Protein 6IG5 (pdb70)

Radius of gyration: 35.91 Å; Cα contacts (8 Å, |Δi|>4): 3540; chains: 4; bounding box: 110×113×75 Å

Structure (mmCIF, N/CA/C/O backbone):
data_6IG5
#
_entry.id   6IG5
#
_cell.length_a   115.349
_cell.length_b   120.352
_cell.length_c   155.422
_cell.angle_alpha   90.00
_cell.angle_beta   90.00
_cell.angle_gamma   90.00
#
_symmetry.space_group_name_H-M   'P 21 21 21'
#
loop_
_entity.id
_entity.type
_entity.pdbx_description
1 polymer 'Argininosuccinate lyase'
2 water water
#
loop_
_atom_site.group_PDB
_atom_site.id
_atom_site.type_symbol
_atom_site.label_atom_id
_atom_site.label_alt_id
_atom_site.label_comp_id
_atom_site.label_asym_id
_atom_site.label_entity_id
_atom_site.label_seq_id
_atom_site.pdbx_PDB_ins_code
_atom_site.Cartn_x
_atom_site.Cartn_y
_atom_site.Cartn_z
_atom_site.occupancy
_atom_site.B_iso_or_equiv
_atom_site.auth_seq_id
_atom_site.auth_comp_id
_atom_site.auth_asym_id
_atom_site.auth_atom_id
_atom_site.pdbx_PDB_model_num
ATOM 1 N N . GLY A 1 16 ? 65.571 42.116 20.869 1.00 53.40 16 GLY A N 1
ATOM 2 C CA . GLY A 1 16 ? 65.122 43.211 20.018 1.00 54.11 16 GLY A CA 1
ATOM 3 C C . GLY A 1 16 ? 65.229 44.556 20.719 1.00 46.70 16 GLY A C 1
ATOM 4 O O . GLY A 1 16 ? 65.574 44.610 21.900 1.00 44.60 16 GLY A O 1
ATOM 5 N N . PRO A 1 17 ? 64.933 45.651 20.000 1.00 44.72 17 PRO A N 1
ATOM 6 C CA . PRO A 1 17 ? 64.983 46.983 20.611 1.00 35.34 17 PRO A CA 1
ATOM 7 C C . PRO A 1 17 ? 64.003 47.126 21.767 1.00 42.53 17 PRO A C 1
ATOM 8 O O . PRO A 1 17 ? 62.842 46.735 21.649 1.00 42.71 17 PRO A O 1
ATOM 12 N N . SER A 1 18 ? 64.472 47.664 22.882 1.00 38.68 18 SER A N 1
ATOM 13 C CA . SER A 1 18 ? 63.593 47.979 23.996 1.00 36.01 18 SER A CA 1
ATOM 14 C C . SER A 1 18 ? 62.425 48.872 23.553 1.00 34.50 18 SER A C 1
ATOM 15 O O . SER A 1 18 ? 62.497 49.542 22.516 1.00 33.83 18 SER A O 1
ATOM 18 N N . ASP A 1 19 ? 61.353 48.879 24.338 1.00 34.51 19 ASP A N 1
ATOM 19 C CA . ASP A 1 19 ? 60.229 49.773 24.079 1.00 40.72 19 ASP A CA 1
ATOM 20 C C . ASP A 1 19 ? 60.670 51.237 24.061 1.00 34.57 19 ASP A C 1
ATOM 21 O O . ASP A 1 19 ? 60.199 52.021 23.251 1.00 32.06 19 ASP A O 1
ATOM 26 N N . ALA A 1 20 ? 61.561 51.594 24.976 1.00 29.72 20 ALA A N 1
ATOM 27 C CA . ALA A 1 20 ? 62.018 52.976 25.085 1.00 31.16 20 ALA A CA 1
ATOM 28 C C . ALA A 1 20 ? 62.830 53.395 23.849 1.00 32.57 20 ALA A C 1
ATOM 29 O O . ALA A 1 20 ? 62.723 54.534 23.380 1.00 32.40 20 ALA A O 1
ATOM 31 N N . LEU A 1 21 ? 63.631 52.471 23.315 1.00 33.40 21 LEU A N 1
ATOM 32 C CA . LEU A 1 21 ? 64.364 52.718 22.074 1.00 31.37 21 LEU A CA 1
ATOM 33 C C . LEU A 1 21 ? 63.416 52.857 20.882 1.00 31.27 21 LEU A C 1
ATOM 34 O O . LEU A 1 21 ? 63.513 53.812 20.112 1.00 33.32 21 LEU A O 1
ATOM 39 N N . ALA A 1 22 ? 62.500 51.902 20.732 1.00 32.88 22 ALA A N 1
ATOM 40 C CA . ALA A 1 22 ? 61.527 51.934 19.640 1.00 32.34 22 ALA A CA 1
ATOM 41 C C . ALA A 1 22 ? 60.689 53.217 19.659 1.00 33.13 22 ALA A C 1
ATOM 42 O O . ALA A 1 22 ? 60.441 53.822 18.617 1.00 33.02 22 ALA A O 1
ATOM 44 N N . ALA A 1 23 ? 60.250 53.623 20.851 1.00 32.07 23 ALA A N 1
ATOM 45 C CA . ALA A 1 23 ? 59.420 54.819 21.016 1.00 33.84 23 ALA A CA 1
ATOM 46 C C . ALA A 1 23 ? 60.180 56.098 20.637 1.00 34.87 23 ALA A C 1
ATOM 47 O O . ALA A 1 23 ? 59.627 56.998 19.998 1.00 33.58 23 ALA A O 1
ATOM 49 N N . LEU A 1 24 ? 61.453 56.157 21.018 1.00 32.96 24 LEU A N 1
ATOM 50 C CA . LEU A 1 24 ? 62.292 57.321 20.731 1.00 35.15 24 LEU A CA 1
ATOM 51 C C . LEU A 1 24 ? 62.631 57.460 19.248 1.00 32.45 24 LEU A C 1
ATOM 52 O O . LEU A 1 24 ? 62.678 58.574 18.715 1.00 33.59 24 LEU A O 1
ATOM 57 N N . SER A 1 25 ? 62.854 56.336 18.570 1.00 35.43 25 SER A N 1
ATOM 58 C CA . SER A 1 25 ? 63.343 56.406 17.196 1.00 34.10 25 SER A CA 1
ATOM 59 C C . SER A 1 25 ? 62.219 56.497 16.181 1.00 35.04 25 SER A C 1
ATOM 60 O O . SER A 1 25 ? 62.439 56.914 15.040 1.00 36.00 25 SER A O 1
ATOM 63 N N . LYS A 1 26 ? 61.010 56.143 16.605 1.00 36.44 26 LYS A N 1
ATOM 64 C CA . LYS A 1 26 ? 59.854 56.138 15.718 1.00 35.78 26 LYS A CA 1
ATOM 65 C C . LYS A 1 26 ? 59.565 57.526 15.140 1.00 38.14 26 LYS A C 1
ATOM 66 O O . LYS A 1 26 ? 59.489 58.513 15.873 1.00 36.52 26 LYS A O 1
ATOM 72 N N . SER A 1 27 ? 59.387 57.592 13.824 1.00 32.18 27 SER A N 1
ATOM 73 C CA . SER A 1 27 ? 59.185 58.866 13.150 1.00 32.70 27 SER A CA 1
ATOM 74 C C . SER A 1 27 ? 57.864 58.971 12.385 1.00 35.50 27 SER A C 1
ATOM 75 O O . SER A 1 27 ? 57.611 59.991 11.738 1.00 34.85 27 SER A O 1
ATOM 78 N N . THR A 1 28 ? 57.014 57.948 12.455 1.00 32.95 28 THR A N 1
ATOM 79 C CA . THR A 1 28 ? 55.826 57.942 11.594 1.00 35.58 28 THR A CA 1
ATOM 80 C C . THR A 1 28 ? 54.789 58.995 11.974 1.00 38.17 28 THR A C 1
ATOM 81 O O . THR A 1 28 ? 53.941 59.346 11.151 1.00 38.68 28 THR A O 1
ATOM 85 N N . HIS A 1 29 ? 54.857 59.520 13.194 1.00 41.03 29 HIS A N 1
ATOM 86 C CA . HIS A 1 29 ? 53.919 60.575 13.573 1.00 41.15 29 HIS A CA 1
ATOM 87 C C . HIS A 1 29 ? 54.159 61.871 12.794 1.00 40.13 29 HIS A C 1
ATOM 88 O O . HIS A 1 29 ? 53.257 62.689 12.698 1.00 38.90 29 HIS A O 1
ATOM 95 N N . PHE A 1 30 ? 55.341 62.052 12.200 1.00 37.64 30 PHE A N 1
ATOM 96 C CA . PHE A 1 30 ? 55.535 63.222 11.343 1.00 35.97 30 PHE A CA 1
ATOM 97 C C . PHE A 1 30 ? 56.013 62.932 9.922 1.00 31.34 30 PHE A C 1
ATOM 98 O O . PHE A 1 30 ? 55.846 63.785 9.044 1.00 35.47 30 PHE A O 1
ATOM 106 N N . ASP A 1 31 ? 56.636 61.803 9.687 1.00 33.52 31 ASP A N 1
ATOM 107 C CA . ASP A 1 31 ? 57.208 61.523 8.372 1.00 35.46 31 ASP A CA 1
ATOM 108 C C . ASP A 1 31 ? 56.305 61.023 7.285 1.00 34.37 31 ASP A C 1
ATOM 109 O O . ASP A 1 31 ? 56.740 60.840 6.193 1.00 32.49 31 ASP A O 1
ATOM 114 N N . TRP A 1 32 ? 55.055 60.803 7.612 1.00 36.71 32 TRP A N 1
ATOM 115 C CA . TRP A 1 32 ? 54.113 60.229 6.648 1.00 32.86 32 TRP A CA 1
ATOM 116 C C . TRP A 1 32 ? 53.905 61.109 5.418 1.00 36.62 32 TRP A C 1
ATOM 117 O O . TRP A 1 32 ? 53.585 60.598 4.342 1.00 36.86 32 TRP A O 1
ATOM 128 N N . VAL A 1 33 ? 54.116 62.417 5.565 1.00 33.10 33 VAL A N 1
ATOM 129 C CA . VAL A 1 33 ? 54.018 63.350 4.447 1.00 33.69 33 VAL A CA 1
ATOM 130 C C . VAL A 1 33 ? 55.078 63.080 3.369 1.00 32.26 33 VAL A C 1
ATOM 131 O O . VAL A 1 33 ? 54.997 63.603 2.251 1.00 33.36 33 VAL A O 1
ATOM 135 N N . LEU A 1 34 ? 56.082 62.284 3.713 1.00 33.07 34 LEU A N 1
ATOM 136 C CA . LEU A 1 34 ? 57.117 61.908 2.760 1.00 33.68 34 LEU A CA 1
ATOM 137 C C . LEU A 1 34 ? 56.706 60.665 1.955 1.00 36.72 34 LEU A C 1
ATOM 138 O O . LEU A 1 34 ? 57.446 60.231 1.062 1.00 35.23 34 LEU A O 1
ATOM 143 N N . ALA A 1 35 ? 55.544 60.088 2.272 1.00 34.50 35 ALA A N 1
ATOM 144 C CA . ALA A 1 35 ? 55.114 58.842 1.603 1.00 38.64 35 ALA A CA 1
ATOM 145 C C . ALA A 1 35 ? 55.109 58.947 0.068 1.00 37.82 35 ALA A C 1
ATOM 146 O O . ALA A 1 35 ? 55.661 58.064 -0.591 1.00 37.62 35 ALA A O 1
ATOM 148 N N . PRO A 1 36 ? 54.500 60.014 -0.507 1.00 35.88 36 PRO A N 1
ATOM 149 C CA . PRO A 1 36 ? 54.496 60.066 -1.976 1.00 39.68 36 PRO A CA 1
ATOM 150 C C . PRO A 1 36 ? 55.901 60.194 -2.565 1.00 41.09 36 PRO A C 1
ATOM 151 O O . PRO A 1 36 ? 56.150 59.712 -3.673 1.00 37.25 36 PRO A O 1
ATOM 155 N N . TYR A 1 37 ? 56.798 60.849 -1.831 1.00 35.06 37 TYR A N 1
ATOM 156 C CA . TYR A 1 37 ? 58.158 61.052 -2.299 1.00 37.47 37 TYR A CA 1
ATOM 157 C C . TYR A 1 37 ? 58.935 59.738 -2.225 1.00 37.12 37 TYR A C 1
ATOM 158 O O . TYR A 1 37 ? 59.746 59.429 -3.099 1.00 34.21 37 TYR A O 1
ATOM 167 N N . ASP A 1 38 ? 58.652 58.954 -1.194 1.00 35.95 38 ASP A N 1
ATOM 168 C CA . ASP A 1 38 ? 59.277 57.649 -1.018 1.00 37.00 38 ASP A CA 1
ATOM 169 C C . ASP A 1 38 ? 58.853 56.694 -2.137 1.00 41.82 38 ASP A C 1
ATOM 170 O O . ASP A 1 38 ? 59.673 55.959 -2.694 1.00 38.68 38 ASP A O 1
ATOM 175 N N . LEU A 1 39 ? 57.563 56.716 -2.454 1.00 38.39 39 LEU A N 1
ATOM 176 C CA . LEU A 1 39 ? 57.021 55.928 -3.547 1.00 41.48 39 LEU A CA 1
ATOM 177 C C . LEU A 1 39 ? 57.673 56.306 -4.864 1.00 41.71 39 LEU A C 1
ATOM 178 O O . LEU A 1 39 ? 58.049 55.436 -5.651 1.00 42.00 39 LEU A O 1
ATOM 183 N N . THR A 1 40 ? 57.807 57.608 -5.095 1.00 40.17 40 THR A N 1
ATOM 184 C CA . THR A 1 40 ? 58.475 58.116 -6.288 1.00 40.05 40 THR A CA 1
ATOM 185 C C . THR A 1 40 ? 59.926 57.630 -6.366 1.00 43.15 40 THR A C 1
ATOM 186 O O . THR A 1 40 ? 60.396 57.229 -7.432 1.00 42.64 40 THR A O 1
ATOM 190 N N . ALA A 1 41 ? 60.622 57.637 -5.233 1.00 39.58 41 ALA A N 1
ATOM 191 C CA . ALA A 1 41 ? 62.000 57.156 -5.189 1.00 41.70 41 ALA A CA 1
ATOM 192 C C . ALA A 1 41 ? 62.069 55.654 -5.450 1.00 45.10 41 ALA A C 1
ATOM 193 O O . ALA A 1 41 ? 63.049 55.150 -6.006 1.00 43.25 41 ALA A O 1
ATOM 195 N N . SER A 1 42 ? 61.035 54.935 -5.022 1.00 42.64 42 SER A N 1
ATOM 196 C CA . SER A 1 42 ? 61.010 53.492 -5.197 1.00 41.92 42 SER A CA 1
ATOM 197 C C . SER A 1 42 ? 60.836 53.147 -6.670 1.00 40.55 42 SER A C 1
ATOM 198 O O . SER A 1 42 ? 61.466 52.217 -7.173 1.00 44.65 42 SER A O 1
ATOM 201 N N . ARG A 1 43 ? 59.991 53.904 -7.358 1.00 40.94 43 ARG A N 1
ATOM 202 C CA . ARG A 1 43 ? 59.869 53.765 -8.803 1.00 47.82 43 ARG A CA 1
ATOM 203 C C . ARG A 1 43 ? 61.220 54.012 -9.457 1.00 49.46 43 ARG A C 1
ATOM 204 O O . ARG A 1 43 ? 61.666 53.224 -10.291 1.00 52.11 43 ARG A O 1
ATOM 212 N N . ALA A 1 44 ? 61.868 55.106 -9.063 1.00 43.72 44 ALA A N 1
ATOM 213 C CA . ALA A 1 44 ? 63.171 55.466 -9.602 1.00 45.68 44 ALA A CA 1
ATOM 214 C C . ALA A 1 44 ? 64.186 54.352 -9.370 1.00 46.84 44 ALA A C 1
ATOM 215 O O . ALA A 1 44 ? 64.941 54.002 -10.272 1.00 48.19 44 ALA A O 1
ATOM 217 N N . HIS A 1 45 ? 64.204 53.798 -8.163 1.00 42.69 45 HIS A N 1
ATOM 218 C CA . HIS A 1 45 ? 65.155 52.741 -7.850 1.00 43.02 45 HIS A CA 1
ATOM 219 C C . HIS A 1 45 ? 64.850 51.458 -8.634 1.00 52.67 45 HIS A C 1
ATOM 220 O O . HIS A 1 45 ? 65.762 50.687 -8.958 1.00 48.22 45 HIS A O 1
ATOM 227 N N . THR A 1 46 ? 63.569 51.227 -8.923 1.00 48.80 46 THR A N 1
ATOM 228 C CA . THR A 1 46 ? 63.173 50.081 -9.732 1.00 49.68 46 THR A CA 1
ATOM 229 C C . THR A 1 46 ? 63.837 50.194 -11.105 1.00 48.82 46 THR A C 1
ATOM 230 O O . THR A 1 46 ? 64.321 49.209 -11.656 1.00 50.11 46 THR A O 1
ATOM 234 N N . MET A 1 47 ? 63.896 51.411 -11.630 1.00 47.61 47 MET A N 1
ATOM 235 C CA . MET A 1 47 ? 64.556 51.666 -12.905 1.00 49.67 47 MET A CA 1
ATOM 236 C C . MET A 1 47 ? 66.064 51.486 -12.815 1.00 54.96 47 MET A C 1
ATOM 237 O O . MET A 1 47 ? 66.683 50.891 -13.702 1.00 54.88 47 MET A O 1
ATOM 242 N N . VAL A 1 48 ? 66.650 52.020 -11.747 1.00 54.72 48 VAL A N 1
ATOM 243 C CA . VAL A 1 48 ? 68.078 51.874 -11.494 1.00 51.21 48 VAL A CA 1
ATOM 244 C C . VAL A 1 48 ? 68.478 50.401 -11.544 1.00 53.61 48 VAL A C 1
ATOM 245 O O . VAL A 1 48 ? 69.444 50.029 -12.218 1.00 53.13 48 VAL A O 1
ATOM 249 N N . LEU A 1 49 ? 67.727 49.564 -10.836 1.00 51.15 49 LEU A N 1
ATOM 250 C CA . LEU A 1 49 ? 68.032 48.143 -10.778 1.00 49.64 49 LEU A CA 1
ATOM 251 C C . LEU A 1 49 ? 67.812 47.493 -12.149 1.00 54.05 49 LEU A C 1
ATOM 252 O O . LEU A 1 49 ? 68.570 46.606 -12.549 1.00 53.64 49 LEU A O 1
ATOM 257 N N . PHE A 1 50 ? 66.793 47.945 -12.875 1.00 49.96 50 PHE A N 1
ATOM 258 C CA . PHE A 1 50 ? 66.562 47.422 -14.210 1.00 55.63 50 PHE A CA 1
ATOM 259 C C . PHE A 1 50 ? 67.747 47.721 -15.138 1.00 60.38 50 PHE A C 1
ATOM 260 O O . PHE A 1 50 ? 68.271 46.810 -15.788 1.00 58.07 50 PHE A O 1
ATOM 268 N N . ARG A 1 51 ? 68.165 48.988 -15.188 1.00 58.18 51 ARG A N 1
ATOM 269 C CA . ARG A 1 51 ? 69.331 49.402 -15.977 1.00 57.39 51 ARG A CA 1
ATOM 270 C C . ARG A 1 51 ? 70.562 48.577 -15.641 1.00 55.16 51 ARG A C 1
ATOM 271 O O . ARG A 1 51 ? 71.384 48.289 -16.508 1.00 62.24 51 ARG A O 1
ATOM 279 N N . ALA A 1 52 ? 70.688 48.215 -14.370 1.00 50.82 52 ALA A N 1
ATOM 280 C CA . ALA A 1 52 ? 71.799 47.406 -13.895 1.00 53.26 52 ALA A CA 1
ATOM 281 C C . ALA A 1 52 ? 71.584 45.920 -14.200 1.00 56.71 52 ALA A C 1
ATOM 282 O O . ALA A 1 52 ? 72.398 45.075 -13.814 1.00 53.99 52 ALA A O 1
ATOM 284 N N . GLY A 1 53 ? 70.486 45.610 -14.890 1.00 56.47 53 GLY A N 1
ATOM 285 C CA . GLY A 1 53 ? 70.133 44.234 -15.197 1.00 55.47 53 GLY A CA 1
ATOM 286 C C . GLY A 1 53 ? 69.930 43.362 -13.970 1.00 53.89 53 GLY A C 1
ATOM 287 O O . GLY A 1 53 ? 70.212 42.164 -13.995 1.00 51.09 53 GLY A O 1
ATOM 288 N N . LEU A 1 54 ? 69.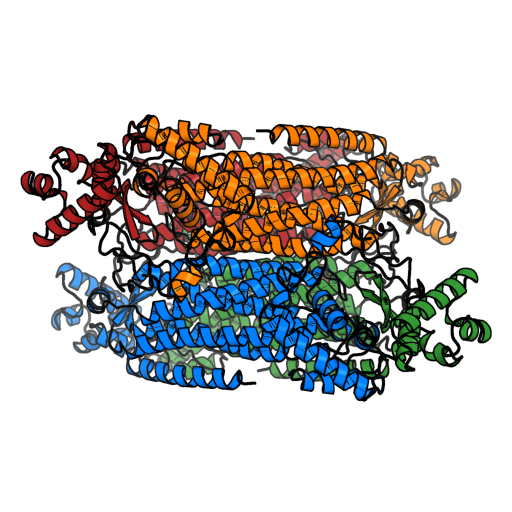443 43.953 -12.885 1.00 50.79 54 LEU A N 1
ATOM 289 C CA . LEU A 1 54 ? 69.195 43.178 -11.673 1.00 46.65 54 LEU A CA 1
ATOM 290 C C . LEU A 1 54 ? 67.709 42.896 -11.518 1.00 48.58 54 LEU A C 1
ATOM 291 O O . LEU A 1 54 ? 67.280 42.285 -10.545 1.00 52.92 54 LEU A O 1
ATOM 296 N N . LEU A 1 55 ? 66.925 43.348 -12.489 1.00 49.62 55 LEU A N 1
ATOM 297 C CA . LEU A 1 55 ? 65.515 42.994 -12.559 1.00 54.70 55 LEU A CA 1
ATOM 298 C C . LEU A 1 55 ? 65.169 42.581 -13.977 1.00 58.02 55 LEU A C 1
ATOM 299 O O . LEU A 1 55 ? 65.601 43.222 -14.933 1.00 53.19 55 LEU A O 1
ATOM 304 N N . THR A 1 56 ? 64.382 41.518 -14.115 1.00 57.66 56 THR A N 1
ATOM 305 C CA . THR A 1 56 ? 63.768 41.212 -15.398 1.00 59.91 56 THR A CA 1
ATOM 306 C C . THR A 1 56 ? 62.664 42.237 -15.655 1.00 65.09 56 THR A C 1
ATOM 307 O O . THR A 1 56 ? 62.357 43.046 -14.774 1.00 59.74 56 THR A O 1
ATOM 311 N N . GLU A 1 57 ? 62.077 42.222 -16.851 1.00 68.96 57 GLU A N 1
ATOM 312 C CA . GLU A 1 57 ? 60.976 43.138 -17.161 1.00 68.24 57 GLU A CA 1
ATOM 313 C C . GLU A 1 57 ? 59.724 42.759 -16.382 1.00 67.51 57 GLU A C 1
ATOM 314 O O . GLU A 1 57 ? 58.896 43.610 -16.065 1.00 66.70 57 GLU A O 1
ATOM 320 N N . GLU A 1 58 ? 59.584 41.469 -16.095 1.00 68.43 58 GLU A N 1
ATOM 321 C CA . GLU A 1 58 ? 58.428 40.966 -15.365 1.00 70.55 58 GLU A CA 1
ATOM 322 C C . GLU A 1 58 ? 58.510 41.414 -13.911 1.00 66.02 58 GLU A C 1
ATOM 323 O O . GLU A 1 58 ? 57.512 41.830 -13.320 1.00 65.36 58 GLU A O 1
ATOM 329 N N . GLN A 1 59 ? 59.706 41.317 -13.342 1.00 63.36 59 GLN A N 1
ATOM 330 C CA . GLN A 1 59 ? 59.959 41.810 -11.996 1.00 62.22 59 GLN A CA 1
ATOM 331 C C . GLN A 1 59 ? 59.780 43.329 -11.945 1.00 61.27 59 GLN A C 1
ATOM 332 O O . GLN A 1 59 ? 59.139 43.861 -11.036 1.00 53.69 59 GLN A O 1
ATOM 338 N N . ARG A 1 60 ? 60.339 44.013 -12.937 1.00 57.15 60 ARG A N 1
ATOM 339 C CA . ARG A 1 60 ? 60.213 45.458 -13.037 1.00 58.87 60 ARG A CA 1
ATOM 340 C C . ARG A 1 60 ? 58.755 45.910 -13.081 1.00 62.14 60 ARG A C 1
ATOM 341 O O . ARG A 1 60 ? 58.335 46.771 -12.298 1.00 56.80 60 ARG A O 1
ATOM 349 N N . ASP A 1 61 ? 57.984 45.340 -14.001 1.00 57.94 61 ASP A N 1
ATOM 350 C CA . ASP A 1 61 ? 56.612 45.793 -14.200 1.00 63.63 61 ASP A CA 1
ATOM 351 C C . ASP A 1 61 ? 55.756 45.342 -13.024 1.00 60.05 61 ASP A C 1
ATOM 352 O O . ASP A 1 61 ? 54.796 46.019 -12.644 1.00 59.30 61 ASP A O 1
ATOM 357 N N . GLY A 1 62 ? 56.133 44.209 -12.439 1.00 56.43 62 GLY A N 1
ATOM 358 C CA . GLY A 1 62 ? 55.490 43.716 -11.236 1.00 59.31 62 GLY A CA 1
ATOM 359 C C . GLY A 1 62 ? 55.700 44.658 -10.063 1.00 58.56 62 GLY A C 1
ATOM 360 O O . GLY A 1 62 ? 54.805 44.843 -9.240 1.00 56.21 62 GLY A O 1
ATOM 361 N N . LEU A 1 63 ? 56.886 45.259 -9.992 1.00 56.57 63 LEU A N 1
ATOM 362 C CA . LEU A 1 63 ? 57.206 46.189 -8.916 1.00 52.45 63 LEU A CA 1
ATOM 363 C C . LEU A 1 63 ? 56.465 47.502 -9.102 1.00 49.87 63 LEU A C 1
ATOM 364 O O . LEU A 1 63 ? 55.845 48.003 -8.170 1.00 51.88 63 LEU A O 1
ATOM 369 N N . LEU A 1 64 ? 56.512 48.047 -10.310 1.00 52.35 64 LEU A N 1
ATOM 370 C CA . LEU A 1 64 ? 55.829 49.299 -10.606 1.00 53.93 64 LEU A CA 1
ATOM 371 C C . LEU A 1 64 ? 54.321 49.164 -10.415 1.00 58.14 64 LEU A C 1
ATOM 372 O O . LEU A 1 64 ? 53.659 50.105 -9.980 1.00 58.21 64 LEU A O 1
ATOM 377 N N . ALA A 1 65 ? 53.782 47.993 -10.738 1.00 55.63 65 ALA A N 1
ATOM 378 C CA . ALA A 1 65 ? 52.358 47.739 -10.546 1.00 58.80 65 ALA A CA 1
ATOM 379 C C . ALA A 1 65 ? 52.012 47.729 -9.058 1.00 55.75 65 ALA A C 1
ATOM 380 O O . ALA A 1 65 ? 50.969 48.238 -8.644 1.00 50.16 65 ALA A O 1
ATOM 382 N N . GLY A 1 66 ? 52.894 47.133 -8.262 1.00 53.22 66 GLY A N 1
ATOM 383 C CA . GLY A 1 66 ? 52.702 47.080 -6.826 1.00 54.42 66 GLY A CA 1
ATOM 384 C C . GLY A 1 66 ? 52.792 48.467 -6.220 1.00 54.09 66 GLY A C 1
ATOM 385 O O . GLY A 1 66 ? 52.006 48.821 -5.337 1.00 49.25 66 GLY A O 1
ATOM 386 N N . LEU A 1 67 ? 53.745 49.256 -6.712 1.00 53.82 67 LEU A N 1
ATOM 387 C CA . LEU A 1 67 ? 53.965 50.602 -6.206 1.00 50.64 67 LEU A CA 1
ATOM 388 C C . LEU A 1 67 ? 52.820 51.522 -6.601 1.00 56.00 67 LEU A C 1
ATOM 389 O O . LEU A 1 67 ? 52.507 52.466 -5.879 1.00 53.42 67 LEU A O 1
ATOM 394 N N . ASP A 1 68 ? 52.194 51.241 -7.743 1.00 57.29 68 ASP A N 1
ATOM 395 C CA . ASP A 1 68 ? 51.050 52.026 -8.207 1.00 58.62 68 ASP A CA 1
ATOM 396 C C . ASP A 1 68 ? 49.826 51.770 -7.342 1.00 58.15 68 ASP A C 1
ATOM 397 O O . ASP A 1 68 ? 49.080 52.694 -7.002 1.00 61.54 68 ASP A O 1
ATOM 402 N N . SER A 1 69 ? 49.625 50.503 -7.004 1.00 53.85 69 SER A N 1
ATOM 403 C CA . SER A 1 69 ? 48.567 50.103 -6.083 1.00 59.61 69 SER A CA 1
ATOM 404 C C . SER A 1 69 ? 48.774 50.770 -4.731 1.00 58.30 69 SER A C 1
ATOM 405 O O . SER A 1 69 ? 47.861 51.388 -4.181 1.00 56.46 69 SER A O 1
ATOM 408 N N . LEU A 1 70 ? 49.991 50.640 -4.213 1.00 55.15 70 LEU A N 1
ATOM 409 C CA . LEU A 1 70 ? 50.362 51.226 -2.936 1.00 53.20 70 LEU A CA 1
ATOM 410 C C . LEU A 1 70 ? 50.142 52.739 -2.941 1.00 50.91 70 LEU A C 1
ATOM 411 O O . LEU A 1 70 ? 49.607 53.286 -1.979 1.00 49.75 70 LEU A O 1
ATOM 416 N N . ALA A 1 71 ? 50.523 53.407 -4.028 1.00 49.21 71 ALA A N 1
ATOM 417 C CA . ALA A 1 71 ? 50.340 54.852 -4.130 1.00 48.41 71 ALA A CA 1
ATOM 418 C C . ALA A 1 71 ? 48.865 55.238 -4.035 1.00 52.94 71 ALA A C 1
ATOM 419 O O . ALA A 1 71 ? 48.521 56.216 -3.373 1.00 50.83 71 ALA A O 1
ATOM 421 N N . GLN A 1 72 ? 48.003 54.463 -4.687 1.00 55.04 72 GLN A N 1
ATOM 422 C CA . GLN A 1 72 ? 46.557 54.681 -4.614 1.00 56.78 72 GLN A CA 1
ATOM 423 C C . GLN A 1 72 ? 46.027 54.497 -3.193 1.00 52.82 72 GLN A C 1
ATOM 424 O O . GLN A 1 72 ? 45.256 55.318 -2.694 1.00 52.78 72 GLN A O 1
ATOM 430 N N . ASP A 1 73 ? 46.437 53.403 -2.553 1.00 51.19 73 ASP A N 1
ATOM 431 C CA . ASP A 1 73 ? 45.989 53.088 -1.199 1.00 50.21 73 ASP A CA 1
ATOM 432 C C . ASP A 1 73 ? 46.493 54.117 -0.183 1.00 53.97 73 ASP A C 1
ATOM 433 O O . ASP A 1 73 ? 45.785 54.464 0.768 1.00 53.29 73 ASP A O 1
ATOM 438 N N . VAL A 1 74 ? 47.713 54.605 -0.388 1.00 52.63 74 VAL A N 1
ATOM 439 C CA . VAL A 1 74 ? 48.259 55.665 0.452 1.00 51.29 74 VAL A CA 1
ATOM 440 C C . VAL A 1 74 ? 47.438 56.933 0.254 1.00 51.13 74 VAL A C 1
ATOM 441 O O . VAL A 1 74 ? 47.006 57.559 1.219 1.00 46.54 74 VAL A O 1
ATOM 445 N N . ALA A 1 75 ? 47.189 57.277 -1.006 1.00 51.53 75 ALA A N 1
ATOM 446 C CA . ALA A 1 75 ? 46.476 58.502 -1.337 1.00 51.08 75 ALA A CA 1
ATOM 447 C C . ALA A 1 75 ? 45.022 58.517 -0.853 1.00 55.84 75 ALA A C 1
ATOM 448 O O . ALA A 1 75 ? 44.465 59.593 -0.634 1.00 58.52 75 ALA A O 1
ATOM 450 N N . ASP A 1 76 ? 44.406 57.358 -0.701 1.00 57.77 76 ASP A N 1
ATOM 451 C CA . ASP A 1 76 ? 43.023 57.314 -0.247 1.00 58.56 76 ASP A CA 1
ATOM 452 C C . ASP A 1 76 ? 42.829 56.938 1.214 1.00 58.00 76 ASP A C 1
ATOM 453 O O . ASP A 1 76 ? 41.723 56.851 1.688 1.00 60.57 76 ASP A O 1
ATOM 458 N N . GLY A 1 77 ? 43.923 56.725 1.916 1.00 54.20 77 GLY A N 1
ATOM 459 C CA . GLY A 1 77 ? 43.892 56.385 3.349 1.00 51.66 77 GLY A CA 1
ATOM 460 C C . GLY A 1 77 ? 43.751 54.931 3.689 1.00 54.60 77 GLY A C 1
ATOM 461 O O . GLY A 1 77 ? 43.869 54.568 4.840 1.00 56.90 77 GLY A O 1
ATOM 462 N N . SER A 1 78 ? 43.544 54.101 2.685 1.00 53.39 78 SER A N 1
ATOM 463 C CA . SER A 1 78 ? 43.418 52.676 2.873 1.00 48.07 78 SER A CA 1
ATOM 464 C C . SER A 1 78 ? 44.696 52.075 3.439 1.00 53.76 78 SER A C 1
ATOM 465 O O . SER A 1 78 ? 44.645 51.057 4.090 1.00 54.91 78 SER A O 1
ATOM 468 N N . PHE A 1 79 ? 45.847 52.663 3.145 1.00 49.81 79 PHE A N 1
ATOM 469 C CA . PHE A 1 79 ? 47.083 52.149 3.694 1.00 45.59 79 PHE A CA 1
ATOM 470 C C . PHE A 1 79 ? 47.795 53.184 4.539 1.00 44.47 79 PHE A C 1
ATOM 471 O O . PHE A 1 79 ? 48.013 54.275 4.111 1.00 46.40 79 PHE A O 1
ATOM 479 N N . GLY A 1 80 ? 48.159 52.802 5.743 1.00 41.41 80 GLY A N 1
ATOM 480 C CA . GLY A 1 80 ? 48.782 53.698 6.691 1.00 42.75 80 GLY A CA 1
ATOM 481 C C . GLY A 1 80 ? 49.716 52.962 7.619 1.00 42.27 80 GLY A C 1
ATOM 482 O O . GLY A 1 80 ? 49.728 51.737 7.656 1.00 43.32 80 GLY A O 1
ATOM 483 N N . PRO A 1 81 ? 50.518 53.712 8.379 1.00 44.56 81 PRO A N 1
ATOM 484 C CA . PRO A 1 81 ? 51.490 53.088 9.275 1.00 40.08 81 PRO A CA 1
ATOM 485 C C . PRO A 1 81 ? 50.844 52.350 10.443 1.00 41.21 81 PRO A C 1
ATOM 486 O O . PRO A 1 81 ? 49.752 52.710 10.880 1.00 42.93 81 PRO A O 1
ATOM 490 N N . LEU A 1 82 ? 51.541 51.326 10.929 1.00 39.68 82 LEU A N 1
ATOM 491 C CA . LEU A 1 82 ? 51.203 50.619 12.156 1.00 43.42 82 LEU A CA 1
ATOM 492 C C . LEU A 1 82 ? 52.127 51.075 13.270 1.00 47.79 82 LEU A C 1
ATOM 493 O O . LEU A 1 82 ? 53.210 51.587 12.995 1.00 41.66 82 LEU A O 1
ATOM 498 N N . VAL A 1 83 ? 51.722 50.846 14.518 1.00 44.81 83 VAL A N 1
ATOM 499 C CA . VAL A 1 83 ? 52.525 51.239 15.667 1.00 46.24 83 VAL A CA 1
ATOM 500 C C . VAL A 1 83 ? 53.921 50.618 15.588 1.00 48.13 83 VAL A C 1
ATOM 501 O O . VAL A 1 83 ? 54.906 51.222 16.032 1.00 45.10 83 VAL A O 1
ATOM 505 N N . THR A 1 84 ? 54.009 49.439 14.973 1.00 44.33 84 THR A N 1
ATOM 506 C CA . THR A 1 84 ? 55.276 48.715 14.884 1.00 44.06 84 THR A CA 1
ATOM 507 C C . THR A 1 84 ? 56.201 49.213 13.766 1.00 38.50 84 THR A C 1
ATOM 508 O O . THR A 1 84 ? 57.374 48.878 13.754 1.00 42.10 84 THR A O 1
ATOM 512 N N . ASP A 1 85 ? 55.683 50.006 12.835 1.00 41.83 85 ASP A N 1
ATOM 513 C CA . ASP A 1 85 ? 56.537 50.637 11.828 1.00 39.81 85 ASP A CA 1
ATOM 514 C C . ASP A 1 85 ? 57.413 51.699 12.477 1.00 38.63 85 ASP A C 1
ATOM 515 O O . ASP A 1 85 ? 56.915 52.540 13.230 1.00 40.46 85 ASP A O 1
ATOM 520 N N . GLU A 1 86 ? 58.712 51.674 12.188 1.00 38.49 86 GLU A N 1
ATOM 521 C CA . GLU A 1 86 ? 59.600 52.692 12.727 1.00 38.14 86 GLU A CA 1
ATOM 522 C C . GLU A 1 86 ? 59.502 53.991 11.919 1.00 38.94 86 GLU A C 1
ATOM 523 O O . GLU A 1 86 ? 59.501 55.080 12.492 1.00 36.22 86 GLU A O 1
ATOM 529 N N . ASP A 1 87 ? 59.409 53.878 10.594 1.00 33.30 87 ASP A N 1
ATOM 530 C CA . ASP A 1 87 ? 59.448 55.064 9.735 1.00 35.24 87 ASP A CA 1
ATOM 531 C C . ASP A 1 87 ? 58.605 54.864 8.488 1.00 37.10 87 ASP A C 1
ATOM 532 O O . ASP A 1 87 ? 58.141 53.749 8.224 1.00 37.12 87 ASP A O 1
ATOM 537 N N . VAL A 1 88 ? 58.416 55.934 7.717 1.00 32.12 88 VAL A N 1
ATOM 538 C CA . VAL A 1 88 ? 57.550 55.880 6.542 1.00 35.87 88 VAL A CA 1
ATOM 539 C C . VAL A 1 88 ? 58.084 54.869 5.515 1.00 42.89 88 VAL A C 1
ATOM 540 O O . VAL A 1 88 ? 57.304 54.172 4.859 1.00 39.22 88 VAL A O 1
ATOM 544 N N . HIS A 1 89 ? 59.405 54.774 5.390 1.00 39.48 89 HIS A N 1
ATOM 545 C CA . HIS A 1 89 ? 60.005 53.826 4.456 1.00 43.49 89 HIS A CA 1
ATOM 546 C C . HIS A 1 89 ? 59.697 52.373 4.824 1.00 42.08 89 HIS A C 1
ATOM 547 O O . HIS A 1 89 ? 59.300 51.588 3.966 1.00 46.10 89 HIS A O 1
ATOM 554 N N . ALA A 1 90 ? 59.894 52.021 6.091 1.00 37.80 90 ALA A N 1
ATOM 555 C CA . ALA A 1 90 ? 59.572 50.684 6.576 1.00 41.15 90 ALA A CA 1
ATOM 556 C C . ALA A 1 90 ? 58.084 50.347 6.377 1.00 41.87 90 ALA A C 1
ATOM 557 O O . ALA A 1 90 ? 57.740 49.222 6.006 1.00 45.16 90 ALA A O 1
ATOM 559 N N . ALA A 1 91 ? 57.208 51.321 6.599 1.00 37.67 91 ALA A N 1
ATOM 560 C CA . ALA A 1 91 ? 55.772 51.116 6.387 1.00 42.60 91 ALA A CA 1
ATOM 561 C C . ALA A 1 91 ? 55.443 50.827 4.924 1.00 43.42 91 ALA A C 1
ATOM 562 O O . ALA A 1 91 ? 54.651 49.939 4.636 1.00 41.77 91 ALA A O 1
ATOM 564 N N . LEU A 1 92 ? 56.041 51.576 4.003 1.00 40.56 92 LEU A N 1
ATOM 565 C CA . LEU A 1 92 ? 55.745 51.391 2.586 1.00 40.37 92 LEU A CA 1
ATOM 566 C C . LEU A 1 92 ? 56.343 50.088 2.069 1.00 44.37 92 LEU A C 1
ATOM 567 O O . LEU A 1 92 ? 55.851 49.498 1.115 1.00 42.22 92 LEU A O 1
ATOM 572 N N . GLU A 1 93 ? 57.409 49.643 2.716 1.00 43.87 93 GLU A N 1
ATOM 573 C CA . GLU A 1 93 ? 58.053 48.406 2.332 1.00 46.06 93 GLU A CA 1
ATOM 574 C C . GLU A 1 93 ? 57.149 47.247 2.704 1.00 48.38 93 GLU A C 1
ATOM 575 O O . GLU A 1 93 ? 56.917 46.352 1.892 1.00 45.63 93 GLU A O 1
ATOM 581 N N . ARG A 1 94 ? 56.641 47.292 3.938 1.00 46.49 94 ARG A N 1
ATOM 582 C CA . ARG A 1 94 ? 55.631 46.362 4.428 1.00 43.71 94 ARG A CA 1
ATOM 583 C C . ARG A 1 94 ? 54.432 46.307 3.484 1.00 46.87 94 ARG A C 1
ATOM 584 O O . ARG A 1 94 ? 53.980 45.227 3.100 1.00 49.34 94 ARG A O 1
ATOM 592 N N . GLY A 1 95 ? 53.931 47.479 3.111 1.00 43.76 95 GLY A N 1
ATOM 593 C CA . GLY A 1 95 ? 52.811 47.591 2.193 1.00 45.34 95 GLY A CA 1
ATOM 594 C C . GLY A 1 95 ? 53.074 46.999 0.820 1.00 50.58 95 GLY A C 1
ATOM 595 O O . GLY A 1 95 ? 52.161 46.454 0.189 1.00 47.09 95 GLY A O 1
ATOM 596 N N . LEU A 1 96 ? 54.316 47.116 0.350 1.00 45.09 96 LEU A N 1
ATOM 597 C CA . LEU A 1 96 ? 54.695 46.601 -0.963 1.00 46.25 96 LEU A CA 1
ATOM 598 C C . LEU A 1 96 ? 54.745 45.079 -0.939 1.00 49.06 96 LEU A C 1
ATOM 599 O O . LEU A 1 96 ? 54.267 44.419 -1.856 1.00 50.03 96 LEU A O 1
ATOM 604 N N . ILE A 1 97 ? 55.337 44.535 0.116 1.00 49.47 97 ILE A N 1
ATOM 605 C CA . ILE A 1 97 ? 55.396 43.095 0.320 1.00 51.02 97 ILE A CA 1
ATOM 606 C C . ILE A 1 97 ? 53.988 42.506 0.409 1.00 56.52 97 ILE A C 1
ATOM 607 O O . ILE A 1 97 ? 53.733 41.415 -0.108 1.00 55.82 97 ILE A O 1
ATOM 612 N N . ASP A 1 98 ? 53.067 43.243 1.029 1.00 54.28 98 ASP A N 1
ATOM 613 C CA . ASP A 1 98 ? 51.673 42.808 1.112 1.00 52.12 98 ASP A CA 1
ATOM 614 C C . ASP A 1 98 ? 51.051 42.670 -0.276 1.00 54.02 98 ASP A C 1
ATOM 615 O O . ASP A 1 98 ? 50.169 41.847 -0.495 1.00 60.19 98 ASP A O 1
ATOM 620 N N . ARG A 1 99 ? 51.521 43.481 -1.214 1.00 54.37 99 ARG A N 1
ATOM 621 C CA . ARG A 1 99 ? 50.895 43.571 -2.522 1.00 54.20 99 ARG A CA 1
ATOM 622 C C . ARG A 1 99 ? 51.591 42.759 -3.617 1.00 57.88 99 ARG A C 1
ATOM 623 O O . ARG A 1 99 ? 50.985 42.487 -4.651 1.00 61.42 99 ARG A O 1
ATOM 631 N N . VAL A 1 100 ? 52.853 42.385 -3.416 1.00 52.73 100 VAL A N 1
ATOM 632 C CA . VAL A 1 100 ? 53.571 41.630 -4.445 1.00 52.16 100 VAL A CA 1
ATOM 633 C C . VAL A 1 100 ? 54.317 40.427 -3.869 1.00 53.90 100 VAL A C 1
ATOM 634 O O . VAL A 1 100 ? 55.002 39.702 -4.595 1.00 53.32 100 VAL A O 1
ATOM 638 N N . GLY A 1 101 ? 54.187 40.209 -2.566 1.00 49.86 101 GLY A N 1
ATOM 639 C CA . GLY A 1 101 ? 54.854 39.082 -1.946 1.00 49.73 101 GLY A CA 1
ATOM 640 C C . GLY A 1 101 ? 56.317 39.367 -1.673 1.00 52.57 101 GLY A C 1
ATOM 641 O O . GLY A 1 101 ? 56.964 40.109 -2.411 1.00 55.68 101 GLY A O 1
ATOM 642 N N . PRO A 1 102 ? 56.856 38.759 -0.612 1.00 48.80 102 PRO A N 1
ATOM 643 C CA . PRO A 1 102 ? 58.212 39.039 -0.128 1.00 53.91 102 PRO A CA 1
ATOM 644 C C . PRO A 1 102 ? 59.320 38.818 -1.164 1.00 60.12 102 PRO A C 1
ATOM 645 O O . PRO A 1 102 ? 60.350 39.493 -1.081 1.00 57.39 102 PRO A O 1
ATOM 649 N N . ASP A 1 103 ? 59.128 37.905 -2.114 1.00 59.67 103 ASP A N 1
ATOM 650 C CA . ASP A 1 103 ? 60.178 37.631 -3.092 1.00 61.68 103 ASP A CA 1
ATOM 651 C C . ASP A 1 103 ? 60.407 38.819 -4.018 1.00 55.47 103 ASP A C 1
ATOM 652 O O . ASP A 1 103 ? 61.503 39.373 -4.066 1.00 62.11 103 ASP A O 1
ATOM 657 N N . LEU A 1 104 ? 59.375 39.194 -4.765 1.00 55.55 104 LEU A N 1
ATOM 658 C CA . LEU A 1 104 ? 59.473 40.327 -5.672 1.00 60.02 104 LEU A CA 1
ATOM 659 C C . LEU A 1 104 ? 59.752 41.613 -4.892 1.00 61.62 104 LEU A C 1
ATOM 660 O O . LEU A 1 104 ? 60.589 42.428 -5.292 1.00 55.94 104 LEU A O 1
ATOM 665 N N . GLY A 1 105 ? 59.050 41.773 -3.772 1.00 60.90 105 GLY A N 1
ATOM 666 C CA . GLY A 1 105 ? 59.207 42.938 -2.921 1.00 58.93 105 GLY A CA 1
ATOM 667 C C . GLY A 1 105 ? 60.631 43.128 -2.435 1.00 59.29 105 GLY A C 1
ATOM 668 O O . GLY A 1 105 ? 61.191 44.220 -2.546 1.00 63.65 105 GLY A O 1
ATOM 669 N N . GLY A 1 106 ? 61.231 42.060 -1.923 1.00 54.99 106 GLY A N 1
ATOM 670 C CA . GLY A 1 106 ? 62.539 42.147 -1.302 1.00 57.03 106 GLY A CA 1
ATOM 671 C C . GLY A 1 106 ? 63.678 42.456 -2.257 1.00 61.42 106 GLY A C 1
ATOM 672 O O . GLY A 1 106 ? 64.800 42.728 -1.829 1.00 60.89 106 GLY A O 1
ATOM 673 N N . ARG A 1 107 ? 63.400 42.411 -3.554 1.00 59.57 107 ARG A N 1
ATOM 674 C CA . ARG A 1 107 ? 64.441 42.642 -4.546 1.00 58.65 107 ARG A CA 1
ATOM 675 C C . ARG A 1 107 ? 64.814 44.119 -4.626 1.00 59.18 107 ARG A C 1
ATOM 676 O O . ARG A 1 107 ? 65.931 44.454 -5.022 1.00 59.55 107 ARG A O 1
ATOM 684 N N . LEU A 1 108 ? 63.889 44.995 -4.230 1.00 60.03 108 LEU A N 1
ATOM 685 C CA . LEU A 1 108 ? 64.124 46.441 -4.270 1.00 54.96 108 LEU A CA 1
ATOM 686 C C . LEU A 1 108 ? 65.240 46.910 -3.341 1.00 55.01 108 LEU A C 1
ATOM 687 O O . LEU A 1 108 ? 65.775 48.003 -3.519 1.00 54.36 108 LEU A O 1
ATOM 692 N N . ARG A 1 109 ? 65.584 46.096 -2.347 1.00 54.13 109 ARG A N 1
ATOM 693 C CA . ARG A 1 109 ? 66.580 46.495 -1.358 1.00 57.39 109 ARG A CA 1
ATOM 694 C C . ARG A 1 109 ? 68.001 46.487 -1.912 1.00 57.25 109 ARG A C 1
ATOM 695 O O . ARG A 1 109 ? 68.906 47.104 -1.339 1.00 53.71 109 ARG A O 1
ATOM 703 N N . ALA A 1 110 ? 68.194 45.785 -3.024 1.00 55.69 110 ALA A N 1
ATOM 704 C CA . ALA A 1 110 ? 69.485 45.761 -3.699 1.00 52.91 110 ALA A CA 1
ATOM 705 C C . ALA A 1 110 ? 69.923 47.171 -4.087 1.00 49.30 110 ALA A C 1
ATOM 706 O O . ALA A 1 110 ? 69.155 47.916 -4.692 1.00 46.13 110 ALA A O 1
ATOM 708 N N . GLY A 1 111 ? 71.157 47.532 -3.741 1.00 48.10 111 GLY A N 1
ATOM 709 C CA . GLY A 1 111 ? 71.704 48.837 -4.094 1.00 51.31 111 GLY A CA 1
ATOM 710 C C . GLY A 1 111 ? 71.029 50.023 -3.417 1.00 51.19 111 GLY A C 1
ATOM 711 O O . GLY A 1 111 ? 71.063 51.144 -3.917 1.00 52.00 111 GLY A O 1
ATOM 712 N N . ARG A 1 112 ? 70.423 49.778 -2.262 1.00 52.84 112 ARG A N 1
ATOM 713 C CA . ARG A 1 112 ? 69.648 50.807 -1.579 1.00 53.39 112 ARG A CA 1
ATOM 714 C C . ARG A 1 112 ? 70.288 51.143 -0.235 1.00 47.20 112 ARG A C 1
ATOM 715 O O . ARG A 1 112 ? 70.750 50.254 0.477 1.00 47.78 112 ARG A O 1
ATOM 723 N N . SER A 1 113 ? 70.332 52.429 0.097 1.00 41.13 113 SER A N 1
ATOM 724 C CA . SER A 1 113 ? 70.865 52.885 1.374 1.00 39.99 113 SER A CA 1
ATOM 725 C C . SER A 1 113 ? 69.862 53.807 2.058 1.00 41.49 113 SER A C 1
ATOM 726 O O . SER A 1 113 ? 69.131 54.531 1.389 1.00 41.81 113 SER A O 1
ATOM 729 N N . ARG A 1 114 ? 69.840 53.804 3.384 1.00 35.21 114 ARG A N 1
ATOM 730 C CA . ARG A 1 114 ? 68.954 54.720 4.105 1.00 41.28 114 ARG A CA 1
ATOM 731 C C . ARG A 1 114 ? 69.439 56.191 4.048 1.00 36.89 114 ARG A C 1
ATOM 732 O O . ARG A 1 114 ? 68.640 57.106 3.865 1.00 36.74 114 ARG A O 1
ATOM 740 N N . ASN A 1 115 ? 70.742 56.417 4.209 1.00 32.94 115 ASN A N 1
ATOM 741 C CA . ASN A 1 115 ? 71.239 57.782 4.422 1.00 37.03 115 ASN A CA 1
ATOM 742 C C . ASN A 1 115 ? 71.084 58.712 3.230 1.00 33.22 115 ASN A C 1
ATOM 743 O O . ASN A 1 115 ? 70.645 59.859 3.388 1.00 30.45 115 ASN A O 1
ATOM 748 N N . ASP A 1 116 ? 71.410 58.242 2.030 1.00 33.07 116 ASP A N 1
ATOM 749 C CA . ASP A 1 116 ? 71.195 59.132 0.899 1.00 30.16 116 ASP A CA 1
ATOM 750 C C . ASP A 1 116 ? 69.683 59.237 0.634 1.00 39.82 116 ASP A C 1
ATOM 751 O O . ASP A 1 116 ? 69.250 60.191 -0.007 1.00 34.15 116 ASP A O 1
ATOM 756 N N . GLN A 1 117 ? 68.857 58.316 1.134 1.00 35.25 117 GLN A N 1
ATOM 757 C CA . GLN A 1 117 ? 67.490 58.346 0.658 1.00 39.99 117 GLN A CA 1
ATOM 758 C C . GLN A 1 117 ? 66.795 59.430 1.478 1.00 31.81 117 GLN A C 1
ATOM 759 O O . GLN A 1 117 ? 66.021 60.210 0.924 1.00 33.79 117 GLN A O 1
ATOM 765 N N . VAL A 1 118 ? 67.019 59.427 2.792 1.00 33.33 118 VAL A N 1
ATOM 766 C CA . VAL A 1 118 ? 66.283 60.325 3.645 1.00 37.55 118 VAL A CA 1
ATOM 767 C C . VAL A 1 118 ? 66.629 61.783 3.335 1.00 32.40 118 VAL A C 1
ATOM 768 O O . VAL A 1 118 ? 65.760 62.647 3.440 1.00 31.36 118 VAL A O 1
ATOM 772 N N . ALA A 1 119 ? 67.868 62.047 2.916 1.00 28.67 119 ALA A N 1
ATOM 773 C CA . ALA A 1 119 ? 68.251 63.397 2.544 1.00 30.39 119 ALA A CA 1
ATOM 774 C C . ALA A 1 119 ? 67.576 63.765 1.235 1.00 29.59 119 ALA A C 1
ATOM 775 O O . ALA A 1 119 ? 67.117 64.879 1.063 1.00 30.27 119 ALA A O 1
ATOM 777 N N . ALA A 1 120 ? 67.483 62.809 0.318 1.00 31.02 120 ALA A N 1
ATOM 778 C CA . ALA A 1 120 ? 66.828 63.076 -0.959 1.00 30.66 120 ALA A CA 1
ATOM 779 C C . ALA A 1 120 ? 65.329 63.380 -0.804 1.00 28.20 120 ALA A C 1
ATOM 780 O O . ALA A 1 120 ? 64.829 64.313 -1.410 1.00 27.65 120 ALA A O 1
ATOM 782 N N . LEU A 1 121 ? 64.607 62.570 -0.025 1.00 27.80 121 LEU A N 1
ATOM 783 C CA . LEU A 1 121 ? 63.160 62.798 0.141 1.00 29.58 121 LEU A CA 1
ATOM 784 C C . LEU A 1 121 ? 62.846 64.138 0.815 1.00 25.48 121 LEU A C 1
ATOM 785 O O . LEU A 1 121 ? 61.889 64.828 0.441 1.00 28.27 121 LEU A O 1
ATOM 790 N N . PHE A 1 122 ? 63.652 64.500 1.810 1.00 26.59 122 PHE A N 1
ATOM 791 C CA . PHE A 1 122 ? 63.470 65.766 2.508 1.00 27.14 122 PHE A CA 1
ATOM 792 C C . PHE A 1 122 ? 63.624 66.905 1.494 1.00 26.85 122 PHE A C 1
ATOM 793 O O . PHE A 1 122 ? 62.797 67.828 1.445 1.00 28.81 122 PHE A O 1
ATOM 801 N N . ARG A 1 123 ? 64.664 66.823 0.662 1.00 29.31 123 ARG A N 1
ATOM 802 C CA . ARG A 1 123 ? 64.896 67.837 -0.365 1.00 27.81 123 ARG A CA 1
ATOM 803 C C . ARG A 1 123 ? 63.711 67.951 -1.321 1.00 27.44 123 ARG A C 1
ATOM 804 O O . ARG A 1 123 ? 63.243 69.056 -1.610 1.00 29.69 123 ARG A O 1
ATOM 812 N N . MET A 1 124 ? 63.228 66.806 -1.804 1.00 32.49 124 MET A N 1
ATOM 813 C CA . MET A 1 124 ? 62.096 66.772 -2.729 1.00 29.38 124 MET A CA 1
ATOM 814 C C . MET A 1 124 ? 60.857 67.386 -2.089 1.00 27.88 124 MET A C 1
ATOM 815 O O . MET A 1 124 ? 60.167 68.203 -2.703 1.00 28.05 124 MET A O 1
ATOM 820 N N . TRP A 1 125 ? 60.572 66.967 -0.861 1.00 29.73 125 TRP A N 1
ATOM 821 C CA . TRP A 1 125 ? 59.449 67.526 -0.104 1.00 30.07 125 TRP A CA 1
ATOM 822 C C . TRP A 1 125 ? 59.596 69.044 0.021 1.00 30.31 125 TRP A C 1
ATOM 823 O O . TRP A 1 125 ? 58.661 69.807 -0.249 1.00 28.87 125 TRP A O 1
ATOM 834 N N . LEU A 1 126 ? 60.805 69.468 0.388 1.00 30.91 126 LEU A N 1
ATOM 835 C CA . LEU A 1 126 ? 61.089 70.869 0.691 1.00 27.53 126 LEU A CA 1
ATOM 836 C C . LEU A 1 126 ? 60.915 71.762 -0.532 1.00 28.43 126 LEU A C 1
ATOM 837 O O . LEU A 1 126 ? 60.452 72.889 -0.417 1.00 30.86 126 LEU A O 1
ATOM 842 N N . ARG A 1 127 ? 61.259 71.257 -1.712 1.00 29.69 127 ARG A N 1
ATOM 843 C CA . ARG A 1 127 ? 61.141 72.071 -2.921 1.00 28.16 127 ARG A CA 1
ATOM 844 C C . ARG A 1 127 ? 59.675 72.267 -3.328 1.00 29.09 127 ARG A C 1
ATOM 845 O O . ARG A 1 127 ? 59.317 73.284 -3.921 1.00 29.62 127 ARG A O 1
ATOM 853 N N . ASP A 1 128 ? 58.830 71.295 -3.013 1.00 30.21 128 ASP A N 1
ATOM 854 C CA . ASP A 1 128 ? 57.386 71.486 -3.157 1.00 28.11 128 ASP A CA 1
ATOM 855 C C . ASP A 1 128 ? 56.861 72.454 -2.108 1.00 27.75 128 ASP A C 1
ATOM 856 O O . ASP A 1 128 ? 56.061 73.322 -2.402 1.00 30.36 128 ASP A O 1
ATOM 861 N N . ALA A 1 129 ? 57.306 72.265 -0.867 1.00 30.10 129 ALA A N 1
ATOM 862 C CA . ALA A 1 129 ? 56.835 73.045 0.279 1.00 28.38 129 ALA A CA 1
ATOM 863 C C . ALA A 1 129 ? 57.166 74.536 0.150 1.00 29.65 129 ALA A C 1
ATOM 864 O O . ALA A 1 129 ? 56.353 75.413 0.490 1.00 28.78 129 ALA A O 1
ATOM 866 N N . VAL A 1 130 ? 58.357 74.830 -0.352 1.00 25.68 130 VAL A N 1
ATOM 867 C CA . VAL A 1 130 ? 58.809 76.212 -0.421 1.00 24.62 130 VAL A CA 1
ATOM 868 C C . VAL A 1 130 ? 58.000 76.949 -1.494 1.00 30.77 130 VAL A C 1
ATOM 869 O O . VAL A 1 130 ? 57.823 78.181 -1.444 1.00 28.61 130 VAL A O 1
ATOM 873 N N . ARG A 1 131 ? 57.444 76.188 -2.436 1.00 29.02 131 ARG A N 1
ATOM 874 C CA . ARG A 1 131 ? 56.616 76.780 -3.478 1.00 29.12 131 ARG A CA 1
ATOM 875 C C . ARG A 1 131 ? 55.170 76.992 -3.006 1.00 28.09 131 ARG A C 1
ATOM 876 O O . ARG A 1 131 ? 54.511 77.931 -3.432 1.00 28.41 131 ARG A O 1
ATOM 884 N N . ARG A 1 132 ? 54.677 76.119 -2.133 1.00 30.75 132 ARG A N 1
ATOM 885 C CA . ARG A 1 132 ? 53.386 76.370 -1.495 1.00 31.43 132 ARG A CA 1
ATOM 886 C C . ARG A 1 132 ? 53.519 77.648 -0.669 1.00 29.90 132 ARG A C 1
ATOM 887 O O . ARG A 1 132 ? 52.647 78.508 -0.696 1.00 29.65 132 ARG A O 1
ATOM 895 N N . VAL A 1 133 ? 54.640 77.784 0.035 1.00 25.99 133 VAL A N 1
ATOM 896 C CA . VAL A 1 133 ? 54.872 78.987 0.822 1.00 28.25 133 VAL A CA 1
ATOM 897 C C . VAL A 1 133 ? 54.973 80.222 -0.072 1.00 26.70 133 VAL A C 1
ATOM 898 O O . VAL A 1 133 ? 54.356 81.256 0.212 1.00 27.73 133 VAL A O 1
ATOM 902 N N . ALA A 1 134 ? 55.707 80.112 -1.177 1.00 27.22 134 ALA A N 1
ATOM 903 C CA . ALA A 1 134 ? 55.857 81.244 -2.101 1.00 28.73 134 ALA A CA 1
ATOM 904 C C . ALA A 1 134 ? 54.518 81.754 -2.635 1.00 30.00 134 ALA A C 1
ATOM 905 O O . ALA A 1 134 ? 54.286 82.960 -2.725 1.00 30.47 134 ALA A O 1
ATOM 907 N N . THR A 1 135 ? 53.652 80.827 -3.022 1.00 28.78 135 THR A N 1
ATOM 908 C CA . THR A 1 135 ? 52.330 81.185 -3.528 1.00 28.85 135 THR A CA 1
ATOM 909 C C . THR A 1 135 ? 51.546 81.970 -2.479 1.00 28.92 135 THR A C 1
ATOM 910 O O . THR A 1 135 ? 50.939 83.001 -2.798 1.00 29.77 135 THR A O 1
ATOM 914 N N . GLY A 1 136 ? 51.576 81.491 -1.232 1.00 27.61 136 GLY A N 1
ATOM 915 C CA . GLY A 1 136 ? 50.955 82.211 -0.127 1.00 29.03 136 GLY A CA 1
ATOM 916 C C . GLY A 1 136 ? 51.553 83.599 0.083 1.00 30.03 136 GLY A C 1
ATOM 917 O O . GLY A 1 136 ? 50.837 84.572 0.382 1.00 27.57 136 GLY A O 1
ATOM 918 N N . VAL A 1 137 ? 52.871 83.706 -0.065 1.00 26.82 137 VAL A N 1
ATOM 919 C CA . VAL A 1 137 ? 53.515 85.003 0.076 1.00 26.64 137 VAL A CA 1
ATOM 920 C C . VAL A 1 137 ? 53.066 85.938 -1.052 1.00 28.44 137 VAL A C 1
ATOM 921 O O . VAL A 1 137 ? 52.805 87.131 -0.832 1.00 27.66 137 VAL A O 1
ATOM 925 N N . LEU A 1 138 ? 52.963 85.403 -2.264 1.00 29.79 138 LEU A N 1
ATOM 926 C CA . LEU A 1 138 ? 52.520 86.225 -3.392 1.00 27.70 138 LEU A CA 1
ATOM 927 C C . LEU A 1 138 ? 51.065 86.678 -3.173 1.00 27.00 138 LEU A C 1
ATOM 928 O O . LEU A 1 138 ? 50.673 87.766 -3.591 1.00 29.49 138 LEU A O 1
ATOM 933 N N . ASP A 1 139 ? 50.274 85.848 -2.501 1.00 25.24 139 ASP A N 1
ATOM 934 C CA . ASP A 1 139 ? 48.900 86.226 -2.184 1.00 28.66 139 ASP A CA 1
ATOM 935 C C . ASP A 1 139 ? 48.866 87.426 -1.242 1.00 28.41 139 ASP A C 1
ATOM 936 O O . ASP A 1 139 ? 48.024 88.302 -1.395 1.00 29.46 139 ASP A O 1
ATOM 941 N N . VAL A 1 140 ? 49.781 87.467 -0.269 1.00 28.25 140 VAL A N 1
ATOM 942 C CA . VAL A 1 140 ? 49.808 88.588 0.665 1.00 23.38 140 VAL A CA 1
ATOM 943 C C . VAL A 1 140 ? 50.285 89.835 -0.071 1.00 25.85 140 VAL A C 1
ATOM 944 O O . VAL A 1 140 ? 49.723 90.920 0.107 1.00 26.66 140 VAL A O 1
ATOM 948 N N . VAL A 1 141 ? 51.325 89.682 -0.893 1.00 28.58 141 VAL A N 1
ATOM 949 C CA . VAL A 1 141 ? 51.773 90.780 -1.737 1.00 26.26 141 VAL A CA 1
ATOM 950 C C . VAL A 1 141 ? 50.607 91.304 -2.589 1.00 27.79 141 VAL A C 1
ATOM 951 O O . VAL A 1 141 ? 50.358 92.505 -2.636 1.00 30.68 141 VAL A O 1
ATOM 955 N N . GLY A 1 142 ? 49.895 90.392 -3.250 1.00 29.54 142 GLY A N 1
ATOM 956 C CA . GLY A 1 142 ? 48.742 90.759 -4.063 1.00 31.25 142 GLY A CA 1
ATOM 957 C C . GLY A 1 142 ? 47.690 91.560 -3.309 1.00 29.38 142 GLY A C 1
ATOM 958 O O . GLY A 1 142 ? 47.152 92.536 -3.830 1.00 30.37 142 GLY A O 1
ATOM 959 N N . ALA A 1 143 ? 47.409 91.157 -2.070 1.00 28.09 143 ALA A N 1
ATOM 960 C CA . ALA A 1 143 ? 46.407 91.840 -1.256 1.00 30.38 143 ALA A CA 1
ATOM 961 C C . ALA A 1 143 ? 46.878 93.233 -0.841 1.00 28.86 143 ALA A C 1
ATOM 962 O O . ALA A 1 143 ? 46.095 94.188 -0.844 1.00 28.46 143 ALA A O 1
ATOM 964 N N . LEU A 1 144 ? 48.161 93.364 -0.500 1.00 26.09 144 LEU A N 1
ATOM 965 C CA . LEU A 1 144 ? 48.706 94.684 -0.181 1.00 25.41 144 LEU A CA 1
ATOM 966 C C . LEU A 1 144 ? 48.640 95.591 -1.404 1.00 24.95 144 LEU A C 1
ATOM 967 O O . LEU A 1 144 ? 48.292 96.774 -1.299 1.00 29.21 144 LEU A O 1
ATOM 972 N N . ALA A 1 145 ? 48.984 95.036 -2.564 1.00 28.44 145 ALA A N 1
ATOM 973 C CA . ALA A 1 145 ? 49.037 95.811 -3.805 1.00 27.98 145 ALA A CA 1
ATOM 974 C C . ALA A 1 145 ? 47.653 96.262 -4.271 1.00 26.58 145 ALA A C 1
ATOM 975 O O . ALA A 1 145 ? 47.497 97.345 -4.832 1.00 29.15 145 ALA A O 1
ATOM 977 N N . GLU A 1 146 ? 46.656 95.411 -4.074 1.00 30.39 146 GLU A N 1
ATOM 978 C CA . GLU A 1 146 ? 45.310 95.756 -4.492 1.00 30.95 146 GLU A CA 1
ATOM 979 C C . GLU A 1 146 ? 44.704 96.807 -3.552 1.00 31.29 146 GLU A C 1
ATOM 980 O O . GLU A 1 146 ? 44.024 97.711 -4.018 1.00 34.23 146 GLU A O 1
ATOM 986 N N . GLN A 1 147 ? 44.985 96.731 -2.249 1.00 27.96 147 GLN A N 1
ATOM 987 C CA . GLN A 1 147 ? 44.561 97.791 -1.339 1.00 26.49 147 GLN A CA 1
ATOM 988 C C . GLN A 1 147 ? 45.238 99.130 -1.678 1.00 30.55 147 GLN A C 1
ATOM 989 O O . GLN A 1 147 ? 44.598 100.177 -1.621 1.00 29.56 147 GLN A O 1
ATOM 995 N N . ALA A 1 148 ? 46.520 99.096 -2.038 1.00 29.41 148 ALA A N 1
ATOM 996 C CA . ALA A 1 148 ? 47.238 100.310 -2.413 1.00 30.78 148 ALA A CA 1
ATOM 997 C C . ALA A 1 148 ? 46.637 100.912 -3.680 1.00 28.51 148 ALA A C 1
ATOM 998 O O . ALA A 1 148 ? 46.516 102.127 -3.804 1.00 31.20 148 ALA A O 1
ATOM 1000 N N . ALA A 1 149 ? 46.291 100.044 -4.627 1.00 31.02 149 ALA A N 1
ATOM 1001 C CA . ALA A 1 149 ? 45.707 100.473 -5.890 1.00 32.02 149 ALA A CA 1
ATOM 1002 C C . ALA A 1 149 ? 44.324 101.050 -5.636 1.00 31.04 149 ALA A C 1
ATOM 1003 O O . ALA A 1 149 ? 43.903 101.988 -6.305 1.00 30.40 149 ALA A O 1
ATOM 1005 N N . ALA A 1 150 ? 43.636 100.485 -4.650 1.00 30.60 150 ALA A N 1
ATOM 1006 C CA . ALA A 1 150 ? 42.277 100.894 -4.317 1.00 34.76 150 ALA A CA 1
ATOM 1007 C C . ALA A 1 150 ? 42.238 102.244 -3.619 1.00 33.79 150 ALA A C 1
ATOM 1008 O O . ALA A 1 150 ? 41.219 102.937 -3.655 1.00 33.60 150 ALA A O 1
ATOM 1010 N N . HIS A 1 151 ? 43.340 102.634 -2.984 1.00 29.55 151 HIS A N 1
ATOM 1011 C CA . HIS A 1 151 ? 43.334 103.869 -2.202 1.00 31.57 151 HIS A CA 1
ATOM 1012 C C . HIS A 1 151 ? 44.456 104.818 -2.601 1.00 34.98 151 HIS A C 1
ATOM 1013 O O . HIS A 1 151 ? 45.368 105.068 -1.813 1.00 32.86 151 HIS A O 1
ATOM 1020 N N . PRO A 1 152 ? 44.393 105.352 -3.828 1.00 35.14 152 PRO A N 1
ATOM 1021 C CA . PRO A 1 152 ? 45.564 106.041 -4.374 1.00 32.93 152 PRO A CA 1
ATOM 1022 C C . PRO A 1 152 ? 45.858 107.413 -3.778 1.00 34.12 152 PRO A C 1
ATOM 1023 O O . PRO A 1 152 ? 46.992 107.864 -3.887 1.00 33.01 152 PRO A O 1
ATOM 1027 N N . SER A 1 153 ? 44.882 108.065 -3.163 1.00 32.25 153 SER A N 1
ATOM 1028 C CA . SER A 1 153 ? 45.090 109.442 -2.743 1.00 32.27 153 SER A CA 1
ATOM 1029 C C . SER A 1 153 ? 45.031 109.599 -1.225 1.00 32.80 153 SER A C 1
ATOM 1030 O O . SER A 1 153 ? 45.230 110.697 -0.706 1.00 34.31 153 SER A O 1
ATOM 1033 N N . ALA A 1 154 ? 44.764 108.504 -0.517 1.00 28.97 154 ALA A N 1
ATOM 1034 C CA . ALA A 1 154 ? 44.696 108.556 0.944 1.00 27.94 154 ALA A CA 1
ATOM 1035 C C . ALA A 1 154 ? 46.066 108.864 1.561 1.00 27.76 154 ALA A C 1
ATOM 1036 O O . ALA A 1 154 ? 47.046 108.183 1.281 1.00 29.83 154 ALA A O 1
ATOM 1038 N N . ILE A 1 155 ? 46.103 109.893 2.398 1.00 25.20 155 ILE A N 1
ATOM 1039 C CA . ILE A 1 155 ? 47.303 110.347 3.092 1.00 30.51 155 ILE A CA 1
ATOM 1040 C C . ILE A 1 155 ? 47.127 110.149 4.596 1.00 30.04 155 ILE A C 1
ATOM 1041 O O . ILE A 1 155 ? 46.067 110.439 5.159 1.00 28.64 155 ILE A O 1
ATOM 1046 N N . MET A 1 156 ? 48.165 109.628 5.236 1.00 27.41 156 MET A N 1
ATOM 1047 C CA . MET A 1 156 ? 48.105 109.261 6.635 1.00 28.09 156 MET A CA 1
ATOM 1048 C C . MET A 1 156 ? 49.324 109.837 7.342 1.00 29.11 156 MET A C 1
ATOM 1049 O O . MET A 1 156 ? 50.261 110.291 6.680 1.00 29.39 156 MET A O 1
ATOM 1054 N N . PRO A 1 157 ? 49.327 109.821 8.683 1.00 29.75 157 PRO A N 1
ATOM 1055 C CA . PRO A 1 157 ? 50.595 110.135 9.360 1.00 28.62 157 PRO A CA 1
ATOM 1056 C C . PRO A 1 157 ? 51.673 109.094 9.047 1.00 27.71 157 PRO A C 1
ATOM 1057 O O . PRO A 1 157 ? 51.407 107.899 9.208 1.00 29.79 157 PRO A O 1
ATOM 1061 N N . GLY A 1 158 ? 52.848 109.525 8.595 1.00 26.26 158 GLY A N 1
ATOM 1062 C CA . GLY A 1 158 ? 54.007 108.647 8.543 1.00 28.67 158 GLY A CA 1
ATOM 1063 C C . GLY A 1 158 ? 54.607 108.497 9.932 1.00 28.70 158 GLY A C 1
ATOM 1064 O O . GLY A 1 158 ? 54.991 109.478 10.553 1.00 31.63 158 GLY A O 1
ATOM 1065 N N . LYS A 1 159 ? 54.681 107.271 10.430 1.00 26.95 159 LYS A N 1
ATOM 1066 C CA . LYS A 1 159 ? 55.156 107.040 11.790 1.00 28.92 159 LYS A CA 1
ATOM 1067 C C . LYS A 1 159 ? 56.637 106.676 11.872 1.00 30.52 159 LYS A C 1
ATOM 1068 O O . LYS A 1 159 ? 57.162 105.897 11.080 1.00 24.23 159 LYS A O 1
ATOM 1074 N N . THR A 1 160 ? 57.290 107.268 12.860 1.00 26.85 160 THR A N 1
ATOM 1075 C CA . THR A 1 160 ? 58.568 106.802 13.365 1.00 29.75 160 THR A CA 1
ATOM 1076 C C . THR A 1 160 ? 58.436 106.871 14.904 1.00 28.86 160 THR A C 1
ATOM 1077 O O . THR A 1 160 ? 57.830 107.818 15.439 1.00 27.71 160 THR A O 1
ATOM 1081 N N . HIS A 1 161 ? 58.921 105.845 15.606 1.00 26.11 161 HIS A N 1
ATOM 1082 C CA . HIS A 1 161 ? 58.680 105.697 17.055 1.00 25.92 161 HIS A CA 1
ATOM 1083 C C . HIS A 1 161 ? 57.201 105.658 17.416 1.00 25.46 161 HIS A C 1
ATOM 1084 O O . HIS A 1 161 ? 56.839 105.979 18.555 1.00 23.49 161 HIS A O 1
ATOM 1091 N N . LEU A 1 162 ? 56.359 105.252 16.462 1.00 25.62 162 LEU A N 1
ATOM 1092 C CA . LEU A 1 162 ? 54.902 105.323 16.603 1.00 28.72 162 LEU A CA 1
ATOM 1093 C C . LEU A 1 162 ? 54.446 106.754 16.877 1.00 30.00 162 LEU A C 1
ATOM 1094 O O . LEU A 1 162 ? 53.382 106.984 17.473 1.00 29.25 162 LEU A O 1
ATOM 1099 N N . GLN A 1 163 ? 55.251 107.719 16.434 1.00 27.15 163 GLN A N 1
ATOM 1100 C CA . GLN A 1 163 ? 54.892 109.133 16.516 1.00 27.11 163 GLN A CA 1
ATOM 1101 C C . GLN A 1 163 ? 54.761 109.712 15.105 1.00 27.75 163 GLN A C 1
ATOM 1102 O O . GLN A 1 163 ? 55.476 109.300 14.187 1.00 25.88 163 GLN A O 1
ATOM 1108 N N . SER A 1 164 ? 53.853 110.661 14.916 1.00 28.05 164 SER A N 1
ATOM 1109 C CA . SER A 1 164 ? 53.652 111.228 13.576 1.00 29.04 164 SER A CA 1
ATOM 1110 C C . SER A 1 164 ? 54.861 112.049 13.101 1.00 30.21 164 SER A C 1
ATOM 1111 O O . SER A 1 164 ? 55.344 112.930 13.803 1.00 31.39 164 SER A O 1
ATOM 1114 N N . ALA A 1 165 ? 55.353 111.733 11.910 1.00 26.79 165 ALA A N 1
ATOM 1115 C CA . ALA A 1 165 ? 56.406 112.515 11.264 1.00 31.55 165 ALA A CA 1
ATOM 1116 C C . ALA A 1 165 ? 55.891 113.068 9.929 1.00 33.25 165 ALA A C 1
ATOM 1117 O O . ALA A 1 165 ? 54.880 113.784 9.897 1.00 30.32 165 ALA A O 1
ATOM 1119 N N . GLN A 1 166 ? 56.551 112.718 8.826 1.00 29.95 166 GLN A N 1
ATOM 1120 C CA . GLN A 1 166 ? 56.097 113.212 7.523 1.00 29.59 166 GLN A CA 1
ATOM 1121 C C . GLN A 1 166 ? 54.815 112.518 7.069 1.00 30.81 166 GLN A C 1
ATOM 1122 O O . GLN A 1 166 ? 54.664 111.305 7.221 1.00 28.61 166 GLN A O 1
ATOM 1128 N N . PRO A 1 167 ? 53.894 113.287 6.485 1.00 30.34 167 PRO A N 1
ATOM 1129 C CA . PRO A 1 167 ? 52.742 112.630 5.867 1.00 29.60 167 PRO A CA 1
ATOM 1130 C C . PRO A 1 167 ? 53.182 111.723 4.725 1.00 26.63 167 PRO A C 1
ATOM 1131 O O . PRO A 1 167 ? 54.160 112.020 4.035 1.00 26.38 167 PRO A O 1
ATOM 1135 N N . ILE A 1 168 ? 52.502 110.592 4.564 1.00 25.28 168 ILE A N 1
ATOM 1136 C CA . ILE A 1 168 ? 52.763 109.679 3.460 1.00 27.20 168 ILE A CA 1
ATOM 1137 C C . ILE A 1 168 ? 51.444 109.146 2.915 1.00 27.27 168 ILE A C 1
ATOM 1138 O O . ILE A 1 168 ? 50.434 109.152 3.616 1.00 27.90 168 ILE A O 1
ATOM 1143 N N . LEU A 1 169 ? 51.466 108.660 1.680 1.00 27.41 169 LEU A N 1
ATOM 1144 C CA . LEU A 1 169 ? 50.318 107.956 1.123 1.00 28.00 169 LEU A CA 1
ATOM 1145 C C . LEU A 1 169 ? 50.123 106.633 1.835 1.00 29.53 169 LEU A C 1
ATOM 1146 O O . LEU A 1 169 ? 51.082 105.878 2.032 1.00 27.69 169 LEU A O 1
ATOM 1151 N N . LEU A 1 170 ? 48.885 106.342 2.208 1.00 26.03 170 LEU A N 1
ATOM 1152 C CA . LEU A 1 170 ? 48.538 105.018 2.695 1.00 27.22 170 LEU A CA 1
ATOM 1153 C C . LEU A 1 170 ? 49.095 103.919 1.777 1.00 26.78 170 LEU A C 1
ATOM 1154 O O . LEU A 1 170 ? 49.594 102.893 2.248 1.00 27.26 170 LEU A O 1
ATOM 1159 N N . ALA A 1 171 ? 49.044 104.148 0.468 1.00 27.27 171 ALA A N 1
ATOM 1160 C CA . ALA A 1 171 ? 49.552 103.170 -0.509 1.00 27.60 171 ALA A CA 1
ATOM 1161 C C . ALA A 1 171 ? 51.057 102.922 -0.328 1.00 24.99 171 ALA A C 1
ATOM 1162 O O . ALA A 1 171 ? 51.531 101.790 -0.441 1.00 26.35 171 ALA A O 1
ATOM 1164 N N . HIS A 1 172 ? 51.793 103.989 -0.035 1.00 25.47 172 HIS A N 1
ATOM 1165 C CA . HIS A 1 172 ? 53.235 103.897 0.221 1.00 27.79 172 HIS A CA 1
ATOM 1166 C C . HIS A 1 172 ? 53.518 103.007 1.437 1.00 25.13 172 HIS A C 1
ATOM 1167 O O . HIS A 1 172 ? 54.341 102.112 1.381 1.00 25.51 172 HIS A O 1
ATOM 1174 N N . HIS A 1 173 ? 52.816 103.263 2.539 1.00 26.23 173 HIS A N 1
ATOM 1175 C CA . HIS A 1 173 ? 52.948 102.453 3.751 1.00 24.07 173 HIS A CA 1
ATOM 1176 C C . HIS A 1 173 ? 52.613 100.973 3.506 1.00 27.04 173 HIS A C 1
ATOM 1177 O O . HIS A 1 173 ? 53.369 100.080 3.914 1.00 24.91 173 HIS A O 1
ATOM 1184 N N . LEU A 1 174 ? 51.473 100.705 2.862 1.00 25.68 174 LEU A N 1
ATOM 1185 C CA . LEU A 1 174 ? 51.070 99.330 2.573 1.00 26.61 174 LEU A CA 1
ATOM 1186 C C . LEU A 1 174 ? 52.098 98.627 1.691 1.00 26.88 174 LEU A C 1
ATOM 1187 O O . LEU A 1 174 ? 52.429 97.453 1.904 1.00 24.60 174 LEU A O 1
ATOM 1192 N N . LEU A 1 175 ? 52.605 99.337 0.689 1.00 26.59 175 LEU A N 1
ATOM 1193 C CA . LEU A 1 175 ? 53.581 98.715 -0.205 1.00 29.56 175 LEU A CA 1
ATOM 1194 C C . LEU A 1 175 ? 54.899 98.483 0.541 1.00 28.16 175 LEU A C 1
ATOM 1195 O O . LEU A 1 175 ? 55.703 97.637 0.159 1.00 25.69 175 LEU A O 1
ATOM 1200 N N . ALA A 1 176 ? 55.114 99.210 1.631 1.00 25.40 176 ALA A N 1
ATOM 1201 C CA . ALA A 1 176 ? 56.351 99.014 2.376 1.00 26.99 176 ALA A CA 1
ATOM 1202 C C . ALA A 1 176 ? 56.372 97.645 3.061 1.00 24.62 176 ALA A C 1
ATOM 1203 O O . ALA A 1 176 ? 57.425 97.184 3.479 1.00 26.01 176 ALA A O 1
ATOM 1205 N N . HIS A 1 177 ? 55.214 96.994 3.180 1.00 24.43 177 HIS A N 1
ATOM 1206 C CA . HIS A 1 177 ? 55.180 95.608 3.661 1.00 23.95 177 HIS A CA 1
ATOM 1207 C C . HIS A 1 177 ? 55.287 94.604 2.530 1.00 27.32 177 HIS A C 1
ATOM 1208 O O . HIS A 1 177 ? 55.483 93.412 2.773 1.00 28.38 177 HIS A O 1
ATOM 1215 N N . ALA A 1 178 ? 55.141 95.064 1.290 1.00 24.85 178 ALA A N 1
ATOM 1216 C CA . ALA A 1 178 ? 55.259 94.133 0.171 1.00 27.40 178 ALA A CA 1
ATOM 1217 C C . ALA A 1 178 ? 56.730 93.859 -0.155 1.00 24.76 178 ALA A C 1
ATOM 1218 O O . ALA A 1 178 ? 57.112 92.717 -0.419 1.00 26.01 178 ALA A O 1
ATOM 1220 N N . HIS A 1 179 ? 57.578 94.873 -0.116 1.00 26.36 179 HIS A N 1
ATOM 1221 C CA . HIS A 1 179 ? 58.975 94.717 -0.507 1.00 25.31 179 HIS A CA 1
ATOM 1222 C C . HIS A 1 179 ? 59.759 93.659 0.280 1.00 24.37 179 HIS A C 1
ATOM 1223 O O . HIS A 1 179 ? 60.493 92.914 -0.286 1.00 28.85 179 HIS A O 1
ATOM 1230 N N . PRO A 1 180 ? 59.536 93.609 1.642 1.00 24.79 180 PRO A N 1
ATOM 1231 C CA . PRO A 1 180 ? 60.245 92.544 2.369 1.00 26.51 180 PRO A CA 1
ATOM 1232 C C . PRO A 1 180 ? 59.834 91.151 1.897 1.00 24.40 180 PRO A C 1
ATOM 1233 O O . PRO A 1 180 ? 60.628 90.276 1.842 1.00 22.64 180 PRO A O 1
ATOM 1237 N N . LEU A 1 181 ? 58.562 90.993 1.584 1.00 26.27 181 LEU A N 1
ATOM 1238 C CA . LEU A 1 181 ? 58.027 89.751 1.082 1.00 24.76 181 LEU A CA 1
ATOM 1239 C C . LEU A 1 181 ? 58.644 89.401 -0.286 1.00 23.80 181 LEU A C 1
ATOM 1240 O O . LEU A 1 181 ? 58.914 88.278 -0.561 1.00 25.04 181 LEU A O 1
ATOM 1245 N N . LEU A 1 182 ? 58.854 90.402 -1.119 1.00 24.42 182 LEU A N 1
ATOM 1246 C CA . LEU A 1 182 ? 59.468 90.206 -2.409 1.00 27.53 182 LEU A CA 1
ATOM 1247 C C . LEU A 1 182 ? 60.902 89.723 -2.191 1.00 26.39 182 LEU A C 1
ATOM 1248 O O . LEU A 1 182 ? 61.356 88.854 -2.848 1.00 26.97 182 LEU A O 1
ATOM 1253 N N . ARG A 1 183 ? 61.571 90.301 -1.198 1.00 26.36 183 ARG A N 1
ATOM 1254 C CA . ARG A 1 183 ? 62.933 89.901 -0.868 1.00 26.83 183 ARG A CA 1
ATOM 1255 C C . ARG A 1 183 ? 62.923 88.438 -0.428 1.00 24.78 183 ARG A C 1
ATOM 1256 O O . ARG A 1 183 ? 63.806 87.664 -0.797 1.00 26.40 183 ARG A O 1
ATOM 1264 N N . ASP A 1 184 ? 61.914 88.066 0.356 1.00 24.91 184 ASP A N 1
ATOM 1265 C CA . ASP A 1 184 ? 61.771 86.699 0.823 1.00 23.91 184 ASP A CA 1
ATOM 1266 C C . ASP A 1 184 ? 61.550 85.743 -0.359 1.00 25.42 184 ASP A C 1
ATOM 1267 O O . ASP A 1 184 ? 62.033 84.673 -0.368 1.00 24.02 184 ASP A O 1
ATOM 1272 N N . LEU A 1 185 ? 60.786 86.173 -1.334 1.00 24.00 185 LEU A N 1
ATOM 1273 C CA . LEU A 1 185 ? 60.549 85.381 -2.511 1.00 25.51 185 LEU A CA 1
ATOM 1274 C C . LEU A 1 185 ? 61.875 85.172 -3.233 1.00 28.49 185 LEU A C 1
ATOM 1275 O O . LEU A 1 185 ? 62.157 84.118 -3.711 1.00 28.47 185 LEU A O 1
ATOM 1280 N N . ASP A 1 186 ? 62.683 86.215 -3.276 1.00 26.75 186 ASP A N 1
ATOM 1281 C CA . ASP A 1 186 ? 64.009 86.192 -3.890 1.00 29.37 186 ASP A CA 1
ATOM 1282 C C . ASP A 1 186 ? 64.936 85.193 -3.161 1.00 31.15 186 ASP A C 1
ATOM 1283 O O . ASP A 1 186 ? 65.700 84.504 -3.781 1.00 28.00 186 ASP A O 1
ATOM 1288 N N . ARG A 1 187 ? 64.816 85.153 -1.841 1.00 26.40 187 ARG A N 1
ATOM 1289 C CA . ARG A 1 187 ? 65.545 84.232 -0.998 1.00 27.60 187 ARG A CA 1
ATOM 1290 C C . ARG A 1 187 ? 65.117 82.806 -1.310 1.00 29.22 187 ARG A C 1
ATOM 1291 O O . ARG A 1 187 ? 65.902 81.921 -1.292 1.00 25.82 187 ARG A O 1
ATOM 1299 N N . ILE A 1 188 ? 63.846 82.612 -1.574 1.00 25.85 188 ILE A N 1
ATOM 1300 C CA . ILE A 1 188 ? 63.356 81.292 -1.928 1.00 26.81 188 ILE A CA 1
ATOM 1301 C C . ILE A 1 188 ? 63.984 80.829 -3.244 1.00 25.07 188 ILE A C 1
ATOM 1302 O O . ILE A 1 188 ? 64.471 79.704 -3.346 1.00 28.12 188 ILE A O 1
ATOM 1307 N N . VAL A 1 189 ? 63.979 81.705 -4.243 1.00 25.47 189 VAL A N 1
ATOM 1308 C CA . VAL A 1 189 ? 64.642 81.409 -5.507 1.00 28.53 189 VAL A CA 1
ATOM 1309 C C . VAL A 1 189 ? 66.114 81.010 -5.301 1.00 30.39 189 VAL A C 1
ATOM 1310 O O . VAL A 1 189 ? 66.573 80.017 -5.856 1.00 31.16 189 VAL A O 1
ATOM 1314 N N . ASP A 1 190 ? 66.847 81.766 -4.490 1.00 30.46 190 ASP A N 1
ATOM 1315 C CA . ASP A 1 190 ? 68.263 81.467 -4.257 1.00 29.49 190 ASP A CA 1
ATOM 1316 C C . ASP A 1 190 ? 68.446 80.155 -3.515 1.00 31.24 190 ASP A C 1
ATOM 1317 O O . ASP A 1 190 ? 69.321 79.351 -3.860 1.00 29.48 190 ASP A O 1
ATOM 1322 N N . PHE A 1 191 ? 67.606 79.929 -2.509 1.00 27.62 191 PHE A N 1
ATOM 1323 C CA . PHE A 1 191 ? 67.666 78.686 -1.736 1.00 27.26 191 PHE A CA 1
ATOM 1324 C C . PHE A 1 191 ? 67.429 77.454 -2.619 1.00 29.27 191 PHE A C 1
ATOM 1325 O O . PHE A 1 191 ? 68.044 76.410 -2.411 1.00 29.25 191 PHE A O 1
ATOM 1333 N N . ASP A 1 192 ? 66.522 77.580 -3.561 1.00 28.51 192 ASP A N 1
ATOM 1334 C CA . ASP A 1 192 ? 66.141 76.469 -4.391 1.00 28.83 192 ASP A CA 1
ATOM 1335 C C . ASP A 1 192 ? 67.291 75.895 -5.172 1.00 29.24 192 ASP A C 1
ATOM 1336 O O . ASP A 1 192 ? 67.367 74.733 -5.308 1.00 31.14 192 ASP A O 1
ATOM 1341 N N . LYS A 1 193 ? 68.191 76.729 -5.649 1.00 31.33 193 LYS A N 1
ATOM 1342 C CA . LYS A 1 193 ? 69.344 76.248 -6.360 1.00 31.98 193 LYS A CA 1
ATOM 1343 C C . LYS A 1 193 ? 70.210 75.332 -5.498 1.00 31.31 193 LYS A C 1
ATOM 1344 O O . LYS A 1 193 ? 70.711 74.377 -5.982 1.00 32.63 193 LYS A O 1
ATOM 1350 N N . ARG A 1 194 ? 70.337 75.647 -4.213 1.00 30.98 194 ARG A N 1
ATOM 1351 C CA . ARG A 1 194 ? 71.122 74.820 -3.304 1.00 27.81 194 ARG A CA 1
ATOM 1352 C C . ARG A 1 194 ? 70.365 73.529 -2.994 1.00 30.73 194 ARG A C 1
ATOM 1353 O O . ARG A 1 194 ? 70.962 72.462 -2.850 1.00 31.39 194 ARG A O 1
ATOM 1361 N N . ALA A 1 195 ? 69.044 73.644 -2.898 1.00 31.40 195 ALA A N 1
ATOM 1362 C CA . ALA A 1 195 ? 68.173 72.519 -2.619 1.00 30.30 195 ALA A CA 1
ATOM 1363 C C . ALA A 1 195 ? 68.102 71.466 -3.713 1.00 28.30 195 ALA A C 1
ATOM 1364 O O . ALA A 1 195 ? 67.960 70.326 -3.455 1.00 31.62 195 ALA A O 1
ATOM 1366 N N . ALA A 1 196 ? 68.183 71.900 -4.942 1.00 33.09 196 ALA A N 1
ATOM 1367 C CA . ALA A 1 196 ? 68.005 71.048 -6.070 1.00 31.85 196 ALA A CA 1
ATOM 1368 C C . ALA A 1 196 ? 69.181 70.178 -6.447 1.00 33.70 196 ALA A C 1
ATOM 1369 O O . ALA A 1 196 ? 69.356 69.838 -7.577 1.00 34.32 196 ALA A O 1
ATOM 1371 N N . VAL A 1 197 ? 69.972 69.810 -5.463 1.00 33.30 197 VAL A N 1
ATOM 1372 C CA . VAL A 1 197 ? 71.092 68.908 -5.706 1.00 31.77 197 VAL A CA 1
ATOM 1373 C C . VAL A 1 197 ? 70.779 67.546 -5.107 1.00 33.82 197 VAL A C 1
ATOM 1374 O O . VAL A 1 197 ? 70.471 67.447 -3.919 1.00 32.81 197 VAL A O 1
ATOM 1378 N N . SER A 1 198 ? 70.856 66.499 -5.923 1.00 32.24 198 SER A N 1
ATOM 1379 C CA . SER A 1 198 ? 70.513 65.151 -5.482 1.00 31.13 198 SER A CA 1
ATOM 1380 C C . SER A 1 198 ? 71.634 64.386 -4.769 1.00 33.95 198 SER A C 1
ATOM 1381 O O . SER A 1 198 ? 72.761 64.298 -5.263 1.00 34.61 198 SER A O 1
ATOM 1384 N N . PRO A 1 199 ? 71.315 63.802 -3.606 1.00 30.51 199 PRO A N 1
ATOM 1385 C CA . PRO A 1 199 ? 72.236 62.934 -2.865 1.00 31.66 199 PRO A CA 1
ATOM 1386 C C . PRO A 1 199 ? 72.105 61.461 -3.245 1.00 33.42 199 PRO A C 1
ATOM 1387 O O . PRO A 1 199 ? 72.862 60.621 -2.751 1.00 32.10 199 PRO A O 1
ATOM 1391 N N . TYR A 1 200 ? 71.138 61.153 -4.100 1.00 32.37 200 TYR A N 1
ATOM 1392 C CA . TYR A 1 200 ? 70.856 59.759 -4.433 1.00 37.47 200 TYR A CA 1
ATOM 1393 C C . TYR A 1 200 ? 72.064 59.180 -5.164 1.00 36.84 200 TYR A C 1
ATOM 1394 O O . TYR A 1 200 ? 72.543 59.765 -6.137 1.00 36.79 200 TYR A O 1
ATOM 1403 N N . GLY A 1 201 ? 72.589 58.071 -4.653 1.00 34.50 201 GLY A N 1
ATOM 1404 C CA . GLY A 1 201 ? 73.798 57.478 -5.207 1.00 33.85 201 GLY A CA 1
ATOM 1405 C C . GLY A 1 201 ? 75.003 57.614 -4.299 1.00 34.59 201 GLY A C 1
ATOM 1406 O O . GLY A 1 201 ? 76.068 57.035 -4.557 1.00 36.26 201 GLY A O 1
ATOM 1407 N N . SER A 1 202 ? 74.839 58.389 -3.232 1.00 30.61 202 SER A N 1
ATOM 1408 C CA . SER A 1 202 ? 75.897 58.593 -2.247 1.00 31.53 202 SER A CA 1
ATOM 1409 C C . SER A 1 202 ? 75.941 57.457 -1.232 1.00 34.31 202 SER A C 1
ATOM 1410 O O . SER A 1 202 ? 76.826 57.426 -0.387 1.00 34.74 202 SER A O 1
ATOM 1413 N N . GLY A 1 203 ? 74.990 56.549 -1.301 1.00 34.12 203 GLY A N 1
ATOM 1414 C CA . GLY A 1 203 ? 74.923 55.433 -0.393 1.00 27.36 203 GLY A CA 1
ATOM 1415 C C . GLY A 1 203 ? 74.880 55.804 1.071 1.00 33.43 203 GLY A C 1
ATOM 1416 O O . GLY A 1 203 ? 74.264 56.770 1.429 1.00 31.75 203 GLY A O 1
ATOM 1417 N N . ALA A 1 204 ? 75.542 55.014 1.895 1.00 29.48 204 ALA A N 1
ATOM 1418 C CA . ALA A 1 204 ? 75.599 55.228 3.319 1.00 33.93 204 ALA A CA 1
ATOM 1419 C C . ALA A 1 204 ? 76.453 56.437 3.657 1.00 34.51 204 ALA A C 1
ATOM 1420 O O . ALA A 1 204 ? 76.157 57.156 4.558 1.00 30.12 204 ALA A O 1
ATOM 1422 N N . LEU A 1 205 ? 77.515 56.632 2.896 1.00 33.43 205 LEU A N 1
ATOM 1423 C CA . LEU A 1 205 ? 78.394 57.758 3.054 1.00 32.66 205 LEU A CA 1
ATOM 1424 C C . LEU A 1 205 ? 79.492 57.867 2.022 1.00 32.52 205 LEU A C 1
ATOM 1425 O O . LEU A 1 205 ? 79.925 58.929 1.733 1.00 30.79 205 LEU A O 1
ATOM 1430 N N . ALA A 1 206 ? 79.926 56.749 1.493 1.00 31.30 206 ALA A N 1
ATOM 1431 C CA . ALA A 1 206 ? 81.037 56.710 0.584 1.00 28.93 206 ALA A CA 1
ATOM 1432 C C . ALA A 1 206 ? 80.772 56.617 -0.890 1.00 30.32 206 ALA A C 1
ATOM 1433 O O . ALA A 1 206 ? 81.678 56.569 -1.649 1.00 36.44 206 ALA A O 1
ATOM 1435 N N . GLY A 1 207 ? 79.528 56.576 -1.277 1.00 34.61 207 GLY A N 1
ATOM 1436 C CA . GLY A 1 207 ? 79.173 56.436 -2.660 1.00 36.75 207 GLY A CA 1
ATOM 1437 C C . GLY A 1 207 ? 78.868 54.991 -2.983 1.00 35.41 207 GLY A C 1
ATOM 1438 O O . GLY A 1 207 ? 79.412 54.095 -2.424 1.00 34.32 207 GLY A O 1
ATOM 1439 N N . SER A 1 208 ? 77.969 54.774 -3.899 1.00 36.27 208 SER A N 1
ATOM 1440 C CA . SER A 1 208 ? 77.592 53.439 -4.282 1.00 33.85 208 SER A CA 1
ATOM 1441 C C . SER A 1 208 ? 78.631 52.652 -5.081 1.00 38.24 208 SER A C 1
ATOM 1442 O O . SER A 1 208 ? 79.289 53.210 -5.904 1.00 38.28 208 SER A O 1
ATOM 1445 N N . SER A 1 209 ? 78.760 51.354 -4.803 1.00 41.96 209 SER A N 1
ATOM 1446 C CA . SER A 1 209 ? 79.534 50.452 -5.585 1.00 42.86 209 SER A CA 1
ATOM 1447 C C . SER A 1 209 ? 78.705 49.763 -6.622 1.00 43.41 209 SER A C 1
ATOM 1448 O O . SER A 1 209 ? 79.168 48.839 -7.221 1.00 45.93 209 SER A O 1
ATOM 1451 N N . LEU A 1 210 ? 77.475 50.197 -6.823 1.00 38.57 210 LEU A N 1
ATOM 1452 C CA . LEU A 1 210 ? 76.586 49.487 -7.743 1.00 43.81 210 LEU A CA 1
ATOM 1453 C C . LEU A 1 210 ? 76.803 49.846 -9.213 1.00 45.23 210 LEU A C 1
ATOM 1454 O O . LEU A 1 210 ? 76.362 49.117 -10.102 1.00 50.01 210 LEU A O 1
ATOM 1459 N N . GLY A 1 211 ? 77.463 50.970 -9.478 1.00 45.28 211 GLY A N 1
ATOM 1460 C CA . GLY A 1 211 ? 77.681 51.400 -10.849 1.00 41.96 211 GLY A CA 1
ATOM 1461 C C . GLY A 1 211 ? 76.536 52.228 -11.412 1.00 45.11 211 GLY A C 1
ATOM 1462 O O . GLY A 1 211 ? 76.462 52.483 -12.625 1.00 42.74 211 GLY A O 1
ATOM 1463 N N . LEU A 1 212 ? 75.644 52.664 -10.529 1.00 43.37 212 LEU A N 1
ATOM 1464 C CA . LEU A 1 212 ? 74.491 53.457 -10.942 1.00 42.75 212 LEU A CA 1
ATOM 1465 C C . LEU A 1 212 ? 74.925 54.831 -11.457 1.00 37.99 212 LEU A C 1
ATOM 1466 O O . LEU A 1 212 ? 76.093 55.190 -11.398 1.00 46.07 212 LEU A O 1
ATOM 1471 N N . ASP A 1 213 ? 73.976 55.600 -11.966 1.00 42.95 213 ASP A N 1
ATOM 1472 C CA . ASP A 1 213 ? 74.297 56.892 -12.552 1.00 43.94 213 ASP A CA 1
ATOM 1473 C C . ASP A 1 213 ? 73.593 58.029 -11.792 1.00 44.79 213 ASP A C 1
ATOM 1474 O O . ASP A 1 213 ? 72.416 58.300 -12.038 1.00 38.44 213 ASP A O 1
ATOM 1479 N N . PRO A 1 214 ? 74.322 58.698 -10.870 1.00 41.05 214 PRO A N 1
ATOM 1480 C CA . PRO A 1 214 ? 73.741 59.761 -10.036 1.00 39.76 214 PRO A CA 1
ATOM 1481 C C . PRO A 1 214 ? 73.122 60.897 -10.846 1.00 36.50 214 PRO A C 1
ATOM 1482 O O . PRO A 1 214 ? 72.071 61.396 -10.465 1.00 37.11 214 PRO A O 1
ATOM 1486 N N . ASP A 1 215 ? 73.748 61.290 -11.947 1.00 37.34 215 ASP A N 1
ATOM 1487 C CA . ASP A 1 215 ? 73.192 62.352 -12.784 1.00 40.00 215 ASP A CA 1
ATOM 1488 C C . ASP A 1 215 ? 71.847 61.950 -13.390 1.00 41.76 215 ASP A C 1
ATOM 1489 O O . ASP A 1 215 ? 70.926 62.763 -13.467 1.00 43.10 215 ASP A O 1
ATOM 1494 N N . ALA A 1 216 ? 71.751 60.697 -13.831 1.00 41.35 216 ALA A N 1
ATOM 1495 C CA . ALA A 1 216 ? 70.524 60.173 -14.416 1.00 43.99 216 ALA A CA 1
ATOM 1496 C C . ALA A 1 216 ? 69.411 60.094 -13.384 1.00 41.68 216 ALA A C 1
ATOM 1497 O O . ALA A 1 216 ? 68.269 60.450 -13.663 1.00 43.43 216 ALA A O 1
ATOM 1499 N N . ILE A 1 217 ? 69.742 59.598 -12.197 1.00 40.37 217 ILE A N 1
ATOM 1500 C CA . ILE A 1 217 ? 68.749 59.486 -11.133 1.00 41.86 217 ILE A CA 1
ATOM 1501 C C . ILE A 1 217 ? 68.245 60.871 -10.699 1.00 42.43 217 ILE A C 1
ATOM 1502 O O . ILE A 1 217 ? 67.047 61.068 -10.496 1.00 42.12 217 ILE A O 1
ATOM 1507 N N . ALA A 1 218 ? 69.165 61.825 -10.586 1.00 38.33 218 ALA A N 1
ATOM 1508 C CA . ALA A 1 218 ? 68.836 63.204 -10.222 1.00 37.15 218 ALA A CA 1
ATOM 1509 C C . ALA A 1 218 ? 67.812 63.813 -11.175 1.00 41.41 218 ALA A C 1
ATOM 1510 O O . ALA A 1 218 ? 66.804 64.385 -10.745 1.00 38.37 218 ALA A O 1
ATOM 1512 N N . ALA A 1 219 ? 68.093 63.704 -12.471 1.00 43.08 219 ALA A N 1
ATOM 1513 C CA . ALA A 1 219 ? 67.222 64.275 -13.488 1.00 43.05 219 ALA A CA 1
ATOM 1514 C C . ALA A 1 219 ? 65.877 63.574 -13.447 1.00 46.01 219 ALA A C 1
ATOM 1515 O O . ALA A 1 219 ? 64.830 64.198 -13.605 1.00 43.85 219 ALA A O 1
ATOM 1517 N N . ASP A 1 220 ? 65.921 62.269 -13.209 1.00 45.79 220 ASP A N 1
ATOM 1518 C CA . ASP A 1 220 ? 64.716 61.469 -13.076 1.00 47.46 220 ASP A CA 1
ATOM 1519 C C . ASP A 1 220 ? 63.837 61.929 -11.898 1.00 49.49 220 ASP A C 1
ATOM 1520 O O . ASP A 1 220 ? 62.604 61.949 -11.997 1.00 47.72 220 ASP A O 1
ATOM 1525 N N . LEU A 1 221 ? 64.468 62.299 -10.787 1.00 46.99 221 LEU A N 1
ATOM 1526 C CA . LEU A 1 221 ? 63.725 62.658 -9.581 1.00 42.87 221 LEU A CA 1
ATOM 1527 C C . LEU A 1 221 ? 63.376 64.146 -9.525 1.00 40.13 221 LEU A C 1
ATOM 1528 O O . LEU A 1 221 ? 62.767 64.601 -8.556 1.00 44.57 221 LEU A O 1
ATOM 1533 N N . GLY A 1 222 ? 63.781 64.902 -10.544 1.00 38.55 222 GLY A N 1
ATOM 1534 C CA . GLY A 1 222 ? 63.456 66.319 -10.626 1.00 42.24 222 GLY A CA 1
ATOM 1535 C C . GLY A 1 222 ? 64.506 67.292 -10.086 1.00 40.68 222 GLY A C 1
ATOM 1536 O O . GLY A 1 222 ? 64.266 68.496 -9.999 1.00 36.24 222 GLY A O 1
ATOM 1537 N N . PHE A 1 223 ? 65.669 66.769 -9.724 1.00 35.54 223 PHE A N 1
ATOM 1538 C CA . PHE A 1 223 ? 66.782 67.600 -9.274 1.00 35.90 223 PHE A CA 1
ATOM 1539 C C . PHE A 1 223 ? 67.506 68.252 -10.448 1.00 38.58 223 PHE A C 1
ATOM 1540 O O . PHE A 1 223 ? 67.427 67.765 -11.572 1.00 41.02 223 PHE A O 1
ATOM 1548 N N . SER A 1 224 ? 68.225 69.341 -10.186 1.00 35.03 224 SER A N 1
ATOM 1549 C CA . SER A 1 224 ? 68.983 70.017 -11.240 1.00 36.64 224 SER A CA 1
ATOM 1550 C C . SER A 1 224 ? 70.363 69.390 -11.439 1.00 37.13 224 SER A C 1
ATOM 1551 O O . SER A 1 224 ? 70.997 69.616 -12.465 1.00 40.09 224 SER A O 1
ATOM 1554 N N . ALA A 1 225 ? 70.823 68.609 -10.460 1.00 33.67 225 ALA A N 1
ATOM 1555 C CA . ALA A 1 225 ? 72.163 68.022 -10.505 1.00 32.80 225 ALA A CA 1
ATOM 1556 C C . ALA A 1 225 ? 72.349 67.021 -9.381 1.00 34.75 225 ALA A C 1
ATOM 1557 O O . ALA A 1 225 ? 71.519 66.942 -8.473 1.00 30.49 225 ALA A O 1
ATOM 1559 N N . ALA A 1 226 ? 73.445 66.262 -9.447 1.00 34.85 226 ALA A N 1
ATOM 1560 C CA . ALA A 1 226 ? 73.792 65.309 -8.404 1.00 34.19 226 ALA A CA 1
ATOM 1561 C C . ALA A 1 226 ? 74.958 65.859 -7.592 1.00 35.49 226 ALA A C 1
ATOM 1562 O O . ALA A 1 226 ? 75.711 66.705 -8.070 1.00 32.86 226 ALA A O 1
ATOM 1564 N N . ALA A 1 227 ? 75.108 65.357 -6.371 1.00 28.71 227 ALA A N 1
ATOM 1565 C CA . ALA A 1 227 ? 76.052 65.915 -5.410 1.00 31.28 227 ALA A CA 1
ATOM 1566 C C . ALA A 1 227 ? 77.525 65.688 -5.791 1.00 37.34 227 ALA A C 1
ATOM 1567 O O . ALA A 1 227 ? 77.864 64.735 -6.506 1.00 29.59 227 ALA A O 1
ATOM 1569 N N . ASP A 1 228 ? 78.389 66.565 -5.283 1.00 30.66 228 ASP A N 1
ATOM 1570 C CA . ASP A 1 228 ? 79.830 66.515 -5.561 1.00 33.98 228 ASP A CA 1
ATOM 1571 C C . ASP A 1 228 ? 80.608 65.634 -4.578 1.00 34.29 228 ASP A C 1
ATOM 1572 O O . ASP A 1 228 ? 81.744 65.246 -4.855 1.00 31.74 228 ASP A O 1
ATOM 1577 N N . ASN A 1 229 ? 80.021 65.340 -3.420 1.00 26.79 229 ASN A N 1
ATOM 1578 C CA . ASN A 1 229 ? 80.735 64.598 -2.378 1.00 27.42 229 ASN A CA 1
ATOM 1579 C C . ASN A 1 229 ? 79.752 63.765 -1.550 1.00 31.21 229 ASN A C 1
ATOM 1580 O O . ASN A 1 229 ? 78.867 64.323 -0.903 1.00 27.16 229 ASN A O 1
ATOM 1585 N N . SER A 1 230 ? 79.902 62.438 -1.569 1.00 27.89 230 SER A N 1
ATOM 1586 C CA . SER A 1 230 ? 78.919 61.546 -0.936 1.00 29.78 230 SER A CA 1
ATOM 1587 C C . SER A 1 230 ? 78.820 61.732 0.580 1.00 29.81 230 SER A C 1
ATOM 1588 O O . SER A 1 230 ? 77.762 61.501 1.184 1.00 30.26 230 SER A O 1
ATOM 1591 N N . VAL A 1 231 ? 79.929 62.109 1.196 1.00 27.42 231 VAL A N 1
ATOM 1592 C CA . VAL A 1 231 ? 79.969 62.287 2.639 1.00 28.21 231 VAL A CA 1
ATOM 1593 C C . VAL A 1 231 ? 79.201 63.540 3.001 1.00 29.80 231 VAL A C 1
ATOM 1594 O O . VAL A 1 231 ? 78.366 63.529 3.910 1.00 26.77 231 VAL A O 1
ATOM 1598 N N . ASP A 1 232 ? 79.469 64.610 2.255 1.00 28.32 232 ASP A N 1
ATOM 1599 C CA . ASP A 1 232 ? 78.770 65.868 2.437 1.00 26.95 232 ASP A CA 1
ATOM 1600 C C . ASP A 1 232 ? 77.296 65.745 2.090 1.00 27.64 232 ASP A C 1
ATOM 1601 O O . ASP A 1 232 ? 76.448 66.275 2.806 1.00 25.64 232 ASP A O 1
ATOM 1606 N N . ALA A 1 233 ? 76.980 65.069 0.989 1.00 25.34 233 ALA A N 1
ATOM 1607 C CA . ALA A 1 233 ? 75.574 64.917 0.580 1.00 30.29 233 ALA A CA 1
ATOM 1608 C C . ALA A 1 233 ? 74.733 64.170 1.620 1.00 25.56 233 ALA A C 1
ATOM 1609 O O . ALA A 1 233 ? 73.543 64.441 1.767 1.00 30.25 233 ALA A O 1
ATOM 1611 N N . THR A 1 234 ? 75.335 63.219 2.327 1.00 26.61 234 THR A N 1
ATOM 1612 C CA . THR A 1 234 ? 74.575 62.446 3.312 1.00 26.94 234 THR A CA 1
ATOM 1613 C C . THR A 1 234 ? 74.626 63.047 4.736 1.00 31.06 234 THR A C 1
ATOM 1614 O O . THR A 1 234 ? 73.764 62.758 5.571 1.00 30.80 234 THR A O 1
ATOM 1618 N N . ALA A 1 235 ? 75.631 63.868 5.030 1.00 25.53 235 ALA A N 1
ATOM 1619 C CA . ALA A 1 235 ? 75.754 64.423 6.388 1.00 30.11 235 ALA A CA 1
ATOM 1620 C C . ALA A 1 235 ? 75.234 65.859 6.549 1.00 29.07 235 ALA A C 1
ATOM 1621 O O . ALA A 1 235 ? 74.692 66.208 7.599 1.00 31.24 235 ALA A O 1
ATOM 1623 N N . ALA A 1 236 ? 75.415 66.696 5.533 1.00 26.17 236 ALA A N 1
ATOM 1624 C CA . ALA A 1 236 ? 75.136 68.125 5.694 1.00 29.33 236 ALA A CA 1
ATOM 1625 C C . ALA A 1 236 ? 73.631 68.400 5.730 1.00 29.90 236 ALA A C 1
ATOM 1626 O O . ALA A 1 236 ? 72.858 67.682 5.101 1.00 29.53 236 ALA A O 1
ATOM 1628 N N . ARG A 1 237 ? 73.223 69.434 6.474 1.00 26.05 237 ARG A N 1
ATOM 1629 C CA . ARG A 1 237 ? 71.825 69.839 6.516 1.00 28.19 237 ARG A CA 1
ATOM 1630 C C . ARG A 1 237 ? 71.670 71.356 6.474 1.00 27.43 237 ARG A C 1
ATOM 1631 O O . ARG A 1 237 ? 70.656 71.886 6.925 1.00 26.23 237 ARG A O 1
ATOM 1639 N N . ASP A 1 238 ? 72.663 72.054 5.929 1.00 26.48 238 ASP A N 1
ATOM 1640 C CA . ASP A 1 238 ? 72.566 73.509 5.829 1.00 24.58 238 ASP A CA 1
ATOM 1641 C C . ASP A 1 238 ? 71.385 73.930 4.964 1.00 26.80 238 ASP A C 1
ATOM 1642 O O . ASP A 1 238 ? 70.822 75.013 5.178 1.00 27.62 238 ASP A O 1
ATOM 1647 N N . PHE A 1 239 ? 70.983 73.083 4.011 1.00 29.25 239 PHE A N 1
ATOM 1648 C CA . PHE A 1 239 ? 69.823 73.418 3.167 1.00 25.12 239 PHE A CA 1
ATOM 1649 C C . PHE A 1 239 ? 68.569 73.558 4.041 1.00 23.46 239 PHE A C 1
ATOM 1650 O O . PHE A 1 239 ? 67.706 74.415 3.787 1.00 24.68 239 PHE A O 1
ATOM 1658 N N . ALA A 1 240 ? 68.471 72.714 5.065 1.00 24.86 240 ALA A N 1
ATOM 1659 C CA . ALA A 1 240 ? 67.338 72.752 5.982 1.00 25.03 240 ALA A CA 1
ATOM 1660 C C . ALA A 1 240 ? 67.425 73.972 6.906 1.00 24.37 240 ALA A C 1
ATOM 1661 O O . ALA A 1 240 ? 66.411 74.619 7.193 1.00 24.90 240 ALA A O 1
ATOM 1663 N N . ALA A 1 241 ? 68.632 74.262 7.391 1.00 21.04 241 ALA A N 1
ATOM 1664 C CA . ALA A 1 241 ? 68.893 75.499 8.147 1.00 25.69 241 ALA A CA 1
ATOM 1665 C C . ALA A 1 241 ? 68.515 76.729 7.332 1.00 24.87 241 ALA A C 1
ATOM 1666 O O . ALA A 1 241 ? 67.839 77.640 7.838 1.00 23.89 241 ALA A O 1
ATOM 1668 N N . GLU A 1 242 ? 68.908 76.755 6.061 1.00 21.87 242 GLU A N 1
ATOM 1669 C CA . GLU A 1 242 ? 68.572 77.906 5.220 1.00 20.65 242 GLU A CA 1
ATOM 1670 C C . GLU A 1 242 ? 67.052 78.061 5.013 1.00 23.46 242 GLU A C 1
ATOM 1671 O O . GLU A 1 242 ? 66.538 79.178 5.042 1.00 22.29 242 GLU A O 1
ATOM 1677 N N . ALA A 1 243 ? 66.338 76.957 4.787 1.00 23.31 243 ALA A N 1
ATOM 1678 C CA . ALA A 1 243 ? 64.885 77.040 4.665 1.00 23.32 243 ALA A CA 1
ATOM 1679 C C . ALA A 1 243 ? 64.263 77.540 5.977 1.00 19.49 243 ALA A C 1
ATOM 1680 O O . ALA A 1 243 ? 63.367 78.369 5.955 1.00 23.44 243 ALA A O 1
ATOM 1682 N N . ALA A 1 244 ? 64.733 77.026 7.113 1.00 22.90 244 ALA A N 1
ATOM 1683 C CA . ALA A 1 244 ? 64.241 77.498 8.416 1.00 21.61 244 ALA A CA 1
ATOM 1684 C C . ALA A 1 244 ? 64.424 79.006 8.534 1.00 21.52 244 ALA A C 1
ATOM 1685 O O . ALA A 1 244 ? 63.548 79.716 9.058 1.00 23.74 244 ALA A O 1
ATOM 1687 N N . PHE A 1 245 ? 65.542 79.510 8.017 1.00 22.16 245 PHE A N 1
ATOM 1688 C CA . PHE A 1 245 ? 65.783 80.939 8.074 1.00 24.07 245 PHE A CA 1
ATOM 1689 C C . PHE A 1 245 ? 64.825 81.728 7.181 1.00 21.14 245 PHE A C 1
ATOM 1690 O O . PHE A 1 245 ? 64.261 82.745 7.597 1.00 22.09 245 PHE A O 1
ATOM 1698 N N . VAL A 1 246 ? 64.672 81.293 5.935 1.00 20.67 246 VAL A N 1
ATOM 1699 C CA . VAL A 1 246 ? 63.748 81.974 5.033 1.00 23.38 246 VAL A CA 1
ATOM 1700 C C . VAL A 1 246 ? 62.315 81.958 5.624 1.00 23.87 246 VAL A C 1
ATOM 1701 O O . VAL A 1 246 ? 61.600 82.952 5.555 1.00 25.15 246 VAL A O 1
ATOM 1705 N N . PHE A 1 247 ? 61.923 80.848 6.244 1.00 24.24 247 PHE A N 1
ATOM 1706 C CA . PHE A 1 247 ? 60.588 80.765 6.834 1.00 21.95 247 PHE A CA 1
ATOM 1707 C C . PHE A 1 247 ? 60.482 81.689 8.039 1.00 21.15 247 PHE A C 1
ATOM 1708 O O . PHE A 1 247 ? 59.459 82.340 8.224 1.00 25.05 247 PHE A O 1
ATOM 1716 N N . ALA A 1 248 ? 61.531 81.753 8.855 1.00 22.58 248 ALA A N 1
ATOM 1717 C CA . ALA A 1 248 ? 61.542 82.670 9.998 1.00 22.21 248 ALA A CA 1
ATOM 1718 C C . ALA A 1 248 ? 61.471 84.120 9.541 1.00 21.79 248 ALA A C 1
ATOM 1719 O O . ALA A 1 248 ? 60.776 84.941 10.133 1.00 23.86 248 ALA A O 1
ATOM 1721 N N . MET A 1 249 ? 62.237 84.440 8.508 1.00 23.04 249 MET A N 1
ATOM 1722 C CA . MET A 1 249 ? 62.266 85.795 7.983 1.00 20.87 249 MET A CA 1
ATOM 1723 C C . MET A 1 249 ? 60.898 86.197 7.429 1.00 23.77 249 MET A C 1
ATOM 1724 O O . MET A 1 249 ? 60.444 87.314 7.626 1.00 24.52 249 MET A O 1
ATOM 1729 N N . ILE A 1 250 ? 60.247 85.287 6.714 1.00 22.67 250 ILE A N 1
ATOM 1730 C CA . ILE A 1 250 ? 58.880 85.546 6.245 1.00 25.22 250 ILE A CA 1
ATOM 1731 C C . ILE A 1 250 ? 57.946 85.815 7.434 1.00 24.00 250 ILE A C 1
ATOM 1732 O O . ILE A 1 250 ? 57.153 86.748 7.393 1.00 23.69 250 ILE A O 1
ATOM 1737 N N . ALA A 1 251 ? 58.044 84.993 8.483 1.00 21.16 251 ALA A N 1
ATOM 1738 C CA . ALA A 1 251 ? 57.185 85.150 9.668 1.00 24.89 251 ALA A CA 1
ATOM 1739 C C . ALA A 1 251 ? 57.428 86.488 10.381 1.00 25.02 251 ALA A C 1
ATOM 1740 O O . ALA A 1 251 ? 56.489 87.157 10.808 1.00 24.31 251 ALA A O 1
ATOM 1742 N N . VAL A 1 252 ? 58.697 86.873 10.513 1.00 24.99 252 VAL A N 1
ATOM 1743 C CA . VAL A 1 252 ? 59.046 88.177 11.087 1.00 22.40 252 VAL A CA 1
ATOM 1744 C C . VAL A 1 252 ? 58.474 89.311 10.228 1.00 24.54 252 VAL A C 1
ATOM 1745 O O . VAL A 1 252 ? 57.957 90.315 10.747 1.00 25.37 252 VAL A O 1
ATOM 1749 N N . ASP A 1 253 ? 58.527 89.151 8.911 1.00 23.12 253 ASP A N 1
ATOM 1750 C CA . ASP A 1 253 ? 57.973 90.198 8.039 1.00 23.25 253 ASP A CA 1
ATOM 1751 C C . ASP A 1 253 ? 56.443 90.284 8.173 1.00 24.91 253 ASP A C 1
ATOM 1752 O O . ASP A 1 253 ? 55.878 91.388 8.169 1.00 24.32 253 ASP A O 1
ATOM 1757 N N . LEU A 1 254 ? 55.768 89.143 8.324 1.00 22.62 254 LEU A N 1
ATOM 1758 C CA . LEU A 1 254 ? 54.323 89.186 8.581 1.00 24.90 254 LEU A CA 1
ATOM 1759 C C . LEU A 1 254 ? 54.042 89.798 9.952 1.00 22.27 254 LEU A C 1
ATOM 1760 O O . LEU A 1 254 ? 53.047 90.496 10.117 1.00 25.67 254 LEU A O 1
ATOM 1765 N N . SER A 1 255 ? 54.914 89.539 10.935 1.00 23.20 255 SER A N 1
ATOM 1766 C CA . SER A 1 255 ? 54.734 90.103 12.276 1.00 23.77 255 SER A CA 1
ATOM 1767 C C . SER A 1 255 ? 54.792 91.636 12.288 1.00 21.77 255 SER A C 1
ATOM 1768 O O . SER A 1 255 ? 54.197 92.276 13.159 1.00 22.96 255 SER A O 1
ATOM 1771 N N . ARG A 1 256 ? 55.493 92.230 11.328 1.00 24.00 256 ARG A N 1
ATOM 1772 C CA . ARG A 1 256 ? 55.581 93.684 11.265 1.00 20.82 256 ARG A CA 1
ATOM 1773 C C . ARG A 1 256 ? 54.272 94.251 10.707 1.00 23.99 256 ARG A C 1
ATOM 1774 O O . ARG A 1 256 ? 53.736 95.239 11.222 1.00 22.37 256 ARG A O 1
ATOM 1782 N N . LEU A 1 257 ? 53.789 93.643 9.629 1.00 21.55 257 LEU A N 1
ATOM 1783 C CA . LEU A 1 257 ? 52.485 93.976 9.073 1.00 21.34 257 LEU A CA 1
ATOM 1784 C C . LEU A 1 257 ? 51.388 93.761 10.129 1.00 22.24 257 LEU A C 1
ATOM 1785 O O . LEU A 1 257 ? 50.452 94.545 10.258 1.00 24.15 257 LEU A O 1
ATOM 1790 N N . ALA A 1 258 ? 51.528 92.679 10.881 1.00 21.30 258 ALA A N 1
ATOM 1791 C CA . ALA A 1 258 ? 50.590 92.320 11.928 1.00 22.42 258 ALA A CA 1
ATOM 1792 C C . ALA A 1 258 ? 50.522 93.389 13.012 1.00 25.24 258 ALA A C 1
ATOM 1793 O O . ALA A 1 258 ? 49.443 93.797 13.421 1.00 26.64 258 ALA A O 1
ATOM 1795 N N . GLU A 1 259 ? 51.682 93.831 13.486 1.00 23.27 259 GLU A N 1
ATOM 1796 C CA . GLU A 1 259 ? 51.745 94.855 14.524 1.00 23.06 259 GLU A CA 1
ATOM 1797 C C . GLU A 1 259 ? 51.040 96.143 14.080 1.00 25.74 259 GLU A C 1
ATOM 1798 O O . GLU A 1 259 ? 50.268 96.724 14.828 1.00 26.31 259 GLU A O 1
ATOM 1804 N N . ASP A 1 260 ? 51.332 96.591 12.863 1.00 24.30 260 ASP A N 1
ATOM 1805 C CA . ASP A 1 260 ? 50.644 97.739 12.288 1.00 26.24 260 ASP A CA 1
ATOM 1806 C C . ASP A 1 260 ? 49.118 97.566 12.317 1.00 23.70 260 ASP A C 1
ATOM 1807 O O . ASP A 1 260 ? 48.382 98.462 12.747 1.00 23.37 260 ASP A O 1
ATOM 1812 N N . ILE A 1 261 ? 48.645 96.414 11.851 1.00 25.30 261 ILE A N 1
ATOM 1813 C CA . ILE A 1 261 ? 47.203 96.176 11.763 1.00 22.99 261 ILE A CA 1
ATOM 1814 C C . ILE A 1 261 ? 46.583 96.190 13.157 1.00 24.42 261 ILE A C 1
ATOM 1815 O O . ILE A 1 261 ? 45.534 96.772 13.358 1.00 23.60 261 ILE A O 1
ATOM 1820 N N . ILE A 1 262 ? 47.250 95.550 14.113 1.00 24.17 262 ILE A N 1
ATOM 1821 C CA . ILE A 1 262 ? 46.793 95.517 15.502 1.00 26.83 262 ILE A CA 1
ATOM 1822 C C . ILE A 1 262 ? 46.652 96.931 16.076 1.00 27.37 262 ILE A C 1
ATOM 1823 O O . ILE A 1 262 ? 45.637 97.281 16.683 1.00 26.41 262 ILE A O 1
ATOM 1828 N N . VAL A 1 263 ? 47.664 97.756 15.848 1.00 23.19 263 VAL A N 1
ATOM 1829 C CA . VAL A 1 263 ? 47.653 99.116 16.342 1.00 24.09 263 VAL A CA 1
ATOM 1830 C C . VAL A 1 263 ? 46.646 99.973 15.562 1.00 28.78 263 VAL A C 1
ATOM 1831 O O . VAL A 1 263 ? 45.871 100.725 16.150 1.00 26.14 263 VAL A O 1
ATOM 1835 N N . TRP A 1 264 ? 46.647 99.838 14.242 1.00 28.04 264 TRP A N 1
ATOM 1836 C CA . TRP A 1 264 ? 45.673 100.524 13.402 1.00 26.12 264 TRP A CA 1
ATOM 1837 C C . TRP A 1 264 ? 44.224 100.206 13.794 1.00 28.51 264 TRP A C 1
ATOM 1838 O O . TRP A 1 264 ? 43.354 101.076 13.699 1.00 28.91 264 TRP A O 1
ATOM 1849 N N . SER A 1 265 ? 43.988 98.959 14.224 1.00 25.90 265 SER A N 1
ATOM 1850 C CA . SER A 1 265 ? 42.669 98.446 14.616 1.00 27.12 265 SER A CA 1
ATOM 1851 C C . SER A 1 265 ? 42.146 98.916 15.957 1.00 29.56 265 SER A C 1
ATOM 1852 O O . SER A 1 265 ? 40.954 98.756 16.232 1.00 25.20 265 SER A O 1
ATOM 1855 N N . SER A 1 266 ? 43.033 99.405 16.822 1.00 27.06 266 SER A N 1
ATOM 1856 C CA . SER A 1 266 ? 42.614 99.887 18.137 1.00 27.15 266 SER A CA 1
ATOM 1857 C C . SER A 1 266 ? 41.608 101.011 17.942 1.00 26.49 266 SER A C 1
ATOM 1858 O O . SER A 1 266 ? 41.685 101.749 16.959 1.00 24.70 266 SER A O 1
ATOM 1861 N N . THR A 1 267 ? 40.661 101.158 18.861 1.00 29.67 267 THR A N 1
ATOM 1862 C CA . THR A 1 267 ? 39.688 102.228 18.684 1.00 27.44 267 THR A CA 1
ATOM 1863 C C . THR A 1 267 ? 40.379 103.595 18.839 1.00 25.72 267 THR A C 1
ATOM 1864 O O . THR A 1 267 ? 39.953 104.569 18.241 1.00 30.34 267 THR A O 1
ATOM 1868 N N . GLU A 1 268 ? 41.480 103.653 19.581 1.00 27.04 268 GLU A N 1
ATOM 1869 C CA . GLU A 1 268 ? 42.233 104.893 19.702 1.00 25.49 268 GLU A CA 1
ATOM 1870 C C . GLU A 1 268 ? 42.784 105.376 18.346 1.00 30.32 268 GLU A C 1
ATOM 1871 O O . GLU A 1 268 ? 42.674 106.552 18.017 1.00 27.56 268 GLU A O 1
ATOM 1877 N N . PHE A 1 269 ? 43.406 104.478 17.579 1.00 26.34 269 PHE A N 1
ATOM 1878 C CA . PHE A 1 269 ? 43.849 104.812 16.224 1.00 24.89 269 PHE A CA 1
ATOM 1879 C C . PHE A 1 269 ? 42.652 104.997 15.281 1.00 26.27 269 PHE A C 1
ATOM 1880 O O . PHE A 1 269 ? 42.455 106.082 14.718 1.00 26.18 269 PHE A O 1
ATOM 1888 N N . GLY A 1 270 ? 41.846 103.946 15.147 1.00 26.13 270 GLY A N 1
ATOM 1889 C CA . GLY A 1 270 ? 40.708 103.952 14.247 1.00 28.10 270 GLY A CA 1
ATOM 1890 C C . GLY A 1 270 ? 41.087 104.076 12.778 1.00 32.23 270 GLY A C 1
ATOM 1891 O O . GLY A 1 270 ? 40.268 104.543 11.975 1.00 28.05 270 GLY A O 1
ATOM 1892 N N . TYR A 1 271 ? 42.310 103.668 12.412 1.00 28.45 271 TYR A N 1
ATOM 1893 C CA . TYR A 1 271 ? 42.728 103.774 11.005 1.00 29.17 271 TYR A CA 1
ATOM 1894 C C . TYR A 1 271 ? 42.015 102.741 10.151 1.00 27.74 271 TYR A C 1
ATOM 1895 O O . TYR A 1 271 ? 41.746 102.984 8.973 1.00 30.00 271 TYR A O 1
ATOM 1904 N N . VAL A 1 272 ? 41.750 101.570 10.726 1.00 27.15 272 VAL A N 1
ATOM 1905 C CA . VAL A 1 272 ? 41.080 100.501 9.991 1.00 29.48 272 VAL A CA 1
ATOM 1906 C C . VAL A 1 272 ? 39.955 99.875 10.783 1.00 31.46 272 VAL A C 1
ATOM 1907 O O . VAL A 1 272 ? 39.953 99.881 12.013 1.00 31.16 272 VAL A O 1
ATOM 1911 N N . THR A 1 273 ? 39.000 99.333 10.042 1.00 26.68 273 THR A N 1
ATOM 1912 C CA . THR A 1 273 ? 37.946 98.510 10.602 1.00 32.19 273 THR A CA 1
ATOM 1913 C C . THR A 1 273 ? 38.153 97.115 10.053 1.00 31.24 273 THR A C 1
ATOM 1914 O O . THR A 1 273 ? 38.339 96.953 8.848 1.00 27.75 273 THR A O 1
ATOM 1918 N N . LEU A 1 274 ? 38.170 96.119 10.937 1.00 29.07 274 LEU A N 1
ATOM 1919 C CA . LEU A 1 274 ? 38.332 94.731 10.521 1.00 30.65 274 LEU A CA 1
ATOM 1920 C C . LEU A 1 274 ? 37.005 94.162 10.007 1.00 32.47 274 LEU A C 1
ATOM 1921 O O . LEU A 1 274 ? 35.923 94.643 10.363 1.00 33.61 274 LEU A O 1
ATOM 1926 N N . HIS A 1 275 ? 37.106 93.148 9.160 1.00 31.75 275 HIS A N 1
ATOM 1927 C CA . HIS A 1 275 ? 35.942 92.454 8.612 1.00 32.93 275 HIS A CA 1
ATOM 1928 C C . HIS A 1 275 ? 35.502 91.360 9.582 1.00 32.93 275 HIS A C 1
ATOM 1929 O O . HIS A 1 275 ? 36.337 90.640 10.146 1.00 30.83 275 HIS A O 1
ATOM 1936 N N . ASP A 1 276 ? 34.191 91.240 9.768 1.00 33.94 276 ASP A N 1
ATOM 1937 C CA . ASP A 1 276 ? 33.607 90.270 10.690 1.00 35.47 276 ASP A CA 1
ATOM 1938 C C . ASP A 1 276 ? 34.074 88.823 10.473 1.00 33.23 276 ASP A C 1
ATOM 1939 O O . ASP A 1 276 ? 34.146 88.057 11.429 1.00 34.27 276 ASP A O 1
ATOM 1944 N N . SER A 1 277 ? 34.385 88.441 9.236 1.00 33.25 277 SER A N 1
ATOM 1945 C CA . SER A 1 277 ? 34.741 87.038 8.945 1.00 33.51 277 SER A CA 1
ATOM 1946 C C . SER A 1 277 ? 36.241 86.771 9.131 1.00 34.83 277 SER A C 1
ATOM 1947 O O . SER A 1 277 ? 36.710 85.630 9.063 1.00 32.11 277 SER A O 1
ATOM 1950 N N . TRP A 1 278 ? 36.982 87.846 9.368 1.00 33.37 278 TRP A N 1
ATOM 1951 C CA . TRP A 1 278 ? 38.425 87.788 9.496 1.00 30.79 278 TRP A CA 1
ATOM 1952 C C . TRP A 1 278 ? 38.871 88.357 10.836 1.00 31.65 278 TRP A C 1
ATOM 1953 O O . TRP A 1 278 ? 39.984 88.850 10.972 1.00 34.39 278 TRP A O 1
ATOM 1964 N N . SER A 1 279 ? 37.984 88.286 11.821 1.00 29.14 279 SER A N 1
ATOM 1965 C CA . SER A 1 279 ? 38.281 88.765 13.162 1.00 28.10 279 SER A CA 1
ATOM 1966 C C . SER A 1 279 ? 37.352 88.054 14.123 1.00 30.22 279 SER A C 1
ATOM 1967 O O . SER A 1 279 ? 36.410 87.393 13.693 1.00 33.61 279 SER A O 1
ATOM 1970 N N . THR A 1 280 ? 37.605 88.176 15.419 1.00 27.44 280 THR A N 1
ATOM 1971 C CA . THR A 1 280 ? 36.620 87.721 16.392 1.00 32.37 280 THR A CA 1
ATOM 1972 C C . THR A 1 280 ? 35.919 88.935 17.016 1.00 34.14 280 THR A C 1
ATOM 1973 O O . THR A 1 280 ? 36.453 90.041 17.047 1.00 31.57 280 THR A O 1
ATOM 1977 N N . GLY A 1 281 ? 34.696 88.729 17.468 1.00 37.95 281 GLY A N 1
ATOM 1978 C CA . GLY A 1 281 ? 33.901 89.828 17.969 1.00 44.53 281 GLY A CA 1
ATOM 1979 C C . GLY A 1 281 ? 33.472 89.516 19.374 1.00 50.30 281 GLY A C 1
ATOM 1980 O O . GLY A 1 281 ? 33.911 88.528 19.958 1.00 50.44 281 GLY A O 1
ATOM 1981 N N . SER A 1 282 ? 32.622 90.373 19.918 1.00 53.98 282 SER A N 1
ATOM 1982 C CA . SER A 1 282 ? 32.046 90.169 21.235 1.00 52.57 282 SER A CA 1
ATOM 1983 C C . SER A 1 282 ? 30.566 89.858 21.095 1.00 52.80 282 SER A C 1
ATOM 1984 O O . SER A 1 282 ? 29.887 90.397 20.222 1.00 50.32 282 SER A O 1
ATOM 1987 N N . SER A 1 283 ? 30.069 88.983 21.957 1.00 56.77 283 SER A N 1
ATOM 1988 C CA . SER A 1 283 ? 28.644 88.686 21.990 1.00 61.24 283 SER A CA 1
ATOM 1989 C C . SER A 1 283 ? 27.857 89.888 22.522 1.00 62.35 283 SER A C 1
ATOM 1990 O O . SER A 1 283 ? 26.647 89.998 22.313 1.00 65.88 283 SER A O 1
ATOM 1993 N N . ILE A 1 284 ? 28.561 90.794 23.196 1.00 57.47 284 ILE A N 1
ATOM 1994 C CA . ILE A 1 284 ? 27.927 91.919 23.877 1.00 56.87 284 ILE A CA 1
ATOM 1995 C C . ILE A 1 284 ? 28.263 93.281 23.252 1.00 57.06 284 ILE A C 1
ATOM 1996 O O . ILE A 1 284 ? 27.357 93.988 22.812 1.00 58.01 284 ILE A O 1
ATOM 2001 N N . MET A 1 285 ? 29.547 93.645 23.200 1.00 53.20 285 MET A N 1
ATOM 2002 C CA . MET A 1 285 ? 29.956 94.880 22.529 1.00 49.61 285 MET A CA 1
ATOM 2003 C C . MET A 1 285 ? 29.774 94.752 21.017 1.00 51.88 285 MET A C 1
ATOM 2004 O O . MET A 1 285 ? 30.546 94.065 20.347 1.00 50.63 285 MET A O 1
ATOM 2009 N N . PRO A 1 286 ? 28.755 95.427 20.474 1.00 50.63 286 PRO A N 1
ATOM 2010 C CA . PRO A 1 286 ? 28.337 95.201 19.084 1.00 53.50 286 PRO A CA 1
ATOM 2011 C C . PRO A 1 286 ? 29.383 95.597 18.041 1.00 52.78 286 PRO A C 1
ATOM 2012 O O . PRO A 1 286 ? 29.393 95.007 16.963 1.00 50.06 286 PRO A O 1
ATOM 2016 N N . GLN A 1 287 ? 30.242 96.564 18.349 1.00 46.77 287 GLN A N 1
ATOM 2017 C CA . GLN A 1 287 ? 31.201 97.055 17.359 1.00 50.56 287 GLN A CA 1
ATOM 2018 C C . GLN A 1 287 ? 32.641 96.558 17.558 1.00 47.19 287 GLN A C 1
ATOM 2019 O O . GLN A 1 287 ? 33.488 96.764 16.684 1.00 47.27 287 GLN A O 1
ATOM 2025 N N . LYS A 1 288 ? 32.922 95.900 18.684 1.00 43.23 288 LYS A N 1
ATOM 2026 C CA . LYS A 1 288 ? 34.296 95.482 18.976 1.00 38.45 288 LYS A CA 1
ATOM 2027 C C . LYS A 1 288 ? 34.734 94.307 18.116 1.00 34.31 288 LYS A C 1
ATOM 2028 O O . LYS A 1 288 ? 34.003 93.335 17.967 1.00 38.23 288 LYS A O 1
ATOM 2034 N N . LYS A 1 289 ? 35.926 94.412 17.536 1.00 33.13 289 LYS A N 1
ATOM 2035 C CA . LYS A 1 289 ? 36.498 93.342 16.724 1.00 32.67 289 LYS A CA 1
ATOM 2036 C C . LYS A 1 289 ? 37.978 93.186 17.076 1.00 32.28 289 LYS A C 1
ATOM 2037 O O . LYS A 1 289 ? 38.704 94.175 17.177 1.00 28.97 289 LYS A O 1
ATOM 2043 N N . ASN A 1 290 ? 38.411 91.944 17.255 1.00 27.32 290 ASN A N 1
ATOM 2044 C CA . ASN A 1 290 ? 39.778 91.645 17.638 1.00 29.63 290 ASN A CA 1
ATOM 2045 C C . ASN A 1 290 ? 40.604 91.147 16.457 1.00 29.12 290 ASN A C 1
ATOM 2046 O O . ASN A 1 290 ? 40.137 90.319 15.671 1.00 28.48 290 ASN A O 1
ATOM 2051 N N . PRO A 1 291 ? 41.844 91.639 16.339 1.00 29.49 291 PRO A N 1
ATOM 2052 C CA . PRO A 1 291 ? 42.764 91.263 15.262 1.00 27.18 291 PRO A CA 1
ATOM 2053 C C . PRO A 1 291 ? 43.476 89.908 15.505 1.00 27.57 291 PRO A C 1
ATOM 2054 O O . PRO A 1 291 ? 44.700 89.842 15.367 1.00 25.49 291 PRO A O 1
ATOM 2058 N N . ASP A 1 292 ? 42.721 88.854 15.837 1.00 27.32 292 ASP A N 1
ATOM 2059 C CA . ASP A 1 292 ? 43.291 87.539 16.163 1.00 28.36 292 ASP A CA 1
ATOM 2060 C C . ASP A 1 292 ? 44.259 86.971 15.123 1.00 27.91 292 ASP A C 1
ATOM 2061 O O . ASP A 1 292 ? 45.235 86.310 15.474 1.00 25.13 292 ASP A O 1
ATOM 2066 N N . ILE A 1 293 ? 43.960 87.174 13.847 1.00 25.57 293 ILE A N 1
ATOM 2067 C CA . ILE A 1 293 ? 44.843 86.652 12.800 1.00 26.42 293 ILE A CA 1
ATOM 2068 C C . ILE A 1 293 ? 46.230 87.297 12.902 1.00 25.25 293 ILE A C 1
ATOM 2069 O O . ILE A 1 293 ? 47.243 86.602 12.917 1.00 24.23 293 ILE A O 1
ATOM 2074 N N . ALA A 1 294 ? 46.256 88.630 12.987 1.00 27.63 294 ALA A N 1
ATOM 2075 C CA . ALA A 1 294 ? 47.502 89.379 13.159 1.00 24.62 294 ALA A CA 1
ATOM 2076 C C . ALA A 1 294 ? 48.230 88.966 14.439 1.00 25.60 294 ALA A C 1
ATOM 2077 O O . ALA A 1 294 ? 49.458 88.817 14.458 1.00 23.57 294 ALA A O 1
ATOM 2079 N N . GLU A 1 295 ? 47.475 88.786 15.516 1.00 23.44 295 GLU A N 1
ATOM 2080 C CA . GLU A 1 295 ? 48.079 88.404 16.786 1.00 26.53 295 GLU A CA 1
ATOM 2081 C C . GLU A 1 29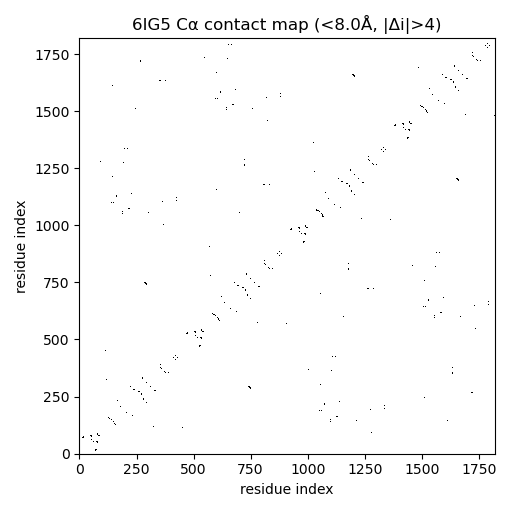5 ? 48.710 87.020 16.719 1.00 23.59 295 GLU A C 1
ATOM 2082 O O . GLU A 1 295 ? 49.799 86.797 17.242 1.00 24.71 295 GLU A O 1
ATOM 2088 N N . LEU A 1 296 ? 48.019 86.084 16.081 1.00 24.24 296 LEU A N 1
ATOM 2089 C CA . LEU A 1 296 ? 48.598 84.757 15.900 1.00 24.53 296 LEU A CA 1
ATOM 2090 C C . LEU A 1 296 ? 49.823 84.835 14.978 1.00 24.39 296 LEU A C 1
ATOM 2091 O O . LEU A 1 296 ? 50.799 84.134 15.196 1.00 26.38 296 LEU A O 1
ATOM 2096 N N . ALA A 1 297 ? 49.790 85.693 13.965 1.00 25.05 297 ALA A N 1
ATOM 2097 C CA . ALA A 1 297 ? 50.969 85.876 13.113 1.00 26.59 297 ALA A CA 1
ATOM 2098 C C . ALA A 1 297 ? 52.163 86.361 13.930 1.00 27.98 297 ALA A C 1
ATOM 2099 O O . ALA A 1 297 ? 53.281 85.867 13.769 1.00 27.29 297 ALA A O 1
ATOM 2101 N N . ARG A 1 298 ? 51.913 87.320 14.821 1.00 23.21 298 ARG A N 1
ATOM 2102 C CA . ARG A 1 298 ? 52.947 87.844 15.695 1.00 26.29 298 ARG A CA 1
ATOM 2103 C C . ARG A 1 298 ? 53.478 86.714 16.581 1.00 25.02 298 ARG A C 1
ATOM 2104 O O . ARG A 1 298 ? 54.692 86.493 16.683 1.00 24.34 298 ARG A O 1
ATOM 2112 N N . GLY A 1 299 ? 52.565 85.984 17.211 1.00 23.58 299 GLY A N 1
ATOM 2113 C CA . GLY A 1 299 ? 52.954 84.934 18.134 1.00 23.81 299 GLY A CA 1
ATOM 2114 C C . GLY A 1 299 ? 53.728 83.806 17.466 1.00 25.31 299 GLY A C 1
ATOM 2115 O O . GLY A 1 299 ? 54.715 83.322 18.005 1.00 24.80 299 GLY A O 1
ATOM 2116 N N . LYS A 1 300 ? 53.295 83.398 16.277 1.00 23.36 300 LYS A N 1
ATOM 2117 C CA . LYS A 1 300 ? 53.958 82.299 15.585 1.00 22.67 300 LYS A CA 1
ATOM 2118 C C . LYS A 1 300 ? 55.320 82.714 14.985 1.00 22.79 300 LYS A C 1
ATOM 2119 O O . LYS A 1 300 ? 56.151 81.853 14.701 1.00 23.41 300 LYS A O 1
ATOM 2125 N N . SER A 1 301 ? 55.554 84.017 14.803 1.00 21.29 301 SER A N 1
ATOM 2126 C CA . SER A 1 301 ? 56.872 84.449 14.332 1.00 25.23 301 SER A CA 1
ATOM 2127 C C . SER A 1 301 ? 57.933 84.099 15.381 1.00 24.87 301 SER A C 1
ATOM 2128 O O . SER A 1 301 ? 59.031 83.702 15.016 1.00 22.99 301 SER A O 1
ATOM 2131 N N . GLY A 1 302 ? 57.608 84.221 16.669 1.00 21.15 302 GLY A N 1
ATOM 2132 C CA . GLY A 1 302 ? 58.509 83.767 17.725 1.00 20.63 302 GLY A CA 1
ATOM 2133 C C . GLY A 1 302 ? 58.782 82.274 17.590 1.00 22.73 302 GLY A C 1
ATOM 2134 O O . GLY A 1 302 ? 59.926 81.812 17.685 1.00 22.61 302 GLY A O 1
ATOM 2135 N N . ARG A 1 303 ? 57.714 81.520 17.346 1.00 25.44 303 ARG A N 1
ATOM 2136 C CA . ARG A 1 303 ? 57.785 80.074 17.197 1.00 22.37 303 ARG A CA 1
ATOM 2137 C C . ARG A 1 303 ? 58.770 79.682 16.088 1.00 24.69 303 ARG A C 1
ATOM 2138 O O . ARG A 1 303 ? 59.592 78.774 16.262 1.00 24.09 303 ARG A O 1
ATOM 2146 N N . LEU A 1 304 ? 58.701 80.382 14.962 1.00 21.88 304 LEU A N 1
ATOM 2147 C CA . LEU A 1 304 ? 59.524 80.016 13.818 1.00 24.51 304 LEU A CA 1
ATOM 2148 C C . LEU A 1 304 ? 60.971 80.476 14.016 1.00 21.85 304 LEU A C 1
ATOM 2149 O O . LEU A 1 304 ? 61.885 79.827 13.546 1.00 21.42 304 LEU A O 1
ATOM 2154 N N . ILE A 1 305 ? 61.194 81.588 14.711 1.00 22.73 305 ILE A N 1
ATOM 2155 C CA . ILE A 1 305 ? 62.571 81.931 15.125 1.00 22.17 305 ILE A CA 1
ATOM 2156 C C . ILE A 1 305 ? 63.160 80.802 15.979 1.00 23.54 305 ILE A C 1
ATOM 2157 O O . ILE A 1 305 ? 64.315 80.376 15.783 1.00 22.76 305 ILE A O 1
ATOM 2162 N N . GLY A 1 306 ? 62.354 80.294 16.914 1.00 21.49 306 GLY A N 1
ATOM 2163 C CA . GLY A 1 306 ? 62.788 79.182 17.755 1.00 21.40 306 GLY A CA 1
ATOM 2164 C C . GLY A 1 306 ? 63.155 77.940 16.950 1.00 23.52 306 GLY A C 1
ATOM 2165 O O . GLY A 1 306 ? 64.179 77.301 17.198 1.00 23.07 306 GLY A O 1
ATOM 2166 N N . ASN A 1 307 ? 62.324 77.592 15.974 1.00 22.74 307 ASN A N 1
ATOM 2167 C CA . ASN A 1 307 ? 62.618 76.447 15.120 1.00 21.53 307 ASN A CA 1
ATOM 2168 C C . ASN A 1 307 ? 63.985 76.556 14.455 1.00 23.43 307 ASN A C 1
ATOM 2169 O O . ASN A 1 307 ? 64.737 75.585 14.395 1.00 21.05 307 ASN A O 1
ATOM 2174 N N . LEU A 1 308 ? 64.279 77.749 13.946 1.00 25.98 308 LEU A N 1
ATOM 2175 C CA . LEU A 1 308 ? 65.548 78.028 13.283 1.00 25.63 308 LEU A CA 1
ATOM 2176 C C . LEU A 1 308 ? 66.732 77.926 14.237 1.00 23.61 308 LEU A C 1
ATOM 2177 O O . LEU A 1 308 ? 67.730 77.267 13.956 1.00 22.01 308 LEU A O 1
ATOM 2182 N N . ALA A 1 309 ? 66.619 78.591 15.372 1.00 21.26 309 ALA A N 1
ATOM 2183 C CA . ALA A 1 309 ? 67.690 78.576 16.359 1.00 23.82 309 ALA A CA 1
ATOM 2184 C C . ALA A 1 309 ? 67.972 77.147 16.824 1.00 22.31 309 ALA A C 1
ATOM 2185 O O . ALA A 1 309 ? 69.130 76.748 16.993 1.00 23.35 309 ALA A O 1
ATOM 2187 N N . GLY A 1 310 ? 66.908 76.384 17.034 1.00 23.33 310 GLY A N 1
ATOM 2188 C CA . GLY A 1 310 ? 67.034 75.024 17.543 1.00 20.86 310 GLY A CA 1
ATOM 2189 C C . GLY A 1 310 ? 67.703 74.105 16.536 1.00 21.57 310 GLY A C 1
ATOM 2190 O O . GLY A 1 310 ? 68.543 73.275 16.895 1.00 23.26 310 GLY A O 1
ATOM 2191 N N . LEU A 1 311 ? 67.354 74.286 15.265 1.00 23.10 311 LEU A N 1
ATOM 2192 C CA . LEU A 1 311 ? 67.923 73.474 14.203 1.00 23.39 311 LEU A CA 1
ATOM 2193 C C . LEU A 1 311 ? 69.427 73.741 14.044 1.00 24.15 311 LEU A C 1
ATOM 2194 O O . LEU A 1 311 ? 70.207 72.801 13.875 1.00 24.71 311 LEU A O 1
ATOM 2199 N N . LEU A 1 312 ? 69.829 75.010 14.111 1.00 22.32 312 LEU A N 1
ATOM 2200 C CA . LEU A 1 312 ? 71.251 75.354 14.042 1.00 23.08 312 LEU A CA 1
ATOM 2201 C C . LEU A 1 312 ? 71.985 74.743 15.237 1.00 21.30 312 LEU A C 1
ATOM 2202 O O . LEU A 1 312 ? 73.103 74.242 15.104 1.00 23.28 312 LEU A O 1
ATOM 2207 N N . ALA A 1 313 ? 71.342 74.754 16.401 1.00 22.11 313 ALA A N 1
ATOM 2208 C CA . ALA A 1 313 ? 71.927 74.163 17.608 1.00 22.52 313 ALA A CA 1
ATOM 2209 C C . ALA A 1 313 ? 72.080 72.655 17.447 1.00 23.82 313 ALA A C 1
ATOM 2210 O O . ALA A 1 313 ? 73.083 72.075 17.875 1.00 24.31 313 ALA A O 1
ATOM 2212 N N . THR A 1 314 ? 71.105 72.036 16.781 1.00 23.69 314 THR A N 1
ATOM 2213 C CA . THR A 1 314 ? 71.150 70.601 16.460 1.00 22.70 314 THR A CA 1
ATOM 2214 C C . THR A 1 314 ? 72.324 70.248 15.510 1.00 27.26 314 THR A C 1
ATOM 2215 O O . THR A 1 314 ? 72.977 69.203 15.661 1.00 24.10 314 THR A O 1
ATOM 2219 N N . LEU A 1 315 ? 72.597 71.129 14.543 1.00 25.49 315 LEU A N 1
ATOM 2220 C CA . LEU A 1 315 ? 73.608 70.860 13.501 1.00 25.76 315 LEU A CA 1
ATOM 2221 C C . LEU A 1 315 ? 75.016 71.155 13.999 1.00 24.43 315 LEU A C 1
ATOM 2222 O O . LEU A 1 315 ? 75.991 70.562 13.527 1.00 23.98 315 LEU A O 1
ATOM 2227 N N . LYS A 1 316 ? 75.106 72.061 14.972 1.00 26.57 316 LYS A N 1
ATOM 2228 C CA . LYS A 1 316 ? 76.371 72.428 15.602 1.00 28.29 316 LYS A CA 1
ATOM 2229 C C . LYS A 1 316 ? 77.173 71.228 16.093 1.00 27.99 316 LYS A C 1
ATOM 2230 O O . LYS A 1 316 ? 76.625 70.325 16.736 1.00 25.46 316 LYS A O 1
ATOM 2236 N N . ALA A 1 317 ? 78.470 71.235 15.783 1.00 28.62 317 ALA A N 1
ATOM 2237 C CA . ALA A 1 317 ? 79.440 70.271 16.323 1.00 27.28 317 ALA A CA 1
ATOM 2238 C C . ALA A 1 317 ? 79.155 68.797 15.970 1.00 27.60 317 ALA A C 1
ATOM 2239 O O . ALA A 1 317 ? 79.564 67.885 16.697 1.00 28.61 317 ALA A O 1
ATOM 2241 N N . GLN A 1 318 ? 78.454 68.567 14.863 1.00 26.85 318 GLN A N 1
ATOM 2242 C CA . GLN A 1 318 ? 78.300 67.222 14.319 1.00 28.64 318 GLN A CA 1
ATOM 2243 C C . GLN A 1 318 ? 79.602 66.720 13.722 1.00 28.37 318 GLN A C 1
ATOM 2244 O O . GLN A 1 318 ? 80.106 67.323 12.781 1.00 29.99 318 GLN A O 1
ATOM 2250 N N . PRO A 1 319 ? 80.121 65.601 14.164 1.00 29.81 319 PRO A N 1
ATOM 2251 C CA . PRO A 1 319 ? 81.264 65.021 13.472 1.00 29.70 319 PRO A CA 1
ATOM 2252 C C . PRO A 1 319 ? 80.719 64.377 12.195 1.00 32.11 319 PRO A C 1
ATOM 2253 O O . PRO A 1 319 ? 79.554 64.089 12.175 1.00 30.66 319 PRO A O 1
ATOM 2257 N N . LEU A 1 320 ? 81.514 64.168 11.161 1.00 27.14 320 LEU A N 1
ATOM 2258 C CA . LEU A 1 320 ? 81.004 63.502 9.977 1.00 28.17 320 LEU A CA 1
ATOM 2259 C C . LEU A 1 320 ? 81.009 62.009 10.212 1.00 29.58 320 LEU A C 1
ATOM 2260 O O . LEU A 1 320 ? 81.752 61.535 10.997 1.00 27.01 320 LEU A O 1
ATOM 2265 N N . ALA A 1 321 ? 80.186 61.266 9.512 1.00 26.75 321 ALA A N 1
ATOM 2266 C CA . ALA A 1 321 ? 79.218 61.731 8.554 1.00 29.49 321 ALA A CA 1
ATOM 2267 C C . ALA A 1 321 ? 77.804 61.656 9.166 1.00 29.00 321 ALA A C 1
ATOM 2268 O O . ALA A 1 321 ? 77.557 62.313 10.129 1.00 29.18 321 ALA A O 1
ATOM 2270 N N . TYR A 1 322 ? 76.921 60.815 8.646 1.00 30.77 322 TYR A N 1
ATOM 2271 C CA . TYR A 1 322 ? 75.590 60.717 9.218 1.00 28.66 322 TYR A CA 1
ATOM 2272 C C . TYR A 1 322 ? 75.643 60.302 10.683 1.00 30.59 322 TYR A C 1
ATOM 2273 O O . TYR A 1 322 ? 76.394 59.462 11.053 1.00 27.49 322 TYR A O 1
ATOM 2282 N N . ASN A 1 323 ? 74.819 60.952 11.474 1.00 27.24 323 ASN A N 1
ATOM 2283 C CA . ASN A 1 323 ? 74.632 60.669 12.861 1.00 28.80 323 ASN A CA 1
ATOM 2284 C C . ASN A 1 323 ? 73.122 60.724 13.017 1.00 27.17 323 ASN A C 1
ATOM 2285 O O . ASN A 1 323 ? 72.464 61.398 12.280 1.00 27.74 323 ASN A O 1
ATOM 2290 N N . ARG A 1 324 ? 72.607 60.008 13.991 1.00 27.48 324 ARG A N 1
ATOM 2291 C CA . ARG A 1 324 ? 71.183 59.942 14.241 1.00 30.97 324 ARG A CA 1
ATOM 2292 C C . ARG A 1 324 ? 70.671 61.314 14.602 1.00 26.74 324 ARG A C 1
ATOM 2293 O O . ARG A 1 324 ? 69.521 61.562 14.445 1.00 26.74 324 ARG A O 1
ATOM 2301 N N . ASP A 1 325 ? 71.555 62.185 15.069 1.00 29.38 325 ASP A N 1
ATOM 2302 C CA . ASP A 1 325 ? 71.161 63.558 15.359 1.00 29.16 325 ASP A CA 1
ATOM 2303 C C . ASP A 1 325 ? 70.304 64.135 14.238 1.00 28.02 325 ASP A C 1
ATOM 2304 O O . ASP A 1 325 ? 69.420 64.958 14.479 1.00 27.59 325 ASP A O 1
ATOM 2309 N N . LEU A 1 326 ? 70.570 63.698 13.011 1.00 26.21 326 LEU A N 1
ATOM 2310 C CA . LEU A 1 326 ? 70.122 64.420 11.826 1.00 26.46 326 LEU A CA 1
ATOM 2311 C C . LEU A 1 326 ? 68.662 64.110 11.512 1.00 29.03 326 LEU A C 1
ATOM 2312 O O . LEU A 1 326 ? 68.021 64.816 10.733 1.00 30.08 326 LEU A O 1
ATOM 2317 N N . GLN A 1 327 ? 68.142 63.050 12.122 1.00 25.52 327 GLN A N 1
ATOM 2318 C CA . GLN A 1 327 ? 66.707 62.796 12.127 1.00 26.45 327 GLN A CA 1
ATOM 2319 C C . GLN A 1 327 ? 65.931 64.028 12.580 1.00 28.77 327 GLN A C 1
ATOM 2320 O O . GLN A 1 327 ? 64.773 64.217 12.205 1.00 27.27 327 GLN A O 1
ATOM 2326 N N . GLU A 1 328 ? 66.575 64.864 13.388 1.00 26.03 328 GLU A N 1
ATOM 2327 C CA . GLU A 1 328 ? 65.900 65.989 14.023 1.00 25.81 328 GLU A CA 1
ATOM 2328 C C . GLU A 1 328 ? 65.730 67.151 13.051 1.00 29.19 328 GLU A C 1
ATOM 2329 O O . GLU A 1 328 ? 65.262 68.225 13.427 1.00 27.82 328 GLU A O 1
ATOM 2335 N N . ASP A 1 329 ? 66.114 66.928 11.798 1.00 29.82 329 ASP A N 1
ATOM 2336 C CA . ASP A 1 329 ? 66.180 68.003 10.814 1.00 27.54 329 ASP A CA 1
ATOM 2337 C C . ASP A 1 329 ? 64.790 68.373 10.308 1.00 29.52 329 ASP A C 1
ATOM 2338 O O . ASP A 1 329 ? 64.531 69.525 9.961 1.00 30.57 329 ASP A O 1
ATOM 2343 N N . LYS A 1 330 ? 63.898 67.388 10.269 1.00 26.57 330 LYS A N 1
ATOM 2344 C CA . LYS A 1 330 ? 62.614 67.541 9.588 1.00 29.79 330 LYS A CA 1
ATOM 2345 C C . LYS A 1 330 ? 61.548 68.306 10.387 1.00 27.89 330 LYS A C 1
ATOM 2346 O O . LYS A 1 330 ? 60.934 69.236 9.859 1.00 25.54 330 LYS A O 1
ATOM 2352 N N . GLU A 1 331 ? 61.318 67.911 11.637 1.00 26.94 331 GLU A N 1
ATOM 2353 C CA . GLU A 1 331 ? 60.186 68.452 12.405 1.00 28.81 331 GLU A CA 1
ATOM 2354 C C . GLU A 1 331 ? 60.196 69.982 12.529 1.00 28.01 331 GLU A C 1
ATOM 2355 O O . GLU A 1 331 ? 59.149 70.604 12.331 1.00 29.49 331 GLU A O 1
ATOM 2361 N N . PRO A 1 332 ? 61.362 70.607 12.815 1.00 27.86 332 PRO A N 1
ATOM 2362 C CA . PRO A 1 332 ? 61.275 72.080 12.870 1.00 25.62 332 PRO A CA 1
ATOM 2363 C C . PRO A 1 332 ? 60.935 72.710 11.514 1.00 24.52 332 PRO A C 1
ATOM 2364 O O . PRO A 1 332 ? 60.154 73.650 11.453 1.00 28.04 332 PRO A O 1
ATOM 2368 N N . VAL A 1 333 ? 61.472 72.171 10.430 1.00 24.82 333 VAL A N 1
ATOM 2369 C CA . VAL A 1 333 ? 61.127 72.686 9.115 1.00 23.13 333 VAL A CA 1
ATOM 2370 C C . VAL A 1 333 ? 59.661 72.377 8.749 1.00 26.34 333 VAL A C 1
ATOM 2371 O O . VAL A 1 333 ? 58.971 73.229 8.203 1.00 23.28 333 VAL A O 1
ATOM 2375 N N . PHE A 1 334 ? 59.206 71.156 9.036 1.00 25.34 334 PHE A N 1
ATOM 2376 C CA . PHE A 1 334 ? 57.809 70.783 8.833 1.00 26.82 334 PHE A CA 1
ATOM 2377 C C . PHE A 1 334 ? 56.892 71.763 9.589 1.00 26.67 334 PHE A C 1
ATOM 2378 O O . PHE A 1 334 ? 55.915 72.290 9.035 1.00 29.91 334 PHE A O 1
ATOM 2386 N N . ASP A 1 335 ? 57.209 71.985 10.858 1.00 24.23 335 ASP A N 1
ATOM 2387 C CA . ASP A 1 335 ? 56.440 72.899 11.688 1.00 27.73 335 ASP A CA 1
ATOM 2388 C C . ASP A 1 335 ? 56.399 74.284 11.064 1.00 29.53 335 ASP A C 1
ATOM 2389 O O . ASP A 1 335 ? 55.327 74.853 10.929 1.00 25.35 335 ASP A O 1
ATOM 2394 N N . SER A 1 336 ? 57.553 74.806 10.644 1.00 23.95 336 SER A N 1
ATOM 2395 C CA . SER A 1 336 ? 57.603 76.168 10.133 1.00 23.19 336 SER A CA 1
ATOM 2396 C C . SER A 1 336 ? 56.758 76.301 8.872 1.00 25.90 336 SER A C 1
ATOM 2397 O O . SER A 1 336 ? 56.071 77.306 8.687 1.00 25.22 336 SER A O 1
ATOM 2400 N N . VAL A 1 337 ? 56.801 75.284 8.016 1.00 24.10 337 VAL A N 1
ATOM 2401 C CA . VAL A 1 337 ? 55.992 75.296 6.791 1.00 26.17 337 VAL A CA 1
ATOM 2402 C C . VAL A 1 337 ? 54.506 75.222 7.119 1.00 23.89 337 VAL A C 1
ATOM 2403 O O . VAL A 1 337 ? 53.696 75.979 6.584 1.00 26.48 337 VAL A O 1
ATOM 2407 N N . ALA A 1 338 ? 54.152 74.309 8.016 1.00 28.26 338 ALA A N 1
ATOM 2408 C CA . ALA A 1 338 ? 52.757 74.136 8.390 1.00 27.14 338 ALA A CA 1
ATOM 2409 C C . ALA A 1 338 ? 52.196 75.435 8.969 1.00 27.20 338 ALA A C 1
ATOM 2410 O O . ALA A 1 338 ? 51.064 75.802 8.672 1.00 29.15 338 ALA A O 1
ATOM 2412 N N . GLN A 1 339 ? 52.981 76.142 9.782 1.00 24.52 339 GLN A N 1
ATOM 2413 C CA . GLN A 1 339 ? 52.525 77.428 10.321 1.00 27.72 339 GLN A CA 1
ATOM 2414 C C . GLN A 1 339 ? 52.304 78.474 9.219 1.00 25.64 339 GLN A C 1
ATOM 2415 O O . GLN A 1 339 ? 51.272 79.152 9.192 1.00 25.32 339 GLN A O 1
ATOM 2421 N N . LEU A 1 340 ? 53.258 78.598 8.307 1.00 24.41 340 LEU A N 1
ATOM 2422 C CA . LEU A 1 340 ? 53.130 79.594 7.239 1.00 26.51 340 LEU A CA 1
ATOM 2423 C C . LEU A 1 340 ? 51.943 79.244 6.335 1.00 25.38 340 LEU A C 1
ATOM 2424 O O . LEU A 1 340 ? 51.269 80.131 5.840 1.00 26.56 340 LEU A O 1
ATOM 2429 N N . GLU A 1 341 ? 51.687 77.955 6.127 1.00 25.95 341 GLU A N 1
ATOM 2430 C CA . GLU A 1 341 ? 50.601 77.548 5.237 1.00 31.11 341 GLU A CA 1
ATOM 2431 C C . GLU A 1 341 ? 49.235 77.922 5.820 1.00 28.42 341 GLU A C 1
ATOM 2432 O O . GLU A 1 341 ? 48.282 78.149 5.082 1.00 32.04 341 GLU A O 1
ATOM 2438 N N . LEU A 1 342 ? 49.150 78.001 7.143 1.00 26.91 342 LEU A N 1
ATOM 2439 C CA . LEU A 1 342 ? 47.977 78.554 7.802 1.00 28.61 342 LEU A CA 1
ATOM 2440 C C . LEU A 1 342 ? 47.964 80.082 7.759 1.00 29.97 342 LEU A C 1
ATOM 2441 O O . LEU A 1 342 ? 46.937 80.717 7.491 1.00 29.59 342 LEU A O 1
ATOM 2446 N N . LEU A 1 343 ? 49.123 80.668 8.039 1.00 28.48 343 LEU A N 1
ATOM 2447 C CA . LEU A 1 343 ? 49.236 82.100 8.235 1.00 28.18 343 LEU A CA 1
ATOM 2448 C C . LEU A 1 343 ? 49.052 82.895 6.961 1.00 29.22 343 LEU A C 1
ATOM 2449 O O . LEU A 1 343 ? 48.413 83.939 6.977 1.00 28.46 343 LEU A O 1
ATOM 2454 N N . LEU A 1 344 ? 49.638 82.423 5.863 1.00 24.44 344 LEU A N 1
ATOM 2455 C CA . LEU A 1 344 ? 49.666 83.242 4.654 1.00 26.38 344 LEU A CA 1
ATOM 2456 C C . LEU A 1 344 ? 48.254 83.471 4.076 1.00 26.76 344 LEU A C 1
ATOM 2457 O O . LEU A 1 344 ? 47.895 84.608 3.829 1.00 28.58 344 LEU A O 1
ATOM 2462 N N . PRO A 1 345 ? 47.443 82.407 3.878 1.00 29.84 345 PRO A N 1
ATOM 2463 C CA . PRO A 1 345 ? 46.077 82.723 3.431 1.00 29.80 345 PRO A CA 1
ATOM 2464 C C . PRO A 1 345 ? 45.278 83.527 4.466 1.00 32.09 345 PRO A C 1
ATOM 2465 O O . PRO A 1 345 ? 44.447 84.370 4.091 1.00 28.00 345 PRO A O 1
ATOM 2469 N N . ALA A 1 346 ? 45.516 83.289 5.753 1.00 27.03 346 ALA A N 1
ATOM 2470 C CA . ALA A 1 346 ? 44.793 84.072 6.761 1.00 29.55 346 ALA A CA 1
ATOM 2471 C C . ALA A 1 346 ? 45.160 85.556 6.678 1.00 28.80 346 ALA A C 1
ATOM 2472 O O . ALA A 1 346 ? 44.272 86.417 6.699 1.00 27.14 346 ALA A O 1
ATOM 2474 N N . MET A 1 347 ? 46.453 85.864 6.545 1.00 27.02 347 MET A N 1
ATOM 2475 C CA . MET A 1 347 ? 46.891 87.267 6.472 1.00 26.81 347 MET A CA 1
ATOM 2476 C C . MET A 1 347 ? 46.482 87.931 5.154 1.00 27.35 347 MET A C 1
ATOM 2477 O O . MET A 1 347 ? 46.171 89.125 5.121 1.00 26.22 347 MET A O 1
ATOM 2482 N N . ALA A 1 348 ? 46.501 87.170 4.061 1.00 26.30 348 ALA A N 1
ATOM 2483 C CA . ALA A 1 348 ? 46.064 87.713 2.768 1.00 29.27 348 ALA A CA 1
ATOM 2484 C C . ALA A 1 348 ? 44.591 88.167 2.836 1.00 26.17 348 ALA A C 1
ATOM 2485 O O . ALA A 1 348 ? 44.222 89.267 2.396 1.00 26.45 348 ALA A O 1
ATOM 2487 N N . GLY A 1 349 ? 43.748 87.305 3.388 1.00 29.24 349 GLY A N 1
ATOM 2488 C CA . GLY A 1 349 ? 42.327 87.605 3.480 1.00 27.97 349 GLY A CA 1
ATOM 2489 C C . GLY A 1 349 ? 42.061 88.692 4.504 1.00 28.29 349 GLY A C 1
ATOM 2490 O O . GLY A 1 349 ? 41.184 89.527 4.304 1.00 30.70 349 GLY A O 1
ATOM 2491 N N . LEU A 1 350 ? 42.825 88.688 5.599 1.00 27.82 350 LEU A N 1
ATOM 2492 C CA . LEU A 1 350 ? 42.791 89.797 6.561 1.00 29.16 350 LEU A CA 1
ATOM 2493 C C . LEU A 1 350 ? 43.052 91.150 5.895 1.00 28.22 350 LEU A C 1
ATOM 2494 O O . LEU A 1 350 ? 42.273 92.092 6.055 1.00 28.33 350 LEU A O 1
ATOM 2499 N N . VAL A 1 351 ? 44.157 91.238 5.159 1.00 27.63 351 VAL A N 1
ATOM 2500 C CA . VAL A 1 351 ? 44.553 92.467 4.482 1.00 26.72 351 VAL A CA 1
ATOM 2501 C C . VAL A 1 351 ? 43.506 92.872 3.436 1.00 26.59 351 VAL A C 1
ATOM 2502 O O . VAL A 1 351 ? 43.110 94.028 3.363 1.00 29.68 351 VAL A O 1
ATOM 2506 N N . ALA A 1 352 ? 43.068 91.905 2.629 1.00 29.35 352 ALA A N 1
ATOM 2507 C CA . ALA A 1 352 ? 42.143 92.178 1.532 1.00 33.03 352 ALA A CA 1
ATOM 2508 C C . ALA A 1 352 ? 40.824 92.768 2.022 1.00 31.15 352 ALA A C 1
ATOM 2509 O O . ALA A 1 352 ? 40.223 93.576 1.333 1.00 27.87 352 ALA A O 1
ATOM 2511 N N . SER A 1 353 ? 40.399 92.391 3.222 1.00 26.66 353 SER A N 1
ATOM 2512 C CA . SER A 1 353 ? 39.075 92.762 3.699 1.00 30.33 353 SER A CA 1
ATOM 2513 C C . SER A 1 353 ? 39.068 93.973 4.639 1.00 31.90 353 SER A C 1
ATOM 2514 O O . SER A 1 353 ? 38.013 94.365 5.135 1.00 29.80 353 SER A O 1
ATOM 2517 N N . LEU A 1 354 ? 40.235 94.572 4.869 1.00 29.40 354 LEU A N 1
ATOM 2518 C CA . LEU A 1 354 ? 40.328 95.759 5.711 1.00 28.11 354 LEU A CA 1
ATOM 2519 C C . LEU A 1 354 ? 39.539 96.923 5.114 1.00 31.46 354 LEU A C 1
ATOM 2520 O O . LEU A 1 354 ? 39.504 97.110 3.899 1.00 27.38 354 LEU A O 1
ATOM 2525 N N . THR A 1 355 ? 38.921 97.717 5.978 1.00 28.74 355 THR A N 1
ATOM 2526 C CA . THR A 1 355 ? 38.297 98.951 5.547 1.00 31.38 355 THR A CA 1
ATOM 2527 C C . THR A 1 355 ? 39.071 100.115 6.141 1.00 29.16 355 THR A C 1
ATOM 2528 O O . THR A 1 355 ? 39.164 100.253 7.360 1.00 27.77 355 THR A O 1
ATOM 2532 N N . PHE A 1 356 ? 39.642 100.943 5.279 1.00 28.02 356 PHE A N 1
ATOM 2533 C CA . PHE A 1 356 ? 40.471 102.034 5.759 1.00 30.99 356 PHE A CA 1
ATOM 2534 C C . PHE A 1 356 ? 39.617 103.264 5.999 1.00 35.44 356 PHE A C 1
ATOM 2535 O O . PHE A 1 356 ? 38.792 103.635 5.168 1.00 36.12 356 PHE A O 1
ATOM 2543 N N . ASN A 1 357 ? 39.807 103.879 7.160 1.00 30.72 357 ASN A N 1
ATOM 2544 C CA . ASN A 1 357 ? 39.062 105.077 7.510 1.00 34.55 357 ASN A CA 1
ATOM 2545 C C . ASN A 1 357 ? 39.853 106.322 7.076 1.00 30.34 357 ASN A C 1
ATOM 2546 O O . ASN A 1 357 ? 40.671 106.866 7.829 1.00 29.37 357 ASN A O 1
ATOM 2551 N N . VAL A 1 358 ? 39.632 106.753 5.836 1.00 28.61 358 VAL A N 1
ATOM 2552 C CA . VAL A 1 358 ? 40.558 107.701 5.209 1.00 31.63 358 VAL A CA 1
ATOM 2553 C C . VAL A 1 358 ? 40.420 109.123 5.749 1.00 31.43 358 VAL A C 1
ATOM 2554 O O . VAL A 1 358 ? 41.417 109.831 5.836 1.00 31.72 358 VAL A O 1
ATOM 2558 N N . GLN A 1 359 ? 39.216 109.532 6.139 1.00 26.89 359 GLN A N 1
ATOM 2559 C CA . GLN A 1 359 ? 39.042 110.824 6.800 1.00 29.45 359 GLN A CA 1
ATOM 2560 C C . GLN A 1 359 ? 39.868 110.926 8.083 1.00 30.00 359 GLN A C 1
ATOM 2561 O O . GLN A 1 359 ? 40.558 111.921 8.307 1.00 28.78 359 GLN A O 1
ATOM 2567 N N . ARG A 1 360 ? 39.771 109.893 8.916 1.00 29.90 360 ARG A N 1
ATOM 2568 C CA . ARG A 1 360 ? 40.505 109.815 10.173 1.00 32.69 360 ARG A CA 1
ATOM 2569 C C . ARG A 1 360 ? 42.014 109.970 9.949 1.00 29.02 360 ARG A C 1
ATOM 2570 O O . ARG A 1 360 ? 42.673 110.798 10.592 1.00 30.26 360 ARG A O 1
ATOM 2578 N N . MET A 1 361 ? 42.564 109.196 9.024 1.00 28.23 361 MET A N 1
ATOM 2579 C CA . MET A 1 361 ? 44.004 109.296 8.765 1.00 31.65 361 MET A CA 1
ATOM 2580 C C . MET A 1 361 ? 44.361 110.681 8.233 1.00 28.59 361 MET A C 1
ATOM 2581 O O . MET A 1 361 ? 45.397 111.247 8.598 1.00 31.79 361 MET A O 1
ATOM 2586 N N . ALA A 1 362 ? 43.500 111.240 7.386 1.00 27.06 362 ALA A N 1
ATOM 2587 C CA . ALA A 1 362 ? 43.776 112.550 6.803 1.00 30.27 362 ALA A CA 1
ATOM 2588 C C . ALA A 1 362 ? 43.766 113.634 7.862 1.00 33.91 362 ALA A C 1
ATOM 2589 O O . ALA A 1 362 ? 44.595 114.554 7.827 1.00 32.95 362 ALA A O 1
ATOM 2591 N N . GLU A 1 363 ? 42.813 113.545 8.786 1.00 30.82 363 GLU A N 1
ATOM 2592 C CA . GLU A 1 363 ? 42.686 114.555 9.833 1.00 32.52 363 GLU A CA 1
ATOM 2593 C C . GLU A 1 363 ? 43.936 114.546 10.717 1.00 34.55 363 GLU A C 1
ATOM 2594 O O . GLU A 1 363 ? 44.397 115.592 11.169 1.00 30.49 363 GLU A O 1
ATOM 2600 N N . LEU A 1 364 ? 44.508 113.363 10.923 1.00 32.36 364 LEU A N 1
ATOM 2601 C CA . LEU A 1 364 ? 45.676 113.230 11.793 1.00 31.75 364 LEU A CA 1
ATOM 2602 C C . LEU A 1 364 ? 46.982 113.635 11.130 1.00 32.37 364 LEU A C 1
ATOM 2603 O O . LEU A 1 364 ? 47.909 114.070 11.805 1.00 34.66 364 LEU A O 1
ATOM 2608 N N . ALA A 1 365 ? 47.068 113.485 9.812 1.00 33.33 365 ALA A N 1
ATOM 2609 C CA . ALA A 1 365 ? 48.362 113.624 9.145 1.00 35.82 365 ALA A CA 1
ATOM 2610 C C . ALA A 1 365 ? 49.063 114.973 9.385 1.00 37.34 365 ALA A C 1
ATOM 2611 O O . ALA A 1 365 ? 50.278 114.987 9.576 1.00 37.84 365 ALA A O 1
ATOM 2613 N N . PRO A 1 366 ? 48.321 116.104 9.394 1.00 36.22 366 PRO A N 1
ATOM 2614 C CA . PRO A 1 366 ? 49.074 117.350 9.574 1.00 37.82 366 PRO A CA 1
ATOM 2615 C C . PRO A 1 366 ? 49.134 117.841 11.025 1.00 40.10 366 PRO A C 1
ATOM 2616 O O . PRO A 1 366 ? 49.564 118.975 11.266 1.00 40.72 366 PRO A O 1
ATOM 2620 N N . ALA A 1 367 ? 48.698 117.015 11.969 1.00 36.96 367 ALA A N 1
ATOM 2621 C CA . ALA A 1 367 ? 48.632 117.427 13.372 1.00 41.45 367 ALA A CA 1
ATOM 2622 C C . ALA A 1 367 ? 50.000 117.765 13.965 1.00 39.09 367 ALA A C 1
ATOM 2623 O O . ALA A 1 367 ? 51.041 117.335 13.460 1.00 35.86 367 ALA A O 1
ATOM 2625 N N . GLY A 1 368 ? 49.983 118.543 15.046 1.00 40.77 368 GLY A N 1
ATOM 2626 C CA . GLY A 1 368 ? 51.189 118.833 15.807 1.00 37.12 368 GLY A CA 1
ATOM 2627 C C . GLY A 1 368 ? 52.202 119.672 15.060 1.00 38.51 368 GLY A C 1
ATOM 2628 O O . GLY A 1 368 ? 53.381 119.692 15.422 1.00 38.97 368 GLY A O 1
ATOM 2629 N N . TYR A 1 369 ? 51.735 120.382 14.034 1.00 35.78 369 TYR A N 1
ATOM 2630 C CA . TYR A 1 369 ? 52.580 121.271 13.239 1.00 39.37 369 TYR A CA 1
ATOM 2631 C C . TYR A 1 369 ? 53.722 120.527 12.560 1.00 38.62 369 TYR A C 1
ATOM 2632 O O . TYR A 1 369 ? 54.804 121.076 12.394 1.00 36.66 369 TYR A O 1
ATOM 2641 N N . THR A 1 370 ? 53.464 119.289 12.133 1.00 37.61 370 THR A N 1
ATOM 2642 C CA . THR A 1 370 ? 54.508 118.496 11.492 1.00 35.70 370 THR A CA 1
ATOM 2643 C C . THR A 1 370 ? 54.954 119.119 10.175 1.00 36.46 370 THR A C 1
ATOM 2644 O O . THR A 1 370 ? 56.092 118.918 9.745 1.00 34.68 370 THR A O 1
ATOM 2648 N N . LEU A 1 371 ? 54.064 119.887 9.545 1.00 33.71 371 LEU A N 1
ATOM 2649 C CA . LEU A 1 371 ? 54.355 120.499 8.251 1.00 35.41 371 LEU A CA 1
ATOM 2650 C C . LEU A 1 371 ? 55.386 121.639 8.356 1.00 34.26 371 LEU A C 1
ATOM 2651 O O . LEU A 1 371 ? 55.807 122.208 7.351 1.00 36.37 371 LEU A O 1
ATOM 2656 N N . ALA A 1 372 ? 55.794 121.960 9.574 1.00 32.58 372 ALA A N 1
ATOM 2657 C CA . ALA A 1 372 ? 56.834 122.957 9.776 1.00 39.28 372 ALA A CA 1
ATOM 2658 C C . ALA A 1 372 ? 58.190 122.396 9.351 1.00 41.51 372 ALA A C 1
ATOM 2659 O O . ALA A 1 372 ? 59.113 123.140 9.010 1.00 40.94 372 ALA A O 1
ATOM 2661 N N . THR A 1 373 ? 58.301 121.074 9.372 1.00 38.43 373 THR A N 1
ATOM 2662 C CA . THR A 1 373 ? 59.488 120.418 8.863 1.00 38.68 373 THR A CA 1
ATOM 2663 C C . THR A 1 373 ? 59.562 120.686 7.363 1.00 41.32 373 THR A C 1
ATOM 2664 O O . THR A 1 373 ? 60.609 121.071 6.830 1.00 35.94 373 THR A O 1
ATOM 2668 N N . ASP A 1 374 ? 58.428 120.490 6.697 1.00 34.77 374 ASP A N 1
ATOM 2669 C CA . ASP A 1 374 ? 58.303 120.778 5.274 1.00 38.57 374 ASP A CA 1
ATOM 2670 C C . ASP A 1 374 ? 58.625 122.238 4.982 1.00 38.75 374 ASP A C 1
ATOM 2671 O O . ASP A 1 374 ? 59.251 122.539 3.968 1.00 40.35 374 ASP A O 1
ATOM 2676 N N . LEU A 1 375 ? 58.184 123.122 5.879 1.00 37.76 375 LEU A N 1
ATOM 2677 C CA . LEU A 1 375 ? 58.439 124.566 5.784 1.00 40.25 375 LEU A CA 1
ATOM 2678 C C . LEU A 1 375 ? 59.943 124.825 5.751 1.00 40.30 375 LEU A C 1
ATOM 2679 O O . LEU A 1 375 ? 60.455 125.402 4.793 1.00 44.14 375 LEU A O 1
ATOM 2684 N N . ALA A 1 376 ? 60.636 124.385 6.801 1.00 38.88 376 ALA A N 1
ATOM 2685 C CA . ALA A 1 376 ? 62.087 124.543 6.909 1.00 41.72 376 ALA A CA 1
ATOM 2686 C C . ALA A 1 376 ? 62.827 123.986 5.697 1.00 42.68 376 ALA A C 1
ATOM 2687 O O . ALA A 1 376 ? 63.739 124.619 5.176 1.00 45.09 376 ALA A O 1
ATOM 2689 N N . GLU A 1 377 ? 62.441 122.797 5.251 1.00 42.51 377 GLU A N 1
ATOM 2690 C CA . GLU A 1 377 ? 63.078 122.173 4.094 1.00 43.49 377 GLU A CA 1
ATOM 2691 C C . GLU A 1 377 ? 62.879 123.004 2.818 1.00 44.39 377 GLU A C 1
ATOM 2692 O O . GLU A 1 377 ? 63.771 123.079 1.973 1.00 46.90 377 GLU A O 1
ATOM 2698 N N . TRP A 1 378 ? 61.699 123.604 2.678 1.00 42.21 378 TRP A N 1
ATOM 2699 C CA . TRP A 1 378 ? 61.383 124.450 1.525 1.00 46.72 378 TRP A CA 1
ATOM 2700 C C . TRP A 1 378 ? 62.282 125.687 1.515 1.00 44.01 378 TRP A C 1
ATOM 2701 O O . TRP A 1 378 ? 62.781 126.087 0.470 1.00 45.95 378 TRP A O 1
ATOM 2712 N N . LEU A 1 379 ? 62.474 126.280 2.691 1.00 43.36 379 LEU A N 1
ATOM 2713 C CA . LEU A 1 379 ? 63.425 127.374 2.884 1.00 44.68 379 LEU A CA 1
ATOM 2714 C C . LEU A 1 379 ? 64.843 126.982 2.489 1.00 49.43 379 LEU A C 1
ATOM 2715 O O . LEU A 1 379 ? 65.522 127.724 1.776 1.00 47.51 379 LEU A O 1
ATOM 2720 N N . VAL A 1 380 ? 65.287 125.816 2.957 1.00 45.81 380 VAL A N 1
ATOM 2721 C CA . VAL A 1 380 ? 66.626 125.326 2.650 1.00 46.65 380 VAL A CA 1
ATOM 2722 C C . VAL A 1 380 ? 66.775 125.168 1.145 1.00 48.25 380 VAL A C 1
ATOM 2723 O O . VAL A 1 380 ? 67.825 125.468 0.583 1.00 48.60 380 VAL A O 1
ATOM 2727 N N . ARG A 1 381 ? 65.711 124.725 0.486 1.00 46.41 381 ARG A N 1
ATOM 2728 C CA . ARG A 1 381 ? 65.706 124.674 -0.972 1.00 47.50 381 ARG A CA 1
ATOM 2729 C C . ARG A 1 381 ? 65.799 126.070 -1.608 1.00 53.02 381 ARG A C 1
ATOM 2730 O O . ARG A 1 381 ? 66.162 126.198 -2.777 1.00 53.78 381 ARG A O 1
ATOM 2738 N N . GLN A 1 382 ? 65.453 127.108 -0.849 1.00 49.17 382 GLN A N 1
ATOM 2739 C CA . GLN A 1 382 ? 65.545 128.476 -1.359 1.00 56.56 382 GLN A CA 1
ATOM 2740 C C . GLN A 1 382 ? 66.876 129.115 -0.965 1.00 57.11 382 GLN A C 1
ATOM 2741 O O . GLN A 1 382 ? 67.027 130.336 -1.032 1.00 58.85 382 GLN A O 1
ATOM 2747 N N . GLY A 1 383 ? 67.827 128.289 -0.533 1.00 51.14 383 GLY A N 1
ATOM 2748 C CA . GLY A 1 383 ? 69.173 128.752 -0.244 1.00 49.86 383 GLY A CA 1
ATOM 2749 C C . GLY A 1 383 ? 69.339 129.283 1.163 1.00 54.83 383 GLY A C 1
ATOM 2750 O O . GLY A 1 383 ? 70.426 129.699 1.554 1.00 58.44 383 GLY A O 1
ATOM 2751 N N . VAL A 1 384 ? 68.259 129.284 1.930 1.00 51.52 384 VAL A N 1
ATOM 2752 C CA . VAL A 1 384 ? 68.328 129.737 3.308 1.00 50.96 384 VAL A CA 1
ATOM 2753 C C . VAL A 1 384 ? 69.257 128.838 4.135 1.00 61.31 384 VAL A C 1
ATOM 2754 O O . VAL A 1 384 ? 69.232 127.605 4.000 1.00 54.67 384 VAL A O 1
ATOM 2758 N N . PRO A 1 385 ? 70.115 129.461 4.963 1.00 66.84 385 PRO A N 1
ATOM 2759 C CA . PRO A 1 385 ? 70.938 128.725 5.929 1.00 66.21 385 PRO A CA 1
ATOM 2760 C C . PRO A 1 385 ? 70.089 127.796 6.791 1.00 62.82 385 PRO A C 1
ATOM 2761 O O . PRO A 1 385 ? 68.970 128.139 7.162 1.00 61.67 385 PRO A O 1
ATOM 2765 N N . PHE A 1 386 ? 70.637 126.628 7.094 1.00 62.65 386 PHE A N 1
ATOM 2766 C CA . PHE A 1 386 ? 69.907 125.579 7.782 1.00 60.86 386 PHE A CA 1
ATOM 2767 C C . PHE A 1 386 ? 69.353 126.019 9.135 1.00 63.59 386 PHE A C 1
ATOM 2768 O O . PHE A 1 386 ? 68.223 125.675 9.490 1.00 62.21 386 PHE A O 1
ATOM 2776 N N . ARG A 1 387 ? 70.143 126.765 9.896 1.00 63.32 387 ARG A N 1
ATOM 2777 C CA . ARG A 1 387 ? 69.696 127.213 11.207 1.00 65.70 387 ARG A CA 1
ATOM 2778 C C . ARG A 1 387 ? 68.633 128.299 11.082 1.00 68.05 387 ARG A C 1
ATOM 2779 O O . ARG A 1 387 ? 67.710 128.372 11.895 1.00 68.92 387 ARG A O 1
ATOM 2787 N N . SER A 1 388 ? 68.768 129.138 10.059 1.00 68.71 388 SER A N 1
ATOM 2788 C CA . SER A 1 388 ? 67.796 130.197 9.807 1.00 69.21 388 SER A CA 1
ATOM 2789 C C . SER A 1 388 ? 66.443 129.588 9.454 1.00 64.40 388 SER A C 1
ATOM 2790 O O . SER A 1 388 ? 65.406 130.022 9.955 1.00 62.21 388 SER A O 1
ATOM 2793 N N . ALA A 1 389 ? 66.473 128.569 8.598 1.00 64.35 389 ALA A N 1
ATOM 2794 C CA . ALA A 1 389 ? 65.270 127.842 8.213 1.00 56.89 389 ALA A CA 1
ATOM 2795 C C . ALA A 1 389 ? 64.588 127.233 9.431 1.00 56.51 389 ALA A C 1
ATOM 2796 O O . ALA A 1 389 ? 63.363 127.279 9.550 1.00 57.61 389 ALA A O 1
ATOM 2798 N N . HIS A 1 390 ? 65.382 126.691 10.350 1.00 58.32 390 HIS A N 1
ATOM 2799 C CA . HIS A 1 390 ? 64.827 125.981 11.499 1.00 61.53 390 HIS A CA 1
ATOM 2800 C C . HIS A 1 390 ? 64.234 126.890 12.567 1.00 61.29 390 HIS A C 1
ATOM 2801 O O . HIS A 1 390 ? 63.235 126.539 13.190 1.00 59.00 390 HIS A O 1
ATOM 2808 N N . GLU A 1 391 ? 64.830 128.055 12.790 1.00 63.94 391 GLU A N 1
ATOM 2809 C CA . GLU A 1 391 ? 64.267 128.959 13.784 1.00 63.63 391 GLU A CA 1
ATOM 2810 C C . GLU A 1 391 ? 63.096 129.726 13.184 1.00 58.99 391 GLU A C 1
ATOM 2811 O O . GLU A 1 391 ? 62.160 130.091 13.898 1.00 61.97 391 GLU A O 1
ATOM 2817 N N . ALA A 1 392 ? 63.138 129.939 11.871 1.00 52.01 392 ALA A N 1
ATOM 2818 C CA . ALA A 1 392 ? 61.997 130.485 11.152 1.00 55.03 392 ALA A CA 1
ATOM 2819 C C . ALA A 1 392 ? 60.784 129.563 11.302 1.00 57.66 392 ALA A C 1
ATOM 2820 O O . ALA A 1 392 ? 59.711 129.997 11.728 1.00 55.74 392 ALA A O 1
ATOM 2822 N N . ALA A 1 393 ? 60.967 128.289 10.954 1.00 54.59 393 ALA A N 1
ATOM 2823 C CA . ALA A 1 393 ? 59.910 127.295 11.093 1.00 53.75 393 ALA A CA 1
ATOM 2824 C C . ALA A 1 393 ? 59.410 127.236 12.528 1.00 55.08 393 ALA A C 1
ATOM 2825 O O . ALA A 1 393 ? 58.212 127.137 12.766 1.00 50.66 393 ALA A O 1
ATOM 2827 N N . GLY A 1 394 ? 60.333 127.301 13.483 1.00 53.41 394 GLY A N 1
ATOM 2828 C CA . GLY A 1 394 ? 59.955 127.303 14.883 1.00 55.48 394 GLY A CA 1
ATOM 2829 C C . GLY A 1 394 ? 59.133 128.532 15.223 1.00 59.39 394 GLY A C 1
ATOM 2830 O O . GLY A 1 394 ? 58.218 128.476 16.049 1.00 62.00 394 GLY A O 1
ATOM 2831 N N . ALA A 1 395 ? 59.463 129.644 14.572 1.00 59.37 395 ALA A N 1
ATOM 2832 C CA . ALA A 1 395 ? 58.765 130.906 14.787 1.00 64.08 395 ALA A CA 1
ATOM 2833 C C . ALA A 1 395 ? 57.366 130.847 14.200 1.00 64.82 395 ALA A C 1
ATOM 2834 O O . ALA A 1 395 ? 56.402 131.302 14.823 1.00 64.60 395 ALA A O 1
ATOM 2836 N N . ALA A 1 396 ? 57.263 130.288 12.997 1.00 63.08 396 ALA A N 1
ATOM 2837 C CA . ALA A 1 396 ? 55.972 130.120 12.344 1.00 56.89 396 ALA A CA 1
ATOM 2838 C C . ALA A 1 396 ? 55.054 129.270 13.206 1.00 57.53 396 ALA A C 1
ATOM 2839 O O . ALA A 1 396 ? 53.865 129.560 13.334 1.00 58.23 396 ALA A O 1
ATOM 2841 N N . VAL A 1 397 ? 55.611 128.223 13.803 1.00 56.64 397 VAL A N 1
ATOM 2842 C CA . VAL A 1 397 ? 54.839 127.367 14.692 1.00 57.84 397 VAL A CA 1
ATOM 2843 C C . VAL A 1 397 ? 54.305 128.170 15.875 1.00 61.04 397 VAL A C 1
ATOM 2844 O O . VAL A 1 397 ? 53.120 128.095 16.193 1.00 56.53 397 VAL A O 1
ATOM 2848 N N . ARG A 1 398 ? 55.183 128.940 16.513 1.00 62.24 398 ARG A N 1
ATOM 2849 C CA . ARG A 1 398 ? 54.801 129.763 17.663 1.00 62.91 398 ARG A CA 1
ATOM 2850 C C . ARG A 1 398 ? 53.734 130.785 17.283 1.00 60.75 398 ARG A C 1
ATOM 2851 O O . ARG A 1 398 ? 52.764 130.984 18.013 1.00 60.42 398 ARG A O 1
ATOM 2859 N N . ALA A 1 399 ? 53.930 131.426 16.134 1.00 60.32 399 ALA A N 1
ATOM 2860 C CA . ALA A 1 399 ? 52.952 132.352 15.574 1.00 58.92 399 ALA A CA 1
ATOM 2861 C C . ALA A 1 399 ? 51.587 131.690 15.387 1.00 63.18 399 ALA A C 1
ATOM 2862 O O . ALA A 1 399 ? 50.571 132.201 15.860 1.00 66.98 399 ALA A O 1
ATOM 2864 N N . ALA A 1 400 ? 51.571 130.550 14.701 1.00 61.26 400 ALA A N 1
ATOM 2865 C CA . ALA A 1 400 ? 50.332 129.823 14.442 1.00 60.64 400 ALA A CA 1
ATOM 2866 C C . ALA A 1 400 ? 49.684 129.343 15.737 1.00 61.61 400 ALA A C 1
ATOM 2867 O O . ALA A 1 400 ? 48.461 129.398 15.899 1.00 56.84 400 ALA A O 1
ATOM 2869 N N . GLU A 1 401 ? 50.528 128.877 16.651 1.00 63.19 401 GLU A N 1
ATOM 2870 C CA . GLU A 1 401 ? 50.092 128.287 17.910 1.00 66.14 401 GLU A CA 1
ATOM 2871 C C . GLU A 1 401 ? 49.348 129.290 18.787 1.00 65.86 401 GLU A C 1
ATOM 2872 O O . GLU A 1 401 ? 48.482 128.910 19.572 1.00 70.22 401 GLU A O 1
ATOM 2878 N N . GLN A 1 402 ? 49.686 130.568 18.655 1.00 66.05 402 GLN A N 1
ATOM 2879 C CA . GLN A 1 402 ? 49.056 131.588 19.484 1.00 71.68 402 GLN A CA 1
ATOM 2880 C C . GLN A 1 402 ? 47.758 132.078 18.848 1.00 69.15 402 GLN A C 1
ATOM 2881 O O . GLN A 1 402 ? 46.804 132.408 19.559 1.00 67.28 402 GLN A O 1
ATOM 2887 N N . ARG A 1 403 ? 47.712 132.105 17.517 1.00 65.37 403 ARG A N 1
ATOM 2888 C CA . ARG A 1 403 ? 46.462 132.395 16.823 1.00 64.81 403 ARG A CA 1
ATOM 2889 C C . ARG A 1 403 ? 45.550 131.171 16.821 1.00 65.50 403 ARG A C 1
ATOM 2890 O O . ARG A 1 403 ? 44.390 131.250 16.403 1.00 60.60 403 ARG A O 1
ATOM 2898 N N . GLY A 1 404 ? 46.080 130.039 17.282 1.00 61.52 404 GLY A N 1
ATOM 2899 C CA . GLY A 1 404 ? 45.328 128.798 17.307 1.00 61.57 404 GLY A CA 1
ATOM 2900 C C . GLY A 1 404 ? 44.943 128.333 15.914 1.00 59.97 404 GLY A C 1
ATOM 2901 O O . GLY A 1 404 ? 43.874 127.754 15.713 1.00 59.46 404 GLY A O 1
ATOM 2902 N N . VAL A 1 405 ? 45.817 128.596 14.949 1.00 57.59 405 VAL A N 1
ATOM 2903 C CA . VAL A 1 405 ? 45.577 128.200 13.569 1.00 62.55 405 VAL A CA 1
ATOM 2904 C C . VAL A 1 405 ? 46.684 127.289 13.049 1.00 59.89 405 VAL A C 1
ATOM 2905 O O . VAL A 1 405 ? 47.703 127.095 13.716 1.00 57.29 405 VAL A O 1
ATOM 2909 N N . GLY A 1 406 ? 46.475 126.734 11.859 1.00 58.99 406 GLY A N 1
ATOM 2910 C CA . GLY A 1 406 ? 47.492 125.930 11.202 1.00 58.65 406 GLY A CA 1
ATOM 2911 C C . GLY A 1 406 ? 48.413 126.816 10.387 1.00 57.54 406 GLY A C 1
ATOM 2912 O O . GLY A 1 406 ? 48.054 127.954 10.080 1.00 55.62 406 GLY A O 1
ATOM 2913 N N . LEU A 1 407 ? 49.586 126.295 10.031 1.00 50.68 407 LEU A N 1
ATOM 2914 C CA . LEU A 1 407 ? 50.613 127.074 9.327 1.00 50.72 407 LEU A CA 1
ATOM 2915 C C . LEU A 1 407 ? 50.133 127.659 8.003 1.00 51.09 407 LEU A C 1
ATOM 2916 O O . LEU A 1 407 ? 50.533 128.754 7.628 1.00 53.79 407 LEU A O 1
ATOM 2921 N N . GLN A 1 408 ? 49.291 126.920 7.291 1.00 53.20 408 GLN A N 1
ATOM 2922 C CA . GLN A 1 408 ? 48.770 127.395 6.017 1.00 55.72 408 GLN A CA 1
ATOM 2923 C C . GLN A 1 408 ? 47.864 128.619 6.219 1.00 63.45 408 GLN A C 1
ATOM 2924 O O . GLN A 1 408 ? 47.701 129.431 5.311 1.00 63.25 408 GLN A O 1
ATOM 2930 N N . GLU A 1 409 ? 47.303 128.756 7.420 1.00 60.75 409 GLU A N 1
ATOM 2931 C CA . GLU A 1 409 ? 46.412 129.867 7.742 1.00 61.68 409 GLU A CA 1
ATOM 2932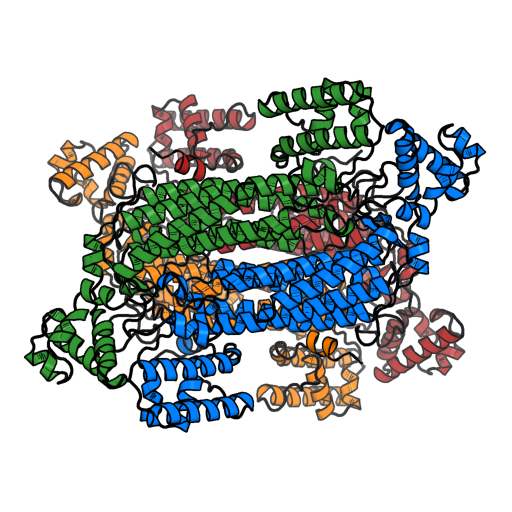 C C . GLU A 1 409 ? 47.160 131.144 8.108 1.00 66.31 409 GLU A C 1
ATOM 2933 O O . GLU A 1 409 ? 46.540 132.183 8.339 1.00 67.73 409 GLU A O 1
ATOM 2939 N N . LEU A 1 410 ? 48.483 131.067 8.189 1.00 61.44 410 LEU A N 1
ATOM 2940 C CA . LEU A 1 410 ? 49.278 132.276 8.360 1.00 64.59 410 LEU A CA 1
ATOM 2941 C C . LEU A 1 410 ? 49.109 133.151 7.122 1.00 66.11 410 LEU A C 1
ATOM 2942 O O . LEU A 1 410 ? 49.085 132.652 5.995 1.00 66.89 410 LEU A O 1
ATOM 2947 N N . THR A 1 411 ? 48.977 134.455 7.328 1.00 66.75 411 THR A N 1
ATOM 2948 C CA . THR A 1 411 ? 48.830 135.372 6.210 1.00 67.60 411 THR A CA 1
ATOM 2949 C C . THR A 1 411 ? 50.177 135.590 5.545 1.00 67.68 411 THR A C 1
ATOM 2950 O O . THR A 1 411 ? 51.221 135.294 6.131 1.00 67.44 411 THR A O 1
ATOM 2954 N N . ASP A 1 412 ? 50.150 136.122 4.329 1.00 65.26 412 ASP A N 1
ATOM 2955 C CA . ASP A 1 412 ? 51.371 136.449 3.608 1.00 67.37 412 ASP A CA 1
ATOM 2956 C C . ASP A 1 412 ? 52.252 137.402 4.412 1.00 70.24 412 ASP A C 1
ATOM 2957 O O . ASP A 1 412 ? 53.481 137.340 4.328 1.00 71.03 412 ASP A O 1
ATOM 2962 N N . ASP A 1 413 ? 51.613 138.268 5.198 1.00 70.14 413 ASP A N 1
ATOM 2963 C CA . ASP A 1 413 ? 52.314 139.299 5.961 1.00 68.19 413 ASP A CA 1
ATOM 2964 C C . ASP A 1 413 ? 52.973 138.745 7.216 1.00 68.42 413 ASP A C 1
ATOM 2965 O O . ASP A 1 413 ? 54.086 139.141 7.565 1.00 67.45 413 ASP A O 1
ATOM 2970 N N . GLU A 1 414 ? 52.276 137.844 7.901 1.00 68.77 414 GLU A N 1
ATOM 2971 C CA . GLU A 1 414 ? 52.838 137.173 9.069 1.00 70.34 414 GLU A CA 1
ATOM 2972 C C . GLU A 1 414 ? 54.040 136.328 8.675 1.00 67.12 414 GLU A C 1
ATOM 2973 O O . GLU A 1 414 ? 55.022 136.251 9.408 1.00 69.13 414 GLU A O 1
ATOM 2979 N N . LEU A 1 415 ? 53.944 135.689 7.511 1.00 69.97 415 LEU A N 1
ATOM 2980 C CA . LEU A 1 415 ? 55.032 134.881 6.969 1.00 68.43 415 LEU A CA 1
ATOM 2981 C C . LEU A 1 415 ? 56.252 135.750 6.670 1.00 69.66 415 LEU A C 1
ATOM 2982 O O . LEU A 1 415 ? 57.379 135.410 7.051 1.00 68.94 415 LEU A O 1
ATOM 2987 N N . ALA A 1 416 ? 56.016 136.872 5.993 1.00 69.21 416 ALA A N 1
ATOM 2988 C CA . ALA A 1 416 ? 57.074 137.826 5.665 1.00 69.03 416 ALA A CA 1
ATOM 2989 C C . ALA A 1 416 ? 57.707 138.408 6.923 1.00 65.97 416 ALA A C 1
ATOM 2990 O O . ALA A 1 416 ? 58.909 138.656 6.965 1.00 68.16 416 ALA A O 1
ATOM 2992 N N . ALA A 1 417 ? 56.888 138.624 7.946 1.00 69.77 417 ALA A N 1
ATOM 2993 C CA . ALA A 1 417 ? 57.381 139.095 9.233 1.00 69.33 417 ALA A CA 1
ATOM 2994 C C . ALA A 1 417 ? 58.446 138.149 9.768 1.00 71.71 417 ALA A C 1
ATOM 2995 O O . ALA A 1 417 ? 59.571 138.568 10.048 1.00 74.61 417 ALA A O 1
ATOM 2997 N N . ILE A 1 418 ? 58.082 136.872 9.891 1.00 71.88 418 ILE A N 1
ATOM 2998 C CA . ILE A 1 418 ? 58.989 135.823 10.360 1.00 70.70 418 ILE A CA 1
ATOM 2999 C C . ILE A 1 418 ? 60.270 135.779 9.543 1.00 67.35 418 ILE A C 1
ATOM 3000 O O . ILE A 1 418 ? 61.365 135.662 10.089 1.00 70.94 418 ILE A O 1
ATOM 3005 N N . SER A 1 419 ? 60.122 135.877 8.228 1.00 65.34 419 SER A N 1
ATOM 3006 C CA . SER A 1 419 ? 61.263 135.943 7.332 1.00 64.56 419 SER A CA 1
ATOM 3007 C C . SER A 1 419 ? 60.841 136.417 5.951 1.00 68.36 419 SER A C 1
ATOM 3008 O O . SER A 1 419 ? 59.819 135.974 5.422 1.00 67.29 419 SER A O 1
ATOM 3011 N N . PRO A 1 420 ? 61.634 137.321 5.359 1.00 70.95 420 PRO A N 1
ATOM 3012 C CA . PRO A 1 420 ? 61.429 137.754 3.973 1.00 70.23 420 PRO A CA 1
ATOM 3013 C C . PRO A 1 420 ? 61.420 136.578 2.995 1.00 67.67 420 PRO A C 1
ATOM 3014 O O . PRO A 1 420 ? 60.803 136.662 1.933 1.00 64.90 420 PRO A O 1
ATOM 3018 N N . GLU A 1 421 ? 62.096 135.492 3.357 1.00 68.46 421 GLU A N 1
ATOM 3019 C CA . GLU A 1 421 ? 62.199 134.331 2.480 1.00 66.81 421 GLU A CA 1
ATOM 3020 C C . GLU A 1 421 ? 60.894 133.538 2.423 1.00 63.84 421 GLU A C 1
ATOM 3021 O O . GLU A 1 421 ? 60.615 132.860 1.432 1.00 66.35 421 GLU A O 1
ATOM 3027 N N . LEU A 1 422 ? 60.088 133.636 3.474 1.00 60.17 422 LEU A N 1
ATOM 3028 C CA . LEU A 1 422 ? 58.799 132.954 3.490 1.00 63.54 422 LEU A CA 1
ATOM 3029 C C . LEU A 1 422 ? 57.785 133.666 2.593 1.00 63.20 422 LEU A C 1
ATOM 3030 O O . LEU A 1 422 ? 56.872 134.335 3.075 1.00 62.60 422 LEU A O 1
ATOM 3035 N N . THR A 1 423 ? 57.972 133.516 1.283 1.00 62.96 423 THR A N 1
ATOM 3036 C CA . THR A 1 423 ? 57.050 134.040 0.283 1.00 59.69 423 THR A CA 1
ATOM 3037 C C . THR A 1 423 ? 55.791 133.176 0.253 1.00 63.36 423 THR A C 1
ATOM 3038 O O . THR A 1 423 ? 55.804 132.053 0.751 1.00 62.45 423 THR A O 1
ATOM 3042 N N . PRO A 1 424 ? 54.692 133.694 -0.320 1.00 66.64 424 PRO A N 1
ATOM 3043 C CA . PRO A 1 424 ? 53.458 132.901 -0.390 1.00 60.60 424 PRO A CA 1
ATOM 3044 C C . PRO A 1 424 ? 53.608 131.522 -1.040 1.00 57.82 424 PRO A C 1
ATOM 3045 O O . PRO A 1 424 ? 52.751 130.666 -0.816 1.00 57.74 424 PRO A O 1
ATOM 3049 N N . GLN A 1 425 ? 54.662 131.305 -1.821 1.00 55.68 425 GLN A N 1
ATOM 3050 C CA . GLN A 1 425 ? 54.842 130.015 -2.483 1.00 60.86 425 GLN A CA 1
ATOM 3051 C C . GLN A 1 425 ? 55.176 128.889 -1.485 1.00 53.97 425 GLN A C 1
ATOM 3052 O O . GLN A 1 425 ? 55.051 127.718 -1.817 1.00 58.14 425 GLN A O 1
ATOM 3058 N N . VAL A 1 426 ? 55.575 129.237 -0.262 1.00 52.28 426 VAL A N 1
ATOM 3059 C CA . VAL A 1 426 ? 55.840 128.235 0.773 1.00 52.02 426 VAL A CA 1
ATOM 3060 C C . VAL A 1 426 ? 54.576 127.420 1.079 1.00 51.94 426 VAL A C 1
ATOM 3061 O O . VAL A 1 426 ? 54.641 126.296 1.584 1.00 46.67 426 VAL A O 1
ATOM 3065 N N . ARG A 1 427 ? 53.425 127.990 0.755 1.00 48.47 427 ARG A N 1
ATOM 3066 C CA . ARG A 1 427 ? 52.151 127.341 1.007 1.00 46.65 427 ARG A CA 1
ATOM 3067 C C . ARG A 1 427 ? 51.956 126.062 0.190 1.00 49.46 427 ARG A C 1
ATOM 3068 O O . ARG A 1 427 ? 51.106 125.236 0.522 1.00 47.31 427 ARG A O 1
ATOM 3076 N N . GLU A 1 428 ? 52.747 125.882 -0.865 1.00 46.24 428 GLU A N 1
ATOM 3077 C CA . GLU A 1 428 ? 52.618 124.681 -1.677 1.00 47.91 428 GLU A CA 1
ATOM 3078 C C . GLU A 1 428 ? 53.015 123.411 -0.889 1.00 46.41 428 GLU A C 1
ATOM 3079 O O . GLU A 1 428 ? 52.741 122.300 -1.332 1.00 43.98 428 GLU A O 1
ATOM 3085 N N . VAL A 1 429 ? 53.635 123.576 0.280 1.00 42.76 429 VAL A N 1
ATOM 3086 C CA . VAL A 1 429 ? 53.994 122.427 1.118 1.00 43.54 429 VAL A CA 1
ATOM 3087 C C . VAL A 1 429 ? 53.355 122.518 2.491 1.00 42.18 429 VAL A C 1
ATOM 3088 O O . VAL A 1 429 ? 53.748 121.803 3.414 1.00 37.71 429 VAL A O 1
ATOM 3092 N N . LEU A 1 430 ? 52.363 123.393 2.630 1.00 40.62 430 LEU A N 1
ATOM 3093 C CA . LEU A 1 430 ? 51.705 123.567 3.919 1.00 39.13 430 LEU A CA 1
ATOM 3094 C C . LEU A 1 430 ? 50.330 122.907 3.909 1.00 36.34 430 LEU A C 1
ATOM 3095 O O . LEU A 1 430 ? 49.514 123.132 4.799 1.00 40.82 430 LEU A O 1
ATOM 3100 N N . THR A 1 431 ? 50.082 122.082 2.894 1.00 37.45 431 THR A N 1
ATOM 3101 C CA . THR A 1 431 ? 49.013 121.089 2.962 1.00 38.20 431 THR A CA 1
ATOM 3102 C C . THR A 1 431 ? 49.638 119.695 2.898 1.00 35.37 431 THR A C 1
ATOM 3103 O O . THR A 1 431 ? 50.752 119.535 2.393 1.00 33.36 431 THR A O 1
ATOM 3107 N N . ILE A 1 432 ? 48.928 118.680 3.376 1.00 34.68 432 ILE A N 1
ATOM 3108 C CA . ILE A 1 432 ? 49.501 117.341 3.334 1.00 35.68 432 ILE A CA 1
ATOM 3109 C C . ILE A 1 432 ? 49.695 116.871 1.890 1.00 37.56 432 ILE A C 1
ATOM 3110 O O . ILE A 1 432 ? 50.698 116.214 1.599 1.00 31.76 432 ILE A O 1
ATOM 3115 N N . GLU A 1 433 ? 48.786 117.240 0.979 1.00 36.22 433 GLU A N 1
ATOM 3116 C CA . GLU A 1 433 ? 48.945 116.870 -0.436 1.00 38.93 433 GLU A CA 1
ATOM 3117 C C . GLU A 1 433 ? 50.204 117.491 -1.042 1.00 34.92 433 GLU A C 1
ATOM 3118 O O . GLU A 1 433 ? 50.891 116.855 -1.839 1.00 33.67 433 GLU A O 1
ATOM 3124 N N . GLY A 1 434 ? 50.471 118.745 -0.694 1.00 34.12 434 GLY A N 1
ATOM 3125 C CA . GLY A 1 434 ? 51.623 119.450 -1.225 1.00 37.07 434 GLY A CA 1
ATOM 3126 C C . GLY A 1 434 ? 52.904 118.976 -0.563 1.00 36.14 434 GLY A C 1
ATOM 3127 O O . GLY A 1 434 ? 53.950 118.918 -1.196 1.00 33.19 434 GLY A O 1
ATOM 3128 N N . SER A 1 435 ? 52.814 118.647 0.723 1.00 35.10 435 SER A N 1
ATOM 3129 C CA . SER A 1 435 ? 53.926 118.019 1.427 1.00 36.80 435 SER A CA 1
ATOM 3130 C C . SER A 1 435 ? 54.369 116.730 0.732 1.00 32.17 435 SER A C 1
ATOM 3131 O O . SER A 1 435 ? 55.542 116.595 0.407 1.00 30.05 435 SER A O 1
ATOM 3134 N N . VAL A 1 436 ? 53.453 115.788 0.485 1.00 32.17 436 VAL A N 1
ATOM 3135 C CA . VAL A 1 436 ? 53.897 114.510 -0.064 1.00 32.55 436 VAL A CA 1
ATOM 3136 C C . VAL A 1 436 ? 54.251 114.652 -1.534 1.00 33.14 436 VAL A C 1
ATOM 3137 O O . VAL A 1 436 ? 55.076 113.903 -2.048 1.00 33.31 436 VAL A O 1
ATOM 3141 N N . SER A 1 437 ? 53.651 115.635 -2.202 1.00 37.75 437 SER A N 1
ATOM 3142 C CA . SER A 1 437 ? 53.900 115.862 -3.620 1.00 34.81 437 SER A CA 1
ATOM 3143 C C . SER A 1 437 ? 55.351 116.302 -3.849 1.00 34.26 437 SER A C 1
ATOM 3144 O O . SER A 1 437 ? 55.956 115.980 -4.873 1.00 33.85 437 SER A O 1
ATOM 3147 N N . ALA A 1 438 ? 55.908 117.025 -2.879 1.00 30.93 438 ALA A N 1
ATOM 3148 C CA . ALA A 1 438 ? 57.298 117.466 -2.958 1.00 32.47 438 ALA A CA 1
ATOM 3149 C C . ALA A 1 438 ? 58.321 116.328 -2.831 1.00 35.17 438 ALA A C 1
ATOM 3150 O O . ALA A 1 438 ? 59.494 116.514 -3.139 1.00 29.88 438 ALA A O 1
ATOM 3152 N N . ARG A 1 439 ? 57.895 115.152 -2.377 1.00 33.75 439 ARG A N 1
ATOM 3153 C CA . ARG A 1 439 ? 58.852 114.063 -2.144 1.00 33.58 439 ARG A CA 1
ATOM 3154 C C . ARG A 1 439 ? 58.857 113.139 -3.345 1.00 30.38 439 ARG A C 1
ATOM 3155 O O . ARG A 1 439 ? 58.365 112.010 -3.296 1.00 31.28 439 ARG A O 1
ATOM 3163 N N . ASP A 1 440 ? 59.424 113.642 -4.435 1.00 33.02 440 ASP A N 1
ATOM 3164 C CA . ASP A 1 440 ? 59.217 113.040 -5.743 1.00 33.80 440 ASP A CA 1
ATOM 3165 C C . ASP A 1 440 ? 60.463 112.417 -6.335 1.00 36.46 440 ASP A C 1
ATOM 3166 O O . ASP A 1 440 ? 60.554 112.288 -7.549 1.00 39.73 440 ASP A O 1
ATOM 3171 N N . CYS A 1 441 ? 61.422 112.043 -5.488 1.00 34.75 441 CYS A N 1
ATOM 3172 C CA . CYS A 1 441 ? 62.549 111.225 -5.922 1.00 32.98 441 CYS A CA 1
ATOM 3173 C C . CYS A 1 441 ? 62.158 109.751 -5.884 1.00 36.87 441 CYS A C 1
ATOM 3174 O O . CYS A 1 441 ? 61.133 109.386 -5.299 1.00 31.97 441 CYS A O 1
ATOM 3177 N N . ARG A 1 442 ? 62.979 108.906 -6.503 1.00 31.92 442 ARG A N 1
ATOM 3178 C CA . ARG A 1 442 ? 62.718 107.469 -6.515 1.00 34.38 442 ARG A CA 1
ATOM 3179 C C . ARG A 1 442 ? 62.527 106.945 -5.097 1.00 33.50 442 ARG A C 1
ATOM 3180 O O . ARG A 1 442 ? 63.314 107.253 -4.199 1.00 29.63 442 ARG A O 1
ATOM 3188 N N . GLY A 1 443 ? 61.441 106.206 -4.899 1.00 32.37 443 GLY A N 1
ATOM 3189 C CA . GLY A 1 443 ? 61.124 105.641 -3.605 1.00 29.12 443 GLY A CA 1
ATOM 3190 C C . GLY A 1 443 ? 60.353 106.568 -2.692 1.00 29.82 443 GLY A C 1
ATOM 3191 O O . GLY A 1 443 ? 59.899 106.140 -1.631 1.00 29.31 443 GLY A O 1
ATOM 3192 N N . GLY A 1 444 ? 60.208 107.833 -3.087 1.00 27.27 444 GLY A N 1
ATOM 3193 C CA . GLY A 1 444 ? 59.519 108.811 -2.265 1.00 27.37 444 GLY A CA 1
ATOM 3194 C C . GLY A 1 444 ? 58.006 108.635 -2.319 1.00 27.80 444 GLY A C 1
ATOM 3195 O O . GLY A 1 444 ? 57.511 107.901 -3.172 1.00 26.13 444 GLY A O 1
ATOM 3196 N N . THR A 1 445 ? 57.279 109.326 -1.436 1.00 24.62 445 THR A N 1
ATOM 3197 C CA . THR A 1 445 ? 55.830 109.126 -1.300 1.00 29.48 445 THR A CA 1
ATOM 3198 C C . THR A 1 445 ? 54.963 109.970 -2.247 1.00 32.40 445 THR A C 1
ATOM 3199 O O . THR A 1 445 ? 53.736 109.940 -2.142 1.00 28.85 445 THR A O 1
ATOM 3203 N N . ALA A 1 446 ? 55.572 110.717 -3.165 1.00 31.50 446 ALA A N 1
ATOM 3204 C CA . ALA A 1 446 ? 54.764 111.482 -4.125 1.00 35.83 446 ALA A CA 1
ATOM 3205 C C . ALA A 1 446 ? 53.920 110.519 -4.975 1.00 30.91 446 ALA A C 1
ATOM 3206 O O . ALA A 1 446 ? 54.393 109.450 -5.332 1.00 28.72 446 ALA A O 1
ATOM 3208 N N . PRO A 1 447 ? 52.672 110.910 -5.305 1.00 33.06 447 PRO A N 1
ATOM 3209 C CA . PRO A 1 447 ? 51.765 110.021 -6.046 1.00 34.35 447 PRO A CA 1
ATOM 3210 C C . PRO A 1 447 ? 52.406 109.443 -7.309 1.00 29.32 447 PRO A C 1
ATOM 3211 O O . PRO A 1 447 ? 52.237 108.263 -7.598 1.00 33.38 447 PRO A O 1
ATOM 3215 N N . GLY A 1 448 ? 53.141 110.271 -8.043 1.00 33.84 448 GLY A N 1
ATOM 3216 C CA . GLY A 1 448 ? 53.760 109.830 -9.282 1.00 35.35 448 GLY A CA 1
ATOM 3217 C C . GLY A 1 448 ? 54.816 108.759 -9.088 1.00 33.61 448 GLY A C 1
ATOM 3218 O O . GLY A 1 448 ? 54.955 107.855 -9.907 1.00 32.10 448 GLY A O 1
ATOM 3219 N N . ARG A 1 449 ? 55.579 108.861 -8.007 1.00 34.43 449 ARG A N 1
ATOM 3220 C CA . ARG A 1 449 ? 56.584 107.837 -7.703 1.00 32.29 449 ARG A CA 1
ATOM 3221 C C . ARG A 1 449 ? 55.929 106.533 -7.242 1.00 31.21 449 ARG A C 1
ATOM 3222 O O . ARG A 1 449 ? 56.335 105.436 -7.649 1.00 35.61 449 ARG A O 1
ATOM 3230 N N . VAL A 1 450 ? 54.908 106.658 -6.399 1.00 29.23 450 VAL A N 1
ATOM 3231 C CA . VAL A 1 450 ? 54.222 105.489 -5.838 1.00 30.53 450 VAL A CA 1
ATOM 3232 C C . VAL A 1 450 ? 53.531 104.653 -6.922 1.00 33.26 450 VAL A C 1
ATOM 3233 O O . VAL A 1 450 ? 53.535 103.412 -6.871 1.00 30.10 450 VAL A O 1
ATOM 3237 N N . ALA A 1 451 ? 52.954 105.340 -7.903 1.00 29.63 451 ALA A N 1
ATOM 3238 C CA . ALA A 1 451 ? 52.351 104.682 -9.050 1.00 32.20 451 ALA A CA 1
ATOM 3239 C C . ALA A 1 451 ? 53.399 103.855 -9.793 1.00 33.57 451 ALA A C 1
ATOM 3240 O O . ALA A 1 451 ? 53.144 102.732 -10.192 1.00 34.74 451 ALA A O 1
ATOM 3242 N N . GLU A 1 452 ? 54.592 104.415 -9.963 1.00 33.15 452 GLU A N 1
ATOM 3243 C CA . GLU A 1 452 ? 55.668 103.698 -10.628 1.00 34.73 452 GLU A CA 1
ATOM 3244 C C . GLU A 1 452 ? 56.142 102.509 -9.764 1.00 36.57 452 GLU A C 1
ATOM 3245 O O . GLU A 1 452 ? 56.437 101.424 -10.270 1.00 33.23 452 GLU A O 1
ATOM 3251 N N . GLN A 1 453 ? 56.206 102.736 -8.458 1.00 32.94 453 GLN A N 1
ATOM 3252 C CA . GLN A 1 453 ? 56.599 101.708 -7.511 1.00 33.72 453 GLN A CA 1
ATOM 3253 C C . GLN A 1 453 ? 55.625 100.541 -7.595 1.00 30.72 453 GLN A C 1
ATOM 3254 O O . GLN A 1 453 ? 56.029 99.388 -7.699 1.00 32.47 453 GLN A O 1
ATOM 3260 N N . LEU A 1 454 ? 54.335 100.866 -7.547 1.00 32.66 454 LEU A N 1
ATOM 3261 C CA . LEU A 1 454 ? 53.272 99.868 -7.570 1.00 36.09 454 LEU A CA 1
ATOM 3262 C C . LEU A 1 454 ? 53.312 99.015 -8.840 1.00 36.63 454 LEU A C 1
ATOM 3263 O O . LEU A 1 454 ? 53.116 97.806 -8.789 1.00 36.87 454 LEU A O 1
ATOM 3268 N N . ASN A 1 455 ? 53.552 99.654 -9.980 1.00 36.35 455 ASN A N 1
ATOM 3269 C CA . ASN A 1 455 ? 53.674 98.927 -11.238 1.00 40.35 455 ASN A CA 1
ATOM 3270 C C . ASN A 1 455 ? 54.887 97.997 -11.229 1.00 39.27 455 ASN A C 1
ATOM 3271 O O . ASN A 1 455 ? 54.834 96.874 -11.725 1.00 35.05 455 ASN A O 1
ATOM 3276 N N . ALA A 1 456 ? 55.983 98.478 -10.655 1.00 35.60 456 ALA A N 1
ATOM 3277 C CA . ALA A 1 456 ? 57.216 97.709 -10.609 1.00 34.79 456 ALA A CA 1
ATOM 3278 C C . ALA A 1 456 ? 57.067 96.475 -9.724 1.00 38.12 456 ALA A C 1
ATOM 3279 O O . ALA A 1 456 ? 57.667 95.435 -10.001 1.00 34.62 456 ALA A O 1
ATOM 3281 N N . ILE A 1 457 ? 56.273 96.603 -8.658 1.00 34.78 457 ILE A N 1
ATOM 3282 C CA . ILE A 1 457 ? 55.966 95.475 -7.775 1.00 36.69 457 ILE A CA 1
ATOM 3283 C C . ILE A 1 457 ? 55.228 94.367 -8.540 1.00 36.27 457 ILE A C 1
ATOM 3284 O O . ILE A 1 457 ? 55.500 93.173 -8.368 1.00 36.19 457 ILE A O 1
ATOM 3289 N N . GLY A 1 458 ? 54.301 94.769 -9.402 1.00 39.55 458 GLY A N 1
ATOM 3290 C CA . GLY A 1 458 ? 53.603 93.813 -10.239 1.00 38.20 458 GLY A CA 1
ATOM 3291 C C . GLY A 1 458 ? 54.561 93.042 -11.125 1.00 36.25 458 GLY A C 1
ATOM 3292 O O . GLY A 1 458 ? 54.473 91.819 -11.227 1.00 41.78 458 GLY A O 1
ATOM 3293 N N . GLU A 1 459 ? 55.493 93.752 -11.753 1.00 35.87 459 GLU A N 1
ATOM 3294 C CA . GLU A 1 459 ? 56.468 93.116 -12.624 1.00 38.70 459 GLU A CA 1
ATOM 3295 C C . GLU A 1 459 ? 57.419 92.215 -11.829 1.00 40.23 459 GLU A C 1
ATOM 3296 O O . GLU A 1 459 ? 57.724 91.104 -12.257 1.00 39.21 459 GLU A O 1
ATOM 3302 N N . ALA A 1 460 ? 57.876 92.686 -10.673 1.00 36.85 460 ALA A N 1
ATOM 3303 C CA . ALA A 1 460 ? 58.781 91.891 -9.847 1.00 37.75 460 ALA A CA 1
ATOM 3304 C C . ALA A 1 460 ? 58.088 90.626 -9.340 1.00 38.77 460 ALA A C 1
ATOM 3305 O O . ALA A 1 460 ? 58.665 89.539 -9.377 1.00 40.79 460 ALA A O 1
ATOM 3307 N N . ALA A 1 461 ? 56.847 90.764 -8.881 1.00 34.55 461 ALA A N 1
ATOM 3308 C CA . ALA A 1 461 ? 56.072 89.608 -8.432 1.00 38.02 461 ALA A CA 1
ATOM 3309 C C . ALA A 1 461 ? 55.959 88.544 -9.530 1.00 41.06 461 ALA A C 1
ATOM 3310 O O . ALA A 1 461 ? 56.135 87.354 -9.284 1.00 38.12 461 ALA A O 1
ATOM 3312 N N . GLU A 1 462 ? 55.668 88.985 -10.746 1.00 43.90 462 GLU A N 1
ATOM 3313 C CA . GLU A 1 462 ? 55.476 88.064 -11.860 1.00 44.65 462 GLU A CA 1
ATOM 3314 C C . GLU A 1 462 ? 56.800 87.403 -12.256 1.00 47.05 462 GLU A C 1
ATOM 3315 O O . GLU A 1 462 ? 56.853 86.194 -12.511 1.00 44.99 462 GLU A O 1
ATOM 3321 N N . ARG A 1 463 ? 57.868 88.192 -12.296 1.00 40.66 463 ARG A N 1
ATOM 3322 C CA . ARG A 1 463 ? 59.185 87.643 -12.603 1.00 47.96 463 ARG A CA 1
ATOM 3323 C C . ARG A 1 463 ? 59.575 86.549 -11.602 1.00 48.82 463 ARG A C 1
ATOM 3324 O O . ARG A 1 463 ? 60.053 85.478 -11.996 1.00 44.54 463 ARG A O 1
ATOM 3332 N N . LEU A 1 464 ? 59.352 86.811 -10.314 1.00 41.28 464 LEU A N 1
ATOM 3333 C CA . LEU A 1 464 ? 59.722 85.851 -9.277 1.00 41.73 464 LEU A CA 1
ATOM 3334 C C . LEU A 1 464 ? 58.901 84.571 -9.409 1.00 42.65 464 LEU A C 1
ATOM 3335 O O . LEU A 1 464 ? 59.431 83.467 -9.274 1.00 39.41 464 LEU A O 1
ATOM 3340 N N . ARG A 1 465 ? 57.614 84.721 -9.705 1.00 40.86 465 ARG A N 1
ATOM 3341 C CA . ARG A 1 465 ? 56.748 83.572 -9.925 1.00 41.45 465 ARG A CA 1
ATOM 3342 C C . ARG A 1 465 ? 57.271 82.694 -11.068 1.00 45.89 465 ARG A C 1
ATOM 3343 O O . ARG A 1 465 ? 57.378 81.469 -10.929 1.00 46.72 465 ARG A O 1
ATOM 3351 N N . ARG A 1 466 ? 57.605 83.321 -12.194 1.00 44.13 466 ARG A N 1
ATOM 3352 C CA . ARG A 1 466 ? 58.154 82.586 -13.328 1.00 45.41 466 ARG A CA 1
ATOM 3353 C C . ARG A 1 466 ? 59.436 81.837 -12.949 1.00 45.85 466 ARG A C 1
ATOM 3354 O O . ARG A 1 466 ? 59.643 80.703 -13.381 1.00 45.36 466 ARG A O 1
ATOM 3362 N N . GLN A 1 467 ? 60.283 82.453 -12.126 1.00 41.85 467 GLN A N 1
ATOM 3363 C CA . GLN A 1 467 ? 61.532 81.815 -11.719 1.00 39.78 467 GLN A CA 1
ATOM 3364 C C . GLN A 1 467 ? 61.316 80.567 -10.872 1.00 43.34 467 GLN A C 1
ATOM 3365 O O . GLN A 1 467 ? 62.183 79.698 -10.814 1.00 43.01 467 GLN A O 1
ATOM 3371 N N . LEU A 1 468 ? 60.167 80.475 -10.213 1.00 40.93 468 LEU A N 1
ATOM 3372 C CA . LEU A 1 468 ? 59.900 79.341 -9.337 1.00 44.83 468 LEU A CA 1
ATOM 3373 C C . LEU A 1 468 ? 59.216 78.201 -10.083 1.00 44.97 468 LEU A C 1
ATOM 3374 O O . LEU A 1 468 ? 59.078 77.105 -9.553 1.00 44.66 468 LEU A O 1
ATOM 3379 N N . VAL A 1 469 ? 58.781 78.472 -11.309 1.00 45.08 469 VAL A N 1
ATOM 3380 C CA . VAL A 1 469 ? 58.211 77.431 -12.154 1.00 50.08 469 VAL A CA 1
ATOM 3381 C C . VAL A 1 469 ? 59.287 76.424 -12.544 1.00 52.18 469 VAL A C 1
ATOM 3382 O O . VAL A 1 469 ? 60.277 76.774 -13.192 1.00 54.52 469 VAL A O 1
ATOM 3386 N N . ARG A 1 470 ? 59.101 75.177 -12.132 1.00 52.62 470 ARG A N 1
ATOM 3387 C CA . ARG A 1 470 ? 60.043 74.120 -12.474 1.00 55.34 470 ARG A CA 1
ATOM 3388 C C . ARG A 1 470 ? 59.719 73.527 -13.840 1.00 63.52 470 ARG A C 1
ATOM 3389 O O . ARG A 1 470 ? 58.559 73.217 -14.135 1.00 63.12 470 ARG A O 1
ATOM 3398 N N . GLY B 1 16 ? 30.020 83.635 10.199 1.00 50.02 16 GLY B N 1
ATOM 3399 C CA . GLY B 1 16 ? 31.072 83.286 11.140 1.00 46.69 16 GLY B CA 1
ATOM 3400 C C . GLY B 1 16 ? 32.472 83.440 10.556 1.00 46.92 16 GLY B C 1
ATOM 3401 O O . GLY B 1 16 ? 32.667 84.164 9.584 1.00 43.11 16 GLY B O 1
ATOM 3402 N N . PRO B 1 17 ? 33.458 82.742 11.140 1.00 44.83 17 PRO B N 1
ATOM 3403 C CA . PRO B 1 17 ? 34.845 82.887 10.686 1.00 39.45 17 PRO B CA 1
ATOM 3404 C C . PRO B 1 17 ? 35.078 82.327 9.279 1.00 40.51 17 PRO B C 1
ATOM 3405 O O . PRO B 1 17 ? 34.479 81.325 8.884 1.00 38.13 17 PRO B O 1
ATOM 3409 N N . SER B 1 18 ? 35.941 82.987 8.515 1.00 37.28 18 SER B N 1
ATOM 3410 C CA . SER B 1 18 ? 36.370 82.436 7.239 1.00 38.23 18 SER B CA 1
ATOM 3411 C C . SER B 1 18 ? 37.031 81.076 7.490 1.00 34.29 18 SER B C 1
ATOM 3412 O O . SER B 1 18 ? 37.425 80.777 8.622 1.00 32.69 18 SER B O 1
ATOM 3415 N N . ASP B 1 19 ? 37.127 80.246 6.457 1.00 35.27 19 ASP B N 1
ATOM 3416 C CA . ASP B 1 19 ? 37.810 78.961 6.591 1.00 35.86 19 ASP B CA 1
ATOM 3417 C C . ASP B 1 19 ? 39.250 79.185 7.065 1.00 33.22 19 ASP B C 1
ATOM 3418 O O . ASP B 1 19 ? 39.723 78.513 7.980 1.00 32.70 19 ASP B O 1
ATOM 3423 N N . ALA B 1 20 ? 39.938 80.132 6.434 1.00 30.57 20 ALA B N 1
ATOM 3424 C CA . ALA B 1 20 ? 41.329 80.423 6.788 1.00 33.11 20 ALA B CA 1
ATOM 3425 C C . ALA B 1 20 ? 41.461 80.790 8.266 1.00 31.80 20 ALA B C 1
ATOM 3426 O O . ALA B 1 20 ? 42.353 80.300 8.941 1.00 32.66 20 ALA B O 1
ATOM 3428 N N . LEU B 1 21 ? 40.556 81.625 8.775 1.00 33.38 21 LEU B N 1
ATOM 3429 C CA . LEU B 1 21 ? 40.580 81.998 10.196 1.00 34.73 21 LEU B CA 1
ATOM 3430 C C . LEU B 1 21 ? 40.296 80.787 11.095 1.00 32.31 21 LEU B C 1
ATOM 3431 O O . LEU B 1 21 ? 41.002 80.550 12.078 1.00 32.48 21 LEU B O 1
ATOM 3436 N N . ALA B 1 22 ? 39.271 80.014 10.758 1.00 31.07 22 ALA B N 1
ATOM 3437 C CA . ALA B 1 22 ? 38.957 78.814 11.543 1.00 32.34 22 ALA B CA 1
ATOM 3438 C C . ALA B 1 22 ? 40.141 77.818 11.604 1.00 32.62 22 ALA B C 1
ATOM 3439 O O . ALA B 1 22 ? 40.474 77.286 12.672 1.00 33.16 22 ALA B O 1
ATOM 3441 N N . ALA B 1 23 ? 40.785 77.572 10.468 1.00 30.60 23 ALA B N 1
ATOM 3442 C CA . ALA B 1 23 ? 41.922 76.651 10.447 1.00 35.27 23 ALA B CA 1
ATOM 3443 C C . ALA B 1 23 ? 43.087 77.167 11.299 1.00 31.78 23 ALA B C 1
ATOM 3444 O O . ALA B 1 23 ? 43.732 76.391 11.997 1.00 31.12 23 ALA B O 1
ATOM 3446 N N . LEU B 1 24 ? 43.335 78.478 11.253 1.00 32.78 24 LEU B N 1
ATOM 3447 C CA . LEU B 1 24 ? 44.466 79.092 11.968 1.00 29.15 24 LEU B CA 1
ATOM 3448 C C . LEU B 1 24 ? 44.318 79.021 13.487 1.00 33.10 24 LEU B C 1
ATOM 3449 O O . LEU B 1 24 ? 45.275 78.742 14.216 1.00 32.69 24 LEU B O 1
ATOM 3454 N N . SER B 1 25 ? 43.106 79.270 13.964 1.00 30.55 25 SER B N 1
ATOM 3455 C CA . SER B 1 25 ? 42.881 79.392 15.398 1.00 36.15 25 SER B CA 1
ATOM 3456 C C . SER B 1 25 ? 42.544 78.064 16.075 1.00 35.97 25 SER B C 1
ATOM 3457 O O . SER B 1 25 ? 42.605 77.976 17.296 1.00 35.47 25 SER B O 1
ATOM 3460 N N . LYS B 1 26 ? 42.177 77.048 15.289 1.00 34.45 26 LYS B N 1
ATOM 3461 C CA . LYS B 1 26 ? 41.901 75.707 15.824 1.00 37.96 26 LYS B CA 1
ATOM 3462 C C . LYS B 1 26 ? 43.078 75.158 16.630 1.00 36.70 26 LYS B C 1
ATOM 3463 O O . LYS B 1 26 ? 44.212 75.145 16.158 1.00 42.45 26 LYS B O 1
ATOM 3469 N N . SER B 1 27 ? 42.800 74.694 17.840 1.00 35.33 27 SER B N 1
ATOM 3470 C CA . SER B 1 27 ? 43.843 74.197 18.723 1.00 34.97 27 SER B CA 1
ATOM 3471 C C . SER B 1 27 ? 43.621 72.745 19.183 1.00 36.24 27 SER B C 1
ATOM 3472 O O . SER B 1 27 ? 44.367 72.242 20.027 1.00 31.64 27 SER B O 1
ATOM 3475 N N . THR B 1 28 ? 42.610 72.068 18.641 1.00 33.60 28 THR B N 1
ATOM 3476 C CA . THR B 1 28 ? 42.284 70.724 19.130 1.00 36.54 28 THR B CA 1
ATOM 3477 C C . THR B 1 28 ? 43.339 69.673 18.767 1.00 39.41 28 THR B C 1
ATOM 3478 O O . THR B 1 28 ? 43.395 68.612 19.388 1.00 34.82 28 THR B O 1
ATOM 3482 N N . HIS B 1 29 ? 44.190 69.967 17.790 1.00 36.55 29 HIS B N 1
ATOM 3483 C CA . HIS B 1 29 ? 45.233 69.010 17.427 1.00 42.30 29 HIS B CA 1
ATOM 3484 C C . HIS B 1 29 ? 46.334 68.910 18.496 1.00 41.50 29 HIS B C 1
ATOM 3485 O O . HIS B 1 29 ? 47.134 67.983 18.460 1.00 39.89 29 HIS B O 1
ATOM 3492 N N . PHE B 1 30 ? 46.385 69.847 19.445 1.00 36.05 30 PHE B N 1
ATOM 3493 C CA . PHE B 1 30 ? 47.337 69.712 20.547 1.00 31.22 30 PHE B CA 1
ATOM 3494 C C . PHE B 1 30 ? 46.735 69.908 21.939 1.00 33.85 30 PHE B C 1
ATOM 3495 O O . PHE B 1 30 ? 47.344 69.479 22.911 1.00 33.69 30 PHE B O 1
ATOM 3503 N N . ASP B 1 31 ? 45.575 70.561 22.063 1.00 33.00 31 ASP B N 1
ATOM 3504 C CA . ASP B 1 31 ? 45.081 70.888 23.410 1.00 33.43 31 ASP B CA 1
ATOM 3505 C C . ASP B 1 31 ? 44.201 69.799 24.064 1.00 35.95 31 ASP B C 1
ATOM 3506 O O . ASP B 1 31 ? 43.647 70.018 25.146 1.00 32.63 31 ASP B O 1
ATOM 3511 N N . TRP B 1 32 ? 44.096 68.628 23.440 1.00 35.31 32 TRP B N 1
ATOM 3512 C CA . TRP B 1 32 ? 43.212 67.592 23.978 1.00 35.73 32 TRP B CA 1
ATOM 3513 C C . TRP B 1 32 ? 43.736 67.029 25.284 1.00 35.67 32 TRP B C 1
ATOM 3514 O O . TRP B 1 32 ? 42.964 66.518 26.103 1.00 33.90 32 TRP B O 1
ATOM 3525 N N . VAL B 1 33 ? 45.047 67.137 25.487 1.00 33.44 33 VAL B N 1
ATOM 3526 C CA . VAL B 1 33 ? 45.673 66.741 26.745 1.00 32.80 33 VAL B CA 1
ATOM 3527 C C . VAL B 1 33 ? 45.208 67.601 27.926 1.00 31.96 33 VAL B C 1
ATOM 3528 O O . VAL B 1 33 ? 45.477 67.269 29.077 1.00 31.32 33 VAL B O 1
ATOM 3532 N N . LEU B 1 34 ? 44.519 68.705 27.652 1.00 32.63 34 LEU B N 1
ATOM 3533 C CA . LEU B 1 34 ? 43.987 69.533 28.738 1.00 32.13 34 LEU B CA 1
ATOM 3534 C C . LEU B 1 34 ? 42.606 69.066 29.200 1.00 32.66 34 LEU B C 1
ATOM 3535 O O . LEU B 1 34 ? 42.074 69.577 30.191 1.00 31.88 34 LEU B O 1
ATOM 3540 N N . ALA B 1 35 ? 42.026 68.109 28.476 1.00 33.51 35 ALA B N 1
ATOM 3541 C CA . ALA B 1 35 ? 40.639 67.686 28.716 1.00 31.79 35 ALA B CA 1
ATOM 3542 C C . ALA B 1 35 ? 40.352 67.288 30.171 1.00 32.45 35 ALA B C 1
ATOM 3543 O O . ALA B 1 35 ? 39.365 67.751 30.734 1.00 34.46 35 ALA B O 1
ATOM 3545 N N . PRO B 1 36 ? 41.205 66.448 30.792 1.00 34.99 36 PRO B N 1
ATOM 3546 C CA . PRO B 1 36 ? 40.897 66.100 32.188 1.00 34.43 36 PRO B CA 1
ATOM 3547 C C . PRO B 1 36 ? 40.958 67.296 33.109 1.00 36.74 36 PRO B C 1
ATOM 3548 O O . PRO B 1 36 ? 40.249 67.353 34.115 1.00 34.66 36 PRO B O 1
ATOM 3552 N N . TYR B 1 37 ? 41.836 68.240 32.791 1.00 32.73 37 TYR B N 1
ATOM 3553 C CA . TYR B 1 37 ? 41.982 69.402 33.648 1.00 31.32 37 TYR B CA 1
ATOM 3554 C C . TYR B 1 37 ? 40.773 70.311 33.478 1.00 32.37 37 TYR B C 1
ATOM 3555 O O . TYR B 1 37 ? 40.291 70.896 34.450 1.00 33.94 37 TYR B O 1
ATOM 3564 N N . ASP B 1 38 ? 40.281 70.411 32.246 1.00 30.95 38 ASP B N 1
ATOM 3565 C CA . ASP B 1 38 ? 39.087 71.196 31.948 1.00 33.94 38 ASP B CA 1
ATOM 3566 C C . ASP B 1 38 ? 37.867 70.626 32.694 1.00 37.37 38 ASP B C 1
ATOM 3567 O O . ASP B 1 38 ? 37.024 71.372 33.200 1.00 38.33 38 ASP B O 1
ATOM 3572 N N . LEU B 1 39 ? 37.784 69.299 32.767 1.00 36.38 39 LEU B N 1
ATOM 3573 C CA . LEU B 1 39 ? 36.690 68.642 33.488 1.00 37.55 39 LEU B CA 1
ATOM 3574 C C . LEU B 1 39 ? 36.798 68.947 34.978 1.00 38.79 39 LEU B C 1
ATOM 3575 O O . LEU B 1 39 ? 35.809 69.290 35.623 1.00 41.77 39 LEU B O 1
ATOM 3580 N N . THR B 1 40 ? 38.009 68.852 35.517 1.00 35.74 40 THR B N 1
ATOM 3581 C CA . THR B 1 40 ? 38.244 69.186 36.911 1.00 37.45 40 THR B CA 1
ATOM 3582 C C . THR B 1 40 ? 37.810 70.633 37.200 1.00 43.35 40 THR B C 1
ATOM 3583 O O . THR B 1 40 ? 37.087 70.893 38.163 1.00 43.88 40 THR B O 1
ATOM 3587 N N . ALA B 1 41 ? 38.240 71.566 36.356 1.00 37.53 41 ALA B N 1
ATOM 3588 C CA . ALA B 1 41 ? 37.849 72.962 36.500 1.00 38.02 41 ALA B CA 1
ATOM 3589 C C . ALA B 1 41 ? 36.314 73.126 36.483 1.00 40.42 41 ALA B C 1
ATOM 3590 O O . ALA B 1 41 ? 35.756 73.900 37.263 1.00 43.93 41 ALA B O 1
ATOM 3592 N N . SER B 1 42 ? 35.647 72.403 35.589 1.00 37.60 42 SER B N 1
ATOM 3593 C CA . SER B 1 42 ? 34.189 72.458 35.472 1.00 42.43 42 SER B CA 1
ATOM 3594 C C . SER B 1 42 ? 33.493 71.934 36.721 1.00 43.19 42 SER B C 1
ATOM 3595 O O . SER B 1 42 ? 32.432 72.423 37.097 1.00 45.66 42 SER B O 1
ATOM 3598 N N . ARG B 1 43 ? 34.080 70.919 37.343 1.00 45.17 43 ARG B N 1
ATOM 3599 C CA . ARG B 1 43 ? 33.580 70.425 38.617 1.00 48.22 43 ARG B CA 1
ATOM 3600 C C . ARG B 1 43 ? 33.740 71.505 39.672 1.00 49.30 43 ARG B C 1
ATOM 3601 O O . ARG B 1 43 ? 32.830 71.752 40.456 1.00 51.95 43 ARG B O 1
ATOM 3609 N N . ALA B 1 44 ? 34.901 72.154 39.682 1.00 47.08 44 ALA B N 1
ATOM 3610 C CA . ALA B 1 44 ? 35.148 73.241 40.626 1.00 47.57 44 ALA B CA 1
ATOM 3611 C C . ALA B 1 44 ? 34.181 74.403 40.403 1.00 49.25 44 ALA B C 1
ATOM 3612 O O . ALA B 1 44 ? 33.734 75.039 41.362 1.00 48.45 44 ALA B O 1
ATOM 3614 N N . HIS B 1 45 ? 33.851 74.681 39.145 1.00 45.04 45 HIS B N 1
ATOM 3615 C CA . HIS B 1 45 ? 32.965 75.799 38.871 1.00 45.61 45 HIS B CA 1
ATOM 3616 C C . HIS B 1 45 ? 31.530 75.456 39.249 1.00 45.81 45 HIS B C 1
ATOM 3617 O O . HIS B 1 45 ? 30.743 76.348 39.571 1.00 43.31 45 HIS B O 1
ATOM 3624 N N . THR B 1 46 ? 31.186 74.172 39.209 1.00 45.84 46 THR B N 1
ATOM 3625 C CA . THR B 1 46 ? 29.856 73.750 39.640 1.00 47.67 46 THR B CA 1
ATOM 3626 C C . THR B 1 46 ? 29.707 74.119 41.116 1.00 49.68 46 THR B C 1
ATOM 3627 O O . THR B 1 46 ? 28.647 74.579 41.551 1.00 48.28 46 THR B O 1
ATOM 3631 N N . MET B 1 47 ? 30.793 73.949 41.871 1.00 47.31 47 MET B N 1
ATOM 3632 C CA . MET B 1 47 ? 30.807 74.287 43.292 1.00 50.02 47 MET B CA 1
ATOM 3633 C C . MET B 1 47 ? 30.739 75.792 43.529 1.00 53.96 47 MET B C 1
ATOM 3634 O O . MET B 1 47 ? 30.026 76.247 44.425 1.00 55.13 47 MET B O 1
ATOM 3639 N N . VAL B 1 48 ? 31.495 76.554 42.738 1.00 47.92 48 VAL B N 1
ATOM 3640 C CA . VAL B 1 48 ? 31.438 78.013 42.779 1.00 47.32 48 VAL B CA 1
ATOM 3641 C C . VAL B 1 48 ? 29.991 78.487 42.657 1.00 53.02 48 VAL B C 1
ATOM 3642 O O . VAL B 1 48 ? 29.521 79.311 43.443 1.00 49.30 48 VAL B O 1
ATOM 3646 N N . LEU B 1 49 ? 29.291 77.940 41.669 1.00 48.09 49 LEU B N 1
ATOM 3647 C CA . LEU B 1 49 ? 27.934 78.354 41.373 1.00 50.16 49 LEU B CA 1
ATOM 3648 C C . LEU B 1 49 ? 26.962 77.917 42.469 1.00 52.79 49 LEU B C 1
ATOM 3649 O O . LEU B 1 49 ? 26.009 78.629 42.781 1.00 53.51 49 LEU B O 1
ATOM 3654 N N . PHE B 1 50 ? 27.209 76.756 43.063 1.00 49.99 50 PHE B N 1
ATOM 3655 C CA . PHE B 1 50 ? 26.379 76.311 44.167 1.00 55.57 50 PHE B CA 1
ATOM 3656 C C . PHE B 1 50 ? 26.614 77.172 45.415 1.00 57.13 50 PHE B C 1
ATOM 3657 O O . PHE B 1 50 ? 25.674 77.487 46.139 1.00 58.34 50 PHE B O 1
ATOM 3665 N N . ARG B 1 51 ? 27.865 77.546 45.668 1.00 56.26 51 ARG B N 1
ATOM 3666 C CA . ARG B 1 51 ? 28.188 78.428 46.790 1.00 54.03 51 ARG B CA 1
ATOM 3667 C C . ARG B 1 51 ? 27.585 79.817 46.597 1.00 56.61 51 ARG B C 1
ATOM 3668 O O . ARG B 1 51 ? 27.282 80.512 47.570 1.00 52.07 51 ARG B O 1
ATOM 3676 N N . ALA B 1 52 ? 27.427 80.218 45.338 1.00 53.04 52 ALA B N 1
ATOM 3677 C CA . ALA B 1 52 ? 26.833 81.507 45.007 1.00 57.58 52 ALA B CA 1
ATOM 3678 C C . ALA B 1 52 ? 25.305 81.423 44.983 1.00 58.60 52 ALA B C 1
ATOM 3679 O O . ALA B 1 52 ? 24.634 82.395 44.624 1.00 49.77 52 ALA B O 1
ATOM 3681 N N . GLY B 1 53 ? 24.768 80.260 45.357 1.00 54.66 53 GLY B N 1
ATOM 3682 C CA . GLY B 1 53 ? 23.332 80.033 45.337 1.00 51.64 53 GLY B CA 1
ATOM 3683 C C . GLY B 1 53 ? 22.726 80.100 43.947 1.00 53.26 53 GLY B C 1
ATOM 3684 O O . GLY B 1 53 ? 21.542 80.389 43.789 1.00 53.35 53 GLY B O 1
ATOM 3685 N N . LEU B 1 54 ? 23.535 79.821 42.931 1.00 51.59 54 LEU B N 1
ATOM 3686 C CA . LEU B 1 54 ? 23.071 79.905 41.552 1.00 47.79 54 LEU B CA 1
ATOM 3687 C C . LEU B 1 54 ? 22.712 78.534 40.989 1.00 48.25 54 LEU B C 1
ATOM 3688 O O . LEU B 1 54 ? 22.255 78.420 39.850 1.00 51.36 54 LEU B O 1
ATOM 3693 N N . LEU B 1 55 ? 22.922 77.495 41.790 1.00 47.44 55 LEU B N 1
ATOM 3694 C CA . LEU B 1 55 ? 22.495 76.144 41.422 1.00 54.07 55 LEU B CA 1
ATOM 3695 C C . LEU B 1 55 ? 21.732 75.487 42.573 1.00 55.19 55 LEU B C 1
ATOM 3696 O O . LEU B 1 55 ? 22.083 75.659 43.745 1.00 56.58 55 LEU B O 1
ATOM 3701 N N . THR B 1 56 ? 20.689 74.736 42.234 1.00 57.01 56 THR B N 1
ATOM 3702 C CA . THR B 1 56 ? 20.013 73.895 43.212 1.00 61.20 56 THR B CA 1
ATOM 3703 C C . THR B 1 56 ? 20.869 72.660 43.493 1.00 66.48 56 THR B C 1
ATOM 3704 O O . THR B 1 56 ? 21.866 72.420 42.805 1.00 63.18 56 THR B O 1
ATOM 3708 N N . GLU B 1 57 ? 20.496 71.878 44.501 1.00 67.89 57 GLU B N 1
ATOM 3709 C CA . GLU B 1 57 ? 21.216 70.643 44.778 1.00 68.73 57 GLU B CA 1
ATOM 3710 C C . GLU B 1 57 ? 20.995 69.630 43.668 1.00 67.60 57 GLU B C 1
ATOM 3711 O O . GLU B 1 57 ? 21.858 68.802 43.389 1.00 67.23 57 GLU B O 1
ATOM 3717 N N . GLU B 1 58 ? 19.834 69.694 43.034 1.00 68.59 58 GLU B N 1
ATOM 3718 C CA . GLU B 1 58 ? 19.532 68.765 41.957 1.00 71.53 58 GLU B CA 1
ATOM 3719 C C . GLU B 1 58 ? 20.350 69.125 40.722 1.00 66.89 58 GLU B C 1
ATOM 3720 O O . GLU B 1 58 ? 20.950 68.255 40.091 1.00 67.14 58 GLU B O 1
ATOM 3726 N N . GLN B 1 59 ? 20.375 70.414 40.394 1.00 66.66 59 GLN B N 1
ATOM 3727 C CA . GLN B 1 59 ? 21.143 70.908 39.255 1.00 63.38 59 GLN B CA 1
ATOM 3728 C C . GLN B 1 59 ? 22.627 70.592 39.407 1.00 58.21 59 GLN B C 1
ATOM 3729 O O . GLN B 1 59 ? 23.272 70.148 38.460 1.00 53.48 59 GLN B O 1
ATOM 3735 N N . ARG B 1 60 ? 23.151 70.822 40.607 1.00 56.02 60 ARG B N 1
ATOM 3736 C CA . ARG B 1 60 ? 24.551 70.574 40.903 1.00 59.10 60 ARG B CA 1
ATOM 3737 C C . ARG B 1 60 ? 24.914 69.107 40.702 1.00 63.67 60 ARG B C 1
ATOM 3738 O O . ARG B 1 60 ? 25.889 68.783 40.015 1.00 57.73 60 ARG B O 1
ATOM 3746 N N . ASP B 1 61 ? 24.124 68.222 41.305 1.00 64.70 61 ASP B N 1
ATOM 3747 C CA . ASP B 1 61 ? 24.351 66.789 41.180 1.00 55.68 61 ASP B CA 1
ATOM 3748 C C . ASP B 1 61 ? 24.206 66.327 39.735 1.00 56.37 61 ASP B C 1
ATOM 3749 O O . ASP B 1 61 ? 24.936 65.446 39.283 1.00 55.38 61 ASP B O 1
ATOM 3754 N N . GLY B 1 62 ? 23.265 66.929 39.014 1.00 52.71 62 GLY B N 1
ATOM 3755 C CA . GLY B 1 62 ? 23.072 66.628 37.606 1.00 57.96 62 GLY B CA 1
ATOM 3756 C C . GLY B 1 62 ? 24.298 66.971 36.776 1.00 59.53 62 GLY B C 1
ATOM 3757 O O . GLY B 1 62 ? 24.694 66.214 35.884 1.00 56.76 62 GLY B O 1
ATOM 3758 N N . LEU B 1 63 ? 24.904 68.117 37.080 1.00 59.93 63 LEU B N 1
ATOM 3759 C CA . LEU B 1 63 ? 26.103 68.570 36.379 1.00 56.14 63 LEU B CA 1
ATOM 3760 C C . LEU B 1 63 ? 27.311 67.692 36.712 1.00 51.61 63 LEU B C 1
ATOM 3761 O O . LEU B 1 63 ? 28.021 67.246 35.810 1.00 54.75 63 LEU B O 1
ATOM 3766 N N . LEU B 1 64 ? 27.537 67.440 37.999 1.00 48.62 64 LEU B N 1
ATOM 3767 C CA . LEU B 1 64 ? 28.667 66.619 38.423 1.00 54.22 64 LEU B CA 1
ATOM 3768 C C . LEU B 1 64 ? 28.594 65.211 37.841 1.00 58.75 64 LEU B C 1
ATOM 3769 O O . LEU B 1 64 ? 29.600 64.666 37.389 1.00 63.09 64 LEU B O 1
ATOM 3774 N N . ALA B 1 65 ? 27.400 64.629 37.855 1.00 54.64 65 ALA B N 1
ATOM 3775 C CA . ALA B 1 65 ? 27.193 63.291 37.316 1.00 62.05 65 ALA B CA 1
ATOM 3776 C C . ALA B 1 65 ? 27.479 63.271 35.821 1.00 60.65 65 ALA B C 1
ATOM 3777 O O . ALA B 1 65 ? 28.140 62.357 35.316 1.00 63.14 65 ALA B O 1
ATOM 3779 N N . GLY B 1 66 ? 26.978 64.290 35.124 1.00 58.09 66 GLY B N 1
ATOM 3780 C CA . GLY B 1 66 ? 27.203 64.438 33.697 1.00 60.56 66 GLY B CA 1
ATOM 3781 C C . GLY B 1 66 ? 28.670 64.663 33.371 1.00 56.62 66 GLY B C 1
ATOM 3782 O O . GLY B 1 66 ? 29.153 64.236 32.322 1.00 51.74 66 GLY B O 1
ATOM 3783 N N . LEU B 1 67 ? 29.379 65.335 34.273 1.00 55.27 67 LEU B N 1
ATOM 3784 C CA . LEU B 1 67 ? 30.809 65.566 34.090 1.00 56.83 67 LEU B CA 1
ATOM 3785 C C . LEU B 1 67 ? 31.585 64.261 34.269 1.00 56.40 67 LEU B C 1
ATOM 3786 O O . LEU B 1 67 ? 32.584 64.030 33.585 1.00 52.37 67 LEU B O 1
ATOM 3791 N N . ASP B 1 68 ? 31.112 63.396 35.162 1.00 54.71 68 ASP B N 1
ATOM 3792 C CA . ASP B 1 68 ? 31.754 62.094 35.348 1.00 62.98 68 ASP B CA 1
ATOM 3793 C C . ASP B 1 68 ? 31.432 61.127 34.216 1.00 55.19 68 ASP B C 1
ATOM 3794 O O . ASP B 1 68 ? 32.242 60.273 33.879 1.00 58.54 68 ASP B O 1
ATOM 3799 N N . SER B 1 69 ? 30.253 61.264 33.625 1.00 56.92 69 SER B N 1
ATOM 3800 C CA . SER B 1 69 ? 29.941 60.520 32.409 1.00 57.63 69 SER B CA 1
ATOM 3801 C C . SER B 1 69 ? 30.897 60.934 31.295 1.00 55.89 69 SER B C 1
ATOM 3802 O O . SER B 1 69 ? 31.516 60.096 30.634 1.00 48.41 69 SER B O 1
ATOM 3805 N N . LEU B 1 70 ? 31.008 62.243 31.098 1.00 54.55 70 LEU B N 1
ATOM 3806 C CA . LEU B 1 70 ? 31.856 62.788 30.055 1.00 47.15 70 LEU B CA 1
ATOM 3807 C C . LEU B 1 70 ? 33.309 62.432 30.314 1.00 47.58 70 LEU B C 1
ATOM 3808 O O . LEU B 1 70 ? 34.042 62.118 29.378 1.00 49.65 70 LEU B O 1
ATOM 3813 N N . ALA B 1 71 ? 33.721 62.459 31.579 1.00 43.58 71 ALA B N 1
ATOM 3814 C CA . ALA B 1 71 ? 35.109 62.160 31.924 1.00 47.62 71 ALA B CA 1
ATOM 3815 C C . ALA B 1 71 ? 35.476 60.730 31.540 1.00 51.95 71 ALA B C 1
ATOM 3816 O O . ALA B 1 71 ? 36.544 60.479 30.980 1.00 50.59 71 ALA B O 1
ATOM 3818 N N . GLN B 1 72 ? 34.582 59.794 31.842 1.00 53.93 72 GLN B N 1
ATOM 3819 C CA . GLN B 1 72 ? 34.822 58.392 31.530 1.00 56.69 72 GLN B CA 1
ATOM 3820 C C . GLN B 1 72 ? 34.873 58.172 30.024 1.00 52.32 72 GLN B C 1
ATOM 3821 O O . GLN B 1 72 ? 35.709 57.418 29.534 1.00 54.28 72 GLN B O 1
ATOM 3827 N N . ASP B 1 73 ? 33.989 58.847 29.295 1.00 50.56 73 ASP B N 1
ATOM 3828 C CA . ASP B 1 73 ? 33.974 58.757 27.840 1.00 51.11 73 ASP B CA 1
ATOM 3829 C C . ASP B 1 73 ? 35.191 59.447 27.196 1.00 55.05 73 ASP B C 1
ATOM 3830 O O . ASP B 1 73 ? 35.570 59.118 26.065 1.00 51.64 73 ASP B O 1
ATOM 3835 N N . VAL B 1 74 ? 35.796 60.400 27.905 1.00 49.52 74 VAL B N 1
ATOM 3836 C CA . VAL B 1 74 ? 37.060 60.977 27.450 1.00 54.21 74 VAL B CA 1
ATOM 3837 C C . VAL B 1 74 ? 38.186 59.998 27.741 1.00 53.38 74 VAL B C 1
ATOM 3838 O O . VAL B 1 74 ? 39.019 59.720 26.876 1.00 51.47 74 VAL B O 1
ATOM 3842 N N . ALA B 1 75 ? 38.196 59.471 28.961 1.00 52.36 75 ALA B N 1
ATOM 3843 C CA . ALA B 1 75 ? 39.227 58.538 29.391 1.00 52.94 75 ALA B CA 1
ATOM 3844 C C . ALA B 1 75 ? 39.310 57.272 28.521 1.00 55.71 75 ALA B C 1
ATOM 3845 O O . ALA B 1 75 ? 40.398 56.736 28.327 1.00 60.09 75 ALA B O 1
ATOM 3847 N N . ASP B 1 76 ? 38.191 56.788 27.989 1.00 52.53 76 ASP B N 1
ATOM 3848 C CA . ASP B 1 76 ? 38.254 55.562 27.189 1.00 56.47 76 ASP B CA 1
ATOM 3849 C C . ASP B 1 76 ? 38.141 55.828 25.689 1.00 60.21 76 ASP B C 1
ATOM 3850 O O . ASP B 1 76 ? 38.036 54.894 24.888 1.00 57.02 76 ASP B O 1
ATOM 3855 N N . GLY B 1 77 ? 38.141 57.101 25.313 1.00 49.77 77 GLY B N 1
ATOM 3856 C CA . GLY B 1 77 ? 38.185 57.457 23.910 1.00 52.99 77 GLY B CA 1
ATOM 3857 C C . GLY B 1 77 ? 36.847 57.470 23.202 1.00 53.70 77 GLY B C 1
ATOM 3858 O O . GLY B 1 77 ? 36.792 57.736 21.998 1.00 52.69 77 GLY B O 1
ATOM 3859 N N . SER B 1 78 ? 35.771 57.180 23.933 1.00 55.35 78 SER B N 1
ATOM 3860 C CA . SER B 1 78 ? 34.417 57.283 23.381 1.00 54.36 78 SER B CA 1
ATOM 3861 C C . SER B 1 78 ? 34.168 58.681 22.844 1.00 56.69 78 SER B C 1
ATOM 3862 O O . SER B 1 78 ? 33.697 58.856 21.718 1.00 57.57 78 SER B O 1
ATOM 3865 N N . PHE B 1 79 ? 34.487 59.679 23.665 1.00 56.07 79 PHE B N 1
ATOM 3866 C CA . PHE B 1 79 ? 34.255 61.065 23.286 1.00 52.21 79 PHE B CA 1
ATOM 3867 C C . PHE B 1 79 ? 35.539 61.761 22.850 1.00 48.83 79 PHE B C 1
ATOM 3868 O O . PHE B 1 79 ? 36.536 61.761 23.572 1.00 48.11 79 PHE B O 1
ATOM 3876 N N . GLY B 1 80 ? 35.495 62.360 21.665 1.00 46.65 80 GLY B N 1
ATOM 3877 C CA . GLY B 1 80 ? 36.615 63.114 21.132 1.00 44.15 80 GLY B CA 1
ATOM 3878 C C . GLY B 1 80 ? 36.109 64.336 20.390 1.00 49.31 80 GLY B C 1
ATOM 3879 O O . GLY B 1 80 ? 34.904 64.481 20.178 1.00 44.87 80 GLY B O 1
ATOM 3880 N N . PRO B 1 81 ? 37.029 65.227 19.991 1.00 50.72 81 PRO B N 1
ATOM 3881 C CA . PRO B 1 81 ? 36.672 66.472 19.303 1.00 45.21 81 PRO B CA 1
ATOM 3882 C C . PRO B 1 81 ? 36.220 66.251 17.867 1.00 47.59 81 PRO B C 1
ATOM 3883 O O . PRO B 1 81 ? 36.564 65.237 17.267 1.00 47.61 81 PRO B O 1
ATOM 3887 N N . LEU B 1 82 ? 35.462 67.203 17.329 1.00 49.99 82 LEU B N 1
ATOM 3888 C CA . LEU B 1 82 ? 35.082 67.188 15.918 1.00 48.84 82 LEU B CA 1
ATOM 3889 C C . LEU B 1 82 ? 35.888 68.230 15.156 1.00 50.00 82 LEU B C 1
ATOM 3890 O O . LEU B 1 82 ? 36.531 69.099 15.752 1.00 49.03 82 LEU B O 1
ATOM 3895 N N . VAL B 1 83 ? 35.845 68.157 13.835 1.00 49.84 83 VAL B N 1
ATOM 3896 C CA . VAL B 1 83 ? 36.586 69.102 13.015 1.00 47.39 83 VAL B CA 1
ATOM 3897 C C . VAL B 1 83 ? 36.047 70.512 13.247 1.00 50.69 83 VAL B C 1
ATOM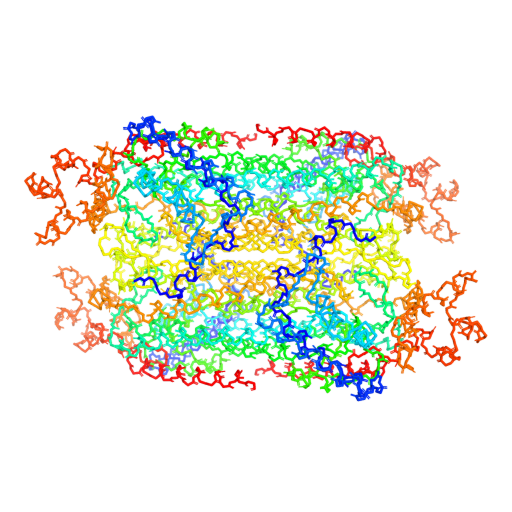 3898 O O . VAL B 1 83 ? 36.774 71.502 13.125 1.00 51.50 83 VAL B O 1
ATOM 3902 N N . THR B 1 84 ? 34.774 70.589 13.622 1.00 47.95 84 THR B N 1
ATOM 3903 C CA . THR B 1 84 ? 34.100 71.859 13.864 1.00 47.71 84 THR B CA 1
ATOM 3904 C C . THR B 1 84 ? 34.393 72.462 15.239 1.00 44.99 84 THR B C 1
ATOM 3905 O O . THR B 1 84 ? 34.112 73.632 15.469 1.00 46.27 84 THR B O 1
ATOM 3909 N N . ASP B 1 85 ? 34.934 71.662 16.155 1.00 45.81 85 ASP B N 1
ATOM 3910 C CA . ASP B 1 85 ? 35.328 72.171 17.469 1.00 44.47 85 ASP B CA 1
ATOM 3911 C C . ASP B 1 85 ? 36.570 73.055 17.338 1.00 42.96 85 ASP B C 1
ATOM 3912 O O . ASP B 1 85 ? 37.547 72.671 16.688 1.00 39.98 85 ASP B O 1
ATOM 3917 N N . GLU B 1 86 ? 36.554 74.230 17.960 1.00 41.96 86 GLU B N 1
ATOM 3918 C CA . GLU B 1 86 ? 37.717 75.114 17.862 1.00 42.53 86 GLU B CA 1
ATOM 3919 C C . GLU B 1 86 ? 38.780 74.757 18.901 1.00 38.97 86 GLU B C 1
ATOM 3920 O O . GLU B 1 86 ? 39.983 74.845 18.638 1.00 38.69 86 GLU B O 1
ATOM 3926 N N . ASP B 1 87 ? 38.334 74.358 20.085 1.00 38.22 87 ASP B N 1
ATOM 3927 C CA . ASP B 1 87 ? 39.253 74.089 21.184 1.00 36.42 87 ASP B CA 1
ATOM 3928 C C . ASP B 1 87 ? 38.666 73.052 22.131 1.00 38.08 87 ASP B C 1
ATOM 3929 O O . ASP B 1 87 ? 37.487 72.725 22.038 1.00 36.86 87 ASP B O 1
ATOM 3934 N N . VAL B 1 88 ? 39.487 72.566 23.056 1.00 35.76 88 VAL B N 1
ATOM 3935 C CA . VAL B 1 88 ? 39.094 71.464 23.932 1.00 36.63 88 VAL B CA 1
ATOM 3936 C C . VAL B 1 88 ? 37.889 71.834 24.810 1.00 39.59 88 VAL B C 1
ATOM 3937 O O . VAL B 1 88 ? 36.993 71.014 24.991 1.00 34.64 88 VAL B O 1
ATOM 3941 N N . HIS B 1 89 ? 37.844 73.067 25.319 1.00 35.86 89 HIS B N 1
ATOM 3942 C CA . HIS B 1 89 ? 36.724 73.504 26.164 1.00 44.00 89 HIS B CA 1
ATOM 3943 C C . HIS B 1 89 ? 35.386 73.472 25.419 1.00 39.32 89 HIS B C 1
ATOM 3944 O O . HIS B 1 89 ? 34.384 72.985 25.950 1.00 41.46 89 HIS B O 1
ATOM 3951 N N . ALA B 1 90 ? 35.376 73.997 24.199 1.00 35.91 90 ALA B N 1
ATOM 3952 C CA . ALA B 1 90 ? 34.178 73.994 23.369 1.00 40.03 90 ALA B CA 1
ATOM 3953 C C . ALA B 1 90 ? 33.727 72.561 23.086 1.00 44.17 90 ALA B C 1
ATOM 3954 O O . ALA B 1 90 ? 32.527 72.261 23.127 1.00 41.93 90 ALA B O 1
ATOM 3956 N N . ALA B 1 91 ? 34.688 71.677 22.812 1.00 40.69 91 ALA B N 1
ATOM 3957 C CA . ALA B 1 91 ? 34.370 70.271 22.594 1.00 40.91 91 ALA B CA 1
ATOM 3958 C C . ALA B 1 91 ? 33.701 69.681 23.836 1.00 44.44 91 ALA B C 1
ATOM 3959 O O . ALA B 1 91 ? 32.666 69.032 23.725 1.00 42.99 91 ALA B O 1
ATOM 3961 N N . LEU B 1 92 ? 34.283 69.915 25.013 1.00 40.54 92 LEU B N 1
ATOM 3962 C CA . LEU B 1 92 ? 33.742 69.346 26.249 1.00 40.16 92 LEU B CA 1
ATOM 3963 C C . LEU B 1 92 ? 32.396 69.973 26.649 1.00 45.24 92 LEU B C 1
ATOM 3964 O O . LEU B 1 92 ? 31.576 69.314 27.290 1.00 45.14 92 LEU B O 1
ATOM 3969 N N . GLU B 1 93 ? 32.164 71.230 26.273 1.00 42.51 93 GLU B N 1
ATOM 3970 C CA . GLU B 1 93 ? 30.858 71.846 26.510 1.00 48.69 93 GLU B CA 1
ATOM 3971 C C . GLU B 1 93 ? 29.785 71.177 25.648 1.00 51.26 93 GLU B C 1
ATOM 3972 O O . GLU B 1 93 ? 28.680 70.902 26.120 1.00 50.71 93 GLU B O 1
ATOM 3978 N N . ARG B 1 94 ? 30.125 70.927 24.385 1.00 47.32 94 ARG B N 1
ATOM 3979 C CA . ARG B 1 94 ? 29.275 70.173 23.476 1.00 50.97 94 ARG B CA 1
ATOM 3980 C C . ARG B 1 94 ? 28.958 68.800 24.065 1.00 53.15 94 ARG B C 1
ATOM 3981 O O . ARG B 1 94 ? 27.811 68.356 24.050 1.00 54.27 94 ARG B O 1
ATOM 3989 N N . GLY B 1 95 ? 29.985 68.147 24.602 1.00 50.95 95 GLY B N 1
ATOM 3990 C CA . GLY B 1 95 ? 29.839 66.846 25.229 1.00 50.76 95 GLY B CA 1
ATOM 3991 C C . GLY B 1 95 ? 28.926 66.847 26.444 1.00 54.06 95 GLY B C 1
ATOM 3992 O O . GLY B 1 95 ? 28.137 65.921 26.633 1.00 54.22 95 GLY B O 1
ATOM 3993 N N . LEU B 1 96 ? 29.041 67.879 27.273 1.00 49.15 96 LEU B N 1
ATOM 3994 C CA . LEU B 1 96 ? 28.218 67.985 28.471 1.00 53.66 96 LEU B CA 1
ATOM 3995 C C . LEU B 1 96 ? 26.768 68.252 28.095 1.00 55.26 96 LEU B C 1
ATOM 3996 O O . LEU B 1 96 ? 25.847 67.670 28.664 1.00 55.65 96 LEU B O 1
ATOM 4001 N N . ILE B 1 97 ? 26.579 69.135 27.123 1.00 52.89 97 ILE B N 1
ATOM 4002 C CA . ILE B 1 97 ? 25.250 69.464 26.633 1.00 58.02 97 ILE B CA 1
ATOM 4003 C C . ILE B 1 97 ? 24.578 68.223 26.024 1.00 60.34 97 ILE B C 1
ATOM 4004 O O . ILE B 1 97 ? 23.385 67.999 26.237 1.00 63.76 97 ILE B O 1
ATOM 4009 N N . ASP B 1 98 ? 25.342 67.398 25.307 1.00 55.53 98 ASP B N 1
ATOM 4010 C CA . ASP B 1 98 ? 24.813 66.125 24.798 1.00 57.36 98 ASP B CA 1
ATOM 4011 C C . ASP B 1 98 ? 24.360 65.196 25.924 1.00 58.69 98 ASP B C 1
ATOM 4012 O O . ASP B 1 98 ? 23.484 64.352 25.726 1.00 55.97 98 ASP B O 1
ATOM 4017 N N . ARG B 1 99 ? 24.966 65.345 27.097 1.00 57.15 99 ARG B N 1
ATOM 4018 C CA . ARG B 1 99 ? 24.760 64.398 28.187 1.00 54.19 99 ARG B CA 1
ATOM 4019 C C . ARG B 1 99 ? 23.740 64.840 29.229 1.00 59.08 99 ARG B C 1
ATOM 4020 O O . ARG B 1 99 ? 23.228 64.008 29.973 1.00 61.74 99 ARG B O 1
ATOM 4028 N N . VAL B 1 100 ? 23.451 66.137 29.300 1.00 57.58 100 VAL B N 1
ATOM 4029 C CA . VAL B 1 100 ? 22.505 66.635 30.300 1.00 58.30 100 VAL B CA 1
ATOM 4030 C C . VAL B 1 100 ? 21.494 67.633 29.723 1.00 55.56 100 VAL B C 1
ATOM 4031 O O . VAL B 1 100 ? 20.681 68.196 30.456 1.00 64.30 100 VAL B O 1
ATOM 4035 N N . GLY B 1 101 ? 21.534 67.854 28.416 1.00 52.77 101 GLY B N 1
ATOM 4036 C CA . GLY B 1 101 ? 20.630 68.803 27.795 1.00 55.09 101 GLY B CA 1
ATOM 4037 C C . GLY B 1 101 ? 21.134 70.230 27.909 1.00 61.13 101 GLY B C 1
ATOM 4038 O O . GLY B 1 101 ? 21.831 70.569 28.869 1.00 59.25 101 GLY B O 1
ATOM 4039 N N . PRO B 1 102 ? 20.776 71.081 26.931 1.00 64.51 102 PRO B N 1
ATOM 4040 C CA . PRO B 1 102 ? 21.256 72.468 26.855 1.00 63.27 102 PRO B CA 1
ATOM 4041 C C . PRO B 1 102 ? 20.796 73.332 28.021 1.00 68.59 102 PRO B C 1
ATOM 4042 O O . PRO B 1 102 ? 21.464 74.316 28.351 1.00 68.18 102 PRO B O 1
ATOM 4046 N N . ASP B 1 103 ? 19.675 72.972 28.637 1.00 68.69 103 ASP B N 1
ATOM 4047 C CA . ASP B 1 103 ? 19.121 73.776 29.720 1.00 71.49 103 ASP B CA 1
ATOM 4048 C C . ASP B 1 103 ? 20.001 73.714 30.965 1.00 68.19 103 ASP B C 1
ATOM 4049 O O . ASP B 1 103 ? 20.469 74.745 31.454 1.00 68.55 103 ASP B O 1
ATOM 4054 N N . LEU B 1 104 ? 20.227 72.506 31.472 1.00 64.54 104 LEU B N 1
ATOM 4055 C CA . LEU B 1 104 ? 21.109 72.329 32.619 1.00 64.71 104 LEU B CA 1
ATOM 4056 C C . LEU B 1 104 ? 22.567 72.599 32.235 1.00 63.74 104 LEU B C 1
ATOM 4057 O O . LEU B 1 104 ? 23.318 73.188 33.008 1.00 57.79 104 LEU B O 1
ATOM 4062 N N . GLY B 1 105 ? 22.954 72.161 31.039 1.00 63.79 105 GLY B N 1
ATOM 4063 C CA . GLY B 1 105 ? 24.304 72.351 30.539 1.00 61.59 105 GLY B CA 1
ATOM 4064 C C . GLY B 1 105 ? 24.709 73.814 30.451 1.00 65.35 105 GLY B C 1
ATOM 4065 O O . GLY B 1 105 ? 25.803 74.196 30.879 1.00 62.51 105 GLY B O 1
ATOM 4066 N N . GLY B 1 106 ? 23.816 74.638 29.913 1.00 64.86 106 GLY B N 1
ATOM 4067 C CA . GLY B 1 106 ? 24.090 76.054 29.732 1.00 65.35 106 GLY B CA 1
ATOM 4068 C C . GLY B 1 106 ? 24.250 76.839 31.020 1.00 64.26 106 GLY B C 1
ATOM 4069 O O . GLY B 1 106 ? 24.784 77.951 31.014 1.00 61.93 106 GLY B O 1
ATOM 4070 N N . ARG B 1 107 ? 23.790 76.261 32.127 1.00 59.45 107 ARG B N 1
ATOM 4071 C CA . ARG B 1 107 ? 23.863 76.923 33.423 1.00 59.92 107 ARG B CA 1
ATOM 4072 C C . ARG B 1 107 ? 25.298 77.033 33.929 1.00 59.28 107 ARG B C 1
ATOM 4073 O O . ARG B 1 107 ? 25.593 77.866 34.785 1.00 59.06 107 ARG B O 1
ATOM 4081 N N . LEU B 1 108 ? 26.186 76.192 33.405 1.00 58.39 108 LEU B N 1
ATOM 4082 C CA . LEU B 1 108 ? 27.588 76.237 33.799 1.00 54.37 108 LEU B CA 1
ATOM 4083 C C . LEU B 1 108 ? 28.282 77.488 33.282 1.00 51.80 108 LEU B C 1
ATOM 4084 O O . LEU B 1 108 ? 29.259 77.935 33.875 1.00 51.91 108 LEU B O 1
ATOM 4089 N N . ARG B 1 109 ? 27.785 78.042 32.176 1.00 55.45 109 ARG B N 1
ATOM 4090 C CA . ARG B 1 109 ? 28.406 79.218 31.556 1.00 54.61 109 ARG B CA 1
ATOM 4091 C C . ARG B 1 109 ? 28.398 80.424 32.483 1.00 52.51 109 ARG B C 1
ATOM 4092 O O . ARG B 1 109 ? 29.212 81.332 32.329 1.00 51.44 109 ARG B O 1
ATOM 4100 N N . ALA B 1 110 ? 27.471 80.427 33.438 1.00 49.99 110 ALA B N 1
ATOM 4101 C CA . ALA B 1 110 ? 27.346 81.518 34.397 1.00 49.98 110 ALA B CA 1
ATOM 4102 C C . ALA B 1 110 ? 28.647 81.755 35.157 1.00 49.85 110 ALA B C 1
ATOM 4103 O O . ALA B 1 110 ? 29.206 80.834 35.758 1.00 49.46 110 ALA B O 1
ATOM 4105 N N . GLY B 1 111 ? 29.131 82.992 35.117 1.00 44.61 111 GLY B N 1
ATOM 4106 C CA . GLY B 1 111 ? 30.300 83.379 35.886 1.00 47.05 111 GLY B CA 1
ATOM 4107 C C . GLY B 1 111 ? 31.630 82.838 35.386 1.00 45.45 111 GLY B C 1
ATOM 4108 O O . GLY B 1 111 ? 32.623 82.880 36.118 1.00 41.37 111 GLY B O 1
ATOM 4109 N N . ARG B 1 112 ? 31.661 82.323 34.155 1.00 40.43 112 ARG B N 1
ATOM 4110 C CA . ARG B 1 112 ? 32.906 81.779 33.600 1.00 48.32 112 ARG B CA 1
ATOM 4111 C C . ARG B 1 112 ? 33.572 82.729 32.619 1.00 43.05 112 ARG B C 1
ATOM 4112 O O . ARG B 1 112 ? 32.901 83.433 31.867 1.00 44.76 112 ARG B O 1
ATOM 4120 N N . SER B 1 113 ? 34.899 82.735 32.626 1.00 40.83 113 SER B N 1
ATOM 4121 C CA . SER B 1 113 ? 35.655 83.444 31.605 1.00 39.23 113 SER B CA 1
ATOM 4122 C C . SER B 1 113 ? 36.662 82.505 30.960 1.00 39.96 113 SER B C 1
ATOM 4123 O O . SER B 1 113 ? 37.149 81.585 31.602 1.00 42.04 113 SER B O 1
ATOM 4126 N N . ARG B 1 114 ? 36.982 82.743 29.694 1.00 38.16 114 ARG B N 1
ATOM 4127 C CA . ARG B 1 114 ? 37.987 81.938 29.013 1.00 40.49 114 ARG B CA 1
ATOM 4128 C C . ARG B 1 114 ? 39.420 82.207 29.510 1.00 40.46 114 ARG B C 1
ATOM 4129 O O . ARG B 1 114 ? 40.190 81.268 29.724 1.00 34.58 114 ARG B O 1
ATOM 4137 N N . ASN B 1 115 ? 39.786 83.476 29.687 1.00 31.08 115 ASN B N 1
ATOM 4138 C CA . ASN B 1 115 ? 41.209 83.797 29.832 1.00 33.18 115 ASN B CA 1
ATOM 4139 C C . ASN B 1 115 ? 41.802 83.303 31.134 1.00 31.05 115 ASN B C 1
ATOM 4140 O O . ASN B 1 115 ? 42.937 82.841 31.143 1.00 32.41 115 ASN B O 1
ATOM 4145 N N . ASP B 1 116 ? 41.055 83.366 32.234 1.00 29.65 116 ASP B N 1
ATOM 4146 C CA . ASP B 1 116 ? 41.630 82.863 33.481 1.00 29.25 116 ASP B CA 1
ATOM 4147 C C . ASP B 1 116 ? 41.621 81.330 33.475 1.00 33.35 116 ASP B C 1
ATOM 4148 O O . ASP B 1 116 ? 42.491 80.676 34.075 1.00 30.47 116 ASP B O 1
ATOM 4153 N N . GLN B 1 117 ? 40.663 80.768 32.752 1.00 32.41 117 GLN B N 1
ATOM 4154 C CA . GLN B 1 117 ? 40.540 79.327 32.638 1.00 34.76 117 GLN B CA 1
ATOM 4155 C C . GLN B 1 117 ? 41.713 78.742 31.848 1.00 34.03 117 GLN B C 1
ATOM 4156 O O . GLN B 1 117 ? 42.291 77.727 32.242 1.00 30.97 117 GLN B O 1
ATOM 4162 N N . VAL B 1 118 ? 42.088 79.372 30.742 1.00 31.24 118 VAL B N 1
ATOM 4163 C CA . VAL B 1 118 ? 43.129 78.753 29.940 1.00 35.01 118 VAL B CA 1
ATOM 4164 C C . VAL B 1 118 ? 44.483 78.862 30.656 1.00 32.33 118 VAL B C 1
ATOM 4165 O O . VAL B 1 118 ? 45.296 77.950 30.555 1.00 34.94 118 VAL B O 1
ATOM 4169 N N . ALA B 1 119 ? 44.704 79.929 31.423 1.00 27.70 119 ALA B N 1
ATOM 4170 C CA . ALA B 1 119 ? 45.935 80.040 32.203 1.00 26.94 119 ALA B CA 1
ATOM 4171 C C . ALA B 1 119 ? 45.993 78.972 33.307 1.00 28.41 119 ALA B C 1
ATOM 4172 O O . ALA B 1 119 ? 47.041 78.353 33.551 1.00 28.41 119 ALA B O 1
ATOM 4174 N N . ALA B 1 120 ? 44.860 78.746 33.961 1.00 27.14 120 ALA B N 1
ATOM 4175 C CA . ALA B 1 120 ? 44.779 77.770 35.043 1.00 26.55 120 ALA B CA 1
ATOM 4176 C C . ALA B 1 120 ? 44.988 76.337 34.556 1.00 27.28 120 ALA B C 1
ATOM 4177 O O . ALA B 1 120 ? 45.650 75.545 35.206 1.00 29.80 120 ALA B O 1
ATOM 4179 N N . LEU B 1 121 ? 44.385 76.002 33.425 1.00 27.43 121 LEU B N 1
ATOM 4180 C CA . LEU B 1 121 ? 44.518 74.670 32.865 1.00 28.10 121 LEU B CA 1
ATOM 4181 C C . LEU B 1 121 ? 45.974 74.343 32.509 1.00 28.65 121 LEU B C 1
ATOM 4182 O O . LEU B 1 121 ? 46.456 73.256 32.814 1.00 25.59 121 LEU B O 1
ATOM 4187 N N . PHE B 1 122 ? 46.664 75.290 31.876 1.00 27.08 122 PHE B N 1
ATOM 4188 C CA . PHE B 1 122 ? 48.061 75.087 31.481 1.00 27.21 122 PHE B CA 1
ATOM 4189 C C . PHE B 1 122 ? 48.940 74.857 32.728 1.00 24.24 122 PHE B C 1
ATOM 4190 O O . PHE B 1 122 ? 49.775 73.946 32.752 1.00 25.33 122 PHE B O 1
ATOM 4198 N N . ARG B 1 123 ? 48.742 75.657 33.774 1.00 25.76 123 ARG B N 1
ATOM 4199 C CA . ARG B 1 123 ? 49.476 75.463 35.033 1.00 25.38 123 ARG B CA 1
ATOM 4200 C C . ARG B 1 123 ? 49.227 74.083 35.670 1.00 28.21 123 ARG B C 1
ATOM 4201 O O . ARG B 1 123 ? 50.163 73.427 36.132 1.00 29.34 123 ARG B O 1
ATOM 4209 N N . MET B 1 124 ? 47.965 73.660 35.724 1.00 27.53 124 MET B N 1
ATOM 4210 C CA . MET B 1 124 ? 47.625 72.344 36.283 1.00 28.27 124 MET B CA 1
ATOM 4211 C C . MET B 1 124 ? 48.298 71.234 35.480 1.00 28.00 124 MET B C 1
ATOM 4212 O O . MET B 1 124 ? 48.890 70.314 36.049 1.00 27.73 124 MET B O 1
ATOM 4217 N N . TRP B 1 125 ? 48.203 71.323 34.154 1.00 27.26 125 TRP B N 1
ATOM 4218 C CA . TRP B 1 125 ? 48.868 70.348 33.283 1.00 28.16 125 TRP B CA 1
ATOM 4219 C C . TRP B 1 125 ? 50.372 70.330 33.535 1.00 26.47 125 TRP B C 1
ATOM 4220 O O . TRP B 1 125 ? 50.999 69.260 33.605 1.00 29.10 125 TRP B O 1
ATOM 4231 N N . LEU B 1 126 ? 50.943 71.523 33.688 1.00 26.12 126 LEU B N 1
ATOM 4232 C CA . LEU B 1 126 ? 52.392 71.699 33.802 1.00 26.74 126 LEU B CA 1
ATOM 4233 C C . LEU B 1 126 ? 52.940 71.162 35.126 1.00 26.74 126 LEU B C 1
ATOM 4234 O O . LEU B 1 126 ? 54.066 70.644 35.189 1.00 27.50 126 LEU B O 1
ATOM 4239 N N . ARG B 1 127 ? 52.149 71.271 36.184 1.00 26.58 127 ARG B N 1
ATOM 4240 C CA . ARG B 1 127 ? 52.612 70.799 37.480 1.00 28.96 127 ARG B CA 1
ATOM 4241 C C . ARG B 1 127 ? 52.634 69.270 37.493 1.00 28.60 127 ARG B C 1
ATOM 4242 O O . ARG B 1 127 ? 53.460 68.675 38.175 1.00 30.25 127 ARG B O 1
ATOM 4250 N N . ASP B 1 128 ? 51.757 68.642 36.713 1.00 31.35 128 ASP B N 1
ATOM 4251 C CA . ASP B 1 128 ? 51.830 67.192 36.496 1.00 30.81 128 ASP B CA 1
ATOM 4252 C C . ASP B 1 128 ? 52.998 66.830 35.568 1.00 30.12 128 ASP B C 1
ATOM 4253 O O . ASP B 1 128 ? 53.740 65.871 35.820 1.00 30.47 128 ASP B O 1
ATOM 4258 N N . ALA B 1 129 ? 53.134 67.580 34.481 1.00 26.80 129 ALA B N 1
ATOM 4259 C CA . ALA B 1 129 ? 54.171 67.284 33.492 1.00 30.30 129 ALA B CA 1
ATOM 4260 C C . ALA B 1 129 ? 55.567 67.380 34.097 1.00 28.74 129 ALA B C 1
ATOM 4261 O O . ALA B 1 129 ? 56.434 66.540 33.837 1.00 30.49 129 ALA B O 1
ATOM 4263 N N . VAL B 1 130 ? 55.793 68.404 34.911 1.00 28.10 130 VAL B N 1
ATOM 4264 C CA . VAL B 1 130 ? 57.124 68.623 35.471 1.00 27.32 130 VAL B CA 1
ATOM 4265 C C . VAL B 1 130 ? 57.496 67.488 36.438 1.00 29.84 130 VAL B C 1
ATOM 4266 O O . VAL B 1 130 ? 58.681 67.221 36.688 1.00 27.05 130 VAL B O 1
ATOM 4270 N N . ARG B 1 131 ? 56.484 66.792 36.954 1.00 28.09 131 ARG B N 1
ATOM 4271 C CA . ARG B 1 131 ? 56.729 65.672 37.861 1.00 28.76 131 ARG B CA 1
ATOM 4272 C C . ARG B 1 131 ? 57.015 64.379 37.093 1.00 25.36 131 ARG B C 1
ATOM 4273 O O . ARG B 1 131 ? 57.841 63.569 37.517 1.00 30.58 131 ARG B O 1
ATOM 4281 N N . ARG B 1 132 ? 56.355 64.188 35.959 1.00 24.56 132 ARG B N 1
ATOM 4282 C CA . ARG B 1 132 ? 56.705 63.073 35.080 1.00 30.07 132 ARG B CA 1
ATOM 4283 C C . ARG B 1 132 ? 58.140 63.235 34.555 1.00 30.59 132 ARG B C 1
ATOM 4284 O O . ARG B 1 132 ? 58.866 62.256 34.363 1.00 28.57 132 ARG B O 1
ATOM 4292 N N . VAL B 1 133 ? 58.530 64.477 34.294 1.00 27.72 133 VAL B N 1
ATOM 4293 C CA . VAL B 1 133 ? 59.892 64.765 33.858 1.00 25.92 133 VAL B CA 1
ATOM 4294 C C . VAL B 1 133 ? 60.854 64.491 35.008 1.00 24.42 133 VAL B C 1
ATOM 4295 O O . VAL B 1 133 ? 61.889 63.863 34.822 1.00 25.89 133 VAL B O 1
ATOM 4299 N N . ALA B 1 134 ? 60.502 64.947 36.206 1.00 23.42 134 ALA B N 1
ATOM 4300 C CA . ALA B 1 134 ? 61.361 64.753 37.379 1.00 26.69 134 ALA B CA 1
ATOM 4301 C C . ALA B 1 134 ? 61.633 63.265 37.665 1.00 29.24 134 ALA B C 1
ATOM 4302 O O . ALA B 1 134 ? 62.756 62.890 38.024 1.00 27.47 134 ALA B O 1
ATOM 4304 N N . THR B 1 135 ? 60.599 62.436 37.523 1.00 28.42 135 THR B N 1
ATOM 4305 C CA . THR B 1 135 ? 60.729 60.982 37.700 1.00 28.85 135 THR B CA 1
ATOM 4306 C C . THR B 1 135 ? 61.738 60.417 36.707 1.00 29.07 135 THR B C 1
ATOM 4307 O O . THR B 1 135 ? 62.608 59.635 37.065 1.00 30.17 135 THR B O 1
ATOM 4311 N N . GLY B 1 136 ? 61.627 60.837 35.451 1.00 29.69 136 GLY B N 1
ATOM 4312 C CA . GLY B 1 136 ? 62.587 60.433 34.441 1.00 28.60 136 GLY B CA 1
ATOM 4313 C C . GLY B 1 136 ? 63.980 60.906 34.795 1.00 28.50 136 GLY B C 1
ATOM 4314 O O . GLY B 1 136 ? 64.951 60.167 34.630 1.00 28.74 136 GLY B O 1
ATOM 4315 N N . VAL B 1 137 ? 64.094 62.135 35.295 1.00 27.92 137 VAL B N 1
ATOM 4316 C CA . VAL B 1 137 ? 65.406 62.633 35.667 1.00 24.62 137 VAL B CA 1
ATOM 4317 C C . VAL B 1 137 ? 65.985 61.774 36.794 1.00 29.18 137 VAL B C 1
ATOM 4318 O O . VAL B 1 137 ? 67.173 61.426 36.764 1.00 25.64 137 VAL B O 1
ATOM 4322 N N . LEU B 1 138 ? 65.150 61.424 37.776 1.00 26.89 138 LEU B N 1
ATOM 4323 C CA . LEU B 1 138 ? 65.605 60.596 38.894 1.00 31.31 138 LEU B CA 1
ATOM 4324 C C . LEU B 1 138 ? 66.069 59.223 38.407 1.00 28.56 138 LEU B C 1
ATOM 4325 O O . LEU B 1 138 ? 67.058 58.674 38.903 1.00 27.50 138 LEU B O 1
ATOM 4330 N N . ASP B 1 139 ? 65.375 58.677 37.417 1.00 26.04 139 ASP B N 1
ATOM 4331 C CA . ASP B 1 139 ? 65.825 57.415 36.814 1.00 28.68 139 ASP B CA 1
ATOM 4332 C C . ASP B 1 139 ? 67.206 57.495 36.155 1.00 29.47 139 ASP B C 1
ATOM 4333 O O . ASP B 1 139 ? 67.983 56.544 36.235 1.00 31.01 139 ASP B O 1
ATOM 4338 N N . VAL B 1 140 ? 67.519 58.608 35.494 1.00 28.63 140 VAL B N 1
ATOM 4339 C CA . VAL B 1 140 ? 68.859 58.752 34.916 1.00 23.52 140 VAL B CA 1
ATOM 4340 C C . VAL B 1 140 ? 69.911 58.863 36.019 1.00 24.65 140 VAL B C 1
ATOM 4341 O O . VAL B 1 140 ? 70.956 58.211 35.967 1.00 25.98 140 VAL B O 1
ATOM 4345 N N . VAL B 1 141 ? 69.643 59.699 37.013 1.00 24.61 141 VAL B N 1
ATOM 4346 C CA . VAL B 1 141 ? 70.522 59.802 38.172 1.00 25.85 141 VAL B CA 1
ATOM 4347 C C . VAL B 1 141 ? 70.751 58.409 38.797 1.00 25.79 141 VAL B C 1
ATOM 4348 O O . VAL B 1 141 ? 71.868 58.067 39.174 1.00 28.42 141 VAL B O 1
ATOM 4352 N N . GLY B 1 142 ? 69.687 57.613 38.895 1.00 29.81 142 GLY B N 1
ATOM 4353 C CA . GLY B 1 142 ? 69.787 56.270 39.455 1.00 32.40 142 GLY B CA 1
ATOM 4354 C C . GLY B 1 142 ? 70.635 55.325 38.617 1.00 27.78 142 GLY B C 1
ATOM 4355 O O . GLY B 1 142 ? 71.378 54.509 39.153 1.00 28.61 142 GLY B O 1
ATOM 4356 N N . ALA B 1 143 ? 70.524 55.426 37.296 1.00 27.27 143 ALA B N 1
ATOM 4357 C CA . ALA B 1 143 ? 71.321 54.575 36.403 1.00 26.01 143 ALA B CA 1
ATOM 4358 C C . ALA B 1 143 ? 72.794 54.913 36.513 1.00 27.67 143 ALA B C 1
ATOM 4359 O O . ALA B 1 143 ? 73.649 54.021 36.460 1.00 26.00 143 ALA B O 1
ATOM 4361 N N . LEU B 1 144 ? 73.086 56.205 36.692 1.00 27.13 144 LEU B N 1
ATOM 4362 C CA . LEU B 1 144 ? 74.455 56.666 36.871 1.00 27.10 144 LEU B CA 1
ATOM 4363 C C . LEU B 1 144 ? 75.007 56.159 38.203 1.00 27.82 144 LEU B C 1
ATOM 4364 O O . LEU B 1 144 ? 76.132 55.646 38.253 1.00 26.71 144 LEU B O 1
ATOM 4369 N N . ALA B 1 145 ? 74.221 56.319 39.271 1.00 26.31 145 ALA B N 1
ATOM 4370 C CA . ALA B 1 145 ? 74.572 55.811 40.602 1.00 26.70 145 ALA B CA 1
ATOM 4371 C C . ALA B 1 145 ? 74.823 54.301 40.569 1.00 25.89 145 ALA B C 1
ATOM 4372 O O . ALA B 1 145 ? 75.768 53.790 41.175 1.00 28.47 145 ALA B O 1
ATOM 4374 N N . GLU B 1 146 ? 73.950 53.600 39.855 1.00 28.78 146 GLU B N 1
ATOM 4375 C CA . GLU B 1 146 ? 74.036 52.149 39.697 1.00 30.25 146 GLU B CA 1
ATOM 4376 C C . GLU B 1 146 ? 75.352 51.684 39.062 1.00 31.45 146 GLU B C 1
ATOM 4377 O O . GLU B 1 146 ? 75.992 50.732 39.539 1.00 30.16 146 GLU B O 1
ATOM 4383 N N . GLN B 1 147 ? 75.750 52.348 37.980 1.00 25.33 147 GLN B N 1
ATOM 4384 C CA . GLN B 1 147 ? 76.992 52.015 37.315 1.00 28.64 147 GLN B CA 1
ATOM 4385 C C . GLN B 1 147 ? 78.184 52.436 38.165 1.00 27.17 147 GLN B C 1
ATOM 4386 O O . GLN B 1 147 ? 79.166 51.706 38.264 1.00 32.35 147 GLN B O 1
ATOM 4392 N N . ALA B 1 148 ? 78.086 53.583 38.819 1.00 26.71 148 ALA B N 1
ATOM 4393 C CA . ALA B 1 148 ? 79.169 54.034 39.691 1.00 29.39 148 ALA B CA 1
ATOM 4394 C C . ALA B 1 148 ? 79.389 53.079 40.875 1.00 30.98 148 ALA B C 1
ATOM 4395 O O . ALA B 1 148 ? 80.520 52.722 41.204 1.00 29.31 148 ALA B O 1
ATOM 4397 N N . ALA B 1 149 ? 78.294 52.670 41.505 1.00 31.30 149 ALA B N 1
ATOM 4398 C CA . ALA B 1 149 ? 78.348 51.778 42.656 1.00 31.36 149 ALA B CA 1
ATOM 4399 C C . ALA B 1 149 ? 78.909 50.416 42.277 1.00 31.01 149 ALA B C 1
ATOM 4400 O O . ALA B 1 149 ? 79.594 49.768 43.071 1.00 33.38 149 ALA B O 1
ATOM 4402 N N . ALA B 1 150 ? 78.621 49.987 41.055 1.00 30.99 150 ALA B N 1
ATOM 4403 C CA . ALA B 1 150 ? 79.081 48.686 40.581 1.00 29.21 150 ALA B CA 1
ATOM 4404 C C . ALA B 1 150 ? 80.579 48.673 40.270 1.00 33.08 150 ALA B C 1
ATOM 4405 O O . ALA B 1 150 ? 81.166 47.603 40.226 1.00 30.85 150 ALA B O 1
ATOM 4407 N N . HIS B 1 151 ? 81.188 49.841 40.050 1.00 29.06 151 HIS B N 1
ATOM 4408 C CA . HIS B 1 151 ? 82.615 49.919 39.702 1.00 29.84 151 HIS B CA 1
ATOM 4409 C C . HIS B 1 151 ? 83.364 50.881 40.614 1.00 35.80 151 HIS B C 1
ATOM 4410 O O . HIS B 1 151 ? 83.911 51.872 40.141 1.00 32.51 151 HIS B O 1
ATOM 4417 N N . PRO B 1 152 ? 83.387 50.601 41.922 1.00 34.14 152 PRO B N 1
ATOM 4418 C CA . PRO B 1 152 ? 83.913 51.584 42.868 1.00 32.71 152 PRO B CA 1
ATOM 4419 C C . PRO B 1 152 ? 85.414 51.885 42.722 1.00 36.39 152 PRO B C 1
ATOM 4420 O O . PRO B 1 152 ? 85.840 52.943 43.158 1.00 35.18 152 PRO B O 1
ATOM 4424 N N . SER B 1 153 ? 86.198 50.995 42.126 1.00 36.10 153 SER B N 1
ATOM 4425 C CA . SER B 1 153 ? 87.647 51.202 42.142 1.00 35.33 153 SER B CA 1
ATOM 4426 C C . SER B 1 153 ? 88.248 51.391 40.759 1.00 31.22 153 SER B C 1
ATOM 4427 O O . SER B 1 153 ? 89.439 51.641 40.640 1.00 39.30 153 SER B O 1
ATOM 4430 N N . ALA B 1 154 ? 87.436 51.258 39.718 1.00 30.46 154 ALA B N 1
ATOM 4431 C CA . ALA B 1 154 ? 87.924 51.397 38.353 1.00 30.96 154 ALA B CA 1
ATOM 4432 C C . ALA B 1 154 ? 88.435 52.821 38.104 1.00 32.63 154 ALA B C 1
ATOM 4433 O O . ALA B 1 154 ? 87.738 53.791 38.397 1.00 32.56 154 ALA B O 1
ATOM 4435 N N . ILE B 1 155 ? 89.662 52.925 37.591 1.00 29.60 155 ILE B N 1
ATOM 4436 C CA . ILE B 1 155 ? 90.284 54.201 37.253 1.00 31.45 155 ILE B CA 1
ATOM 4437 C C . ILE B 1 155 ? 90.345 54.374 35.731 1.00 29.99 155 ILE B C 1
ATOM 4438 O O . ILE B 1 155 ? 90.598 53.424 34.995 1.00 30.55 155 ILE B O 1
ATOM 4443 N N . MET B 1 156 ? 90.081 55.590 35.267 1.00 29.28 156 MET B N 1
ATOM 4444 C CA . MET B 1 156 ? 90.066 55.885 33.840 1.00 29.20 156 MET B CA 1
ATOM 4445 C C . MET B 1 156 ? 90.873 57.173 33.601 1.00 29.73 156 MET B C 1
ATOM 4446 O O . MET B 1 156 ? 91.230 57.873 34.558 1.00 28.84 156 MET B O 1
ATOM 4451 N N . PRO B 1 157 ? 91.178 57.490 32.332 1.00 29.83 157 PRO B N 1
ATOM 4452 C CA . PRO B 1 157 ? 91.795 58.816 32.140 1.00 30.82 157 PRO B CA 1
ATOM 4453 C C . PRO B 1 157 ? 90.796 59.930 32.443 1.00 28.25 157 PRO B C 1
ATOM 4454 O O . PRO B 1 157 ? 89.644 59.818 32.022 1.00 29.10 157 PRO B O 1
ATOM 4458 N N . GLY B 1 158 ? 91.205 60.960 33.179 1.00 29.07 158 GLY B N 1
ATOM 4459 C CA . GLY B 1 158 ? 90.361 62.133 33.325 1.00 31.46 158 GLY B CA 1
ATOM 4460 C C . GLY B 1 158 ? 90.595 63.067 32.149 1.00 37.17 158 GLY B C 1
ATOM 4461 O O . GLY B 1 158 ? 91.708 63.565 31.952 1.00 32.45 158 GLY B O 1
ATOM 4462 N N . LYS B 1 159 ? 89.552 63.300 31.356 1.00 31.15 159 LYS B N 1
ATOM 4463 C CA . LYS B 1 159 ? 89.684 64.130 30.159 1.00 28.20 159 LYS B CA 1
ATOM 4464 C C . LYS B 1 159 ? 89.510 65.637 30.388 1.00 31.81 159 LYS B C 1
ATOM 4465 O O . LYS B 1 159 ? 88.606 66.093 31.099 1.00 28.42 159 LYS B O 1
ATOM 4471 N N . THR B 1 160 ? 90.384 66.408 29.761 1.00 31.21 160 THR B N 1
ATOM 4472 C CA . THR B 1 160 ? 90.119 67.823 29.535 1.00 34.10 160 THR B CA 1
ATOM 4473 C C . THR B 1 160 ? 90.594 68.110 28.101 1.00 30.19 160 THR B C 1
ATOM 4474 O O . THR B 1 160 ? 91.636 67.608 27.670 1.00 28.94 160 THR B O 1
ATOM 4478 N N . HIS B 1 161 ? 89.789 68.857 27.349 1.00 30.51 161 HIS B N 1
ATOM 4479 C CA . HIS B 1 161 ? 89.967 69.005 25.900 1.00 29.99 161 HIS B CA 1
ATOM 4480 C C . HIS B 1 161 ? 89.998 67.675 25.172 1.00 29.90 161 HIS B C 1
ATOM 4481 O O . HIS B 1 161 ? 90.620 67.572 24.110 1.00 26.31 161 HIS B O 1
ATOM 4488 N N . LEU B 1 162 ? 89.341 66.662 25.739 1.00 29.96 162 LEU B N 1
ATOM 4489 C CA . LEU B 1 162 ? 89.369 65.302 25.202 1.00 31.19 162 LEU B CA 1
ATOM 4490 C C . LEU B 1 162 ? 90.806 64.752 25.169 1.00 27.51 162 LEU B C 1
ATOM 4491 O O . LEU B 1 162 ? 91.138 63.870 24.373 1.00 27.57 162 LEU B O 1
ATOM 4496 N N . GLN B 1 163 ? 91.643 65.287 26.054 1.00 30.88 163 GLN B N 1
ATOM 4497 C CA . GLN B 1 163 ? 93.012 64.812 26.266 1.00 29.33 163 GLN B CA 1
ATOM 4498 C C . GLN B 1 163 ? 93.127 64.294 27.693 1.00 32.91 163 GLN B C 1
ATOM 4499 O O . GLN B 1 163 ? 92.484 64.821 28.609 1.00 30.73 163 GLN B O 1
ATOM 4505 N N . SER B 1 164 ? 93.954 63.274 27.883 1.00 33.62 164 SER B N 1
ATOM 4506 C CA . SER B 1 164 ? 94.132 62.677 29.196 1.00 34.52 164 SER B CA 1
ATOM 4507 C C . SER B 1 164 ? 94.882 63.607 30.126 1.00 36.09 164 SER B C 1
ATOM 4508 O O . SER B 1 164 ? 95.967 64.087 29.806 1.00 36.87 164 SER B O 1
ATOM 4511 N N . ALA B 1 165 ? 94.289 63.873 31.279 1.00 32.20 165 ALA B N 1
ATOM 4512 C CA . ALA B 1 165 ? 94.961 64.633 32.311 1.00 35.47 165 ALA B CA 1
ATOM 4513 C C . ALA B 1 165 ? 95.136 63.718 33.529 1.00 36.56 165 ALA B C 1
ATOM 4514 O O . ALA B 1 165 ? 95.751 62.644 33.423 1.00 36.75 165 ALA B O 1
ATOM 4516 N N . GLN B 1 166 ? 94.592 64.120 34.673 1.00 33.86 166 GLN B N 1
ATOM 4517 C CA . GLN B 1 166 ? 94.736 63.326 35.891 1.00 33.52 166 GLN B CA 1
ATOM 4518 C C . GLN B 1 166 ? 93.851 62.096 35.812 1.00 35.29 166 GLN B C 1
ATOM 4519 O O . GLN B 1 166 ? 92.699 62.184 35.377 1.00 33.38 166 GLN B O 1
ATOM 4525 N N . PRO B 1 167 ? 94.384 60.942 36.227 1.00 32.58 167 PRO B N 1
ATOM 4526 C CA . PRO B 1 167 ? 93.505 59.780 36.395 1.00 29.92 167 PRO B CA 1
ATOM 4527 C C . PRO B 1 167 ? 92.341 60.101 37.333 1.00 28.36 167 PRO B C 1
ATOM 4528 O O . PRO B 1 167 ? 92.495 60.849 38.305 1.00 29.88 167 PRO B O 1
ATOM 4532 N N . ILE B 1 168 ? 91.169 59.566 37.032 1.00 30.07 168 ILE B N 1
ATOM 4533 C CA . ILE B 1 168 ? 90.049 59.687 37.954 1.00 29.53 168 ILE B CA 1
ATOM 4534 C C . ILE B 1 168 ? 89.325 58.360 38.056 1.00 28.65 168 ILE B C 1
ATOM 4535 O O . ILE B 1 168 ? 89.527 57.464 37.227 1.00 30.98 168 ILE B O 1
ATOM 4540 N N . LEU B 1 169 ? 88.475 58.243 39.072 1.00 30.28 169 LEU B N 1
ATOM 4541 C CA . LEU B 1 169 ? 87.601 57.091 39.186 1.00 29.12 169 LEU B CA 1
ATOM 4542 C C . LEU B 1 169 ? 86.508 57.196 38.147 1.00 29.53 169 LEU B C 1
ATOM 4543 O O . LEU B 1 169 ? 85.933 58.270 37.965 1.00 28.21 169 LEU B O 1
ATOM 4548 N N . LEU B 1 170 ? 86.231 56.089 37.468 1.00 26.34 170 LEU B N 1
ATOM 4549 C CA . LEU B 1 170 ? 85.054 55.982 36.621 1.00 29.70 170 LEU B CA 1
ATOM 4550 C C . LEU B 1 170 ? 83.791 56.471 37.345 1.00 33.18 170 LEU B C 1
ATOM 4551 O O . LEU B 1 170 ? 82.996 57.232 36.776 1.00 31.32 170 LEU B O 1
ATOM 4556 N N . ALA B 1 171 ? 83.612 56.047 38.596 1.00 27.91 171 ALA B N 1
ATOM 4557 C CA . ALA B 1 171 ? 82.458 56.489 39.382 1.00 28.75 171 ALA B CA 1
ATOM 4558 C C . ALA B 1 171 ? 82.409 58.015 39.488 1.00 30.27 171 ALA B C 1
ATOM 4559 O O . ALA B 1 171 ? 81.335 58.595 39.435 1.00 28.69 171 ALA B O 1
ATOM 4561 N N . HIS B 1 172 ? 83.569 58.653 39.635 1.00 27.67 172 HIS B N 1
ATOM 4562 C CA . HIS B 1 172 ? 83.640 60.116 39.789 1.00 31.12 172 HIS B CA 1
ATOM 4563 C C . HIS B 1 172 ? 83.129 60.807 38.524 1.00 29.68 172 HIS B C 1
ATOM 4564 O O . HIS B 1 172 ? 82.369 61.776 38.592 1.00 29.03 172 HIS B O 1
ATOM 4571 N N . HIS B 1 173 ? 83.557 60.294 37.373 1.00 25.40 173 HIS B N 1
ATOM 4572 C CA . HIS B 1 173 ? 83.119 60.815 36.086 1.00 30.00 173 HIS B CA 1
ATOM 4573 C C . HIS B 1 173 ? 81.624 60.615 35.882 1.00 32.18 173 HIS B C 1
ATOM 4574 O O . HIS B 1 173 ? 80.903 61.561 35.537 1.00 27.88 173 HIS B O 1
ATOM 4581 N N . LEU B 1 174 ? 81.157 59.383 36.080 1.00 28.06 174 LEU B N 1
ATOM 4582 C CA . LEU B 1 174 ? 79.732 59.100 35.955 1.00 28.54 174 LEU B CA 1
ATOM 4583 C C . LEU B 1 174 ? 78.895 60.023 36.843 1.00 25.06 174 LEU B C 1
ATOM 4584 O O . LEU B 1 174 ? 77.890 60.587 36.407 1.00 27.08 174 LEU B O 1
ATOM 4589 N N . LEU B 1 175 ? 79.311 60.198 38.089 1.00 25.33 175 LEU B N 1
ATOM 4590 C CA . LEU B 1 175 ? 78.521 61.023 38.996 1.00 27.66 175 LEU B CA 1
ATOM 4591 C C . LEU B 1 175 ? 78.584 62.510 38.650 1.00 26.87 175 LEU B C 1
ATOM 4592 O O . LEU B 1 175 ? 77.761 63.284 39.121 1.00 27.80 175 LEU B O 1
ATOM 4597 N N . ALA B 1 176 ? 79.549 62.921 37.827 1.00 27.01 176 ALA B N 1
ATOM 4598 C CA . ALA B 1 176 ? 79.618 64.328 37.441 1.00 29.27 176 ALA B CA 1
ATOM 4599 C C . ALA B 1 176 ? 78.467 64.675 36.504 1.00 27.40 176 ALA B C 1
ATOM 4600 O O . ALA B 1 176 ? 78.151 65.852 36.303 1.00 28.41 176 ALA B O 1
ATOM 4602 N N . HIS B 1 177 ? 77.841 63.651 35.935 1.00 25.87 177 HIS B N 1
ATOM 4603 C CA . HIS B 1 177 ? 76.623 63.838 35.146 1.00 25.02 177 HIS B CA 1
ATOM 4604 C C . HIS B 1 177 ? 75.359 63.794 36.009 1.00 30.51 177 HIS B C 1
ATOM 4605 O O . HIS B 1 177 ? 74.270 64.167 35.561 1.00 25.92 177 HIS B O 1
ATOM 4612 N N . ALA B 1 178 ? 75.491 63.343 37.253 1.00 29.18 178 ALA B N 1
ATOM 4613 C CA . ALA B 1 178 ? 74.316 63.275 38.124 1.00 30.62 178 ALA B CA 1
ATOM 4614 C C . ALA B 1 178 ? 74.071 64.602 38.843 1.00 29.11 178 ALA B C 1
ATOM 4615 O O . ALA B 1 178 ? 72.923 65.004 39.041 1.00 31.04 178 ALA B O 1
ATOM 4617 N N . HIS B 1 179 ? 75.138 65.294 39.229 1.00 27.34 179 HIS B N 1
ATOM 4618 C CA . HIS B 1 179 ? 74.971 66.552 39.960 1.00 29.24 179 HIS B CA 1
ATOM 4619 C C . HIS B 1 179 ? 74.218 67.636 39.153 1.00 29.02 179 HIS B C 1
ATOM 4620 O O . HIS B 1 179 ? 73.376 68.334 39.715 1.00 31.25 179 HIS B O 1
ATOM 4627 N N . PRO B 1 180 ? 74.506 67.782 37.843 1.00 29.03 180 PRO B N 1
ATOM 4628 C CA . PRO B 1 180 ? 73.707 68.763 37.090 1.00 28.52 180 PRO B CA 1
ATOM 4629 C C . PRO B 1 180 ? 72.215 68.413 37.069 1.00 28.37 180 PRO B C 1
ATOM 4630 O O . PRO B 1 180 ? 71.387 69.330 37.130 1.00 25.17 180 PRO B O 1
ATOM 4634 N N . LEU B 1 181 ? 71.894 67.121 36.984 1.00 26.59 181 LEU B N 1
ATOM 4635 C CA . LEU B 1 181 ? 70.503 66.672 36.960 1.00 25.69 181 LEU B CA 1
ATOM 4636 C C . LEU B 1 181 ? 69.809 66.926 38.302 1.00 24.76 181 LEU B C 1
ATOM 4637 O O . LEU B 1 181 ? 68.636 67.276 38.337 1.00 27.02 181 LEU B O 1
ATOM 4642 N N . LEU B 1 182 ? 70.548 66.826 39.386 1.00 27.66 182 LEU B N 1
ATOM 4643 C CA . LEU B 1 182 ? 70.012 67.096 40.685 1.00 29.63 182 LEU B CA 1
ATOM 4644 C C . LEU B 1 182 ? 69.710 68.576 40.772 1.00 30.55 182 LEU B C 1
ATOM 4645 O O . LEU B 1 182 ? 68.750 68.947 41.369 1.00 30.03 182 LEU B O 1
ATOM 4650 N N . ARG B 1 183 ? 70.553 69.393 40.157 1.00 27.96 183 ARG B N 1
ATOM 4651 C CA . ARG B 1 183 ? 70.351 70.816 40.130 1.00 25.75 183 ARG B CA 1
ATOM 4652 C C . ARG B 1 183 ? 69.108 71.119 39.297 1.00 25.05 183 ARG B C 1
ATOM 4653 O O . ARG B 1 183 ? 68.397 72.014 39.612 1.00 27.66 183 ARG B O 1
ATOM 4661 N N . ASP B 1 184 ? 68.853 70.343 38.255 1.00 24.76 184 ASP B N 1
ATOM 4662 C CA . ASP B 1 184 ? 67.663 70.517 37.441 1.00 26.65 184 ASP B CA 1
ATOM 4663 C C . ASP B 1 184 ? 66.429 70.184 38.285 1.00 26.46 184 ASP B C 1
ATOM 4664 O O . ASP B 1 184 ? 65.453 70.844 38.225 1.00 25.11 184 ASP B O 1
ATOM 4669 N N . LEU B 1 185 ? 66.522 69.141 39.076 1.00 25.40 185 LEU B N 1
ATOM 4670 C CA . LEU B 1 185 ? 65.448 68.789 40.012 1.00 25.92 185 LEU B CA 1
ATOM 4671 C C . LEU B 1 185 ? 65.154 69.932 40.999 1.00 25.86 185 LEU B C 1
ATOM 4672 O O . LEU B 1 185 ? 63.996 70.246 41.274 1.00 24.86 185 LEU B O 1
ATOM 4677 N N . ASP B 1 186 ? 66.219 70.537 41.517 1.00 25.89 186 ASP B N 1
ATOM 4678 C CA . ASP B 1 186 ? 66.139 71.694 42.394 1.00 27.37 186 ASP B CA 1
ATOM 4679 C C . ASP B 1 186 ? 65.415 72.836 41.683 1.00 30.39 186 ASP B C 1
ATOM 4680 O O . ASP B 1 186 ? 64.588 73.521 42.280 1.00 29.09 186 ASP B O 1
ATOM 4685 N N . ARG B 1 187 ? 65.717 73.018 40.398 1.00 27.51 187 ARG B N 1
ATOM 4686 C CA . ARG B 1 187 ? 65.055 74.028 39.574 1.00 27.14 187 ARG B CA 1
ATOM 4687 C C . ARG B 1 187 ? 63.570 73.751 39.401 1.00 27.59 187 ARG B C 1
ATOM 4688 O O . ARG B 1 187 ? 62.782 74.683 39.356 1.00 27.27 187 ARG B O 1
ATOM 4696 N N . ILE B 1 188 ? 63.194 72.473 39.304 1.00 27.87 188 ILE B N 1
ATOM 4697 C CA . ILE B 1 188 ? 61.785 72.093 39.181 1.00 25.60 188 ILE B CA 1
ATOM 4698 C C . ILE B 1 188 ? 61.012 72.431 40.465 1.00 28.00 188 ILE B C 1
ATOM 4699 O O . ILE B 1 188 ? 59.899 72.973 40.429 1.00 26.52 188 ILE B O 1
ATOM 4704 N N . VAL B 1 189 ? 61.618 72.095 41.596 1.00 27.69 189 VAL B N 1
ATOM 4705 C CA . VAL B 1 189 ? 61.099 72.446 42.912 1.00 30.40 189 VAL B CA 1
ATOM 4706 C C . VAL B 1 189 ? 60.892 73.952 43.058 1.00 29.01 189 VAL B C 1
ATOM 4707 O O . VAL B 1 189 ? 59.839 74.411 43.506 1.00 30.04 189 VAL B O 1
ATOM 4711 N N . ASP B 1 190 ? 61.908 74.726 42.685 1.00 28.61 190 ASP B N 1
ATOM 4712 C CA . ASP B 1 190 ? 61.788 76.183 42.715 1.00 31.21 190 ASP B CA 1
ATOM 4713 C C . ASP B 1 190 ? 60.712 76.690 41.750 1.00 33.52 190 ASP B C 1
ATOM 4714 O O . ASP B 1 190 ? 59.941 77.600 42.082 1.00 30.93 190 ASP B O 1
ATOM 4719 N N . PHE B 1 191 ? 60.671 76.122 40.546 1.00 27.36 191 PHE B N 1
ATOM 4720 C CA . PHE B 1 191 ? 59.682 76.549 39.566 1.00 28.26 191 PHE B CA 1
ATOM 4721 C C . PHE B 1 191 ? 58.247 76.255 40.052 1.00 28.58 191 PHE B C 1
ATOM 4722 O O . PHE B 1 191 ? 57.317 77.018 39.789 1.00 26.69 191 PHE B O 1
ATOM 4730 N N . ASP B 1 192 ? 58.064 75.130 40.741 1.00 30.07 192 ASP B N 1
ATOM 4731 C CA . ASP B 1 192 ? 56.712 74.685 41.070 1.00 30.78 192 ASP B CA 1
ATOM 4732 C C . ASP B 1 192 ? 56.000 75.656 42.017 1.00 26.55 192 ASP B C 1
ATOM 4733 O O . ASP B 1 192 ? 54.787 75.814 41.939 1.00 27.07 192 ASP B O 1
ATOM 4738 N N . LYS B 1 193 ? 56.758 76.328 42.879 1.00 28.41 193 LYS B N 1
ATOM 4739 C CA . LYS B 1 193 ? 56.179 77.316 43.772 1.00 31.81 193 LYS B CA 1
ATOM 4740 C C . LYS B 1 193 ? 55.537 78.479 42.996 1.00 32.76 193 LYS B C 1
ATOM 4741 O O . LYS B 1 193 ? 54.469 78.973 43.387 1.00 30.25 193 LYS B O 1
ATOM 4747 N N . ARG B 1 194 ? 56.164 78.881 41.895 1.00 30.85 194 ARG B N 1
ATOM 4748 C CA . ARG B 1 194 ? 55.635 79.956 41.064 1.00 28.12 194 ARG B CA 1
ATOM 4749 C C . ARG B 1 194 ? 54.477 79.442 40.209 1.00 24.48 194 ARG B C 1
ATOM 4750 O O . ARG B 1 194 ? 53.532 80.175 39.919 1.00 31.32 194 ARG B O 1
ATOM 4758 N N . ALA B 1 195 ? 54.561 78.175 39.810 1.00 28.41 195 ALA B N 1
ATOM 4759 C CA . ALA B 1 195 ? 53.533 77.543 38.995 1.00 25.93 195 ALA B CA 1
ATOM 4760 C C . ALA B 1 195 ? 52.230 77.367 39.791 1.00 29.43 195 ALA B C 1
ATOM 4761 O O . ALA B 1 195 ? 51.127 77.465 39.249 1.00 30.40 195 ALA B O 1
ATOM 4763 N N . ALA B 1 196 ? 52.388 77.157 41.092 1.00 29.38 196 ALA B N 1
ATOM 4764 C CA . ALA B 1 196 ? 51.307 76.768 41.993 1.00 31.84 196 ALA B CA 1
ATOM 4765 C C . ALA B 1 196 ? 50.401 77.920 42.416 1.00 32.57 196 ALA B C 1
ATOM 4766 O O . ALA B 1 196 ? 49.773 77.849 43.468 1.00 32.58 196 ALA B O 1
ATOM 4768 N N . VAL B 1 197 ? 50.325 78.970 41.596 1.00 29.17 197 VAL B N 1
ATOM 4769 C CA . VAL B 1 197 ? 49.469 80.110 41.888 1.00 27.05 197 VAL B CA 1
ATOM 4770 C C . VAL B 1 197 ? 48.301 80.140 40.909 1.00 30.67 197 VAL B C 1
ATOM 4771 O O . VAL B 1 197 ? 48.510 80.112 39.701 1.00 30.03 197 VAL B O 1
ATOM 4775 N N . SER B 1 198 ? 47.075 80.198 41.429 1.00 27.26 198 SER B N 1
ATOM 4776 C CA . SER B 1 198 ? 45.871 80.082 40.607 1.00 26.56 198 SER B CA 1
ATOM 4777 C C . SER B 1 198 ? 45.341 81.418 40.073 1.00 29.12 198 SER B C 1
ATOM 4778 O O . SER B 1 198 ? 45.205 82.376 40.822 1.00 32.89 198 SER B O 1
ATOM 4781 N N . PRO B 1 199 ? 45.019 81.472 38.775 1.00 29.85 199 PRO B N 1
ATOM 4782 C CA . PRO B 1 199 ? 44.403 82.663 38.170 1.00 28.97 199 PRO B CA 1
ATOM 4783 C C . PRO B 1 199 ? 42.887 82.616 38.175 1.00 28.76 199 PRO B C 1
ATOM 4784 O O . PRO B 1 199 ? 42.238 83.579 37.766 1.00 30.74 199 PRO B O 1
ATOM 4788 N N . TYR B 1 200 ? 42.321 81.499 38.616 1.00 31.75 200 TYR B N 1
ATOM 4789 C CA . TYR B 1 200 ? 40.875 81.341 38.558 1.00 33.28 200 TYR B CA 1
ATOM 4790 C C . TYR B 1 200 ? 40.202 82.412 39.420 1.00 29.50 200 TYR B C 1
ATOM 4791 O O . TYR B 1 200 ? 40.601 82.640 40.561 1.00 33.13 200 TYR B O 1
ATOM 4800 N N . GLY B 1 201 ? 39.206 83.087 38.860 1.00 30.36 201 GLY B N 1
ATOM 4801 C CA . GLY B 1 201 ? 38.617 84.239 39.516 1.00 33.89 201 GLY B CA 1
ATOM 4802 C C . GLY B 1 201 ? 39.096 85.588 38.975 1.00 33.67 201 GLY B C 1
ATOM 4803 O O . GLY B 1 201 ? 38.553 86.641 39.336 1.00 32.14 201 GLY B O 1
ATOM 4804 N N . SER B 1 202 ? 40.102 85.575 38.106 1.00 30.33 202 SER B N 1
ATOM 4805 C CA . SER B 1 202 ? 40.581 86.821 37.492 1.00 29.28 202 SER B CA 1
ATOM 4806 C C . SER B 1 202 ? 39.721 87.277 36.297 1.00 33.31 202 SER B C 1
ATOM 4807 O O . SER B 1 202 ? 39.877 88.406 35.808 1.00 28.51 202 SER B O 1
ATOM 4810 N N . GLY B 1 203 ? 38.821 86.412 35.822 1.00 30.69 203 GLY B N 1
ATOM 4811 C CA . GLY B 1 203 ? 37.926 86.769 34.732 1.00 28.18 203 GLY B CA 1
ATOM 4812 C C . GLY B 1 203 ? 38.638 86.938 33.397 1.00 30.18 203 GLY B C 1
ATOM 4813 O O . GLY B 1 203 ? 39.634 86.269 33.138 1.00 31.17 203 GLY B O 1
ATOM 4814 N N . ALA B 1 204 ? 38.134 87.833 32.547 1.00 28.77 204 ALA B N 1
ATOM 4815 C CA . ALA B 1 204 ? 38.780 88.119 31.270 1.00 29.19 204 ALA B CA 1
ATOM 4816 C C . ALA B 1 204 ? 40.087 88.867 31.498 1.00 30.54 204 ALA B C 1
ATOM 4817 O O . ALA B 1 204 ? 41.088 88.596 30.819 1.00 27.92 204 ALA B O 1
ATOM 4819 N N . LEU B 1 205 ? 40.073 89.802 32.451 1.00 30.01 205 LEU B N 1
ATOM 4820 C CA . LEU B 1 205 ? 41.291 90.506 32.850 1.00 30.51 205 LEU B CA 1
ATOM 4821 C C . LEU B 1 205 ? 41.137 91.266 34.174 1.00 29.03 205 LEU B C 1
ATOM 4822 O O . LEU B 1 205 ? 42.104 91.466 34.889 1.00 28.55 205 LEU B O 1
ATOM 4827 N N . ALA B 1 206 ? 39.919 91.688 34.495 1.00 28.85 206 ALA B N 1
ATOM 4828 C CA . ALA B 1 206 ? 39.718 92.699 35.537 1.00 27.77 206 ALA B CA 1
ATOM 4829 C C . ALA B 1 206 ? 39.311 92.128 36.901 1.00 31.39 206 ALA B C 1
ATOM 4830 O O . ALA B 1 206 ? 39.250 92.858 37.893 1.00 25.65 206 ALA B O 1
ATOM 4832 N N . GLY B 1 207 ? 39.031 90.829 36.945 1.00 31.27 207 GLY B N 1
ATOM 4833 C CA . GLY B 1 207 ? 38.554 90.189 38.162 1.00 30.78 207 GLY B CA 1
ATOM 4834 C C . GLY B 1 207 ? 37.074 89.831 38.069 1.00 28.78 207 GLY B C 1
ATOM 4835 O O . GLY B 1 207 ? 36.295 90.553 37.451 1.00 30.49 207 GLY B O 1
ATOM 4836 N N . SER B 1 208 ? 36.683 88.708 38.662 1.00 31.61 208 SER B N 1
ATOM 4837 C CA . SER B 1 208 ? 35.275 88.306 38.668 1.00 37.52 208 SER B CA 1
ATOM 4838 C C . SER B 1 208 ? 34.424 89.318 39.410 1.00 31.86 208 SER B C 1
ATOM 4839 O O . SER B 1 208 ? 34.859 89.886 40.416 1.00 32.96 208 SER B O 1
ATOM 4842 N N . SER B 1 209 ? 33.215 89.538 38.909 1.00 36.26 209 SER B N 1
ATOM 4843 C CA . SER B 1 209 ? 32.225 90.338 39.619 1.00 37.80 209 SER B CA 1
ATOM 4844 C C . SER B 1 209 ? 31.167 89.446 40.297 1.00 43.02 209 SER B C 1
ATOM 4845 O O . SER B 1 209 ? 30.182 89.946 40.840 1.00 42.02 209 SER B O 1
ATOM 4848 N N . LEU B 1 210 ? 31.381 88.130 40.266 1.00 41.59 210 LEU B N 1
ATOM 4849 C CA . LEU B 1 210 ? 30.403 87.177 40.782 1.00 41.87 210 LEU B CA 1
ATOM 4850 C C . LEU B 1 210 ? 30.388 87.135 42.304 1.00 43.47 210 LEU B C 1
ATOM 4851 O O . LEU B 1 210 ? 29.382 86.772 42.900 1.00 46.14 210 LEU B O 1
ATOM 4856 N N . GLY B 1 211 ? 31.494 87.510 42.934 1.00 39.08 211 GLY B N 1
ATOM 4857 C CA . GLY B 1 211 ? 31.593 87.401 44.378 1.00 39.85 211 GLY B CA 1
ATOM 4858 C C . GLY B 1 211 ? 32.159 86.062 44.825 1.00 45.27 211 GLY B C 1
ATOM 4859 O O . GLY B 1 211 ? 32.003 85.665 45.980 1.00 45.56 211 GLY B O 1
ATOM 4860 N N . LEU B 1 212 ? 32.839 85.369 43.914 1.00 41.08 212 LEU B N 1
ATOM 4861 C CA . LEU B 1 212 ? 33.440 84.078 44.230 1.00 41.66 212 LEU B CA 1
ATOM 4862 C C . LEU B 1 212 ? 34.660 84.240 45.142 1.00 40.27 212 LEU B C 1
ATOM 4863 O O . LEU B 1 212 ? 35.091 85.356 45.420 1.00 39.09 212 LEU B O 1
ATOM 4868 N N . ASP B 1 213 ? 35.210 83.128 45.614 1.00 38.19 213 ASP B N 1
ATOM 4869 C CA . ASP B 1 213 ? 36.373 83.170 46.499 1.00 37.33 213 ASP B CA 1
ATOM 4870 C C . ASP B 1 213 ? 37.584 82.500 45.848 1.00 38.98 213 ASP B C 1
ATOM 4871 O O . ASP B 1 213 ? 37.723 81.271 45.881 1.00 40.80 213 ASP B O 1
ATOM 4876 N N . PRO B 1 214 ? 38.476 83.312 45.261 1.00 38.54 214 PRO B N 1
ATOM 4877 C CA . PRO B 1 214 ? 39.633 82.756 44.556 1.00 37.65 214 PRO B CA 1
ATOM 4878 C C . PRO B 1 214 ? 40.511 81.872 45.447 1.00 36.87 214 PRO B C 1
ATOM 4879 O O . PRO B 1 214 ? 40.991 80.860 44.951 1.00 34.83 214 PRO B O 1
ATOM 4883 N N . ASP B 1 215 ? 40.705 82.229 46.716 1.00 34.70 215 ASP B N 1
ATOM 4884 C CA . ASP B 1 215 ? 41.473 81.381 47.624 1.00 37.13 215 ASP B CA 1
ATOM 4885 C C . ASP B 1 215 ? 40.857 79.986 47.779 1.00 37.07 215 ASP B C 1
ATOM 4886 O O . ASP B 1 215 ? 41.576 78.996 47.890 1.00 39.92 215 ASP B O 1
ATOM 4891 N N . ALA B 1 216 ? 39.533 79.893 47.770 1.00 40.59 216 ALA B N 1
ATOM 4892 C CA . ALA B 1 216 ? 38.879 78.593 47.957 1.00 41.90 216 ALA B CA 1
ATOM 4893 C C . ALA B 1 216 ? 38.928 77.756 46.682 1.00 39.90 216 ALA B C 1
ATOM 4894 O O . ALA B 1 216 ? 39.150 76.549 46.732 1.00 40.69 216 ALA B O 1
ATOM 4896 N N . ILE B 1 217 ? 38.689 78.396 45.541 1.00 38.58 217 ILE B N 1
ATOM 4897 C CA . ILE B 1 217 ? 38.801 77.730 44.243 1.00 36.52 217 ILE B CA 1
ATOM 4898 C C . ILE B 1 217 ? 40.227 77.222 44.027 1.00 37.04 217 ILE B C 1
ATOM 4899 O O . ILE B 1 217 ? 40.434 76.140 43.484 1.00 37.87 217 ILE B O 1
ATOM 4904 N N . ALA B 1 218 ? 41.203 78.004 44.473 1.00 35.70 218 ALA B N 1
ATOM 4905 C CA . ALA B 1 218 ? 42.599 77.606 44.376 1.00 38.56 218 ALA B CA 1
ATOM 4906 C C . ALA B 1 218 ? 42.840 76.298 45.128 1.00 38.26 218 ALA B C 1
ATOM 4907 O O . ALA B 1 218 ? 43.441 75.360 44.590 1.00 34.03 218 ALA B O 1
ATOM 4909 N N . ALA B 1 219 ? 42.374 76.251 46.374 1.00 34.54 219 ALA B N 1
ATOM 4910 C CA . ALA B 1 219 ? 42.551 75.075 47.221 1.00 42.75 219 ALA B CA 1
ATOM 4911 C C . ALA B 1 219 ? 41.932 73.861 46.554 1.00 41.05 219 ALA B C 1
ATOM 4912 O O . ALA B 1 219 ? 42.540 72.797 46.465 1.00 44.01 219 ALA B O 1
ATOM 4914 N N . ASP B 1 220 ? 40.725 74.056 46.051 1.00 41.59 220 ASP B N 1
ATOM 4915 C CA . ASP B 1 220 ? 39.952 72.991 45.445 1.00 47.76 220 ASP B CA 1
ATOM 4916 C C . ASP B 1 220 ? 40.619 72.432 44.177 1.00 44.63 220 ASP B C 1
ATOM 4917 O O . ASP B 1 220 ? 40.508 71.245 43.886 1.00 45.55 220 ASP B O 1
ATOM 4922 N N . LEU B 1 221 ? 41.327 73.283 43.440 1.00 39.59 221 LEU B N 1
ATOM 4923 C CA . LEU B 1 221 ? 41.999 72.860 42.212 1.00 38.10 221 LEU B CA 1
ATOM 4924 C C . LEU B 1 221 ? 43.422 72.331 42.459 1.00 35.50 221 LEU B C 1
ATOM 4925 O O . LEU B 1 221 ? 44.072 71.858 41.537 1.00 38.69 221 LEU B O 1
ATOM 4930 N N . GLY B 1 222 ? 43.908 72.416 43.693 1.00 35.49 222 GLY B N 1
ATOM 4931 C CA . GLY B 1 222 ? 45.220 71.887 44.028 1.00 31.07 222 GLY B CA 1
ATOM 4932 C C . GLY B 1 222 ? 46.359 72.899 43.964 1.00 34.97 222 GLY B C 1
ATOM 4933 O O . GLY B 1 222 ? 47.528 72.532 44.050 1.00 34.86 222 GLY B O 1
ATOM 4934 N N . PHE B 1 223 ? 46.014 74.173 43.805 1.00 33.56 223 PHE B N 1
ATOM 4935 C CA . PHE B 1 223 ? 46.989 75.263 43.798 1.00 33.97 223 PHE B CA 1
ATOM 4936 C C . PHE B 1 223 ? 47.366 75.622 45.235 1.00 35.33 223 PHE B C 1
ATOM 4937 O O . PHE B 1 223 ? 46.609 75.341 46.158 1.00 36.42 223 PHE B O 1
ATOM 4945 N N . SER B 1 224 ? 48.519 76.249 45.430 1.00 34.02 224 SER B N 1
ATOM 4946 C CA . SER B 1 224 ? 48.934 76.648 46.779 1.00 37.24 224 SER B CA 1
ATOM 4947 C C . SER B 1 224 ? 48.395 78.018 47.188 1.00 37.02 224 SER B C 1
ATOM 4948 O O . SER B 1 224 ? 48.384 78.354 48.376 1.00 42.09 224 SER B O 1
ATOM 4951 N N . ALA B 1 225 ? 47.982 78.818 46.206 1.00 35.29 225 ALA B N 1
ATOM 4952 C CA . ALA B 1 225 ? 47.560 80.197 46.458 1.00 36.33 225 ALA B CA 1
ATOM 4953 C C . ALA B 1 225 ? 46.852 80.750 45.243 1.00 33.82 225 ALA B C 1
ATOM 4954 O O . ALA B 1 225 ? 46.923 80.173 44.161 1.00 33.64 225 ALA B O 1
ATOM 4956 N N . ALA B 1 226 ? 46.143 81.854 45.420 1.00 32.19 226 ALA B N 1
ATOM 4957 C CA . ALA B 1 226 ? 45.506 82.511 44.287 1.00 34.92 226 ALA B CA 1
ATOM 4958 C C . ALA B 1 226 ? 46.330 83.728 43.903 1.00 31.01 226 ALA B C 1
ATOM 4959 O O . ALA B 1 226 ? 47.144 84.204 44.685 1.00 33.17 226 ALA B O 1
ATOM 4961 N N . ALA B 1 227 ? 46.095 84.229 42.697 1.00 31.77 227 ALA B N 1
ATOM 4962 C CA . ALA B 1 227 ? 46.856 85.351 42.134 1.00 33.14 227 ALA B CA 1
ATOM 4963 C C . ALA B 1 227 ? 46.603 86.693 42.828 1.00 35.56 227 ALA B C 1
ATOM 4964 O O . ALA B 1 227 ? 45.520 86.925 43.365 1.00 32.97 227 ALA B O 1
ATOM 4966 N N . ASP B 1 228 ? 47.605 87.573 42.765 1.00 33.18 228 ASP B N 1
ATOM 4967 C CA . ASP B 1 228 ? 47.578 88.904 43.381 1.00 35.19 228 ASP B CA 1
ATOM 4968 C C . ASP B 1 228 ? 47.040 90.004 42.476 1.00 33.74 228 ASP B C 1
ATOM 4969 O O . ASP B 1 228 ? 46.728 91.100 42.947 1.00 29.91 228 ASP B O 1
ATOM 4974 N N . ASN B 1 229 ? 46.974 89.732 41.175 1.00 30.40 229 ASN B N 1
ATOM 4975 C CA . ASN B 1 229 ? 46.571 90.751 40.210 1.00 28.26 229 ASN B CA 1
ATOM 4976 C C . ASN B 1 229 ? 45.965 90.068 38.994 1.00 28.48 229 ASN B C 1
ATOM 4977 O O . ASN B 1 229 ? 46.639 89.293 38.313 1.00 26.86 229 ASN B O 1
ATOM 4982 N N . SER B 1 230 ? 44.689 90.359 38.735 1.00 25.68 230 SER B N 1
ATOM 4983 C CA . SER B 1 230 ? 43.915 89.690 37.693 1.00 26.73 230 SER B CA 1
ATOM 4984 C C . SER B 1 230 ? 44.491 89.900 36.295 1.00 27.40 230 SER B C 1
ATOM 4985 O O . SER B 1 230 ? 44.404 89.011 35.441 1.00 27.59 230 SER B O 1
ATOM 4988 N N . VAL B 1 231 ? 45.068 91.077 36.064 1.00 25.25 231 VAL B N 1
ATOM 4989 C CA . VAL B 1 231 ? 45.626 91.415 34.750 1.00 25.51 231 VAL B CA 1
ATOM 4990 C C . VAL B 1 231 ? 46.891 90.594 34.522 1.00 26.15 231 VAL B C 1
ATOM 4991 O O . VAL B 1 231 ? 47.041 89.938 33.493 1.00 24.58 231 VAL B O 1
ATOM 4995 N N . ASP B 1 232 ? 47.786 90.616 35.501 1.00 22.73 232 ASP B N 1
ATOM 4996 C CA . ASP B 1 232 ? 48.995 89.818 35.434 1.00 24.55 232 ASP B CA 1
ATOM 4997 C C . ASP B 1 232 ? 48.692 88.319 35.360 1.00 28.52 232 ASP B C 1
ATOM 4998 O O . ASP B 1 232 ? 49.340 87.583 34.618 1.00 25.74 232 ASP B O 1
ATOM 5003 N N . ALA B 1 233 ? 47.698 87.865 36.118 1.00 26.72 233 ALA B N 1
ATOM 5004 C CA . ALA B 1 233 ? 47.375 86.436 36.156 1.00 28.08 233 ALA B CA 1
ATOM 5005 C C . ALA B 1 233 ? 46.893 85.926 34.812 1.00 27.26 233 ALA B C 1
ATOM 5006 O O . ALA B 1 233 ? 47.190 84.794 34.436 1.00 26.32 233 ALA B O 1
ATOM 5008 N N . THR B 1 234 ? 46.132 86.748 34.095 1.00 23.95 234 THR B N 1
ATOM 5009 C CA . THR B 1 234 ? 45.608 86.319 32.801 1.00 28.97 234 THR B CA 1
ATOM 5010 C C . THR B 1 234 ? 46.575 86.606 31.646 1.00 30.23 234 THR B C 1
ATOM 5011 O O . THR B 1 234 ? 46.513 85.960 30.598 1.00 28.12 234 THR B O 1
ATOM 5015 N N . ALA B 1 235 ? 47.485 87.557 31.836 1.00 25.84 235 ALA B N 1
ATOM 5016 C CA . ALA B 1 235 ? 48.357 87.960 30.737 1.00 27.07 235 ALA B CA 1
ATOM 5017 C C . ALA B 1 235 ? 49.771 87.346 30.783 1.00 26.52 235 ALA B C 1
ATOM 5018 O O . ALA B 1 235 ? 50.362 87.078 29.740 1.00 26.12 235 ALA B O 1
ATOM 5020 N N . ALA B 1 236 ? 50.339 87.163 31.969 1.00 23.78 236 ALA B N 1
ATOM 5021 C CA . ALA B 1 236 ? 51.751 86.770 32.046 1.00 24.39 236 ALA B CA 1
ATOM 5022 C C . ALA B 1 236 ? 51.962 85.283 31.760 1.00 28.67 236 ALA B C 1
ATOM 5023 O O . ALA B 1 236 ? 51.124 84.435 32.087 1.00 25.44 236 ALA B O 1
ATOM 5025 N N . ARG B 1 237 ? 53.083 84.968 31.124 1.00 24.95 237 ARG B N 1
ATOM 5026 C CA . ARG B 1 237 ? 53.402 83.578 30.850 1.00 24.04 237 ARG B CA 1
ATOM 5027 C C . ARG B 1 237 ? 54.843 83.263 31.207 1.00 25.57 237 ARG B C 1
ATOM 5028 O O . ARG B 1 237 ? 55.415 82.318 30.675 1.00 25.79 237 ARG B O 1
ATOM 5036 N N . ASP B 1 238 ? 55.434 84.031 32.120 1.00 23.55 238 ASP B N 1
ATOM 5037 C CA . ASP B 1 238 ? 56.811 83.732 32.527 1.00 26.48 238 ASP B CA 1
ATOM 5038 C C . ASP B 1 238 ? 56.894 82.325 33.140 1.00 25.93 238 ASP B C 1
ATOM 5039 O O . ASP B 1 238 ? 57.941 81.679 33.075 1.00 26.97 238 ASP B O 1
ATOM 5044 N N . PHE B 1 239 ? 55.797 81.827 33.708 1.00 25.99 239 PHE B N 1
ATOM 5045 C CA . PHE B 1 239 ? 55.831 80.458 34.249 1.00 26.22 239 PHE B CA 1
ATOM 5046 C C . PHE B 1 239 ? 56.134 79.466 33.129 1.00 27.18 239 PHE B C 1
ATOM 5047 O O . PHE B 1 239 ? 56.907 78.527 33.334 1.00 25.55 239 PHE B O 1
ATOM 5055 N N . ALA B 1 240 ? 55.580 79.706 31.938 1.00 23.15 240 ALA B N 1
ATOM 5056 C CA . ALA B 1 240 ? 55.819 78.817 30.799 1.00 26.63 240 ALA B CA 1
ATOM 5057 C C . ALA B 1 240 ? 57.261 78.913 30.311 1.00 25.05 240 ALA B C 1
ATOM 5058 O O . ALA B 1 240 ? 57.893 77.890 30.013 1.00 25.18 240 ALA B O 1
ATOM 5060 N N . ALA B 1 241 ? 57.774 80.134 30.204 1.00 23.70 241 ALA B N 1
ATOM 5061 C CA . ALA B 1 241 ? 59.165 80.346 29.781 1.00 22.92 241 ALA B CA 1
ATOM 5062 C C . ALA B 1 241 ? 60.148 79.686 30.755 1.00 23.67 241 ALA B C 1
ATOM 5063 O O . ALA B 1 241 ? 61.139 79.086 30.339 1.00 25.16 241 ALA B O 1
ATOM 5065 N N . GLU B 1 242 ? 59.875 79.802 32.053 1.00 24.60 242 GLU B N 1
ATOM 5066 C CA . GLU B 1 242 ? 60.737 79.179 33.059 1.00 23.98 242 GLU B CA 1
ATOM 5067 C C . GLU B 1 242 ? 60.715 77.658 32.930 1.00 26.09 242 GLU B C 1
ATOM 5068 O O . GLU B 1 242 ? 61.748 77.007 33.052 1.00 22.83 242 GLU B O 1
ATOM 5074 N N . ALA B 1 243 ? 59.542 77.085 32.674 1.00 25.00 243 ALA B N 1
ATOM 5075 C CA . ALA B 1 243 ? 59.480 75.637 32.475 1.00 30.04 243 ALA B CA 1
ATOM 5076 C C . ALA B 1 243 ? 60.304 75.229 31.244 1.00 23.98 243 ALA B C 1
ATOM 5077 O O . ALA B 1 243 ? 61.094 74.288 31.299 1.00 25.60 243 ALA B O 1
ATOM 5079 N N . ALA B 1 244 ? 60.112 75.946 30.140 1.00 25.75 244 ALA B N 1
ATOM 5080 C CA . ALA B 1 244 ? 60.881 75.699 28.923 1.00 22.19 244 ALA B CA 1
ATOM 5081 C C . ALA B 1 244 ? 62.384 75.808 29.166 1.00 22.94 244 ALA B C 1
ATOM 5082 O O . ALA B 1 244 ? 63.162 75.021 28.599 1.00 22.95 244 ALA B O 1
ATOM 5084 N N . PHE B 1 245 ? 62.802 76.769 30.000 1.00 24.11 245 PHE B N 1
ATOM 5085 C CA . PHE B 1 245 ? 64.218 76.880 30.349 1.00 22.93 245 PHE B CA 1
ATOM 5086 C C . PHE B 1 245 ? 64.667 75.632 31.087 1.00 23.74 245 PHE B C 1
ATOM 5087 O O . PHE B 1 245 ? 65.687 75.038 30.748 1.00 23.54 245 PHE B O 1
ATOM 5095 N N . VAL B 1 246 ? 63.905 75.222 32.101 1.00 24.02 246 VAL B N 1
ATOM 5096 C CA . VAL B 1 246 ? 64.321 74.057 32.881 1.00 25.81 246 VAL B CA 1
ATOM 5097 C C . VAL B 1 246 ? 64.383 72.831 31.974 1.00 23.85 246 VAL B C 1
ATOM 5098 O O . VAL B 1 246 ? 65.329 72.053 32.055 1.00 24.03 246 VAL B O 1
ATOM 5102 N N . PHE B 1 247 ? 63.406 72.684 31.076 1.00 23.69 247 PHE B N 1
ATOM 5103 C CA . PHE B 1 247 ? 63.413 71.533 30.160 1.00 21.73 247 PHE B CA 1
ATOM 5104 C C . PHE B 1 247 ? 64.635 71.588 29.224 1.00 25.98 247 PHE B C 1
ATOM 5105 O O . PHE B 1 247 ? 65.265 70.568 28.947 1.00 25.86 247 PHE B O 1
ATOM 5113 N N . ALA B 1 248 ? 64.966 72.786 28.740 1.00 23.94 248 ALA B N 1
ATOM 5114 C CA . ALA B 1 248 ? 66.105 72.956 27.857 1.00 25.30 248 ALA B CA 1
ATOM 5115 C C . ALA B 1 248 ? 67.387 72.590 28.587 1.00 23.01 248 ALA B C 1
ATOM 5116 O O . ALA B 1 248 ? 68.287 71.974 28.018 1.00 24.96 248 ALA B O 1
ATOM 5118 N N . MET B 1 249 ? 67.464 72.986 29.853 1.00 22.81 249 MET B N 1
ATOM 5119 C CA . MET B 1 249 ? 68.657 72.767 30.656 1.00 24.73 249 MET B CA 1
ATOM 5120 C C . MET B 1 249 ? 68.852 71.276 30.909 1.00 26.20 249 MET B C 1
ATOM 5121 O O . MET B 1 249 ? 69.964 70.763 30.799 1.00 26.76 249 MET B O 1
ATOM 5126 N N . ILE B 1 250 ? 67.765 70.587 31.244 1.00 22.99 250 ILE B N 1
ATOM 5127 C CA . ILE B 1 250 ? 67.806 69.140 31.413 1.00 24.15 250 ILE B CA 1
ATOM 5128 C C . ILE B 1 250 ? 68.320 68.488 30.129 1.00 25.42 250 ILE B C 1
ATOM 5129 O O . ILE B 1 250 ? 69.205 67.629 30.165 1.00 24.54 250 ILE B O 1
ATOM 5134 N N . ALA B 1 251 ? 67.779 68.929 28.993 1.00 22.24 251 ALA B N 1
ATOM 5135 C CA . ALA B 1 251 ? 68.159 68.360 27.698 1.00 24.38 251 ALA B CA 1
ATOM 5136 C C . ALA B 1 251 ? 69.640 68.588 27.401 1.00 23.74 251 ALA B C 1
ATOM 5137 O O . ALA B 1 251 ? 70.334 67.695 26.913 1.00 24.83 251 ALA B O 1
ATOM 5139 N N . VAL B 1 252 ? 70.111 69.799 27.673 1.00 24.59 252 VAL B N 1
ATOM 5140 C CA . VAL B 1 252 ? 71.518 70.110 27.494 1.00 24.51 252 VAL B CA 1
ATOM 5141 C C . VAL B 1 252 ? 72.397 69.235 28.398 1.00 26.34 252 VAL B C 1
ATOM 5142 O O . VAL B 1 252 ? 73.436 68.718 27.968 1.00 25.41 252 VAL B O 1
ATOM 5146 N N . ASP B 1 253 ? 71.983 69.060 29.644 1.00 25.04 253 ASP B N 1
ATOM 5147 C CA . ASP B 1 253 ? 72.732 68.194 30.555 1.00 28.00 253 ASP B CA 1
ATOM 5148 C C . ASP B 1 253 ? 72.762 66.749 30.051 1.00 27.42 253 ASP B C 1
ATOM 5149 O O . ASP B 1 253 ? 73.808 66.107 30.104 1.00 27.53 253 ASP B O 1
ATOM 5154 N N . LEU B 1 254 ? 71.636 66.254 29.528 1.00 26.16 254 LEU B N 1
ATOM 5155 C CA . LEU B 1 254 ? 71.628 64.945 28.873 1.00 26.96 254 LEU B CA 1
ATOM 5156 C C . LEU B 1 254 ? 72.552 64.899 27.644 1.00 27.17 254 LEU B C 1
ATOM 5157 O O . LEU B 1 254 ? 73.135 63.850 27.360 1.00 24.94 254 LEU B O 1
ATOM 5162 N N . SER B 1 255 ? 72.685 66.017 26.920 1.00 26.11 255 SER B N 1
ATOM 5163 C CA . SER B 1 255 ? 73.536 66.042 25.723 1.00 24.46 255 SER B CA 1
ATOM 5164 C C . SER B 1 255 ? 75.021 65.942 26.072 1.00 23.67 255 SER B C 1
ATOM 5165 O O . SER B 1 255 ? 75.814 65.460 25.269 1.00 26.94 255 SER B O 1
ATOM 5168 N N . ARG B 1 256 ? 75.400 66.403 27.255 1.00 23.75 256 ARG B N 1
ATOM 5169 C CA . ARG B 1 256 ? 76.777 66.233 27.728 1.00 25.46 256 ARG B CA 1
ATOM 5170 C C . ARG B 1 256 ? 77.060 64.755 28.017 1.00 26.86 256 ARG B C 1
ATOM 5171 O O . ARG B 1 256 ? 78.088 64.202 27.610 1.00 23.33 256 ARG B O 1
ATOM 5179 N N . LEU B 1 257 ? 76.142 64.123 28.741 1.00 24.58 257 LEU B N 1
ATOM 5180 C CA . LEU B 1 257 ? 76.233 62.688 29.022 1.00 26.76 257 LEU B CA 1
ATOM 5181 C C . LEU B 1 257 ? 76.209 61.906 27.711 1.00 27.01 257 LEU B C 1
ATOM 5182 O O . LEU B 1 257 ? 76.938 60.932 27.541 1.00 25.59 257 LEU B O 1
ATOM 5187 N N . ALA B 1 258 ? 75.379 62.362 26.774 1.00 24.81 258 ALA B N 1
ATOM 5188 C CA . ALA B 1 258 ? 75.273 61.722 25.470 1.00 22.82 258 ALA B CA 1
ATOM 5189 C C . ALA B 1 258 ? 76.584 61.793 24.694 1.00 29.28 258 ALA B C 1
ATOM 5190 O O . ALA B 1 258 ? 77.008 60.801 24.088 1.00 25.58 258 ALA B O 1
ATOM 5192 N N . GLU B 1 259 ? 77.206 62.972 24.697 1.00 28.12 259 GLU B N 1
ATOM 5193 C CA . GLU B 1 259 ? 78.451 63.169 23.960 1.00 27.69 259 GLU B CA 1
ATOM 5194 C C . GLU B 1 259 ? 79.541 62.218 24.480 1.00 26.21 259 GLU B C 1
ATOM 5195 O O . G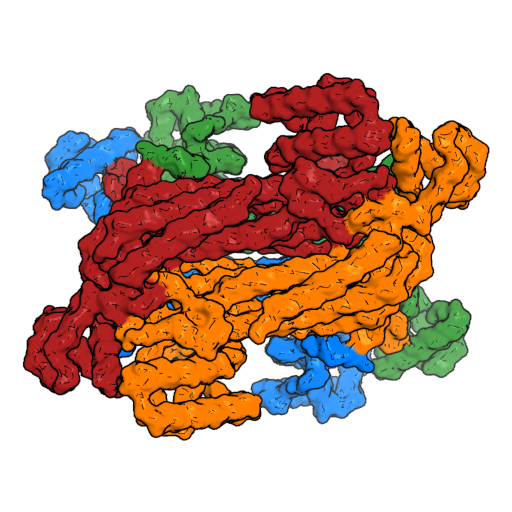LU B 1 259 ? 80.231 61.583 23.691 1.00 26.99 259 GLU B O 1
ATOM 5201 N N . ASP B 1 260 ? 79.666 62.110 25.804 1.00 25.32 260 ASP B N 1
ATOM 5202 C CA . ASP B 1 260 ? 80.616 61.187 26.437 1.00 30.43 260 ASP B CA 1
ATOM 5203 C C . ASP B 1 260 ? 80.412 59.744 25.978 1.00 28.36 260 ASP B C 1
ATOM 5204 O O . ASP B 1 260 ? 81.353 59.056 25.583 1.00 28.06 260 ASP B O 1
ATOM 5209 N N . ILE B 1 261 ? 79.169 59.291 26.037 1.00 27.63 261 ILE B N 1
ATOM 5210 C CA . ILE B 1 261 ? 78.834 57.929 25.644 1.00 28.30 261 ILE B CA 1
ATOM 5211 C C . ILE B 1 261 ? 79.135 57.674 24.172 1.00 28.77 261 ILE B C 1
ATOM 5212 O O . ILE B 1 261 ? 79.634 56.601 23.822 1.00 27.92 261 ILE B O 1
ATOM 5217 N N . ILE B 1 262 ? 78.841 58.651 23.311 1.00 27.11 262 ILE B N 1
ATOM 5218 C CA . ILE B 1 262 ? 79.139 58.497 21.883 1.00 26.52 262 ILE B CA 1
ATOM 5219 C C . ILE B 1 262 ? 80.653 58.337 21.653 1.00 27.62 262 ILE B C 1
ATOM 5220 O O . ILE B 1 262 ? 81.083 57.444 20.910 1.00 29.06 262 ILE B O 1
ATOM 5225 N N . VAL B 1 263 ? 81.457 59.171 22.312 1.00 23.03 263 VAL B N 1
ATOM 5226 C CA . VAL B 1 263 ? 82.912 59.060 22.180 1.00 26.14 263 VAL B CA 1
ATOM 5227 C C . VAL B 1 263 ? 83.419 57.761 22.845 1.00 30.66 263 VAL B C 1
ATOM 5228 O O . VAL B 1 263 ? 84.184 57.008 22.242 1.00 29.08 263 VAL B O 1
ATOM 5232 N N . TRP B 1 264 ? 82.965 57.481 24.065 1.00 30.35 264 TRP B N 1
ATOM 5233 C CA . TRP B 1 264 ? 83.280 56.212 24.729 1.00 26.21 264 TRP B CA 1
ATOM 5234 C C . TRP B 1 264 ? 82.987 54.977 23.869 1.00 29.12 264 TRP B C 1
ATOM 5235 O O . TRP B 1 264 ? 83.752 54.010 23.886 1.00 25.24 264 TRP B O 1
ATOM 5246 N N . SER B 1 265 ? 81.880 55.030 23.125 1.00 27.81 265 SER B N 1
ATOM 5247 C CA . SER B 1 265 ? 81.418 53.921 22.301 1.00 30.83 265 SER B CA 1
ATOM 5248 C C . SER B 1 265 ? 82.212 53.672 21.024 1.00 31.40 265 SER B C 1
ATOM 5249 O O . SER B 1 265 ? 82.108 52.590 20.443 1.00 30.14 265 SER B O 1
ATOM 5252 N N . SER B 1 266 ? 82.932 54.677 20.541 1.00 26.94 266 SER B N 1
ATOM 5253 C CA . SER B 1 266 ? 83.718 54.507 19.319 1.00 28.71 266 SER B CA 1
ATOM 5254 C C . SER B 1 266 ? 84.739 53.380 19.514 1.00 29.83 266 SER B C 1
ATOM 5255 O O . SER B 1 266 ? 85.264 53.178 20.618 1.00 29.53 266 SER B O 1
ATOM 5258 N N . THR B 1 267 ? 85.025 52.633 18.457 1.00 31.67 267 THR B N 1
ATOM 5259 C CA . THR B 1 267 ? 85.976 51.535 18.608 1.00 34.63 267 THR B CA 1
ATOM 5260 C C . THR B 1 267 ? 87.381 52.038 18.959 1.00 32.32 267 THR B C 1
ATOM 5261 O O . THR B 1 267 ? 88.131 51.324 19.606 1.00 34.48 267 THR B O 1
ATOM 5265 N N . GLU B 1 268 ? 87.715 53.282 18.607 1.00 30.77 268 GLU B N 1
ATOM 5266 C CA . GLU B 1 268 ? 89.019 53.844 18.995 1.00 31.90 268 GLU B CA 1
ATOM 5267 C C . GLU B 1 268 ? 89.153 54.016 20.517 1.00 30.59 268 GLU B C 1
ATOM 5268 O O . GLU B 1 268 ? 90.195 53.709 21.096 1.00 29.35 268 GLU B O 1
ATOM 5274 N N . PHE B 1 269 ? 88.111 54.549 21.155 1.00 27.48 269 PHE B N 1
ATOM 5275 C CA . PHE B 1 269 ? 88.071 54.644 22.611 1.00 28.88 269 PHE B CA 1
ATOM 5276 C C . PHE B 1 269 ? 87.848 53.260 23.233 1.00 29.96 269 PHE B C 1
ATOM 5277 O O . PHE B 1 269 ? 88.640 52.797 24.048 1.00 30.95 269 PHE B O 1
ATOM 5285 N N . GLY B 1 270 ? 86.762 52.610 22.833 1.00 30.59 270 GLY B N 1
ATOM 5286 C CA . GLY B 1 270 ? 86.400 51.312 23.374 1.00 32.72 270 GLY B CA 1
ATOM 5287 C C . GLY B 1 270 ? 86.169 51.299 24.879 1.00 32.31 270 GLY B C 1
ATOM 5288 O O . GLY B 1 270 ? 86.330 50.250 25.501 1.00 31.31 270 GLY B O 1
ATOM 5289 N N . TYR B 1 271 ? 85.786 52.439 25.466 1.00 26.97 271 TYR B N 1
ATOM 5290 C CA . TYR B 1 271 ? 85.546 52.506 26.915 1.00 28.40 271 TYR B CA 1
ATOM 5291 C C . TYR B 1 271 ? 84.302 51.722 27.323 1.00 27.91 271 TYR B C 1
ATOM 5292 O O . TYR B 1 271 ? 84.224 51.223 28.437 1.00 30.64 271 TYR B O 1
ATOM 5301 N N . VAL B 1 272 ? 83.320 51.648 26.431 1.00 30.40 272 VAL B N 1
ATOM 5302 C CA . VAL B 1 272 ? 82.070 50.961 26.720 1.00 28.63 272 VAL B CA 1
ATOM 5303 C C . VAL B 1 272 ? 81.619 50.102 25.552 1.00 29.48 272 VAL B C 1
ATOM 5304 O O . VAL B 1 272 ? 81.921 50.385 24.389 1.00 32.73 272 VAL B O 1
ATOM 5308 N N . THR B 1 273 ? 80.884 49.048 25.869 1.00 27.84 273 THR B N 1
ATOM 5309 C CA . THR B 1 273 ? 80.210 48.252 24.856 1.00 32.82 273 THR B CA 1
ATOM 5310 C C . THR B 1 273 ? 78.721 48.442 25.083 1.00 30.43 273 THR B C 1
ATOM 5311 O O . THR B 1 273 ? 78.237 48.286 26.206 1.00 32.52 273 THR B O 1
ATOM 5315 N N . LEU B 1 274 ? 78.004 48.798 24.026 1.00 29.59 274 LEU B N 1
ATOM 5316 C CA . LEU B 1 274 ? 76.568 49.048 24.113 1.00 31.23 274 LEU B CA 1
ATOM 5317 C C . LEU B 1 274 ? 75.757 47.744 24.187 1.00 30.81 274 LEU B C 1
ATOM 5318 O O . LEU B 1 274 ? 76.209 46.705 23.745 1.00 31.21 274 LEU B O 1
ATOM 5323 N N . HIS B 1 275 ? 74.551 47.827 24.736 1.00 33.01 275 HIS B N 1
ATOM 5324 C CA . HIS B 1 275 ? 73.650 46.681 24.859 1.00 34.15 275 HIS B CA 1
ATOM 5325 C C . HIS B 1 275 ? 72.830 46.528 23.579 1.00 37.24 275 HIS B C 1
ATOM 5326 O O . HIS B 1 275 ? 72.390 47.534 23.010 1.00 34.62 275 HIS B O 1
ATOM 5333 N N . ASP B 1 276 ? 72.624 45.284 23.132 1.00 37.03 276 ASP B N 1
ATOM 5334 C CA . ASP B 1 276 ? 71.849 44.992 21.920 1.00 37.79 276 ASP B CA 1
ATOM 5335 C C . ASP B 1 276 ? 70.507 45.725 21.872 1.00 37.00 276 ASP B C 1
ATOM 5336 O O . ASP B 1 276 ? 70.098 46.208 20.811 1.00 34.88 276 ASP B O 1
ATOM 5341 N N . SER B 1 277 ? 69.827 45.783 23.018 1.00 32.58 277 SER B N 1
ATOM 5342 C CA . SER B 1 277 ? 68.467 46.335 23.105 1.00 39.56 277 SER B CA 1
ATOM 5343 C C . SER B 1 277 ? 68.424 47.868 23.227 1.00 38.90 277 SER B C 1
ATOM 5344 O O . SER B 1 277 ? 67.345 48.480 23.218 1.00 34.14 277 SER B O 1
ATOM 5347 N N . TRP B 1 278 ? 69.596 48.484 23.331 1.00 37.13 278 TRP B N 1
ATOM 5348 C CA . TRP B 1 278 ? 69.689 49.918 23.581 1.00 33.78 278 TRP B CA 1
ATOM 5349 C C . TRP B 1 278 ? 70.618 50.578 22.580 1.00 34.59 278 TRP B C 1
ATOM 5350 O O . TRP B 1 278 ? 71.248 51.588 22.881 1.00 37.08 278 TRP B O 1
ATOM 5361 N N . SER B 1 279 ? 70.703 49.983 21.395 1.00 31.19 279 SER B N 1
ATOM 5362 C CA . SER B 1 279 ? 71.536 50.490 20.318 1.00 33.62 279 SER B CA 1
ATOM 5363 C C . SER B 1 279 ? 71.065 49.892 19.003 1.00 35.95 279 SER B C 1
ATOM 5364 O O . SER B 1 279 ? 70.201 49.004 18.990 1.00 38.41 279 SER B O 1
ATOM 5367 N N . THR B 1 280 ? 71.603 50.389 17.896 1.00 31.53 280 THR B N 1
ATOM 5368 C CA . THR B 1 280 ? 71.372 49.747 16.613 1.00 38.30 280 THR B CA 1
ATOM 5369 C C . THR B 1 280 ? 72.676 49.120 16.135 1.00 37.72 280 THR B C 1
ATOM 5370 O O . THR B 1 280 ? 73.764 49.523 16.554 1.00 37.60 280 THR B O 1
ATOM 5374 N N . GLY B 1 281 ? 72.557 48.142 15.272 1.00 40.99 281 GLY B N 1
ATOM 5375 C CA . GLY B 1 281 ? 73.700 47.445 14.757 1.00 51.56 281 GLY B CA 1
ATOM 5376 C C . GLY B 1 281 ? 73.374 46.679 13.516 1.00 60.61 281 GLY B C 1
ATOM 5377 O O . GLY B 1 281 ? 72.284 46.768 13.009 1.00 62.40 281 GLY B O 1
ATOM 5378 N N . SER B 1 282 ? 74.335 45.934 13.007 1.00 68.58 282 SER B N 1
ATOM 5379 C CA . SER B 1 282 ? 74.074 45.111 11.845 1.00 73.27 282 SER B CA 1
ATOM 5380 C C . SER B 1 282 ? 74.258 43.668 12.173 1.00 75.99 282 SER B C 1
ATOM 5381 O O . SER B 1 282 ? 75.005 43.319 13.046 1.00 75.81 282 SER B O 1
ATOM 5384 N N . SER B 1 283 ? 73.506 42.835 11.479 1.00 85.14 283 SER B N 1
ATOM 5385 C CA . SER B 1 283 ? 73.576 41.395 11.604 1.00 85.30 283 SER B CA 1
ATOM 5386 C C . SER B 1 283 ? 74.930 40.898 11.092 1.00 83.83 283 SER B C 1
ATOM 5387 O O . SER B 1 283 ? 75.525 39.990 11.641 1.00 84.81 283 SER B O 1
ATOM 5390 N N . ILE B 1 284 ? 75.371 41.492 9.993 1.00 83.15 284 ILE B N 1
ATOM 5391 C CA . ILE B 1 284 ? 76.625 41.160 9.354 1.00 79.95 284 ILE B CA 1
ATOM 5392 C C . ILE B 1 284 ? 77.754 41.245 10.372 1.00 79.60 284 ILE B C 1
ATOM 5393 O O . ILE B 1 284 ? 78.367 40.250 10.688 1.00 78.82 284 ILE B O 1
ATOM 5398 N N . MET B 1 285 ? 78.016 42.445 10.869 1.00 77.63 285 MET B N 1
ATOM 5399 C CA . MET B 1 285 ? 79.066 42.690 11.840 1.00 65.05 285 MET B CA 1
ATOM 5400 C C . MET B 1 285 ? 78.452 42.753 13.191 1.00 70.70 285 MET B C 1
ATOM 5401 O O . MET B 1 285 ? 77.848 43.739 13.567 1.00 70.15 285 MET B O 1
ATOM 5406 N N . PRO B 1 286 ? 78.646 41.615 13.949 1.00 77.00 286 PRO B N 1
ATOM 5407 C CA . PRO B 1 286 ? 77.956 41.621 15.242 1.00 75.46 286 PRO B CA 1
ATOM 5408 C C . PRO B 1 286 ? 78.451 42.575 16.264 1.00 67.56 286 PRO B C 1
ATOM 5409 O O . PRO B 1 286 ? 77.645 43.043 17.034 1.00 70.58 286 PRO B O 1
ATOM 5413 N N . GLN B 1 287 ? 79.729 42.859 16.279 1.00 66.74 287 GLN B N 1
ATOM 5414 C CA . GLN B 1 287 ? 80.273 43.756 17.273 1.00 65.95 287 GLN B CA 1
ATOM 5415 C C . GLN B 1 287 ? 80.001 45.236 17.063 1.00 55.45 287 GLN B C 1
ATOM 5416 O O . GLN B 1 287 ? 80.244 46.020 17.939 1.00 46.17 287 GLN B O 1
ATOM 5422 N N . LYS B 1 288 ? 79.545 45.608 15.891 1.00 48.54 288 LYS B N 1
ATOM 5423 C CA . LYS B 1 288 ? 79.326 46.999 15.600 1.00 50.02 288 LYS B CA 1
ATOM 5424 C C . LYS B 1 288 ? 77.992 47.518 16.083 1.00 43.00 288 LYS B C 1
ATOM 5425 O O . LYS B 1 288 ? 76.974 47.162 15.561 1.00 37.66 288 LYS B O 1
ATOM 5431 N N . LYS B 1 289 ? 78.046 48.376 17.081 1.00 35.08 289 LYS B N 1
ATOM 5432 C CA . LYS B 1 289 ? 76.872 48.992 17.672 1.00 37.68 289 LYS B CA 1
ATOM 5433 C C . LYS B 1 289 ? 76.906 50.531 17.655 1.00 33.42 289 LYS B C 1
ATOM 5434 O O . LYS B 1 289 ? 77.902 51.119 17.936 1.00 29.93 289 LYS B O 1
ATOM 5440 N N . ASN B 1 290 ? 75.778 51.136 17.345 1.00 34.18 290 ASN B N 1
ATOM 5441 C CA . ASN B 1 290 ? 75.621 52.582 17.252 1.00 33.22 290 ASN B CA 1
ATOM 5442 C C . ASN B 1 290 ? 74.870 53.205 18.420 1.00 33.05 290 ASN B C 1
ATOM 5443 O O . ASN B 1 290 ? 73.882 52.686 18.832 1.00 31.51 290 ASN B O 1
ATOM 5448 N N . PRO B 1 291 ? 75.344 54.327 18.937 1.00 34.59 291 PRO B N 1
ATOM 5449 C CA . PRO B 1 291 ? 74.665 54.975 20.067 1.00 28.34 291 PRO B CA 1
ATOM 5450 C C . PRO B 1 291 ? 73.525 55.913 19.637 1.00 29.99 291 PRO B C 1
ATOM 5451 O O . PRO B 1 291 ? 73.558 57.090 19.994 1.00 28.42 291 PRO B O 1
ATOM 5455 N N . ASP B 1 292 ? 72.539 55.399 18.899 1.00 27.19 292 ASP B N 1
ATOM 5456 C CA . ASP B 1 292 ? 71.412 56.208 18.426 1.00 27.43 292 ASP B CA 1
ATOM 5457 C C . ASP B 1 292 ? 70.685 56.990 19.515 1.00 28.87 292 ASP B C 1
ATOM 5458 O O . ASP B 1 292 ? 70.273 58.130 19.283 1.00 27.65 292 ASP B O 1
ATOM 5463 N N . ILE B 1 293 ? 70.505 56.378 20.682 1.00 26.02 293 ILE B N 1
ATOM 5464 C CA . ILE B 1 293 ? 69.779 57.045 21.758 1.00 26.51 293 ILE B CA 1
ATOM 5465 C C . ILE B 1 293 ? 70.530 58.301 22.207 1.00 26.60 293 ILE B C 1
ATOM 5466 O O . ILE B 1 293 ? 69.927 59.359 22.382 1.00 26.46 293 ILE B O 1
ATOM 5471 N N . ALA B 1 294 ? 71.843 58.185 22.384 1.00 24.87 294 ALA B N 1
ATOM 5472 C CA . ALA B 1 294 ? 72.651 59.341 22.768 1.00 26.21 294 ALA B CA 1
ATOM 5473 C C . ALA B 1 294 ? 72.627 60.392 21.657 1.00 24.22 294 ALA B C 1
ATOM 5474 O O . ALA B 1 294 ? 72.595 61.575 21.927 1.00 25.56 294 ALA B O 1
ATOM 5476 N N . GLU B 1 295 ? 72.651 59.955 20.406 1.00 23.83 295 GLU B N 1
ATOM 5477 C CA . GLU B 1 295 ? 72.628 60.894 19.288 1.00 28.53 295 GLU B CA 1
ATOM 5478 C C . GLU B 1 295 ? 71.301 61.642 19.190 1.00 27.21 295 GLU B C 1
ATOM 5479 O O . GLU B 1 295 ? 71.270 62.836 18.846 1.00 27.03 295 GLU B O 1
ATOM 5485 N N . LEU B 1 296 ? 70.207 60.942 19.488 1.00 25.79 296 LEU B N 1
ATOM 5486 C CA . LEU B 1 296 ? 68.888 61.576 19.491 1.00 27.02 296 LEU B CA 1
ATOM 5487 C C . LEU B 1 296 ? 68.807 62.542 20.670 1.00 25.09 296 LEU B C 1
ATOM 5488 O O . LEU B 1 296 ? 68.253 63.631 20.558 1.00 28.60 296 LEU B O 1
ATOM 5493 N N . ALA B 1 297 ? 69.411 62.175 21.791 1.00 24.91 297 ALA B N 1
ATOM 5494 C CA . ALA B 1 297 ? 69.469 63.101 22.915 1.00 25.71 297 ALA B CA 1
ATOM 5495 C C . ALA B 1 297 ? 70.216 64.387 22.548 1.00 29.35 297 ALA B C 1
ATOM 5496 O O . ALA B 1 297 ? 69.786 65.497 22.898 1.00 27.63 297 ALA B O 1
ATOM 5498 N N . ARG B 1 298 ? 71.345 64.224 21.863 1.00 25.33 298 ARG B N 1
ATOM 5499 C CA . ARG B 1 298 ? 72.140 65.352 21.428 1.00 27.81 298 ARG B CA 1
ATOM 5500 C C . ARG B 1 298 ? 71.305 66.243 20.507 1.00 27.10 298 ARG B C 1
ATOM 5501 O O . ARG B 1 298 ? 71.127 67.439 20.763 1.00 28.33 298 ARG B O 1
ATOM 5509 N N . GLY B 1 299 ? 70.778 65.649 19.442 1.00 23.75 299 GLY B N 1
ATOM 5510 C CA . GLY B 1 299 ? 69.946 66.374 18.493 1.00 26.40 299 GLY B CA 1
ATOM 5511 C C . GLY B 1 299 ? 68.731 67.057 19.108 1.00 27.56 299 GLY B C 1
ATOM 5512 O O . GLY B 1 299 ? 68.408 68.203 18.766 1.00 27.80 299 GLY B O 1
ATOM 5513 N N . LYS B 1 300 ? 68.060 66.376 20.028 1.00 23.90 300 LYS B N 1
ATOM 5514 C CA . LYS B 1 300 ? 66.838 66.936 20.608 1.00 26.51 300 LYS B CA 1
ATOM 5515 C C . LYS B 1 300 ? 67.128 68.044 21.614 1.00 22.29 300 LYS B C 1
ATOM 5516 O O . LYS B 1 300 ? 66.262 68.856 21.901 1.00 25.59 300 LYS B O 1
ATOM 5522 N N . SER B 1 301 ? 68.343 68.109 22.134 1.00 22.60 301 SER B N 1
ATOM 5523 C CA . SER B 1 301 ? 68.669 69.220 23.012 1.00 23.86 301 SER B CA 1
ATOM 5524 C C . SER B 1 301 ? 68.626 70.522 22.207 1.00 27.19 301 SER B C 1
ATOM 5525 O O . SER B 1 301 ? 68.240 71.554 22.734 1.00 25.19 301 SER B O 1
ATOM 5528 N N . GLY B 1 302 ? 68.979 70.466 20.924 1.00 23.58 302 GLY B N 1
ATOM 5529 C CA . GLY B 1 302 ? 68.927 71.658 20.097 1.00 22.97 302 GLY B CA 1
ATOM 5530 C C . GLY B 1 302 ? 67.486 72.120 19.931 1.00 21.51 302 GLY B C 1
ATOM 5531 O O . GLY B 1 302 ? 67.165 73.286 20.111 1.00 23.99 302 GLY B O 1
ATOM 5532 N N . ARG B 1 303 ? 66.629 71.174 19.591 1.00 21.19 303 ARG B N 1
ATOM 5533 C CA . ARG B 1 303 ? 65.197 71.396 19.446 1.00 24.67 303 ARG B CA 1
ATOM 5534 C C . ARG B 1 303 ? 64.579 72.130 20.651 1.00 21.72 303 ARG B C 1
ATOM 5535 O O . ARG B 1 303 ? 63.773 73.049 20.494 1.00 23.72 303 ARG B O 1
ATOM 5543 N N . LEU B 1 304 ? 64.989 71.736 21.845 1.00 21.13 304 LEU B N 1
ATOM 5544 C CA . LEU B 1 304 ? 64.412 72.248 23.080 1.00 24.51 304 LEU B CA 1
ATOM 5545 C C . LEU B 1 304 ? 65.006 73.608 23.444 1.00 23.19 304 LEU B C 1
ATOM 5546 O O . LEU B 1 304 ? 64.350 74.424 24.090 1.00 22.68 304 LEU B O 1
ATOM 5551 N N . ILE B 1 305 ? 66.246 73.856 23.031 1.00 23.44 305 ILE B N 1
ATOM 5552 C CA . ILE B 1 305 ? 66.776 75.219 23.127 1.00 24.57 305 ILE B CA 1
ATOM 5553 C C . ILE B 1 305 ? 65.940 76.109 22.226 1.00 22.46 305 ILE B C 1
ATOM 5554 O O . ILE B 1 305 ? 65.559 77.212 22.609 1.00 22.91 305 ILE B O 1
ATOM 5559 N N . GLY B 1 306 ? 65.610 75.603 21.041 1.00 22.34 306 GLY B N 1
ATOM 5560 C CA . GLY B 1 306 ? 64.807 76.370 20.105 1.00 20.24 306 GLY B CA 1
ATOM 5561 C C . GLY B 1 306 ? 63.423 76.684 20.649 1.00 22.13 306 GLY B C 1
ATOM 5562 O O . GLY B 1 306 ? 62.907 77.778 20.434 1.00 20.40 306 GLY B O 1
ATOM 5563 N N . ASN B 1 307 ? 62.819 75.734 21.364 1.00 23.36 307 ASN B N 1
ATOM 5564 C CA . ASN B 1 307 ? 61.453 75.920 21.888 1.00 20.05 307 ASN B CA 1
ATOM 5565 C C . ASN B 1 307 ? 61.429 77.089 22.880 1.00 21.30 307 ASN B C 1
ATOM 5566 O O . ASN B 1 307 ? 60.541 77.957 22.832 1.00 25.09 307 ASN B O 1
ATOM 5571 N N . LEU B 1 308 ? 62.435 77.103 23.755 1.00 21.98 308 LEU B N 1
ATOM 5572 C CA . LEU B 1 308 ? 62.647 78.160 24.738 1.00 22.01 308 LEU B CA 1
ATOM 5573 C C . LEU B 1 308 ? 62.873 79.523 24.099 1.00 20.30 308 LEU B C 1
ATOM 5574 O O . LEU B 1 308 ? 62.207 80.497 24.448 1.00 21.04 308 LEU B O 1
ATOM 5579 N N . ALA B 1 309 ? 63.839 79.601 23.189 1.00 21.80 309 ALA B N 1
ATOM 5580 C CA . ALA B 1 309 ? 64.163 80.865 22.527 1.00 20.63 309 ALA B CA 1
ATOM 5581 C C . ALA B 1 309 ? 62.929 81.416 21.820 1.00 23.44 309 ALA B C 1
ATOM 5582 O O . ALA B 1 309 ? 62.640 82.615 21.876 1.00 23.18 309 ALA B O 1
ATOM 5584 N N . GLY B 1 310 ? 62.205 80.528 21.157 1.00 21.45 310 GLY B N 1
ATOM 5585 C CA . GLY B 1 310 ? 61.029 80.918 20.405 1.00 20.40 310 GLY B CA 1
ATOM 5586 C C . GLY B 1 310 ? 59.905 81.373 21.314 1.00 22.46 310 GLY B C 1
ATOM 5587 O O . GLY B 1 310 ? 59.165 82.294 20.982 1.00 21.60 310 GLY B O 1
ATOM 5588 N N . LEU B 1 311 ? 59.768 80.726 22.465 1.00 22.26 311 LEU B N 1
ATOM 5589 C CA . LEU B 1 311 ? 58.705 81.101 23.382 1.00 23.25 311 LEU B CA 1
ATOM 5590 C C . LEU B 1 311 ? 58.995 82.486 23.976 1.00 21.98 311 LEU B C 1
ATOM 5591 O O . LEU B 1 311 ? 58.102 83.319 24.058 1.00 23.23 311 LEU B O 1
ATOM 5596 N N . LEU B 1 312 ? 60.242 82.740 24.382 1.00 19.87 312 LEU B N 1
ATOM 5597 C CA . LEU B 1 312 ? 60.607 84.089 24.847 1.00 20.14 312 LEU B CA 1
ATOM 5598 C C . LEU B 1 312 ? 60.325 85.184 23.793 1.00 22.09 312 LEU B C 1
ATOM 5599 O O . LEU B 1 312 ? 59.857 86.276 24.118 1.00 23.21 312 LEU B O 1
ATOM 5604 N N . ALA B 1 313 ? 60.625 84.880 22.536 1.00 20.00 313 ALA B N 1
ATOM 5605 C CA . ALA B 1 313 ? 60.400 85.798 21.439 1.00 21.74 313 ALA B CA 1
ATOM 5606 C C . ALA B 1 313 ? 58.902 86.045 21.274 1.00 22.12 313 ALA B C 1
ATOM 5607 O O . ALA B 1 313 ? 58.471 87.162 21.023 1.00 21.59 313 ALA B O 1
ATOM 5609 N N . THR B 1 314 ? 58.101 85.004 21.473 1.00 23.59 314 THR B N 1
ATOM 5610 C CA . THR B 1 314 ? 56.634 85.141 21.443 1.00 21.49 314 THR B CA 1
ATOM 5611 C C . THR B 1 314 ? 56.116 86.071 22.554 1.00 22.84 314 THR B C 1
ATOM 5612 O O . THR B 1 314 ? 55.199 86.870 22.337 1.00 23.71 314 THR B O 1
ATOM 5616 N N . LEU B 1 315 ? 56.728 85.991 23.730 1.00 25.09 315 LEU B N 1
ATOM 5617 C CA . LEU B 1 315 ? 56.270 86.740 24.904 1.00 24.29 315 LEU B CA 1
ATOM 5618 C C . LEU B 1 315 ? 56.759 88.208 24.884 1.00 25.12 315 LEU B C 1
ATOM 5619 O O . LEU B 1 315 ? 56.177 89.081 25.533 1.00 22.80 315 LEU B O 1
ATOM 5624 N N . LYS B 1 316 ? 57.817 88.451 24.118 1.00 22.45 316 LYS B N 1
ATOM 5625 C CA . LYS B 1 316 ? 58.446 89.771 24.008 1.00 25.94 316 LYS B CA 1
ATOM 5626 C C . LYS B 1 316 ? 57.473 90.827 23.505 1.00 28.68 316 LYS B C 1
ATOM 5627 O O . LYS B 1 316 ? 56.723 90.587 22.551 1.00 27.55 316 LYS B O 1
ATOM 5633 N N . ALA B 1 317 ? 57.469 91.980 24.179 1.00 24.05 317 ALA B N 1
ATOM 5634 C CA . ALA B 1 317 ? 56.752 93.168 23.704 1.00 29.20 317 ALA B CA 1
ATOM 5635 C C . ALA B 1 317 ? 55.244 92.942 23.559 1.00 26.62 317 ALA B C 1
ATOM 5636 O O . ALA B 1 317 ? 54.591 93.579 22.736 1.00 27.76 317 ALA B O 1
ATOM 5638 N N . GLN B 1 318 ? 54.693 92.042 24.368 1.00 26.42 318 GLN B N 1
ATOM 5639 C CA . GLN B 1 318 ? 53.242 91.931 24.503 1.00 26.39 318 GLN B CA 1
ATOM 5640 C C . GLN B 1 318 ? 52.679 93.117 25.290 1.00 26.20 318 GLN B C 1
ATOM 5641 O O . GLN B 1 318 ? 53.079 93.330 26.426 1.00 27.25 318 GLN B O 1
ATOM 5647 N N . PRO B 1 319 ? 51.727 93.866 24.713 1.00 24.57 319 PRO B N 1
ATOM 5648 C CA . PRO B 1 319 ? 51.038 94.832 25.581 1.00 27.40 319 PRO B CA 1
ATOM 5649 C C . PRO B 1 319 ? 50.080 94.090 26.515 1.00 28.57 319 PRO B C 1
ATOM 5650 O O . PRO B 1 319 ? 49.682 92.977 26.174 1.00 28.71 319 PRO B O 1
ATOM 5654 N N . LEU B 1 320 ? 49.716 94.656 27.661 1.00 27.06 320 LEU B N 1
ATOM 5655 C CA . LEU B 1 320 ? 48.720 93.996 28.503 1.00 26.02 320 LEU B CA 1
ATOM 5656 C C . LEU B 1 320 ? 47.347 94.200 27.853 1.00 29.56 320 LEU B C 1
ATOM 5657 O O . LEU B 1 320 ? 47.166 95.144 27.081 1.00 26.03 320 LEU B O 1
ATOM 5662 N N . ALA B 1 321 ? 46.384 93.316 28.111 1.00 28.43 321 ALA B N 1
ATOM 5663 C CA . ALA B 1 321 ? 46.555 92.128 28.934 1.00 27.01 321 ALA B CA 1
ATOM 5664 C C . ALA B 1 321 ? 46.616 90.903 28.015 1.00 29.33 321 ALA B C 1
ATOM 5665 O O . ALA B 1 321 ? 47.617 90.716 27.297 1.00 25.25 321 ALA B O 1
ATOM 5667 N N . TYR B 1 322 ? 45.569 90.078 28.021 1.00 26.99 322 TYR B N 1
ATOM 5668 C CA . TYR B 1 322 ? 45.545 88.894 27.142 1.00 26.08 322 TYR B CA 1
ATOM 5669 C C . TYR B 1 322 ? 45.555 89.302 25.670 1.00 29.64 322 TYR B C 1
ATOM 5670 O O . TYR B 1 322 ? 44.796 90.170 25.249 1.00 25.08 322 TYR B O 1
ATOM 5679 N N . ASN B 1 323 ? 46.427 88.664 24.894 1.00 25.99 323 ASN B N 1
ATOM 5680 C CA . ASN B 1 323 ? 46.405 88.765 23.438 1.00 24.38 323 ASN B CA 1
ATOM 5681 C C . ASN B 1 323 ? 46.405 87.344 22.863 1.00 26.70 323 ASN B C 1
ATOM 5682 O O . ASN B 1 323 ? 46.872 86.411 23.514 1.00 24.89 323 ASN B O 1
ATOM 5687 N N . ARG B 1 324 ? 45.908 87.181 21.649 1.00 27.27 324 ARG B N 1
ATOM 5688 C CA . ARG B 1 324 ? 45.789 85.850 21.059 1.00 25.16 324 ARG B CA 1
ATOM 5689 C C . ARG B 1 324 ? 47.173 85.248 20.818 1.00 25.67 324 ARG B C 1
ATOM 5690 O O . ARG B 1 324 ? 47.291 84.028 20.674 1.00 27.30 324 ARG B O 1
ATOM 5698 N N . ASP B 1 325 ? 48.208 86.097 20.793 1.00 25.98 325 ASP B N 1
ATOM 5699 C CA . ASP B 1 325 ? 49.607 85.643 20.759 1.00 25.45 325 ASP B CA 1
ATOM 5700 C C . ASP B 1 325 ? 49.845 84.554 21.789 1.00 27.04 325 ASP B C 1
ATOM 5701 O O . ASP B 1 325 ? 50.608 83.613 21.561 1.00 25.33 325 ASP B O 1
ATOM 5706 N N . LEU B 1 326 ? 49.222 84.721 22.952 1.00 23.55 326 LEU B N 1
ATOM 5707 C CA . LEU B 1 326 ? 49.531 83.856 24.092 1.00 26.65 326 LEU B CA 1
ATOM 5708 C C . LEU B 1 326 ? 49.056 82.407 23.896 1.00 25.20 326 LEU B C 1
ATOM 5709 O O . LEU B 1 326 ? 49.451 81.517 24.644 1.00 24.54 326 LEU B O 1
ATOM 5714 N N . GLN B 1 327 ? 48.235 82.164 22.879 1.00 25.92 327 GLN B N 1
ATOM 5715 C CA . GLN B 1 327 ? 47.843 80.798 22.530 1.00 27.15 327 GLN B CA 1
ATOM 5716 C C . GLN B 1 327 ? 49.085 79.980 22.162 1.00 30.57 327 GLN B C 1
ATOM 5717 O O . GLN B 1 327 ? 49.093 78.746 22.293 1.00 27.51 327 GLN B O 1
ATOM 5723 N N . GLU B 1 328 ? 50.143 80.672 21.739 1.00 24.15 328 GLU B N 1
ATOM 5724 C CA . GLU B 1 328 ? 51.389 80.026 21.330 1.00 24.77 328 GLU B CA 1
ATOM 5725 C C . GLU B 1 328 ? 52.260 79.578 22.517 1.00 30.48 328 GLU B C 1
ATOM 5726 O O . GLU B 1 328 ? 53.387 79.120 22.327 1.00 26.89 328 GLU B O 1
ATOM 5732 N N . ASP B 1 329 ? 51.732 79.688 23.736 1.00 29.58 329 ASP B N 1
ATOM 5733 C CA . ASP B 1 329 ? 52.494 79.314 24.924 1.00 28.48 329 ASP B CA 1
ATOM 5734 C C . ASP B 1 329 ? 52.636 77.795 25.087 1.00 29.25 329 ASP B C 1
ATOM 5735 O O . ASP B 1 329 ? 53.660 77.321 25.581 1.00 26.11 329 ASP B O 1
ATOM 5740 N N . LYS B 1 330 ? 51.627 77.038 24.658 1.00 27.02 330 LYS B N 1
ATOM 5741 C CA . LYS B 1 330 ? 51.534 75.624 25.018 1.00 28.95 330 LYS B CA 1
ATOM 5742 C C . LYS B 1 330 ? 52.383 74.703 24.142 1.00 27.86 330 LYS B C 1
ATOM 5743 O O . LYS B 1 330 ? 53.106 73.847 24.647 1.00 26.31 330 LYS B O 1
ATOM 5749 N N . GLU B 1 331 ? 52.291 74.862 22.831 1.00 28.56 331 GLU B N 1
ATOM 5750 C CA . GLU B 1 331 ? 52.898 73.872 21.942 1.00 30.21 331 GLU B CA 1
ATOM 5751 C C . GLU B 1 331 ? 54.412 73.722 22.122 1.00 27.04 331 GLU B C 1
ATOM 5752 O O . GLU B 1 331 ? 54.917 72.599 22.134 1.00 27.88 331 GLU B O 1
ATOM 5758 N N . PRO B 1 332 ? 55.150 74.834 22.310 1.00 27.85 332 PRO B N 1
ATOM 5759 C CA . PRO B 1 332 ? 56.578 74.535 22.528 1.00 24.70 332 PRO B CA 1
ATOM 5760 C C . PRO B 1 332 ? 56.841 73.853 23.878 1.00 23.83 332 PRO B C 1
ATOM 5761 O O . PRO B 1 332 ? 57.769 73.063 24.001 1.00 24.21 332 PRO B O 1
ATOM 5765 N N . VAL B 1 333 ? 56.047 74.175 24.890 1.00 26.72 333 VAL B N 1
ATOM 5766 C CA . VAL B 1 333 ? 56.222 73.538 26.183 1.00 25.29 333 VAL B CA 1
ATOM 5767 C C . VAL B 1 333 ? 55.708 72.095 26.104 1.00 22.28 333 VAL B C 1
ATOM 5768 O O . VAL B 1 333 ? 56.332 71.188 26.647 1.00 24.28 333 VAL B O 1
ATOM 5772 N N . PHE B 1 334 ? 54.588 71.876 25.413 1.00 23.51 334 PHE B N 1
ATOM 5773 C CA . PHE B 1 334 ? 54.108 70.501 25.231 1.00 26.37 334 PHE B CA 1
ATOM 5774 C C . PHE B 1 334 ? 55.183 69.676 24.508 1.00 25.24 334 PHE B C 1
ATOM 5775 O O . PHE B 1 334 ? 55.431 68.518 24.844 1.00 25.13 334 PHE B O 1
ATOM 5783 N N . ASP B 1 335 ? 55.814 70.291 23.513 1.00 26.54 335 ASP B N 1
ATOM 5784 C CA . ASP B 1 335 ? 56.824 69.605 22.713 1.00 27.70 335 ASP B CA 1
ATOM 5785 C C . ASP B 1 335 ? 58.031 69.259 23.576 1.00 26.14 335 ASP B C 1
ATOM 5786 O O . ASP B 1 335 ? 58.484 68.124 23.565 1.00 25.35 335 ASP B O 1
ATOM 5791 N N . SER B 1 336 ? 58.532 70.231 24.341 1.00 25.79 336 SER B N 1
ATOM 5792 C CA . SER B 1 336 ? 59.692 69.981 25.200 1.00 23.36 336 SER B CA 1
ATOM 5793 C C . SER B 1 336 ? 59.430 68.842 26.198 1.00 25.57 336 SER B C 1
ATOM 5794 O O . SER B 1 336 ? 60.304 67.998 26.415 1.00 24.95 336 SER B O 1
ATOM 5797 N N . VAL B 1 337 ? 58.231 68.803 26.779 1.00 26.34 337 VAL B N 1
ATOM 5798 C CA . VAL B 1 337 ? 57.869 67.736 27.733 1.00 22.42 337 VAL B CA 1
ATOM 5799 C C . VAL B 1 337 ? 57.769 66.362 27.064 1.00 22.40 337 VAL B C 1
ATOM 5800 O O . VAL B 1 337 ? 58.286 65.368 27.581 1.00 25.62 337 VAL B O 1
ATOM 5804 N N . ALA B 1 338 ? 57.088 66.300 25.924 1.00 26.72 338 ALA B N 1
ATOM 5805 C CA . ALA B 1 338 ? 56.925 65.036 25.200 1.00 25.02 338 ALA B CA 1
ATOM 5806 C C . ALA B 1 338 ? 58.271 64.466 24.779 1.00 28.94 338 ALA B C 1
ATOM 5807 O O . ALA B 1 338 ? 58.467 63.246 24.779 1.00 29.02 338 ALA B O 1
ATOM 5809 N N . GLN B 1 339 ? 59.198 65.344 24.402 1.00 26.52 339 GLN B N 1
ATOM 5810 C CA . GLN B 1 339 ? 60.524 64.892 23.998 1.00 25.63 339 GLN B CA 1
ATOM 5811 C C . GLN B 1 339 ? 61.270 64.329 25.201 1.00 27.52 339 GLN B C 1
ATOM 5812 O O . GLN B 1 339 ? 61.883 63.266 25.120 1.00 26.63 339 GLN B O 1
ATOM 5818 N N . LEU B 1 340 ? 61.231 65.048 26.316 1.00 23.57 340 LEU B N 1
ATOM 5819 C CA . LEU B 1 340 ? 61.915 64.575 27.511 1.00 24.56 340 LEU B CA 1
ATOM 5820 C C . LEU B 1 340 ? 61.278 63.282 28.017 1.00 24.16 340 LEU B C 1
ATOM 5821 O O . LEU B 1 340 ? 61.955 62.428 28.583 1.00 24.49 340 LEU B O 1
ATOM 5826 N N . GLU B 1 341 ? 59.982 63.118 27.801 1.00 23.49 341 GLU B N 1
ATOM 5827 C CA . GLU B 1 341 ? 59.330 61.900 28.278 1.00 28.65 341 GLU B CA 1
ATOM 5828 C C . GLU B 1 341 ? 59.767 60.672 27.483 1.00 30.26 341 GLU B C 1
ATOM 5829 O O . GLU B 1 341 ? 59.706 59.546 27.991 1.00 28.53 341 GLU B O 1
ATOM 5835 N N . LEU B 1 342 ? 60.198 60.892 26.240 1.00 28.91 342 LEU B N 1
ATOM 5836 C CA . LEU B 1 342 ? 60.818 59.836 25.440 1.00 27.72 342 LEU B CA 1
ATOM 5837 C C . LEU B 1 342 ? 62.289 59.651 25.798 1.00 28.51 342 LEU B C 1
ATOM 5838 O O . LEU B 1 342 ? 62.769 58.525 25.914 1.00 26.48 342 LEU B O 1
ATOM 5843 N N . LEU B 1 343 ? 62.989 60.769 25.997 1.00 26.48 343 LEU B N 1
ATOM 5844 C CA . LEU B 1 343 ? 64.442 60.764 26.161 1.00 24.52 343 LEU B CA 1
ATOM 5845 C C . LEU B 1 343 ? 64.938 60.187 27.472 1.00 26.93 343 LEU B C 1
ATOM 5846 O O . LEU B 1 343 ? 65.966 59.493 27.505 1.00 29.19 343 LEU B O 1
ATOM 5851 N N . LEU B 1 344 ? 64.239 60.495 28.556 1.00 23.98 344 LEU B N 1
ATOM 5852 C CA . LEU B 1 344 ? 64.733 60.134 29.878 1.00 25.71 344 LEU B CA 1
ATOM 5853 C C . LEU B 1 344 ? 64.726 58.608 30.113 1.00 25.45 344 LEU B C 1
ATOM 5854 O O . LEU B 1 344 ? 65.753 58.063 30.516 1.00 29.24 344 LEU B O 1
ATOM 5859 N N . PRO B 1 345 ? 63.611 57.900 29.826 1.00 27.44 345 PRO B N 1
ATOM 5860 C CA . PRO B 1 345 ? 63.734 56.433 29.958 1.00 29.43 345 PRO B CA 1
ATOM 5861 C C . PRO B 1 345 ? 64.723 55.818 28.956 1.00 30.98 345 PRO B C 1
ATOM 5862 O O . PRO B 1 345 ? 65.391 54.820 29.262 1.00 29.57 345 PRO B O 1
ATOM 5866 N N . ALA B 1 346 ? 64.822 56.415 27.770 1.00 28.38 346 ALA B N 1
ATOM 5867 C CA . ALA B 1 346 ? 65.763 55.933 26.771 1.00 26.81 346 ALA B CA 1
ATOM 5868 C C . ALA B 1 346 ? 67.201 56.080 27.292 1.00 26.75 346 ALA B C 1
ATOM 5869 O O . ALA B 1 346 ? 67.970 55.120 27.263 1.00 27.48 346 ALA B O 1
ATOM 5871 N N . MET B 1 347 ? 67.541 57.263 27.802 1.00 27.30 347 MET B N 1
ATOM 5872 C CA . MET B 1 347 ? 68.884 57.526 28.327 1.00 31.03 347 MET B CA 1
ATOM 5873 C C . MET B 1 347 ? 69.172 56.701 29.577 1.00 27.65 347 MET B C 1
ATOM 5874 O O . MET B 1 347 ? 70.267 56.167 29.728 1.00 29.16 347 MET B O 1
ATOM 5879 N N . ALA B 1 348 ? 68.195 56.619 30.474 1.00 27.50 348 ALA B N 1
ATOM 5880 C CA . ALA B 1 348 ? 68.305 55.800 31.681 1.00 29.13 348 ALA B CA 1
ATOM 5881 C C . ALA B 1 348 ? 68.689 54.352 31.349 1.00 25.99 348 ALA B C 1
ATOM 5882 O O . ALA B 1 348 ? 69.637 53.817 31.911 1.00 27.87 348 ALA B O 1
ATOM 5884 N N . GLY B 1 349 ? 67.957 53.736 30.426 1.00 27.12 349 GLY B N 1
ATOM 5885 C CA . GLY B 1 349 ? 68.242 52.365 30.024 1.00 29.38 349 GLY B CA 1
ATOM 5886 C C . GLY B 1 349 ? 69.574 52.201 29.301 1.00 29.92 349 GLY B C 1
ATOM 5887 O O . GLY B 1 349 ? 70.312 51.250 29.548 1.00 30.18 349 GLY B O 1
ATOM 5888 N N . LEU B 1 350 ? 69.878 53.123 28.393 1.00 29.57 350 LEU B N 1
ATOM 5889 C CA . LEU B 1 350 ? 71.194 53.161 27.749 1.00 29.17 350 LEU B CA 1
ATOM 5890 C C . LEU B 1 350 ? 72.333 53.155 28.776 1.00 26.65 350 LEU B C 1
ATOM 5891 O O . LEU B 1 350 ? 73.271 52.359 28.693 1.00 28.47 350 LEU B O 1
ATOM 5896 N N . VAL B 1 351 ? 72.262 54.066 29.740 1.00 27.43 351 VAL B N 1
ATOM 5897 C CA . VAL B 1 351 ? 73.292 54.149 30.774 1.00 24.13 351 VAL B CA 1
ATOM 5898 C C . VAL B 1 351 ? 73.332 52.862 31.629 1.00 29.52 351 VAL B C 1
ATOM 5899 O O . VAL B 1 351 ? 74.399 52.296 31.887 1.00 28.56 351 VAL B O 1
ATOM 5903 N N . ALA B 1 352 ? 72.159 52.402 32.057 1.00 26.79 352 ALA B N 1
ATOM 5904 C CA . ALA B 1 352 ? 72.077 51.265 32.969 1.00 33.14 352 ALA B CA 1
ATOM 5905 C C . ALA B 1 352 ? 72.603 49.985 32.328 1.00 29.23 352 ALA B C 1
ATOM 5906 O O . ALA B 1 352 ? 73.134 49.130 33.017 1.00 30.29 352 ALA B O 1
ATOM 5908 N N . SER B 1 353 ? 72.479 49.869 31.010 1.00 30.20 353 SER B N 1
ATOM 5909 C CA . SER B 1 353 ? 72.846 48.625 30.341 1.00 32.11 353 SER B CA 1
ATOM 5910 C C . SER B 1 353 ? 74.236 48.669 29.708 1.00 32.95 353 SER B C 1
ATOM 5911 O O . SER B 1 353 ? 74.647 47.715 29.053 1.00 31.01 353 SER B O 1
ATOM 5914 N N . LEU B 1 354 ? 74.963 49.766 29.905 1.00 31.36 354 LEU B N 1
ATOM 5915 C CA . LEU B 1 354 ? 76.340 49.842 29.422 1.00 29.46 354 LEU B CA 1
ATOM 5916 C C . LEU B 1 354 ? 77.232 48.757 30.022 1.00 32.28 354 LEU B C 1
ATOM 5917 O O . LEU B 1 354 ? 77.112 48.432 31.203 1.00 33.02 354 LEU B O 1
ATOM 5922 N N . THR B 1 355 ? 78.135 48.227 29.201 1.00 30.58 355 THR B N 1
ATOM 5923 C CA . THR B 1 355 ? 79.268 47.425 29.670 1.00 33.08 355 THR B CA 1
ATOM 5924 C C . THR B 1 355 ? 80.524 48.276 29.670 1.00 32.41 355 THR B C 1
ATOM 5925 O O . THR B 1 355 ? 80.949 48.755 28.618 1.00 33.07 355 THR B O 1
ATOM 5929 N N . PHE B 1 356 ? 81.121 48.476 30.840 1.00 31.49 356 PHE B N 1
ATOM 5930 C CA . PHE B 1 356 ? 82.345 49.262 30.921 1.00 29.36 356 PHE B CA 1
ATOM 5931 C C . PHE B 1 356 ? 83.559 48.369 30.797 1.00 36.79 356 PHE B C 1
ATOM 5932 O O . PHE B 1 356 ? 83.675 47.349 31.492 1.00 37.52 356 PHE B O 1
ATOM 5940 N N . ASN B 1 357 ? 84.451 48.744 29.886 1.00 32.49 357 ASN B N 1
ATOM 5941 C CA . ASN B 1 357 ? 85.672 47.984 29.641 1.00 32.13 357 ASN B CA 1
ATOM 5942 C C . ASN B 1 357 ? 86.801 48.532 30.496 1.00 32.32 357 ASN B C 1
ATOM 5943 O O . ASN B 1 357 ? 87.653 49.299 30.038 1.00 30.77 357 ASN B O 1
ATOM 5948 N N . VAL B 1 358 ? 86.791 48.120 31.757 1.00 30.91 358 VAL B N 1
ATOM 5949 C CA . VAL B 1 358 ? 87.629 48.728 32.768 1.00 30.09 358 VAL B CA 1
ATOM 5950 C C . VAL B 1 358 ? 89.131 48.481 32.586 1.00 36.52 358 VAL B C 1
ATOM 5951 O O . VAL B 1 358 ? 89.946 49.329 32.992 1.00 32.95 358 VAL B O 1
ATOM 5955 N N . GLN B 1 359 ? 89.509 47.358 31.978 1.00 33.30 359 GLN B N 1
ATOM 5956 C CA . GLN B 1 359 ? 90.937 47.109 31.731 1.00 39.01 359 GLN B CA 1
ATOM 5957 C C . GLN B 1 359 ? 91.470 48.096 30.698 1.00 36.81 359 GLN B C 1
ATOM 5958 O O . GLN B 1 359 ? 92.531 48.673 30.879 1.00 37.23 359 GLN B O 1
ATOM 5964 N N . ARG B 1 360 ? 90.723 48.271 29.613 1.00 36.18 360 ARG B N 1
ATOM 5965 C CA . ARG B 1 360 ? 91.045 49.257 28.587 1.00 36.27 360 ARG B CA 1
ATOM 5966 C C . ARG B 1 360 ? 91.216 50.662 29.184 1.00 35.37 360 ARG B C 1
ATOM 5967 O O . ARG B 1 360 ? 92.201 51.343 28.908 1.00 33.38 360 ARG B O 1
ATOM 5975 N N . MET B 1 361 ? 90.285 51.085 30.035 1.00 36.36 361 MET B N 1
ATOM 5976 C CA . MET B 1 361 ? 90.369 52.423 30.630 1.00 33.79 361 MET B CA 1
ATOM 5977 C C . MET B 1 361 ? 91.558 52.550 31.590 1.00 34.36 361 MET B C 1
ATOM 5978 O O . MET B 1 361 ? 92.211 53.597 31.656 1.00 30.15 361 MET B O 1
ATOM 5983 N N . ALA B 1 362 ? 91.833 51.494 32.342 1.00 33.14 362 ALA B N 1
ATOM 5984 C CA . ALA B 1 362 ? 92.927 51.526 33.313 1.00 33.80 362 ALA B CA 1
ATOM 5985 C C . ALA B 1 362 ? 94.285 51.582 32.615 1.00 33.35 362 ALA B C 1
ATOM 5986 O O . ALA B 1 362 ? 95.189 52.307 33.044 1.00 35.08 362 ALA B O 1
ATOM 5988 N N . GLU B 1 363 ? 94.416 50.803 31.545 1.00 32.13 363 GLU B N 1
ATOM 5989 C CA . GLU B 1 363 ? 95.629 50.780 30.736 1.00 37.01 363 GLU B CA 1
ATOM 5990 C C . GLU B 1 363 ? 95.945 52.168 30.161 1.00 37.05 363 GLU B C 1
ATOM 5991 O O . GLU B 1 363 ? 97.099 52.560 30.097 1.00 36.89 363 GLU B O 1
ATOM 5997 N N . LEU B 1 364 ? 94.913 52.921 29.784 1.00 34.81 364 LEU B N 1
ATOM 5998 C CA . LEU B 1 364 ? 95.089 54.254 29.195 1.00 33.53 364 LEU B CA 1
ATOM 5999 C C . LEU B 1 364 ? 95.367 55.343 30.227 1.00 36.74 364 LEU B C 1
ATOM 6000 O O . LEU B 1 364 ? 96.009 56.345 29.920 1.00 39.65 364 LEU B O 1
ATOM 6005 N N . ALA B 1 365 ? 94.891 55.143 31.455 1.00 36.44 365 ALA B N 1
ATOM 6006 C CA . ALA B 1 365 ? 94.968 56.185 32.480 1.00 35.69 365 ALA B CA 1
ATOM 6007 C C . ALA B 1 365 ? 96.366 56.761 32.744 1.00 39.69 365 ALA B C 1
ATOM 6008 O O . ALA B 1 365 ? 96.486 57.961 33.009 1.00 41.35 365 ALA B O 1
ATOM 6010 N N . PRO B 1 366 ? 97.428 55.934 32.699 1.00 37.01 366 PRO B N 1
ATOM 6011 C CA . PRO B 1 366 ? 98.712 56.594 32.979 1.00 37.36 366 PRO B CA 1
ATOM 6012 C C . PRO B 1 366 ? 99.523 56.946 31.728 1.00 40.50 366 PRO B C 1
ATOM 6013 O O . PRO B 1 366 ? 100.692 57.323 31.852 1.00 46.07 366 PRO B O 1
ATOM 6017 N N . ALA B 1 367 ? 98.923 56.813 30.551 1.00 40.29 367 ALA B N 1
ATOM 6018 C CA . ALA B 1 367 ? 99.625 57.058 29.292 1.00 44.38 367 ALA B CA 1
ATOM 6019 C C . ALA B 1 367 ? 100.242 58.459 29.202 1.00 44.32 367 ALA B C 1
ATOM 6020 O O . ALA B 1 367 ? 99.801 59.390 29.887 1.00 43.97 367 ALA B O 1
ATOM 6022 N N . GLY B 1 368 ? 101.280 58.583 28.369 1.00 43.53 368 GLY B N 1
ATOM 6023 C CA . GLY B 1 368 ? 101.915 59.858 28.054 1.00 41.20 368 GLY B CA 1
ATOM 6024 C C . GLY B 1 368 ? 102.550 60.554 29.236 1.00 41.70 368 GLY B C 1
ATOM 6025 O O . GLY B 1 368 ? 102.706 61.778 29.242 1.00 42.78 368 GLY B O 1
ATOM 6026 N N . TYR B 1 369 ? 102.908 59.768 30.244 1.00 39.00 369 TYR B N 1
ATOM 6027 C CA . TYR B 1 369 ? 103.562 60.268 31.457 1.00 42.15 369 TYR B CA 1
ATOM 6028 C C . TYR B 1 369 ? 102.760 61.331 32.182 1.00 42.51 369 TYR B C 1
ATOM 6029 O O . TYR B 1 369 ? 103.332 62.231 32.795 1.00 37.29 369 TYR B O 1
ATOM 6038 N N . THR B 1 370 ? 101.435 61.197 32.155 1.00 41.35 370 THR B N 1
ATOM 6039 C CA . THR B 1 370 ? 100.561 62.140 32.847 1.00 38.22 370 THR B CA 1
ATOM 6040 C C . THR B 1 370 ? 100.862 62.234 34.337 1.00 35.49 370 THR B C 1
ATOM 6041 O O . THR B 1 370 ? 100.642 63.278 34.960 1.00 37.41 370 THR B O 1
ATOM 6045 N N . LEU B 1 371 ? 101.387 61.154 34.909 1.00 36.22 371 LEU B N 1
ATOM 6046 C CA . LEU B 1 371 ? 101.748 61.133 36.326 1.00 36.75 371 LEU B CA 1
ATOM 6047 C C . LEU B 1 371 ? 102.961 62.019 36.640 1.00 36.79 371 LEU B C 1
ATOM 6048 O O . LEU B 1 371 ? 103.352 62.168 37.800 1.00 36.11 371 LEU B O 1
ATOM 6053 N N . ALA B 1 372 ? 103.566 62.600 35.608 1.00 39.94 372 ALA B N 1
ATOM 6054 C CA . ALA B 1 372 ? 104.604 63.600 35.830 1.00 39.65 372 ALA B CA 1
ATOM 6055 C C . ALA B 1 372 ? 104.014 64.808 36.557 1.00 41.75 372 ALA B C 1
ATOM 6056 O O . ALA B 1 372 ? 104.685 65.457 37.358 1.00 42.15 372 ALA B O 1
ATOM 6058 N N . THR B 1 373 ? 102.742 65.091 36.289 1.00 41.08 373 THR B N 1
ATOM 6059 C CA . THR B 1 373 ? 102.038 66.160 36.993 1.00 41.59 373 THR B CA 1
ATOM 6060 C C . THR B 1 373 ? 101.969 65.888 38.491 1.00 41.21 373 THR B C 1
ATOM 6061 O O . THR B 1 373 ? 102.265 66.764 39.308 1.00 39.67 373 THR B O 1
ATOM 6065 N N . ASP B 1 374 ? 101.555 64.672 38.843 1.00 42.39 374 ASP B N 1
ATOM 6066 C CA . ASP B 1 374 ? 101.469 64.255 40.241 1.00 41.08 374 ASP B CA 1
ATOM 6067 C C . ASP B 1 374 ? 102.843 64.304 40.922 1.00 39.29 374 ASP B C 1
ATOM 6068 O O . ASP B 1 374 ? 102.952 64.654 42.099 1.00 41.11 374 ASP B O 1
ATOM 6073 N N . LEU B 1 375 ? 103.879 63.939 40.168 1.00 44.20 375 LEU B N 1
ATOM 6074 C CA . LEU B 1 375 ? 105.269 64.014 40.643 1.00 44.44 375 LEU B CA 1
ATOM 6075 C C . LEU B 1 375 ? 105.616 65.453 41.055 1.00 44.33 375 LEU B C 1
ATOM 6076 O O . LEU B 1 375 ? 106.042 65.703 42.187 1.00 46.30 375 LEU B O 1
ATOM 6081 N N . ALA B 1 376 ? 105.409 66.397 40.140 1.00 46.10 376 ALA B N 1
ATOM 6082 C CA . ALA B 1 376 ? 105.708 67.804 40.405 1.00 46.16 376 ALA B CA 1
ATOM 6083 C C . ALA B 1 376 ? 104.903 68.318 41.586 1.00 47.10 376 ALA B C 1
ATOM 6084 O O . ALA B 1 376 ? 105.424 69.038 42.435 1.00 48.26 376 ALA B O 1
ATOM 6086 N N . GLU B 1 377 ? 103.633 67.926 41.642 1.00 44.64 377 GLU B N 1
ATOM 6087 C CA . GLU B 1 377 ? 102.751 68.347 42.718 1.00 46.53 377 GLU B CA 1
ATOM 6088 C C . GLU B 1 377 ? 103.230 67.795 44.048 1.00 46.33 377 GLU B C 1
ATOM 6089 O O . GLU B 1 377 ? 103.126 68.457 45.078 1.00 42.98 377 GLU B O 1
ATOM 6095 N N . TRP B 1 378 ? 103.755 66.576 44.020 1.00 49.46 378 TRP B N 1
ATOM 6096 C CA . TRP B 1 378 ? 104.329 65.982 45.222 1.00 51.97 378 TRP B CA 1
ATOM 6097 C C . TRP B 1 378 ? 105.538 66.810 45.673 1.00 47.39 378 TRP B C 1
ATOM 6098 O O . TRP B 1 378 ? 105.631 67.213 46.832 1.00 47.56 378 TRP B O 1
ATOM 6109 N N . LEU B 1 379 ? 106.440 67.090 44.739 1.00 49.89 379 LEU B N 1
ATOM 6110 C CA . LEU B 1 379 ? 107.598 67.933 45.019 1.00 49.31 379 LEU B CA 1
ATOM 6111 C C . LEU B 1 379 ? 107.196 69.268 45.629 1.00 54.77 379 LEU B C 1
ATOM 6112 O O . LEU B 1 379 ? 107.834 69.732 46.577 1.00 54.29 379 LEU B O 1
ATOM 6117 N N . VAL B 1 380 ? 106.129 69.871 45.094 1.00 51.33 380 VAL B N 1
ATOM 6118 C CA . VAL B 1 380 ? 105.640 71.156 45.594 1.00 51.90 380 VAL B CA 1
ATOM 6119 C C . VAL B 1 380 ? 105.140 71.028 47.030 1.00 51.61 380 VAL B C 1
ATOM 6120 O O . VAL B 1 380 ? 105.368 71.916 47.855 1.00 54.88 380 VAL B O 1
ATOM 6124 N N . ARG B 1 381 ? 104.467 69.921 47.331 1.00 52.30 381 ARG B N 1
ATOM 6125 C CA . ARG B 1 381 ? 104.052 69.637 48.704 1.00 54.56 381 ARG B CA 1
ATOM 6126 C C . ARG B 1 381 ? 105.252 69.553 49.644 1.00 53.02 381 ARG B C 1
ATOM 6127 O O . ARG B 1 381 ? 105.132 69.853 50.827 1.00 54.46 381 ARG B O 1
ATOM 6135 N N . GLN B 1 382 ? 106.402 69.147 49.112 1.00 53.06 382 GLN B N 1
ATOM 6136 C CA . GLN B 1 382 ? 107.607 68.973 49.927 1.00 59.01 382 GLN B CA 1
ATOM 6137 C C . GLN B 1 382 ? 108.360 70.283 50.161 1.00 60.13 382 GLN B C 1
ATOM 6138 O O . GLN B 1 382 ? 109.358 70.313 50.879 1.00 62.30 382 GLN B O 1
ATOM 6144 N N . GLY B 1 383 ? 107.884 71.362 49.551 1.00 57.30 383 GLY B N 1
ATOM 6145 C CA . GLY B 1 383 ? 108.482 72.664 49.755 1.00 56.58 383 GLY B CA 1
ATOM 6146 C C . GLY B 1 383 ? 109.365 73.081 48.601 1.00 60.55 383 GLY B C 1
ATOM 6147 O O . GLY B 1 383 ? 109.999 74.138 48.647 1.00 70.42 383 GLY B O 1
ATOM 6148 N N . VAL B 1 384 ? 109.418 72.250 47.567 1.00 59.31 384 VAL B N 1
ATOM 6149 C CA . VAL B 1 384 ? 110.186 72.580 46.371 1.00 64.17 384 VAL B CA 1
ATOM 6150 C C . VAL B 1 384 ? 109.490 73.697 45.587 1.00 70.84 384 VAL B C 1
ATOM 6151 O O . VAL B 1 384 ? 108.282 73.624 45.343 1.00 64.41 384 VAL B O 1
ATOM 6155 N N . PRO B 1 385 ? 110.261 74.674 45.122 1.00 75.08 385 PRO B N 1
ATOM 6156 C CA . PRO B 1 385 ? 109.694 75.780 44.346 1.00 75.69 385 PRO B CA 1
ATOM 6157 C C . PRO B 1 385 ? 109.033 75.200 43.105 1.00 73.86 385 PRO B C 1
ATOM 6158 O O . PRO B 1 385 ? 109.493 74.181 42.598 1.00 75.70 385 PRO B O 1
ATOM 6162 N N . PHE B 1 386 ? 108.020 75.873 42.601 1.00 68.80 386 PHE B N 1
ATOM 6163 C CA . PHE B 1 386 ? 107.273 75.411 41.471 1.00 70.32 386 PHE B CA 1
ATOM 6164 C C . PHE B 1 386 ? 108.090 75.245 40.235 1.00 75.43 386 PHE B C 1
ATOM 6165 O O . PHE B 1 386 ? 108.001 74.226 39.590 1.00 73.82 386 PHE B O 1
ATOM 6173 N N . ARG B 1 387 ? 108.907 76.234 39.909 1.00 77.14 387 ARG B N 1
ATOM 6174 C CA . ARG B 1 387 ? 109.725 76.150 38.705 1.00 79.24 387 ARG B CA 1
ATOM 6175 C C . ARG B 1 387 ? 110.651 74.941 38.804 1.00 77.28 387 ARG B C 1
ATOM 6176 O O . ARG B 1 387 ? 110.817 74.180 37.844 1.00 77.96 387 ARG B O 1
ATOM 6184 N N . SER B 1 388 ? 111.257 74.772 39.975 1.00 73.54 388 SER B N 1
ATOM 6185 C CA . SER B 1 388 ? 112.167 73.661 40.213 1.00 76.92 388 SER B CA 1
ATOM 6186 C C . SER B 1 388 ? 111.426 72.336 40.091 1.00 73.02 388 SER B C 1
ATOM 6187 O O . SER B 1 388 ? 111.945 71.372 39.529 1.00 70.50 388 SER B O 1
ATOM 6190 N N . ALA B 1 389 ? 110.217 72.260 40.628 1.00 69.85 389 ALA B N 1
ATOM 6191 C CA . ALA B 1 389 ? 109.453 71.018 40.547 1.00 67.66 389 ALA B CA 1
ATOM 6192 C C . ALA B 1 389 ? 109.136 70.655 39.125 1.00 63.96 389 ALA B C 1
ATOM 6193 O O . ALA B 1 389 ? 109.194 69.512 38.754 1.00 60.12 389 ALA B O 1
ATOM 6195 N N . HIS B 1 390 ? 108.787 71.640 38.329 1.00 65.40 390 HIS B N 1
ATOM 6196 C CA . HIS B 1 390 ? 108.503 71.392 36.939 1.00 68.16 390 HIS B CA 1
ATOM 6197 C C . HIS B 1 390 ? 109.727 70.952 36.192 1.00 67.36 390 HIS B C 1
ATOM 6198 O O . HIS B 1 390 ? 109.634 70.116 35.316 1.00 67.19 390 HIS B O 1
ATOM 6205 N N . GLU B 1 391 ? 110.877 71.530 36.526 1.00 70.84 391 GLU B N 1
ATOM 6206 C CA . GLU B 1 391 ? 112.121 71.072 35.923 1.00 69.67 391 GLU B CA 1
ATOM 6207 C C . GLU B 1 391 ? 112.352 69.610 36.278 1.00 64.73 391 GLU B C 1
ATOM 6208 O O . GLU B 1 391 ? 112.779 68.814 35.441 1.00 64.35 391 GLU B O 1
ATOM 6214 N N . ALA B 1 392 ? 112.063 69.264 37.528 1.00 62.28 392 ALA B N 1
ATOM 6215 C CA . ALA B 1 392 ? 112.227 67.898 38.004 1.00 62.88 392 ALA B CA 1
ATOM 6216 C C . ALA B 1 392 ? 111.294 66.968 37.240 1.00 60.27 392 ALA B C 1
ATOM 6217 O O . ALA B 1 392 ? 111.669 65.852 36.879 1.00 59.77 392 ALA B O 1
ATOM 6219 N N . ALA B 1 393 ? 110.075 67.438 36.997 1.00 59.11 393 ALA B N 1
ATOM 6220 C CA . ALA B 1 393 ? 109.086 66.655 36.274 1.00 55.74 393 ALA B CA 1
ATOM 6221 C C . ALA B 1 393 ? 109.559 66.428 34.847 1.00 54.85 393 ALA B C 1
ATOM 6222 O O . ALA B 1 393 ? 109.420 65.332 34.303 1.00 55.61 393 ALA B O 1
ATOM 6224 N N . GLY B 1 394 ? 110.124 67.469 34.243 1.00 58.09 394 GLY B N 1
ATOM 6225 C CA . GLY B 1 394 ? 110.624 67.364 32.886 1.00 56.35 394 GLY B CA 1
ATOM 6226 C C . GLY B 1 394 ? 111.761 66.365 32.817 1.00 56.80 394 GLY B C 1
ATOM 6227 O O . GLY B 1 394 ? 111.856 65.571 31.881 1.00 55.68 394 GLY B O 1
ATOM 6228 N N . ALA B 1 395 ? 112.627 66.413 33.824 1.00 56.29 395 ALA B N 1
ATOM 6229 C CA . ALA B 1 395 ? 113.777 65.521 33.907 1.00 61.79 395 ALA B CA 1
ATOM 6230 C C . ALA B 1 395 ? 113.389 64.051 34.046 1.00 61.99 395 ALA B C 1
ATOM 6231 O O . ALA B 1 395 ? 114.015 63.179 33.442 1.00 61.72 395 ALA B O 1
ATOM 6233 N N . ALA B 1 396 ? 112.363 63.778 34.846 1.00 61.31 396 ALA B N 1
ATOM 6234 C CA . ALA B 1 396 ? 111.926 62.403 35.066 1.00 54.94 396 ALA B CA 1
ATOM 6235 C C . ALA B 1 396 ? 111.331 61.810 33.795 1.00 57.02 396 ALA B C 1
ATOM 6236 O O . ALA B 1 396 ? 111.595 60.657 33.462 1.00 59.49 396 ALA B O 1
ATOM 6238 N N . VAL B 1 397 ? 110.540 62.605 33.081 1.00 54.63 397 VAL B N 1
ATOM 6239 C CA . VAL B 1 397 ? 109.937 62.145 31.838 1.00 56.26 397 VAL B CA 1
ATOM 6240 C C . VAL B 1 397 ? 111.017 61.791 30.822 1.00 61.46 397 VAL B C 1
ATOM 6241 O O . VAL B 1 397 ? 110.977 60.724 30.217 1.00 61.80 397 VAL B O 1
ATOM 6245 N N . ARG B 1 398 ? 111.984 62.690 30.650 1.00 62.76 398 ARG B N 1
ATOM 6246 C CA . ARG B 1 398 ? 113.111 62.455 29.749 1.00 66.49 398 ARG B CA 1
ATOM 6247 C C . ARG B 1 398 ? 113.894 61.215 30.176 1.00 62.64 398 ARG B C 1
ATOM 6248 O O . ARG B 1 398 ? 114.150 60.324 29.365 1.00 65.36 398 ARG B O 1
ATOM 6256 N N . ALA B 1 399 ? 114.252 61.170 31.458 1.00 62.42 399 ALA B N 1
ATOM 6257 C CA . ALA B 1 399 ? 115.007 60.059 32.037 1.00 64.23 399 ALA B CA 1
ATOM 6258 C C . ALA B 1 399 ? 114.313 58.717 31.817 1.00 69.34 399 ALA B C 1
ATOM 6259 O O . ALA B 1 399 ? 114.956 57.728 31.464 1.00 72.71 399 ALA B O 1
ATOM 6261 N N . ALA B 1 400 ? 113.000 58.688 32.023 1.00 63.29 400 ALA B N 1
ATOM 6262 C CA . ALA B 1 400 ? 112.229 57.467 31.848 1.00 60.86 400 ALA B CA 1
ATOM 6263 C C . ALA B 1 400 ? 111.960 57.203 30.373 1.00 60.95 400 ALA B C 1
ATOM 6264 O O . ALA B 1 400 ? 111.833 56.056 29.948 1.00 61.07 400 ALA B O 1
ATOM 6266 N N . GLU B 1 401 ? 111.870 58.273 29.592 1.00 66.53 401 GLU B N 1
ATOM 6267 C CA . GLU B 1 401 ? 111.639 58.144 28.158 1.00 70.33 401 GLU B CA 1
ATOM 6268 C C . GLU B 1 401 ? 112.849 57.528 27.481 1.00 70.44 401 GLU B C 1
ATOM 6269 O O . GLU B 1 401 ? 112.720 56.791 26.506 1.00 69.27 401 GLU B O 1
ATOM 6275 N N . GLN B 1 402 ? 114.027 57.843 28.012 1.00 70.78 402 GLN B N 1
ATOM 6276 C CA . GLN B 1 402 ? 115.282 57.361 27.445 1.00 74.76 402 GLN B CA 1
ATOM 6277 C C . GLN B 1 402 ? 115.421 55.850 27.639 1.00 75.45 402 GLN B C 1
ATOM 6278 O O . GLN B 1 402 ? 115.982 55.158 26.788 1.00 74.63 402 GLN B O 1
ATOM 6284 N N . ARG B 1 403 ? 114.891 55.342 28.750 1.00 73.36 403 ARG B N 1
ATOM 6285 C CA . ARG B 1 403 ? 114.967 53.920 29.050 1.00 69.65 403 ARG B CA 1
ATOM 6286 C C . ARG B 1 403 ? 113.696 53.220 28.586 1.00 69.94 403 ARG B C 1
ATOM 6287 O O . ARG B 1 403 ? 113.634 51.990 28.528 1.00 69.36 403 ARG B O 1
ATOM 6295 N N . GLY B 1 404 ? 112.683 54.015 28.258 1.00 69.29 404 GLY B N 1
ATOM 6296 C CA . GLY B 1 404 ? 111.422 53.487 27.776 1.00 64.99 404 GLY B CA 1
ATOM 6297 C C . GLY B 1 404 ? 110.666 52.758 28.865 1.00 62.99 404 GLY B C 1
ATOM 6298 O O . GLY B 1 404 ? 110.117 51.680 28.635 1.00 62.17 404 GLY B O 1
ATOM 6299 N N . VAL B 1 405 ? 110.650 53.347 30.058 1.00 62.39 405 VAL B N 1
ATOM 6300 C CA . VAL B 1 405 ? 109.919 52.788 31.189 1.00 62.32 405 VAL B CA 1
ATOM 6301 C C . VAL B 1 405 ? 108.994 53.834 31.816 1.00 60.89 405 VAL B C 1
ATOM 6302 O O . VAL B 1 405 ? 109.128 55.030 31.552 1.00 57.39 405 VAL B O 1
ATOM 6306 N N . GLY B 1 406 ? 108.059 53.378 32.644 1.00 57.89 406 GLY B N 1
ATOM 6307 C CA . GLY B 1 406 ? 107.207 54.281 33.398 1.00 58.12 406 GLY B CA 1
ATOM 6308 C C . GLY B 1 406 ? 108.012 54.979 34.477 1.00 54.37 406 GLY B C 1
ATOM 6309 O O . GLY B 1 406 ? 109.088 54.518 34.839 1.00 54.45 406 GLY B O 1
ATOM 6310 N N . LEU B 1 407 ? 107.495 56.093 34.988 1.00 50.16 407 LEU B N 1
ATOM 6311 C CA . LEU B 1 407 ? 108.207 56.883 35.987 1.00 50.76 407 LEU B CA 1
ATOM 6312 C C . LEU B 1 407 ? 108.485 56.076 37.243 1.00 53.27 407 LEU B C 1
ATOM 6313 O O . LEU B 1 407 ? 109.551 56.189 37.843 1.00 56.65 407 LEU B O 1
ATOM 6318 N N . GLN B 1 408 ? 107.513 55.259 37.627 1.00 53.55 408 GLN B N 1
ATOM 6319 C CA . GLN B 1 408 ? 107.630 54.363 38.773 1.00 57.20 408 GLN B CA 1
ATOM 6320 C C . GLN B 1 408 ? 108.887 53.487 38.705 1.00 57.75 408 GLN B C 1
ATOM 6321 O O . GLN B 1 408 ? 109.494 53.170 39.732 1.00 55.19 408 GLN B O 1
ATOM 6327 N N . GLU B 1 409 ? 109.271 53.116 37.485 1.00 55.99 409 GLU B N 1
ATOM 6328 C CA . GLU B 1 409 ? 110.389 52.203 37.258 1.00 58.88 409 GLU B CA 1
ATOM 6329 C C . GLU B 1 409 ? 111.762 52.876 37.341 1.00 62.52 409 GLU B C 1
ATOM 6330 O O . GLU B 1 409 ? 112.788 52.222 37.149 1.00 65.28 409 GLU B O 1
ATOM 6336 N N . LEU B 1 410 ? 111.788 54.179 37.604 1.00 59.92 410 LEU B N 1
ATOM 6337 C CA . LEU B 1 410 ? 113.053 54.869 37.821 1.00 62.27 410 LEU B CA 1
ATOM 6338 C C . LEU B 1 410 ? 113.602 54.416 39.161 1.00 66.27 410 LEU B C 1
ATOM 6339 O O . LEU B 1 410 ? 112.858 54.331 40.138 1.00 63.05 410 LEU B O 1
ATOM 6344 N N . THR B 1 411 ? 114.897 54.152 39.199 1.00 70.43 411 THR B N 1
ATOM 6345 C CA . THR B 1 411 ? 115.548 53.708 40.412 1.00 69.72 411 THR B CA 1
ATOM 6346 C C . THR B 1 411 ? 115.688 54.838 41.359 1.00 67.74 411 THR B C 1
ATOM 6347 O O . THR B 1 411 ? 115.567 55.977 40.987 1.00 67.74 411 THR B O 1
ATOM 6351 N N . ASP B 1 412 ? 115.941 54.505 42.598 1.00 67.50 412 ASP B N 1
ATOM 6352 C CA . ASP B 1 412 ? 116.081 55.513 43.602 1.00 70.45 412 ASP B CA 1
ATOM 6353 C C . ASP B 1 412 ? 117.229 56.395 43.260 1.00 73.37 412 ASP B C 1
ATOM 6354 O O . ASP B 1 412 ? 117.178 57.597 43.423 1.00 75.25 412 ASP B O 1
ATOM 6359 N N . ASP B 1 413 ? 118.289 55.784 42.783 1.00 76.68 413 ASP B N 1
ATOM 6360 C CA . ASP B 1 413 ? 119.470 56.539 42.465 1.00 77.20 413 ASP B CA 1
ATOM 6361 C C . ASP B 1 413 ? 119.187 57.544 41.378 1.00 72.70 413 ASP B C 1
ATOM 6362 O O . ASP B 1 413 ? 119.585 58.673 41.476 1.00 71.17 413 ASP B O 1
ATOM 6367 N N . GLU B 1 414 ? 118.485 57.104 40.338 1.00 72.42 414 GLU B N 1
ATOM 6368 C CA . GLU B 1 414 ? 118.136 57.977 39.226 1.00 71.14 414 GLU B CA 1
ATOM 6369 C C . GLU B 1 414 ? 117.232 59.098 39.719 1.00 70.05 414 GLU B C 1
ATOM 6370 O O . GLU B 1 414 ? 117.470 60.272 39.437 1.00 70.42 414 GLU B O 1
ATOM 6376 N N . LEU B 1 415 ? 116.194 58.728 40.463 1.00 68.48 415 LEU B N 1
ATOM 6377 C CA . LEU B 1 415 ? 115.261 59.704 41.007 1.00 70.76 415 LEU B CA 1
ATOM 6378 C C . LEU B 1 415 ? 116.029 60.732 41.826 1.00 69.90 415 LEU B C 1
ATOM 6379 O O . LEU B 1 415 ? 115.702 61.918 41.821 1.00 69.57 415 LEU B O 1
ATOM 6384 N N . ALA B 1 416 ? 117.057 60.264 42.527 1.00 70.05 416 ALA B N 1
ATOM 6385 C CA . ALA B 1 416 ? 117.887 61.136 43.345 1.00 69.71 416 ALA B CA 1
ATOM 6386 C C . ALA B 1 416 ? 118.782 61.979 42.446 1.00 71.04 416 ALA B C 1
ATOM 6387 O O . ALA B 1 416 ? 119.030 63.153 42.723 1.00 71.05 416 ALA B O 1
ATOM 6389 N N . ALA B 1 417 ? 119.261 61.371 41.366 1.00 71.00 417 ALA B N 1
ATOM 6390 C CA . ALA B 1 417 ? 120.121 62.065 40.417 1.00 71.14 417 ALA B CA 1
ATOM 6391 C C . ALA B 1 417 ? 119.414 63.314 39.908 1.00 73.44 417 ALA B C 1
ATOM 6392 O O . ALA B 1 417 ? 119.991 64.401 39.882 1.00 75.91 417 ALA B O 1
ATOM 6394 N N . ILE B 1 418 ? 118.157 63.150 39.507 1.00 73.70 418 ILE B N 1
ATOM 6395 C CA . ILE B 1 418 ? 117.364 64.265 39.010 1.00 68.12 418 ILE B CA 1
ATOM 6396 C C . ILE B 1 418 ? 117.223 65.291 40.119 1.00 67.19 418 ILE B C 1
ATOM 6397 O O . ILE B 1 418 ? 117.432 66.458 39.894 1.00 66.67 418 ILE B O 1
ATOM 6402 N N . SER B 1 419 ? 116.894 64.852 41.321 1.00 67.06 419 SER B N 1
ATOM 6403 C CA . SER B 1 419 ? 116.856 65.747 42.469 1.00 69.14 419 SER B CA 1
ATOM 6404 C C . SER B 1 419 ? 116.926 65.027 43.804 1.00 71.58 419 SER B C 1
ATOM 6405 O O . SER B 1 419 ? 116.320 64.013 43.986 1.00 71.65 419 SER B O 1
ATOM 6408 N N . PRO B 1 420 ? 117.626 65.612 44.754 1.00 75.11 420 PRO B N 1
ATOM 6409 C CA . PRO B 1 420 ? 117.738 65.049 46.103 1.00 72.92 420 PRO B CA 1
ATOM 6410 C C . PRO B 1 420 ? 116.410 65.068 46.853 1.00 70.62 420 PRO B C 1
ATOM 6411 O O . PRO B 1 420 ? 116.251 64.352 47.843 1.00 70.34 420 PRO B O 1
ATOM 6415 N N . GLU B 1 421 ? 115.471 65.888 46.391 1.00 73.58 421 GLU B N 1
ATOM 6416 C CA . GLU B 1 421 ? 114.167 65.987 47.034 1.00 70.96 421 GLU B CA 1
ATOM 6417 C C . GLU B 1 421 ? 113.286 64.797 46.661 1.00 64.67 421 GLU B C 1
ATOM 6418 O O . GLU B 1 421 ? 112.402 64.398 47.419 1.00 61.03 421 GLU B O 1
ATOM 6424 N N . LEU B 1 422 ? 113.544 64.239 45.483 1.00 64.67 422 LEU B N 1
ATOM 6425 C CA . LEU B 1 422 ? 112.829 63.064 45.001 1.00 62.34 422 LEU B CA 1
ATOM 6426 C C . LEU B 1 422 ? 113.237 61.795 45.745 1.00 61.66 422 LEU B C 1
ATOM 6427 O O . LEU B 1 422 ? 113.911 60.932 45.183 1.00 61.41 422 LEU B O 1
ATOM 6432 N N . THR B 1 423 ? 112.821 61.684 47.003 1.00 61.81 423 THR B N 1
ATOM 6433 C CA . THR B 1 423 ? 113.022 60.467 47.781 1.00 58.53 423 THR B CA 1
ATOM 6434 C C . THR B 1 423 ? 112.226 59.319 47.158 1.00 61.98 423 THR B C 1
ATOM 6435 O O . THR B 1 423 ? 111.404 59.550 46.272 1.00 60.19 423 THR B O 1
ATOM 6439 N N . PRO B 1 424 ? 112.477 58.068 47.595 1.00 66.51 424 PRO B N 1
ATOM 6440 C CA . PRO B 1 424 ? 111.677 56.972 47.027 1.00 65.58 424 PRO B CA 1
ATOM 6441 C C . PRO B 1 424 ? 110.179 57.097 47.324 1.00 61.08 424 PRO B C 1
ATOM 6442 O O . PRO B 1 424 ? 109.370 56.449 46.655 1.00 59.28 424 PRO B O 1
ATOM 6446 N N . GLN B 1 425 ? 109.829 57.924 48.307 1.00 62.96 425 GLN B N 1
ATOM 6447 C CA . GLN B 1 425 ? 108.439 58.159 48.691 1.00 61.65 425 GLN B CA 1
ATOM 6448 C C . GLN B 1 425 ? 107.576 58.742 47.564 1.00 56.58 425 GLN B C 1
ATOM 6449 O O . GLN B 1 425 ? 106.357 58.614 47.587 1.00 55.09 425 GLN B O 1
ATOM 6455 N N . VAL B 1 426 ? 108.208 59.383 46.584 1.00 56.09 426 VAL B N 1
ATOM 6456 C CA . VAL B 1 426 ? 107.482 59.995 45.472 1.00 55.57 426 VAL B CA 1
ATOM 6457 C C . VAL B 1 426 ? 106.682 58.934 44.705 1.00 54.53 426 VAL B C 1
ATOM 6458 O O . VAL B 1 426 ? 105.713 59.246 44.000 1.00 48.28 426 VAL B O 1
ATOM 6462 N N . ARG B 1 427 ? 107.054 57.686 44.925 1.00 52.71 427 ARG B N 1
ATOM 6463 C CA . ARG B 1 427 ? 106.414 56.542 44.311 1.00 52.67 427 ARG B CA 1
ATOM 6464 C C . ARG B 1 427 ? 104.990 56.380 44.788 1.00 47.61 427 ARG B C 1
ATOM 6465 O O . ARG B 1 427 ? 104.244 55.662 44.208 1.00 48.99 427 ARG B O 1
ATOM 6473 N N . GLU B 1 428 ? 104.645 57.050 45.867 1.00 48.67 428 GLU B N 1
ATOM 6474 C CA . GLU B 1 428 ? 103.280 57.075 46.380 1.00 50.31 428 GLU B CA 1
ATOM 6475 C C . GLU B 1 428 ? 102.295 57.590 45.333 1.00 49.92 428 GLU B C 1
ATOM 6476 O O . GLU B 1 428 ? 101.122 57.241 45.365 1.00 49.77 428 GLU B O 1
ATOM 6482 N N . VAL B 1 429 ? 102.771 58.430 44.414 1.00 44.26 429 VAL B N 1
ATOM 6483 C CA . VAL B 1 429 ? 101.891 59.035 43.420 1.00 45.20 429 VAL B CA 1
ATOM 6484 C C . VAL B 1 429 ? 102.277 58.646 41.997 1.00 44.87 429 VAL B C 1
ATOM 6485 O O . VAL B 1 429 ? 101.773 59.225 41.035 1.00 44.26 429 VAL B O 1
ATOM 6489 N N . LEU B 1 430 ? 103.154 57.660 41.852 1.00 39.27 430 LEU B N 1
ATOM 6490 C CA . LEU B 1 430 ? 103.604 57.261 40.519 1.00 40.04 430 LEU B CA 1
ATOM 6491 C C . LEU B 1 430 ? 102.869 56.031 39.992 1.00 41.73 430 LEU B C 1
ATOM 6492 O O . LEU B 1 430 ? 103.277 55.429 38.995 1.00 44.58 430 LEU B O 1
ATOM 6497 N N . THR B 1 431 ? 101.787 55.663 40.672 1.00 39.98 431 THR B N 1
ATOM 6498 C CA . THR B 1 431 ? 100.817 54.708 40.139 1.00 40.45 431 THR B CA 1
ATOM 6499 C C . THR B 1 431 ? 99.465 55.403 40.072 1.00 36.88 431 THR B C 1
ATOM 6500 O O . THR B 1 431 ? 99.249 56.393 40.769 1.00 35.50 431 THR B O 1
ATOM 6504 N N . ILE B 1 432 ? 98.546 54.884 39.266 1.00 38.35 432 ILE B N 1
ATOM 6505 C CA . ILE B 1 432 ? 97.265 55.570 39.123 1.00 37.90 432 ILE B CA 1
ATOM 6506 C C . ILE B 1 432 ? 96.447 55.472 40.405 1.00 38.56 432 ILE B C 1
ATOM 6507 O O . ILE B 1 432 ? 95.722 56.411 40.753 1.00 38.12 432 ILE B O 1
ATOM 6512 N N . GLU B 1 433 ? 96.595 54.361 41.127 1.00 36.96 433 GLU B N 1
ATOM 6513 C CA . GLU B 1 433 ? 95.931 54.198 42.425 1.00 38.65 433 GLU B CA 1
ATOM 6514 C C . GLU B 1 433 ? 96.411 55.233 43.434 1.00 35.65 433 GLU B C 1
ATOM 6515 O O . GLU B 1 433 ? 95.620 55.793 44.182 1.00 36.34 433 GLU B O 1
ATOM 6521 N N . GLY B 1 434 ? 97.716 55.477 43.466 1.00 38.01 434 GLY B N 1
ATOM 6522 C CA . GLY B 1 434 ? 98.271 56.437 44.398 1.00 37.03 434 GLY B CA 1
ATOM 6523 C C . GLY B 1 434 ? 97.980 57.864 43.973 1.00 37.31 434 GLY B C 1
ATOM 6524 O O . GLY B 1 434 ? 97.828 58.757 44.807 1.00 38.50 434 GLY B O 1
ATOM 6525 N N . SER B 1 435 ? 97.912 58.084 42.667 1.00 38.89 435 SER B N 1
ATOM 6526 C CA . SER B 1 435 ? 97.526 59.396 42.132 1.00 36.64 435 SER B CA 1
ATOM 6527 C C . SER B 1 435 ? 96.131 59.802 42.631 1.00 35.17 435 SER B C 1
ATOM 6528 O O . SER B 1 435 ? 95.955 60.861 43.250 1.00 30.99 435 SER B O 1
ATOM 6531 N N . VAL B 1 436 ? 95.141 58.942 42.396 1.00 37.23 436 VAL B N 1
ATOM 6532 C CA . VAL B 1 436 ? 93.768 59.308 42.750 1.00 33.93 436 VAL B CA 1
ATOM 6533 C C . VAL B 1 436 ? 93.611 59.388 44.264 1.00 33.58 436 VAL B C 1
ATOM 6534 O O . VAL B 1 436 ? 92.918 60.253 44.780 1.00 32.17 436 VAL B O 1
ATOM 6538 N N . SER B 1 437 ? 94.304 58.507 44.971 1.00 36.48 437 SER B N 1
ATOM 6539 C CA . SER B 1 437 ? 94.266 58.463 46.421 1.00 35.57 437 SER B CA 1
ATOM 6540 C C . SER B 1 437 ? 94.740 59.775 47.079 1.00 34.59 437 SER B C 1
ATOM 6541 O O . SER B 1 437 ? 94.249 60.153 48.137 1.00 35.50 437 SER B O 1
ATOM 6544 N N . ALA B 1 438 ? 95.683 60.473 46.456 1.00 32.55 438 ALA B N 1
ATOM 6545 C CA . ALA B 1 438 ? 96.164 61.737 47.019 1.00 35.42 438 ALA B CA 1
ATOM 6546 C C . ALA B 1 438 ? 95.131 62.871 46.906 1.00 37.64 438 ALA B C 1
ATOM 6547 O O . ALA B 1 438 ? 95.221 63.868 47.620 1.00 35.68 438 ALA B O 1
ATOM 6549 N N . ARG B 1 439 ? 94.145 62.717 46.020 1.00 36.09 439 ARG B N 1
ATOM 6550 C CA . ARG B 1 439 ? 93.164 63.785 45.791 1.00 38.98 439 ARG B CA 1
ATOM 6551 C C . ARG B 1 439 ? 91.964 63.618 46.702 1.00 36.79 439 ARG B C 1
ATOM 6552 O O . ARG B 1 439 ? 90.870 63.268 46.258 1.00 35.83 439 ARG B O 1
ATOM 6560 N N . ASP B 1 440 ? 92.176 63.902 47.983 1.00 39.52 440 ASP B N 1
ATOM 6561 C CA . ASP B 1 440 ? 91.283 63.411 49.025 1.00 38.41 440 ASP B CA 1
ATOM 6562 C C . ASP B 1 440 ? 90.628 64.527 49.812 1.00 38.34 440 ASP B C 1
ATOM 6563 O O . ASP B 1 440 ? 90.276 64.349 50.976 1.00 40.17 440 ASP B O 1
ATOM 6568 N N . CYS B 1 441 ? 90.487 65.684 49.175 1.00 38.58 441 CYS B N 1
ATOM 6569 C CA . CYS B 1 441 ? 89.654 66.743 49.702 1.00 37.22 441 CYS B CA 1
ATOM 6570 C C . CYS B 1 441 ? 88.232 66.506 49.224 1.00 38.08 441 CYS B C 1
ATOM 6571 O O . CYS B 1 441 ? 87.998 65.704 48.322 1.00 35.51 441 CYS B O 1
ATOM 6574 N N . ARG B 1 442 ? 87.290 67.207 49.838 1.00 31.59 442 ARG B N 1
ATOM 6575 C CA . ARG B 1 442 ? 85.904 67.207 49.396 1.00 34.97 442 ARG B CA 1
ATOM 6576 C C . ARG B 1 442 ? 85.805 67.440 47.890 1.00 35.16 442 ARG B C 1
ATOM 6577 O O . ARG B 1 442 ? 86.390 68.392 47.367 1.00 34.50 442 ARG B O 1
ATOM 6585 N N . GLY B 1 443 ? 85.089 66.556 47.198 1.00 34.58 443 GLY B N 1
ATOM 6586 C CA . GLY B 1 443 ? 84.924 66.654 45.754 1.00 33.62 443 GLY B CA 1
ATOM 6587 C C . GLY B 1 443 ? 86.001 65.955 44.937 1.00 33.72 443 GLY B C 1
ATOM 6588 O O . GLY B 1 443 ? 85.881 65.825 43.714 1.00 30.26 443 GLY B O 1
ATOM 6589 N N . GLY B 1 444 ? 87.055 65.498 45.607 1.00 31.84 444 GLY B N 1
ATOM 6590 C CA . GLY B 1 444 ? 88.185 64.873 44.934 1.00 29.11 444 GLY B CA 1
ATOM 6591 C C . GLY B 1 444 ? 87.878 63.465 44.460 1.00 30.33 444 GLY B C 1
ATOM 6592 O O . GLY B 1 444 ? 86.869 62.875 44.835 1.00 31.48 444 GLY B O 1
ATOM 6593 N N . THR B 1 445 ? 88.755 62.916 43.629 1.00 28.19 445 THR B N 1
ATOM 6594 C CA . THR B 1 445 ? 88.511 61.605 43.061 1.00 31.11 445 THR B CA 1
ATOM 6595 C C . THR B 1 445 ? 88.984 60.428 43.938 1.00 32.73 445 THR B C 1
ATOM 6596 O O . THR B 1 445 ? 88.833 59.281 43.542 1.00 32.58 445 THR B O 1
ATOM 6600 N N . ALA B 1 446 ? 89.544 60.703 45.115 1.00 34.88 446 ALA B N 1
ATOM 6601 C CA . ALA B 1 446 ? 89.990 59.618 46.003 1.00 35.41 446 ALA B CA 1
ATOM 6602 C C . ALA B 1 446 ? 88.797 58.732 46.397 1.00 35.01 446 ALA B C 1
ATOM 6603 O O . ALA B 1 446 ? 87.713 59.243 46.690 1.00 33.65 446 ALA B O 1
ATOM 6605 N N . PRO B 1 447 ? 88.993 57.401 46.387 1.00 38.53 447 PRO B N 1
ATOM 6606 C CA . PRO B 1 447 ? 87.924 56.423 46.655 1.00 35.64 447 PRO B CA 1
ATOM 6607 C C . PRO B 1 447 ? 87.088 56.763 47.886 1.00 36.91 447 PRO B C 1
ATOM 6608 O O . PRO B 1 447 ? 85.866 56.636 47.852 1.00 35.09 447 PRO B O 1
ATOM 6612 N N . GLY B 1 448 ? 87.737 57.217 48.951 1.00 35.66 448 GLY B N 1
ATOM 6613 C CA . GLY B 1 448 ? 87.026 57.613 50.157 1.00 38.06 448 GLY B CA 1
ATOM 6614 C C . GLY B 1 448 ? 86.080 58.793 49.987 1.00 40.81 448 GLY B C 1
ATOM 6615 O O . GLY B 1 448 ? 84.963 58.774 50.511 1.00 40.64 448 GLY B O 1
ATOM 6616 N N . ARG B 1 449 ? 86.515 59.836 49.276 1.00 35.85 449 ARG B N 1
ATOM 6617 C CA . ARG B 1 449 ? 85.628 60.975 49.025 1.00 34.73 449 ARG B CA 1
ATOM 6618 C C . ARG B 1 449 ? 84.484 60.578 48.100 1.00 29.77 449 ARG B C 1
ATOM 6619 O O . ARG B 1 449 ? 83.335 60.958 48.320 1.00 34.71 449 ARG B O 1
ATOM 6627 N N . VAL B 1 450 ? 84.809 59.809 47.064 1.00 32.40 450 VAL B N 1
ATOM 6628 C CA . VAL B 1 450 ? 83.824 59.418 46.064 1.00 34.96 450 VAL B CA 1
ATOM 6629 C C . VAL B 1 450 ? 82.703 58.589 46.711 1.00 38.10 450 VAL B C 1
ATOM 6630 O O . VAL B 1 450 ? 81.530 58.754 46.375 1.00 35.08 450 VAL B O 1
ATOM 6634 N N . ALA B 1 451 ? 83.056 57.733 47.668 1.00 34.89 451 ALA B N 1
ATOM 6635 C CA . ALA B 1 451 ? 82.047 56.938 48.371 1.00 35.07 451 ALA B CA 1
ATOM 6636 C C . ALA B 1 451 ? 81.122 57.843 49.179 1.00 38.18 451 ALA B C 1
ATOM 6637 O O . ALA B 1 451 ? 79.905 57.628 49.237 1.00 37.99 451 ALA B O 1
ATOM 6639 N N . GLU B 1 452 ? 81.699 58.870 49.792 1.00 36.57 452 GLU B N 1
ATOM 6640 C CA . GLU B 1 452 ? 80.899 59.859 50.499 1.00 38.26 452 GLU B CA 1
ATOM 6641 C C . GLU B 1 452 ? 80.024 60.642 49.534 1.00 40.66 452 GLU B C 1
ATOM 6642 O O . GLU B 1 452 ? 78.867 60.948 49.835 1.00 36.38 452 GLU B O 1
ATOM 6648 N N . GLN B 1 453 ? 80.593 60.975 48.380 1.00 35.04 453 GLN B N 1
ATOM 6649 C CA . GLN B 1 453 ? 79.881 61.741 47.373 1.00 37.09 453 GLN B CA 1
ATOM 6650 C C . GLN B 1 453 ? 78.658 60.950 46.946 1.00 36.67 453 GLN B C 1
ATOM 6651 O O . GLN B 1 453 ? 77.545 61.476 46.901 1.00 37.08 453 GLN B O 1
ATOM 6657 N N . LEU B 1 454 ? 78.895 59.681 46.637 1.00 35.96 454 LEU B N 1
ATOM 6658 C CA . LEU B 1 454 ? 77.854 58.790 46.136 1.00 36.45 454 LEU B CA 1
ATOM 6659 C C . LEU B 1 454 ? 76.739 58.611 47.169 1.00 43.04 454 LEU B C 1
ATOM 6660 O O . LEU B 1 454 ? 75.561 58.530 46.814 1.00 39.67 454 LEU B O 1
ATOM 6665 N N . ASN B 1 455 ? 77.104 58.603 48.448 1.00 42.75 455 ASN B N 1
ATOM 6666 C CA . ASN B 1 455 ? 76.108 58.453 49.507 1.00 44.26 455 ASN B CA 1
ATOM 6667 C C . ASN B 1 455 ? 75.206 59.664 49.563 1.00 42.58 455 ASN B C 1
ATOM 6668 O O . ASN B 1 455 ? 73.982 59.533 49.648 1.00 45.02 455 ASN B O 1
ATOM 6673 N N . ALA B 1 456 ? 75.813 60.845 49.501 1.00 37.88 456 ALA B N 1
ATOM 6674 C CA . ALA B 1 456 ? 75.062 62.085 49.522 1.00 40.70 456 ALA B CA 1
ATOM 6675 C C . ALA B 1 456 ? 74.145 62.235 48.297 1.00 38.23 456 ALA B C 1
ATOM 6676 O O . ALA B 1 456 ? 73.077 62.849 48.384 1.00 36.16 456 ALA B O 1
ATOM 6678 N N . ILE B 1 457 ? 74.553 61.681 47.158 1.00 35.14 457 ILE B N 1
ATOM 6679 C CA . ILE B 1 457 ? 73.739 61.804 45.955 1.00 37.82 457 ILE B CA 1
ATOM 6680 C C . ILE B 1 457 ? 72.397 61.084 46.130 1.00 37.60 457 ILE B C 1
ATOM 6681 O O . ILE B 1 457 ? 71.334 61.649 45.820 1.00 35.23 457 ILE B O 1
ATOM 6686 N N . GLY B 1 458 ? 72.442 59.856 46.648 1.00 35.35 458 GLY B N 1
ATOM 6687 C CA . GLY B 1 458 ? 71.228 59.104 46.953 1.00 31.03 458 GLY B CA 1
ATOM 6688 C C . GLY B 1 458 ? 70.315 59.846 47.925 1.00 33.40 458 GLY B C 1
ATOM 6689 O O . GLY B 1 458 ? 69.109 59.917 47.727 1.00 30.32 458 GLY B O 1
ATOM 6690 N N . GLU B 1 459 ? 70.895 60.418 48.976 1.00 32.57 459 GLU B N 1
ATOM 6691 C CA . GLU B 1 459 ? 70.117 61.191 49.941 1.00 38.07 459 GLU B CA 1
ATOM 6692 C C . GLU B 1 459 ? 69.515 62.463 49.325 1.00 35.63 459 GLU B C 1
ATOM 6693 O O . GLU B 1 459 ? 68.353 62.786 49.576 1.00 34.13 459 GLU B O 1
ATOM 6699 N N . ALA B 1 460 ? 70.303 63.180 48.522 1.00 34.41 460 ALA B N 1
ATOM 6700 C CA . ALA B 1 460 ? 69.826 64.409 47.878 1.00 32.80 460 ALA B CA 1
ATOM 6701 C C . ALA B 1 460 ? 68.676 64.110 46.922 1.00 31.64 460 ALA B C 1
ATOM 6702 O O . ALA B 1 460 ? 67.674 64.813 46.909 1.00 35.25 460 ALA B O 1
ATOM 6704 N N . ALA B 1 461 ? 68.827 63.058 46.125 1.00 27.84 461 ALA B N 1
ATOM 6705 C CA . ALA B 1 461 ? 67.783 62.648 45.192 1.00 32.65 461 ALA B CA 1
ATOM 6706 C C . ALA B 1 461 ? 66.463 62.364 45.915 1.00 37.21 461 ALA B C 1
ATOM 6707 O O . ALA B 1 461 ? 65.394 62.818 45.500 1.00 35.47 461 ALA B O 1
ATOM 6709 N N . GLU B 1 462 ? 66.541 61.602 47.001 1.00 38.59 462 GLU B N 1
ATOM 6710 C CA . GLU B 1 462 ? 65.345 61.266 47.769 1.00 38.37 462 GLU B CA 1
ATOM 6711 C C . GLU B 1 462 ? 64.709 62.520 48.395 1.00 38.45 462 GLU B C 1
ATOM 6712 O O . GLU B 1 462 ? 63.490 62.681 48.378 1.00 36.43 462 GLU B O 1
ATOM 6718 N N . ARG B 1 463 ? 65.532 63.417 48.928 1.00 37.21 463 ARG B N 1
ATOM 6719 C CA . ARG B 1 463 ? 65.011 64.644 49.520 1.00 38.84 463 ARG B CA 1
ATOM 6720 C C . ARG B 1 463 ? 64.282 65.482 48.467 1.00 40.47 463 ARG B C 1
ATOM 6721 O O . ARG B 1 463 ? 63.210 66.020 48.733 1.00 36.84 463 ARG B O 1
ATOM 6729 N N . LEU B 1 464 ? 64.847 65.565 47.265 1.00 39.69 464 LEU B N 1
ATOM 6730 C CA . LEU B 1 464 ? 64.205 66.298 46.172 1.00 40.03 464 LEU B CA 1
ATOM 6731 C C . LEU B 1 464 ? 62.871 65.652 45.781 1.00 38.71 464 LEU B C 1
ATOM 6732 O O . LEU B 1 464 ? 61.878 66.350 45.534 1.00 36.19 464 LEU B O 1
ATOM 6737 N N . ARG B 1 465 ? 62.854 64.323 45.747 1.00 38.74 465 ARG B N 1
ATOM 6738 C CA . ARG B 1 465 ? 61.648 63.560 45.429 1.00 40.23 465 ARG B CA 1
ATOM 6739 C C . ARG B 1 465 ? 60.524 63.855 46.429 1.00 40.15 465 ARG B C 1
ATOM 6740 O O . ARG B 1 465 ? 59.383 64.098 46.044 1.00 37.48 465 ARG B O 1
ATOM 6748 N N . ARG B 1 466 ? 60.847 63.834 47.715 1.00 39.93 466 ARG B N 1
ATOM 6749 C CA . ARG B 1 466 ? 59.846 64.160 48.728 1.00 42.72 466 ARG B CA 1
ATOM 6750 C C . ARG B 1 466 ? 59.315 65.582 48.559 1.00 40.76 466 ARG B C 1
ATOM 6751 O O . ARG B 1 466 ? 58.123 65.826 48.752 1.00 39.03 466 ARG B O 1
ATOM 6759 N N . GLN B 1 467 ? 60.178 66.515 48.152 1.00 39.59 467 GLN B N 1
ATOM 6760 C CA . GLN B 1 467 ? 59.744 67.902 47.968 1.00 39.42 467 GLN B CA 1
ATOM 6761 C C . GLN B 1 467 ? 58.689 68.057 46.870 1.00 40.35 467 GLN B C 1
ATOM 6762 O O . GLN B 1 467 ? 57.931 69.031 46.867 1.00 40.71 467 GLN B O 1
ATOM 6768 N N . LEU B 1 468 ? 58.627 67.094 45.954 1.00 36.95 468 LEU B N 1
ATOM 6769 C CA . LEU B 1 468 ? 57.690 67.166 44.834 1.00 36.37 468 LEU B CA 1
ATOM 6770 C C . LEU B 1 468 ? 56.400 66.396 45.092 1.00 40.70 468 LEU B C 1
ATOM 6771 O O . LEU B 1 468 ? 55.497 66.376 44.250 1.00 38.12 468 LEU B O 1
ATOM 6776 N N . VAL B 1 469 ? 56.305 65.756 46.250 1.00 37.16 469 VAL B N 1
ATOM 6777 C CA . VAL B 1 469 ? 55.059 65.094 46.596 1.00 40.50 469 VAL B CA 1
ATOM 6778 C C . VAL B 1 469 ? 54.066 66.177 47.012 1.00 44.16 469 VAL B C 1
ATOM 6779 O O . VAL B 1 469 ? 54.381 67.053 47.828 1.00 41.31 469 VAL B O 1
ATOM 6783 N N . ARG B 1 470 ? 52.879 66.131 46.423 1.00 40.42 470 ARG B N 1
ATOM 6784 C CA . ARG B 1 470 ? 51.840 67.104 46.746 1.00 54.64 470 ARG B CA 1
ATOM 6785 C C . ARG B 1 470 ? 50.823 66.538 47.740 1.00 66.14 470 ARG B C 1
ATOM 6786 O O . ARG B 1 470 ? 50.620 65.325 47.818 1.00 64.07 470 ARG B O 1
ATOM 6795 N N . GLY C 1 16 ? 67.486 119.100 29.321 1.00 49.92 16 GLY C N 1
ATOM 6796 C CA . GLY C 1 16 ? 68.384 118.161 28.673 1.00 47.80 16 GLY C CA 1
ATOM 6797 C C . GLY C 1 16 ? 68.115 116.737 29.114 1.00 40.82 16 GLY C C 1
ATOM 6798 O O . GLY C 1 16 ? 67.442 116.515 30.117 1.00 38.87 16 GLY C O 1
ATOM 6799 N N . PRO C 1 17 ? 68.642 115.762 28.360 1.00 42.47 17 PRO C N 1
ATOM 6800 C CA . PRO C 1 17 ? 68.486 114.337 28.662 1.00 39.37 17 PRO C CA 1
ATOM 6801 C C . PRO C 1 17 ? 68.985 113.984 30.055 1.00 37.68 17 PRO C C 1
ATOM 6802 O O . PRO C 1 17 ? 69.992 114.524 30.493 1.00 35.25 17 PRO C O 1
ATOM 6806 N N . SER C 1 18 ? 68.266 113.104 30.747 1.00 32.88 18 SER C N 1
ATOM 6807 C CA . SER C 1 18 ? 68.734 112.558 32.011 1.00 33.35 18 SER C CA 1
ATOM 6808 C C . SER C 1 18 ? 70.052 111.820 31.792 1.00 33.35 18 SER C C 1
ATOM 6809 O O . SER C 1 18 ? 70.367 111.444 30.663 1.00 32.43 18 SER C O 1
ATOM 6812 N N . ASP C 1 19 ? 70.818 111.596 32.856 1.00 32.90 19 ASP C N 1
ATOM 6813 C CA . ASP C 1 19 ? 72.065 110.840 32.720 1.00 34.46 19 ASP C CA 1
ATOM 6814 C C . ASP C 1 19 ? 71.793 109.395 32.236 1.00 31.82 19 ASP C C 1
ATOM 6815 O O . ASP C 1 19 ? 72.546 108.841 31.437 1.00 30.53 19 ASP C O 1
ATOM 6820 N N . ALA C 1 20 ? 70.724 108.797 32.743 1.00 32.11 20 ALA C N 1
ATOM 6821 C CA . ALA C 1 20 ? 70.358 107.427 32.376 1.00 30.90 20 ALA C CA 1
ATOM 6822 C C . ALA C 1 20 ? 69.982 107.322 30.890 1.00 29.62 20 ALA C C 1
ATOM 6823 O O . ALA C 1 20 ? 70.378 106.377 30.212 1.00 30.37 20 ALA C O 1
ATOM 6825 N N . LEU C 1 21 ? 69.234 108.299 30.384 1.00 31.23 21 LEU C N 1
ATOM 6826 C CA . LEU C 1 21 ? 68.936 108.362 28.950 1.00 30.34 21 LEU C CA 1
ATOM 6827 C C . LEU C 1 21 ? 70.201 108.521 28.109 1.00 30.63 21 LEU C C 1
ATOM 6828 O O . LEU C 1 21 ? 70.389 107.818 27.116 1.00 30.03 21 LEU C O 1
ATOM 6833 N N . ALA C 1 22 ? 71.067 109.453 28.488 1.00 31.25 22 ALA C N 1
ATOM 6834 C CA . ALA C 1 22 ? 72.285 109.672 27.714 1.00 31.94 22 ALA C CA 1
ATOM 6835 C C . ALA C 1 22 ? 73.148 108.408 27.696 1.00 33.18 22 ALA C C 1
ATOM 6836 O O . ALA C 1 22 ? 73.707 108.041 26.657 1.00 33.43 22 ALA C O 1
ATOM 6838 N N . ALA C 1 23 ? 73.240 107.726 28.836 1.00 33.27 23 ALA C N 1
ATOM 6839 C CA . ALA C 1 23 ? 74.071 106.522 28.917 1.00 33.56 23 ALA C CA 1
ATOM 6840 C C . ALA C 1 23 ? 73.493 105.375 28.083 1.00 35.66 23 ALA C C 1
ATOM 6841 O O . ALA C 1 23 ? 74.238 104.653 27.405 1.00 30.85 23 ALA C O 1
ATOM 6843 N N . LEU C 1 24 ? 72.169 105.217 28.115 1.00 33.31 24 LEU C N 1
ATOM 6844 C CA . LEU C 1 24 ? 71.513 104.147 27.359 1.00 29.89 24 LEU C CA 1
ATOM 6845 C C . LEU C 1 24 ? 71.612 104.350 25.843 1.00 31.57 24 LEU C C 1
ATOM 6846 O O . LEU C 1 24 ? 71.775 103.389 25.092 1.00 33.18 24 LEU C O 1
ATOM 6851 N N . SER C 1 25 ? 71.529 105.593 25.382 1.00 34.89 25 SER C N 1
ATOM 6852 C CA . SER C 1 25 ? 71.415 105.838 23.943 1.00 37.89 25 SER C CA 1
ATOM 6853 C C . SER C 1 25 ? 72.757 106.002 23.230 1.00 36.80 25 SER C C 1
ATOM 6854 O O . SER C 1 25 ? 72.820 105.920 22.001 1.00 34.07 25 SER C O 1
ATOM 6857 N N . LYS C 1 26 ? 73.814 106.218 24.006 1.00 35.37 26 LYS C N 1
ATOM 6858 C CA . LYS C 1 26 ? 75.168 106.420 23.484 1.00 34.40 26 LYS C CA 1
ATOM 6859 C C . LYS C 1 26 ? 75.661 105.166 22.762 1.00 36.25 26 LYS C C 1
ATOM 6860 O O . LYS C 1 26 ? 75.580 104.060 23.302 1.00 35.64 26 LYS C O 1
ATOM 6866 N N . SER C 1 27 ? 76.164 105.334 21.542 1.00 30.80 27 SER C N 1
ATOM 6867 C CA . SER C 1 27 ? 76.545 104.191 20.716 1.00 33.93 27 SER C CA 1
ATOM 6868 C C . SER C 1 27 ? 78.028 104.163 20.344 1.00 34.29 27 SER C C 1
ATOM 6869 O O . SER C 1 27 ? 78.463 103.258 19.626 1.00 31.53 27 SER C O 1
ATOM 6872 N N . THR C 1 28 ? 78.794 105.144 20.826 1.00 32.86 28 THR C N 1
ATOM 6873 C CA . THR C 1 28 ? 80.177 105.324 20.380 1.00 32.95 28 THR C CA 1
ATOM 6874 C C . THR C 1 28 ? 81.101 104.195 20.815 1.00 34.22 28 THR C C 1
ATOM 6875 O O . THR C 1 28 ? 82.192 104.052 20.270 1.00 36.91 28 THR C O 1
ATOM 6879 N N . HIS C 1 29 ? 80.683 103.389 21.789 1.00 38.93 29 HIS C N 1
ATOM 6880 C CA . HIS C 1 29 ? 81.517 102.256 22.185 1.00 40.05 29 HIS C CA 1
ATOM 6881 C C . HIS C 1 29 ? 81.532 101.147 21.126 1.00 39.06 29 HIS C C 1
ATOM 6882 O O . HIS C 1 29 ? 82.401 100.284 21.176 1.00 38.80 29 HIS C O 1
ATOM 6889 N N . PHE C 1 30 ? 80.604 101.163 20.165 1.00 34.91 30 PHE C N 1
ATOM 6890 C CA . PHE C 1 30 ? 80.672 100.171 19.073 1.00 34.15 30 PHE C CA 1
ATOM 6891 C C . PHE C 1 30 ? 80.606 100.741 17.640 1.00 31.52 30 PHE C C 1
ATOM 6892 O O . PHE C 1 30 ? 81.011 100.058 16.688 1.00 33.78 30 PHE C O 1
ATOM 6900 N N . ASP C 1 31 ? 80.083 101.955 17.461 1.00 32.52 31 ASP C N 1
ATOM 6901 C CA . ASP C 1 31 ? 79.869 102.456 16.090 1.00 35.21 31 ASP C CA 1
ATOM 6902 C C . ASP C 1 31 ? 81.055 103.232 15.485 1.00 31.26 31 ASP C C 1
ATOM 6903 O O . ASP C 1 31 ? 80.968 103.738 14.363 1.00 29.97 31 ASP C O 1
ATOM 6908 N N . TRP C 1 32 ? 82.171 103.309 16.194 1.00 32.20 32 TRP C N 1
ATOM 6909 C CA . TRP C 1 32 ? 83.310 104.037 15.636 1.00 29.22 32 TRP C CA 1
ATOM 6910 C C . TRP C 1 32 ? 83.816 103.400 14.337 1.00 32.73 32 TRP C C 1
ATOM 6911 O O . TRP C 1 32 ? 84.329 104.111 13.469 1.00 34.08 32 TRP C O 1
ATOM 6922 N N . VAL C 1 33 ? 83.639 102.081 14.182 1.00 30.39 33 VAL C N 1
ATOM 6923 C CA . VAL C 1 33 ? 84.013 101.401 12.938 1.00 31.15 33 VAL C CA 1
ATOM 6924 C C . VAL C 1 33 ? 83.286 101.986 11.726 1.00 29.79 33 VAL C C 1
ATOM 6925 O O . VAL C 1 33 ? 83.698 101.776 10.596 1.00 31.14 33 VAL C O 1
ATOM 6929 N N . LEU C 1 34 ? 82.193 102.704 11.956 1.00 29.76 34 LEU C N 1
ATOM 6930 C CA . LEU C 1 34 ? 81.470 103.324 10.850 1.00 30.39 34 LEU C CA 1
ATOM 6931 C C . LEU C 1 34 ? 82.065 104.661 10.419 1.00 33.88 34 LEU C C 1
ATOM 6932 O O . LEU C 1 34 ? 81.616 105.235 9.427 1.00 31.96 34 LEU C O 1
ATOM 6937 N N . ALA C 1 35 ? 83.063 105.159 11.155 1.00 31.52 35 ALA C N 1
ATOM 6938 C CA . ALA C 1 35 ? 83.586 106.514 10.895 1.00 32.46 35 ALA C CA 1
ATOM 6939 C C . ALA C 1 35 ? 84.004 106.745 9.432 1.00 30.65 35 ALA C C 1
ATOM 6940 O O . ALA C 1 35 ? 83.593 107.745 8.845 1.00 36.07 35 ALA C O 1
ATOM 6942 N N . PRO C 1 36 ? 84.779 105.817 8.824 1.00 32.94 36 PRO C N 1
ATOM 6943 C CA . PRO C 1 36 ? 85.172 106.060 7.428 1.00 33.32 36 PRO C CA 1
ATOM 6944 C C . PRO C 1 36 ? 83.995 106.091 6.459 1.00 36.11 36 PRO C C 1
ATOM 6945 O O . PRO C 1 36 ? 84.073 106.752 5.420 1.00 31.78 36 PRO C O 1
ATOM 6949 N N . TYR C 1 37 ? 82.933 105.354 6.785 1.00 33.87 37 TYR C N 1
ATOM 6950 C CA . TYR C 1 37 ? 81.745 105.292 5.942 1.00 30.22 37 TYR C CA 1
ATOM 6951 C C . TYR C 1 37 ? 80.926 106.560 6.097 1.00 32.76 37 TYR C C 1
ATOM 6952 O O . TYR C 1 37 ? 80.346 107.068 5.132 1.00 33.07 37 TYR C O 1
ATOM 6961 N N . ASP C 1 38 ? 80.887 107.071 7.321 1.00 31.34 38 ASP C N 1
ATOM 6962 C CA . ASP C 1 38 ? 80.228 108.327 7.603 1.00 31.53 38 ASP C CA 1
ATOM 6963 C C . ASP C 1 38 ? 80.907 109.469 6.824 1.00 37.15 38 ASP C C 1
ATOM 6964 O O . ASP C 1 38 ? 80.238 110.356 6.275 1.00 32.66 38 ASP C O 1
ATOM 6969 N N . LEU C 1 39 ? 82.237 109.446 6.785 1.00 30.97 39 LEU C N 1
ATOM 6970 C CA . LEU C 1 39 ? 82.992 110.499 6.092 1.00 35.81 39 LEU C CA 1
ATOM 6971 C C . LEU C 1 39 ? 82.712 110.460 4.596 1.00 35.47 39 LEU C C 1
ATOM 6972 O O . LEU C 1 39 ? 82.532 111.500 3.964 1.00 37.67 39 LEU C O 1
ATOM 6977 N N . THR C 1 40 ? 82.667 109.247 4.046 1.00 33.14 40 THR C N 1
ATOM 6978 C CA . THR C 1 40 ? 82.317 109.024 2.648 1.00 34.11 40 THR C CA 1
ATOM 6979 C C . THR C 1 40 ? 80.928 109.563 2.327 1.00 37.60 40 THR C C 1
ATOM 6980 O O . THR C 1 40 ? 80.719 110.188 1.281 1.00 35.97 40 THR C O 1
ATOM 6984 N N . ALA C 1 41 ? 79.982 109.327 3.235 1.00 35.58 41 ALA C N 1
ATOM 6985 C CA . ALA C 1 41 ? 78.620 109.818 3.065 1.00 38.83 41 ALA C CA 1
ATOM 6986 C C . ALA C 1 41 ? 78.598 111.344 3.041 1.00 39.23 41 ALA C C 1
ATOM 6987 O O . ALA C 1 41 ? 77.832 111.943 2.284 1.00 38.62 41 ALA C O 1
ATOM 6989 N N . SER C 1 42 ? 79.430 111.955 3.885 1.00 37.77 42 SER C N 1
ATOM 6990 C CA . SER C 1 42 ? 79.523 113.411 3.978 1.00 37.90 42 SER C CA 1
ATOM 6991 C C . SER C 1 42 ? 80.085 113.998 2.695 1.00 38.06 42 SER C C 1
ATOM 6992 O O . SER C 1 42 ? 79.605 115.021 2.219 1.00 40.17 42 SER C O 1
ATOM 6995 N N . ARG C 1 43 ? 81.112 113.351 2.152 1.00 38.32 43 ARG C N 1
ATOM 6996 C CA . ARG C 1 43 ? 81.692 113.753 0.871 1.00 42.00 43 ARG C CA 1
ATOM 6997 C C . ARG C 1 43 ? 80.642 113.670 -0.234 1.00 42.02 43 ARG C C 1
ATOM 6998 O O . ARG C 1 43 ? 80.465 114.608 -1.002 1.00 40.72 43 ARG C O 1
ATOM 7006 N N . ALA C 1 44 ? 79.946 112.540 -0.302 1.00 41.92 44 ALA C N 1
ATOM 7007 C CA . ALA C 1 44 ? 78.852 112.379 -1.247 1.00 41.61 44 ALA C CA 1
ATOM 7008 C C . ALA C 1 44 ? 77.779 113.455 -1.044 1.00 40.70 44 ALA C C 1
ATOM 7009 O O . ALA C 1 44 ? 77.244 113.980 -2.014 1.00 41.33 44 ALA C O 1
ATOM 7011 N N . HIS C 1 45 ? 77.465 113.786 0.206 1.00 37.30 45 HIS C N 1
ATOM 7012 C CA . HIS C 1 45 ? 76.424 114.775 0.461 1.00 38.80 45 HIS C CA 1
ATOM 7013 C C . HIS C 1 45 ? 76.884 116.185 0.105 1.00 42.10 45 HIS C C 1
ATOM 7014 O O . HIS C 1 45 ? 76.067 117.050 -0.192 1.00 40.27 45 HIS C O 1
ATOM 7021 N N . THR C 1 46 ? 78.187 116.422 0.161 1.00 37.24 46 THR C N 1
ATOM 7022 C CA . THR C 1 46 ? 78.732 117.697 -0.313 1.00 44.51 46 THR C CA 1
ATOM 7023 C C . THR C 1 46 ? 78.428 117.834 -1.806 1.00 44.03 46 THR C C 1
ATOM 7024 O O . THR C 1 46 ? 78.074 118.909 -2.286 1.00 45.94 46 THR C O 1
ATOM 7028 N N . MET C 1 47 ? 78.538 116.722 -2.526 1.00 43.23 47 MET C N 1
ATOM 7029 C CA . MET C 1 47 ? 78.266 116.697 -3.957 1.00 44.08 47 MET C CA 1
ATOM 7030 C C . MET C 1 47 ? 76.778 116.867 -4.247 1.00 47.93 47 MET C C 1
ATOM 7031 O O . MET C 1 47 ? 76.409 117.507 -5.229 1.00 46.07 47 MET C O 1
ATOM 7036 N N . VAL C 1 48 ? 75.935 116.287 -3.391 1.00 44.27 48 VAL C N 1
ATOM 7037 C CA . VAL C 1 48 ? 74.488 116.481 -3.473 1.00 46.53 48 VAL C CA 1
ATOM 7038 C C . VAL C 1 48 ? 74.116 117.957 -3.337 1.00 46.15 48 VAL C C 1
ATOM 7039 O O . VAL C 1 48 ? 73.307 118.483 -4.105 1.00 46.94 48 VAL C O 1
ATOM 7043 N N . LEU C 1 49 ? 74.707 118.622 -2.354 1.00 44.60 49 LEU C N 1
ATOM 7044 C CA . LEU C 1 49 ? 74.356 120.012 -2.075 1.00 47.11 49 LEU C CA 1
ATOM 7045 C C . LEU C 1 49 ? 74.828 120.935 -3.195 1.00 48.89 49 LEU C C 1
ATOM 7046 O O . LEU C 1 49 ? 74.131 121.887 -3.570 1.00 46.17 49 LEU C O 1
ATOM 7051 N N . PHE C 1 50 ? 76.009 120.642 -3.730 1.00 47.39 50 PHE C N 1
ATOM 7052 C CA . PHE C 1 50 ? 76.551 121.415 -4.835 1.00 51.25 50 PHE C CA 1
ATOM 7053 C C . PHE C 1 50 ? 75.695 121.230 -6.088 1.00 51.21 50 PHE C C 1
ATOM 7054 O O . PHE C 1 50 ? 75.413 122.197 -6.788 1.00 52.29 50 PHE C O 1
ATOM 7062 N N . ARG C 1 51 ? 75.252 120.018 -6.352 1.00 48.93 51 ARG C N 1
ATOM 7063 C CA . ARG C 1 51 ? 74.379 119.753 -7.485 1.00 51.24 51 ARG C CA 1
ATOM 7064 C C . ARG C 1 51 ? 73.070 120.491 -7.294 1.00 51.58 51 ARG C C 1
ATOM 7065 O O . ARG C 1 51 ? 72.477 120.934 -8.230 1.00 54.04 51 ARG C O 1
ATOM 7073 N N . ALA C 1 52 ? 72.626 120.606 -6.063 1.00 50.45 52 ALA C N 1
ATOM 7074 C CA . ALA C 1 52 ? 71.388 121.316 -5.750 1.00 50.98 52 ALA C CA 1
ATOM 7075 C C . ALA C 1 52 ? 71.577 122.836 -5.790 1.00 52.58 52 ALA C C 1
ATOM 7076 O O . ALA C 1 52 ? 70.643 123.596 -5.527 1.00 52.66 52 ALA C O 1
ATOM 7078 N N . GLY C 1 53 ? 72.786 123.278 -6.109 1.00 49.87 53 GLY C N 1
ATOM 7079 C CA . GLY C 1 53 ? 73.068 124.696 -6.182 1.00 45.23 53 GLY C CA 1
ATOM 7080 C C . GLY C 1 53 ? 73.075 125.331 -4.809 1.00 53.13 53 GLY C C 1
ATOM 7081 O O . GLY C 1 53 ? 72.892 126.547 -4.681 1.00 48.88 53 GLY C O 1
ATOM 7082 N N . LEU C 1 54 ? 73.295 124.517 -3.778 1.00 48.00 54 LEU C N 1
ATOM 7083 C CA . LEU C 1 54 ? 73.267 125.016 -2.406 1.00 46.55 54 LEU C CA 1
ATOM 7084 C C . LEU C 1 54 ? 74.665 125.258 -1.826 1.00 47.72 54 LEU C C 1
ATOM 7085 O O . LEU C 1 54 ? 74.800 125.737 -0.698 1.00 47.55 54 LEU C O 1
ATOM 7090 N N . LEU C 1 55 ? 75.698 124.930 -2.600 1.00 48.43 55 LEU C N 1
ATOM 7091 C CA . LEU C 1 55 ? 77.078 125.247 -2.222 1.00 51.98 55 LEU C CA 1
ATOM 7092 C C . LEU C 1 55 ? 77.810 125.895 -3.388 1.00 55.14 55 LEU C C 1
ATOM 7093 O O . LEU C 1 55 ? 77.655 125.470 -4.534 1.00 51.71 55 LEU C O 1
ATOM 7098 N N . THR C 1 56 ? 78.618 126.910 -3.095 1.00 51.18 56 THR C N 1
ATOM 7099 C CA . THR C 1 56 ? 79.543 127.441 -4.095 1.00 57.70 56 THR C CA 1
ATOM 7100 C C . THR C 1 56 ? 80.678 126.441 -4.306 1.00 56.98 56 THR C C 1
ATOM 7101 O O . THR C 1 56 ? 80.769 125.441 -3.593 1.00 54.00 56 THR C O 1
ATOM 7105 N N . GLU C 1 57 ? 81.537 126.723 -5.281 1.00 60.06 57 GLU C N 1
ATOM 7106 C CA . GLU C 1 57 ? 82.671 125.859 -5.573 1.00 59.65 57 GLU C CA 1
ATOM 7107 C C . GLU C 1 57 ? 83.651 125.917 -4.409 1.00 59.18 57 GLU C C 1
ATOM 7108 O O . GLU C 1 57 ? 84.317 124.931 -4.091 1.00 59.69 57 GLU C O 1
ATOM 7114 N N . GLU C 1 58 ? 83.728 127.082 -3.774 1.00 58.90 58 GLU C N 1
ATOM 7115 C CA . GLU C 1 58 ? 84.614 127.279 -2.636 1.00 60.82 58 GLU C CA 1
ATOM 7116 C C . GLU C 1 58 ? 84.081 126.503 -1.439 1.00 55.90 58 GLU C C 1
ATOM 7117 O O . GLU C 1 58 ? 84.812 125.745 -0.801 1.00 55.20 58 GLU C O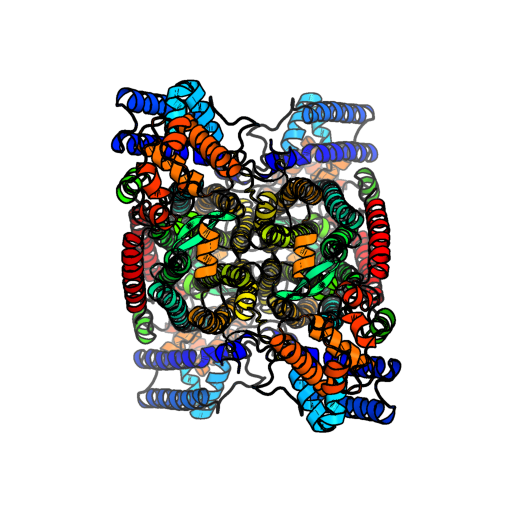 1
ATOM 7123 N N . GLN C 1 59 ? 82.799 126.695 -1.142 1.00 51.68 59 GLN C N 1
ATOM 7124 C CA . GLN C 1 59 ? 82.165 126.003 -0.029 1.00 50.73 59 GLN C CA 1
ATOM 7125 C C . GLN C 1 59 ? 82.354 124.503 -0.207 1.00 44.60 59 GLN C C 1
ATOM 7126 O O . GLN C 1 59 ? 82.630 123.781 0.750 1.00 47.19 59 GLN C O 1
ATOM 7132 N N . ARG C 1 60 ? 82.206 124.044 -1.446 1.00 45.45 60 ARG C N 1
ATOM 7133 C CA . ARG C 1 60 ? 82.372 122.640 -1.765 1.00 52.54 60 ARG C CA 1
ATOM 7134 C C . ARG C 1 60 ? 83.801 122.184 -1.465 1.00 55.14 60 ARG C C 1
ATOM 7135 O O . ARG C 1 60 ? 84.020 121.215 -0.733 1.00 49.45 60 ARG C O 1
ATOM 7143 N N . ASP C 1 61 ? 84.768 122.903 -2.025 1.00 52.48 61 ASP C N 1
ATOM 7144 C CA . ASP C 1 61 ? 86.172 122.555 -1.880 1.00 51.83 61 ASP C CA 1
ATOM 7145 C C . ASP C 1 61 ? 86.630 122.689 -0.427 1.00 50.68 61 ASP C C 1
ATOM 7146 O O . ASP C 1 61 ? 87.418 121.877 0.062 1.00 53.65 61 ASP C O 1
ATOM 7151 N N . GLY C 1 62 ? 86.127 123.711 0.256 1.00 45.92 62 GLY C N 1
ATOM 7152 C CA . GLY C 1 62 ? 86.376 123.883 1.675 1.00 50.69 62 GLY C CA 1
ATOM 7153 C C . GLY C 1 62 ? 85.895 122.708 2.518 1.00 49.98 62 GLY C C 1
ATOM 7154 O O . GLY C 1 62 ? 86.602 122.245 3.412 1.00 49.01 62 GLY C O 1
ATOM 7155 N N . LEU C 1 63 ? 84.688 122.227 2.239 1.00 49.80 63 LEU C N 1
ATOM 7156 C CA . LEU C 1 63 ? 84.127 121.095 2.972 1.00 45.95 63 LEU C CA 1
ATOM 7157 C C . LEU C 1 63 ? 84.923 119.826 2.701 1.00 48.51 63 LEU C C 1
ATOM 7158 O O . LEU C 1 63 ? 85.336 119.132 3.631 1.00 46.46 63 LEU C O 1
ATOM 7163 N N . LEU C 1 64 ? 85.148 119.540 1.423 1.00 46.62 64 LEU C N 1
ATOM 7164 C CA . LEU C 1 64 ? 85.898 118.364 1.017 1.00 48.34 64 LEU C CA 1
ATOM 7165 C C . LEU C 1 64 ? 87.302 118.354 1.609 1.00 53.74 64 LEU C C 1
ATOM 7166 O O . LEU C 1 64 ? 87.844 117.291 1.919 1.00 53.07 64 LEU C O 1
ATOM 7171 N N . ALA C 1 65 ? 87.886 119.537 1.771 1.00 50.32 65 ALA C N 1
ATOM 7172 C CA . ALA C 1 65 ? 89.230 119.633 2.324 1.00 52.56 65 ALA C CA 1
ATOM 7173 C C . ALA C 1 65 ? 89.207 119.367 3.824 1.00 51.54 65 ALA C C 1
ATOM 7174 O O . ALA C 1 65 ? 90.112 118.729 4.365 1.00 53.68 65 ALA C O 1
ATOM 7176 N N . GLY C 1 66 ? 88.171 119.866 4.491 1.00 47.98 66 GLY C N 1
ATOM 7177 C CA . GLY C 1 66 ? 87.991 119.618 5.910 1.00 49.18 66 GLY C CA 1
ATOM 7178 C C . GLY C 1 66 ? 87.730 118.150 6.209 1.00 48.78 66 GLY C C 1
ATOM 7179 O O . GLY C 1 66 ? 88.223 117.613 7.202 1.00 47.76 66 GLY C O 1
ATOM 7180 N N . LEU C 1 67 ? 86.957 117.502 5.343 1.00 47.23 67 LEU C N 1
ATOM 7181 C CA . LEU C 1 67 ? 86.647 116.081 5.488 1.00 48.20 67 LEU C CA 1
ATOM 7182 C C . LEU C 1 67 ? 87.894 115.232 5.256 1.00 49.92 67 LEU C C 1
ATOM 7183 O O . LEU C 1 67 ? 88.049 114.162 5.852 1.00 44.02 67 LEU C O 1
ATOM 7188 N N . ASP C 1 68 ? 88.785 115.710 4.388 1.00 50.15 68 ASP C N 1
ATOM 7189 C CA . ASP C 1 68 ? 90.053 115.019 4.151 1.00 52.17 68 ASP C CA 1
ATOM 7190 C C . ASP C 1 68 ? 90.973 115.146 5.366 1.00 45.67 68 ASP C C 1
ATOM 7191 O O . ASP C 1 68 ? 91.669 114.204 5.745 1.00 49.39 68 ASP C O 1
ATOM 7196 N N . SER C 1 69 ? 90.963 116.325 5.969 1.00 47.13 69 SER C N 1
ATOM 7197 C CA . SER C 1 69 ? 91.694 116.557 7.206 1.00 50.44 69 SER C CA 1
ATOM 7198 C C . SER C 1 69 ? 91.162 115.604 8.277 1.00 46.93 69 SER C C 1
ATOM 7199 O O . SER C 1 69 ? 91.919 114.827 8.862 1.00 48.46 69 SER C O 1
ATOM 7202 N N . LEU C 1 70 ? 89.850 115.657 8.492 1.00 44.02 70 LEU C N 1
ATOM 7203 C CA . LEU C 1 70 ? 89.173 114.818 9.478 1.00 46.36 70 LEU C CA 1
ATOM 7204 C C . LEU C 1 70 ? 89.445 113.329 9.261 1.00 41.04 70 LEU C C 1
ATOM 7205 O O . LEU C 1 70 ? 89.715 112.600 10.218 1.00 43.46 70 LEU C O 1
ATOM 7210 N N . ALA C 1 71 ? 89.393 112.876 8.011 1.00 39.16 71 ALA C N 1
ATOM 7211 C CA . ALA C 1 71 ? 89.632 111.467 7.712 1.00 38.94 71 ALA C CA 1
ATOM 7212 C C . ALA C 1 71 ? 91.031 111.033 8.136 1.00 47.50 71 ALA C C 1
ATOM 7213 O O . ALA C 1 71 ? 91.220 109.929 8.664 1.00 44.12 71 ALA C O 1
ATOM 7215 N N . GLN C 1 72 ? 92.010 111.903 7.902 1.00 48.76 72 GLN C N 1
ATOM 7216 C CA . GLN C 1 72 ? 93.398 111.589 8.229 1.00 47.53 72 GLN C CA 1
ATOM 7217 C C . GLN C 1 72 ? 93.589 111.512 9.732 1.00 42.07 72 GLN C C 1
ATOM 7218 O O . GLN C 1 72 ? 94.336 110.674 10.233 1.00 45.78 72 GLN C O 1
ATOM 7224 N N . ASP C 1 73 ? 92.902 112.391 10.448 1.00 44.05 73 ASP C N 1
ATOM 7225 C CA . ASP C 1 73 ? 93.005 112.442 11.899 1.00 47.00 73 ASP C CA 1
ATOM 7226 C C . ASP C 1 73 ? 92.256 111.272 12.542 1.00 48.83 73 ASP C C 1
ATOM 7227 O O . ASP C 1 73 ? 92.647 110.781 13.603 1.00 48.31 73 ASP C O 1
ATOM 7232 N N . VAL C 1 74 ? 91.178 110.834 11.893 1.00 48.67 74 VAL C N 1
ATOM 7233 C CA . VAL C 1 74 ? 90.459 109.638 12.321 1.00 45.15 74 VAL C CA 1
ATOM 7234 C C . VAL C 1 74 ? 91.335 108.421 12.079 1.00 44.72 74 VAL C C 1
ATOM 7235 O O . VAL C 1 74 ? 91.492 107.572 12.957 1.00 45.42 74 VAL C O 1
ATOM 7239 N N . ALA C 1 75 ? 91.927 108.364 10.889 1.00 45.63 75 ALA C N 1
ATOM 7240 C CA . ALA C 1 75 ? 92.699 107.205 10.465 1.00 44.99 75 ALA C CA 1
ATOM 7241 C C . ALA C 1 75 ? 93.937 106.957 11.327 1.00 51.49 75 ALA C C 1
ATOM 7242 O O . ALA C 1 75 ? 94.355 105.807 11.490 1.00 53.32 75 ALA C O 1
ATOM 7244 N N . ASP C 1 76 ? 94.531 108.014 11.877 1.00 47.05 76 ASP C N 1
ATOM 7245 C CA . ASP C 1 76 ? 95.745 107.824 12.667 1.00 53.38 76 ASP C CA 1
ATOM 7246 C C . ASP C 1 76 ? 95.507 107.948 14.172 1.00 51.52 76 ASP C C 1
ATOM 7247 O O . ASP C 1 76 ? 96.442 107.841 14.960 1.00 52.72 76 ASP C O 1
ATOM 7252 N N . GLY C 1 77 ? 94.264 108.188 14.571 1.00 50.14 77 GLY C N 1
ATOM 7253 C CA . GLY C 1 77 ? 93.930 108.197 15.983 1.00 45.37 77 GLY C CA 1
ATOM 7254 C C . GLY C 1 77 ? 94.003 109.526 16.714 1.00 51.15 77 GLY C C 1
ATOM 7255 O O . GLY C 1 77 ? 93.728 109.582 17.913 1.00 51.85 77 GLY C O 1
ATOM 7256 N N . SER C 1 78 ? 94.363 110.601 16.015 1.00 50.85 78 SER C N 1
ATOM 7257 C CA . SER C 1 78 ? 94.424 111.913 16.655 1.00 47.26 78 SER C CA 1
ATOM 7258 C C . SER C 1 78 ? 93.034 112.490 16.883 1.00 53.61 78 SER C C 1
ATOM 7259 O O . SER C 1 78 ? 92.859 113.374 17.722 1.00 57.05 78 SER C O 1
ATOM 7262 N N . PHE C 1 79 ? 92.042 111.997 16.143 1.00 50.54 79 PHE C N 1
ATOM 7263 C CA . PHE C 1 79 ? 90.664 112.387 16.420 1.00 47.51 79 PHE C CA 1
ATOM 7264 C C . PHE C 1 79 ? 89.813 111.190 16.847 1.00 43.88 79 PHE C C 1
ATOM 7265 O O . PHE C 1 79 ? 89.701 110.211 16.119 1.00 41.99 79 PHE C O 1
ATOM 7273 N N . GLY C 1 80 ? 89.201 111.290 18.022 1.00 41.15 80 GLY C N 1
ATOM 7274 C CA . GLY C 1 80 ? 88.310 110.255 18.510 1.00 41.19 80 GLY C CA 1
ATOM 7275 C C . GLY C 1 80 ? 87.089 110.861 19.169 1.00 41.40 80 GLY C C 1
ATOM 7276 O O . GLY C 1 80 ? 87.001 112.081 19.304 1.00 40.77 80 GLY C O 1
ATOM 7277 N N . PRO C 1 81 ? 86.135 110.015 19.584 1.00 42.53 81 PRO C N 1
ATOM 7278 C CA . PRO C 1 81 ? 84.920 110.524 20.221 1.00 40.32 81 PRO C CA 1
ATOM 7279 C C . PRO C 1 81 ? 85.178 110.990 21.650 1.00 43.71 81 PRO C C 1
ATOM 7280 O O . PRO C 1 81 ? 86.102 110.495 22.287 1.00 41.87 81 PRO C O 1
ATOM 7284 N N . LEU C 1 82 ? 84.372 111.929 22.136 1.00 37.17 82 LEU C N 1
ATOM 7285 C CA . LEU C 1 82 ? 84.385 112.303 23.541 1.00 40.50 82 LEU C CA 1
ATOM 7286 C C . LEU C 1 82 ? 83.244 111.596 24.249 1.00 44.41 82 LEU C C 1
ATOM 7287 O O . LEU C 1 82 ? 82.382 111.007 23.604 1.00 48.12 82 LEU C O 1
ATOM 7292 N N . VAL C 1 83 ? 83.229 111.663 25.572 1.00 43.88 83 VAL C N 1
ATOM 7293 C CA . VAL C 1 83 ? 82.165 111.051 26.355 1.00 44.14 83 VAL C CA 1
ATOM 7294 C C . VAL C 1 83 ? 80.813 111.712 26.052 1.00 47.01 83 VAL C C 1
ATOM 7295 O O . VAL C 1 83 ? 79.756 111.077 26.160 1.00 47.11 83 VAL C O 1
ATOM 7299 N N . THR C 1 84 ? 80.857 112.969 25.619 1.00 43.59 84 THR C N 1
ATOM 7300 C CA . THR C 1 84 ? 79.647 113.743 25.368 1.00 44.97 84 THR C CA 1
ATOM 7301 C C . THR C 1 84 ? 79.046 113.489 23.984 1.00 41.02 84 THR C C 1
ATOM 7302 O O . THR C 1 84 ? 77.927 113.913 23.718 1.00 43.86 84 THR C O 1
ATOM 7306 N N . ASP C 1 85 ? 79.794 112.830 23.102 1.00 42.75 85 ASP C N 1
ATOM 7307 C CA . ASP C 1 85 ? 79.271 112.431 21.789 1.00 39.46 85 ASP C CA 1
ATOM 7308 C C . ASP C 1 85 ? 78.278 111.279 21.926 1.00 40.75 85 ASP C C 1
ATOM 7309 O O . ASP C 1 85 ? 78.616 110.242 22.502 1.00 39.23 85 ASP C O 1
ATOM 7314 N N . GLU C 1 86 ? 77.071 111.443 21.383 1.00 34.94 86 GLU C N 1
ATOM 7315 C CA . GLU C 1 86 ? 76.067 110.385 21.442 1.00 38.72 86 GLU C CA 1
ATOM 7316 C C . GLU C 1 86 ? 76.365 109.251 20.466 1.00 35.28 86 GLU C C 1
ATOM 7317 O O . GLU C 1 86 ? 76.110 108.081 20.764 1.00 35.66 86 GLU C O 1
ATOM 7323 N N . ASP C 1 87 ? 76.901 109.604 19.301 1.00 36.66 87 ASP C N 1
ATOM 7324 C CA . ASP C 1 87 ? 77.146 108.635 18.232 1.00 33.08 87 ASP C CA 1
ATOM 7325 C C . ASP C 1 87 ? 78.298 109.089 17.352 1.00 34.55 87 ASP C C 1
ATOM 7326 O O . ASP C 1 87 ? 78.814 110.200 17.529 1.00 33.62 87 ASP C O 1
ATOM 7331 N N . VAL C 1 88 ? 78.674 108.251 16.386 1.00 32.04 88 VAL C N 1
ATOM 7332 C CA . VAL C 1 88 ? 79.830 108.530 15.539 1.00 31.14 88 VAL C CA 1
ATOM 7333 C C . VAL C 1 88 ? 79.574 109.744 14.635 1.00 37.13 88 VAL C C 1
ATOM 7334 O O . VAL C 1 88 ? 80.490 110.510 14.349 1.00 33.56 88 VAL C O 1
ATOM 7338 N N . HIS C 1 89 ? 78.327 109.935 14.205 1.00 36.52 89 HIS C N 1
ATOM 7339 C CA . HIS C 1 89 ? 78.023 111.049 13.316 1.00 38.53 89 HIS C CA 1
ATOM 7340 C C . HIS C 1 89 ? 78.160 112.381 14.037 1.00 37.47 89 HIS C C 1
ATOM 7341 O O . HIS C 1 89 ? 78.665 113.342 13.472 1.00 36.04 89 HIS C O 1
ATOM 7348 N N . ALA C 1 90 ? 77.699 112.434 15.280 1.00 35.50 90 ALA C N 1
ATOM 7349 C CA . ALA C 1 90 ? 77.851 113.635 16.090 1.00 39.87 90 ALA C CA 1
ATOM 7350 C C . ALA C 1 90 ? 79.326 113.936 16.352 1.00 38.85 90 ALA C C 1
ATOM 7351 O O . ALA C 1 90 ? 79.743 115.093 16.332 1.00 41.47 90 ALA C O 1
ATOM 7353 N N . ALA C 1 91 ? 80.115 112.899 16.597 1.00 35.35 91 ALA C N 1
ATOM 7354 C CA . ALA C 1 91 ? 81.545 113.085 16.836 1.00 39.41 91 ALA C CA 1
ATOM 7355 C C . ALA C 1 91 ? 82.214 113.694 15.607 1.00 42.86 91 ALA C C 1
ATOM 7356 O O . ALA C 1 91 ? 83.005 114.626 15.716 1.00 43.75 91 ALA C O 1
ATOM 7358 N N . LEU C 1 92 ? 81.885 113.168 14.435 1.00 38.92 92 LEU C N 1
ATOM 7359 C CA . LEU C 1 92 ? 82.491 113.655 13.209 1.00 40.45 92 LEU C CA 1
ATOM 7360 C C . LEU C 1 92 ? 81.941 115.031 12.810 1.00 42.31 92 LEU C C 1
ATOM 7361 O O . LEU C 1 92 ? 82.622 115.803 12.128 1.00 36.54 92 LEU C O 1
ATOM 7366 N N . GLU C 1 93 ? 80.718 115.350 13.224 1.00 39.41 93 GLU C N 1
ATOM 7367 C CA . GLU C 1 93 ? 80.206 116.686 12.933 1.00 40.61 93 GLU C CA 1
ATOM 7368 C C . GLU C 1 93 ? 80.990 117.701 13.752 1.00 45.53 93 GLU C C 1
ATOM 7369 O O . GLU C 1 93 ? 81.397 118.749 13.243 1.00 43.85 93 GLU C O 1
ATOM 7375 N N . ARG C 1 94 ? 81.204 117.365 15.022 1.00 41.62 94 ARG C N 1
ATOM 7376 C CA . ARG C 1 94 ? 82.060 118.134 15.916 1.00 47.09 94 ARG C CA 1
ATOM 7377 C C . ARG C 1 94 ? 83.445 118.326 15.312 1.00 46.50 94 ARG C C 1
ATOM 7378 O O . ARG C 1 94 ? 83.958 119.440 15.239 1.00 46.84 94 ARG C O 1
ATOM 7386 N N . GLY C 1 95 ? 84.043 117.230 14.867 1.00 40.99 95 GLY C N 1
ATOM 7387 C CA . GLY C 1 95 ? 85.369 117.277 14.283 1.00 43.22 95 GLY C CA 1
ATOM 7388 C C . GLY C 1 95 ? 85.450 118.127 13.030 1.00 48.04 95 GLY C C 1
ATOM 7389 O O . GLY C 1 95 ? 86.452 118.804 12.802 1.00 42.92 95 GLY C O 1
ATOM 7390 N N . LEU C 1 96 ? 84.400 118.082 12.212 1.00 44.18 96 LEU C N 1
ATOM 7391 C CA . LEU C 1 96 ? 84.387 118.841 10.972 1.00 46.55 96 LEU C CA 1
ATOM 7392 C C . LEU C 1 96 ? 84.287 120.333 11.266 1.00 48.73 96 LEU C C 1
ATOM 7393 O O . LEU C 1 96 ? 84.971 121.143 10.638 1.00 46.62 96 LEU C O 1
ATOM 7398 N N . ILE C 1 97 ? 83.446 120.688 12.232 1.00 42.36 97 ILE C N 1
ATOM 7399 C CA . ILE C 1 97 ? 83.290 122.083 12.616 1.00 46.23 97 ILE C CA 1
ATOM 7400 C C . ILE C 1 97 ? 84.583 122.641 13.233 1.00 50.39 97 ILE C C 1
ATOM 7401 O O . ILE C 1 97 ? 84.955 123.778 12.961 1.00 48.42 97 ILE C O 1
ATOM 7406 N N . ASP C 1 98 ? 85.281 121.828 14.027 1.00 52.18 98 ASP C N 1
ATOM 7407 C CA . ASP C 1 98 ? 86.595 122.198 14.564 1.00 49.79 98 ASP C CA 1
ATOM 7408 C C . ASP C 1 98 ? 87.592 122.545 13.463 1.00 53.09 98 ASP C C 1
ATOM 7409 O O . ASP C 1 98 ? 88.527 123.318 13.685 1.00 53.98 98 ASP C O 1
ATOM 7414 N N . ARG C 1 99 ? 87.401 121.952 12.286 1.00 49.63 99 ARG C N 1
ATOM 7415 C CA . ARG C 1 99 ? 88.377 122.066 11.208 1.00 48.92 99 ARG C CA 1
ATOM 7416 C C . ARG C 1 99 ? 88.025 123.124 10.153 1.00 53.78 99 ARG C C 1
ATOM 7417 O O . ARG C 1 99 ? 88.924 123.652 9.490 1.00 53.37 99 ARG C O 1
ATOM 7425 N N . VAL C 1 100 ? 86.739 123.436 9.993 1.00 48.13 100 VAL C N 1
ATOM 7426 C CA . VAL C 1 100 ? 86.325 124.416 8.988 1.00 49.57 100 VAL C CA 1
ATOM 7427 C C . VAL C 1 100 ? 85.407 125.494 9.556 1.00 52.65 100 VAL C C 1
ATOM 7428 O O . VAL C 1 100 ? 84.821 126.279 8.809 1.00 56.06 100 VAL C O 1
ATOM 7432 N N . GLY C 1 101 ? 85.279 125.539 10.877 1.00 51.75 101 GLY C N 1
ATOM 7433 C CA . GLY C 1 101 ? 84.419 126.523 11.507 1.00 50.67 101 GLY C CA 1
ATOM 7434 C C . GLY C 1 101 ? 82.952 126.186 11.344 1.00 53.00 101 GLY C C 1
ATOM 7435 O O . GLY C 1 101 ? 82.575 125.434 10.440 1.00 54.92 101 GLY C O 1
ATOM 7436 N N . PRO C 1 102 ? 82.108 126.751 12.216 1.00 51.20 102 PRO C N 1
ATOM 7437 C CA . PRO C 1 102 ? 80.683 126.404 12.271 1.00 55.44 102 PRO C CA 1
ATOM 7438 C C . PRO C 1 102 ? 79.889 126.913 11.075 1.00 58.83 102 PRO C C 1
ATOM 7439 O O . PRO C 1 102 ? 78.876 126.315 10.712 1.00 56.78 102 PRO C O 1
ATOM 7443 N N . ASP C 1 103 ? 80.344 128.000 10.465 1.00 60.14 103 ASP C N 1
ATOM 7444 C CA . ASP C 1 103 ? 79.587 128.593 9.376 1.00 61.66 103 ASP C CA 1
ATOM 7445 C C . ASP C 1 103 ? 79.562 127.678 8.155 1.00 59.21 103 ASP C C 1
ATOM 7446 O O . ASP C 1 103 ? 78.489 127.366 7.635 1.00 63.80 103 ASP C O 1
ATOM 7451 N N . LEU C 1 104 ? 80.739 127.252 7.701 1.00 57.68 104 LEU C N 1
ATOM 7452 C CA . LEU C 1 104 ? 80.835 126.330 6.570 1.00 58.46 104 LEU C CA 1
ATOM 7453 C C . LEU C 1 104 ? 80.386 124.913 6.951 1.00 55.43 104 LEU C C 1
ATOM 7454 O O . LEU C 1 104 ? 79.647 124.267 6.211 1.00 51.83 104 LEU C O 1
ATOM 7459 N N . GLY C 1 105 ? 80.833 124.439 8.109 1.00 55.46 105 GLY C N 1
ATOM 7460 C CA . GLY C 1 105 ? 80.482 123.109 8.578 1.00 55.61 105 GLY C CA 1
ATOM 7461 C C . GLY C 1 105 ? 78.989 122.909 8.765 1.00 57.81 105 GLY C C 1
ATOM 7462 O O . GLY C 1 105 ? 78.456 121.845 8.446 1.00 58.91 105 GLY C O 1
ATOM 7463 N N . GLY C 1 106 ? 78.307 123.930 9.278 1.00 56.02 106 GLY C N 1
ATOM 7464 C CA . GLY C 1 106 ? 76.868 123.859 9.469 1.00 58.26 106 GLY C CA 1
ATOM 7465 C C . GLY C 1 106 ? 76.073 123.749 8.175 1.00 56.82 106 GLY C C 1
ATOM 7466 O O . GLY C 1 106 ? 74.900 123.379 8.189 1.00 56.65 106 GLY C O 1
ATOM 7467 N N . ARG C 1 107 ? 76.710 124.072 7.053 1.00 56.12 107 ARG C N 1
ATOM 7468 C CA . ARG C 1 107 ? 76.038 124.054 5.757 1.00 55.05 107 ARG C CA 1
ATOM 7469 C C . ARG C 1 107 ? 75.811 122.638 5.229 1.00 59.11 107 ARG C C 1
ATOM 7470 O O . ARG C 1 107 ? 74.984 122.434 4.339 1.00 60.47 107 ARG C O 1
ATOM 7478 N N . LEU C 1 108 ? 76.542 121.663 5.765 1.00 53.56 108 LEU C N 1
ATOM 7479 C CA . LEU C 1 108 ? 76.338 120.274 5.375 1.00 53.03 108 LEU C CA 1
ATOM 7480 C C . LEU C 1 108 ? 74.984 119.755 5.835 1.00 52.89 108 LEU C C 1
ATOM 7481 O O . LEU C 1 108 ? 74.398 118.891 5.181 1.00 49.70 108 LEU C O 1
ATOM 7486 N N . ARG C 1 109 ? 74.497 120.278 6.962 1.00 50.64 109 ARG C N 1
ATOM 7487 C CA . ARG C 1 109 ? 73.253 119.800 7.571 1.00 52.02 109 ARG C CA 1
ATOM 7488 C C . ARG C 1 109 ? 72.040 119.891 6.642 1.00 51.80 109 ARG C C 1
ATOM 7489 O O . ARG C 1 109 ? 71.056 119.169 6.824 1.00 47.38 109 ARG C O 1
ATOM 7497 N N . ALA C 1 110 ? 72.110 120.785 5.659 1.00 47.97 110 ALA C N 1
ATOM 7498 C CA . ALA C 1 110 ? 71.037 120.951 4.682 1.00 49.55 110 ALA C CA 1
ATOM 7499 C C . ALA C 1 110 ? 70.747 119.652 3.930 1.00 47.37 110 ALA C C 1
ATOM 7500 O O . ALA C 1 110 ? 71.655 119.038 3.363 1.00 45.18 110 ALA C O 1
ATOM 7502 N N . GLY C 1 111 ? 69.481 119.238 3.930 1.00 42.96 111 GLY C N 1
ATOM 7503 C CA . GLY C 1 111 ? 69.061 118.059 3.191 1.00 42.83 111 GLY C CA 1
ATOM 7504 C C . GLY C 1 111 ? 69.483 116.736 3.811 1.00 46.11 111 GLY C C 1
ATOM 7505 O O . GLY C 1 111 ? 69.359 115.689 3.177 1.00 45.37 111 GLY C O 1
ATOM 7506 N N . ARG C 1 112 ? 69.989 116.772 5.042 1.00 45.89 112 ARG C N 1
ATOM 7507 C CA . ARG C 1 112 ? 70.425 115.547 5.720 1.00 48.75 112 ARG C CA 1
ATOM 7508 C C . ARG C 1 112 ? 69.344 114.977 6.628 1.00 42.37 112 ARG C C 1
ATOM 7509 O O . ARG C 1 112 ? 68.577 115.717 7.244 1.00 44.63 112 ARG C O 1
ATOM 7517 N N . SER C 1 113 ? 69.289 113.653 6.704 1.00 42.21 113 SER C N 1
ATOM 7518 C CA . SER C 1 113 ? 68.380 112.965 7.610 1.00 39.93 113 SER C CA 1
ATOM 7519 C C . SER C 1 113 ? 69.145 111.841 8.279 1.00 39.17 113 SER C C 1
ATOM 7520 O O . SER C 1 113 ? 70.013 111.239 7.664 1.00 40.75 113 SER C O 1
ATOM 7523 N N . ARG C 1 114 ? 68.858 111.587 9.511 1.00 31.52 114 ARG C N 1
ATOM 7524 C CA . ARG C 1 114 ? 69.510 110.526 10.175 1.00 35.48 114 ARG C CA 1
ATOM 7525 C C . ARG C 1 114 ? 69.172 109.103 9.748 1.00 36.41 114 ARG C C 1
ATOM 7526 O O . ARG C 1 114 ? 70.030 108.280 9.659 1.00 33.20 114 ARG C O 1
ATOM 7534 N N . ASN C 1 115 ? 67.905 108.834 9.495 1.00 30.41 115 ASN C N 1
ATOM 7535 C CA . ASN C 1 115 ? 67.473 107.445 9.340 1.00 31.57 115 ASN C CA 1
ATOM 7536 C C . ASN C 1 115 ? 67.962 106.787 8.063 1.00 32.09 115 ASN C C 1
ATOM 7537 O O . ASN C 1 115 ? 68.372 105.626 8.097 1.00 27.73 115 ASN C O 1
ATOM 7542 N N . ASP C 1 116 ? 67.953 107.510 6.942 1.00 29.85 116 ASP C N 1
ATOM 7543 C CA . ASP C 1 116 ? 68.409 106.872 5.707 1.00 29.04 116 ASP C CA 1
ATOM 7544 C C . ASP C 1 116 ? 69.926 106.744 5.764 1.00 28.38 116 ASP C C 1
ATOM 7545 O O . ASP C 1 116 ? 70.504 105.806 5.223 1.00 28.36 116 ASP C O 1
ATOM 7550 N N . GLN C 1 117 ? 70.567 107.639 6.497 1.00 30.25 117 GLN C N 1
ATOM 7551 C CA . GLN C 1 117 ? 72.014 107.575 6.617 1.00 35.91 117 GLN C CA 1
ATOM 7552 C C . GLN C 1 117 ? 72.496 106.364 7.429 1.00 30.21 117 GLN C C 1
ATOM 7553 O O . GLN C 1 117 ? 73.423 105.659 7.021 1.00 30.31 117 GLN C O 1
ATOM 7559 N N . VAL C 1 118 ? 71.895 106.134 8.591 1.00 28.88 118 VAL C N 1
ATOM 7560 C CA . VAL C 1 118 ? 72.392 105.056 9.442 1.00 32.04 118 VAL C CA 1
ATOM 7561 C C . VAL C 1 118 ? 72.191 103.717 8.747 1.00 29.74 118 VAL C C 1
ATOM 7562 O O . VAL C 1 118 ? 73.047 102.841 8.855 1.00 28.21 118 VAL C O 1
ATOM 7566 N N . ALA C 1 119 ? 71.102 103.590 7.985 1.00 26.67 119 ALA C N 1
ATOM 7567 C CA . ALA C 1 119 ? 70.838 102.386 7.197 1.00 25.03 119 ALA C CA 1
ATOM 7568 C C . ALA C 1 119 ? 71.892 102.215 6.106 1.00 28.01 119 ALA C C 1
ATOM 7569 O O . ALA C 1 119 ? 72.387 101.102 5.882 1.00 26.64 119 ALA C O 1
ATOM 7571 N N . ALA C 1 120 ? 72.260 103.328 5.457 1.00 27.21 120 ALA C N 1
ATOM 7572 C CA . ALA C 1 120 ? 73.262 103.299 4.390 1.00 24.43 120 ALA C CA 1
ATOM 7573 C C . ALA C 1 120 ? 74.636 102.885 4.908 1.00 26.91 120 ALA C C 1
ATOM 7574 O O . ALA C 1 120 ? 75.303 102.040 4.315 1.00 28.31 120 ALA C O 1
ATOM 7576 N N . LEU C 1 121 ? 75.052 103.493 6.013 1.00 27.68 121 LEU C N 1
ATOM 7577 C CA . LEU C 1 121 ? 76.365 103.226 6.595 1.00 25.61 121 LEU C CA 1
ATOM 7578 C C . LEU C 1 121 ? 76.544 101.759 6.983 1.00 26.73 121 LEU C C 1
ATOM 7579 O O . LEU C 1 121 ? 77.587 101.152 6.711 1.00 27.74 121 LEU C O 1
ATOM 7584 N N . PHE C 1 122 ? 75.524 101.195 7.620 1.00 24.32 122 PHE C N 1
ATOM 7585 C CA . PHE C 1 122 ? 75.547 99.792 8.054 1.00 27.80 122 PHE C CA 1
ATOM 7586 C C . PHE C 1 122 ? 75.710 98.870 6.848 1.00 23.78 122 PHE C C 1
ATOM 7587 O O . PHE C 1 122 ? 76.544 97.956 6.842 1.00 24.90 122 PHE C O 1
ATOM 7595 N N . ARG C 1 123 ? 74.935 99.136 5.803 1.00 24.29 123 ARG C N 1
ATOM 7596 C CA . ARG C 1 123 ? 75.053 98.374 4.560 1.00 24.56 123 ARG C CA 1
ATOM 7597 C C . ARG C 1 123 ? 76.452 98.453 3.956 1.00 26.80 123 ARG C C 1
ATOM 7598 O O . ARG C 1 123 ? 77.014 97.438 3.541 1.00 27.05 123 ARG C O 1
ATOM 7606 N N . MET C 1 124 ? 77.011 99.663 3.908 1.00 27.20 124 MET C N 1
ATOM 7607 C CA . MET C 1 124 ? 78.338 99.861 3.318 1.00 29.04 124 MET C CA 1
ATOM 7608 C C . MET C 1 124 ? 79.383 99.075 4.105 1.00 25.52 124 MET C C 1
ATOM 7609 O O . MET C 1 124 ? 80.205 98.360 3.529 1.00 24.22 124 MET C O 1
ATOM 7614 N N . TRP C 1 125 ? 79.335 99.213 5.426 1.00 23.35 125 TRP C N 1
ATOM 7615 C CA . TRP C 1 125 ? 80.225 98.470 6.310 1.00 27.64 125 TRP C CA 1
ATOM 7616 C C . TRP C 1 125 ? 80.043 96.962 6.106 1.00 26.85 125 TRP C C 1
ATOM 7617 O O . TRP C 1 125 ? 81.022 96.194 6.062 1.00 24.19 125 TRP C O 1
ATOM 7628 N N . LEU C 1 126 ? 78.796 96.534 5.933 1.00 25.41 126 LEU C N 1
ATOM 7629 C CA . LEU C 1 126 ? 78.501 95.100 5.878 1.00 25.53 126 LEU C CA 1
ATOM 7630 C C . LEU C 1 126 ? 78.996 94.491 4.562 1.00 29.62 126 LEU C C 1
ATOM 7631 O O . LEU C 1 126 ? 79.433 93.333 4.525 1.00 23.67 126 LEU C O 1
ATOM 7636 N N . ARG C 1 127 ? 78.949 95.263 3.477 1.00 23.34 127 ARG C N 1
ATOM 7637 C CA . ARG C 1 127 ? 79.425 94.707 2.211 1.00 26.17 127 ARG C CA 1
ATOM 7638 C C . ARG C 1 127 ? 80.967 94.579 2.196 1.00 29.50 127 ARG C C 1
ATOM 7639 O O . ARG C 1 127 ? 81.505 93.672 1.550 1.00 26.80 127 ARG C O 1
ATOM 7647 N N . ASP C 1 128 ? 81.672 95.456 2.914 1.00 26.93 128 ASP C N 1
ATOM 7648 C CA . ASP C 1 128 ? 83.116 95.250 3.139 1.00 26.83 128 ASP C CA 1
ATOM 7649 C C . ASP C 1 128 ? 83.355 94.066 4.074 1.00 25.92 128 ASP C C 1
ATOM 7650 O O . ASP C 1 128 ? 84.180 93.203 3.794 1.00 27.10 128 ASP C O 1
ATOM 7655 N N . ALA C 1 129 ? 82.632 94.040 5.192 1.00 26.67 129 ALA C N 1
ATOM 7656 C CA . ALA C 1 129 ? 82.795 92.997 6.212 1.00 28.28 129 ALA C CA 1
ATOM 7657 C C . ALA C 1 129 ? 82.571 91.595 5.659 1.00 28.43 129 ALA C C 1
ATOM 7658 O O . ALA C 1 129 ? 83.324 90.658 5.921 1.00 23.10 129 ALA C O 1
ATOM 7660 N N . VAL C 1 130 ? 81.517 91.429 4.888 1.00 27.15 130 VAL C N 1
ATOM 7661 C CA . VAL C 1 130 ? 81.235 90.126 4.328 1.00 25.46 130 VAL C CA 1
ATOM 7662 C C . VAL C 1 130 ? 82.308 89.660 3.384 1.00 26.82 130 VAL C C 1
ATOM 7663 O O . VAL C 1 130 ? 82.481 88.499 3.237 1.00 25.90 130 VAL C O 1
ATOM 7667 N N . ARG C 1 131 ? 83.001 90.580 2.742 1.00 28.57 131 ARG C N 1
ATOM 7668 C CA . ARG C 1 131 ? 84.076 90.150 1.850 1.00 27.97 131 ARG C CA 1
ATOM 7669 C C . ARG C 1 131 ? 85.347 89.762 2.612 1.00 25.19 131 ARG C C 1
ATOM 7670 O O . ARG C 1 131 ? 86.106 88.907 2.148 1.00 26.09 131 ARG C O 1
ATOM 7678 N N . ARG C 1 132 ? 85.594 90.389 3.762 1.00 23.70 132 ARG C N 1
ATOM 7679 C CA . ARG C 1 132 ? 86.695 89.942 4.632 1.00 26.12 132 ARG C CA 1
ATOM 7680 C C . ARG C 1 132 ? 86.375 88.549 5.175 1.00 27.44 132 ARG C C 1
ATOM 7681 O O . ARG C 1 132 ? 87.253 87.696 5.328 1.00 29.26 132 ARG C O 1
ATOM 7689 N N . VAL C 1 133 ? 85.103 88.313 5.483 1.00 25.41 133 VAL C N 1
ATOM 7690 C CA . VAL C 1 133 ? 84.707 86.997 5.965 1.00 24.29 133 VAL C CA 1
ATOM 7691 C C . VAL C 1 133 ? 84.869 85.975 4.839 1.00 26.26 133 VAL C C 1
ATOM 7692 O O . VAL C 1 133 ? 85.362 84.869 5.060 1.00 27.18 133 VAL C O 1
ATOM 7696 N N . ALA C 1 134 ? 84.498 86.368 3.624 1.00 21.88 134 ALA C N 1
ATOM 7697 C CA . ALA C 1 134 ? 84.589 85.468 2.473 1.00 24.57 134 ALA C CA 1
ATOM 7698 C C . ALA C 1 134 ? 86.038 85.054 2.187 1.00 25.77 134 ALA C C 1
ATOM 7699 O O . ALA C 1 134 ? 86.319 83.912 1.836 1.00 25.39 134 ALA C O 1
ATOM 7701 N N . THR C 1 135 ? 86.955 85.998 2.331 1.00 26.14 135 THR C N 1
ATOM 7702 C CA . THR C 1 135 ? 88.371 85.713 2.117 1.00 24.76 135 THR C CA 1
ATOM 7703 C C . THR C 1 135 ? 88.865 84.708 3.143 1.00 23.74 135 THR C C 1
ATOM 7704 O O . THR C 1 135 ? 89.569 83.763 2.795 1.00 27.24 135 THR C O 1
ATOM 7708 N N . GLY C 1 136 ? 88.486 84.903 4.407 1.00 28.37 136 GLY C N 1
ATOM 7709 C CA . GLY C 1 136 ? 88.783 83.929 5.452 1.00 23.70 136 GLY C CA 1
ATOM 7710 C C . GLY C 1 136 ? 88.167 82.556 5.174 1.00 25.74 136 GLY C C 1
ATOM 7711 O O . GLY C 1 136 ? 88.789 81.529 5.435 1.00 25.90 136 GLY C O 1
ATOM 7712 N N . VAL C 1 137 ? 86.940 82.519 4.649 1.00 23.47 137 VAL C N 1
ATOM 7713 C CA . VAL C 1 137 ? 86.331 81.236 4.341 1.00 24.37 137 VAL C CA 1
ATOM 7714 C C . VAL C 1 137 ? 87.127 80.529 3.233 1.00 25.32 137 VAL C C 1
ATOM 7715 O O . VAL C 1 137 ? 87.346 79.327 3.287 1.00 25.47 137 VAL C O 1
ATOM 7719 N N . LEU C 1 138 ? 87.562 81.298 2.238 1.00 25.78 138 LEU C N 1
ATOM 7720 C CA . LEU C 1 138 ? 88.317 80.743 1.131 1.00 28.39 138 LEU C CA 1
ATOM 7721 C C . LEU C 1 138 ? 89.659 80.177 1.616 1.00 26.29 138 LEU C C 1
ATOM 7722 O O . LEU C 1 138 ? 90.132 79.187 1.072 1.00 25.55 138 LEU C O 1
ATOM 7727 N N . ASP C 1 139 ? 90.253 80.805 2.638 1.00 26.00 139 ASP C N 1
ATOM 7728 C CA . ASP C 1 139 ? 91.497 80.315 3.251 1.00 28.25 139 ASP C CA 1
ATOM 7729 C C . ASP C 1 139 ? 91.300 78.966 3.941 1.00 27.31 139 ASP C C 1
ATOM 7730 O O . ASP C 1 139 ? 92.181 78.121 3.907 1.00 25.54 139 ASP C O 1
ATOM 7735 N N . VAL C 1 140 ? 90.156 78.771 4.587 1.00 23.85 140 VAL C N 1
ATOM 7736 C CA . VAL C 1 140 ? 89.892 77.475 5.215 1.00 25.34 140 VAL C CA 1
ATOM 7737 C C . VAL C 1 140 ? 89.657 76.424 4.124 1.00 24.24 140 VAL C C 1
ATOM 7738 O O . VAL C 1 140 ? 90.209 75.325 4.181 1.00 26.82 140 VAL C O 1
ATOM 7742 N N . VAL C 1 141 ? 88.843 76.768 3.128 1.00 24.90 141 VAL C N 1
ATOM 7743 C CA . VAL C 1 141 ? 88.667 75.885 1.981 1.00 26.68 141 VAL C CA 1
ATOM 7744 C C . VAL C 1 141 ? 90.030 75.516 1.362 1.00 28.30 141 VAL C C 1
ATOM 7745 O O . VAL C 1 141 ? 90.295 74.339 1.075 1.00 28.08 141 VAL C O 1
ATOM 7749 N N . GLY C 1 142 ? 90.890 76.518 1.167 1.00 27.20 142 GLY C N 1
ATOM 7750 C CA . GLY C 1 142 ? 92.207 76.278 0.596 1.00 24.83 142 GLY C CA 1
ATOM 7751 C C . GLY C 1 142 ? 93.057 75.355 1.451 1.00 27.64 142 GLY C C 1
ATOM 7752 O O . GLY C 1 142 ? 93.806 74.524 0.935 1.00 30.18 142 GLY C O 1
ATOM 7753 N N . ALA C 1 143 ? 92.957 75.497 2.771 1.00 26.39 143 ALA C N 1
ATOM 7754 C CA . ALA C 1 143 ? 93.763 74.668 3.668 1.00 27.56 143 ALA C CA 1
ATOM 7755 C C . ALA C 1 143 ? 93.297 73.207 3.635 1.00 26.47 143 ALA C C 1
ATOM 7756 O O . ALA C 1 143 ? 94.113 72.289 3.715 1.00 25.66 143 ALA C O 1
ATOM 7758 N N . LEU C 1 144 ? 91.990 72.993 3.504 1.00 26.24 144 LEU C N 1
ATOM 7759 C CA . LEU C 1 144 ? 91.436 71.627 3.373 1.00 24.18 144 LEU C CA 1
ATOM 7760 C C . LEU C 1 144 ? 91.843 70.986 2.044 1.00 25.90 144 LEU C C 1
ATOM 7761 O O . LEU C 1 144 ? 92.214 69.824 1.992 1.00 26.07 144 LEU C O 1
ATOM 7766 N N . ALA C 1 145 ? 91.718 71.758 0.971 1.00 24.03 145 ALA C N 1
ATOM 7767 C CA . ALA C 1 145 ? 92.087 71.314 -0.366 1.00 28.47 145 ALA C CA 1
ATOM 7768 C C . ALA C 1 145 ? 93.577 70.957 -0.418 1.00 30.11 145 ALA C C 1
ATOM 7769 O O . ALA C 1 145 ? 93.960 69.957 -1.014 1.00 31.06 145 ALA C O 1
ATOM 7771 N N . GLU C 1 146 ? 94.400 71.761 0.245 1.00 30.13 146 GLU C N 1
ATOM 7772 C CA . GLU C 1 146 ? 95.837 71.520 0.285 1.00 29.41 146 GLU C CA 1
ATOM 7773 C C . GLU C 1 146 ? 96.190 70.263 1.079 1.00 30.94 146 GLU C C 1
ATOM 7774 O O . GLU C 1 146 ? 97.076 69.494 0.688 1.00 28.90 146 GLU C O 1
ATOM 7780 N N . GLN C 1 147 ? 95.500 70.024 2.188 1.00 32.51 147 GLN C N 1
ATOM 7781 C CA . GLN C 1 147 ? 95.752 68.782 2.914 1.00 31.87 147 GLN C CA 1
ATOM 7782 C C . GLN C 1 147 ? 95.234 67.588 2.094 1.00 27.80 147 GLN C C 1
ATOM 7783 O O . GLN C 1 147 ? 95.833 66.522 2.103 1.00 27.85 147 GLN C O 1
ATOM 7789 N N . ALA C 1 148 ? 94.126 67.768 1.379 1.00 29.58 148 ALA C N 1
ATOM 7790 C CA . ALA C 1 148 ? 93.625 66.705 0.502 1.00 29.63 148 ALA C CA 1
ATOM 7791 C C . ALA C 1 148 ? 94.615 66.406 -0.634 1.00 32.42 148 ALA C C 1
ATOM 7792 O O . ALA C 1 148 ? 94.855 65.249 -0.989 1.00 30.97 148 ALA C O 1
ATOM 7794 N N . ALA C 1 149 ? 95.186 67.460 -1.204 1.00 31.94 149 ALA C N 1
ATOM 7795 C CA . ALA C 1 149 ? 96.136 67.299 -2.295 1.00 36.61 149 ALA C CA 1
ATOM 7796 C C . ALA C 1 149 ? 97.427 66.610 -1.836 1.00 28.66 149 ALA C C 1
ATOM 7797 O O . ALA C 1 149 ? 98.035 65.872 -2.595 1.00 35.35 149 ALA C O 1
ATOM 7799 N N . ALA C 1 150 ? 97.834 66.849 -0.593 1.00 32.84 150 ALA C N 1
ATOM 7800 C CA . ALA C 1 150 ? 99.059 66.265 -0.055 1.00 32.83 150 ALA C CA 1
ATOM 7801 C C . ALA C 1 150 ? 98.897 64.782 0.323 1.00 34.45 150 ALA C C 1
ATOM 7802 O O . ALA C 1 150 ? 99.883 64.069 0.443 1.00 32.77 150 ALA C O 1
ATOM 7804 N N . HIS C 1 151 ? 97.663 64.321 0.515 1.00 32.18 151 HIS C N 1
ATOM 7805 C CA . HIS C 1 151 ? 97.432 62.916 0.869 1.00 31.84 151 HIS C CA 1
ATOM 7806 C C . HIS C 1 151 ? 96.432 62.235 -0.057 1.00 34.97 151 HIS C C 1
ATOM 7807 O O . HIS C 1 151 ? 95.401 61.751 0.404 1.00 32.82 151 HIS C O 1
ATOM 7814 N N . PRO C 1 152 ? 96.741 62.171 -1.361 1.00 34.24 152 PRO C N 1
ATOM 7815 C CA . PRO C 1 152 ? 95.774 61.694 -2.353 1.00 36.78 152 PRO C CA 1
ATOM 7816 C C . PRO C 1 152 ? 95.361 60.220 -2.194 1.00 37.93 152 PRO C C 1
ATOM 7817 O O . PRO C 1 152 ? 94.294 59.853 -2.673 1.00 34.99 152 PRO C O 1
ATOM 7821 N N . SER C 1 153 ? 96.174 59.392 -1.544 1.00 36.68 153 SER C N 1
ATOM 7822 C CA . SER C 1 153 ? 95.839 57.971 -1.503 1.00 37.11 153 SER C CA 1
ATOM 7823 C C . SER C 1 153 ? 95.580 57.420 -0.099 1.00 36.54 153 SER C C 1
ATOM 7824 O O . SER C 1 153 ? 95.225 56.250 0.041 1.00 41.05 153 SER C O 1
ATOM 7827 N N . ALA C 1 154 ? 95.759 58.242 0.934 1.00 31.68 154 ALA C N 1
ATOM 7828 C CA . ALA C 1 154 ? 95.552 57.778 2.303 1.00 32.37 154 ALA C CA 1
ATOM 7829 C C . ALA C 1 154 ? 94.089 57.376 2.522 1.00 33.77 154 ALA C C 1
ATOM 7830 O O . ALA C 1 154 ? 93.164 58.157 2.251 1.00 34.78 154 ALA C O 1
ATOM 7832 N N . ILE C 1 155 ? 93.886 56.155 3.001 1.00 30.31 155 ILE C N 1
ATOM 7833 C CA . ILE C 1 155 ? 92.539 55.629 3.257 1.00 31.03 155 ILE C CA 1
ATOM 7834 C C . ILE C 1 155 ? 92.307 55.597 4.769 1.00 31.72 155 ILE C C 1
ATOM 7835 O O . ILE C 1 155 ? 93.215 55.273 5.530 1.00 30.27 155 ILE C O 1
ATOM 7840 N N . MET C 1 156 ? 91.098 55.951 5.201 1.00 28.92 156 MET C N 1
ATOM 7841 C CA . MET C 1 156 ? 90.776 56.013 6.627 1.00 28.67 156 MET C CA 1
ATOM 7842 C C . MET C 1 156 ? 89.408 55.357 6.893 1.00 29.45 156 MET C C 1
ATOM 7843 O O . MET C 1 156 ? 88.675 55.042 5.944 1.00 30.00 156 MET C O 1
ATOM 7848 N N . PRO C 1 157 ? 89.045 55.159 8.176 1.00 31.60 157 PRO C N 1
ATOM 7849 C CA . PRO C 1 157 ? 87.674 54.667 8.398 1.00 34.91 157 PRO C CA 1
ATOM 7850 C C . PRO C 1 157 ? 86.632 55.736 8.065 1.00 28.89 157 PRO C C 1
ATOM 7851 O O . PRO C 1 157 ? 86.820 56.884 8.457 1.00 31.67 157 PRO C O 1
ATOM 7855 N N . GLY C 1 158 ? 85.578 55.374 7.340 1.00 29.84 158 GLY C N 1
ATOM 7856 C CA . GLY C 1 158 ? 84.445 56.268 7.127 1.00 32.77 158 GLY C CA 1
ATOM 7857 C C . GLY C 1 158 ? 83.491 56.184 8.312 1.00 34.32 158 GLY C C 1
ATOM 7858 O O . GLY C 1 158 ? 82.955 55.119 8.611 1.00 33.93 158 GLY C O 1
ATOM 7859 N N . LYS C 1 159 ? 83.282 57.299 9.005 1.00 32.93 159 LYS C N 1
ATOM 7860 C CA . LYS C 1 159 ? 82.476 57.267 10.226 1.00 30.16 159 LYS C CA 1
ATOM 7861 C C . LYS C 1 159 ? 81.017 57.601 9.994 1.00 30.01 159 LYS C C 1
ATOM 7862 O O . LYS C 1 159 ? 80.675 58.587 9.337 1.00 31.44 159 LYS C O 1
ATOM 7868 N N . THR C 1 160 ? 80.165 56.741 10.534 1.00 30.48 160 THR C N 1
ATOM 7869 C CA . THR C 1 160 ? 78.763 57.038 10.743 1.00 28.38 160 THR C CA 1
ATOM 7870 C C . THR C 1 160 ? 78.480 56.696 12.209 1.00 30.18 160 THR C C 1
ATOM 7871 O O . THR C 1 160 ? 78.942 55.665 12.691 1.00 30.20 160 THR C O 1
ATOM 7875 N N . HIS C 1 161 ? 77.765 57.573 12.921 1.00 30.57 161 HIS C N 1
ATOM 7876 C CA . HIS C 1 161 ? 77.530 57.423 14.368 1.00 31.17 161 HIS C CA 1
ATOM 7877 C C . HIS C 1 161 ? 78.822 57.369 15.163 1.00 28.13 161 HIS C C 1
ATOM 7878 O O . HIS C 1 161 ? 78.874 56.761 16.237 1.00 26.62 161 HIS C O 1
ATOM 7885 N N . LEU C 1 162 ? 79.869 57.989 14.624 1.00 29.62 162 LEU C N 1
ATOM 7886 C CA . LEU C 1 162 ? 81.229 57.842 15.136 1.00 25.85 162 LEU C CA 1
ATOM 7887 C C . LEU C 1 162 ? 81.681 56.364 15.173 1.00 30.88 162 LEU C C 1
ATOM 7888 O O . LEU C 1 162 ? 82.564 55.973 15.947 1.00 30.48 162 LEU C O 1
ATOM 7893 N N . GLN C 1 163 ? 81.094 55.558 14.293 1.00 28.65 163 GLN C N 1
ATOM 7894 C CA . GLN C 1 163 ? 81.465 54.151 14.136 1.00 33.24 163 GLN C CA 1
ATOM 7895 C C . GLN C 1 163 ? 82.015 53.894 12.720 1.00 32.90 163 GLN C C 1
ATOM 7896 O O . GLN C 1 163 ? 81.591 54.531 11.742 1.00 29.79 163 GLN C O 1
ATOM 7902 N N . SER C 1 164 ? 82.936 52.945 12.610 1.00 33.16 164 SER C N 1
ATOM 7903 C CA . SER C 1 164 ? 83.544 52.640 11.317 1.00 34.36 164 SER C CA 1
ATOM 7904 C C . SER C 1 164 ? 82.563 51.964 10.369 1.00 34.76 164 SER C C 1
ATOM 7905 O O . SER C 1 164 ? 81.898 50.985 10.715 1.00 39.84 164 SER C O 1
ATOM 7908 N N . ALA C 1 165 ? 82.452 52.528 9.174 1.00 29.77 165 ALA C N 1
ATOM 7909 C CA . ALA C 1 165 ? 81.603 51.986 8.139 1.00 30.61 165 ALA C CA 1
ATOM 7910 C C . ALA C 1 165 ? 82.476 51.703 6.911 1.00 31.39 165 ALA C C 1
ATOM 7911 O O . ALA C 1 165 ? 83.463 50.977 7.006 1.00 33.66 165 ALA C O 1
ATOM 7913 N N . GLN C 1 166 ? 82.149 52.284 5.766 1.00 34.59 166 GLN C N 1
ATOM 7914 C CA . GLN C 1 166 ? 82.973 52.062 4.582 1.00 32.60 166 GLN C CA 1
ATOM 7915 C C . GLN C 1 166 ? 84.285 52.828 4.681 1.00 32.09 166 GLN C C 1
ATOM 7916 O O . GLN C 1 166 ? 84.312 53.992 5.098 1.00 35.93 166 GLN C O 1
ATOM 7922 N N . PRO C 1 167 ? 85.392 52.176 4.308 1.00 35.38 167 PRO C N 1
ATOM 7923 C CA . PRO C 1 167 ? 86.650 52.915 4.199 1.00 31.34 167 PRO C CA 1
ATOM 7924 C C . PRO C 1 167 ? 86.506 54.083 3.224 1.00 30.57 167 PRO C C 1
ATOM 7925 O O . PRO C 1 167 ? 85.775 53.954 2.244 1.00 32.93 167 PRO C O 1
ATOM 7929 N N . ILE C 1 168 ? 87.129 55.224 3.517 1.00 29.00 168 ILE C N 1
ATOM 7930 C CA . ILE C 1 168 ? 87.141 56.335 2.576 1.00 29.80 168 ILE C CA 1
ATOM 7931 C C . ILE C 1 168 ? 88.515 56.973 2.506 1.00 29.28 168 ILE C C 1
ATOM 7932 O O . ILE C 1 168 ? 89.328 56.845 3.431 1.00 29.32 168 ILE C O 1
ATOM 7937 N N . LEU C 1 169 ? 88.756 57.682 1.409 1.00 27.28 169 LEU C N 1
ATOM 7938 C CA . LEU C 1 169 ? 89.965 58.482 1.295 1.00 29.80 169 LEU C CA 1
ATOM 7939 C C . LEU C 1 169 ? 89.907 59.638 2.280 1.00 30.50 169 LEU C C 1
ATOM 7940 O O . LEU C 1 169 ? 88.890 60.337 2.368 1.00 27.62 169 LEU C O 1
ATOM 7945 N N . LEU C 1 170 ? 91.006 59.841 2.997 1.00 29.64 170 LEU C N 1
ATOM 7946 C CA . LEU C 1 170 ? 91.173 61.004 3.851 1.00 30.97 170 LEU C CA 1
ATOM 7947 C C . LEU C 1 170 ? 90.831 62.296 3.101 1.00 30.73 170 LEU C C 1
ATOM 7948 O O . LEU C 1 170 ? 90.181 63.177 3.645 1.00 29.25 170 LEU C O 1
ATOM 7953 N N . ALA C 1 171 ? 91.236 62.383 1.838 1.00 32.28 171 ALA C N 1
ATOM 7954 C CA . ALA C 1 171 ? 90.931 63.547 1.009 1.00 27.72 171 ALA C CA 1
ATOM 7955 C C . ALA C 1 171 ? 89.430 63.738 0.831 1.00 28.76 171 ALA C C 1
ATOM 7956 O O . ALA C 1 171 ? 88.953 64.860 0.790 1.00 27.99 171 ALA C O 1
ATOM 7958 N N . HIS C 1 172 ? 88.693 62.640 0.692 1.00 29.79 172 HIS C N 1
ATOM 7959 C CA . HIS C 1 172 ? 87.230 62.721 0.545 1.00 30.00 172 HIS C CA 1
ATOM 7960 C C . HIS C 1 172 ? 86.585 63.299 1.812 1.00 25.83 172 HIS C C 1
ATOM 7961 O O . HIS C 1 172 ? 85.686 64.134 1.737 1.00 26.21 172 HIS C O 1
ATOM 7968 N N . HIS C 1 173 ? 87.043 62.832 2.973 1.00 26.34 173 HIS C N 1
ATOM 7969 C CA . HIS C 1 173 ? 86.560 63.352 4.248 1.00 27.07 173 HIS C CA 1
ATOM 7970 C C . HIS C 1 173 ? 86.885 64.843 4.394 1.00 28.53 173 HIS C C 1
ATOM 7971 O O . HIS C 1 173 ? 86.010 65.641 4.742 1.00 28.46 173 HIS C O 1
ATOM 7978 N N . LEU C 1 174 ? 88.138 65.212 4.125 1.00 24.51 174 LEU C N 1
ATOM 7979 C CA . LEU C 1 174 ? 88.572 66.599 4.266 1.00 27.37 174 LEU C CA 1
ATOM 7980 C C . LEU C 1 174 ? 87.754 67.505 3.362 1.00 26.04 174 LEU C C 1
ATOM 7981 O O . LEU C 1 174 ? 87.248 68.539 3.803 1.00 24.56 174 LEU C O 1
ATOM 7986 N N . LEU C 1 175 ? 87.578 67.101 2.111 1.00 27.04 175 LEU C N 1
ATOM 7987 C CA . LEU C 1 175 ? 86.807 67.928 1.176 1.00 26.07 175 LEU C CA 1
ATOM 7988 C C . LEU C 1 175 ? 85.331 68.000 1.542 1.00 26.84 175 LEU C C 1
ATOM 7989 O O . LEU C 1 175 ? 84.631 68.934 1.131 1.00 25.98 175 LEU C O 1
ATOM 7994 N N . ALA C 1 176 ? 84.850 67.041 2.330 1.00 24.93 176 ALA C N 1
ATOM 7995 C CA . ALA C 1 176 ? 83.455 67.092 2.761 1.00 24.57 176 ALA C CA 1
ATOM 7996 C C . ALA C 1 176 ? 83.223 68.314 3.653 1.00 29.55 176 ALA C C 1
ATOM 7997 O O . ALA C 1 176 ? 82.086 68.757 3.795 1.00 26.90 176 ALA C O 1
ATOM 7999 N N . HIS C 1 177 ? 84.292 68.856 4.244 1.00 21.78 177 HIS C N 1
ATOM 8000 C CA . HIS C 1 177 ? 84.159 70.092 5.018 1.00 27.19 177 HIS C CA 1
ATOM 8001 C C . HIS C 1 177 ? 84.311 71.355 4.157 1.00 27.23 177 HIS C C 1
ATOM 8002 O O . HIS C 1 177 ? 84.040 72.461 4.632 1.00 28.73 177 HIS C O 1
ATOM 8009 N N . ALA C 1 178 ? 84.725 71.202 2.900 1.00 27.44 178 ALA C N 1
ATOM 8010 C CA . ALA C 1 178 ? 84.898 72.371 2.027 1.00 25.37 178 ALA C CA 1
ATOM 8011 C C . ALA C 1 178 ? 83.621 72.736 1.292 1.00 28.69 178 ALA C C 1
ATOM 8012 O O . ALA C 1 178 ? 83.357 73.920 1.059 1.00 28.23 178 ALA C O 1
ATOM 8014 N N . HIS C 1 179 ? 82.853 71.724 0.888 1.00 24.67 179 HIS C N 1
ATOM 8015 C CA . HIS C 1 179 ? 81.610 71.970 0.162 1.00 30.22 179 HIS C CA 1
ATOM 8016 C C . HIS C 1 179 ? 80.614 72.843 0.938 1.00 28.13 179 HIS C C 1
ATOM 8017 O O . HIS C 1 179 ? 80.041 73.762 0.349 1.00 26.96 179 HIS C O 1
ATOM 8024 N N . PRO C 1 180 ? 80.397 72.565 2.247 1.00 27.56 180 PRO C N 1
ATOM 8025 C CA . PRO C 1 180 ? 79.516 73.458 3.014 1.00 28.47 180 PRO C CA 1
ATOM 8026 C C . PRO C 1 180 ? 80.002 74.906 2.986 1.00 27.36 180 PRO C C 1
ATOM 8027 O O . PRO C 1 180 ? 79.204 75.810 2.803 1.00 25.47 180 PRO C O 1
ATOM 8031 N N . LEU C 1 181 ? 81.302 75.110 3.162 1.00 26.14 181 LEU C N 1
ATOM 8032 C CA . LEU C 1 181 ? 81.875 76.464 3.133 1.00 27.23 181 LEU C CA 1
ATOM 8033 C C . LEU C 1 181 ? 81.719 77.131 1.761 1.00 23.54 181 LEU C C 1
ATOM 8034 O O . LEU C 1 181 ? 81.532 78.331 1.673 1.00 26.89 181 LEU C O 1
ATOM 8039 N N . LEU C 1 182 ? 81.771 76.361 0.702 1.00 26.49 182 LEU C N 1
ATOM 8040 C CA . LEU C 1 182 ? 81.543 76.883 -0.626 1.00 25.15 182 LEU C CA 1
ATOM 8041 C C . LEU C 1 182 ? 80.082 77.330 -0.750 1.00 23.50 182 LEU C C 1
ATOM 8042 O O . LEU C 1 182 ? 79.797 78.278 -1.375 1.00 25.45 182 LEU C O 1
ATOM 8047 N N . ARG C 1 183 ? 79.184 76.600 -0.124 1.00 23.74 183 ARG C N 1
ATOM 8048 C CA . ARG C 1 183 ? 77.788 76.928 -0.147 1.00 25.16 183 ARG C CA 1
ATOM 8049 C C . ARG C 1 183 ? 77.586 78.216 0.592 1.00 24.53 183 ARG C C 1
ATOM 8050 O O . ARG C 1 183 ? 76.819 79.006 0.174 1.00 25.33 183 ARG C O 1
ATOM 8058 N N . ASP C 1 184 ? 78.327 78.405 1.673 1.00 26.43 184 ASP C N 1
ATOM 8059 C CA . ASP C 1 184 ? 78.294 79.629 2.455 1.00 25.23 184 ASP C CA 1
ATOM 8060 C C . ASP C 1 184 ? 78.772 80.800 1.611 1.00 25.94 184 ASP C C 1
ATOM 8061 O O . ASP C 1 184 ? 78.214 81.835 1.669 1.00 26.65 184 ASP C O 1
ATOM 8066 N N . LEU C 1 185 ? 79.812 80.602 0.827 1.00 24.88 185 LEU C N 1
ATOM 8067 C CA . LEU C 1 185 ? 80.299 81.643 -0.078 1.00 27.38 185 LEU C CA 1
ATOM 8068 C C . LEU C 1 185 ? 79.225 82.020 -1.109 1.00 27.22 185 LEU C C 1
ATOM 8069 O O . LEU C 1 185 ? 79.063 83.186 -1.461 1.00 26.19 185 LEU C O 1
ATOM 8074 N N . ASP C 1 186 ? 78.522 81.000 -1.589 1.00 28.85 186 ASP C N 1
ATOM 8075 C CA . ASP C 1 186 ? 77.390 81.157 -2.504 1.00 30.30 186 ASP C CA 1
ATOM 8076 C C . ASP C 1 186 ? 76.270 81.973 -1.837 1.00 29.37 186 ASP C C 1
ATOM 8077 O O . ASP C 1 186 ? 75.618 82.798 -2.488 1.00 26.60 186 ASP C O 1
ATOM 8082 N N . ARG C 1 187 ? 76.093 81.778 -0.527 1.00 27.55 187 ARG C N 1
ATOM 8083 C CA . ARG C 1 187 ? 75.111 82.537 0.253 1.00 24.17 187 ARG C CA 1
ATOM 8084 C C . ARG C 1 187 ? 75.521 83.999 0.395 1.00 28.73 187 ARG C C 1
ATOM 8085 O O . ARG C 1 187 ? 74.666 84.896 0.385 1.00 26.22 187 ARG C O 1
ATOM 8093 N N . ILE C 1 188 ? 76.827 84.242 0.533 1.00 23.82 188 ILE C N 1
ATOM 8094 C CA . ILE C 1 188 ? 77.332 85.612 0.613 1.00 25.67 188 ILE C CA 1
ATOM 8095 C C . ILE C 1 188 ? 77.065 86.355 -0.698 1.00 24.43 188 ILE C C 1
ATOM 8096 O O . ILE C 1 188 ? 76.627 87.503 -0.689 1.00 26.98 188 ILE C O 1
ATOM 8101 N N . VAL C 1 189 ? 77.334 85.696 -1.820 1.00 26.72 189 VAL C N 1
ATOM 8102 C CA . VAL C 1 189 ? 77.054 86.267 -3.135 1.00 24.23 189 VAL C CA 1
ATOM 8103 C C . VAL C 1 189 ? 75.574 86.628 -3.301 1.00 28.18 189 VAL C C 1
ATOM 8104 O O . VAL C 1 189 ? 75.236 87.736 -3.756 1.00 27.35 189 VAL C O 1
ATOM 8108 N N . ASP C 1 190 ? 74.689 85.692 -2.940 1.00 26.28 190 ASP C N 1
ATOM 8109 C CA . ASP C 1 190 ? 73.255 85.952 -3.025 1.00 28.89 190 ASP C CA 1
ATOM 8110 C C . ASP C 1 190 ? 72.807 87.066 -2.086 1.00 28.64 190 ASP C C 1
ATOM 8111 O O . ASP C 1 190 ? 71.970 87.875 -2.455 1.00 28.01 190 ASP C O 1
ATOM 8116 N N . PHE C 1 191 ? 73.366 87.102 -0.873 1.00 30.01 191 PHE C N 1
ATOM 8117 C CA . PHE C 1 191 ? 73.059 88.156 0.113 1.00 23.39 191 PHE C CA 1
ATOM 8118 C C . PHE C 1 191 ? 73.417 89.553 -0.394 1.00 27.39 191 PHE C C 1
ATOM 8119 O O . PHE C 1 191 ? 72.689 90.511 -0.177 1.00 30.63 191 PHE C O 1
ATOM 8127 N N . ASP C 1 192 ? 74.556 89.656 -1.061 1.00 28.68 192 ASP C N 1
ATOM 8128 C CA . ASP C 1 192 ? 75.119 90.940 -1.444 1.00 28.81 192 ASP C CA 1
ATOM 8129 C C . ASP C 1 192 ? 74.237 91.686 -2.452 1.00 25.68 192 ASP C C 1
ATOM 8130 O O . ASP C 1 192 ? 74.159 92.908 -2.415 1.00 27.20 192 ASP C O 1
ATOM 8135 N N . LYS C 1 193 ? 73.561 90.956 -3.334 1.00 29.75 193 LYS C N 1
ATOM 8136 C CA . LYS C 1 193 ? 72.604 91.585 -4.243 1.00 32.04 193 LYS C CA 1
ATOM 8137 C C . LYS C 1 193 ? 71.517 92.339 -3.485 1.00 28.74 193 LYS C C 1
ATOM 8138 O O . LYS C 1 193 ? 71.123 93.428 -3.891 1.00 30.29 193 LYS C O 1
ATOM 8144 N N . ARG C 1 194 ? 71.041 91.759 -2.402 1.00 28.60 194 ARG C N 1
ATOM 8145 C CA . ARG C 1 194 ? 70.094 92.406 -1.521 1.00 28.27 194 ARG C CA 1
ATOM 8146 C C . ARG C 1 194 ? 70.728 93.539 -0.713 1.00 29.28 194 ARG C C 1
ATOM 8147 O O . ARG C 1 194 ? 70.142 94.553 -0.545 1.00 29.33 194 ARG C O 1
ATOM 8155 N N . ALA C 1 195 ? 71.937 93.330 -0.231 1.00 26.93 195 ALA C N 1
ATOM 8156 C CA . ALA C 1 195 ? 72.666 94.334 0.538 1.00 27.67 195 ALA C CA 1
ATOM 8157 C C . ALA C 1 195 ? 72.969 95.574 -0.299 1.00 26.97 195 ALA C C 1
ATOM 8158 O O . ALA C 1 195 ? 73.038 96.686 0.222 1.00 25.90 195 ALA C O 1
ATOM 8160 N N . ALA C 1 196 ? 73.143 95.377 -1.604 1.00 28.50 196 ALA C N 1
ATOM 8161 C CA . ALA C 1 196 ? 73.699 96.413 -2.482 1.00 26.72 196 ALA C CA 1
ATOM 8162 C C . ALA C 1 196 ? 72.687 97.472 -2.925 1.00 30.72 196 ALA C C 1
ATOM 8163 O O . ALA C 1 196 ? 72.893 98.115 -3.952 1.00 28.99 196 ALA C O 1
ATOM 8165 N N . VAL C 1 197 ? 71.607 97.658 -2.168 1.00 27.08 197 VAL C N 1
ATOM 8166 C CA . VAL C 1 197 ? 70.586 98.655 -2.509 1.00 25.02 197 VAL C CA 1
ATOM 8167 C C . VAL C 1 197 ? 70.641 99.830 -1.542 1.00 26.79 197 VAL C C 1
ATOM 8168 O O . VAL C 1 197 ? 70.544 99.649 -0.329 1.00 29.23 197 VAL C O 1
ATOM 8172 N N . SER C 1 198 ? 70.799 101.041 -2.081 1.00 26.86 198 SER C N 1
ATOM 8173 C CA . SER C 1 198 ? 70.990 102.249 -1.269 1.00 28.20 198 SER C CA 1
ATOM 8174 C C . SER C 1 198 ? 69.700 102.863 -0.743 1.00 30.65 198 SER C C 1
ATOM 8175 O O . SER C 1 198 ? 68.774 103.108 -1.509 1.00 34.01 198 SER C O 1
ATOM 8178 N N . PRO C 1 199 ? 69.652 103.152 0.564 1.00 28.39 199 PRO C N 1
ATOM 8179 C CA . PRO C 1 199 ? 68.529 103.904 1.134 1.00 29.03 199 PRO C CA 1
ATOM 8180 C C . PRO C 1 199 ? 68.749 105.411 1.098 1.00 32.62 199 PRO C C 1
ATOM 8181 O O . PRO C 1 199 ? 67.858 106.163 1.496 1.00 32.47 199 PRO C O 1
ATOM 8185 N N . TYR C 1 200 ? 69.924 105.852 0.658 1.00 28.70 200 TYR C N 1
ATOM 8186 C CA . TYR C 1 200 ? 70.220 107.287 0.724 1.00 31.81 200 TYR C CA 1
ATOM 8187 C C . TYR C 1 200 ? 69.220 108.049 -0.147 1.00 31.11 200 TYR C C 1
ATOM 8188 O O . TYR C 1 200 ? 68.971 107.671 -1.290 1.00 34.81 200 TYR C O 1
ATOM 8197 N N . GLY C 1 201 ? 68.638 109.068 0.422 1.00 31.17 201 GLY C N 1
ATOM 8198 C CA . GLY C 1 201 ? 67.622 109.846 -0.209 1.00 33.61 201 GLY C CA 1
ATOM 8199 C C . GLY C 1 201 ? 66.206 109.514 0.194 1.00 34.37 201 GLY C C 1
ATOM 8200 O O . GLY C 1 201 ? 65.301 110.153 -0.259 1.00 34.07 201 GLY C O 1
ATOM 8201 N N . SER C 1 202 ? 66.043 108.520 1.062 1.00 29.49 202 SER C N 1
ATOM 8202 C CA . SER C 1 202 ? 64.764 108.116 1.594 1.00 29.38 202 SER C CA 1
ATOM 8203 C C . SER C 1 202 ? 64.331 109.010 2.757 1.00 31.62 202 SER C C 1
ATOM 8204 O O . SER C 1 202 ? 63.225 108.957 3.209 1.00 28.14 202 SER C O 1
ATOM 8207 N N . GLY C 1 203 ? 65.259 109.822 3.230 1.00 31.79 203 GLY C N 1
ATOM 8208 C CA . GLY C 1 203 ? 65.050 110.737 4.332 1.00 28.06 203 GLY C CA 1
ATOM 8209 C C . GLY C 1 203 ? 64.690 110.083 5.646 1.00 32.00 203 GLY C C 1
ATOM 8210 O O . GLY C 1 203 ? 65.164 109.021 5.943 1.00 31.49 203 GLY C O 1
ATOM 8211 N N . ALA C 1 204 ? 63.871 110.744 6.428 1.00 27.76 204 ALA C N 1
ATOM 8212 C CA . ALA C 1 204 ? 63.438 110.211 7.681 1.00 29.73 204 ALA C CA 1
ATOM 8213 C C . ALA C 1 204 ? 62.577 108.992 7.471 1.00 31.52 204 ALA C C 1
ATOM 8214 O O . ALA C 1 204 ? 62.667 108.078 8.211 1.00 33.15 204 ALA C O 1
ATOM 8216 N N . LEU C 1 205 ? 61.725 109.019 6.456 1.00 30.84 205 LEU C N 1
ATOM 8217 C CA . LEU C 1 205 ? 60.872 107.898 6.108 1.00 29.60 205 LEU C CA 1
ATOM 8218 C C . LEU C 1 205 ? 60.137 108.012 4.785 1.00 28.15 205 LEU C C 1
ATOM 8219 O O . LEU C 1 205 ? 59.868 107.054 4.143 1.00 26.19 205 LEU C O 1
ATOM 8224 N N . ALA C 1 206 ? 59.760 109.233 4.475 1.00 30.19 206 ALA C N 1
ATOM 8225 C CA . ALA C 1 206 ? 58.961 109.570 3.330 1.00 30.68 206 ALA C CA 1
ATOM 8226 C C . ALA C 1 206 ? 59.635 109.999 2.037 1.00 32.71 206 ALA C C 1
ATOM 8227 O O . ALA C 1 206 ? 58.968 110.295 1.104 1.00 28.37 206 ALA C O 1
ATOM 8229 N N . GLY C 1 207 ? 60.942 110.039 2.002 1.00 24.32 207 GLY C N 1
ATOM 8230 C CA . GLY C 1 207 ? 61.659 110.459 0.829 1.00 26.95 207 GLY C CA 1
ATOM 8231 C C . GLY C 1 207 ? 62.084 111.902 0.901 1.00 29.22 207 GLY C C 1
ATOM 8232 O O . GLY C 1 207 ? 61.424 112.719 1.453 1.00 30.64 207 GLY C O 1
ATOM 8233 N N . SER C 1 208 ? 63.213 112.200 0.313 1.00 29.09 208 SER C N 1
ATOM 8234 C CA . SER C 1 208 ? 63.743 113.532 0.336 1.00 32.95 208 SER C CA 1
ATOM 8235 C C . SER C 1 208 ? 62.928 114.530 -0.452 1.00 30.14 208 SER C C 1
ATOM 8236 O O . SER C 1 208 ? 62.446 114.234 -1.467 1.00 31.78 208 SER C O 1
ATOM 8239 N N . SER C 1 209 ? 62.794 115.730 0.050 1.00 31.31 209 SER C N 1
ATOM 8240 C CA . SER C 1 209 ? 62.126 116.788 -0.701 1.00 35.92 209 SER C CA 1
ATOM 8241 C C . SER C 1 209 ? 63.133 117.757 -1.337 1.00 39.09 209 SER C C 1
ATOM 8242 O O . SER C 1 209 ? 62.762 118.823 -1.816 1.00 39.85 209 SER C O 1
ATOM 8245 N N . LEU C 1 210 ? 64.408 117.380 -1.333 1.00 39.47 210 LEU C N 1
ATOM 8246 C CA . LEU C 1 210 ? 65.470 118.241 -1.839 1.00 40.57 210 LEU C CA 1
ATOM 8247 C C . LEU C 1 210 ? 65.567 118.173 -3.359 1.00 40.06 210 LEU C C 1
ATOM 8248 O O . LEU C 1 210 ? 66.190 119.023 -3.986 1.00 42.94 210 LEU C O 1
ATOM 8253 N N . GLY C 1 211 ? 64.946 117.160 -3.950 1.00 37.34 211 GLY C N 1
ATOM 8254 C CA . GLY C 1 211 ? 65.039 116.954 -5.383 1.00 37.52 211 GLY C CA 1
ATOM 8255 C C . GLY C 1 211 ? 66.364 116.329 -5.786 1.00 39.09 211 GLY C C 1
ATOM 8256 O O . GLY C 1 211 ? 66.810 116.478 -6.924 1.00 39.78 211 GLY C O 1
ATOM 8257 N N . LEU C 1 212 ? 67.000 115.624 -4.853 1.00 39.59 212 LEU C N 1
ATOM 8258 C CA . LEU C 1 212 ? 68.264 114.948 -5.140 1.00 36.09 212 LEU C CA 1
ATOM 8259 C C . LEU C 1 212 ? 68.023 113.729 -6.020 1.00 37.61 212 LEU C C 1
ATOM 8260 O O . LEU C 1 212 ? 66.886 113.409 -6.342 1.00 39.15 212 LEU C O 1
ATOM 8265 N N . ASP C 1 213 ? 69.092 113.038 -6.393 1.00 37.28 213 ASP C N 1
ATOM 8266 C CA . ASP C 1 213 ? 68.981 111.891 -7.286 1.00 37.27 213 ASP C CA 1
ATOM 8267 C C . ASP C 1 213 ? 69.521 110.622 -6.594 1.00 38.94 213 ASP C C 1
ATOM 8268 O O . ASP C 1 213 ? 70.731 110.393 -6.553 1.00 40.53 213 ASP C O 1
ATOM 8273 N N . PRO C 1 214 ? 68.620 109.802 -6.028 1.00 39.04 214 PRO C N 1
ATOM 8274 C CA . PRO C 1 214 ? 69.071 108.618 -5.287 1.00 39.57 214 PRO C CA 1
ATOM 8275 C C . PRO C 1 214 ? 69.919 107.670 -6.122 1.00 36.90 214 PRO C C 1
ATOM 8276 O O . PRO C 1 214 ? 70.831 107.078 -5.563 1.00 34.64 214 PRO C O 1
ATOM 8280 N N . ASP C 1 215 ? 69.643 107.535 -7.419 1.00 36.57 215 ASP C N 1
ATOM 8281 C CA . ASP C 1 215 ? 70.437 106.635 -8.266 1.00 39.96 215 ASP C CA 1
ATOM 8282 C C . ASP C 1 215 ? 71.889 107.115 -8.402 1.00 41.92 215 ASP C C 1
ATOM 8283 O O . ASP C 1 215 ? 72.820 106.307 -8.433 1.00 41.30 215 ASP C O 1
ATOM 8288 N N . ALA C 1 216 ? 72.072 108.431 -8.490 1.00 40.63 216 ALA C N 1
ATOM 8289 C CA . ALA C 1 216 ? 73.400 109.016 -8.604 1.00 41.28 216 ALA C CA 1
ATOM 8290 C C . ALA C 1 216 ? 74.177 108.824 -7.313 1.00 39.89 216 ALA C C 1
ATOM 8291 O O . ALA C 1 216 ? 75.341 108.431 -7.321 1.00 37.94 216 ALA C O 1
ATOM 8293 N N . ILE C 1 217 ? 73.521 109.145 -6.205 1.00 38.57 217 ILE C N 1
ATOM 8294 C CA . ILE C 1 217 ? 74.104 108.972 -4.890 1.00 40.26 217 ILE C CA 1
ATOM 8295 C C . ILE C 1 217 ? 74.470 107.510 -4.632 1.00 36.12 217 ILE C C 1
ATOM 8296 O O . ILE C 1 217 ? 75.509 107.218 -4.037 1.00 36.29 217 ILE C O 1
ATOM 8301 N N . ALA C 1 218 ? 73.606 106.600 -5.075 1.00 34.95 218 ALA C N 1
ATOM 8302 C CA . ALA C 1 218 ? 73.827 105.167 -4.892 1.00 36.35 218 ALA C CA 1
ATOM 8303 C C . ALA C 1 218 ? 75.151 104.762 -5.510 1.00 37.10 218 ALA C C 1
ATOM 8304 O O . ALA C 1 218 ? 75.973 104.118 -4.860 1.00 35.73 218 ALA C O 1
ATOM 8306 N N . ALA C 1 219 ? 75.347 105.150 -6.769 1.00 35.37 219 ALA C N 1
ATOM 8307 C CA . ALA C 1 219 ? 76.577 104.834 -7.491 1.00 40.33 219 ALA C CA 1
ATOM 8308 C C . ALA C 1 219 ? 77.782 105.394 -6.746 1.00 36.43 219 ALA C C 1
ATOM 8309 O O . ALA C 1 219 ? 78.749 104.685 -6.492 1.00 41.75 219 ALA C O 1
ATOM 8311 N N . ASP C 1 220 ? 77.692 106.667 -6.383 1.00 39.10 220 ASP C N 1
ATOM 8312 C CA . ASP C 1 220 ? 78.695 107.354 -5.574 1.00 38.87 220 ASP C CA 1
ATOM 8313 C C . ASP C 1 220 ? 79.133 106.604 -4.327 1.00 44.73 220 ASP C C 1
ATOM 8314 O O . ASP C 1 220 ? 80.304 106.661 -3.942 1.00 45.48 220 ASP C O 1
ATOM 8319 N N . LEU C 1 221 ? 78.182 105.947 -3.670 1.00 35.37 221 LEU C N 1
ATOM 8320 C CA . LEU C 1 221 ? 78.454 105.304 -2.396 1.00 35.01 221 LEU C CA 1
ATOM 8321 C C . LEU C 1 221 ? 78.870 103.837 -2.562 1.00 32.71 221 LEU C C 1
ATOM 8322 O O . LEU C 1 221 ? 79.150 103.162 -1.574 1.00 35.68 221 LEU C O 1
ATOM 8327 N N . GLY C 1 222 ? 78.893 103.341 -3.798 1.00 32.25 222 GLY C N 1
ATOM 8328 C CA . GLY C 1 222 ? 79.299 101.970 -4.063 1.00 32.24 222 GLY C CA 1
ATOM 8329 C C . GLY C 1 222 ? 78.164 100.951 -4.172 1.00 36.20 222 GLY C C 1
ATOM 8330 O O . GLY C 1 222 ? 78.406 99.751 -4.319 1.00 29.80 222 GLY C O 1
ATOM 8331 N N . PHE C 1 223 ? 76.927 101.430 -4.083 1.00 31.20 223 PHE C N 1
ATOM 8332 C CA . PHE C 1 223 ? 75.745 100.581 -4.230 1.00 28.77 223 PHE C CA 1
ATOM 8333 C C . PHE C 1 223 ? 75.456 100.278 -5.703 1.00 33.00 223 PHE C C 1
ATOM 8334 O O . PHE C 1 223 ? 75.943 100.973 -6.587 1.00 36.77 223 PHE C O 1
ATOM 8342 N N . SER C 1 224 ? 74.653 99.245 -5.951 1.00 32.87 224 SER C N 1
ATOM 8343 C CA . SER C 1 224 ? 74.264 98.831 -7.300 1.00 36.13 224 SER C CA 1
ATOM 8344 C C . SER C 1 224 ? 72.948 99.461 -7.766 1.00 34.79 224 SER C C 1
ATOM 8345 O O . SER C 1 224 ? 72.668 99.511 -8.961 1.00 40.04 224 SER C O 1
ATOM 8348 N N . ALA C 1 225 ? 72.121 99.878 -6.813 1.00 32.01 225 ALA C N 1
ATOM 8349 C CA . ALA C 1 225 ? 70.819 100.490 -7.109 1.00 29.36 225 ALA C CA 1
ATOM 8350 C C . ALA C 1 225 ? 70.348 101.274 -5.892 1.00 33.85 225 ALA C C 1
ATOM 8351 O O . ALA C 1 225 ? 70.935 101.165 -4.808 1.00 30.56 225 ALA C O 1
ATOM 8353 N N . ALA C 1 226 ? 69.298 102.068 -6.077 1.00 32.14 226 ALA C N 1
ATOM 8354 C CA . ALA C 1 226 ? 68.690 102.836 -4.994 1.00 28.36 226 ALA C CA 1
ATOM 8355 C C . ALA C 1 226 ? 67.353 102.180 -4.639 1.00 32.84 226 ALA C C 1
ATOM 8356 O O . ALA C 1 226 ? 66.781 101.460 -5.457 1.00 31.62 226 ALA C O 1
ATOM 8358 N N . ALA C 1 227 ? 66.854 102.425 -3.430 1.00 28.88 227 ALA C N 1
ATOM 8359 C CA . ALA C 1 227 ? 65.702 101.674 -2.918 1.00 30.15 227 ALA C CA 1
ATOM 8360 C C . ALA C 1 227 ? 64.384 102.019 -3.630 1.00 32.24 227 ALA C C 1
ATOM 8361 O O . ALA C 1 227 ? 64.228 103.131 -4.152 1.00 32.56 227 ALA C O 1
ATOM 8363 N N . ASP C 1 228 ? 63.444 101.071 -3.616 1.00 33.30 228 ASP C N 1
ATOM 8364 C CA . ASP C 1 228 ? 62.127 101.221 -4.259 1.00 32.94 228 ASP C CA 1
ATOM 8365 C C . ASP C 1 228 ? 61.061 101.874 -3.366 1.00 30.17 228 ASP C C 1
ATOM 8366 O O . ASP C 1 228 ? 60.005 102.304 -3.847 1.00 28.78 228 ASP C O 1
ATOM 8371 N N . ASN C 1 229 ? 61.319 101.940 -2.068 1.00 26.79 229 ASN C N 1
ATOM 8372 C CA . ASN C 1 229 ? 60.322 102.463 -1.136 1.00 24.63 229 ASN C CA 1
ATOM 8373 C C . ASN C 1 229 ? 61.005 103.042 0.087 1.00 26.40 229 ASN C C 1
ATOM 8374 O O . ASN C 1 229 ? 61.621 102.304 0.850 1.00 27.02 229 ASN C O 1
ATOM 8379 N N . SER C 1 230 ? 60.866 104.358 0.278 1.00 25.26 230 SER C N 1
ATOM 8380 C CA . SER C 1 230 ? 61.571 105.093 1.326 1.00 27.22 230 SER C CA 1
ATOM 8381 C C . SER C 1 230 ? 61.248 104.575 2.730 1.00 28.24 230 SER C C 1
ATOM 8382 O O . SER C 1 230 ? 62.098 104.605 3.630 1.00 23.74 230 SER C O 1
ATOM 8385 N N . VAL C 1 231 ? 60.016 104.115 2.917 1.00 25.59 231 VAL C N 1
ATOM 8386 C CA . VAL C 1 231 ? 59.583 103.618 4.220 1.00 23.59 231 VAL C CA 1
ATOM 8387 C C . VAL C 1 231 ? 60.246 102.288 4.518 1.00 26.80 231 VAL C C 1
ATOM 8388 O O . VAL C 1 231 ? 60.800 102.079 5.607 1.00 26.65 231 VAL C O 1
ATOM 8392 N N . ASP C 1 232 ? 60.213 101.386 3.540 1.00 22.83 232 ASP C N 1
ATOM 8393 C CA . ASP C 1 232 ? 60.884 100.105 3.690 1.00 23.61 232 ASP C CA 1
ATOM 8394 C C . ASP C 1 232 ? 62.409 100.249 3.766 1.00 28.35 232 ASP C C 1
ATOM 8395 O O . ASP C 1 232 ? 63.080 99.532 4.523 1.00 26.46 232 ASP C O 1
ATOM 8400 N N . ALA C 1 233 ? 62.962 101.171 2.983 1.00 24.60 233 ALA C N 1
ATOM 8401 C CA . ALA C 1 233 ? 64.405 101.378 2.975 1.00 24.60 233 ALA C CA 1
ATOM 8402 C C . ALA C 1 233 ? 64.928 101.820 4.341 1.00 25.94 233 ALA C C 1
ATOM 8403 O O . ALA C 1 233 ? 66.029 101.443 4.743 1.00 28.61 233 ALA C O 1
ATOM 8405 N N . THR C 1 234 ? 64.155 102.643 5.043 1.00 26.98 234 THR C N 1
ATOM 8406 C CA . THR C 1 234 ? 64.597 103.150 6.345 1.00 27.35 234 THR C CA 1
ATOM 8407 C C . THR C 1 234 ? 64.247 102.224 7.516 1.00 26.90 234 THR C C 1
ATOM 8408 O O . THR C 1 234 ? 64.948 102.222 8.529 1.00 29.48 234 THR C O 1
ATOM 8412 N N . ALA C 1 235 ? 63.168 101.457 7.379 1.00 23.46 235 ALA C N 1
ATOM 8413 C CA . ALA C 1 235 ? 62.671 100.586 8.461 1.00 27.78 235 ALA C CA 1
ATOM 8414 C C . ALA C 1 235 ? 63.212 99.153 8.432 1.00 26.09 235 ALA C C 1
ATOM 8415 O O . ALA C 1 235 ? 63.452 98.556 9.483 1.00 27.16 235 ALA C O 1
ATOM 8417 N N . ALA C 1 236 ? 63.360 98.570 7.246 1.00 24.24 236 ALA C N 1
ATOM 8418 C CA . ALA C 1 236 ? 63.630 97.137 7.183 1.00 23.75 236 ALA C CA 1
ATOM 8419 C C . ALA C 1 236 ? 65.074 96.815 7.562 1.00 25.63 236 ALA C C 1
ATOM 8420 O O . ALA C 1 236 ? 65.971 97.604 7.305 1.00 24.90 236 ALA C O 1
ATOM 8422 N N . ARG C 1 237 ? 65.278 95.653 8.184 1.00 23.17 237 ARG C N 1
ATOM 8423 C CA . ARG C 1 237 ? 66.614 95.201 8.554 1.00 23.60 237 ARG C CA 1
ATOM 8424 C C . ARG C 1 237 ? 66.818 93.725 8.206 1.00 25.89 237 ARG C C 1
ATOM 8425 O O . ARG C 1 237 ? 67.709 93.091 8.751 1.00 24.99 237 ARG C O 1
ATOM 8433 N N . ASP C 1 238 ? 65.982 93.169 7.326 1.00 24.44 238 ASP C N 1
ATOM 8434 C CA . ASP C 1 238 ? 66.150 91.764 6.934 1.00 23.18 238 ASP C CA 1
ATOM 8435 C C . ASP C 1 238 ? 67.522 91.511 6.285 1.00 22.63 238 ASP C C 1
ATOM 8436 O O . ASP C 1 238 ? 68.037 90.400 6.351 1.00 24.32 238 ASP C O 1
ATOM 8441 N N . PHE C 1 239 ? 68.132 92.527 5.683 1.00 24.18 239 PHE C N 1
ATOM 8442 C CA . PHE C 1 239 ? 69.491 92.327 5.158 1.00 24.35 239 PHE C CA 1
ATOM 8443 C C . PHE C 1 239 ? 70.453 91.971 6.299 1.00 23.83 239 PHE C C 1
ATOM 8444 O O . PHE C 1 239 ? 71.347 91.138 6.124 1.00 25.43 239 PHE C O 1
ATOM 8452 N N . ALA C 1 240 ? 70.260 92.592 7.469 1.00 24.48 240 ALA C N 1
ATOM 8453 C CA . ALA C 1 240 ? 71.124 92.341 8.631 1.00 25.27 240 ALA C CA 1
ATOM 8454 C C . ALA C 1 240 ? 70.861 90.963 9.247 1.00 24.86 240 ALA C C 1
ATOM 8455 O O . ALA C 1 240 ? 71.786 90.284 9.703 1.00 25.55 240 ALA C O 1
ATOM 8457 N N . ALA C 1 241 ? 69.595 90.561 9.279 1.00 23.65 241 ALA C N 1
ATOM 8458 C CA . ALA C 1 241 ? 69.241 89.230 9.754 1.00 24.16 241 ALA C CA 1
ATOM 8459 C C . ALA C 1 241 ? 69.822 88.172 8.820 1.00 21.67 241 ALA C C 1
ATOM 8460 O O . ALA C 1 241 ? 70.257 87.112 9.259 1.00 20.25 241 ALA C O 1
ATOM 8462 N N . GLU C 1 242 ? 69.829 88.469 7.526 1.00 22.40 242 GLU C N 1
ATOM 8463 C CA . GLU C 1 242 ? 70.313 87.490 6.563 1.00 24.54 242 GLU C CA 1
ATOM 8464 C C . GLU C 1 242 ? 71.830 87.334 6.729 1.00 26.73 242 GLU C C 1
ATOM 8465 O O . GLU C 1 242 ? 72.348 86.220 6.686 1.00 23.64 242 GLU C O 1
ATOM 8471 N N . ALA C 1 243 ? 72.539 88.447 6.946 1.00 26.41 243 ALA C N 1
ATOM 8472 C CA . ALA C 1 243 ? 73.988 88.351 7.177 1.00 26.56 243 ALA C CA 1
ATOM 8473 C C . ALA C 1 243 ? 74.267 87.529 8.437 1.00 20.37 243 ALA C C 1
ATOM 8474 O O . ALA C 1 243 ? 75.142 86.679 8.443 1.00 22.52 243 ALA C O 1
ATOM 8476 N N . ALA C 1 244 ? 73.489 87.785 9.491 1.00 26.48 244 ALA C N 1
ATOM 8477 C CA . ALA C 1 244 ? 73.615 87.055 10.752 1.00 22.47 244 ALA C CA 1
ATOM 8478 C C . ALA C 1 244 ? 73.396 85.564 10.555 1.00 22.36 244 ALA C C 1
ATOM 8479 O O . ALA C 1 244 ? 74.075 84.744 11.182 1.00 23.88 244 ALA C O 1
ATOM 8481 N N . PHE C 1 245 ? 72.439 85.203 9.703 1.00 23.10 245 PHE C N 1
ATOM 8482 C CA . PHE C 1 245 ? 72.238 83.796 9.411 1.00 20.93 245 PHE C CA 1
ATOM 8483 C C . PHE C 1 245 ? 73.448 83.163 8.725 1.00 21.04 245 PHE C C 1
ATOM 8484 O O . PHE C 1 245 ? 73.896 82.082 9.105 1.00 22.24 245 PHE C O 1
ATOM 8492 N N . VAL C 1 246 ? 73.946 83.828 7.686 1.00 23.48 246 VAL C N 1
ATOM 8493 C CA . VAL C 1 246 ? 75.070 83.314 6.914 1.00 21.63 246 VAL C CA 1
ATOM 8494 C C . VAL C 1 246 ? 76.319 83.164 7.794 1.00 19.22 246 VAL C C 1
ATOM 8495 O O . VAL C 1 246 ? 77.076 82.199 7.653 1.00 23.09 246 VAL C O 1
ATOM 8499 N N . PHE C 1 247 ? 76.538 84.120 8.703 1.00 19.97 247 PHE C N 1
ATOM 8500 C CA . PHE C 1 247 ? 77.687 84.052 9.616 1.00 21.26 247 PHE C CA 1
ATOM 8501 C C . PHE C 1 247 ? 77.489 82.901 10.600 1.00 23.00 247 PHE C C 1
ATOM 8502 O O . PHE C 1 247 ? 78.431 82.185 10.929 1.00 24.03 247 PHE C O 1
ATOM 8510 N N . ALA C 1 248 ? 76.254 82.724 11.075 1.00 23.00 248 ALA C N 1
ATOM 8511 C CA . ALA C 1 248 ? 75.939 81.597 11.952 1.00 22.07 248 ALA C CA 1
ATOM 8512 C C . ALA C 1 248 ? 76.109 80.269 11.214 1.00 22.44 248 ALA C C 1
ATOM 8513 O O . ALA C 1 248 ? 76.566 79.295 11.791 1.00 23.57 248 ALA C O 1
ATOM 8515 N N . MET C 1 249 ? 75.756 80.235 9.934 1.00 22.79 249 MET C N 1
ATOM 8516 C CA . MET C 1 249 ? 75.876 78.994 9.175 1.00 24.28 249 MET C CA 1
ATOM 8517 C C . MET C 1 249 ? 77.349 78.633 8.994 1.00 25.25 249 MET C C 1
ATOM 8518 O O . MET C 1 249 ? 77.733 77.460 9.080 1.00 24.37 249 MET C O 1
ATOM 8523 N N . ILE C 1 250 ? 78.164 79.658 8.742 1.00 23.21 250 ILE C N 1
ATOM 8524 C CA . ILE C 1 250 ? 79.604 79.493 8.585 1.00 23.81 250 ILE C CA 1
ATOM 8525 C C . ILE C 1 250 ? 80.187 78.971 9.886 1.00 24.06 250 ILE C C 1
ATOM 8526 O O . ILE C 1 250 ? 80.989 78.034 9.888 1.00 22.59 250 ILE C O 1
ATOM 8531 N N . ALA C 1 251 ? 79.753 79.560 10.998 1.00 24.27 251 ALA C N 1
ATOM 8532 C CA . ALA C 1 251 ? 80.268 79.156 12.308 1.00 23.37 251 ALA C CA 1
ATOM 8533 C C . ALA C 1 251 ? 79.908 77.705 12.598 1.00 24.62 251 ALA C C 1
ATOM 8534 O O . ALA C 1 251 ? 80.729 76.941 13.130 1.00 23.42 251 ALA C O 1
ATOM 8536 N N . VAL C 1 252 ? 78.678 77.321 12.256 1.00 22.34 252 VAL C N 1
ATOM 8537 C CA . VAL C 1 252 ? 78.251 75.935 12.453 1.00 21.08 252 VAL C CA 1
ATOM 8538 C C . VAL C 1 252 ? 79.039 74.972 11.582 1.00 23.31 252 VAL C C 1
ATOM 8539 O O . VAL C 1 252 ? 79.434 73.886 12.033 1.00 23.21 252 VAL C O 1
ATOM 8543 N N . ASP C 1 253 ? 79.312 75.375 10.344 1.00 25.65 253 ASP C N 1
ATOM 8544 C CA . ASP C 1 253 ? 80.101 74.529 9.452 1.00 27.20 253 ASP C CA 1
ATOM 8545 C C . ASP C 1 253 ? 81.518 74.377 9.992 1.00 26.54 253 ASP C C 1
ATOM 8546 O O . ASP C 1 253 ? 82.075 73.273 9.958 1.00 28.78 253 ASP C O 1
ATOM 8551 N N . LEU C 1 254 ? 82.080 75.454 10.543 1.00 25.21 254 LEU C N 1
ATOM 8552 C CA . LEU C 1 254 ? 83.404 75.374 11.165 1.00 24.81 254 LEU C CA 1
ATOM 8553 C C . LEU C 1 254 ? 83.361 74.460 12.395 1.00 26.59 254 LEU C C 1
ATOM 8554 O O . LEU C 1 254 ? 84.318 73.747 12.662 1.00 27.21 254 LEU C O 1
ATOM 8559 N N . SER C 1 255 ? 82.243 74.473 13.127 1.00 22.62 255 SER C N 1
ATOM 8560 C CA . SER C 1 255 ? 82.106 73.644 14.325 1.00 24.13 255 SER C CA 1
ATOM 8561 C C . SER C 1 255 ? 82.093 72.145 13.994 1.00 24.00 255 SER C C 1
ATOM 8562 O O . SER C 1 255 ? 82.464 71.324 14.822 1.00 25.23 255 SER C O 1
ATOM 8565 N N . ARG C 1 256 ? 81.643 71.783 12.797 1.00 22.97 256 ARG C N 1
ATOM 8566 C CA . ARG C 1 256 ? 81.622 70.371 12.418 1.00 25.89 256 ARG C CA 1
ATOM 8567 C C . ARG C 1 256 ? 83.053 69.896 12.158 1.00 26.49 256 ARG C C 1
ATOM 8568 O O . ARG C 1 256 ? 83.491 68.819 12.628 1.00 24.43 256 ARG C O 1
ATOM 8576 N N . LEU C 1 257 ? 83.781 70.721 11.415 1.00 24.17 257 LEU C N 1
ATOM 8577 C CA . LEU C 1 257 ? 85.201 70.496 11.181 1.00 24.72 257 LEU C CA 1
ATOM 8578 C C . LEU C 1 257 ? 85.959 70.460 12.511 1.00 23.94 257 LEU C C 1
ATOM 8579 O O . LEU C 1 257 ? 86.825 69.611 12.721 1.00 25.82 257 LEU C O 1
ATOM 8584 N N . ALA C 1 258 ? 85.622 71.400 13.397 1.00 25.33 258 ALA C N 1
ATOM 8585 C CA . ALA C 1 258 ? 86.208 71.473 14.732 1.00 27.76 258 ALA C CA 1
ATOM 8586 C C . ALA C 1 258 ? 86.019 70.169 15.502 1.00 25.83 258 ALA C C 1
ATOM 8587 O O . ALA C 1 258 ? 86.960 69.647 16.102 1.00 26.58 258 ALA C O 1
ATOM 8589 N N . GLU C 1 259 ? 84.790 69.665 15.493 1.00 25.45 259 GLU C N 1
ATOM 8590 C CA . GLU C 1 259 ? 84.457 68.423 16.192 1.00 27.88 259 GLU C CA 1
ATOM 8591 C C . GLU C 1 259 ? 85.314 67.255 15.671 1.00 27.04 259 GLU C C 1
ATOM 8592 O O . GLU C 1 259 ? 85.920 66.535 16.463 1.00 27.66 259 GLU C O 1
ATOM 8598 N N . ASP C 1 260 ? 85.390 67.080 14.353 1.00 25.39 260 ASP C N 1
ATOM 8599 C CA . ASP C 1 260 ? 86.259 66.047 13.773 1.00 27.25 260 ASP C CA 1
ATOM 8600 C C . ASP C 1 260 ? 87.719 66.172 14.255 1.00 25.43 260 ASP C C 1
ATOM 8601 O O . ASP C 1 260 ? 88.350 65.185 14.640 1.00 26.29 260 ASP C O 1
ATOM 8606 N N . ILE C 1 261 ? 88.247 67.393 14.256 1.00 27.93 261 ILE C N 1
ATOM 8607 C CA . ILE C 1 261 ? 89.640 67.602 14.649 1.00 23.93 261 ILE C CA 1
ATOM 8608 C C . ILE C 1 261 ? 89.826 67.301 16.132 1.00 28.06 261 ILE C C 1
ATOM 8609 O O . ILE C 1 261 ? 90.832 66.704 16.528 1.00 26.43 261 ILE C O 1
ATOM 8614 N N . ILE C 1 262 ? 88.859 67.701 16.954 1.00 26.85 262 ILE C N 1
ATOM 8615 C CA . ILE C 1 262 ? 88.943 67.422 18.390 1.00 27.40 262 ILE C CA 1
ATOM 8616 C C . ILE C 1 262 ? 88.968 65.904 18.658 1.00 26.46 262 ILE C C 1
ATOM 8617 O O . ILE C 1 262 ? 89.785 65.427 19.432 1.00 24.93 262 ILE C O 1
ATOM 8622 N N . VAL C 1 263 ? 88.098 65.154 17.989 1.00 25.20 263 VAL C N 1
ATOM 8623 C CA . VAL C 1 263 ? 88.070 63.700 18.132 1.00 27.66 263 VAL C CA 1
ATOM 8624 C C . VAL C 1 263 ? 89.343 63.034 17.562 1.00 29.97 263 VAL C C 1
ATOM 8625 O O . VAL C 1 263 ? 89.991 62.224 18.238 1.00 29.79 263 VAL C O 1
ATOM 8629 N N . TRP C 1 264 ? 89.698 63.398 16.327 1.00 28.73 264 TRP C N 1
ATOM 8630 C CA . TRP C 1 264 ? 90.944 62.949 15.669 1.00 28.43 264 TRP C CA 1
ATOM 8631 C C . TRP C 1 264 ? 92.180 63.156 16.523 1.00 26.34 264 TRP C C 1
ATOM 8632 O O . TRP C 1 264 ? 93.110 62.351 16.494 1.00 29.65 264 TRP C O 1
ATOM 8643 N N . SER C 1 265 ? 92.181 64.258 17.266 1.00 27.54 265 SER C N 1
ATOM 8644 C CA . SER C 1 265 ? 93.289 64.662 18.133 1.00 26.12 265 SER C CA 1
ATOM 8645 C C . SER C 1 265 ? 93.402 63.852 19.412 1.00 28.86 265 SER C C 1
ATOM 8646 O O . SER C 1 265 ? 94.443 63.893 20.066 1.00 29.48 265 SER C O 1
ATOM 8649 N N . SER C 1 266 ? 92.316 63.184 19.810 1.00 28.09 266 SER C N 1
ATOM 8650 C CA . SER C 1 266 ? 92.330 62.385 21.036 1.00 31.49 266 SER C CA 1
ATOM 8651 C C . SER C 1 266 ? 93.418 61.335 20.902 1.00 28.23 266 SER C C 1
ATOM 8652 O O . SER C 1 266 ? 93.673 60.856 19.793 1.00 31.08 266 SER C O 1
ATOM 8655 N N . THR C 1 267 ? 94.091 60.993 21.998 1.00 33.08 267 THR C N 1
ATOM 8656 C CA . THR C 1 267 ? 95.134 59.967 21.906 1.00 32.14 267 THR C CA 1
ATOM 8657 C C . THR C 1 267 ? 94.532 58.606 21.608 1.00 31.88 267 THR C C 1
ATOM 8658 O O . THR C 1 267 ? 95.213 57.745 21.072 1.00 31.95 267 THR C O 1
ATOM 8662 N N . GLU C 1 268 ? 93.245 58.425 21.900 1.00 29.99 268 GLU C N 1
ATOM 8663 C CA . GLU C 1 268 ? 92.553 57.192 21.528 1.00 32.39 268 GLU C CA 1
ATOM 8664 C C . GLU C 1 268 ? 92.410 57.029 20.006 1.00 32.13 268 GLU C C 1
ATOM 8665 O O . GLU C 1 268 ? 92.632 55.939 19.475 1.00 28.97 268 GLU C O 1
ATOM 8671 N N . PHE C 1 269 ? 92.034 58.101 19.305 1.00 29.11 269 PHE C N 1
ATOM 8672 C CA . PHE C 1 269 ? 91.999 58.069 17.839 1.00 28.85 269 PHE C CA 1
ATOM 8673 C C . PHE C 1 269 ? 93.431 58.100 17.294 1.00 27.83 269 PHE C C 1
ATOM 8674 O O . PHE C 1 269 ? 93.839 57.220 16.546 1.00 29.38 269 PHE C O 1
ATOM 8682 N N . GLY C 1 270 ? 94.182 59.127 17.687 1.00 31.05 270 GLY C N 1
ATOM 8683 C CA . GLY C 1 270 ? 95.499 59.375 17.137 1.00 32.17 270 GLY C CA 1
ATOM 8684 C C . GLY C 1 270 ? 95.523 59.547 15.620 1.00 32.50 270 GLY C C 1
ATOM 8685 O O . GLY C 1 270 ? 96.526 59.219 14.986 1.00 33.27 270 GLY C O 1
ATOM 8686 N N . TYR C 1 271 ? 9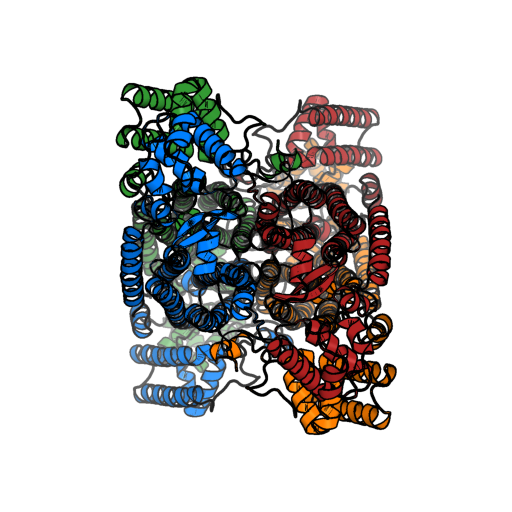4.430 60.033 15.030 1.00 31.32 271 TYR C N 1
ATOM 8687 C CA . TYR C 1 271 ? 94.398 60.286 13.585 1.00 28.37 271 TYR C CA 1
ATOM 8688 C C . TYR C 1 271 ? 95.303 61.461 13.217 1.00 30.45 271 TYR C C 1
ATOM 8689 O O . TYR C 1 271 ? 95.826 61.534 12.105 1.00 31.47 271 TYR C O 1
ATOM 8698 N N . VAL C 1 272 ? 95.447 62.419 14.128 1.00 29.95 272 VAL C N 1
ATOM 8699 C CA . VAL C 1 272 ? 96.250 63.588 13.819 1.00 31.37 272 VAL C CA 1
ATOM 8700 C C . VAL C 1 272 ? 97.072 63.971 15.018 1.00 33.08 272 VAL C C 1
ATOM 8701 O O . VAL C 1 272 ? 96.697 63.707 16.161 1.00 33.18 272 VAL C O 1
ATOM 8705 N N . THR C 1 273 ? 98.200 64.602 14.736 1.00 28.42 273 THR C N 1
ATOM 8706 C CA . THR C 1 273 ? 99.039 65.209 15.751 1.00 29.70 273 THR C CA 1
ATOM 8707 C C . THR C 1 273 ? 98.986 66.715 15.523 1.00 28.44 273 THR C C 1
ATOM 8708 O O . THR C 1 273 ? 99.144 67.176 14.387 1.00 27.19 273 THR C O 1
ATOM 8712 N N . LEU C 1 274 ? 98.744 67.464 16.595 1.00 28.88 274 LEU C N 1
ATOM 8713 C CA . LEU C 1 274 ? 98.645 68.917 16.536 1.00 31.67 274 LEU C CA 1
ATOM 8714 C C . LEU C 1 274 ? 100.011 69.573 16.439 1.00 32.84 274 LEU C C 1
ATOM 8715 O O . LEU C 1 274 ? 101.012 68.999 16.856 1.00 32.44 274 LEU C O 1
ATOM 8720 N N . HIS C 1 275 ? 100.042 70.783 15.890 1.00 32.76 275 HIS C N 1
ATOM 8721 C CA . HIS C 1 275 ? 101.275 71.558 15.794 1.00 32.63 275 HIS C CA 1
ATOM 8722 C C . HIS C 1 275 ? 101.476 72.397 17.045 1.00 34.63 275 HIS C C 1
ATOM 8723 O O . HIS C 1 275 ? 100.511 72.962 17.555 1.00 33.08 275 HIS C O 1
ATOM 8730 N N . ASP C 1 276 ? 102.719 72.524 17.512 1.00 34.34 276 ASP C N 1
ATOM 8731 C CA . ASP C 1 276 ? 103.004 73.304 18.718 1.00 32.88 276 ASP C CA 1
ATOM 8732 C C . ASP C 1 276 ? 102.469 74.736 18.695 1.00 37.00 276 ASP C C 1
ATOM 8733 O O . ASP C 1 276 ? 102.062 75.268 19.737 1.00 37.39 276 ASP C O 1
ATOM 8738 N N . SER C 1 277 ? 102.494 75.371 17.525 1.00 29.48 277 SER C N 1
ATOM 8739 C CA . SER C 1 277 ? 102.107 76.784 17.417 1.00 32.28 277 SER C CA 1
ATOM 8740 C C . SER C 1 277 ? 100.594 76.972 17.229 1.00 34.37 277 SER C C 1
ATOM 8741 O O . SER C 1 277 ? 100.094 78.102 17.231 1.00 34.31 277 SER C O 1
ATOM 8744 N N . TRP C 1 278 ? 99.881 75.858 17.072 1.00 30.44 278 TRP C N 1
ATOM 8745 C CA . TRP C 1 278 ? 98.444 75.871 16.791 1.00 33.61 278 TRP C CA 1
ATOM 8746 C C . TRP C 1 278 ? 97.675 75.000 17.783 1.00 30.05 278 TRP C C 1
ATOM 8747 O O . TRP C 1 278 ? 96.668 74.385 17.442 1.00 33.92 278 TRP C O 1
ATOM 8758 N N . SER C 1 279 ? 98.165 74.967 19.012 1.00 27.65 279 SER C N 1
ATOM 8759 C CA . SER C 1 279 ? 97.575 74.167 20.083 1.00 30.31 279 SER C CA 1
ATOM 8760 C C . SER C 1 279 ? 98.153 74.672 21.394 1.00 35.52 279 SER C C 1
ATOM 8761 O O . SER C 1 279 ? 99.065 75.505 21.378 1.00 33.95 279 SER C O 1
ATOM 8764 N N . THR C 1 280 ? 97.665 74.152 22.508 1.00 32.25 280 THR C N 1
ATOM 8765 C CA . THR C 1 280 ? 98.225 74.465 23.800 1.00 35.35 280 THR C CA 1
ATOM 8766 C C . THR C 1 280 ? 98.795 73.159 24.323 1.00 36.29 280 THR C C 1
ATOM 8767 O O . THR C 1 280 ? 98.502 72.126 23.808 1.00 31.81 280 THR C O 1
ATOM 8771 N N . GLY C 1 281 ? 99.614 73.229 25.348 1.00 39.68 281 GLY C N 1
ATOM 8772 C CA . GLY C 1 281 ? 100.193 72.039 25.913 1.00 45.13 281 GLY C CA 1
ATOM 8773 C C . GLY C 1 281 ? 101.045 72.277 27.119 1.00 55.27 281 GLY C C 1
ATOM 8774 O O . GLY C 1 281 ? 100.973 73.309 27.731 1.00 61.73 281 GLY C O 1
ATOM 8775 N N . SER C 1 282 ? 101.866 71.311 27.466 1.00 63.85 282 SER C N 1
ATOM 8776 C CA . SER C 1 282 ? 102.760 71.493 28.596 1.00 71.61 282 SER C CA 1
ATOM 8777 C C . SER C 1 282 ? 104.157 71.080 28.221 1.00 73.74 282 SER C C 1
ATOM 8778 O O . SER C 1 282 ? 104.356 70.210 27.397 1.00 72.53 282 SER C O 1
ATOM 8781 N N . SER C 1 283 ? 105.127 71.747 28.814 1.00 78.88 283 SER C N 1
ATOM 8782 C CA . SER C 1 283 ? 106.514 71.459 28.549 1.00 80.53 283 SER C CA 1
ATOM 8783 C C . SER C 1 283 ? 106.822 70.098 29.104 1.00 75.80 283 SER C C 1
ATOM 8784 O O . SER C 1 283 ? 107.566 69.347 28.520 1.00 73.32 283 SER C O 1
ATOM 8787 N N . ILE C 1 284 ? 106.247 69.795 30.263 1.00 77.10 284 ILE C N 1
ATOM 8788 C CA . ILE C 1 284 ? 106.471 68.515 30.926 1.00 73.99 284 ILE C CA 1
ATOM 8789 C C . ILE C 1 284 ? 106.251 67.329 29.993 1.00 71.33 284 ILE C C 1
ATOM 8790 O O . ILE C 1 284 ? 107.186 66.592 29.678 1.00 67.36 284 ILE C O 1
ATOM 8795 N N . MET C 1 285 ? 105.017 67.143 29.555 1.00 72.65 285 MET C N 1
ATOM 8796 C CA . MET C 1 285 ? 104.684 66.071 28.658 1.00 65.63 285 MET C CA 1
ATOM 8797 C C . MET C 1 285 ? 104.599 66.726 27.330 1.00 67.10 285 MET C C 1
ATOM 8798 O O . MET C 1 285 ? 103.594 67.280 26.963 1.00 64.59 285 MET C O 1
ATOM 8803 N N . PRO C 1 286 ? 105.744 66.611 26.576 1.00 71.57 286 PRO C N 1
ATOM 8804 C CA . PRO C 1 286 ? 105.721 67.331 25.305 1.00 71.63 286 PRO C CA 1
ATOM 8805 C C . PRO C 1 286 ? 104.708 66.869 24.326 1.00 69.95 286 PRO C C 1
ATOM 8806 O O . PRO C 1 286 ? 104.244 67.671 23.543 1.00 70.38 286 PRO C O 1
ATOM 8810 N N . GLN C 1 287 ? 104.405 65.596 24.337 1.00 65.23 287 GLN C N 1
ATOM 8811 C CA . GLN C 1 287 ? 103.432 65.033 23.431 1.00 67.08 287 GLN C CA 1
ATOM 8812 C C . GLN C 1 287 ? 101.981 65.468 23.547 1.00 58.12 287 GLN C C 1
ATOM 8813 O O . GLN C 1 287 ? 101.309 65.474 22.565 1.00 53.64 287 GLN C O 1
ATOM 8819 N N . LYS C 1 288 ? 101.489 65.762 24.736 1.00 53.73 288 LYS C N 1
ATOM 8820 C CA . LYS C 1 288 ? 100.091 66.124 24.883 1.00 45.69 288 LYS C CA 1
ATOM 8821 C C . LYS C 1 288 ? 99.779 67.511 24.405 1.00 37.35 288 LYS C C 1
ATOM 8822 O O . LYS C 1 288 ? 100.352 68.450 24.838 1.00 37.59 288 LYS C O 1
ATOM 8828 N N . LYS C 1 289 ? 98.833 67.608 23.502 1.00 40.95 289 LYS C N 1
ATOM 8829 C CA . LYS C 1 289 ? 98.444 68.867 22.922 1.00 36.46 289 LYS C CA 1
ATOM 8830 C C . LYS C 1 289 ? 96.953 69.017 22.876 1.00 32.17 289 LYS C C 1
ATOM 8831 O O . LYS C 1 289 ? 96.273 68.102 22.533 1.00 33.71 289 LYS C O 1
ATOM 8837 N N . ASN C 1 290 ? 96.460 70.189 23.216 1.00 31.42 290 ASN C N 1
ATOM 8838 C CA . ASN C 1 290 ? 95.020 70.434 23.234 1.00 30.21 290 ASN C CA 1
ATOM 8839 C C . ASN C 1 290 ? 94.544 71.206 22.011 1.00 32.02 290 ASN C C 1
ATOM 8840 O O . ASN C 1 290 ? 95.184 72.177 21.612 1.00 27.10 290 ASN C O 1
ATOM 8845 N N . PRO C 1 291 ? 93.417 70.786 21.418 1.00 31.01 291 PRO C N 1
ATOM 8846 C CA . PRO C 1 291 ? 92.908 71.487 20.235 1.00 27.66 291 PRO C CA 1
ATOM 8847 C C . PRO C 1 291 ? 92.093 72.728 20.593 1.00 26.92 291 PRO C C 1
ATOM 8848 O O . PRO C 1 291 ? 90.920 72.793 20.214 1.00 29.62 291 PRO C O 1
ATOM 8852 N N . ASP C 1 292 ? 92.694 73.693 21.295 1.00 24.06 292 ASP C N 1
ATOM 8853 C CA . ASP C 1 292 ? 91.958 74.871 21.761 1.00 29.10 292 ASP C CA 1
ATOM 8854 C C . ASP C 1 292 ? 91.268 75.643 20.633 1.00 29.42 292 ASP C C 1
ATOM 8855 O O . ASP C 1 292 ? 90.174 76.148 20.831 1.00 27.69 292 ASP C O 1
ATOM 8860 N N . ILE C 1 293 ? 91.902 75.750 19.465 1.00 27.65 293 ILE C N 1
ATOM 8861 C CA . ILE C 1 293 ? 91.314 76.546 18.379 1.00 28.43 293 ILE C CA 1
ATOM 8862 C C . ILE C 1 293 ? 89.998 75.948 17.937 1.00 26.88 293 ILE C C 1
ATOM 8863 O O . ILE C 1 293 ? 89.002 76.665 17.742 1.00 25.95 293 ILE C O 1
ATOM 8868 N N . ALA C 1 294 ? 89.990 74.627 17.794 1.00 26.79 294 ALA C N 1
ATOM 8869 C CA . ALA C 1 294 ? 88.775 73.925 17.400 1.00 24.06 294 ALA C CA 1
ATOM 8870 C C . ALA C 1 294 ? 87.722 74.052 18.503 1.00 25.49 294 ALA C C 1
ATOM 8871 O O . ALA C 1 294 ? 86.539 74.236 18.221 1.00 27.42 294 ALA C O 1
ATOM 8873 N N . GLU C 1 295 ? 88.149 73.994 19.760 1.00 23.15 295 GLU C N 1
ATOM 8874 C CA . GLU C 1 295 ? 87.188 74.115 20.851 1.00 25.20 295 GLU C CA 1
ATOM 8875 C C . GLU C 1 295 ? 86.586 75.522 20.921 1.00 28.02 295 GLU C C 1
ATOM 8876 O O . GLU C 1 295 ? 85.393 75.675 21.175 1.00 28.03 295 GLU C O 1
ATOM 8882 N N . LEU C 1 296 ? 87.403 76.545 20.682 1.00 26.40 296 LEU C N 1
ATOM 8883 C CA . LEU C 1 296 ? 86.888 77.910 20.639 1.00 24.52 296 LEU C CA 1
ATOM 8884 C C . LEU C 1 296 ? 85.948 78.104 19.461 1.00 25.31 296 LEU C C 1
ATOM 8885 O O . LEU C 1 296 ? 84.991 78.864 19.559 1.00 28.56 296 LEU C O 1
ATOM 8890 N N . ALA C 1 297 ? 86.214 77.420 18.350 1.00 23.32 297 ALA C N 1
ATOM 8891 C CA . ALA C 1 297 ? 85.335 77.492 17.179 1.00 27.09 297 ALA C CA 1
ATOM 8892 C C . ALA C 1 297 ? 83.980 76.870 17.484 1.00 24.67 297 ALA C C 1
ATOM 8893 O O . ALA C 1 297 ? 82.929 77.394 17.091 1.00 24.57 297 ALA C O 1
ATOM 8895 N N . ARG C 1 298 ? 84.019 75.728 18.167 1.00 24.52 298 ARG C N 1
ATOM 8896 C CA . ARG C 1 298 ? 82.809 75.045 18.598 1.00 27.44 298 ARG C CA 1
ATOM 8897 C C . ARG C 1 298 ? 81.991 75.963 19.516 1.00 23.24 298 ARG C C 1
ATOM 8898 O O . ARG C 1 298 ? 80.800 76.182 19.293 1.00 24.94 298 ARG C O 1
ATOM 8906 N N . GLY C 1 299 ? 82.643 76.510 20.536 1.00 23.56 299 GLY C N 1
ATOM 8907 C CA . GLY C 1 299 ? 81.982 77.400 21.493 1.00 26.26 299 GLY C CA 1
ATOM 8908 C C . GLY C 1 299 ? 81.395 78.662 20.875 1.00 29.48 299 GLY C C 1
ATOM 8909 O O . GLY C 1 299 ? 80.273 79.084 21.197 1.00 21.21 299 GLY C O 1
ATOM 8910 N N . LYS C 1 300 ? 82.145 79.269 19.964 1.00 24.78 300 LYS C N 1
ATOM 8911 C CA . LYS C 1 300 ? 81.681 80.518 19.363 1.00 24.29 300 LYS C CA 1
ATOM 8912 C C . LYS C 1 300 ? 80.547 80.296 18.355 1.00 22.27 300 LYS C C 1
ATOM 8913 O O . LYS C 1 300 ? 79.795 81.214 18.063 1.00 25.81 300 LYS C O 1
ATOM 8919 N N . SER C 1 301 ? 80.410 79.082 17.831 1.00 23.19 301 SER C N 1
ATOM 8920 C CA . SER C 1 301 ? 79.307 78.827 16.916 1.00 25.59 301 SER C CA 1
ATOM 8921 C C . SER C 1 301 ? 77.995 79.002 17.690 1.00 24.61 301 SER C C 1
ATOM 8922 O O . SER C 1 301 ? 77.035 79.564 17.167 1.00 23.99 301 SER C O 1
ATOM 8925 N N . GLY C 1 302 ? 77.962 78.546 18.941 1.00 24.85 302 GLY C N 1
ATOM 8926 C CA . GLY C 1 302 ? 76.792 78.756 19.787 1.00 21.63 302 GLY C CA 1
ATOM 8927 C C . GLY C 1 302 ? 76.473 80.244 19.919 1.00 23.18 302 GLY C C 1
ATOM 8928 O O . GLY C 1 302 ? 75.339 80.673 19.744 1.00 22.02 302 GLY C O 1
ATOM 8929 N N . ARG C 1 303 ? 77.512 81.024 20.197 1.00 22.66 303 ARG C N 1
ATOM 8930 C CA . ARG C 1 303 ? 77.438 82.473 20.322 1.00 24.34 303 ARG C CA 1
ATOM 8931 C C . ARG C 1 303 ? 76.811 83.127 19.085 1.00 24.46 303 ARG C C 1
ATOM 8932 O O . ARG C 1 303 ? 75.961 84.033 19.209 1.00 22.47 303 ARG C O 1
ATOM 8940 N N . LEU C 1 304 ? 77.218 82.671 17.900 1.00 21.65 304 LEU C N 1
ATOM 8941 C CA . LEU C 1 304 ? 76.747 83.298 16.670 1.00 22.59 304 LEU C CA 1
ATOM 8942 C C . LEU C 1 304 ? 75.326 82.866 16.324 1.00 22.93 304 LEU C C 1
ATOM 8943 O O . LEU C 1 304 ? 74.592 83.628 15.700 1.00 21.91 304 LEU C O 1
ATOM 8948 N N . ILE C 1 305 ? 74.942 81.645 16.702 1.00 21.32 305 ILE C N 1
ATOM 8949 C CA . ILE C 1 305 ? 73.530 81.251 16.645 1.00 20.80 305 ILE C CA 1
ATOM 8950 C C . ILE C 1 305 ? 72.680 82.181 17.529 1.00 20.61 305 ILE C C 1
ATOM 8951 O O . ILE C 1 305 ? 71.609 82.623 17.135 1.00 19.88 305 ILE C O 1
ATOM 8956 N N . GLY C 1 306 ? 73.180 82.467 18.733 1.00 21.97 306 GLY C N 1
ATOM 8957 C CA . GLY C 1 306 ? 72.525 83.397 19.630 1.00 21.05 306 GLY C CA 1
ATOM 8958 C C . GLY C 1 306 ? 72.361 84.778 19.013 1.00 23.52 306 GLY C C 1
ATOM 8959 O O . GLY C 1 306 ? 71.298 85.373 19.122 1.00 19.85 306 GLY C O 1
ATOM 8960 N N . ASN C 1 307 ? 73.403 85.285 18.355 1.00 21.29 307 ASN C N 1
ATOM 8961 C CA . ASN C 1 307 ? 73.344 86.623 17.769 1.00 22.66 307 ASN C CA 1
ATOM 8962 C C . ASN C 1 307 ? 72.221 86.717 16.745 1.00 23.89 307 ASN C C 1
ATOM 8963 O O . ASN C 1 307 ? 71.490 87.712 16.691 1.00 22.56 307 ASN C O 1
ATOM 8968 N N . LEU C 1 308 ? 72.099 85.667 15.942 1.00 24.41 308 LEU C N 1
ATOM 8969 C CA . LEU C 1 308 ? 71.049 85.562 14.946 1.00 21.59 308 LEU C CA 1
ATOM 8970 C C . LEU C 1 308 ? 69.651 85.479 15.550 1.00 21.59 308 LEU C C 1
ATOM 8971 O O . LEU C 1 308 ? 68.752 86.194 15.123 1.00 22.92 308 LEU C O 1
ATOM 8976 N N . ALA C 1 309 ? 69.463 84.576 16.516 1.00 23.17 309 ALA C N 1
ATOM 8977 C CA . ALA C 1 309 ? 68.163 84.421 17.151 1.00 21.69 309 ALA C CA 1
ATOM 8978 C C . ALA C 1 309 ? 67.719 85.729 17.783 1.00 22.79 309 ALA C C 1
ATOM 8979 O O . ALA C 1 309 ? 66.560 86.119 17.674 1.00 24.11 309 ALA C O 1
ATOM 8981 N N . GLY C 1 310 ? 68.645 86.402 18.448 1.00 22.48 310 GLY C N 1
ATOM 8982 C CA . GLY C 1 310 ? 68.313 87.635 19.152 1.00 24.41 310 GLY C CA 1
ATOM 8983 C C . GLY C 1 310 ? 67.945 88.757 18.199 1.00 24.18 310 GLY C C 1
ATOM 8984 O O . GLY C 1 310 ? 67.069 89.575 18.486 1.00 22.67 310 GLY C O 1
ATOM 8985 N N . LEU C 1 311 ? 68.602 88.783 17.044 1.00 24.23 311 LEU C N 1
ATOM 8986 C CA . LEU C 1 311 ? 68.363 89.845 16.079 1.00 21.36 311 LEU C CA 1
ATOM 8987 C C . LEU C 1 311 ? 66.970 89.692 15.451 1.00 20.65 311 LEU C C 1
ATOM 8988 O O . LEU C 1 311 ? 66.256 90.673 15.296 1.00 22.89 311 LEU C O 1
ATOM 8993 N N . LEU C 1 312 ? 66.583 88.464 15.109 1.00 24.41 312 LEU C N 1
ATOM 8994 C CA . LEU C 1 312 ? 65.216 88.208 14.636 1.00 23.17 312 LEU C CA 1
ATOM 8995 C C . LEU C 1 312 ? 64.187 88.562 15.712 1.00 22.78 312 LEU C C 1
ATOM 8996 O O . LEU C 1 312 ? 63.116 89.087 15.412 1.00 23.13 312 LEU C O 1
ATOM 9001 N N . ALA C 1 313 ? 64.499 88.247 16.968 1.00 21.06 313 ALA C N 1
ATOM 9002 C CA . ALA C 1 313 ? 63.598 88.592 18.073 1.00 22.54 313 ALA C CA 1
ATOM 9003 C C . ALA C 1 313 ? 63.455 90.120 18.179 1.00 22.92 313 ALA C C 1
ATOM 9004 O O . ALA C 1 313 ? 62.368 90.644 18.418 1.00 23.93 313 ALA C O 1
ATOM 9006 N N . THR C 1 314 ? 64.548 90.836 17.953 1.00 23.04 314 THR C N 1
ATOM 9007 C CA . THR C 1 314 ? 64.521 92.301 17.925 1.00 22.87 314 THR C CA 1
ATOM 9008 C C . THR C 1 314 ? 63.685 92.844 16.757 1.00 22.66 314 THR C C 1
ATOM 9009 O O . THR C 1 314 ? 62.930 93.806 16.924 1.00 22.69 314 THR C O 1
ATOM 9013 N N . LEU C 1 315 ? 63.806 92.234 15.577 1.00 21.46 315 LEU C N 1
ATOM 9014 C CA . LEU C 1 315 ? 63.079 92.728 14.396 1.00 22.51 315 LEU C CA 1
ATOM 9015 C C . LEU C 1 315 ? 61.581 92.374 14.401 1.00 24.01 315 LEU C C 1
ATOM 9016 O O . LEU C 1 315 ? 60.770 93.044 13.726 1.00 20.89 315 LEU C O 1
ATOM 9021 N N . LYS C 1 316 ? 61.228 91.339 15.162 1.00 20.57 316 LYS C N 1
ATOM 9022 C CA . LYS C 1 316 ? 59.845 90.880 15.303 1.00 23.79 316 LYS C CA 1
ATOM 9023 C C . LYS C 1 316 ? 58.884 91.953 15.785 1.00 24.24 316 LYS C C 1
ATOM 9024 O O . LYS C 1 316 ? 59.189 92.669 16.736 1.00 24.98 316 LYS C O 1
ATOM 9030 N N . ALA C 1 317 ? 57.731 92.058 15.118 1.00 23.46 317 ALA C N 1
ATOM 9031 C CA . ALA C 1 317 ? 56.614 92.890 15.576 1.00 22.15 317 ALA C CA 1
ATOM 9032 C C . ALA C 1 317 ? 56.946 94.386 15.663 1.00 24.85 317 ALA C C 1
ATOM 9033 O O . ALA C 1 317 ? 56.295 95.131 16.383 1.00 23.55 317 ALA C O 1
ATOM 9035 N N . GLN C 1 318 ? 57.952 94.824 14.914 1.00 22.17 318 GLN C N 1
ATOM 9036 C CA . GLN C 1 318 ? 58.176 96.256 14.708 1.00 23.94 318 GLN C CA 1
ATOM 9037 C C . GLN C 1 318 ? 57.079 96.898 13.879 1.00 24.48 318 GLN C C 1
ATOM 9038 O O . GLN C 1 318 ? 56.836 96.480 12.751 1.00 30.21 318 GLN C O 1
ATOM 9044 N N . PRO C 1 319 ? 56.438 97.940 14.410 1.00 24.98 319 PRO C N 1
ATOM 9045 C CA . PRO C 1 319 ? 55.569 98.743 13.543 1.00 24.97 319 PRO C CA 1
ATOM 9046 C C . PRO C 1 319 ? 56.439 99.604 12.625 1.00 28.97 319 PRO C C 1
ATOM 9047 O O . PRO C 1 319 ? 57.596 99.875 12.982 1.00 26.09 319 PRO C O 1
ATOM 9051 N N . LEU C 1 320 ? 55.913 100.026 11.478 1.00 26.07 320 LEU C N 1
ATOM 9052 C CA . LEU C 1 320 ? 56.663 100.916 10.594 1.00 25.29 320 LEU C CA 1
ATOM 9053 C C . LEU C 1 320 ? 56.578 102.329 11.158 1.00 29.06 320 LEU C C 1
ATOM 9054 O O . LEU C 1 320 ? 55.642 102.614 11.904 1.00 25.25 320 LEU C O 1
ATOM 9059 N N . ALA C 1 321 ? 57.544 103.205 10.865 1.00 26.20 321 ALA C N 1
ATOM 9060 C CA . ALA C 1 321 ? 58.761 102.895 10.106 1.00 25.84 321 ALA C CA 1
ATOM 9061 C C . ALA C 1 321 ? 59.961 102.748 11.064 1.00 28.49 321 ALA C C 1
ATOM 9062 O O . ALA C 1 321 ? 59.985 101.830 11.886 1.00 27.23 321 ALA C O 1
ATOM 9064 N N . TYR C 1 322 ? 60.940 103.648 10.986 1.00 25.29 322 TYR C N 1
ATOM 9065 C CA . TYR C 1 322 ? 62.072 103.574 11.920 1.00 26.97 322 TYR C CA 1
ATOM 9066 C C . TYR C 1 322 ? 61.597 103.636 13.372 1.00 27.04 322 TYR C C 1
ATOM 9067 O O . TYR C 1 322 ? 60.769 104.474 13.726 1.00 24.64 322 TYR C O 1
ATOM 9076 N N . ASN C 1 323 ? 62.115 102.735 14.198 1.00 24.28 323 ASN C N 1
ATOM 9077 C CA . ASN C 1 323 ? 61.968 102.832 15.653 1.00 27.07 323 ASN C CA 1
ATOM 9078 C C . ASN C 1 323 ? 63.364 102.723 16.249 1.00 24.57 323 ASN C C 1
ATOM 9079 O O . ASN C 1 323 ? 64.266 102.213 15.599 1.00 24.75 323 ASN C O 1
ATOM 9084 N N . ARG C 1 324 ? 63.578 103.190 17.456 1.00 23.27 324 ARG C N 1
ATOM 9085 C CA . ARG C 1 324 ? 64.890 103.165 18.075 1.00 22.87 324 ARG C CA 1
ATOM 9086 C C . ARG C 1 324 ? 65.414 101.755 18.320 1.00 25.94 324 ARG C C 1
ATOM 9087 O O . ARG C 1 324 ? 66.568 101.567 18.516 1.00 24.98 324 ARG C O 1
ATOM 9095 N N . ASP C 1 325 ? 64.517 100.785 18.287 1.00 25.63 325 ASP C N 1
ATOM 9096 C CA . ASP C 1 325 ? 64.810 99.390 18.484 1.00 23.38 325 ASP C CA 1
ATOM 9097 C C . ASP C 1 325 ? 65.856 99.000 17.441 1.00 25.08 325 ASP C C 1
ATOM 9098 O O . ASP C 1 325 ? 66.674 98.178 17.671 1.00 25.80 325 ASP C O 1
ATOM 9103 N N . LEU C 1 326 ? 65.775 99.616 16.283 1.00 25.18 326 LEU C N 1
ATOM 9104 C CA . LEU C 1 326 ? 66.621 99.338 15.156 1.00 26.23 326 LEU C CA 1
ATOM 9105 C C . LEU C 1 326 ? 68.083 99.604 15.421 1.00 24.64 326 LEU C C 1
ATOM 9106 O O . LEU C 1 326 ? 68.898 99.059 14.788 1.00 26.39 326 LEU C O 1
ATOM 9111 N N . GLN C 1 327 ? 68.381 100.449 16.375 1.00 25.84 327 GLN C N 1
ATOM 9112 C CA . GLN C 1 327 ? 69.767 100.713 16.769 1.00 25.54 327 GLN C CA 1
ATOM 9113 C C . GLN C 1 327 ? 70.450 99.423 17.198 1.00 23.91 327 GLN C C 1
ATOM 9114 O O . GLN C 1 327 ? 71.670 99.280 17.094 1.00 26.23 327 GLN C O 1
ATOM 9120 N N . GLU C 1 328 ? 69.649 98.470 17.667 1.00 24.06 328 GLU C N 1
ATOM 9121 C CA . GLU C 1 328 ? 70.162 97.173 18.093 1.00 24.79 328 GLU C CA 1
ATOM 9122 C C . GLU C 1 328 ? 70.549 96.255 16.930 1.00 26.91 328 GLU C C 1
ATOM 9123 O O . GLU C 1 328 ? 70.953 95.116 17.158 1.00 25.07 328 GLU C O 1
ATOM 9129 N N . ASP C 1 329 ? 70.424 96.726 15.691 1.00 26.75 329 ASP C N 1
ATOM 9130 C CA . ASP C 1 329 ? 70.766 95.870 14.547 1.00 24.63 329 ASP C CA 1
ATOM 9131 C C . ASP C 1 329 ? 72.268 95.597 14.417 1.00 26.93 329 ASP C C 1
ATOM 9132 O O . ASP C 1 329 ? 72.668 94.515 13.964 1.00 28.85 329 ASP C O 1
ATOM 9137 N N . LYS C 1 330 ? 73.104 96.560 14.817 1.00 24.65 330 LYS C N 1
ATOM 9138 C CA . LYS C 1 330 ? 74.542 96.468 14.528 1.00 25.70 330 LYS C CA 1
ATOM 9139 C C . LYS C 1 330 ? 75.323 95.535 15.449 1.00 24.47 330 LYS C C 1
ATOM 9140 O O . LYS C 1 330 ? 76.108 94.718 14.980 1.00 25.08 330 LYS C O 1
ATOM 9146 N N . GLU C 1 331 ? 75.158 95.682 16.758 1.00 22.91 331 GLU C N 1
ATOM 9147 C CA . GLU C 1 331 ? 76.055 94.980 17.671 1.00 22.92 331 GLU C CA 1
ATOM 9148 C C . GLU C 1 331 ? 76.086 93.464 17.506 1.00 21.81 331 GLU C C 1
ATOM 9149 O O . GLU C 1 331 ? 77.174 92.890 17.525 1.00 24.64 331 GLU C O 1
ATOM 9155 N N . PRO C 1 332 ? 74.919 92.805 17.322 1.00 25.40 332 PRO C N 1
ATOM 9156 C CA . PRO C 1 332 ? 75.010 91.357 17.056 1.00 21.92 332 PRO C CA 1
ATOM 9157 C C . PRO C 1 332 ? 75.775 91.032 15.761 1.00 25.34 332 PRO C C 1
ATOM 9158 O O . PRO C 1 332 ? 76.572 90.100 15.726 1.00 23.27 332 PRO C O 1
ATOM 9162 N N . VAL C 1 333 ? 75.535 91.801 14.708 1.00 22.92 333 VAL C N 1
ATOM 9163 C CA . VAL C 1 333 ? 76.215 91.557 13.434 1.00 23.14 333 VAL C CA 1
ATOM 9164 C C . VAL C 1 333 ? 77.721 91.898 13.532 1.00 23.95 333 VAL C C 1
ATOM 9165 O O . VAL C 1 333 ? 78.551 91.167 13.031 1.00 24.67 333 VAL C O 1
ATOM 9169 N N . PHE C 1 334 ? 78.059 93.004 14.188 1.00 23.08 334 PHE C N 1
ATOM 9170 C CA . PHE C 1 334 ? 79.461 93.358 14.427 1.00 24.82 334 PHE C CA 1
ATOM 9171 C C . PHE C 1 334 ? 80.176 92.229 15.183 1.00 23.47 334 PHE C C 1
ATOM 9172 O O . PHE C 1 334 ? 81.295 91.847 14.845 1.00 23.53 334 PHE C O 1
ATOM 9180 N N . ASP C 1 335 ? 79.516 91.696 16.209 1.00 21.02 335 ASP C N 1
ATOM 9181 C CA . ASP C 1 335 ? 80.089 90.622 17.009 1.00 24.15 335 ASP C CA 1
ATOM 9182 C C . ASP C 1 335 ? 80.292 89.356 16.173 1.00 23.69 335 ASP C C 1
ATOM 9183 O O . ASP C 1 335 ? 81.342 88.741 16.244 1.00 23.68 335 ASP C O 1
ATOM 9188 N N . SER C 1 336 ? 79.304 88.968 15.371 1.00 22.90 336 SER C N 1
ATOM 9189 C CA . SER C 1 336 ? 79.471 87.771 14.553 1.00 22.97 336 SER C CA 1
ATOM 9190 C C . SER C 1 336 ? 80.641 87.945 13.570 1.00 24.30 336 SER C C 1
ATOM 9191 O O . SER C 1 336 ? 81.434 87.019 13.361 1.00 22.21 336 SER C O 1
ATOM 9194 N N . VAL C 1 337 ? 80.771 89.134 12.984 1.00 25.38 337 VAL C N 1
ATOM 9195 C CA . VAL C 1 337 ? 81.863 89.367 12.040 1.00 22.15 337 VAL C CA 1
ATOM 9196 C C . VAL C 1 337 ? 83.215 89.368 12.754 1.00 24.44 337 VAL C C 1
ATOM 9197 O O . VAL C 1 337 ? 84.166 88.749 12.272 1.00 25.10 337 VAL C O 1
ATOM 9201 N N . ALA C 1 338 ? 83.292 90.034 13.905 1.00 23.29 338 ALA C N 1
ATOM 9202 C CA . ALA C 1 338 ? 84.550 90.093 14.656 1.00 29.34 338 ALA C CA 1
ATOM 9203 C C . ALA C 1 338 ? 85.006 88.682 15.047 1.00 29.00 338 ALA C C 1
ATOM 9204 O O . ALA C 1 338 ? 86.189 88.346 14.924 1.00 26.31 338 ALA C O 1
ATOM 9206 N N . GLN C 1 339 ? 84.059 87.848 15.473 1.00 24.80 339 GLN C N 1
ATOM 9207 C CA . GLN C 1 339 ? 84.374 86.472 15.851 1.00 24.15 339 GLN C CA 1
ATOM 9208 C C . GLN C 1 339 ? 84.853 85.666 14.654 1.00 24.67 339 GLN C C 1
ATOM 9209 O O . GLN C 1 339 ? 85.847 84.973 14.751 1.00 24.96 339 GLN C O 1
ATOM 9215 N N . LEU C 1 340 ? 84.170 85.765 13.514 1.00 24.95 340 LEU C N 1
ATOM 9216 C CA . LEU C 1 340 ? 84.621 85.009 12.344 1.00 24.03 340 LEU C CA 1
ATOM 9217 C C . LEU C 1 340 ? 85.988 85.513 11.836 1.00 25.29 340 LEU C C 1
ATOM 9218 O O . LEU C 1 340 ? 86.804 84.734 11.335 1.00 23.53 340 LEU C O 1
ATOM 9223 N N . GLU C 1 341 ? 86.250 86.808 11.961 1.00 26.46 341 GLU C N 1
ATOM 9224 C CA . GLU C 1 341 ? 87.554 87.322 11.540 1.00 31.52 341 GLU C CA 1
ATOM 9225 C C . GLU C 1 341 ? 88.687 86.817 12.435 1.00 27.44 341 GLU C C 1
ATOM 9226 O O . GLU C 1 341 ? 89.837 86.781 12.015 1.00 30.03 341 GLU C O 1
ATOM 9232 N N . LEU C 1 342 ? 88.375 86.440 13.666 1.00 25.89 342 LEU C N 1
ATOM 9233 C CA . LEU C 1 342 ? 89.372 85.778 14.504 1.00 26.32 342 LEU C CA 1
ATOM 9234 C C . LEU C 1 342 ? 89.434 84.285 14.190 1.00 28.86 342 LEU C C 1
ATOM 9235 O O . LEU C 1 342 ? 90.524 83.699 14.125 1.00 27.13 342 LEU C O 1
ATOM 9240 N N . LEU C 1 343 ? 88.264 83.681 13.967 1.00 24.44 343 LEU C N 1
ATOM 9241 C CA . LEU C 1 343 ? 88.156 82.229 13.815 1.00 24.63 343 LEU C CA 1
ATOM 9242 C C . LEU C 1 343 ? 88.712 81.686 12.508 1.00 24.79 343 LEU C C 1
ATOM 9243 O O . LEU C 1 343 ? 89.301 80.624 12.502 1.00 23.67 343 LEU C O 1
ATOM 9248 N N . LEU C 1 344 ? 88.486 82.393 11.400 1.00 23.99 344 LEU C N 1
ATOM 9249 C CA . LEU C 1 344 ? 88.814 81.823 10.098 1.00 26.68 344 LEU C CA 1
ATOM 9250 C C . LEU C 1 344 ? 90.336 81.665 9.881 1.00 22.97 344 LEU C C 1
ATOM 9251 O O . LEU C 1 344 ? 90.764 80.597 9.457 1.00 25.08 344 LEU C O 1
ATOM 9256 N N . PRO C 1 345 ? 91.149 82.698 10.183 1.00 23.88 345 PRO C N 1
ATOM 9257 C CA . PRO C 1 345 ? 92.603 82.455 10.082 1.00 25.38 345 PRO C CA 1
ATOM 9258 C C . PRO C 1 345 ? 93.117 81.408 11.074 1.00 27.31 345 PRO C C 1
ATOM 9259 O O . PRO C 1 345 ? 94.040 80.661 10.748 1.00 27.11 345 PRO C O 1
ATOM 9263 N N . ALA C 1 346 ? 92.534 81.361 12.269 1.00 25.28 346 ALA C N 1
ATOM 9264 C CA . ALA C 1 346 ? 92.953 80.381 13.265 1.00 26.18 346 ALA C CA 1
ATOM 9265 C C . ALA C 1 346 ? 92.634 78.973 12.780 1.00 25.52 346 ALA C C 1
ATOM 9266 O O . ALA C 1 346 ? 93.467 78.082 12.871 1.00 27.53 346 ALA C O 1
ATOM 9268 N N . MET C 1 347 ? 91.437 78.781 12.236 1.00 23.75 347 MET C N 1
ATOM 9269 C CA . MET C 1 347 ? 91.044 77.467 11.755 1.00 21.99 347 MET C CA 1
ATOM 9270 C C . MET C 1 347 ? 91.858 77.078 10.529 1.00 24.94 347 MET C C 1
ATOM 9271 O O . MET C 1 347 ? 92.268 75.922 10.396 1.00 24.57 347 MET C O 1
ATOM 9276 N N . ALA C 1 348 ? 92.073 78.036 9.626 1.00 23.52 348 ALA C N 1
ATOM 9277 C CA . ALA C 1 348 ? 92.865 77.774 8.420 1.00 26.87 348 ALA C CA 1
ATOM 9278 C C . ALA C 1 348 ? 94.279 77.325 8.790 1.00 23.47 348 ALA C C 1
ATOM 9279 O O . ALA C 1 348 ? 94.788 76.346 8.247 1.00 25.35 348 ALA C O 1
ATOM 9281 N N . GLY C 1 349 ? 94.903 78.025 9.731 1.00 27.23 349 GLY C N 1
ATOM 9282 C CA . GLY C 1 349 ? 96.251 77.681 10.161 1.00 27.12 349 GLY C CA 1
ATOM 9283 C C . GLY C 1 349 ? 96.261 76.375 10.935 1.00 28.68 349 GLY C C 1
ATOM 9284 O O . GLY C 1 349 ? 97.208 75.585 10.834 1.00 26.53 349 GLY C O 1
ATOM 9285 N N . LEU C 1 350 ? 95.206 76.144 11.716 1.00 26.55 350 LEU C N 1
ATOM 9286 C CA . LEU C 1 350 ? 95.056 74.873 12.426 1.00 26.62 350 LEU C CA 1
ATOM 9287 C C . LEU C 1 350 ? 94.985 73.707 11.427 1.00 28.24 350 LEU C C 1
ATOM 9288 O O . LEU C 1 350 ? 95.731 72.727 11.549 1.00 26.99 350 LEU C O 1
ATOM 9293 N N . VAL C 1 351 ? 94.126 73.817 10.415 1.00 26.93 351 VAL C N 1
ATOM 9294 C CA . VAL C 1 351 ? 94.037 72.759 9.407 1.00 27.91 351 VAL C CA 1
ATOM 9295 C C . VAL C 1 351 ? 95.368 72.563 8.659 1.00 27.15 351 VAL C C 1
ATOM 9296 O O . VAL C 1 351 ? 95.828 71.433 8.473 1.00 26.68 351 VAL C O 1
ATOM 9300 N N . ALA C 1 352 ? 96.001 73.660 8.261 1.00 26.38 352 ALA C N 1
ATOM 9301 C CA . ALA C 1 352 ? 97.232 73.565 7.491 1.00 30.51 352 ALA C CA 1
ATOM 9302 C C . ALA C 1 352 ? 98.346 72.912 8.304 1.00 27.80 352 ALA C C 1
ATOM 9303 O O . ALA C 1 352 ? 99.202 72.257 7.740 1.00 29.93 352 ALA C O 1
ATOM 9305 N N . SER C 1 353 ? 98.300 73.065 9.626 1.00 28.17 353 SER C N 1
ATOM 9306 C CA . SER C 1 353 ? 99.376 72.605 10.509 1.00 30.05 353 SER C CA 1
ATOM 9307 C C . SER C 1 353 ? 99.251 71.132 10.941 1.00 31.54 353 SER C C 1
ATOM 9308 O O . SER C 1 353 ? 100.160 70.587 11.571 1.00 31.61 353 SER C O 1
ATOM 9311 N N . LEU C 1 354 ? 98.130 70.492 10.615 1.00 29.37 354 LEU C N 1
ATOM 9312 C CA . LEU C 1 354 ? 97.886 69.126 11.066 1.00 27.69 354 LEU C CA 1
ATOM 9313 C C . LEU C 1 354 ? 98.831 68.123 10.427 1.00 33.26 354 LEU C C 1
ATOM 9314 O O . LEU C 1 354 ? 99.118 68.192 9.234 1.00 27.54 354 LEU C O 1
ATOM 9319 N N . THR C 1 355 ? 99.296 67.183 11.241 1.00 29.30 355 THR C N 1
ATOM 9320 C CA . THR C 1 355 ? 100.026 66.025 10.755 1.00 29.37 355 THR C CA 1
ATOM 9321 C C . THR C 1 355 ? 99.099 64.834 10.827 1.00 31.06 355 THR C C 1
ATOM 9322 O O . THR C 1 355 ? 98.683 64.431 11.912 1.00 31.64 355 THR C O 1
ATOM 9326 N N . PHE C 1 356 ? 98.766 64.278 9.671 1.00 31.41 356 PHE C N 1
ATOM 9327 C CA . PHE C 1 356 ? 97.882 63.128 9.619 1.00 33.97 356 PHE C CA 1
ATOM 9328 C C . PHE C 1 356 ? 98.668 61.838 9.790 1.00 35.04 356 PHE C C 1
ATOM 9329 O O . PHE C 1 356 ? 99.649 61.601 9.099 1.00 34.89 356 PHE C O 1
ATOM 9337 N N . ASN C 1 357 ? 98.245 61.015 10.740 1.00 31.00 357 ASN C N 1
ATOM 9338 C CA . ASN C 1 357 ? 98.926 59.752 10.980 1.00 32.79 357 ASN C CA 1
ATOM 9339 C C . ASN C 1 357 ? 98.296 58.669 10.115 1.00 32.85 357 ASN C C 1
ATOM 9340 O O . ASN C 1 357 ? 97.389 57.966 10.544 1.00 31.93 357 ASN C O 1
ATOM 9345 N N . VAL C 1 358 ? 98.782 58.558 8.879 1.00 35.74 358 VAL C N 1
ATOM 9346 C CA . VAL C 1 358 ? 98.085 57.805 7.832 1.00 30.87 358 VAL C CA 1
ATOM 9347 C C . VAL C 1 358 ? 98.126 56.290 8.028 1.00 37.17 358 VAL C C 1
ATOM 9348 O O . VAL C 1 358 ? 97.209 55.572 7.590 1.00 33.66 358 VAL C O 1
ATOM 9352 N N . GLN C 1 359 ? 99.175 55.804 8.680 1.00 35.41 359 GLN C N 1
ATOM 9353 C CA . GLN C 1 359 ? 99.314 54.373 8.915 1.00 39.59 359 GLN C CA 1
ATOM 9354 C C . GLN C 1 359 ? 98.312 53.930 9.963 1.00 35.48 359 GLN C C 1
ATOM 9355 O O . GLN C 1 359 ? 97.661 52.904 9.821 1.00 36.60 359 GLN C O 1
ATOM 9361 N N . ARG C 1 360 ? 98.209 54.716 11.024 1.00 36.34 360 ARG C N 1
ATOM 9362 C CA . ARG C 1 360 ? 97.190 54.501 12.041 1.00 39.50 360 ARG C CA 1
ATOM 9363 C C . ARG C 1 360 ? 95.808 54.434 11.380 1.00 35.08 360 ARG C C 1
ATOM 9364 O O . ARG C 1 360 ? 95.057 53.491 11.606 1.00 36.06 360 ARG C O 1
ATOM 9372 N N . MET C 1 361 ? 95.490 55.404 10.528 1.00 31.73 361 MET C N 1
ATOM 9373 C CA . MET C 1 361 ? 94.157 55.446 9.922 1.00 32.39 361 MET C CA 1
ATOM 9374 C C . MET C 1 361 ? 93.942 54.277 8.965 1.00 35.02 361 MET C C 1
ATOM 9375 O O . MET C 1 361 ? 92.837 53.717 8.891 1.00 33.34 361 MET C O 1
ATOM 9380 N N . ALA C 1 362 ? 95.000 53.898 8.254 1.00 34.79 362 ALA C N 1
ATOM 9381 C CA . ALA C 1 362 ? 94.940 52.776 7.317 1.00 36.29 362 ALA C CA 1
ATOM 9382 C C . ALA C 1 362 ? 94.747 51.455 8.050 1.00 35.49 362 ALA C C 1
ATOM 9383 O O . ALA C 1 362 ? 93.964 50.608 7.609 1.00 35.71 362 ALA C O 1
ATOM 9385 N N . GLU C 1 363 ? 95.454 51.288 9.167 1.00 32.72 363 GLU C N 1
ATOM 9386 C CA . GLU C 1 363 ? 95.314 50.089 9.993 1.00 38.25 363 GLU C CA 1
ATOM 9387 C C . GLU C 1 363 ? 93.879 49.899 10.482 1.00 37.22 363 GLU C C 1
ATOM 9388 O O . GLU C 1 363 ? 93.375 48.783 10.527 1.00 35.18 363 GLU C O 1
ATOM 9394 N N . LEU C 1 364 ? 93.221 50.998 10.836 1.00 34.33 364 LEU C N 1
ATOM 9395 C CA . LEU C 1 364 ? 91.881 50.932 11.407 1.00 33.79 364 LEU C CA 1
ATOM 9396 C C . LEU C 1 364 ? 90.804 50.750 10.355 1.00 36.98 364 LEU C C 1
ATOM 9397 O O . LEU C 1 364 ? 89.723 50.247 10.646 1.00 38.86 364 LEU C O 1
ATOM 9402 N N . ALA C 1 365 ? 91.085 51.175 9.129 1.00 35.23 365 ALA C N 1
ATOM 9403 C CA . ALA C 1 365 ? 90.043 51.209 8.098 1.00 36.96 365 ALA C CA 1
ATOM 9404 C C . ALA C 1 365 ? 89.344 49.857 7.827 1.00 38.87 365 ALA C C 1
ATOM 9405 O O . ALA C 1 365 ? 88.152 49.847 7.539 1.00 37.82 365 ALA C O 1
ATOM 9407 N N . PRO C 1 366 ? 90.068 48.718 7.896 1.00 36.74 366 PRO C N 1
ATOM 9408 C CA . PRO C 1 366 ? 89.309 47.494 7.611 1.00 37.14 366 PRO C CA 1
ATOM 9409 C C . PRO C 1 366 ? 88.878 46.705 8.850 1.00 41.18 366 PRO C C 1
ATOM 9410 O O . PRO C 1 366 ? 88.436 45.561 8.704 1.00 41.36 366 PRO C O 1
ATOM 9414 N N . ALA C 1 367 ? 89.008 47.287 10.038 1.00 39.87 367 ALA C N 1
ATOM 9415 C CA . ALA C 1 367 ? 88.714 46.558 11.273 1.00 41.41 367 ALA C CA 1
ATOM 9416 C C . ALA C 1 367 ? 87.243 46.171 11.397 1.00 43.36 367 ALA C C 1
ATOM 9417 O O . ALA C 1 367 ? 86.378 46.741 10.728 1.00 42.80 367 ALA C O 1
ATOM 9419 N N . GLY C 1 368 ? 86.974 45.178 12.243 1.00 46.51 368 GLY C N 1
ATOM 9420 C CA . GLY C 1 368 ? 85.617 44.774 12.567 1.00 37.80 368 GLY C CA 1
ATOM 9421 C C . GLY C 1 368 ? 84.883 44.116 11.424 1.00 41.49 368 GLY C C 1
ATOM 9422 O O . GLY C 1 368 ? 83.660 44.031 11.440 1.00 45.35 368 GLY C O 1
ATOM 9423 N N . TYR C 1 369 ? 85.634 43.651 10.430 1.00 41.03 369 TYR C N 1
ATOM 9424 C CA . TYR C 1 369 ? 85.078 42.996 9.239 1.00 42.20 369 TYR C CA 1
ATOM 9425 C C . TYR C 1 369 ? 84.106 43.875 8.453 1.00 40.79 369 TYR C C 1
ATOM 9426 O O . TYR C 1 369 ? 83.114 43.391 7.909 1.00 39.53 369 TYR C O 1
ATOM 9435 N N . THR C 1 370 ? 84.421 45.166 8.367 1.00 42.09 370 THR C N 1
ATOM 9436 C CA . THR C 1 370 ? 83.580 46.115 7.643 1.00 37.49 370 THR C CA 1
ATOM 9437 C C . THR C 1 370 ? 83.529 45.817 6.142 1.00 37.11 370 THR C C 1
ATOM 9438 O O . THR C 1 370 ? 82.550 46.129 5.474 1.00 39.08 370 THR C O 1
ATOM 9442 N N . LEU C 1 371 ? 84.570 45.182 5.615 1.00 40.64 371 LEU C N 1
ATOM 9443 C CA . LEU C 1 371 ? 84.612 44.845 4.190 1.00 38.73 371 LEU C CA 1
ATOM 9444 C C . LEU C 1 371 ? 83.597 43.759 3.807 1.00 40.85 371 LEU C C 1
ATOM 9445 O O . LEU C 1 371 ? 83.356 43.511 2.621 1.00 40.29 371 LEU C O 1
ATOM 9450 N N . ALA C 1 372 ? 82.983 43.136 4.809 1.00 39.03 372 ALA C N 1
ATOM 9451 C CA . ALA C 1 372 ? 81.884 42.209 4.552 1.00 44.98 372 ALA C CA 1
ATOM 9452 C C . ALA C 1 372 ? 80.739 42.906 3.829 1.00 45.33 372 ALA C C 1
ATOM 9453 O O . ALA C 1 372 ? 80.066 42.299 2.988 1.00 41.35 372 ALA C O 1
ATOM 9455 N N . THR C 1 373 ? 80.524 44.182 4.152 1.00 41.60 373 THR C N 1
ATOM 9456 C CA . THR C 1 373 ? 79.521 44.977 3.453 1.00 40.22 373 THR C CA 1
ATOM 9457 C C . THR C 1 373 ? 79.830 45.028 1.969 1.00 39.68 373 THR C C 1
ATOM 9458 O O . THR C 1 373 ? 78.963 44.799 1.136 1.00 41.60 373 THR C O 1
ATOM 9462 N N . ASP C 1 374 ? 81.084 45.328 1.652 1.00 39.23 374 ASP C N 1
ATOM 9463 C CA . ASP C 1 374 ? 81.543 45.378 0.276 1.00 39.13 374 ASP C CA 1
ATOM 9464 C C . ASP C 1 374 ? 81.392 44.013 -0.389 1.00 42.53 374 ASP C C 1
ATOM 9465 O O . ASP C 1 374 ? 81.048 43.933 -1.565 1.00 40.22 374 ASP C O 1
ATOM 9470 N N . LEU C 1 375 ? 81.667 42.950 0.373 1.00 41.61 375 LEU C N 1
ATOM 9471 C CA . LEU C 1 375 ? 81.454 41.573 -0.092 1.00 45.60 375 LEU C CA 1
ATOM 9472 C C . LEU C 1 375 ? 79.996 41.376 -0.505 1.00 44.32 375 LEU C C 1
ATOM 9473 O O . LEU C 1 375 ? 79.714 41.031 -1.651 1.00 47.86 375 LEU C O 1
ATOM 9478 N N . ALA C 1 376 ? 79.082 41.618 0.434 1.00 45.96 376 ALA C N 1
ATOM 9479 C CA . ALA C 1 376 ? 77.640 41.529 0.173 1.00 45.64 376 ALA C CA 1
ATOM 9480 C C . ALA C 1 376 ? 77.214 42.332 -1.053 1.00 47.72 376 ALA C C 1
ATOM 9481 O O . ALA C 1 376 ? 76.444 41.849 -1.884 1.00 50.98 376 ALA C O 1
ATOM 9483 N N . GLU C 1 377 ? 77.714 43.559 -1.165 1.00 46.00 377 GLU C N 1
ATOM 9484 C CA . GLU C 1 377 ? 77.369 44.425 -2.289 1.00 45.18 377 GLU C CA 1
ATOM 9485 C C . GLU C 1 377 ? 77.904 43.866 -3.603 1.00 47.75 377 GLU C C 1
ATOM 9486 O O . GLU C 1 377 ? 77.249 43.961 -4.643 1.00 49.09 377 GLU C O 1
ATOM 9492 N N . TRP C 1 378 ? 79.097 43.287 -3.555 1.00 45.98 378 TRP C N 1
ATOM 9493 C CA . TRP C 1 378 ? 79.669 42.658 -4.744 1.00 53.61 378 TRP C CA 1
ATOM 9494 C C . TRP C 1 378 ? 78.785 41.499 -5.206 1.00 51.33 378 TRP C C 1
ATOM 9495 O O . TRP C 1 378 ? 78.499 41.370 -6.391 1.00 53.50 378 TRP C O 1
ATOM 9506 N N . LEU C 1 379 ? 78.345 40.670 -4.265 1.00 48.42 379 LEU C N 1
ATOM 9507 C CA . LEU C 1 379 ? 77.426 39.580 -4.587 1.00 55.36 379 LEU C CA 1
ATOM 9508 C C . LEU C 1 379 ? 76.159 40.115 -5.257 1.00 59.87 379 LEU C C 1
ATOM 9509 O O . LEU C 1 379 ? 75.720 39.570 -6.270 1.00 60.56 379 LEU C O 1
ATOM 9514 N N . VAL C 1 380 ? 75.595 41.194 -4.713 1.00 55.89 380 VAL C N 1
ATOM 9515 C CA . VAL C 1 380 ? 74.402 41.812 -5.293 1.00 56.71 380 VAL C CA 1
ATOM 9516 C C . VAL C 1 380 ? 74.629 42.229 -6.748 1.00 57.27 380 VAL C C 1
ATOM 9517 O O . VAL C 1 380 ? 73.763 42.030 -7.604 1.00 60.11 380 VAL C O 1
ATOM 9521 N N . ARG C 1 381 ? 75.800 42.796 -7.021 1.00 55.82 381 ARG C N 1
ATOM 9522 C CA . ARG C 1 381 ? 76.178 43.188 -8.379 1.00 60.61 381 ARG C CA 1
ATOM 9523 C C . ARG C 1 381 ? 76.197 41.990 -9.327 1.00 61.88 381 ARG C C 1
ATOM 9524 O O . ARG C 1 381 ? 76.084 42.150 -10.542 1.00 60.65 381 ARG C O 1
ATOM 9532 N N . GLN C 1 382 ? 76.357 40.797 -8.759 1.00 59.74 382 GLN C N 1
ATOM 9533 C CA . GLN C 1 382 ? 76.469 39.574 -9.546 1.00 66.78 382 GLN C CA 1
ATOM 9534 C C . GLN C 1 382 ? 75.106 38.945 -9.815 1.00 67.46 382 GLN C C 1
ATOM 9535 O O . GLN C 1 382 ? 75.013 37.927 -10.500 1.00 72.65 382 GLN C O 1
ATOM 9541 N N . GLY C 1 383 ? 74.053 39.548 -9.269 1.00 62.77 383 GLY C N 1
ATOM 9542 C CA . GLY C 1 383 ? 72.709 39.031 -9.452 1.00 60.36 383 GLY C CA 1
ATOM 9543 C C . GLY C 1 383 ? 72.205 38.235 -8.264 1.00 62.26 383 GLY C C 1
ATOM 9544 O O . GLY C 1 383 ? 71.072 37.771 -8.260 1.00 63.64 383 GLY C O 1
ATOM 9545 N N . VAL C 1 384 ? 73.045 38.065 -7.253 1.00 61.88 384 VAL C N 1
ATOM 9546 C CA . VAL C 1 384 ? 72.619 37.372 -6.050 1.00 61.78 384 VAL C CA 1
ATOM 9547 C C . VAL C 1 384 ? 71.532 38.180 -5.344 1.00 71.48 384 VAL C C 1
ATOM 9548 O O . VAL C 1 384 ? 71.637 39.413 -5.225 1.00 61.98 384 VAL C O 1
ATOM 9552 N N . PRO C 1 385 ? 70.460 37.487 -4.911 1.00 77.00 385 PRO C N 1
ATOM 9553 C CA . PRO C 1 385 ? 69.403 38.090 -4.091 1.00 76.33 385 PRO C CA 1
ATOM 9554 C C . PRO C 1 385 ? 69.975 38.757 -2.847 1.00 73.36 385 PRO C C 1
ATOM 9555 O O . PRO C 1 385 ? 71.007 38.328 -2.324 1.00 73.76 385 PRO C O 1
ATOM 9559 N N . PHE C 1 386 ? 69.297 39.794 -2.377 1.00 70.10 386 PHE C N 1
ATOM 9560 C CA . PHE C 1 386 ? 69.825 40.613 -1.302 1.00 69.86 386 PHE C CA 1
ATOM 9561 C C . PHE C 1 386 ? 70.062 39.834 -0.009 1.00 71.86 386 PHE C C 1
ATOM 9562 O O . PHE C 1 386 ? 71.189 39.818 0.504 1.00 69.32 386 PHE C O 1
ATOM 9570 N N . ARG C 1 387 ? 69.016 39.195 0.513 1.00 71.36 387 ARG C N 1
ATOM 9571 C CA . ARG C 1 387 ? 69.113 38.563 1.831 1.00 77.62 387 ARG C CA 1
ATOM 9572 C C . ARG C 1 387 ? 70.133 37.418 1.857 1.00 75.92 387 ARG C C 1
ATOM 9573 O O . ARG C 1 387 ? 70.860 37.224 2.834 1.00 75.82 387 ARG C O 1
ATOM 9581 N N . SER C 1 388 ? 70.213 36.669 0.764 1.00 74.84 388 SER C N 1
ATOM 9582 C CA . SER C 1 388 ? 71.172 35.570 0.675 1.00 75.05 388 SER C CA 1
ATOM 9583 C C . SER C 1 388 ? 72.595 36.116 0.606 1.00 72.28 388 SER C C 1
ATOM 9584 O O . SER C 1 388 ? 73.482 35.595 1.274 1.00 68.47 388 SER C O 1
ATOM 9587 N N . ALA C 1 389 ? 72.796 37.179 -0.177 1.00 70.34 389 ALA C N 1
ATOM 9588 C CA . ALA C 1 389 ? 74.092 37.860 -0.251 1.00 66.97 389 ALA C CA 1
ATOM 9589 C C . ALA C 1 389 ? 74.562 38.271 1.141 1.00 63.96 389 ALA C C 1
ATOM 9590 O O . ALA C 1 389 ? 75.748 38.183 1.455 1.00 62.41 389 ALA C O 1
ATOM 9592 N N . HIS C 1 390 ? 73.619 38.682 1.983 1.00 66.43 390 HIS C N 1
ATOM 9593 C CA . HIS C 1 390 ? 73.935 39.111 3.340 1.00 67.05 390 HIS C CA 1
ATOM 9594 C C . HIS C 1 390 ? 74.312 37.968 4.284 1.00 70.73 390 HIS C C 1
ATOM 9595 O O . HIS C 1 390 ? 75.204 38.127 5.117 1.00 67.94 390 HIS C O 1
ATOM 9602 N N . GLU C 1 391 ? 73.643 36.823 4.171 1.00 72.97 391 GLU C N 1
ATOM 9603 C CA . GLU C 1 391 ? 73.992 35.692 5.030 1.00 71.13 391 GLU C CA 1
ATOM 9604 C C . GLU C 1 391 ? 75.321 35.103 4.581 1.00 64.91 391 GLU C C 1
ATOM 9605 O O . GLU C 1 391 ? 76.120 34.662 5.406 1.00 67.71 391 GLU C O 1
ATOM 9611 N N . ALA C 1 392 ? 75.560 35.115 3.273 1.00 60.33 392 ALA C N 1
ATOM 9612 C CA . ALA C 1 392 ? 76.865 34.754 2.730 1.00 62.53 392 ALA C CA 1
ATOM 9613 C C . ALA C 1 392 ? 77.963 35.617 3.356 1.00 66.61 392 ALA C C 1
ATOM 9614 O O . ALA C 1 392 ? 79.019 35.113 3.765 1.00 64.01 392 ALA C O 1
ATOM 9616 N N . ALA C 1 393 ? 77.703 36.919 3.438 1.00 60.60 393 ALA C N 1
ATOM 9617 C CA . ALA C 1 393 ? 78.656 37.844 4.034 1.00 58.36 393 ALA C CA 1
ATOM 9618 C C . ALA C 1 393 ? 78.815 37.558 5.524 1.00 58.86 393 ALA C C 1
ATOM 9619 O O . ALA C 1 393 ? 79.928 37.538 6.045 1.00 56.63 393 ALA C O 1
ATOM 9621 N N . GLY C 1 394 ? 77.700 37.329 6.209 1.00 60.85 394 GLY C N 1
ATOM 9622 C CA . GLY C 1 394 ? 77.743 36.967 7.617 1.00 64.37 394 GLY C CA 1
ATOM 9623 C C . GLY C 1 394 ? 78.424 35.623 7.844 1.00 64.62 394 GLY C C 1
ATOM 9624 O O . GLY C 1 394 ? 79.053 35.395 8.883 1.00 61.21 394 GLY C O 1
ATOM 9625 N N . ALA C 1 395 ? 78.290 34.730 6.867 1.00 61.83 395 ALA C N 1
ATOM 9626 C CA . ALA C 1 395 ? 78.968 33.439 6.906 1.00 66.69 395 ALA C CA 1
ATOM 9627 C C . ALA C 1 395 ? 80.466 33.642 6.758 1.00 66.27 395 ALA C C 1
ATOM 9628 O O . ALA C 1 395 ? 81.264 33.111 7.546 1.00 63.99 395 ALA C O 1
ATOM 9630 N N . ALA C 1 396 ? 80.830 34.420 5.739 1.00 63.28 396 ALA C N 1
ATOM 9631 C CA . ALA C 1 396 ? 82.221 34.745 5.462 1.00 62.14 396 ALA C CA 1
ATOM 9632 C C . ALA C 1 396 ? 82.906 35.293 6.706 1.00 59.84 396 ALA C C 1
ATOM 9633 O O . ALA C 1 396 ? 84.005 34.856 7.052 1.00 61.75 396 ALA C O 1
ATOM 9635 N N . VAL C 1 397 ? 82.238 36.223 7.390 1.00 58.38 397 VAL C N 1
ATOM 9636 C CA . VAL C 1 397 ? 82.787 36.851 8.592 1.00 61.41 397 VAL C CA 1
ATOM 9637 C C . VAL C 1 397 ? 83.105 35.838 9.689 1.00 65.58 397 VAL C C 1
ATOM 9638 O O . VAL C 1 397 ? 84.198 35.841 10.254 1.00 64.28 397 VAL C O 1
ATOM 9642 N N . ARG C 1 398 ? 82.143 34.972 9.986 1.00 69.13 398 ARG C N 1
ATOM 9643 C CA . ARG C 1 398 ? 82.309 34.004 11.059 1.00 71.18 398 ARG C CA 1
ATOM 9644 C C . ARG C 1 398 ? 83.339 32.939 10.685 1.00 67.70 398 ARG C C 1
ATOM 9645 O O . ARG C 1 398 ? 84.090 32.473 11.544 1.00 68.70 398 ARG C O 1
ATOM 9653 N N . ALA C 1 399 ? 83.375 32.571 9.405 1.00 60.92 399 ALA C N 1
ATOM 9654 C CA . ALA C 1 399 ? 84.416 31.692 8.888 1.00 62.29 399 ALA C CA 1
ATOM 9655 C C . ALA C 1 399 ? 85.798 32.286 9.145 1.00 67.44 399 ALA C C 1
ATOM 9656 O O . ALA C 1 399 ? 86.703 31.604 9.633 1.00 66.92 399 ALA C O 1
ATOM 9658 N N . ALA C 1 400 ? 85.949 33.566 8.819 1.00 66.00 400 ALA C N 1
ATOM 9659 C CA . ALA C 1 400 ? 87.199 34.274 9.053 1.00 64.06 400 ALA C CA 1
ATOM 9660 C C . ALA C 1 400 ? 87.389 34.589 10.536 1.00 64.98 400 ALA C C 1
ATOM 9661 O O . ALA C 1 400 ? 88.518 34.654 11.018 1.00 66.29 400 ALA C O 1
ATOM 9663 N N . GLU C 1 401 ? 86.283 34.797 11.249 1.00 66.47 401 GLU C N 1
ATOM 9664 C CA . GLU C 1 401 ? 86.313 34.984 12.702 1.00 70.53 401 GLU C CA 1
ATOM 9665 C C . GLU C 1 401 ? 86.949 33.783 13.385 1.00 74.76 401 GLU C C 1
ATOM 9666 O O . GLU C 1 401 ? 87.776 33.933 14.292 1.00 73.80 401 GLU C O 1
ATOM 9672 N N . GLN C 1 402 ? 86.524 32.599 12.944 1.00 73.28 402 GLN C N 1
ATOM 9673 C CA . GLN C 1 402 ? 87.026 31.317 13.430 1.00 78.21 402 GLN C CA 1
ATOM 9674 C C . GLN C 1 402 ? 88.538 31.218 13.276 1.00 76.25 402 GLN C C 1
ATOM 9675 O O . GLN C 1 402 ? 89.267 30.998 14.245 1.00 75.90 402 GLN C O 1
ATOM 9681 N N . ARG C 1 403 ? 89.002 31.400 12.046 1.00 73.89 403 ARG C N 1
ATOM 9682 C CA . ARG C 1 403 ? 90.413 31.236 11.730 1.00 73.97 403 ARG C CA 1
ATOM 9683 C C . ARG C 1 403 ? 91.267 32.390 12.247 1.00 71.84 403 ARG C C 1
ATOM 9684 O O . ARG C 1 403 ? 92.492 32.295 12.274 1.00 75.06 403 ARG C O 1
ATOM 9692 N N . GLY C 1 404 ? 90.623 33.479 12.651 1.00 71.81 404 GLY C N 1
ATOM 9693 C CA . GLY C 1 404 ? 91.342 34.648 13.125 1.00 71.16 404 GLY C CA 1
ATOM 9694 C C . GLY C 1 404 ? 92.075 35.385 12.014 1.00 68.16 404 GLY C C 1
ATOM 9695 O O . GLY C 1 404 ? 93.163 35.931 12.228 1.00 63.50 404 GLY C O 1
ATOM 9696 N N . VAL C 1 405 ? 91.476 35.397 10.826 1.00 64.63 405 VAL C N 1
ATOM 9697 C CA . VAL C 1 405 ? 92.059 36.077 9.673 1.00 65.08 405 VAL C CA 1
ATOM 9698 C C . VAL C 1 405 ? 91.062 37.045 9.024 1.00 63.87 405 VAL C C 1
ATOM 9699 O O . VAL C 1 405 ? 89.887 37.095 9.404 1.00 57.92 405 VAL C O 1
ATOM 9703 N N . GLY C 1 406 ? 91.544 37.816 8.051 1.00 57.30 406 GLY C N 1
ATOM 9704 C CA . GLY C 1 406 ? 90.701 38.752 7.332 1.00 57.59 406 GLY C CA 1
ATOM 9705 C C . GLY C 1 406 ? 89.942 38.053 6.226 1.00 58.56 406 GLY C C 1
ATOM 9706 O O . GLY C 1 406 ? 90.326 36.964 5.802 1.00 60.00 406 GLY C O 1
ATOM 9707 N N . LEU C 1 407 ? 88.866 38.679 5.759 1.00 51.44 407 LEU C N 1
ATOM 9708 C CA . LEU C 1 407 ? 88.047 38.121 4.691 1.00 51.43 407 LEU C CA 1
ATOM 9709 C C . LEU C 1 407 ? 88.874 37.782 3.455 1.00 55.78 407 LEU C C 1
ATOM 9710 O O . LEU C 1 407 ? 88.579 36.821 2.744 1.00 59.41 407 LEU C O 1
ATOM 9715 N N . GLN C 1 408 ? 89.915 38.575 3.219 1.00 57.20 408 GLN C N 1
ATOM 9716 C CA . GLN C 1 408 ? 90.806 38.397 2.078 1.00 59.33 408 GLN C CA 1
ATOM 9717 C C . GLN C 1 408 ? 91.569 37.068 2.160 1.00 61.37 408 GLN C C 1
ATOM 9718 O O . GLN C 1 408 ? 91.945 36.483 1.139 1.00 60.38 408 GLN C O 1
ATOM 9724 N N . GLU C 1 409 ? 91.781 36.592 3.383 1.00 62.39 409 GLU C N 1
ATOM 9725 C CA . GLU C 1 409 ? 92.590 35.402 3.613 1.00 61.84 409 GLU C CA 1
ATOM 9726 C C . GLU C 1 409 ? 91.785 34.106 3.547 1.00 65.33 409 GLU C C 1
ATOM 9727 O O . GLU C 1 409 ? 92.342 33.021 3.718 1.00 66.73 409 GLU C O 1
ATOM 9733 N N . LEU C 1 410 ? 90.482 34.211 3.305 1.00 64.25 410 LEU C N 1
ATOM 9734 C CA . LEU C 1 410 ? 89.669 33.024 3.060 1.00 64.00 410 LEU C CA 1
ATOM 9735 C C . LEU C 1 410 ? 90.120 32.351 1.768 1.00 69.31 410 LEU C C 1
ATOM 9736 O O . LEU C 1 410 ? 90.210 33.000 0.726 1.00 67.04 410 LEU C O 1
ATOM 9741 N N . THR C 1 411 ? 90.404 31.052 1.835 1.00 70.69 411 THR C N 1
ATOM 9742 C CA . THR C 1 411 ? 90.842 30.315 0.652 1.00 70.65 411 THR C CA 1
ATOM 9743 C C . THR C 1 411 ? 89.717 30.197 -0.361 1.00 69.17 411 THR C C 1
ATOM 9744 O O . THR C 1 411 ? 88.545 30.336 -0.013 1.00 71.51 411 THR C O 1
ATOM 9748 N N . ASP C 1 412 ? 90.079 29.940 -1.613 1.00 68.93 412 ASP C N 1
ATOM 9749 C CA . ASP C 1 412 ? 89.096 29.792 -2.680 1.00 73.13 412 ASP C CA 1
ATOM 9750 C C . ASP C 1 412 ? 88.071 28.715 -2.344 1.00 75.53 412 ASP C C 1
ATOM 9751 O O . ASP C 1 412 ? 86.896 28.829 -2.701 1.00 73.84 412 ASP C O 1
ATOM 9756 N N . ASP C 1 413 ? 88.522 27.680 -1.640 1.00 74.93 413 ASP C N 1
ATOM 9757 C CA . ASP C 1 413 ? 87.635 26.614 -1.195 1.00 75.27 413 ASP C CA 1
ATOM 9758 C C . ASP C 1 413 ? 86.619 27.125 -0.182 1.00 74.74 413 ASP C C 1
ATOM 9759 O O . ASP C 1 413 ? 85.420 26.863 -0.311 1.00 73.53 413 ASP C O 1
ATOM 9764 N N . GLU C 1 414 ? 87.098 27.855 0.823 1.00 74.71 414 GLU C N 1
ATOM 9765 C CA . GLU C 1 414 ? 86.222 28.384 1.866 1.00 73.60 414 GLU C CA 1
ATOM 9766 C C . GLU C 1 414 ? 85.174 29.323 1.278 1.00 69.94 414 GLU C C 1
ATOM 9767 O O . GLU C 1 414 ? 84.011 29.291 1.678 1.00 70.29 414 GLU C O 1
ATOM 9773 N N . LEU C 1 415 ? 85.591 30.142 0.316 1.00 71.28 415 LEU C N 1
ATOM 9774 C CA . LEU C 1 415 ? 84.682 31.062 -0.363 1.00 72.29 415 LEU C CA 1
ATOM 9775 C C . LEU C 1 415 ? 83.617 30.299 -1.141 1.00 73.11 415 LEU C C 1
ATOM 9776 O O . LEU C 1 415 ? 82.421 30.561 -0.997 1.00 71.62 415 LEU C O 1
ATOM 9781 N N . ALA C 1 416 ? 84.064 29.358 -1.967 1.00 75.32 416 ALA C N 1
ATOM 9782 C CA . ALA C 1 416 ? 83.160 28.520 -2.748 1.00 74.04 416 ALA C CA 1
ATOM 9783 C C . ALA C 1 416 ? 82.233 27.742 -1.825 1.00 72.01 416 ALA C C 1
ATOM 9784 O O . ALA C 1 416 ? 81.055 27.562 -2.125 1.00 73.10 416 ALA C O 1
ATOM 9786 N N . ALA C 1 417 ? 82.779 27.291 -0.697 1.00 75.17 417 ALA C N 1
ATOM 9787 C CA . ALA C 1 417 ? 82.003 26.593 0.320 1.00 72.29 417 ALA C CA 1
ATOM 9788 C C . ALA C 1 417 ? 80.823 27.439 0.772 1.00 76.44 417 ALA C C 1
ATOM 9789 O O . ALA C 1 417 ? 79.684 26.967 0.810 1.00 79.27 417 ALA C O 1
ATOM 9791 N N . ILE C 1 418 ? 81.103 28.695 1.110 1.00 75.89 418 ILE C N 1
ATOM 9792 C CA . ILE C 1 418 ? 80.071 29.621 1.561 1.00 71.15 418 ILE C CA 1
ATOM 9793 C C . ILE C 1 418 ? 79.051 29.870 0.450 1.00 65.79 418 ILE C C 1
ATOM 9794 O O . ILE C 1 418 ? 77.847 29.879 0.697 1.00 66.90 418 ILE C O 1
ATOM 9799 N N . SER C 1 419 ? 79.540 30.044 -0.773 1.00 64.30 419 SER C N 1
ATOM 9800 C CA . SER C 1 419 ? 78.668 30.216 -1.931 1.00 69.33 419 SER C CA 1
ATOM 9801 C C . SER C 1 419 ? 79.445 30.068 -3.237 1.00 70.75 419 SER C C 1
ATOM 9802 O O . SER C 1 419 ? 80.542 30.606 -3.377 1.00 71.92 419 SER C O 1
ATOM 9805 N N . PRO C 1 420 ? 78.869 29.335 -4.202 1.00 74.98 420 PRO C N 1
ATOM 9806 C CA . PRO C 1 420 ? 79.461 29.126 -5.531 1.00 72.85 420 PRO C CA 1
ATOM 9807 C C . PRO C 1 420 ? 79.600 30.418 -6.330 1.00 73.82 420 PRO C C 1
ATOM 9808 O O . PRO C 1 420 ? 80.343 30.457 -7.314 1.00 72.85 420 PRO C O 1
ATOM 9812 N N . GLU C 1 421 ? 78.875 31.453 -5.913 1.00 76.70 421 GLU C N 1
ATOM 9813 C CA . GLU C 1 421 ? 78.914 32.756 -6.570 1.00 74.95 421 GLU C CA 1
ATOM 9814 C C . GLU C 1 421 ? 80.113 33.579 -6.099 1.00 68.90 421 GLU C C 1
ATOM 9815 O O . GLU C 1 421 ? 80.593 34.468 -6.809 1.00 64.29 421 GLU C O 1
ATOM 9821 N N . LEU C 1 422 ? 80.585 33.264 -4.896 1.00 68.10 422 LEU C N 1
ATOM 9822 C CA . LEU C 1 422 ? 81.784 33.873 -4.333 1.00 63.64 422 LEU C CA 1
ATOM 9823 C C . LEU C 1 422 ? 83.067 33.391 -5.014 1.00 64.45 422 LEU C C 1
ATOM 9824 O O . LEU C 1 422 ? 83.896 32.731 -4.386 1.00 65.73 422 LEU C O 1
ATOM 9829 N N . THR C 1 423 ? 83.227 33.728 -6.291 1.00 61.77 423 THR C N 1
ATOM 9830 C CA . THR C 1 423 ? 84.446 33.420 -7.033 1.00 62.56 423 THR C CA 1
ATOM 9831 C C . THR C 1 423 ? 85.654 34.109 -6.379 1.00 67.98 423 THR C C 1
ATOM 9832 O O . THR C 1 423 ? 85.483 34.998 -5.543 1.00 66.24 423 THR C O 1
ATOM 9836 N N . PRO C 1 424 ? 86.856 33.693 -6.765 1.00 69.25 424 PRO C N 1
ATOM 9837 C CA . PRO C 1 424 ? 88.085 34.272 -6.214 1.00 65.49 424 PRO C CA 1
ATOM 9838 C C . PRO C 1 424 ? 88.291 35.710 -6.678 1.00 65.63 424 PRO C C 1
ATOM 9839 O O . PRO C 1 424 ? 89.259 36.356 -6.274 1.00 60.55 424 PRO C O 1
ATOM 9843 N N . GLN C 1 425 ? 87.386 36.201 -7.518 1.00 63.42 425 GLN C N 1
ATOM 9844 C CA . GLN C 1 425 ? 87.477 37.563 -8.031 1.00 68.30 425 GLN C CA 1
ATOM 9845 C C . GLN C 1 425 ? 86.948 38.571 -7.016 1.00 65.11 425 GLN C C 1
ATOM 9846 O O . GLN C 1 425 ? 87.319 39.744 -7.041 1.00 65.45 425 GLN C O 1
ATOM 9852 N N . VAL C 1 426 ? 86.080 38.105 -6.124 1.00 59.73 426 VAL C N 1
ATOM 9853 C CA . VAL C 1 426 ? 85.499 38.964 -5.099 1.00 61.83 426 VAL C CA 1
ATOM 9854 C C . VAL C 1 426 ? 86.580 39.735 -4.350 1.00 59.44 426 VAL C C 1
ATOM 9855 O O . VAL C 1 426 ? 86.369 40.875 -3.935 1.00 58.46 426 VAL C O 1
ATOM 9859 N N . ARG C 1 427 ? 87.739 39.107 -4.180 1.00 56.27 427 ARG C N 1
ATOM 9860 C CA . ARG C 1 427 ? 88.857 39.734 -3.480 1.00 55.72 427 ARG C CA 1
ATOM 9861 C C . ARG C 1 427 ? 89.183 41.121 -4.030 1.00 53.20 427 ARG C C 1
ATOM 9862 O O . ARG C 1 427 ? 89.997 41.844 -3.459 1.00 53.10 427 ARG C O 1
ATOM 9870 N N . GLU C 1 428 ? 88.555 41.480 -5.146 1.00 54.43 428 GLU C N 1
ATOM 9871 C CA . GLU C 1 428 ? 88.647 42.830 -5.691 1.00 55.98 428 GLU C CA 1
ATOM 9872 C C . GLU C 1 428 ? 88.197 43.882 -4.685 1.00 54.00 428 GLU C C 1
ATOM 9873 O O . GLU C 1 428 ? 88.636 45.027 -4.751 1.00 51.66 428 GLU C O 1
ATOM 9879 N N . VAL C 1 429 ? 87.313 43.492 -3.767 1.00 49.47 429 VAL C N 1
ATOM 9880 C CA . VAL C 1 429 ? 86.750 44.427 -2.801 1.00 46.66 429 VAL C CA 1
ATOM 9881 C C . VAL C 1 429 ? 87.081 44.048 -1.363 1.00 46.65 429 VAL C C 1
ATOM 9882 O O . VAL C 1 429 ? 86.524 44.621 -0.429 1.00 41.43 429 VAL C O 1
ATOM 9886 N N . LEU C 1 430 ? 87.989 43.091 -1.183 1.00 42.89 430 LEU C N 1
ATOM 9887 C CA . LEU C 1 430 ? 88.349 42.637 0.163 1.00 44.58 430 LEU C CA 1
ATOM 9888 C C . LEU C 1 430 ? 89.683 43.239 0.623 1.00 41.74 430 LEU C C 1
ATOM 9889 O O . LEU C 1 430 ? 90.308 42.749 1.563 1.00 43.09 430 LEU C O 1
ATOM 9894 N N . THR C 1 431 ? 90.116 44.294 -0.061 1.00 43.39 431 THR C N 1
ATOM 9895 C CA . THR C 1 431 ? 91.157 45.180 0.457 1.00 42.55 431 THR C CA 1
ATOM 9896 C C . THR C 1 431 ? 90.556 46.585 0.514 1.00 39.20 431 THR C C 1
ATOM 9897 O O . THR C 1 431 ? 89.621 46.882 -0.235 1.00 38.57 431 THR C O 1
ATOM 9901 N N . ILE C 1 432 ? 91.073 47.453 1.379 1.00 37.82 432 ILE C N 1
ATOM 9902 C CA . ILE C 1 432 ? 90.491 48.795 1.471 1.00 38.38 432 ILE C CA 1
ATOM 9903 C C . ILE C 1 432 ? 90.665 49.544 0.143 1.00 37.54 432 ILE C C 1
ATOM 9904 O O . ILE C 1 432 ? 89.733 50.201 -0.327 1.00 37.49 432 ILE C O 1
ATOM 9909 N N . GLU C 1 433 ? 91.828 49.389 -0.485 1.00 36.73 433 GLU C N 1
ATOM 9910 C CA . GLU C 1 433 ? 92.079 49.938 -1.817 1.00 35.40 433 GLU C CA 1
ATOM 9911 C C . GLU C 1 433 ? 91.017 49.505 -2.840 1.00 37.38 433 GLU C C 1
ATOM 9912 O O . GLU C 1 433 ? 90.489 50.321 -3.591 1.00 35.06 433 GLU C O 1
ATOM 9918 N N . GLY C 1 434 ? 90.718 48.211 -2.882 1.00 41.39 434 GLY C N 1
ATOM 9919 C CA . GLY C 1 434 ? 89.719 47.709 -3.807 1.00 39.97 434 GLY C CA 1
ATOM 9920 C C . GLY C 1 434 ? 88.312 48.141 -3.425 1.00 42.08 434 GLY C C 1
ATOM 9921 O O . GLY C 1 434 ? 87.464 48.388 -4.291 1.00 36.68 434 GLY C O 1
ATOM 9922 N N . SER C 1 435 ? 88.065 48.211 -2.117 1.00 38.33 435 SER C N 1
ATOM 9923 C CA . SER C 1 435 ? 86.805 48.730 -1.597 1.00 39.40 435 SER C CA 1
ATOM 9924 C C . SER C 1 435 ? 86.522 50.141 -2.105 1.00 35.33 435 SER C C 1
ATOM 9925 O O . SER C 1 435 ? 85.474 50.376 -2.712 1.00 33.60 435 SER C O 1
ATOM 9928 N N . VAL C 1 436 ? 87.454 51.076 -1.876 1.00 35.08 436 VAL C N 1
ATOM 9929 C CA . VAL C 1 436 ? 87.211 52.472 -2.269 1.00 35.91 436 VAL C CA 1
ATOM 9930 C C . VAL C 1 436 ? 87.151 52.622 -3.787 1.00 35.50 436 VAL C C 1
ATOM 9931 O O . VAL C 1 436 ? 86.401 53.452 -4.310 1.00 34.60 436 VAL C O 1
ATOM 9935 N N . SER C 1 437 ? 87.925 51.802 -4.491 1.00 33.18 437 SER C N 1
ATOM 9936 C CA . SER C 1 437 ? 87.994 51.866 -5.949 1.00 37.34 437 SER C CA 1
ATOM 9937 C C . SER C 1 437 ? 86.655 51.515 -6.620 1.00 34.42 437 SER C C 1
ATOM 9938 O O . SER C 1 437 ? 86.357 51.986 -7.724 1.00 37.83 437 SER C O 1
ATOM 9941 N N . ALA C 1 438 ? 85.840 50.710 -5.941 1.00 34.26 438 ALA C N 1
ATOM 9942 C CA . ALA C 1 438 ? 84.531 50.312 -6.467 1.00 33.78 438 ALA C CA 1
ATOM 9943 C C . ALA C 1 438 ? 83.488 51.427 -6.365 1.00 39.47 438 ALA C C 1
ATOM 9944 O O . ALA C 1 438 ? 82.449 51.385 -7.034 1.00 40.04 438 ALA C O 1
ATOM 9946 N N . ARG C 1 439 ? 83.764 52.433 -5.542 1.00 36.26 439 ARG C N 1
ATOM 9947 C CA . ARG C 1 439 ? 82.807 53.523 -5.348 1.00 39.25 439 ARG C CA 1
ATOM 9948 C C . ARG C 1 439 ? 83.149 54.680 -6.275 1.00 37.26 439 ARG C C 1
ATOM 9949 O O . ARG C 1 439 ? 83.645 55.731 -5.848 1.00 34.93 439 ARG C O 1
ATOM 9957 N N . ASP C 1 440 ? 82.855 54.468 -7.557 1.00 36.82 440 ASP C N 1
ATOM 9958 C CA . ASP C 1 440 ? 83.428 55.271 -8.625 1.00 35.64 440 ASP C CA 1
ATOM 9959 C C . ASP C 1 440 ? 82.400 56.054 -9.403 1.00 35.41 440 ASP C C 1
ATOM 9960 O O . ASP C 1 440 ? 82.658 56.452 -10.533 1.00 39.28 440 ASP C O 1
ATOM 9965 N N . CYS C 1 441 ? 81.231 56.276 -8.806 1.00 37.84 441 CYS C N 1
ATOM 9966 C CA . CYS C 1 441 ? 80.247 57.156 -9.418 1.00 34.59 441 CYS C CA 1
ATOM 9967 C C . CYS C 1 441 ? 80.550 58.561 -8.949 1.00 37.05 441 CYS C C 1
ATOM 9968 O O . CYS C 1 441 ? 81.353 58.751 -8.028 1.00 33.16 441 CYS C O 1
ATOM 9971 N N . ARG C 1 442 ? 79.920 59.538 -9.590 1.00 31.77 442 ARG C N 1
ATOM 9972 C CA . ARG C 1 442 ? 80.077 60.925 -9.210 1.00 35.72 442 ARG C CA 1
ATOM 9973 C C . ARG C 1 442 ? 79.906 61.096 -7.708 1.00 35.79 442 ARG C C 1
ATOM 9974 O O . ARG C 1 442 ? 78.918 60.641 -7.133 1.00 34.43 442 ARG C O 1
ATOM 9982 N N . GLY C 1 443 ? 80.892 61.720 -7.074 1.00 32.53 443 GLY C N 1
ATOM 9983 C CA . GLY C 1 443 ? 80.816 62.009 -5.656 1.00 32.06 443 GLY C CA 1
ATOM 9984 C C . GLY C 1 443 ? 81.310 60.895 -4.755 1.00 32.16 443 GLY C C 1
ATOM 9985 O O . GLY C 1 443 ? 81.420 61.084 -3.540 1.00 31.32 443 GLY C O 1
ATOM 9986 N N . GLY C 1 444 ? 81.627 59.741 -5.341 1.00 28.45 444 GLY C N 1
ATOM 9987 C CA . GLY C 1 444 ? 82.084 58.599 -4.581 1.00 28.78 444 GLY C CA 1
ATOM 9988 C C . GLY C 1 444 ? 83.542 58.729 -4.186 1.00 29.18 444 GLY C C 1
ATOM 9989 O O . GLY C 1 444 ? 84.244 59.620 -4.667 1.00 28.51 444 GLY C O 1
ATOM 9990 N N . THR C 1 445 ? 84.011 57.831 -3.324 1.00 26.94 445 THR C N 1
ATOM 9991 C CA . THR C 1 445 ? 85.350 57.980 -2.749 1.00 31.82 445 THR C CA 1
ATOM 9992 C C . THR C 1 445 ? 86.501 57.351 -3.561 1.00 30.91 445 THR C C 1
ATOM 9993 O O . THR C 1 445 ? 87.646 57.375 -3.109 1.00 34.13 445 THR C O 1
ATOM 9997 N N . ALA C 1 446 ? 86.221 56.802 -4.740 1.00 32.18 446 ALA C N 1
ATOM 9998 C CA . ALA C 1 446 ? 87.305 56.261 -5.586 1.00 32.61 446 ALA C CA 1
ATOM 9999 C C . ALA C 1 446 ? 88.315 57.360 -5.923 1.00 33.71 446 ALA C C 1
ATOM 10000 O O . ALA C 1 446 ? 87.933 58.511 -6.151 1.00 31.19 446 ALA C O 1
ATOM 10002 N N . PRO C 1 447 ? 89.612 57.010 -5.929 1.00 33.89 447 PRO C N 1
ATOM 10003 C CA . PRO C 1 447 ? 90.679 57.982 -6.209 1.00 39.31 447 PRO C CA 1
ATOM 10004 C C . PRO C 1 447 ? 90.403 58.827 -7.447 1.00 33.03 447 PRO C C 1
ATOM 10005 O O . PRO C 1 447 ? 90.597 60.035 -7.393 1.00 34.94 447 PRO C O 1
ATOM 10009 N N . GLY C 1 448 ? 89.943 58.209 -8.531 1.00 32.88 448 GLY C N 1
ATOM 10010 C CA . GLY C 1 448 ? 89.665 58.949 -9.753 1.00 32.94 448 GLY C CA 1
ATOM 10011 C C . GLY C 1 448 ? 88.587 60.012 -9.578 1.00 36.07 448 GLY C C 1
ATOM 10012 O O . GLY C 1 448 ? 88.703 61.127 -10.097 1.00 33.65 448 GLY C O 1
ATOM 10013 N N . ARG C 1 449 ? 87.528 59.661 -8.850 1.00 34.83 449 ARG C N 1
ATOM 10014 C CA . ARG C 1 449 ? 86.423 60.584 -8.618 1.00 32.32 449 ARG C CA 1
ATOM 10015 C C . ARG C 1 449 ? 86.849 61.736 -7.713 1.00 29.83 449 ARG C C 1
ATOM 10016 O O . ARG C 1 449 ? 86.503 62.894 -7.953 1.00 33.13 449 ARG C O 1
ATOM 10024 N N . VAL C 1 450 ? 87.603 61.416 -6.669 1.00 31.96 450 VAL C N 1
ATOM 10025 C CA . VAL C 1 450 ? 88.034 62.440 -5.732 1.00 32.28 450 VAL C CA 1
ATOM 10026 C C . VAL C 1 450 ? 88.975 63.435 -6.416 1.00 30.41 450 VAL C C 1
ATOM 10027 O O . VAL C 1 450 ? 88.880 64.637 -6.183 1.00 32.06 450 VAL C O 1
ATOM 10031 N N . ALA C 1 451 ? 89.865 62.947 -7.282 1.00 34.39 451 ALA C N 1
ATOM 10032 C CA . ALA C 1 451 ? 90.762 63.850 -8.014 1.00 29.83 451 ALA C CA 1
ATOM 10033 C C . ALA C 1 451 ? 89.956 64.867 -8.850 1.00 30.07 451 ALA C C 1
ATOM 10034 O O . ALA C 1 451 ? 90.260 66.073 -8.851 1.00 32.87 451 ALA C O 1
ATOM 10036 N N . GLU C 1 452 ? 88.904 64.396 -9.521 1.00 30.25 452 GLU C N 1
ATOM 10037 C CA . GLU C 1 452 ? 87.979 65.293 -10.236 1.00 35.31 452 GLU C CA 1
ATOM 10038 C C . GLU C 1 452 ? 87.242 66.249 -9.286 1.00 33.66 452 GLU C C 1
ATOM 10039 O O . GLU C 1 452 ? 87.095 67.433 -9.577 1.00 31.97 452 GLU C O 1
ATOM 10045 N N . GLN C 1 453 ? 86.780 65.725 -8.155 1.00 32.16 453 GLN C N 1
ATOM 10046 C CA . GLN C 1 453 ? 86.119 66.539 -7.139 1.00 31.25 453 GLN C CA 1
ATOM 10047 C C . GLN C 1 453 ? 87.049 67.661 -6.665 1.00 30.15 453 GLN C C 1
ATOM 10048 O O . GLN C 1 453 ? 86.649 68.818 -6.574 1.00 31.05 453 GLN C O 1
ATOM 10054 N N . LEU C 1 454 ? 88.299 67.319 -6.387 1.00 30.21 454 LEU C N 1
ATOM 10055 C CA . LEU C 1 454 ? 89.246 68.313 -5.893 1.00 27.89 454 LEU C CA 1
ATOM 10056 C C . LEU C 1 454 ? 89.546 69.375 -6.959 1.00 33.11 454 LEU C C 1
ATOM 10057 O O . LEU C 1 454 ? 89.640 70.575 -6.652 1.00 28.59 454 LEU C O 1
ATOM 10062 N N . ASN C 1 455 ? 89.685 68.949 -8.208 1.00 32.09 455 ASN C N 1
ATOM 10063 C CA . ASN C 1 455 ? 89.898 69.907 -9.286 1.00 32.04 455 ASN C CA 1
ATOM 10064 C C . ASN C 1 455 ? 88.718 70.865 -9.391 1.00 33.53 455 ASN C C 1
ATOM 10065 O O . ASN C 1 455 ? 88.893 72.076 -9.527 1.00 34.98 455 ASN C O 1
ATOM 10070 N N . ALA C 1 456 ? 87.509 70.321 -9.301 1.00 33.26 456 ALA C N 1
ATOM 10071 C CA . ALA C 1 456 ? 86.305 71.130 -9.427 1.00 33.38 456 ALA C CA 1
ATOM 10072 C C . ALA C 1 456 ? 86.140 72.140 -8.278 1.00 30.64 456 ALA C C 1
ATOM 10073 O O . ALA C 1 456 ? 85.583 73.209 -8.471 1.00 31.23 456 ALA C O 1
ATOM 10075 N N . ILE C 1 457 ? 86.599 71.787 -7.084 1.00 32.26 457 ILE C N 1
ATOM 10076 C CA . ILE C 1 457 ? 86.521 72.691 -5.935 1.00 32.27 457 ILE C CA 1
ATOM 10077 C C . ILE C 1 457 ? 87.332 73.969 -6.178 1.00 30.77 457 ILE C C 1
ATOM 10078 O O . ILE C 1 457 ? 86.899 75.072 -5.832 1.00 33.47 457 ILE C O 1
ATOM 10083 N N . GLY C 1 458 ? 88.504 73.814 -6.785 1.00 28.94 458 GLY C N 1
ATOM 10084 C CA . GLY C 1 458 ? 89.367 74.950 -7.073 1.00 28.57 458 GLY C CA 1
ATOM 10085 C C . GLY C 1 458 ? 88.693 75.884 -8.058 1.00 34.99 458 GLY C C 1
ATOM 10086 O O . GLY C 1 458 ? 88.727 77.105 -7.910 1.00 29.89 458 GLY C O 1
ATOM 10087 N N . GLU C 1 459 ? 88.064 75.302 -9.072 1.00 32.49 459 GLU C N 1
ATOM 10088 C CA . GLU C 1 459 ? 87.352 76.093 -10.066 1.00 37.44 459 GLU C CA 1
ATOM 10089 C C . GLU C 1 459 ? 86.161 76.826 -9.450 1.00 32.07 459 GLU C C 1
ATOM 10090 O O . GLU C 1 459 ? 85.911 77.985 -9.774 1.00 30.46 459 GLU C O 1
ATOM 10096 N N . ALA C 1 460 ? 85.438 76.152 -8.561 1.00 32.12 460 ALA C N 1
ATOM 10097 C CA . ALA C 1 460 ? 84.266 76.756 -7.929 1.00 33.83 460 ALA C CA 1
ATOM 10098 C C . ALA C 1 460 ? 84.698 77.867 -6.980 1.00 30.61 460 ALA C C 1
ATOM 10099 O O . ALA C 1 460 ? 84.071 78.925 -6.919 1.00 31.06 460 ALA C O 1
ATOM 10101 N N . ALA C 1 461 ? 85.791 77.636 -6.257 1.00 28.48 461 ALA C N 1
ATOM 10102 C CA . ALA C 1 461 ? 86.314 78.650 -5.345 1.00 28.57 461 ALA C CA 1
ATOM 10103 C C . ALA C 1 461 ? 86.720 79.901 -6.117 1.00 33.36 461 ALA C C 1
ATOM 10104 O O . ALA C 1 461 ? 86.416 81.033 -5.712 1.00 29.92 461 ALA C O 1
ATOM 10106 N N . GLU C 1 462 ? 87.399 79.698 -7.242 1.00 32.38 462 GLU C N 1
ATOM 10107 C CA . GLU C 1 462 ? 87.821 80.826 -8.080 1.00 33.95 462 GLU C CA 1
ATOM 10108 C C . GLU C 1 462 ? 86.623 81.605 -8.644 1.00 37.20 462 GLU C C 1
ATOM 10109 O O . GLU C 1 462 ? 86.639 82.837 -8.742 1.00 36.56 462 GLU C O 1
ATOM 10115 N N . ARG C 1 463 ? 85.572 80.883 -8.999 1.00 32.80 463 ARG C N 1
ATOM 10116 C CA . ARG C 1 463 ? 84.379 81.514 -9.530 1.00 38.23 463 ARG C CA 1
ATOM 10117 C C . ARG C 1 463 ? 83.728 82.408 -8.463 1.00 39.17 463 ARG C C 1
ATOM 10118 O O . ARG C 1 463 ? 83.365 83.555 -8.721 1.00 34.97 463 ARG C O 1
ATOM 10126 N N . LEU C 1 464 ? 83.621 81.887 -7.248 1.00 35.81 464 LEU C N 1
ATOM 10127 C CA . LEU C 1 464 ? 83.080 82.658 -6.139 1.00 34.20 464 LEU C CA 1
ATOM 10128 C C . LEU C 1 464 ? 83.973 83.847 -5.803 1.00 34.39 464 LEU C C 1
ATOM 10129 O O . LEU C 1 464 ? 83.478 84.938 -5.539 1.00 34.47 464 LEU C O 1
ATOM 10134 N N . ARG C 1 465 ? 85.287 83.638 -5.822 1.00 36.12 465 ARG C N 1
ATOM 10135 C CA . ARG C 1 465 ? 86.238 84.702 -5.500 1.00 34.76 465 ARG C CA 1
ATOM 10136 C C . ARG C 1 465 ? 86.033 85.866 -6.448 1.00 39.45 465 ARG C C 1
ATOM 10137 O O . ARG C 1 465 ? 85.930 87.019 -6.028 1.00 42.50 465 ARG C O 1
ATOM 10145 N N . ARG C 1 466 ? 85.941 85.557 -7.733 1.00 38.03 466 ARG C N 1
ATOM 10146 C CA . ARG C 1 466 ? 85.730 86.588 -8.737 1.00 40.67 466 ARG C CA 1
ATOM 10147 C C . ARG C 1 466 ? 84.397 87.320 -8.553 1.00 45.97 466 ARG C C 1
ATOM 10148 O O . ARG C 1 466 ? 84.329 88.543 -8.690 1.00 44.29 466 ARG C O 1
ATOM 10156 N N . GLN C 1 467 ? 83.337 86.581 -8.240 1.00 42.76 467 GLN C N 1
ATOM 10157 C CA . GLN C 1 467 ? 82.023 87.197 -8.034 1.00 39.71 467 GLN C CA 1
ATOM 10158 C C . GLN C 1 467 ? 82.057 88.182 -6.873 1.00 42.01 467 GLN C C 1
ATOM 10159 O O . GLN C 1 467 ? 81.316 89.163 -6.853 1.00 46.10 467 GLN C O 1
ATOM 10165 N N . LEU C 1 468 ? 82.947 87.944 -5.921 1.00 40.37 468 LEU C N 1
ATOM 10166 C CA . LEU C 1 468 ? 83.024 88.811 -4.757 1.00 42.40 468 LEU C CA 1
ATOM 10167 C C . LEU C 1 468 ? 83.989 89.994 -4.878 1.00 50.80 468 LEU C C 1
ATOM 10168 O O . LEU C 1 468 ? 84.184 90.706 -3.900 1.00 53.40 468 LEU C O 1
ATOM 10173 N N . VAL C 1 469 ? 84.589 90.230 -6.048 1.00 56.03 469 VAL C N 1
ATOM 10174 C CA . VAL C 1 469 ? 85.340 91.486 -6.238 1.00 55.70 469 VAL C CA 1
ATOM 10175 C C . VAL C 1 469 ? 84.513 92.473 -7.083 1.00 61.26 469 VAL C C 1
ATOM 10176 O O . VAL C 1 469 ? 83.932 92.099 -8.112 1.00 62.03 469 VAL C O 1
ATOM 10180 N N . ARG C 1 470 ? 84.458 93.729 -6.627 1.00 63.47 470 ARG C N 1
ATOM 10181 C CA . ARG C 1 470 ? 83.629 94.784 -7.238 1.00 64.79 470 ARG C CA 1
ATOM 10182 C C . ARG C 1 470 ? 84.408 95.779 -8.115 1.00 69.36 470 ARG C C 1
ATOM 10183 O O . ARG C 1 470 ? 85.585 96.064 -7.881 1.00 61.21 470 ARG C O 1
ATOM 10192 N N . GLY D 1 16 ? 106.371 79.376 20.011 1.00 50.84 16 GLY D N 1
ATOM 10193 C CA . GLY D 1 16 ? 105.221 79.825 20.779 1.00 48.91 16 GLY D CA 1
ATOM 10194 C C . GLY D 1 16 ? 103.951 79.850 19.944 1.00 43.13 16 GLY D C 1
ATOM 10195 O O . GLY D 1 16 ? 103.959 79.429 18.785 1.00 41.52 16 GLY D O 1
ATOM 10196 N N . PRO D 1 17 ? 102.849 80.349 20.525 1.00 44.24 17 PRO D N 1
ATOM 10197 C CA . PRO D 1 17 ? 101.583 80.422 19.786 1.00 41.03 17 PRO D CA 1
ATOM 10198 C C . PRO D 1 17 ? 101.669 81.299 18.546 1.00 37.07 17 PRO D C 1
ATOM 10199 O O . PRO D 1 17 ? 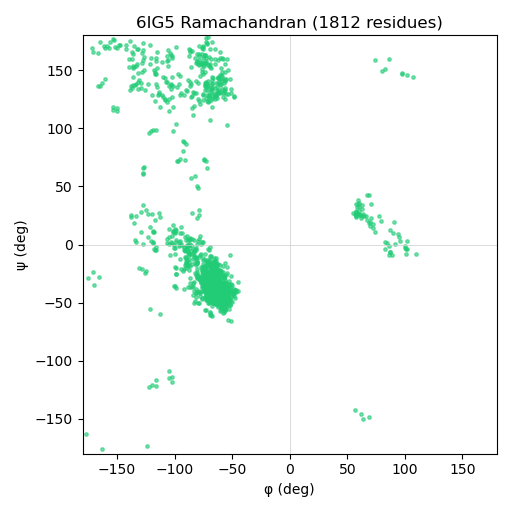102.282 82.364 18.576 1.00 36.18 17 PRO D O 1
ATOM 10203 N N . SER D 1 18 ? 101.055 80.835 17.464 1.00 35.23 18 SER D N 1
ATOM 10204 C CA . SER D 1 18 ? 100.873 81.653 16.272 1.00 35.59 18 SER D CA 1
ATOM 10205 C C . SER D 1 18 ? 100.108 82.930 16.595 1.00 35.47 18 SER D C 1
ATOM 10206 O O . SER D 1 18 ? 99.389 83.008 17.608 1.00 34.84 18 SER D O 1
ATOM 10209 N N . ASP D 1 19 ? 100.239 83.926 15.726 1.00 34.16 19 ASP D N 1
ATOM 10210 C CA . ASP D 1 19 ? 99.524 85.178 15.929 1.00 32.98 19 ASP D CA 1
ATOM 10211 C C . ASP D 1 19 ? 98.022 84.925 15.956 1.00 28.26 19 ASP D C 1
ATOM 10212 O O . ASP D 1 19 ? 97.308 85.517 16.763 1.00 30.29 19 ASP D O 1
ATOM 10217 N N . ALA D 1 20 ? 97.539 84.052 15.079 1.00 29.91 20 ALA D N 1
ATOM 10218 C CA . ALA D 1 20 ? 96.099 83.790 15.017 1.00 30.25 20 ALA D CA 1
ATOM 10219 C C . ALA D 1 20 ? 95.602 83.126 16.304 1.00 29.23 20 ALA D C 1
ATOM 10220 O O . ALA D 1 20 ? 94.530 83.462 16.801 1.00 28.18 20 ALA D O 1
ATOM 10222 N N . LEU D 1 21 ? 96.385 82.196 16.849 1.00 28.41 21 LEU D N 1
ATOM 10223 C CA . LEU D 1 21 ? 96.006 81.532 18.091 1.00 30.53 21 LEU D CA 1
ATOM 10224 C C . LEU D 1 21 ? 95.960 82.517 19.255 1.00 30.67 21 LEU D C 1
ATOM 10225 O O . LEU D 1 21 ? 95.020 82.489 20.059 1.00 29.21 21 LEU D O 1
ATOM 10230 N N . ALA D 1 22 ? 96.966 83.383 19.345 1.00 27.49 22 ALA D N 1
ATOM 10231 C CA . ALA D 1 22 ? 97.039 84.343 20.442 1.00 32.10 22 ALA D CA 1
ATOM 10232 C C . ALA D 1 22 ? 95.889 85.339 20.374 1.00 31.19 22 ALA D C 1
ATOM 10233 O O . ALA D 1 22 ? 95.312 85.693 21.394 1.00 32.06 22 ALA D O 1
ATOM 10235 N N . ALA D 1 23 ? 95.564 85.790 19.168 1.00 28.27 23 ALA D N 1
ATOM 10236 C CA . ALA D 1 23 ? 94.483 86.750 18.981 1.00 31.06 23 ALA D CA 1
ATOM 10237 C C . ALA D 1 23 ? 93.131 86.110 19.306 1.00 30.54 23 ALA D C 1
ATOM 10238 O O . ALA D 1 23 ? 92.276 86.745 19.908 1.00 31.46 23 ALA D O 1
ATOM 10240 N N . LEU D 1 24 ? 92.951 84.848 18.921 1.00 32.38 24 LEU D N 1
ATOM 10241 C CA . LEU D 1 24 ? 91.703 84.141 19.202 1.00 31.13 24 LEU D CA 1
ATOM 10242 C C . LEU D 1 24 ? 91.484 83.872 20.694 1.00 33.93 24 LEU D C 1
ATOM 10243 O O . LEU D 1 24 ? 90.355 83.972 21.191 1.00 33.80 24 LEU D O 1
ATOM 10248 N N . SER D 1 25 ? 92.545 83.521 21.415 1.00 28.56 25 SER D N 1
ATOM 10249 C CA . SER D 1 25 ? 92.356 83.055 22.787 1.00 34.04 25 SER D CA 1
ATOM 10250 C C . SER D 1 25 ? 92.395 84.174 23.830 1.00 32.93 25 SER D C 1
ATOM 10251 O O . SER D 1 25 ? 92.035 83.953 24.985 1.00 33.42 25 SER D O 1
ATOM 10254 N N . LYS D 1 26 ? 92.808 85.370 23.417 1.00 32.03 26 LYS D N 1
ATOM 10255 C CA . LYS D 1 26 ? 92.929 86.523 24.311 1.00 30.82 26 LYS D CA 1
ATOM 10256 C C . LYS D 1 26 ? 91.574 86.994 24.860 1.00 34.01 26 LYS D C 1
ATOM 10257 O O . LYS D 1 26 ? 90.623 87.227 24.101 1.00 31.64 26 LYS D O 1
ATOM 10263 N N . SER D 1 27 ? 91.493 87.160 26.177 1.00 31.01 27 SER D N 1
ATOM 10264 C CA . SER D 1 27 ? 90.219 87.485 26.816 1.00 32.27 27 SER D CA 1
ATOM 10265 C C . SER D 1 27 ? 90.224 88.826 27.550 1.00 33.96 27 SER D C 1
ATOM 10266 O O . SER D 1 27 ? 89.224 89.197 28.167 1.00 33.75 27 SER D O 1
ATOM 10269 N N . THR D 1 28 ? 91.338 89.552 27.485 1.00 29.02 28 THR D N 1
ATOM 10270 C CA . THR D 1 28 ? 91.473 90.779 28.266 1.00 31.86 28 THR D CA 1
ATOM 10271 C C . THR D 1 28 ? 90.540 91.900 27.819 1.00 34.37 28 THR D C 1
ATOM 10272 O O . THR D 1 28 ? 90.307 92.846 28.567 1.00 36.60 28 THR D O 1
ATOM 10276 N N . HIS D 1 29 ? 90.003 91.823 26.612 1.00 32.93 29 HIS D N 1
ATOM 10277 C CA . HIS D 1 29 ? 89.083 92.877 26.204 1.00 36.17 29 HIS D CA 1
ATOM 10278 C C . HIS D 1 29 ? 87.746 92.787 26.967 1.00 37.43 29 HIS D C 1
ATOM 10279 O O . HIS D 1 29 ? 87.000 93.761 27.020 1.00 38.54 29 HIS D O 1
ATOM 10286 N N . PHE D 1 30 ? 87.453 91.641 27.587 1.00 34.92 30 PHE D N 1
ATOM 10287 C CA . PHE D 1 30 ? 86.216 91.532 28.370 1.00 33.23 30 PHE D CA 1
ATOM 10288 C C . PHE D 1 30 ? 86.409 91.069 29.812 1.00 32.07 30 PHE D C 1
ATOM 10289 O O . PHE D 1 30 ? 85.564 91.364 30.654 1.00 31.97 30 PHE D O 1
ATOM 10297 N N . ASP D 1 31 ? 87.498 90.358 30.111 1.00 29.40 31 ASP D N 1
ATOM 10298 C CA . ASP D 1 31 ? 87.633 89.772 31.451 1.00 31.38 31 ASP D CA 1
ATOM 10299 C C . ASP D 1 31 ? 88.254 90.693 32.510 1.00 34.97 31 ASP D C 1
ATOM 10300 O O . ASP D 1 31 ? 88.478 90.256 33.635 1.00 32.44 31 ASP D O 1
ATOM 10305 N N . TRP D 1 32 ? 88.505 91.961 32.176 1.00 32.03 32 TRP D N 1
ATOM 10306 C CA . TRP D 1 32 ? 89.185 92.847 33.124 1.00 32.11 32 TRP D CA 1
ATOM 10307 C C . TRP D 1 32 ? 88.298 93.149 34.318 1.00 32.21 32 TRP D C 1
ATOM 10308 O O . TRP D 1 32 ? 88.784 93.477 35.399 1.00 32.35 32 TRP D O 1
ATOM 10319 N N . VAL D 1 33 ? 86.993 93.017 34.131 1.00 32.36 33 VAL D N 1
ATOM 10320 C CA . VAL D 1 33 ? 86.054 93.216 35.228 1.00 32.07 33 VAL D CA 1
ATOM 10321 C C . VAL D 1 33 ? 86.235 92.165 36.338 1.00 31.29 33 VAL D C 1
ATOM 10322 O O . VAL D 1 33 ? 85.735 92.341 37.445 1.00 34.00 33 VAL D O 1
ATOM 10326 N N . LEU D 1 34 ? 86.933 91.071 36.037 1.00 30.79 34 LEU D N 1
ATOM 10327 C CA . LEU D 1 34 ? 87.202 90.040 37.041 1.00 30.38 34 LEU D CA 1
ATOM 10328 C C . LEU D 1 34 ? 88.444 90.348 37.892 1.00 32.51 34 LEU D C 1
ATOM 10329 O O . LEU D 1 34 ? 88.732 89.640 38.866 1.00 33.72 34 LEU D O 1
ATOM 10334 N N . ALA D 1 35 ? 89.191 91.378 37.509 1.00 33.00 35 ALA D N 1
ATOM 10335 C CA . ALA D 1 35 ? 90.467 91.699 38.166 1.00 34.41 35 ALA D CA 1
ATOM 10336 C C . ALA D 1 35 ? 90.370 91.773 39.707 1.00 34.62 35 ALA D C 1
ATOM 10337 O O . ALA D 1 35 ? 91.166 91.131 40.395 1.00 35.15 35 ALA D O 1
ATOM 10339 N N . PRO D 1 36 ? 89.387 92.523 40.252 1.00 34.81 36 PRO D N 1
ATOM 10340 C CA . PRO D 1 36 ? 89.298 92.576 41.716 1.00 37.43 36 PRO D CA 1
ATOM 10341 C C . PRO D 1 36 ? 89.035 91.223 42.356 1.00 36.77 36 PRO D C 1
ATOM 10342 O O . PRO D 1 36 ? 89.518 90.976 43.456 1.00 38.50 36 PRO D O 1
ATOM 10346 N N . TYR D 1 37 ? 88.254 90.378 41.686 1.00 35.23 37 TYR D N 1
ATOM 10347 C CA . TYR D 1 37 ? 87.955 89.038 42.184 1.00 34.25 37 TYR D CA 1
ATOM 10348 C C . TYR D 1 37 ? 89.183 88.136 42.110 1.00 33.44 37 TYR D C 1
ATOM 10349 O O . TYR D 1 37 ? 89.396 87.295 42.982 1.00 36.54 37 TYR D O 1
ATOM 10358 N N . ASP D 1 38 ? 89.997 88.322 41.077 1.00 33.17 38 ASP D N 1
ATOM 10359 C CA . ASP D 1 38 ? 91.235 87.568 40.935 1.00 36.55 38 ASP D CA 1
ATOM 10360 C C . ASP D 1 38 ? 92.194 87.909 42.082 1.00 38.71 38 ASP D C 1
ATOM 10361 O O . ASP D 1 38 ? 92.831 87.029 42.654 1.00 37.88 38 ASP D O 1
ATOM 10366 N N . LEU D 1 39 ? 92.270 89.190 42.420 1.00 36.46 39 LEU D N 1
ATOM 10367 C CA . LEU D 1 39 ? 93.137 89.641 43.494 1.00 37.57 39 LEU D CA 1
ATOM 10368 C C . LEU D 1 39 ? 92.652 89.074 44.818 1.00 40.53 39 LEU D C 1
ATOM 10369 O O . LEU D 1 39 ? 93.452 88.649 45.641 1.00 38.40 39 LEU D O 1
ATOM 10374 N N . THR D 1 40 ? 91.338 89.070 45.019 1.00 37.06 40 THR D N 1
ATOM 10375 C CA . THR D 1 40 ? 90.762 88.483 46.225 1.00 41.16 40 THR D CA 1
ATOM 10376 C C . THR D 1 40 ? 91.127 87.006 46.350 1.00 43.43 40 THR D C 1
ATOM 10377 O O . THR D 1 40 ? 91.520 86.541 47.426 1.00 43.34 40 THR D O 1
ATOM 10381 N N . ALA D 1 41 ? 91.001 86.280 45.242 1.00 39.23 41 ALA D N 1
ATOM 10382 C CA . ALA D 1 41 ? 91.325 84.861 45.193 1.00 39.47 41 ALA D CA 1
ATOM 10383 C C . ALA D 1 41 ? 92.815 84.623 45.466 1.00 42.66 41 ALA D C 1
ATOM 10384 O O . ALA D 1 41 ? 93.202 83.639 46.098 1.00 42.87 41 ALA D O 1
ATOM 10386 N N . SER D 1 42 ? 93.647 85.523 44.962 1.00 39.13 42 SER D N 1
ATOM 10387 C CA . SER D 1 42 ? 95.086 85.455 45.199 1.00 39.11 42 SER D CA 1
ATOM 10388 C C . SER D 1 42 ? 95.402 85.641 46.680 1.00 42.58 42 SER D C 1
ATOM 10389 O O . SER D 1 42 ? 96.215 84.906 47.235 1.00 44.32 42 SER D O 1
ATOM 10392 N N . ARG D 1 43 ? 94.765 86.626 47.312 1.00 40.26 43 ARG D N 1
ATOM 10393 C CA . ARG D 1 43 ? 94.891 86.823 48.755 1.00 45.41 43 ARG D CA 1
ATOM 10394 C C . ARG D 1 43 ? 94.480 85.560 49.501 1.00 45.02 43 ARG D C 1
ATOM 10395 O O . ARG D 1 43 ? 95.135 85.146 50.455 1.00 45.57 43 ARG D O 1
ATOM 10403 N N . ALA D 1 44 ? 93.389 84.948 49.054 1.00 44.97 44 ALA D N 1
ATOM 10404 C CA . ALA D 1 44 ? 92.887 83.737 49.684 1.00 47.33 44 ALA D CA 1
ATOM 10405 C C . ALA D 1 44 ? 93.892 82.611 49.527 1.00 47.09 44 ALA D C 1
ATOM 10406 O O . ALA D 1 44 ? 94.114 81.830 50.451 1.00 45.87 44 ALA D O 1
ATOM 10408 N N . HIS D 1 45 ? 94.499 82.537 48.347 1.00 41.74 45 HIS D N 1
ATOM 10409 C CA . HIS D 1 45 ? 95.424 81.465 48.028 1.00 45.86 45 HIS D CA 1
ATOM 10410 C C . HIS D 1 45 ? 96.721 81.584 48.813 1.00 48.00 45 HIS D C 1
ATOM 10411 O O . HIS D 1 45 ? 97.372 80.575 49.104 1.00 43.50 45 HIS D O 1
ATOM 10418 N N . THR D 1 46 ? 97.102 82.822 49.122 1.00 43.28 46 THR D N 1
ATOM 10419 C CA . THR D 1 46 ? 98.282 83.089 49.937 1.00 46.84 46 THR D CA 1
ATOM 10420 C C . THR D 1 46 ? 98.092 82.471 51.333 1.00 49.35 46 THR D C 1
ATOM 10421 O O . THR D 1 46 ? 99.031 81.946 51.927 1.00 45.86 46 THR D O 1
ATOM 10425 N N . MET D 1 47 ? 96.864 82.521 51.838 1.00 48.21 47 MET D N 1
ATOM 10426 C CA . MET D 1 47 ? 96.537 81.889 53.113 1.00 49.32 47 MET D CA 1
ATOM 10427 C C . MET D 1 47 ? 96.584 80.376 53.013 1.00 51.22 47 MET D C 1
ATOM 10428 O O . MET D 1 47 ? 97.094 79.712 53.909 1.00 52.88 47 MET D O 1
ATOM 10433 N N . VAL D 1 48 ? 96.036 79.841 51.924 1.00 50.01 48 VAL D N 1
ATOM 10434 C CA . VAL D 1 48 ? 96.092 78.415 51.638 1.00 48.01 48 VAL D CA 1
ATOM 10435 C C . VAL D 1 48 ? 97.533 77.901 51.692 1.00 53.26 48 VAL D C 1
ATOM 10436 O O . VAL D 1 48 ? 97.818 76.879 52.316 1.00 52.76 48 VAL D O 1
ATOM 10440 N N . LEU D 1 49 ? 98.437 78.618 51.037 1.00 48.19 49 LEU D N 1
ATOM 10441 C CA . LEU D 1 49 ? 99.838 78.232 51.012 1.00 49.24 49 LEU D CA 1
ATOM 10442 C C . LEU D 1 49 ? 100.491 78.387 52.383 1.00 50.80 49 LEU D C 1
ATOM 10443 O O . LEU D 1 49 ? 101.359 77.602 52.754 1.00 52.75 49 LEU D O 1
ATOM 10448 N N . PHE D 1 50 ? 100.074 79.400 53.133 1.00 49.40 50 PHE D N 1
ATOM 10449 C CA . PHE D 1 50 ? 100.598 79.600 54.477 1.00 54.94 50 PHE D CA 1
ATOM 10450 C C . PHE D 1 50 ? 100.180 78.460 55.405 1.00 57.09 50 PHE D C 1
ATOM 10451 O O . PHE D 1 50 ? 101.001 77.931 56.152 1.00 58.33 50 PHE D O 1
ATOM 10459 N N . ARG D 1 51 ? 98.918 78.077 55.343 1.00 57.20 51 ARG D N 1
ATOM 10460 C CA . ARG D 1 51 ? 98.379 76.993 56.138 1.00 54.52 51 ARG D CA 1
ATOM 10461 C C . ARG D 1 51 ? 99.014 75.689 55.756 1.00 55.06 51 ARG D C 1
ATOM 10462 O O . ARG D 1 51 ? 99.113 74.797 56.557 1.00 63.09 51 ARG D O 1
ATOM 10470 N N . ALA D 1 52 ? 99.430 75.576 54.521 1.00 47.42 52 ALA D N 1
ATOM 10471 C CA . ALA D 1 52 ? 100.108 74.375 54.040 1.00 53.81 52 ALA D CA 1
ATOM 10472 C C . ALA D 1 52 ? 101.606 74.400 54.369 1.00 54.12 52 ALA D C 1
ATOM 10473 O O . ALA D 1 52 ? 102.349 73.508 53.962 1.00 57.57 52 ALA D O 1
ATOM 10475 N N . GLY D 1 53 ? 102.040 75.431 55.091 1.00 52.53 53 GLY D N 1
ATOM 10476 C CA . GLY D 1 53 ? 103.435 75.573 55.474 1.00 54.05 53 GLY D CA 1
ATOM 10477 C C . GLY D 1 53 ? 104.354 75.881 54.303 1.00 57.92 53 GLY D C 1
ATOM 10478 O O . GLY D 1 53 ? 105.578 75.755 54.412 1.00 57.12 53 GLY D O 1
ATOM 10479 N N . LEU D 1 54 ? 103.776 76.299 53.180 1.00 52.80 54 LEU D N 1
ATOM 10480 C CA . LEU D 1 54 ? 104.566 76.552 51.978 1.00 52.79 54 LEU D CA 1
ATOM 10481 C C . LEU D 1 54 ? 104.959 78.016 51.812 1.00 49.36 54 LEU D C 1
ATOM 10482 O O . LEU D 1 54 ? 105.557 78.390 50.808 1.00 51.24 54 LEU D O 1
ATOM 10487 N N . LEU D 1 55 ? 104.604 78.842 52.792 1.00 48.90 55 LEU D N 1
ATOM 10488 C CA . LEU D 1 55 ? 105.012 80.239 52.810 1.00 54.36 55 LEU D CA 1
ATOM 10489 C C . LEU D 1 55 ? 105.394 80.631 54.228 1.00 52.99 55 LEU D C 1
ATOM 10490 O O . LEU D 1 55 ? 104.654 80.335 55.165 1.00 51.24 55 LEU D O 1
ATOM 10495 N N . THR D 1 56 ? 106.529 81.305 54.388 1.00 49.89 56 THR D N 1
ATOM 10496 C CA . THR D 1 56 ? 106.861 81.899 55.681 1.00 55.48 56 THR D CA 1
ATOM 10497 C C . THR D 1 56 ? 105.918 83.064 55.944 1.00 59.00 56 THR D C 1
ATOM 10498 O O . THR D 1 56 ? 105.205 83.503 55.037 1.00 56.66 56 THR D O 1
ATOM 10502 N N . GLU D 1 57 ? 105.910 83.572 57.173 1.00 58.89 57 GLU D N 1
ATOM 10503 C CA . GLU D 1 57 ? 105.118 84.763 57.470 1.00 62.90 57 GLU D CA 1
ATOM 10504 C C . GLU D 1 57 ? 105.687 85.955 56.720 1.00 61.55 57 GLU D C 1
ATOM 10505 O O . GLU D 1 57 ? 104.949 86.849 56.315 1.00 65.00 57 GLU D O 1
ATOM 10511 N N . GLU D 1 58 ? 107.006 85.967 56.554 1.00 62.21 58 GLU D N 1
ATOM 10512 C CA . GLU D 1 58 ? 107.680 87.033 55.820 1.00 67.72 58 GLU D CA 1
ATOM 10513 C C . GLU D 1 58 ? 107.179 87.055 54.379 1.00 64.46 58 GLU D C 1
ATOM 10514 O O . GLU D 1 58 ? 106.866 88.115 53.823 1.00 61.74 58 GLU D O 1
ATOM 10520 N N . GLN D 1 59 ? 107.087 85.869 53.790 1.00 61.24 59 GLN D N 1
ATOM 10521 C CA . GLN D 1 59 ? 106.650 85.734 52.412 1.00 57.91 59 GLN D CA 1
ATOM 10522 C C . GLN D 1 59 ? 105.159 86.030 52.291 1.00 58.26 59 GLN D C 1
ATOM 10523 O O . GLN D 1 59 ? 104.738 86.767 51.394 1.00 55.55 59 GLN D O 1
ATOM 10529 N N . ARG D 1 60 ? 104.378 85.472 53.212 1.00 52.51 60 ARG D N 1
ATOM 10530 C CA . ARG D 1 60 ? 102.946 85.725 53.285 1.00 54.44 60 ARG D CA 1
ATOM 10531 C C . ARG D 1 60 ? 102.654 87.221 53.313 1.00 56.53 60 ARG D C 1
ATOM 10532 O O . ARG D 1 60 ? 101.860 87.731 52.515 1.00 54.01 60 ARG D O 1
ATOM 10540 N N . ASP D 1 61 ? 103.313 87.924 54.226 1.00 56.91 61 ASP D N 1
ATOM 10541 C CA . ASP D 1 61 ? 103.090 89.355 54.385 1.00 57.71 61 ASP D CA 1
ATOM 10542 C C . ASP D 1 61 ? 103.570 90.149 53.166 1.00 52.74 61 ASP D C 1
ATOM 10543 O O . ASP D 1 61 ? 102.928 91.119 52.759 1.00 49.62 61 ASP D O 1
ATOM 10548 N N . GLY D 1 62 ? 104.688 89.726 52.586 1.00 51.76 62 GLY D N 1
ATOM 10549 C CA . GLY D 1 62 ? 105.201 90.332 51.370 1.00 51.72 62 GLY D CA 1
ATOM 10550 C C . GLY D 1 62 ? 104.244 90.161 50.201 1.00 53.96 62 GLY D C 1
ATOM 10551 O O . GLY D 1 62 ? 103.999 91.105 49.443 1.00 50.26 62 GLY D O 1
ATOM 10552 N N . LEU D 1 63 ? 103.698 88.956 50.058 1.00 49.56 63 LEU D N 1
ATOM 10553 C CA . LEU D 1 63 ? 102.722 88.686 49.009 1.00 48.39 63 LEU D CA 1
ATOM 10554 C C . LEU D 1 63 ? 101.451 89.507 49.220 1.00 48.97 63 LEU D C 1
ATOM 10555 O O . LEU D 1 63 ? 100.931 90.094 48.274 1.00 48.49 63 LEU D O 1
ATOM 10560 N N . LEU D 1 64 ? 100.966 89.577 50.457 1.00 51.64 64 LEU D N 1
ATOM 10561 C CA . LEU D 1 64 ? 99.752 90.341 50.751 1.00 49.80 64 LEU D CA 1
ATOM 10562 C C . LEU D 1 64 ? 99.931 91.840 50.535 1.00 54.08 64 LEU D C 1
ATOM 10563 O O . LEU D 1 64 ? 98.988 92.537 50.160 1.00 52.42 64 LEU D O 1
ATOM 10568 N N . ALA D 1 65 ? 101.137 92.329 50.791 1.00 50.41 65 ALA D N 1
ATOM 10569 C CA . ALA D 1 65 ? 101.441 93.731 50.593 1.00 51.87 65 ALA D CA 1
ATOM 10570 C C . ALA D 1 65 ? 101.435 94.034 49.104 1.00 49.45 65 ALA D C 1
ATOM 10571 O O . ALA D 1 65 ? 100.842 95.017 48.665 1.00 51.72 65 ALA D O 1
ATOM 10573 N N . GLY D 1 66 ? 102.100 93.176 48.336 1.00 46.87 66 GLY D N 1
ATOM 10574 C CA . GLY D 1 66 ? 102.152 93.313 46.895 1.00 48.09 66 GLY D CA 1
ATOM 10575 C C . GLY D 1 66 ? 100.767 93.318 46.268 1.00 51.60 66 GLY D C 1
ATOM 10576 O O . GLY D 1 66 ? 100.474 94.145 45.391 1.00 49.57 66 GLY D O 1
ATOM 10577 N N . LEU D 1 67 ? 99.916 92.400 46.721 1.00 49.26 67 LEU D N 1
ATOM 10578 C CA . LEU D 1 67 ? 98.551 92.287 46.200 1.00 49.94 67 LEU D CA 1
ATOM 10579 C C . LEU D 1 67 ? 97.730 93.538 46.526 1.00 51.95 67 LEU D C 1
ATOM 10580 O O . LEU D 1 67 ? 96.942 94.009 45.698 1.00 48.97 67 LEU D O 1
ATOM 10585 N N . ASP D 1 68 ? 97.922 94.077 47.729 1.00 54.22 68 ASP D N 1
ATOM 10586 C CA . ASP D 1 68 ? 97.264 95.324 48.135 1.00 55.13 68 ASP D CA 1
ATOM 10587 C C . ASP D 1 68 ? 97.678 96.492 47.259 1.00 49.38 68 ASP D C 1
ATOM 10588 O O . ASP D 1 68 ? 96.848 97.312 46.866 1.00 49.35 68 ASP D O 1
ATOM 10593 N N . SER D 1 69 ? 98.970 96.560 46.967 1.00 47.15 69 SER D N 1
ATOM 10594 C CA . SER D 1 69 ? 99.508 97.584 46.086 1.00 53.61 69 SER D CA 1
ATOM 10595 C C . SER D 1 69 ? 98.942 97.433 44.677 1.00 52.65 69 SER D C 1
ATOM 10596 O O . SER D 1 69 ? 98.589 98.417 44.021 1.00 49.55 69 SER D O 1
ATOM 10599 N N . LEU D 1 70 ? 98.872 96.189 44.217 1.00 48.17 70 LEU D N 1
ATOM 10600 C CA . LEU D 1 70 ? 98.326 95.894 42.902 1.00 46.38 70 LEU D CA 1
ATOM 10601 C C . LEU D 1 70 ? 96.849 96.275 42.828 1.00 45.57 70 LEU D C 1
ATOM 10602 O O . LEU D 1 70 ? 96.393 96.828 41.822 1.00 44.93 70 LEU D O 1
ATOM 10607 N N . ALA D 1 71 ? 96.109 95.995 43.899 1.00 42.22 71 ALA D N 1
ATOM 10608 C CA . ALA D 1 71 ? 94.688 96.307 43.941 1.00 46.35 71 ALA D CA 1
ATOM 10609 C C . ALA D 1 71 ? 94.475 97.804 43.817 1.00 48.30 71 ALA D C 1
ATOM 10610 O O . ALA D 1 71 ? 93.533 98.244 43.169 1.00 45.07 71 ALA D O 1
ATOM 10612 N N . GLN D 1 72 ? 95.357 98.579 44.441 1.00 49.60 72 GLN D N 1
ATOM 10613 C CA . GLN D 1 72 ? 95.293 100.035 44.362 1.00 51.18 72 GLN D CA 1
ATOM 10614 C C . GLN D 1 72 ? 95.485 100.510 42.929 1.00 46.89 72 GLN D C 1
ATOM 10615 O O . GLN D 1 72 ? 94.734 101.346 42.428 1.00 50.94 72 GLN D O 1
ATOM 10621 N N . ASP D 1 73 ? 96.503 99.964 42.280 1.00 46.21 73 ASP D N 1
ATOM 10622 C CA . ASP D 1 73 ? 96.867 100.371 40.934 1.00 46.30 73 ASP D CA 1
ATOM 10623 C C . ASP D 1 73 ? 95.794 99.970 39.912 1.00 48.26 73 ASP D C 1
ATOM 10624 O O . ASP D 1 73 ? 95.534 100.703 38.951 1.00 46.67 73 ASP D O 1
ATOM 10629 N N . VAL D 1 74 ? 95.179 98.808 40.125 1.00 46.86 74 VAL D N 1
ATOM 10630 C CA . VAL D 1 74 ? 94.070 98.357 39.288 1.00 45.56 74 VAL D CA 1
ATOM 10631 C C . VAL D 1 74 ? 92.888 99.292 39.488 1.00 48.28 74 VAL D C 1
ATOM 10632 O O . VAL D 1 74 ? 92.211 99.676 38.532 1.00 47.73 74 VAL D O 1
ATOM 10636 N N . ALA D 1 75 ? 92.655 99.674 40.737 1.00 48.67 75 ALA D N 1
ATOM 10637 C CA . ALA D 1 75 ? 91.507 100.504 41.070 1.00 48.06 75 ALA D CA 1
ATOM 10638 C C . ALA D 1 75 ? 91.617 101.934 40.515 1.00 51.01 75 ALA D C 1
ATOM 10639 O O . ALA D 1 75 ? 90.611 102.511 40.107 1.00 52.11 75 ALA D O 1
ATOM 10641 N N . ASP D 1 76 ? 92.817 102.512 40.500 1.00 49.98 76 ASP D N 1
ATOM 10642 C CA . ASP D 1 76 ? 92.957 103.887 40.009 1.00 53.18 76 ASP D CA 1
ATOM 10643 C C . ASP D 1 76 ? 93.383 103.924 38.544 1.00 54.89 76 ASP D C 1
ATOM 10644 O O . ASP D 1 76 ? 93.615 104.997 37.980 1.00 53.12 76 ASP D O 1
ATOM 10649 N N . GLY D 1 77 ? 93.517 102.744 37.946 1.00 52.29 77 GLY D N 1
ATOM 10650 C CA . GLY D 1 77 ? 93.827 102.634 36.534 1.00 47.90 77 GLY D CA 1
ATOM 10651 C C . GLY D 1 77 ? 95.288 102.760 36.157 1.00 49.36 77 GLY D C 1
ATOM 10652 O O . GLY D 1 77 ? 95.621 102.710 34.971 1.00 52.26 77 GLY D O 1
ATOM 10653 N N . SER D 1 78 ? 96.171 102.922 37.140 1.00 48.48 78 SER D N 1
ATOM 10654 C CA . SER D 1 78 ? 97.602 103.007 36.835 1.00 47.30 78 SER D CA 1
ATOM 10655 C C . SER D 1 78 ? 98.186 101.661 36.398 1.00 47.23 78 SER D C 1
ATOM 10656 O O . SER D 1 78 ? 99.307 101.608 35.886 1.00 48.19 78 SER D O 1
ATOM 10659 N N . PHE D 1 79 ? 97.448 100.571 36.618 1.00 44.78 79 PHE D N 1
ATOM 10660 C CA . PHE D 1 79 ? 97.868 99.263 36.103 1.00 42.47 79 PHE D CA 1
ATOM 10661 C C . PHE D 1 79 ? 96.760 98.637 35.268 1.00 43.49 79 PHE D C 1
ATOM 10662 O O . PHE D 1 79 ? 95.595 98.604 35.682 1.00 43.07 79 PHE D O 1
ATOM 10670 N N . GLY D 1 80 ? 97.130 98.133 34.095 1.00 45.47 80 GLY D N 1
ATOM 10671 C CA . GLY D 1 80 ? 96.183 97.459 33.228 1.00 39.07 80 GLY D CA 1
ATOM 10672 C C . GLY D 1 80 ? 96.866 96.455 32.331 1.00 39.57 80 GLY D C 1
ATOM 10673 O O . GLY D 1 80 ? 98.091 96.325 32.349 1.00 39.52 80 GLY D O 1
ATOM 10674 N N . PRO D 1 81 ? 96.072 95.736 31.530 1.00 38.02 81 PRO D N 1
ATOM 10675 C CA . PRO D 1 81 ? 96.636 94.675 30.700 1.00 35.54 81 PRO D CA 1
ATOM 10676 C C . PRO D 1 81 ? 97.480 95.223 29.554 1.00 38.77 81 PRO D C 1
ATOM 10677 O O . PRO D 1 81 ? 97.258 96.345 29.118 1.00 40.22 81 PRO D O 1
ATOM 10681 N N . LEU D 1 82 ? 98.431 94.427 29.079 1.00 35.85 82 LEU D N 1
ATOM 10682 C CA . LEU D 1 82 ? 99.151 94.718 27.844 1.00 40.04 82 LEU D CA 1
ATOM 10683 C C . LEU D 1 82 ? 98.633 93.823 26.726 1.00 44.40 82 LEU D C 1
ATOM 10684 O O . LEU D 1 82 ? 97.972 92.821 26.989 1.00 39.03 82 LEU D O 1
ATOM 10689 N N . VAL D 1 83 ? 98.959 94.166 25.484 1.00 43.12 83 VAL D N 1
ATOM 10690 C CA . VAL D 1 83 ? 98.522 93.369 24.347 1.00 42.00 83 VAL D CA 1
ATOM 10691 C C . VAL D 1 83 ? 99.055 91.939 24.466 1.00 45.88 83 VAL D C 1
ATOM 10692 O O . VAL D 1 83 ? 98.387 90.990 24.044 1.00 46.74 83 VAL D O 1
ATOM 10696 N N . THR D 1 84 ? 100.227 91.766 25.081 1.00 41.55 84 THR D N 1
ATOM 10697 C CA . THR D 1 84 ? 100.789 90.417 25.243 1.00 42.88 84 THR D CA 1
ATOM 10698 C C . THR D 1 84 ? 100.170 89.577 26.376 1.00 37.97 84 THR D C 1
ATOM 10699 O O . THR D 1 84 ? 100.464 88.389 26.487 1.00 41.62 84 THR D O 1
ATOM 10703 N N . ASP D 1 85 ? 99.335 90.176 27.221 1.00 40.15 85 ASP D N 1
ATOM 10704 C CA . ASP D 1 85 ? 98.627 89.395 28.235 1.00 39.20 85 ASP D CA 1
ATOM 10705 C C . ASP D 1 85 ? 97.492 88.608 27.591 1.00 35.82 85 ASP D C 1
ATOM 10706 O O . ASP D 1 85 ? 96.674 89.181 26.874 1.00 33.92 85 ASP D O 1
ATOM 10711 N N . GLU D 1 86 ? 97.432 87.304 27.852 1.00 32.98 86 GLU D N 1
ATOM 10712 C CA . GLU D 1 86 ? 96.357 86.479 27.302 1.00 37.33 86 GLU D CA 1
ATOM 10713 C C . GLU D 1 86 ? 95.048 86.700 28.055 1.00 32.98 86 GLU D C 1
ATOM 10714 O O . GLU D 1 86 ? 93.972 86.688 27.462 1.00 32.44 86 GLU D O 1
ATOM 10720 N N . ASP D 1 87 ? 95.143 86.919 29.359 1.00 36.72 87 ASP D N 1
ATOM 10721 C CA . ASP D 1 87 ? 93.949 86.999 30.198 1.00 35.21 87 ASP D CA 1
ATOM 10722 C C . ASP D 1 87 ? 94.227 87.804 31.463 1.00 37.49 87 ASP D C 1
ATOM 10723 O O . ASP D 1 87 ? 95.374 88.157 31.732 1.00 35.35 87 ASP D O 1
ATOM 10728 N N . VAL D 1 88 ? 93.187 88.058 32.251 1.00 34.48 88 VAL D N 1
ATOM 10729 C CA . VAL D 1 88 ? 93.305 88.936 33.403 1.00 34.66 88 VAL D CA 1
ATOM 10730 C C . VAL D 1 88 ? 94.245 88.339 34.462 1.00 38.90 88 VAL D C 1
ATOM 10731 O O . VAL D 1 88 ? 94.994 89.069 35.128 1.00 37.54 88 VAL D O 1
ATOM 10735 N N . HIS D 1 89 ? 94.236 87.022 34.602 1.00 38.61 89 HIS D N 1
ATOM 10736 C CA . HIS D 1 89 ? 95.083 86.394 35.608 1.00 42.13 89 HIS D CA 1
ATOM 10737 C C . HIS D 1 89 ? 96.566 86.579 35.283 1.00 40.66 89 HIS D C 1
ATOM 10738 O O . HIS D 1 89 ? 97.354 86.961 36.156 1.00 40.42 89 HIS D O 1
ATOM 10745 N N . ALA D 1 90 ? 96.934 86.319 34.031 1.00 33.65 90 ALA D N 1
ATOM 10746 C CA . ALA D 1 90 ? 98.303 86.516 33.572 1.00 35.41 90 ALA D CA 1
ATOM 10747 C C . ALA D 1 90 ? 98.748 87.972 33.712 1.00 40.91 90 ALA D C 1
ATOM 10748 O O . ALA D 1 90 ? 99.895 88.237 34.062 1.00 42.11 90 ALA D O 1
ATOM 10750 N N . ALA D 1 91 ? 97.846 88.913 33.444 1.00 37.95 91 ALA D N 1
ATOM 10751 C CA . ALA D 1 91 ? 98.168 90.322 33.604 1.00 39.42 91 ALA D CA 1
ATOM 10752 C C . ALA D 1 91 ? 98.504 90.625 35.062 1.00 42.21 91 ALA D C 1
ATOM 10753 O O . ALA D 1 91 ? 99.467 91.336 35.350 1.00 38.56 91 ALA D O 1
ATOM 10755 N N . LEU D 1 92 ? 97.712 90.079 35.980 1.00 36.41 92 LEU D N 1
ATOM 10756 C CA . LEU D 1 92 ? 97.894 90.396 37.389 1.00 41.68 92 LEU D CA 1
ATOM 10757 C C . LEU D 1 92 ? 99.118 89.682 37.976 1.00 40.09 92 LEU D C 1
ATOM 10758 O O . LEU D 1 92 ? 99.738 90.183 38.912 1.00 41.89 92 LEU D O 1
ATOM 10763 N N . GLU D 1 93 ? 99.472 88.526 37.420 1.00 39.59 93 GLU D N 1
ATOM 10764 C CA . GLU D 1 93 ? 100.688 87.831 37.838 1.00 42.75 93 GLU D CA 1
ATOM 10765 C C . GLU D 1 93 ? 101.934 88.631 37.432 1.00 48.03 93 GLU D C 1
ATOM 10766 O O . GLU D 1 93 ? 102.863 88.801 38.227 1.00 43.14 93 GLU D O 1
ATOM 10772 N N . ARG D 1 94 ? 101.939 89.127 36.195 1.00 43.17 94 ARG D N 1
ATOM 10773 C CA . ARG D 1 94 ? 102.972 90.050 35.734 1.00 42.87 94 ARG D CA 1
ATOM 10774 C C . ARG D 1 94 ? 103.045 91.269 36.663 1.00 46.69 94 ARG D C 1
ATOM 10775 O O . ARG D 1 94 ? 104.124 91.664 37.107 1.00 44.10 94 ARG D O 1
ATOM 10783 N N . GLY D 1 95 ? 101.892 91.852 36.972 1.00 44.71 95 GLY D N 1
ATOM 10784 C CA . GLY D 1 95 ? 101.834 93.007 37.855 1.00 44.85 95 GLY D CA 1
ATOM 10785 C C . GLY D 1 95 ? 102.379 92.765 39.258 1.00 49.04 95 GLY D C 1
ATOM 10786 O O . GLY D 1 95 ? 103.039 93.642 39.843 1.00 42.75 95 GLY D O 1
ATOM 10787 N N . LEU D 1 96 ? 102.098 91.579 39.800 1.00 41.14 96 LEU D N 1
ATOM 10788 C CA . LEU D 1 96 ? 102.554 91.210 41.141 1.00 43.21 96 LEU D CA 1
ATOM 10789 C C . LEU D 1 96 ? 104.075 91.017 41.169 1.00 47.85 96 LEU D C 1
ATOM 10790 O O . LEU D 1 96 ? 104.748 91.450 42.106 1.00 45.65 96 LEU D O 1
ATOM 10795 N N . ILE D 1 97 ? 104.596 90.358 40.137 1.00 43.64 97 ILE D N 1
ATOM 10796 C CA . ILE D 1 97 ? 106.021 90.144 39.974 1.00 45.01 97 ILE D CA 1
ATOM 10797 C C . ILE D 1 97 ? 106.751 91.475 39.817 1.00 49.53 97 ILE D C 1
ATOM 10798 O O . ILE D 1 97 ? 107.839 91.662 40.367 1.00 50.20 97 ILE D O 1
ATOM 10803 N N . ASP D 1 98 ? 106.143 92.409 39.093 1.00 48.33 98 ASP D N 1
ATOM 10804 C CA . ASP D 1 98 ? 106.711 93.746 38.974 1.00 48.73 98 ASP D CA 1
ATOM 10805 C C . ASP D 1 98 ? 106.817 94.396 40.348 1.00 51.19 98 ASP D C 1
ATOM 10806 O O . ASP D 1 98 ? 107.673 95.246 40.572 1.00 51.64 98 ASP D O 1
ATOM 10811 N N . ARG D 1 99 ? 105.956 93.984 41.274 1.00 49.91 99 ARG D N 1
ATOM 10812 C CA . ARG D 1 99 ? 105.881 94.642 42.575 1.00 47.89 99 ARG D CA 1
ATOM 10813 C C . ARG D 1 99 ? 106.642 93.945 43.711 1.00 52.74 99 ARG D C 1
ATOM 10814 O O . ARG D 1 99 ? 107.040 94.602 44.673 1.00 53.06 99 ARG D O 1
ATOM 10822 N N . VAL D 1 100 ? 106.846 92.633 43.615 1.00 49.73 100 VAL D N 1
ATOM 10823 C CA . VAL D 1 100 ? 107.531 91.906 44.685 1.00 50.64 100 VAL D CA 1
ATOM 10824 C C . VAL D 1 100 ? 108.698 91.067 44.165 1.00 54.31 100 VAL D C 1
ATOM 10825 O O . VAL D 1 100 ? 109.375 90.387 44.940 1.00 57.92 100 VAL D O 1
ATOM 10829 N N . GLY D 1 101 ? 108.938 91.114 42.858 1.00 52.33 101 GLY D N 1
ATOM 10830 C CA . GLY D 1 101 ? 110.015 90.336 42.271 1.00 47.79 101 GLY D CA 1
ATOM 10831 C C . GLY D 1 101 ? 109.569 88.933 41.923 1.00 52.33 101 GLY D C 1
ATOM 10832 O O . GLY D 1 101 ? 108.578 88.442 42.465 1.00 51.80 101 GLY D O 1
ATOM 10833 N N . PRO D 1 102 ? 110.307 88.276 41.017 1.00 51.91 102 PRO D N 1
ATOM 10834 C CA . PRO D 1 102 ? 109.958 86.967 40.457 1.00 53.60 102 PRO D CA 1
ATOM 10835 C C . PRO D 1 102 ? 110.110 85.826 41.453 1.00 57.31 102 PRO D C 1
ATOM 10836 O O . PRO D 1 102 ? 109.454 84.792 41.307 1.00 57.69 102 PRO D O 1
ATOM 10840 N N . ASP D 1 103 ? 110.973 86.005 42.445 1.00 60.63 103 ASP D N 1
ATOM 10841 C CA . ASP D 1 103 ? 111.205 84.952 43.423 1.00 60.49 103 ASP D CA 1
ATOM 10842 C C . ASP D 1 103 ? 109.969 84.780 44.302 1.00 58.28 103 ASP D C 1
ATOM 10843 O O . ASP D 1 103 ? 109.348 83.715 44.316 1.00 60.47 103 ASP D O 1
ATOM 10848 N N . LEU D 1 104 ? 109.603 85.841 45.016 1.00 53.69 104 LEU D N 1
ATOM 10849 C CA . LEU D 1 104 ? 108.443 85.808 45.902 1.00 58.11 104 LEU D CA 1
ATOM 10850 C C . LEU D 1 104 ? 107.135 85.698 45.119 1.00 60.63 104 LEU D C 1
ATOM 10851 O O . LEU D 1 104 ? 106.242 84.937 45.495 1.00 58.66 104 LEU D O 1
ATOM 10856 N N . GLY D 1 105 ? 107.036 86.464 44.035 1.00 58.38 105 GLY D N 1
ATOM 10857 C CA . GLY D 1 105 ? 105.858 86.463 43.189 1.00 56.68 105 GLY D CA 1
ATOM 10858 C C . GLY D 1 105 ? 105.535 85.080 42.666 1.00 58.72 105 GLY D C 1
ATOM 10859 O O . GLY D 1 105 ? 104.385 84.644 42.704 1.00 60.49 105 GLY D O 1
ATOM 10860 N N . GLY D 1 106 ? 106.559 84.377 42.200 1.00 59.50 106 GLY D N 1
ATOM 10861 C CA . GLY D 1 106 ? 106.378 83.056 41.630 1.00 64.41 106 GLY D CA 1
ATOM 10862 C C . GLY D 1 106 ? 105.921 81.998 42.618 1.00 65.43 106 GLY D C 1
ATOM 10863 O O . GLY D 1 106 ? 105.471 80.924 42.216 1.00 65.05 106 GLY D O 1
ATOM 10864 N N . ARG D 1 107 ? 106.032 82.296 43.909 1.00 59.77 107 ARG D N 1
ATOM 10865 C CA . ARG D 1 107 ? 105.672 81.330 44.943 1.00 58.63 107 ARG D CA 1
ATOM 10866 C C . ARG D 1 107 ? 104.162 81.125 45.043 1.00 58.01 107 ARG D C 1
ATOM 10867 O O . ARG D 1 107 ? 103.710 80.146 45.628 1.00 54.64 107 ARG D O 1
ATOM 10875 N N . LEU D 1 108 ? 103.388 82.037 44.461 1.00 59.17 108 LEU D N 1
ATOM 10876 C CA . LEU D 1 108 ? 101.934 81.906 44.447 1.00 52.49 108 LEU D CA 1
ATOM 10877 C C . LEU D 1 108 ? 101.463 80.825 43.484 1.00 50.74 108 LEU D C 1
ATOM 10878 O O . LEU D 1 108 ? 100.341 80.350 43.593 1.00 52.24 108 LEU D O 1
ATOM 10883 N N . ARG D 1 109 ? 102.318 80.447 42.539 1.00 51.60 109 ARG D N 1
ATOM 10884 C CA . ARG D 1 109 ? 101.972 79.433 41.540 1.00 57.33 109 ARG D CA 1
ATOM 10885 C C . ARG D 1 109 ? 101.761 78.030 42.113 1.00 55.09 109 ARG D C 1
ATOM 10886 O O . ARG D 1 109 ? 101.209 77.157 41.443 1.00 51.46 109 ARG D O 1
ATOM 10894 N N . ALA D 1 110 ? 102.202 77.820 43.347 1.00 53.58 110 ALA D N 1
ATOM 10895 C CA . ALA D 1 110 ? 102.071 76.528 44.006 1.00 51.24 110 ALA D CA 1
ATOM 10896 C C . ALA D 1 110 ? 100.624 76.205 44.358 1.00 46.02 110 ALA D C 1
ATOM 10897 O O . ALA D 1 110 ? 99.932 77.015 44.979 1.00 47.53 110 ALA D O 1
ATOM 10899 N N . GLY D 1 111 ? 100.177 75.015 43.966 1.00 46.93 111 GLY D N 1
ATOM 10900 C CA . GLY D 1 111 ? 98.845 74.539 44.304 1.00 46.04 111 GLY D CA 1
ATOM 10901 C C . GLY D 1 111 ? 97.752 75.264 43.538 1.00 48.17 111 GLY D C 1
ATOM 10902 O O . GLY D 1 111 ? 96.583 75.243 43.919 1.00 48.63 111 GLY D O 1
ATOM 10903 N N . ARG D 1 112 ? 98.137 75.930 42.458 1.00 48.74 112 ARG D N 1
ATOM 10904 C CA . ARG D 1 112 ? 97.179 76.692 41.674 1.00 51.08 112 ARG D CA 1
ATOM 10905 C C . ARG D 1 112 ? 96.684 75.895 40.484 1.00 46.16 112 ARG D C 1
ATOM 10906 O O . ARG D 1 112 ? 97.423 75.104 39.906 1.00 46.86 112 ARG D O 1
ATOM 10914 N N . SER D 1 113 ? 95.429 76.118 40.116 1.00 43.00 113 SER D N 1
ATOM 10915 C CA . SER D 1 113 ? 94.896 75.598 38.865 1.00 43.50 113 SER D CA 1
ATOM 10916 C C . SER D 1 113 ? 94.106 76.680 38.173 1.00 39.72 113 SER D C 1
ATOM 10917 O O . SER D 1 113 ? 93.560 77.567 38.819 1.00 41.24 113 SER D O 1
ATOM 10920 N N . ARG D 1 114 ? 94.035 76.592 36.849 1.00 39.11 114 ARG D N 1
ATOM 10921 C CA . ARG D 1 114 ? 93.316 77.577 36.049 1.00 40.40 114 ARG D CA 1
ATOM 10922 C C . ARG D 1 114 ? 91.848 77.238 35.787 1.00 38.12 114 ARG D C 1
ATOM 10923 O O . ARG D 1 114 ? 91.075 78.117 35.406 1.00 38.17 114 ARG D O 1
ATOM 10931 N N . ASN D 1 115 ? 91.453 75.981 35.979 1.00 35.02 115 ASN D N 1
ATOM 10932 C CA . ASN D 1 115 ? 90.060 75.622 35.728 1.00 34.33 115 ASN D CA 1
ATOM 10933 C C . ASN D 1 115 ? 89.132 75.900 36.901 1.00 31.05 115 ASN D C 1
ATOM 10934 O O . ASN D 1 115 ? 88.030 76.412 36.703 1.00 33.16 115 ASN D O 1
ATOM 10939 N N . ASP D 1 116 ? 89.554 75.575 38.119 1.00 30.65 116 ASP D N 1
ATOM 10940 C CA . ASP D 1 116 ? 88.680 75.862 39.255 1.00 31.58 116 ASP D CA 1
ATOM 10941 C C . ASP D 1 116 ? 88.681 77.358 39.542 1.00 31.79 116 ASP D C 1
ATOM 10942 O O . ASP D 1 116 ? 87.662 77.915 39.959 1.00 31.59 116 ASP D O 1
ATOM 10947 N N . GLN D 1 117 ? 89.807 78.017 39.279 1.00 30.42 117 GLN D N 1
ATOM 10948 C CA . GLN D 1 117 ? 89.896 79.459 39.490 1.00 35.02 117 GLN D CA 1
ATOM 10949 C C . GLN D 1 117 ? 88.923 80.242 38.582 1.00 35.65 117 GLN D C 1
ATOM 10950 O O . GLN D 1 117 ? 88.220 81.135 39.049 1.00 30.82 117 GLN D O 1
ATOM 10956 N N . VAL D 1 118 ? 88.875 79.912 37.294 1.00 32.73 118 VAL D N 1
ATOM 10957 C CA . VAL D 1 118 ? 88.057 80.706 36.384 1.00 34.71 118 VAL D CA 1
ATOM 10958 C C . VAL D 1 118 ? 86.578 80.527 36.717 1.00 35.87 118 VAL D C 1
ATOM 10959 O O . VAL D 1 118 ? 85.800 81.482 36.619 1.00 31.08 118 VAL D O 1
ATOM 10963 N N . ALA D 1 119 ? 86.202 79.317 37.138 1.00 29.08 119 ALA D N 1
ATOM 10964 C CA . ALA D 1 119 ? 84.825 79.050 37.515 1.00 28.77 119 ALA D CA 1
ATOM 10965 C C . ALA D 1 119 ? 84.479 79.843 38.764 1.00 30.05 119 ALA D C 1
ATOM 10966 O O . ALA D 1 119 ? 83.389 80.415 38.877 1.00 28.13 119 ALA D O 1
ATOM 10968 N N . ALA D 1 120 ? 85.410 79.849 39.711 1.00 30.10 120 ALA D N 1
ATOM 10969 C CA . ALA D 1 120 ? 85.209 80.546 40.966 1.00 30.66 120 ALA D CA 1
ATOM 10970 C C . ALA D 1 120 ? 85.015 82.044 40.737 1.00 28.27 120 ALA D C 1
ATOM 10971 O O . ALA D 1 120 ? 84.104 82.641 41.292 1.00 28.18 120 ALA D O 1
ATOM 10973 N N . LEU D 1 121 ? 85.893 82.655 39.946 1.00 24.76 121 LEU D N 1
ATOM 10974 C CA . LEU D 1 121 ? 85.821 84.106 39.750 1.00 29.35 121 LEU D CA 1
ATOM 10975 C C . LEU D 1 121 ? 84.501 84.536 39.082 1.00 29.92 121 LEU D C 1
ATOM 10976 O O . LEU D 1 121 ? 83.925 85.550 39.458 1.00 29.26 121 LEU D O 1
ATOM 10981 N N . PHE D 1 122 ? 84.043 83.764 38.096 1.00 30.03 122 PHE D N 1
ATOM 10982 C CA . PHE D 1 122 ? 82.811 84.071 37.361 1.00 28.40 122 PHE D CA 1
ATOM 10983 C C . PHE D 1 122 ? 81.623 84.057 38.336 1.00 30.05 122 PHE D C 1
ATOM 10984 O O . PHE D 1 122 ? 80.778 84.955 38.315 1.00 29.01 122 PHE D O 1
ATOM 10992 N N . ARG D 1 123 ? 81.593 83.066 39.227 1.00 29.15 123 ARG D N 1
ATOM 10993 C CA . ARG D 1 123 ? 80.528 82.982 40.237 1.00 26.67 123 ARG D CA 1
ATOM 10994 C C . ARG D 1 123 ? 80.566 84.167 41.208 1.00 31.04 123 ARG D C 1
ATOM 10995 O O . ARG D 1 123 ? 79.527 84.760 41.523 1.00 29.67 123 ARG D O 1
ATOM 11003 N N . MET D 1 124 ? 81.760 84.518 41.681 1.00 27.80 124 MET D N 1
ATOM 11004 C CA . MET D 1 124 ? 81.901 85.662 42.589 1.00 26.70 124 MET D CA 1
ATOM 11005 C C . MET D 1 124 ? 81.411 86.938 41.908 1.00 30.13 124 MET D C 1
ATOM 11006 O O . MET D 1 124 ? 80.647 87.723 42.490 1.00 28.56 124 MET D O 1
ATOM 11011 N N . TRP D 1 125 ? 81.839 87.128 40.668 1.00 26.33 125 TRP D N 1
ATOM 11012 C CA . TRP D 1 125 ? 81.383 88.259 39.872 1.00 26.57 125 TRP D CA 1
ATOM 11013 C C . TRP D 1 125 ? 79.854 88.240 39.696 1.00 27.21 125 TRP D C 1
ATOM 11014 O O . TRP D 1 125 ? 79.182 89.260 39.856 1.00 27.54 125 TRP D O 1
ATOM 11025 N N . LEU D 1 126 ? 79.313 87.070 39.376 1.00 29.34 126 LEU D N 1
ATOM 11026 C CA . LEU D 1 126 ? 77.893 86.939 39.067 1.00 30.77 126 LEU D CA 1
ATOM 11027 C C . LEU D 1 126 ? 77.012 87.199 40.296 1.00 31.25 126 LEU D C 1
ATOM 11028 O O . LEU D 1 126 ? 75.906 87.731 40.193 1.00 29.70 126 LEU D O 1
ATOM 11033 N N . ARG D 1 127 ? 77.497 86.821 41.468 1.00 31.02 127 ARG D N 1
ATOM 11034 C CA . ARG D 1 127 ? 76.717 87.041 42.676 1.00 32.21 127 ARG D CA 1
ATOM 11035 C C . ARG D 1 127 ? 76.649 88.532 43.040 1.00 33.28 127 ARG D C 1
ATOM 11036 O O . ARG D 1 127 ? 75.653 88.992 43.598 1.00 29.46 127 ARG D O 1
ATOM 11044 N N . ASP D 1 128 ? 77.688 89.293 42.713 1.00 31.46 128 ASP D N 1
ATOM 11045 C CA . ASP D 1 128 ? 77.592 90.757 42.815 1.00 33.73 128 ASP D CA 1
ATOM 11046 C C . ASP D 1 128 ? 76.703 91.334 41.715 1.00 32.17 128 ASP D C 1
ATOM 11047 O O . ASP D 1 128 ? 75.878 92.217 41.963 1.00 30.56 128 ASP D O 1
ATOM 11052 N N . ALA D 1 129 ? 76.899 90.845 40.495 1.00 28.94 129 ALA D N 1
ATOM 11053 C CA . ALA D 1 129 ? 76.169 91.345 39.330 1.00 29.27 129 ALA D CA 1
ATOM 11054 C C . ALA D 1 129 ? 74.655 91.186 39.485 1.00 30.87 129 ALA D C 1
ATOM 11055 O O . ALA D 1 129 ? 73.880 92.108 39.212 1.00 28.55 129 ALA D O 1
ATOM 11057 N N . VAL D 1 130 ? 74.234 90.019 39.951 1.00 26.76 130 VAL D N 1
ATOM 11058 C CA . VAL D 1 130 ? 72.815 89.733 40.038 1.00 29.00 130 VAL D CA 1
ATOM 11059 C C . VAL D 1 130 ? 72.141 90.642 41.092 1.00 29.21 130 VAL D C 1
ATOM 11060 O O . VAL D 1 130 ? 70.943 90.926 41.023 1.00 30.01 130 VAL D O 1
ATOM 11064 N N . ARG D 1 131 ? 72.926 91.147 42.036 1.00 27.42 131 ARG D N 1
ATOM 11065 C CA . ARG D 1 131 ? 72.382 92.026 43.058 1.00 30.83 131 ARG D CA 1
ATOM 11066 C C . ARG D 1 131 ? 72.305 93.485 42.575 1.00 32.14 131 ARG D C 1
ATOM 11067 O O . ARG D 1 131 ? 71.377 94.215 42.953 1.00 30.36 131 ARG D O 1
ATOM 11075 N N . ARG D 1 132 ? 73.246 93.906 41.725 1.00 26.73 132 ARG D N 1
ATOM 11076 C CA . ARG D 1 132 ? 73.091 95.192 41.032 1.00 30.62 132 ARG D CA 1
ATOM 11077 C C . ARG D 1 132 ? 71.844 95.182 40.143 1.00 28.64 132 ARG D C 1
ATOM 11078 O O . ARG D 1 132 ? 71.096 96.156 40.070 1.00 29.77 132 ARG D O 1
ATOM 11086 N N . VAL D 1 133 ? 71.633 94.078 39.442 1.00 28.39 133 VAL D N 1
ATOM 11087 C CA . VAL D 1 133 ? 70.438 93.941 38.624 1.00 25.99 133 VAL D CA 1
ATOM 11088 C C . VAL D 1 133 ? 69.193 93.982 39.510 1.00 25.90 133 VAL D C 1
ATOM 11089 O O . VAL D 1 133 ? 68.251 94.735 39.239 1.00 29.01 133 VAL D O 1
ATOM 11093 N N . ALA D 1 134 ? 69.197 93.177 40.574 1.00 24.96 134 ALA D N 1
ATOM 11094 C CA . ALA D 1 134 ? 68.078 93.132 41.516 1.00 28.13 134 ALA D CA 1
ATOM 11095 C C . ALA D 1 134 ? 67.734 94.522 42.056 1.00 29.47 134 ALA D C 1
ATOM 11096 O O . ALA D 1 134 ? 66.564 94.878 42.189 1.00 27.33 134 ALA D O 1
ATOM 11098 N N . THR D 1 135 ? 68.758 95.312 42.363 1.00 28.68 135 THR D N 1
ATOM 11099 C CA . THR D 1 135 ? 68.537 96.675 42.848 1.00 30.78 135 THR D CA 1
ATOM 11100 C C . THR D 1 135 ? 67.857 97.522 41.782 1.00 27.48 135 THR D C 1
ATOM 11101 O O . THR D 1 135 ? 66.959 98.306 42.085 1.00 31.72 135 THR D O 1
ATOM 11105 N N . GLY D 1 136 ? 68.264 97.344 40.529 1.00 26.02 136 GLY D N 1
ATOM 11106 C CA . GLY D 1 136 ? 67.614 98.033 39.424 1.00 27.01 136 GLY D CA 1
ATOM 11107 C C . GLY D 1 136 ? 66.173 97.585 39.232 1.00 27.43 136 GLY D C 1
ATOM 11108 O O . GLY D 1 136 ? 65.308 98.391 38.906 1.00 26.43 136 GLY D O 1
ATOM 11109 N N . VAL D 1 137 ? 65.900 96.301 39.453 1.00 25.96 137 VAL D N 1
ATOM 11110 C CA . VAL D 1 137 ? 64.532 95.804 39.320 1.00 23.41 137 VAL D CA 1
ATOM 11111 C C . VAL D 1 137 ? 63.636 96.402 40.399 1.00 25.31 137 VAL D C 1
ATOM 11112 O O . VAL D 1 137 ? 62.521 96.831 40.127 1.00 25.84 137 VAL D O 1
ATOM 11116 N N . LEU D 1 138 ? 64.141 96.435 41.626 1.00 28.88 138 LEU D N 1
ATOM 11117 C CA . LEU D 1 138 ? 63.403 97.022 42.733 1.00 29.44 138 LEU D CA 1
ATOM 11118 C C . LEU D 1 138 ? 63.113 98.503 42.479 1.00 31.09 138 LEU D C 1
ATOM 11119 O O . LEU D 1 138 ? 62.069 99.014 42.899 1.00 30.73 138 LEU D O 1
ATOM 11124 N N . ASP D 1 139 ? 64.012 99.180 41.763 1.00 29.48 139 ASP D N 1
ATOM 11125 C CA . ASP D 1 139 ? 63.786 100.575 41.410 1.00 27.59 139 ASP D CA 1
ATOM 11126 C C . ASP D 1 139 ? 62.604 100.726 40.436 1.00 29.49 139 ASP D C 1
ATOM 11127 O O . ASP D 1 139 ? 61.786 101.635 40.583 1.00 27.81 139 ASP D O 1
ATOM 11132 N N . VAL D 1 140 ? 62.497 99.832 39.455 1.00 26.49 140 VAL D N 1
ATOM 11133 C CA . VAL D 1 140 ? 61.357 99.882 38.528 1.00 24.68 140 VAL D CA 1
ATOM 11134 C C . VAL D 1 140 ? 60.047 99.514 39.233 1.00 24.91 140 VAL D C 1
ATOM 11135 O O . VAL D 1 140 ? 59.012 100.141 38.990 1.00 28.61 140 VAL D O 1
ATOM 11139 N N . VAL D 1 141 ? 60.091 98.510 40.111 1.00 23.59 141 VAL D N 1
ATOM 11140 C CA . VAL D 1 141 ? 58.927 98.167 40.921 1.00 24.96 141 VAL D CA 1
ATOM 11141 C C . VAL D 1 141 ? 58.523 99.388 41.765 1.00 28.90 141 VAL D C 1
ATOM 11142 O O . VAL D 1 141 ? 57.345 99.753 41.828 1.00 27.53 141 VAL D O 1
ATOM 11146 N N . GLY D 1 142 ? 59.514 100.033 42.376 1.00 26.62 142 GLY D N 1
ATOM 11147 C CA . GLY D 1 142 ? 59.296 101.251 43.144 1.00 29.52 142 GLY D CA 1
ATOM 11148 C C . GLY D 1 142 ? 58.625 102.347 42.342 1.00 26.24 142 GLY D C 1
ATOM 11149 O O . GLY D 1 142 ? 57.699 102.999 42.820 1.00 28.89 142 GLY D O 1
ATOM 11150 N N . ALA D 1 143 ? 59.069 102.531 41.103 1.00 27.89 143 ALA D N 1
ATOM 11151 C CA . ALA D 1 143 ? 58.523 103.576 40.245 1.00 29.20 143 ALA D CA 1
ATOM 11152 C C . ALA D 1 143 ? 57.078 103.271 39.848 1.00 30.51 143 ALA D C 1
ATOM 11153 O O . ALA D 1 143 ? 56.251 104.177 39.752 1.00 27.00 143 ALA D O 1
ATOM 11155 N N . LEU D 1 144 ? 56.774 101.992 39.633 1.00 28.23 144 LEU D N 1
ATOM 11156 C CA . LEU D 1 144 ? 55.424 101.574 39.305 1.00 25.12 144 LEU D CA 1
ATOM 11157 C C . LEU D 1 144 ? 54.494 101.760 40.506 1.00 31.36 144 LEU D C 1
ATOM 11158 O O . LEU D 1 144 ? 53.381 102.273 40.371 1.00 26.54 144 LEU D O 1
ATOM 11163 N N . ALA D 1 145 ? 54.967 101.334 41.676 1.00 26.04 145 ALA D N 1
ATOM 11164 C CA . ALA D 1 145 ? 54.192 101.428 42.912 1.00 28.70 145 ALA D CA 1
ATOM 11165 C C . ALA D 1 145 ? 53.908 102.885 43.256 1.00 30.78 145 ALA D C 1
ATOM 11166 O O . ALA D 1 145 ? 52.830 103.236 43.735 1.00 34.30 145 ALA D O 1
ATOM 11168 N N . GLU D 1 146 ? 54.895 103.734 43.000 1.00 30.79 146 GLU D N 1
ATOM 11169 C CA . GLU D 1 146 ? 54.780 105.150 43.299 1.00 34.44 146 GLU D CA 1
ATOM 11170 C C . GLU D 1 146 ? 53.735 105.830 42.404 1.00 33.34 146 GLU D C 1
ATOM 11171 O O . GLU D 1 146 ? 52.946 106.647 42.878 1.00 34.20 146 GLU D O 1
ATOM 11177 N N . GLN D 1 147 ? 53.721 105.489 41.119 1.00 27.83 147 GLN D N 1
ATOM 11178 C CA . GLN D 1 147 ? 52.719 106.043 40.216 1.00 28.36 147 GLN D CA 1
ATOM 11179 C C . GLN D 1 147 ? 51.334 105.521 40.564 1.00 31.40 147 GLN D C 1
ATOM 11180 O O . GLN D 1 147 ? 50.364 106.265 40.484 1.00 28.53 147 GLN D O 1
ATOM 11186 N N . ALA D 1 148 ? 51.250 104.249 40.973 1.00 31.13 148 ALA D N 1
ATOM 11187 C CA . ALA D 1 148 ? 49.976 103.638 41.353 1.00 29.27 148 ALA D CA 1
ATOM 11188 C C . ALA D 1 148 ? 49.370 104.288 42.589 1.00 30.31 148 ALA D C 1
ATOM 11189 O O . ALA D 1 148 ? 48.135 104.455 42.686 1.00 30.75 148 ALA D O 1
ATOM 11191 N N . ALA D 1 149 ? 50.231 104.608 43.549 1.00 26.71 149 ALA D N 1
ATOM 11192 C CA . ALA D 1 149 ? 49.795 105.259 44.777 1.00 33.16 149 ALA D CA 1
ATOM 11193 C C . ALA D 1 149 ? 49.402 106.705 44.489 1.00 33.31 149 ALA D C 1
ATOM 11194 O O . ALA D 1 149 ? 48.510 107.247 45.134 1.00 33.53 149 ALA D O 1
ATOM 11196 N N . ALA D 1 150 ? 50.067 107.317 43.511 1.00 30.63 150 ALA D N 1
ATOM 11197 C CA . ALA D 1 150 ? 49.794 108.706 43.145 1.00 34.86 150 ALA D CA 1
ATOM 11198 C C . ALA D 1 150 ? 48.509 108.846 42.333 1.00 34.92 150 ALA D C 1
ATOM 11199 O O . ALA D 1 150 ? 47.876 109.901 42.334 1.00 33.14 150 ALA D O 1
ATOM 11201 N N . HIS D 1 151 ? 48.118 107.781 41.642 1.00 31.60 151 HIS D N 1
ATOM 11202 C CA . HIS D 1 151 ? 46.893 107.825 40.860 1.00 34.36 151 HIS D CA 1
ATOM 11203 C C . HIS D 1 151 ? 45.989 106.659 41.208 1.00 33.92 151 HIS D C 1
ATOM 11204 O O . HIS D 1 151 ? 45.749 105.788 40.369 1.00 30.81 151 HIS D O 1
ATOM 11211 N N . PRO D 1 152 ? 45.482 106.636 42.453 1.00 32.28 152 PRO D N 1
ATOM 11212 C CA . PRO D 1 152 ? 44.776 105.441 42.915 1.00 29.16 152 PRO D CA 1
ATOM 11213 C C . PRO D 1 152 ? 43.332 105.391 42.429 1.00 31.94 152 PRO D C 1
ATOM 11214 O O . PRO D 1 152 ? 42.696 104.357 42.544 1.00 32.23 152 PRO D O 1
ATOM 11218 N N . SER D 1 153 ? 42.812 106.479 41.875 1.00 31.78 153 SER D N 1
ATOM 11219 C CA . SER D 1 153 ? 41.412 106.450 41.460 1.00 33.34 153 SER D CA 1
ATOM 11220 C C . SER D 1 153 ? 41.191 106.608 39.946 1.00 30.34 153 SER D C 1
ATOM 11221 O O . SER D 1 153 ? 40.063 106.466 39.481 1.00 32.58 153 SER D O 1
ATOM 11224 N N . ALA D 1 154 ? 42.252 106.857 39.175 1.00 27.13 154 ALA D N 1
ATOM 11225 C CA . ALA D 1 154 ? 42.115 106.943 37.719 1.00 24.53 154 ALA D CA 1
ATOM 11226 C C . ALA D 1 154 ? 41.639 105.619 37.100 1.00 26.02 154 ALA D C 1
ATOM 11227 O O . ALA D 1 154 ? 42.175 104.544 37.395 1.00 27.81 154 ALA D O 1
ATOM 11229 N N . ILE D 1 155 ? 40.623 105.725 36.248 1.00 26.08 155 ILE D N 1
ATOM 11230 C CA . ILE D 1 155 ? 40.049 104.586 35.532 1.00 24.21 155 ILE D CA 1
ATOM 11231 C C . ILE D 1 155 ? 40.413 104.653 34.045 1.00 25.95 155 ILE D C 1
ATOM 11232 O O . ILE D 1 155 ? 40.452 105.742 33.447 1.00 27.30 155 ILE D O 1
ATOM 11237 N N . MET D 1 156 ? 40.666 103.493 33.444 1.00 25.13 156 MET D N 1
ATOM 11238 C CA . MET D 1 156 ? 41.091 103.417 32.047 1.00 24.00 156 MET D CA 1
ATOM 11239 C C . MET D 1 156 ? 40.438 102.199 31.393 1.00 24.95 156 MET D C 1
ATOM 11240 O O . MET D 1 156 ? 39.874 101.365 32.098 1.00 26.78 156 MET D O 1
ATOM 11245 N N . PRO D 1 157 ? 40.505 102.083 30.054 1.00 25.13 157 PRO D N 1
ATOM 11246 C CA . PRO D 1 157 ? 40.025 100.814 29.487 1.00 26.72 157 PRO D CA 1
ATOM 11247 C C . PRO D 1 157 ? 40.989 99.685 29.797 1.00 26.05 157 PRO D C 1
ATOM 11248 O O . PRO D 1 157 ? 42.209 99.883 29.718 1.00 26.45 157 PRO D O 1
ATOM 11252 N N . GLY D 1 158 ? 40.464 98.519 30.161 1.00 25.46 158 GLY D N 1
ATOM 11253 C CA . GLY D 1 158 ? 41.310 97.340 30.280 1.00 28.63 158 GLY D CA 1
ATOM 11254 C C . GLY D 1 158 ? 41.429 96.720 28.896 1.00 32.29 158 GLY D C 1
ATOM 11255 O O . GLY D 1 158 ? 40.430 96.470 28.238 1.00 32.47 158 GLY D O 1
ATOM 11256 N N . LYS D 1 159 ? 42.649 96.476 28.439 1.00 32.30 159 LYS D N 1
ATOM 11257 C CA . LYS D 1 159 ? 42.821 95.978 27.079 1.00 30.93 159 LYS D CA 1
ATOM 11258 C C . LYS D 1 159 ? 42.998 94.467 26.996 1.00 29.46 159 LYS D C 1
ATOM 11259 O O . LYS D 1 159 ? 43.736 93.860 27.778 1.00 30.24 159 LYS D O 1
ATOM 11265 N N . THR D 1 160 ? 42.297 93.874 26.037 1.00 29.18 160 THR D N 1
ATOM 11266 C CA . THR D 1 160 ? 42.600 92.540 25.541 1.00 28.79 160 THR D CA 1
ATOM 11267 C C . THR D 1 160 ? 42.612 92.641 24.013 1.00 26.64 160 THR D C 1
ATOM 11268 O O . THR D 1 160 ? 41.708 93.240 23.437 1.00 26.61 160 THR D O 1
ATOM 11272 N N . HIS D 1 161 ? 43.626 92.056 23.370 1.00 25.16 161 HIS D N 1
ATOM 11273 C CA . HIS D 1 161 ? 43.872 92.227 21.932 1.00 26.18 161 HIS D CA 1
ATOM 11274 C C . HIS D 1 161 ? 44.060 93.698 21.540 1.00 24.47 161 HIS D C 1
ATOM 11275 O O . HIS D 1 161 ? 43.753 94.076 20.405 1.00 23.29 161 HIS D O 1
ATOM 11282 N N . LEU D 1 162 ? 44.544 94.518 22.471 1.00 22.53 162 LEU D N 1
ATOM 11283 C CA . LEU D 1 162 ? 44.612 95.972 22.299 1.00 27.08 162 LEU D CA 1
ATOM 11284 C C . LEU D 1 162 ? 43.238 96.579 22.009 1.00 29.90 162 LEU D C 1
ATOM 11285 O O . LEU D 1 162 ? 43.136 97.671 21.430 1.00 28.58 162 LEU D O 1
ATOM 11290 N N . GLN D 1 163 ? 42.189 95.873 22.429 1.00 26.02 163 GLN D N 1
ATOM 11291 C CA . GLN D 1 163 ? 40.823 96.369 22.329 1.00 27.31 163 GLN D CA 1
ATOM 11292 C C . GLN D 1 163 ? 40.248 96.560 23.732 1.00 30.16 163 GLN D C 1
ATOM 11293 O O . GLN D 1 163 ? 40.653 95.873 24.671 1.00 27.05 163 GLN D O 1
ATOM 11299 N N . SER D 1 164 ? 39.306 97.489 23.881 1.00 28.94 164 SER D N 1
ATOM 11300 C CA . SER D 1 164 ? 38.721 97.750 25.196 1.00 30.41 164 SER D CA 1
ATOM 11301 C C . SER D 1 164 ? 37.806 96.624 25.659 1.00 30.98 164 SER D C 1
ATOM 11302 O O . SER D 1 164 ? 36.910 96.185 24.940 1.00 30.07 164 SER D O 1
ATOM 11305 N N . ALA D 1 165 ? 38.054 96.160 26.876 1.00 28.94 165 ALA D N 1
ATOM 11306 C CA . ALA D 1 165 ? 37.175 95.212 27.533 1.00 32.47 165 ALA D CA 1
ATOM 11307 C C . ALA D 1 165 ? 36.576 95.857 28.790 1.00 32.36 165 ALA D C 1
ATOM 11308 O O . ALA D 1 165 ? 35.851 96.851 28.690 1.00 31.76 165 ALA D O 1
ATOM 11310 N N . GLN D 1 166 ? 36.882 95.308 29.964 1.00 32.10 166 GLN D N 1
ATOM 11311 C CA . GLN D 1 166 ? 36.366 95.850 31.232 1.00 30.34 166 GLN D CA 1
ATOM 11312 C C . GLN D 1 166 ? 37.170 97.066 31.673 1.00 27.87 166 GLN D C 1
ATOM 11313 O O . GLN D 1 166 ? 38.390 97.063 31.574 1.00 30.03 166 GLN D O 1
ATOM 11319 N N . PRO D 1 167 ? 36.494 98.102 32.187 1.00 33.56 167 PRO D N 1
ATOM 11320 C CA . PRO D 1 167 ? 37.222 99.200 32.839 1.00 30.28 167 PRO D CA 1
ATOM 11321 C C . PRO D 1 167 ? 38.106 98.685 33.974 1.00 30.72 167 PRO D C 1
ATOM 11322 O O . PRO D 1 167 ? 37.701 97.761 34.679 1.00 30.01 167 PRO D O 1
ATOM 11326 N N . ILE D 1 168 ? 39.302 99.247 34.129 1.00 26.60 168 ILE D N 1
ATOM 11327 C CA . ILE D 1 168 ? 40.157 98.937 35.276 1.00 25.83 168 ILE D CA 1
ATOM 11328 C C . ILE D 1 168 ? 40.773 100.220 35.827 1.00 25.29 168 ILE D C 1
ATOM 11329 O O . ILE D 1 168 ? 40.759 101.261 35.163 1.00 30.68 168 ILE D O 1
ATOM 11334 N N . LEU D 1 169 ? 41.297 100.151 37.046 1.00 26.92 169 LEU D N 1
ATOM 11335 C CA . LEU D 1 169 ? 42.079 101.253 37.604 1.00 26.07 169 LEU D CA 1
ATOM 11336 C C . LEU D 1 169 ? 43.419 101.298 36.903 1.00 29.27 169 LEU D C 1
ATOM 11337 O O . LEU D 1 169 ? 44.002 100.240 36.641 1.00 27.08 169 LEU D O 1
ATOM 11342 N N . LEU D 1 170 ? 43.905 102.501 36.586 1.00 26.92 170 LEU D N 1
ATOM 11343 C CA . LEU D 1 170 ? 45.256 102.652 36.047 1.00 24.20 170 LEU D CA 1
ATOM 11344 C C . LEU D 1 170 ? 46.251 101.979 36.984 1.00 27.54 170 LEU D C 1
ATOM 11345 O O . LEU D 1 170 ? 47.163 101.288 36.548 1.00 28.61 170 LEU D O 1
ATOM 11350 N N . ALA D 1 171 ? 46.046 102.160 38.281 1.00 26.87 171 ALA D N 1
ATOM 11351 C CA . ALA D 1 171 ? 46.912 101.569 39.287 1.00 26.94 171 ALA D CA 1
ATOM 11352 C C . ALA D 1 171 ? 46.981 100.041 39.160 1.00 25.77 171 ALA D C 1
ATOM 11353 O O . ALA D 1 171 ? 48.039 99.442 39.358 1.00 26.33 171 ALA D O 1
ATOM 11355 N N . HIS D 1 172 ? 45.858 99.420 38.816 1.00 27.02 172 HIS D N 1
ATOM 11356 C CA . HIS D 1 172 ? 45.816 97.967 38.665 1.00 27.58 172 HIS D CA 1
ATOM 11357 C C . HIS D 1 172 ? 46.670 97.550 37.475 1.00 27.22 172 HIS D C 1
ATOM 11358 O O . HIS D 1 172 ? 47.437 96.592 37.565 1.00 26.27 172 HIS D O 1
ATOM 11365 N N . HIS D 1 173 ? 46.559 98.289 36.372 1.00 23.57 173 HIS D N 1
ATOM 11366 C CA . HIS D 1 173 ? 47.385 98.037 35.195 1.00 23.62 173 HIS D CA 1
ATOM 11367 C C . HIS D 1 173 ? 48.879 98.244 35.483 1.00 25.05 173 HIS D C 1
ATOM 11368 O O . HIS D 1 173 ? 49.706 97.404 35.115 1.00 23.26 173 HIS D O 1
ATOM 11375 N N . LEU D 1 174 ? 49.231 99.358 36.123 1.00 25.85 174 LEU D N 1
ATOM 11376 C CA . LEU D 1 174 ? 50.631 99.626 36.465 1.00 25.80 174 LEU D CA 1
ATOM 11377 C C . LEU D 1 174 ? 51.246 98.535 37.341 1.00 26.62 174 LEU D C 1
ATOM 11378 O O . LEU D 1 174 ? 52.386 98.106 37.110 1.00 27.73 174 LEU D O 1
ATOM 11383 N N . LEU D 1 175 ? 50.503 98.088 38.352 1.00 26.86 175 LEU D N 1
ATOM 11384 C CA . LEU D 1 175 ? 51.009 97.065 39.271 1.00 24.81 175 LEU D CA 1
ATOM 11385 C C . LEU D 1 175 ? 51.122 95.709 38.571 1.00 26.13 175 LEU D C 1
ATOM 11386 O O . LEU D 1 175 ? 51.928 94.857 38.972 1.00 24.67 175 LEU D O 1
ATOM 11391 N N . ALA D 1 176 ? 50.343 95.516 37.507 1.00 23.52 176 ALA D N 1
ATOM 11392 C CA . ALA D 1 176 ? 50.417 94.266 36.745 1.00 22.86 176 ALA D CA 1
ATOM 11393 C C . ALA D 1 176 ? 51.800 94.085 36.144 1.00 24.98 176 ALA D C 1
ATOM 11394 O O . ALA D 1 176 ? 52.196 92.961 35.814 1.00 27.29 176 ALA D O 1
ATOM 11396 N N . HIS D 1 177 ? 52.533 95.190 36.005 1.00 25.16 177 HIS D N 1
ATOM 11397 C CA . HIS D 1 177 ? 53.919 95.149 35.520 1.00 24.85 177 HIS D CA 1
ATOM 11398 C C . HIS D 1 177 ? 54.924 94.980 36.653 1.00 24.76 177 HIS D C 1
ATOM 11399 O O . HIS D 1 177 ? 56.074 94.652 36.410 1.00 26.59 177 HIS D O 1
ATOM 11406 N N . ALA D 1 178 ? 54.495 95.169 37.896 1.00 24.54 178 ALA D N 1
ATOM 11407 C CA . ALA D 1 178 ? 55.394 94.939 39.030 1.00 26.88 178 ALA D CA 1
ATOM 11408 C C . ALA D 1 178 ? 55.488 93.457 39.405 1.00 26.36 178 ALA D C 1
ATOM 11409 O O . ALA D 1 178 ? 56.552 92.980 39.766 1.00 27.86 178 ALA D O 1
ATOM 11411 N N . HIS D 1 179 ? 54.371 92.740 39.337 1.00 26.29 179 HIS D N 1
ATOM 11412 C CA . HIS D 1 179 ? 54.351 91.328 39.741 1.00 30.42 179 HIS D CA 1
ATOM 11413 C C . HIS D 1 179 ? 55.311 90.416 38.946 1.00 28.13 179 HIS D C 1
ATOM 11414 O O . HIS D 1 179 ? 55.939 89.545 39.542 1.00 26.96 179 HIS D O 1
ATOM 11421 N N . PRO D 1 180 ? 55.443 90.607 37.614 1.00 27.00 180 PRO D N 1
ATOM 11422 C CA . PRO D 1 180 ? 56.453 89.794 36.919 1.00 27.21 180 PRO D CA 1
ATOM 11423 C C . PRO D 1 180 ? 57.867 90.061 37.431 1.00 25.78 180 PRO D C 1
ATOM 11424 O O . PRO D 1 180 ? 58.658 89.131 37.560 1.00 24.58 180 PRO D O 1
ATOM 11428 N N . LEU D 1 181 ? 58.176 91.324 37.717 1.00 25.51 181 LEU D N 1
ATOM 11429 C CA . LEU D 1 181 ? 59.505 91.691 38.202 1.00 24.65 181 LEU D CA 1
ATOM 11430 C C . LEU D 1 181 ? 59.766 91.159 39.607 1.00 23.92 181 LEU D C 1
ATOM 11431 O O . LEU D 1 181 ? 60.889 90.784 39.933 1.00 26.30 181 LEU D O 1
ATOM 11436 N N . LEU D 1 182 ? 58.742 91.139 40.451 1.00 27.83 182 LEU D N 1
ATOM 11437 C CA . LEU D 1 182 ? 58.871 90.479 41.753 1.00 27.48 182 LEU D CA 1
ATOM 11438 C C . LEU D 1 182 ? 59.176 88.976 41.615 1.00 29.29 182 LEU D C 1
ATOM 11439 O O . LEU D 1 182 ? 59.943 88.404 42.400 1.00 27.82 182 LEU D O 1
ATOM 11444 N N . ARG D 1 183 ? 58.577 88.330 40.631 1.00 26.37 183 ARG D N 1
ATOM 11445 C CA . ARG D 1 183 ? 58.845 86.937 40.346 1.00 26.96 183 ARG D CA 1
ATOM 11446 C C . ARG D 1 183 ? 60.295 86.764 39.876 1.00 26.86 183 ARG D C 1
ATOM 11447 O O . ARG D 1 183 ? 60.932 85.806 40.206 1.00 26.23 183 ARG D O 1
ATOM 11455 N N . ASP D 1 184 ? 60.788 87.719 39.097 1.00 23.87 184 ASP D N 1
ATOM 11456 C CA . ASP D 1 184 ? 62.179 87.675 38.639 1.00 25.14 184 ASP D CA 1
ATOM 11457 C C . ASP D 1 184 ? 63.159 87.823 39.802 1.00 24.22 184 ASP D C 1
ATOM 11458 O O . ASP D 1 184 ? 64.211 87.196 39.818 1.00 26.69 184 ASP D O 1
ATOM 11463 N N . LEU D 1 185 ? 62.822 88.673 40.761 1.00 25.97 185 LEU D N 1
ATOM 11464 C CA . LEU D 1 185 ? 63.606 88.805 41.994 1.00 28.27 185 LEU D CA 1
ATOM 11465 C C . LEU D 1 185 ? 63.626 87.481 42.761 1.00 26.90 185 LEU D C 1
ATOM 11466 O O . LEU D 1 185 ? 64.640 87.078 43.314 1.00 27.78 185 LEU D O 1
ATOM 11471 N N . ASP D 1 186 ? 62.478 86.817 42.788 1.00 27.02 186 ASP D N 1
ATOM 11472 C CA . ASP D 1 186 ? 62.346 85.498 43.399 1.00 28.05 186 ASP D CA 1
ATOM 11473 C C . ASP D 1 186 ? 63.251 84.497 42.647 1.00 29.82 186 ASP D C 1
ATOM 11474 O O . ASP D 1 186 ? 63.909 83.647 43.265 1.00 26.98 186 ASP D O 1
ATOM 11479 N N . ARG D 1 187 ? 63.311 84.624 41.322 1.00 24.49 187 ARG D N 1
ATOM 11480 C CA . ARG D 1 187 ? 64.213 83.789 40.516 1.00 27.23 187 ARG D CA 1
ATOM 11481 C C . ARG D 1 187 ? 65.680 84.064 40.859 1.00 27.47 187 ARG D C 1
ATOM 11482 O O . ARG D 1 187 ? 66.504 83.144 40.889 1.00 23.91 187 ARG D O 1
ATOM 11490 N N . ILE D 1 188 ? 65.995 85.321 41.158 1.00 24.35 188 ILE D N 1
ATOM 11491 C CA . ILE D 1 188 ? 67.361 85.679 41.516 1.00 26.76 188 ILE D CA 1
ATOM 11492 C C . ILE D 1 188 ? 67.760 85.023 42.836 1.00 27.12 188 ILE D C 1
ATOM 11493 O O . ILE D 1 188 ? 68.839 84.444 42.951 1.00 24.99 188 ILE D O 1
ATOM 11498 N N . VAL D 1 189 ? 66.889 85.141 43.835 1.00 29.35 189 VAL D N 1
ATOM 11499 C CA . VAL D 1 189 ? 67.071 84.446 45.111 1.00 30.11 189 VAL D CA 1
ATOM 11500 C C . VAL D 1 189 ? 67.279 82.931 44.930 1.00 30.38 189 VAL D C 1
ATOM 11501 O O . VAL D 1 189 ? 68.206 82.342 45.501 1.00 31.29 189 VAL D O 1
ATOM 11505 N N . ASP D 1 190 ? 66.417 82.292 44.147 1.00 26.79 190 ASP D N 1
ATOM 11506 C CA . ASP D 1 190 ? 66.565 80.856 43.932 1.00 28.55 190 ASP D CA 1
ATOM 11507 C C . ASP D 1 190 ? 67.875 80.542 43.227 1.00 30.66 190 ASP D C 1
ATOM 11508 O O . ASP D 1 190 ? 68.568 79.581 43.577 1.00 30.93 190 ASP D O 1
ATOM 11513 N N . PHE D 1 191 ? 68.214 81.361 42.237 1.00 28.22 191 PHE D N 1
ATOM 11514 C CA . PHE D 1 191 ? 69.463 81.197 41.486 1.00 29.94 191 PHE D CA 1
ATOM 11515 C C . PHE D 1 191 ? 70.705 81.283 42.362 1.00 30.44 191 PHE D C 1
ATOM 11516 O O . PHE D 1 191 ? 71.633 80.500 42.188 1.00 27.58 191 PHE D O 1
ATOM 11524 N N . ASP D 1 192 ? 70.722 82.241 43.289 1.00 26.60 192 ASP D N 1
ATOM 11525 C CA . ASP D 1 192 ? 71.916 82.534 44.072 1.00 29.89 192 ASP D CA 1
ATOM 11526 C C . ASP D 1 192 ? 72.373 81.338 44.918 1.00 30.70 192 ASP D C 1
ATOM 11527 O O . ASP D 1 192 ? 73.556 81.172 45.158 1.00 29.86 192 ASP D O 1
ATOM 11532 N N . LYS D 1 193 ? 71.418 80.523 45.355 1.00 30.23 193 LYS D N 1
ATOM 11533 C CA . LYS D 1 193 ? 71.727 79.349 46.160 1.00 36.36 193 LYS D CA 1
ATOM 11534 C C . LYS D 1 193 ? 72.609 78.398 45.361 1.00 32.64 193 LYS D C 1
ATOM 11535 O O . LYS D 1 193 ? 73.547 77.806 45.894 1.00 33.33 193 LYS D O 1
ATOM 11541 N N . ARG D 1 194 ? 72.276 78.224 44.106 1.00 31.57 194 ARG D N 1
ATOM 11542 C CA . ARG D 1 194 ? 73.033 77.417 43.187 1.00 31.43 194 ARG D CA 1
ATOM 11543 C C . ARG D 1 194 ? 74.368 78.077 42.840 1.00 30.92 194 ARG D C 1
ATOM 11544 O O . ARG D 1 194 ? 75.359 77.437 42.693 1.00 30.53 194 ARG D O 1
ATOM 11552 N N . ALA D 1 195 ? 74.358 79.387 42.729 1.00 29.24 195 ALA D N 1
ATOM 11553 C CA . ALA D 1 195 ? 75.553 80.155 42.394 1.00 28.76 195 ALA D CA 1
ATOM 11554 C C . ALA D 1 195 ? 76.579 80.131 43.529 1.00 34.40 195 ALA D C 1
ATOM 11555 O O . ALA D 1 195 ? 77.783 80.228 43.292 1.00 30.57 195 ALA D O 1
ATOM 11557 N N . ALA D 1 196 ? 76.095 79.996 44.761 1.00 33.66 196 ALA D N 1
ATOM 11558 C CA . ALA D 1 196 ? 76.945 80.191 45.936 1.00 33.54 196 ALA D CA 1
ATOM 11559 C C . ALA D 1 196 ? 77.741 78.946 46.334 1.00 33.81 196 ALA D C 1
ATOM 11560 O O . ALA D 1 196 ? 78.089 78.793 47.505 1.00 35.89 196 ALA D O 1
ATOM 11562 N N . VAL D 1 197 ? 78.038 78.072 45.373 1.00 29.13 197 VAL D N 1
ATOM 11563 C CA . VAL D 1 197 ? 78.859 76.891 45.649 1.00 31.52 197 VAL D CA 1
ATOM 11564 C C . VAL D 1 197 ? 80.264 77.052 45.066 1.00 32.61 197 VAL D C 1
ATOM 11565 O O . VAL D 1 197 ? 80.421 77.250 43.865 1.00 27.82 197 VAL D O 1
ATOM 11569 N N . SER D 1 198 ? 81.282 76.957 45.920 1.00 34.29 198 SER D N 1
ATOM 11570 C CA . SER D 1 198 ? 82.674 77.167 45.506 1.00 29.90 198 SER D CA 1
ATOM 11571 C C . SER D 1 198 ? 83.327 75.955 44.857 1.00 33.70 198 SER D C 1
ATOM 11572 O O . SER D 1 198 ? 83.286 74.849 45.403 1.00 34.72 198 SER D O 1
ATOM 11575 N N . PRO D 1 199 ? 83.955 76.166 43.689 1.00 34.43 199 PRO D N 1
ATOM 11576 C CA . PRO D 1 199 ? 84.692 75.123 42.981 1.00 30.28 199 PRO D CA 1
ATOM 11577 C C . PRO D 1 199 ? 86.158 75.119 43.374 1.00 31.64 199 PRO D C 1
ATOM 11578 O O . PRO D 1 199 ? 86.936 74.285 42.897 1.00 32.45 199 PRO D O 1
ATOM 11582 N N . TYR D 1 200 ? 86.544 76.049 44.236 1.00 30.29 200 TYR D N 1
ATOM 11583 C CA . TYR D 1 200 ? 87.959 76.185 44.561 1.00 35.90 200 TYR D CA 1
ATOM 11584 C C . TYR D 1 200 ? 88.466 74.966 45.343 1.00 37.33 200 TYR D C 1
ATOM 11585 O O . TYR D 1 200 ? 87.844 74.518 46.308 1.00 34.91 200 TYR D O 1
ATOM 11594 N N . GLY D 1 201 ? 89.592 74.422 44.902 1.00 37.80 201 GLY D N 1
ATOM 11595 C CA . GLY D 1 201 ? 90.093 73.177 45.445 1.00 35.68 201 GLY D CA 1
ATOM 11596 C C . GLY D 1 201 ? 89.788 71.992 44.547 1.00 34.72 201 GLY D C 1
ATOM 11597 O O . GLY D 1 201 ? 90.204 70.877 44.835 1.00 36.98 201 GLY D O 1
ATOM 11598 N N . SER D 1 202 ? 89.051 72.218 43.458 1.00 34.91 202 SER D N 1
ATOM 11599 C CA . SER D 1 202 ? 88.770 71.129 42.525 1.00 30.45 202 SER D CA 1
ATOM 11600 C C . SER D 1 202 ? 89.910 70.903 41.534 1.00 33.45 202 SER D C 1
ATOM 11601 O O . SER D 1 202 ? 89.891 69.920 40.799 1.00 31.28 202 SER D O 1
ATOM 11604 N N . GLY D 1 203 ? 90.895 71.800 41.511 1.00 33.61 203 GLY D N 1
ATOM 11605 C CA . GLY D 1 203 ? 92.041 71.652 40.616 1.00 35.35 203 GLY D CA 1
ATOM 11606 C C . GLY D 1 203 ? 91.727 71.709 39.126 1.00 32.03 203 GLY D C 1
ATOM 11607 O O . GLY D 1 203 ? 90.782 72.373 38.701 1.00 30.76 203 GLY D O 1
ATOM 11608 N N . ALA D 1 204 ? 92.517 71.007 38.325 1.00 31.58 204 ALA D N 1
ATOM 11609 C CA . ALA D 1 204 ? 92.291 70.977 36.887 1.00 33.29 204 ALA D CA 1
ATOM 11610 C C . ALA D 1 204 ? 91.009 70.220 36.545 1.00 37.23 204 ALA D C 1
ATOM 11611 O O . ALA D 1 204 ? 90.288 70.615 35.612 1.00 29.84 204 ALA D O 1
ATOM 11613 N N . LEU D 1 205 ? 90.733 69.146 37.296 1.00 33.22 205 LEU D N 1
ATOM 11614 C CA . LEU D 1 205 ? 89.469 68.411 37.169 1.00 33.20 205 LEU D CA 1
ATOM 11615 C C . LEU D 1 205 ? 89.244 67.356 38.261 1.00 33.72 205 LEU D C 1
ATOM 11616 O O . LEU D 1 205 ? 88.100 66.996 38.528 1.00 31.51 205 LEU D O 1
ATOM 11621 N N . ALA D 1 206 ? 90.317 66.869 38.889 1.00 32.46 206 ALA D N 1
ATOM 11622 C CA . ALA D 1 206 ? 90.236 65.671 39.736 1.00 30.51 206 ALA D CA 1
ATOM 11623 C C . ALA D 1 206 ? 90.312 65.926 41.246 1.00 33.63 206 ALA D C 1
ATOM 11624 O O . ALA D 1 206 ? 90.296 64.983 42.044 1.00 29.02 206 ALA D O 1
ATOM 11626 N N . GLY D 1 207 ? 90.410 67.187 41.637 1.00 27.43 207 GLY D N 1
ATOM 11627 C CA . GLY D 1 207 ? 90.551 67.534 43.035 1.00 31.86 207 GLY D CA 1
ATOM 11628 C C . GLY D 1 207 ? 91.996 67.871 43.353 1.00 35.89 207 GLY D C 1
ATOM 11629 O O . GLY D 1 207 ? 92.907 67.292 42.774 1.00 32.07 207 GLY D O 1
ATOM 11630 N N . SER D 1 208 ? 92.206 68.812 44.266 1.00 35.69 208 SER D N 1
ATOM 11631 C CA . SER D 1 208 ? 93.563 69.169 44.665 1.00 38.72 208 SER D CA 1
ATOM 11632 C C . SER D 1 208 ? 94.257 68.021 45.393 1.00 38.46 208 SER D C 1
ATOM 11633 O O . SER D 1 208 ? 93.626 67.276 46.159 1.00 37.46 208 SER D O 1
ATOM 11636 N N . SER D 1 209 ? 95.558 67.886 45.150 1.00 39.85 209 SER D N 1
ATOM 11637 C CA . SER D 1 209 ? 96.383 66.941 45.891 1.00 43.13 209 SER D CA 1
ATOM 11638 C C . SER D 1 209 ? 97.198 67.666 46.961 1.00 43.56 209 SER D C 1
ATOM 11639 O O . SER D 1 209 ? 98.091 67.084 47.565 1.00 39.07 209 SER D O 1
ATOM 11642 N N . LEU D 1 210 ? 96.883 68.934 47.202 1.00 43.15 210 LEU D N 1
ATOM 11643 C CA . LEU D 1 210 ? 97.677 69.736 48.131 1.00 45.65 210 LEU D CA 1
ATOM 11644 C C . LEU D 1 210 ? 97.271 69.505 49.591 1.00 45.34 210 LEU D C 1
ATOM 11645 O O . LEU D 1 210 ? 98.004 69.857 50.511 1.00 49.26 210 LEU D O 1
ATOM 11650 N N . GLY D 1 211 ? 96.104 68.911 49.806 1.00 47.06 211 GLY D N 1
ATOM 11651 C CA . GLY D 1 211 ? 95.607 68.731 51.158 1.00 42.98 211 GLY D CA 1
ATOM 11652 C C . GLY D 1 211 ? 94.987 69.998 51.715 1.00 44.26 211 GLY D C 1
ATOM 11653 O O . GLY D 1 211 ? 94.858 70.153 52.928 1.00 47.32 211 GLY D O 1
ATOM 11654 N N . LEU D 1 212 ? 94.600 70.911 50.827 1.00 44.28 212 LEU D N 1
ATOM 11655 C CA . LEU D 1 212 ? 93.911 72.133 51.233 1.00 41.84 212 LEU D CA 1
ATOM 11656 C C . LEU D 1 212 ? 92.477 71.830 51.708 1.00 41.78 212 LEU D C 1
ATOM 11657 O O . LEU D 1 212 ? 92.031 70.690 51.678 1.00 42.85 212 LEU D O 1
ATOM 11662 N N . ASP D 1 213 ? 91.756 72.861 52.126 1.00 43.14 213 ASP D N 1
ATOM 11663 C CA . ASP D 1 213 ? 90.419 72.690 52.682 1.00 44.00 213 ASP D CA 1
ATOM 11664 C C . ASP D 1 213 ? 89.355 73.488 51.903 1.00 39.74 213 ASP D C 1
ATOM 11665 O O . ASP D 1 213 ? 89.144 74.673 52.163 1.00 39.52 213 ASP D O 1
ATOM 11670 N N . PRO D 1 214 ? 88.667 72.828 50.962 1.00 39.61 214 PRO D N 1
ATOM 11671 C CA . PRO D 1 214 ? 87.654 73.504 50.138 1.00 41.47 214 PRO D CA 1
ATOM 11672 C C . PRO D 1 214 ? 86.608 74.256 50.956 1.00 39.81 214 PRO D C 1
ATOM 11673 O O . PRO D 1 214 ? 86.239 75.366 50.572 1.00 38.36 214 PRO D O 1
ATOM 11677 N N . ASP D 1 215 ? 86.157 73.672 52.065 1.00 40.21 215 ASP D N 1
ATOM 11678 C CA . ASP D 1 215 ? 85.151 74.308 52.914 1.00 38.22 215 ASP D CA 1
ATOM 11679 C C . ASP D 1 215 ? 85.670 75.621 53.497 1.00 41.66 215 ASP D C 1
ATOM 11680 O O . ASP D 1 215 ? 84.963 76.633 53.496 1.00 42.16 215 ASP D O 1
ATOM 11685 N N . ALA D 1 216 ? 86.911 75.612 53.972 1.00 40.26 216 ALA D N 1
ATOM 11686 C CA . ALA D 1 216 ? 87.506 76.828 54.517 1.00 42.51 216 ALA D CA 1
ATOM 11687 C C . ALA D 1 216 ? 87.702 77.897 53.433 1.00 39.62 216 ALA D C 1
ATOM 11688 O O . ALA D 1 216 ? 87.415 79.075 53.648 1.00 41.23 216 ALA D O 1
ATOM 11690 N N . ILE D 1 217 ? 88.201 77.485 52.273 1.00 36.59 217 ILE D N 1
ATOM 11691 C CA . ILE D 1 217 ? 88.443 78.434 51.195 1.00 38.54 217 ILE D CA 1
ATOM 11692 C C . ILE D 1 217 ? 87.124 79.038 50.730 1.00 37.58 217 ILE D C 1
ATOM 11693 O O . ILE D 1 217 ? 87.040 80.240 50.469 1.00 40.36 217 ILE D O 1
ATOM 11698 N N . ALA D 1 218 ? 86.100 78.192 50.649 1.00 35.97 218 ALA D N 1
ATOM 11699 C CA . ALA D 1 218 ? 84.764 78.614 50.241 1.00 37.85 218 ALA D CA 1
ATOM 11700 C C . ALA D 1 218 ? 84.238 79.743 51.131 1.00 40.42 218 ALA D C 1
ATOM 11701 O O . ALA D 1 218 ? 83.761 80.764 50.627 1.00 39.49 218 ALA D O 1
ATOM 11703 N N . ALA D 1 219 ? 84.336 79.554 52.448 1.00 39.79 219 ALA D N 1
ATOM 11704 C CA . ALA D 1 219 ? 83.890 80.552 53.425 1.00 45.03 219 ALA D CA 1
ATOM 11705 C C . ALA D 1 219 ? 84.681 81.845 53.294 1.00 40.34 219 ALA D C 1
ATOM 11706 O O . ALA D 1 219 ? 84.123 82.942 53.337 1.00 45.30 219 ALA D O 1
ATOM 11708 N N . ASP D 1 220 ? 85.988 81.703 53.119 1.00 41.75 220 ASP D N 1
ATOM 11709 C CA . ASP D 1 220 ? 86.880 82.844 52.969 1.00 41.08 220 ASP D CA 1
ATOM 11710 C C . ASP D 1 220 ? 86.507 83.697 51.742 1.00 45.01 220 ASP D C 1
ATOM 11711 O O . ASP D 1 220 ? 86.619 84.920 51.770 1.00 46.76 220 ASP D O 1
ATOM 11716 N N . LEU D 1 221 ? 86.041 83.046 50.677 1.00 41.74 221 LEU D N 1
ATOM 11717 C CA . LEU D 1 221 ? 85.694 83.733 49.438 1.00 36.96 221 LEU D CA 1
ATOM 11718 C C . LEU D 1 221 ? 84.229 84.214 49.396 1.00 37.95 221 LEU D C 1
ATOM 11719 O O . LEU D 1 221 ? 83.807 84.829 48.422 1.00 39.40 221 LEU D O 1
ATOM 11724 N N . GLY D 1 222 ? 83.454 83.926 50.438 1.00 35.62 222 GLY D N 1
ATOM 11725 C CA . GLY D 1 222 ? 82.068 84.369 50.485 1.00 35.13 222 GLY D CA 1
ATOM 11726 C C . GLY D 1 222 ? 81.035 83.411 49.891 1.00 36.85 222 GLY D C 1
ATOM 11727 O O . GLY D 1 222 ? 79.879 83.789 49.716 1.00 37.35 222 GLY D O 1
ATOM 11728 N N . PHE D 1 223 ? 81.438 82.185 49.568 1.00 36.49 223 PHE D N 1
ATOM 11729 C CA . PHE D 1 223 ? 80.496 81.154 49.113 1.00 35.28 223 PHE D CA 1
ATOM 11730 C C . PHE D 1 223 ? 79.774 80.514 50.294 1.00 35.12 223 PHE D C 1
ATOM 11731 O O . PHE D 1 223 ? 80.220 80.637 51.429 1.00 36.73 223 PHE D O 1
ATOM 11739 N N . SER D 1 224 ? 78.674 79.816 50.028 1.00 35.70 224 SER D N 1
ATOM 11740 C CA . SER D 1 224 ? 77.903 79.191 51.105 1.00 37.86 224 SER D CA 1
ATOM 11741 C C . SER D 1 224 ? 78.385 77.771 51.400 1.00 39.56 224 SER D C 1
ATOM 11742 O O . SER D 1 224 ? 78.090 77.207 52.458 1.00 36.68 224 SER D O 1
ATOM 11745 N N . ALA D 1 225 ? 79.124 77.204 50.454 1.00 37.34 225 ALA D N 1
ATOM 11746 C CA . ALA D 1 225 ? 79.559 75.818 50.538 1.00 39.70 225 ALA D CA 1
ATOM 11747 C C . ALA D 1 225 ? 80.560 75.521 49.432 1.00 38.20 225 ALA D C 1
ATOM 11748 O O . ALA D 1 225 ? 80.690 76.300 48.488 1.00 35.57 225 ALA D O 1
ATOM 11750 N N . ALA D 1 226 ? 81.262 74.398 49.553 1.00 32.89 226 ALA D N 1
ATOM 11751 C CA . ALA D 1 226 ? 82.183 73.960 48.514 1.00 38.41 226 ALA D CA 1
ATOM 11752 C C . ALA D 1 226 ? 81.542 72.843 47.684 1.00 37.47 226 ALA D C 1
ATOM 11753 O O . ALA D 1 226 ? 80.561 72.227 48.101 1.00 36.19 226 ALA D O 1
ATOM 11755 N N . ALA D 1 227 ? 82.090 72.593 46.501 1.00 34.65 227 ALA D N 1
ATOM 11756 C CA . ALA D 1 227 ? 81.457 71.673 45.557 1.00 35.05 227 ALA D CA 1
ATOM 11757 C C . ALA D 1 227 ? 81.569 70.186 45.954 1.00 36.08 227 ALA D C 1
ATOM 11758 O O . ALA D 1 227 ? 82.485 69.791 46.685 1.00 33.75 227 ALA D O 1
ATOM 11760 N N . ASP D 1 228 ? 80.638 69.380 45.435 1.00 32.83 228 ASP D N 1
ATOM 11761 C CA . ASP D 1 228 ? 80.541 67.948 45.725 1.00 35.11 228 ASP D CA 1
ATOM 11762 C C . ASP D 1 228 ? 81.350 67.067 44.764 1.00 36.77 228 ASP D C 1
ATOM 11763 O O . ASP D 1 228 ? 81.631 65.899 45.065 1.00 30.75 228 ASP D O 1
ATOM 11768 N N . ASN D 1 229 ? 81.689 67.604 43.592 1.00 31.12 229 ASN D N 1
ATOM 11769 C CA . ASN D 1 229 ? 82.382 66.814 42.567 1.00 29.02 229 ASN D CA 1
ATOM 11770 C C . ASN D 1 229 ? 83.276 67.721 41.729 1.00 32.03 229 ASN D C 1
ATOM 11771 O O . ASN D 1 229 ? 82.782 68.621 41.030 1.00 26.79 229 ASN D O 1
ATOM 11776 N N . SER D 1 230 ? 84.586 67.494 41.821 1.00 27.75 230 SER D N 1
ATOM 11777 C CA . SER D 1 230 ? 85.580 68.349 41.158 1.00 31.33 230 SER D CA 1
ATOM 11778 C C . SER D 1 230 ? 85.398 68.433 39.636 1.00 29.20 230 SER D C 1
ATOM 11779 O O . SER D 1 230 ? 85.607 69.496 39.042 1.00 30.17 230 SER D O 1
ATOM 11782 N N . VAL D 1 231 ? 85.041 67.312 39.014 1.00 26.97 231 VAL D N 1
ATOM 11783 C CA . VAL D 1 231 ? 84.801 67.264 37.573 1.00 24.98 231 VAL D CA 1
ATOM 11784 C C . VAL D 1 231 ? 83.603 68.153 37.213 1.00 30.57 231 VAL D C 1
ATOM 11785 O O . VAL D 1 231 ? 83.663 68.952 36.277 1.00 28.78 231 VAL D O 1
ATOM 11789 N N . ASP D 1 232 ? 82.518 68.019 37.963 1.00 26.89 232 ASP D N 1
ATOM 11790 C CA . ASP D 1 232 ? 81.339 68.814 37.687 1.00 31.67 232 ASP D CA 1
ATOM 11791 C C . ASP D 1 232 ? 81.580 70.282 38.005 1.00 30.32 232 ASP D C 1
ATOM 11792 O O . ASP D 1 232 ? 81.136 71.155 37.261 1.00 27.24 232 ASP D O 1
ATOM 11797 N N . ALA D 1 233 ? 82.282 70.546 39.110 1.00 27.21 233 ALA D N 1
ATOM 11798 C CA . ALA D 1 233 ? 82.555 71.915 39.541 1.00 26.50 233 ALA D CA 1
ATOM 11799 C C . ALA D 1 233 ? 83.371 72.676 38.505 1.00 29.86 233 ALA D C 1
ATOM 11800 O O . ALA D 1 233 ? 83.232 73.893 38.381 1.00 30.06 233 ALA D O 1
ATOM 11802 N N . THR D 1 234 ? 84.246 71.974 37.788 1.00 28.40 234 THR D N 1
ATOM 11803 C CA . THR D 1 234 ? 85.098 72.651 36.806 1.00 33.79 234 THR D CA 1
ATOM 11804 C C . THR D 1 234 ? 84.512 72.633 35.393 1.00 31.19 234 THR D C 1
ATOM 11805 O O . THR D 1 234 ? 84.875 73.459 34.569 1.00 30.32 234 THR D O 1
ATOM 11809 N N . ALA D 1 235 ? 83.609 71.699 35.116 1.00 27.29 235 ALA D N 1
ATOM 11810 C CA . ALA D 1 235 ? 83.075 71.561 33.758 1.00 30.18 235 ALA D CA 1
ATOM 11811 C C . ALA D 1 235 ? 81.706 72.220 33.554 1.00 31.43 235 ALA D C 1
ATOM 11812 O O . ALA D 1 235 ? 81.438 72.757 32.480 1.00 30.46 235 ALA D O 1
ATOM 11814 N N . ALA D 1 236 ? 80.829 72.160 34.557 1.00 26.17 236 ALA D N 1
ATOM 11815 C CA . ALA D 1 236 ? 79.442 72.605 34.348 1.00 29.21 236 ALA D CA 1
ATOM 11816 C C . ALA D 1 236 ? 79.315 74.126 34.329 1.00 28.73 236 ALA D C 1
ATOM 11817 O O . ALA D 1 236 ? 80.069 74.825 35.013 1.00 24.51 236 ALA D O 1
ATOM 11819 N N . ARG D 1 237 ? 78.353 74.623 33.547 1.00 23.61 237 ARG D N 1
ATOM 11820 C CA . ARG D 1 237 ? 78.052 76.050 33.487 1.00 25.66 237 ARG D CA 1
ATOM 11821 C C . ARG D 1 237 ? 76.542 76.316 33.476 1.00 28.04 237 ARG D C 1
ATOM 11822 O O . ARG D 1 237 ? 76.089 77.349 32.990 1.00 24.23 237 ARG D O 1
ATOM 11830 N N . ASP D 1 238 ? 75.756 75.395 34.013 1.00 24.05 238 ASP D N 1
ATOM 11831 C CA . ASP D 1 238 ? 74.323 75.644 34.122 1.00 23.84 238 ASP D CA 1
ATOM 11832 C C . ASP D 1 238 ? 74.041 76.856 35.007 1.00 26.30 238 ASP D C 1
ATOM 11833 O O . ASP D 1 238 ? 72.991 77.497 34.855 1.00 28.13 238 ASP D O 1
ATOM 11838 N N . PHE D 1 239 ? 74.959 77.216 35.906 1.00 24.15 239 PHE D N 1
ATOM 11839 C CA . PHE D 1 239 ? 74.711 78.440 36.683 1.00 26.74 239 PHE D CA 1
ATOM 11840 C C . PHE D 1 239 ? 74.696 79.656 35.738 1.00 24.85 239 PHE D C 1
ATOM 11841 O O . PHE D 1 239 ? 73.896 80.563 35.907 1.00 24.79 239 PHE D O 1
ATOM 11849 N N . ALA D 1 240 ? 75.558 79.658 34.727 1.00 26.94 240 ALA D N 1
ATOM 11850 C CA . ALA D 1 240 ? 75.599 80.782 33.797 1.00 25.18 240 ALA D CA 1
ATOM 11851 C C . ALA D 1 240 ? 74.368 80.789 32.906 1.00 22.64 240 ALA D C 1
ATOM 11852 O O . ALA D 1 240 ? 73.799 81.846 32.628 1.00 24.20 240 ALA D O 1
ATOM 11854 N N . ALA D 1 241 ? 73.980 79.609 32.430 1.00 23.53 241 ALA D N 1
ATOM 11855 C CA . ALA D 1 241 ? 72.778 79.489 31.610 1.00 25.23 241 ALA D CA 1
ATOM 11856 C C . ALA D 1 241 ? 71.567 80.021 32.368 1.00 24.94 241 ALA D C 1
ATOM 11857 O O . ALA D 1 241 ? 70.750 80.746 31.800 1.00 23.89 241 ALA D O 1
ATOM 11859 N N . GLU D 1 242 ? 71.464 79.661 33.649 1.00 27.43 242 GLU D N 1
ATOM 11860 C CA . GLU D 1 242 ? 70.315 80.046 34.471 1.00 25.48 242 GLU D CA 1
ATOM 11861 C C . GLU D 1 242 ? 70.272 81.545 34.674 1.00 25.27 242 GLU D C 1
ATOM 11862 O O . GLU D 1 242 ? 69.210 82.148 34.598 1.00 26.30 242 GLU D O 1
ATOM 11868 N N . ALA D 1 243 ? 71.432 82.140 34.949 1.00 25.64 243 ALA D N 1
ATOM 11869 C CA . ALA D 1 243 ? 71.536 83.588 35.089 1.00 27.41 243 ALA D CA 1
ATOM 11870 C C . ALA D 1 243 ? 71.115 84.276 33.788 1.00 22.93 243 ALA D C 1
ATOM 11871 O O . ALA D 1 243 ? 70.396 85.271 33.802 1.00 24.45 243 ALA D O 1
ATOM 11873 N N . ALA D 1 244 ? 71.564 83.727 32.662 1.00 25.17 244 ALA D N 1
ATOM 11874 C CA . ALA D 1 244 ? 71.175 84.253 31.353 1.00 24.87 244 ALA D CA 1
ATOM 11875 C C . ALA D 1 244 ? 69.671 84.174 31.173 1.00 22.92 244 ALA D C 1
ATOM 11876 O O . ALA D 1 244 ? 69.066 85.072 30.576 1.00 23.27 244 ALA D O 1
ATOM 11878 N N . PHE D 1 245 ? 69.052 83.100 31.668 1.00 23.60 245 PHE D N 1
ATOM 11879 C CA . PHE D 1 245 ? 67.599 83.012 31.526 1.00 22.05 245 PHE D CA 1
ATOM 11880 C C . PHE D 1 245 ? 66.903 84.071 32.374 1.00 23.18 245 PHE D C 1
ATOM 11881 O O . PHE D 1 245 ? 65.982 84.744 31.901 1.00 26.14 245 PHE D O 1
ATOM 11889 N N . VAL D 1 246 ? 67.329 84.215 33.627 1.00 22.43 246 VAL D N 1
ATOM 11890 C CA . VAL D 1 246 ? 66.717 85.214 34.509 1.00 24.53 246 VAL D CA 1
ATOM 11891 C C . VAL D 1 246 ? 66.854 86.633 33.920 1.00 22.60 246 VAL D C 1
ATOM 11892 O O . VAL D 1 246 ? 65.902 87.417 33.944 1.00 23.43 246 VAL D O 1
ATOM 11896 N N . PHE D 1 247 ? 68.024 86.942 33.364 1.00 23.27 247 PHE D N 1
ATOM 11897 C CA . PHE D 1 247 ? 68.247 88.234 32.715 1.00 22.42 247 PHE D CA 1
ATOM 11898 C C . PHE D 1 247 ? 67.372 88.410 31.468 1.00 22.48 247 PHE D C 1
ATOM 11899 O O . PHE D 1 247 ? 66.789 89.474 31.263 1.00 22.47 247 PHE D O 1
ATOM 11907 N N . ALA D 1 248 ? 67.262 87.364 30.652 1.00 21.41 248 ALA D N 1
ATOM 11908 C CA . ALA D 1 248 ? 66.347 87.381 29.516 1.00 22.65 248 ALA D CA 1
ATOM 11909 C C . ALA D 1 248 ? 64.894 87.557 29.960 1.00 23.86 248 ALA D C 1
ATOM 11910 O O . ALA D 1 248 ? 64.110 88.253 29.313 1.00 23.11 248 ALA D O 1
ATOM 11912 N N . MET D 1 249 ? 64.524 86.914 31.063 1.00 21.42 249 MET D N 1
ATOM 11913 C CA . MET D 1 249 ? 63.151 87.019 31.545 1.00 23.57 249 MET D CA 1
ATOM 11914 C C . MET D 1 249 ? 62.844 88.449 31.986 1.00 22.95 249 MET D C 1
ATOM 11915 O O . MET D 1 249 ? 61.812 89.021 31.616 1.00 24.82 249 MET D O 1
ATOM 11920 N N . ILE D 1 250 ? 63.760 89.023 32.763 1.00 23.01 250 ILE D N 1
ATOM 11921 C CA . ILE D 1 250 ? 63.647 90.409 33.205 1.00 24.81 250 ILE D CA 1
ATOM 11922 C C . ILE D 1 250 ? 63.518 91.345 32.008 1.00 23.79 250 ILE D C 1
ATOM 11923 O O . ILE D 1 250 ? 62.676 92.245 32.008 1.00 21.68 250 ILE D O 1
ATOM 11928 N N . ALA D 1 251 ? 64.351 91.121 30.989 1.00 23.12 251 ALA D N 1
ATOM 11929 C CA . ALA D 1 251 ? 64.330 91.952 29.790 1.00 22.69 251 ALA D CA 1
ATOM 11930 C C . ALA D 1 251 ? 62.987 91.836 29.047 1.00 23.00 251 ALA D C 1
ATOM 11931 O O . ALA D 1 251 ? 62.439 92.837 28.598 1.00 23.36 251 ALA D O 1
ATOM 11933 N N . VAL D 1 252 ? 62.462 90.620 28.928 1.00 22.35 252 VAL D N 1
ATOM 11934 C CA . VAL D 1 252 ? 61.159 90.410 28.288 1.00 18.24 252 VAL D CA 1
ATOM 11935 C C . VAL D 1 252 ? 60.056 91.100 29.107 1.00 22.86 252 VAL D C 1
ATOM 11936 O O . VAL D 1 252 ? 59.142 91.711 28.550 1.00 23.68 252 VAL D O 1
ATOM 11940 N N . ASP D 1 253 ? 60.165 91.042 30.430 1.00 22.04 253 ASP D N 1
ATOM 11941 C CA . ASP D 1 253 ? 59.166 91.682 31.289 1.00 23.70 253 ASP D CA 1
ATOM 11942 C C . ASP D 1 253 ? 59.196 93.212 31.132 1.00 24.66 253 ASP D C 1
ATOM 11943 O O . ASP D 1 253 ? 58.143 93.860 31.036 1.00 24.40 253 ASP D O 1
ATOM 11948 N N . LEU D 1 254 ? 60.389 93.788 31.060 1.00 23.35 254 LEU D N 1
ATOM 11949 C CA . LEU D 1 254 ? 60.504 95.216 30.730 1.00 25.01 254 LEU D CA 1
ATOM 11950 C C . LEU D 1 254 ? 59.929 95.546 29.348 1.00 22.69 254 LEU D C 1
ATOM 11951 O O . LEU D 1 254 ? 59.413 96.645 29.132 1.00 25.26 254 LEU D O 1
ATOM 11956 N N . SER D 1 255 ? 60.047 94.612 28.404 1.00 21.68 255 SER D N 1
ATOM 11957 C CA . SER D 1 255 ? 59.609 94.878 27.030 1.00 24.56 255 SER D CA 1
ATOM 11958 C C . SER D 1 255 ? 58.088 94.959 26.940 1.00 22.34 255 SER D C 1
ATOM 11959 O O . SER D 1 255 ? 57.543 95.634 26.067 1.00 23.04 255 SER D O 1
ATOM 11962 N N . ARG D 1 256 ? 57.396 94.260 27.835 1.00 22.97 256 ARG D N 1
ATOM 11963 C CA . ARG D 1 256 ? 55.937 94.355 27.888 1.00 22.54 256 ARG D CA 1
ATOM 11964 C C . ARG D 1 256 ? 55.499 95.719 28.414 1.00 23.89 256 ARG D C 1
ATOM 11965 O O . ARG D 1 256 ? 54.592 96.359 27.865 1.00 23.44 256 ARG D O 1
ATOM 11973 N N . LEU D 1 257 ? 56.130 96.140 29.501 1.00 22.23 257 LEU D N 1
ATOM 11974 C CA . LEU D 1 257 ? 55.951 97.486 30.033 1.00 24.36 257 LEU D CA 1
ATOM 11975 C C . LEU D 1 257 ? 56.295 98.515 28.952 1.00 25.05 257 LEU D C 1
ATOM 11976 O O . LEU D 1 257 ? 55.566 99.482 28.752 1.00 24.34 257 LEU D O 1
ATOM 11981 N N . ALA D 1 258 ? 57.409 98.293 28.255 1.00 22.79 258 ALA D N 1
ATOM 11982 C CA . ALA D 1 258 ? 57.853 99.193 27.183 1.00 24.08 258 ALA D CA 1
ATOM 11983 C C . ALA D 1 258 ? 56.813 99.321 26.078 1.00 24.49 258 ALA D C 1
ATOM 11984 O O . ALA D 1 258 ? 56.527 100.417 25.622 1.00 23.61 258 ALA D O 1
ATOM 11986 N N . GLU D 1 259 ? 56.263 98.190 25.637 1.00 25.43 259 GLU D N 1
ATOM 11987 C CA . GLU D 1 259 ? 55.233 98.195 24.599 1.00 25.93 259 GLU D CA 1
ATOM 11988 C C . GLU D 1 259 ? 53.991 99.000 25.025 1.00 24.99 259 GLU D C 1
ATOM 11989 O O . GLU D 1 259 ? 53.440 99.767 24.233 1.00 24.48 259 GLU D O 1
ATOM 11995 N N . ASP D 1 260 ? 53.549 98.836 26.269 1.00 25.09 260 ASP D N 1
ATOM 11996 C CA . ASP D 1 260 ? 52.434 99.642 26.784 1.00 28.51 260 ASP D CA 1
ATOM 11997 C C . ASP D 1 260 ? 52.738 101.152 26.698 1.00 25.22 260 ASP D C 1
ATOM 11998 O O . ASP D 1 260 ? 51.916 101.963 26.245 1.00 24.57 260 ASP D O 1
ATOM 12003 N N . ILE D 1 261 ? 53.925 101.531 27.145 1.00 25.98 261 ILE D N 1
ATOM 12004 C CA . ILE D 1 261 ? 54.297 102.948 27.161 1.00 22.73 261 ILE D CA 1
ATOM 12005 C C . ILE D 1 261 ? 54.391 103.487 25.733 1.00 24.66 261 ILE D C 1
ATOM 12006 O O . ILE D 1 261 ? 53.966 104.601 25.467 1.00 24.75 261 ILE D O 1
ATOM 12011 N N . ILE D 1 262 ? 54.934 102.693 24.810 1.00 25.08 262 ILE D N 1
ATOM 12012 C CA . ILE D 1 262 ? 55.097 103.165 23.435 1.00 25.39 262 ILE D CA 1
ATOM 12013 C C . ILE D 1 262 ? 53.723 103.446 22.816 1.00 25.96 262 ILE D C 1
ATOM 12014 O O . ILE D 1 262 ? 53.504 104.476 22.170 1.00 26.63 262 ILE D O 1
ATOM 12019 N N . VAL D 1 263 ? 52.785 102.538 23.059 1.00 23.23 263 VAL D N 1
ATOM 12020 C CA . VAL D 1 263 ? 51.419 102.666 22.550 1.00 22.58 263 VAL D CA 1
ATOM 12021 C C . VAL D 1 263 ? 50.651 103.779 23.292 1.00 25.08 263 VAL D C 1
ATOM 12022 O O . VAL D 1 263 ? 49.993 104.629 22.671 1.00 26.49 263 VAL D O 1
ATOM 12026 N N . TRP D 1 264 ? 50.740 103.778 24.617 1.00 23.27 264 TRP D N 1
ATOM 12027 C CA . TRP D 1 264 ? 50.173 104.869 25.430 1.00 27.28 264 TRP D CA 1
ATOM 12028 C C . TRP D 1 264 ? 50.645 106.248 24.989 1.00 26.33 264 TRP D C 1
ATOM 12029 O O . TRP D 1 264 ? 49.888 107.207 25.059 1.00 25.19 264 TRP D O 1
ATOM 12040 N N . SER D 1 265 ? 51.904 106.327 24.551 1.00 22.69 265 SER D N 1
ATOM 12041 C CA . SER D 1 265 ? 52.558 107.578 24.178 1.00 26.52 265 SER D CA 1
ATOM 12042 C C . SER D 1 265 ? 52.136 108.123 22.833 1.00 26.61 265 SER D C 1
ATOM 12043 O O . SER D 1 265 ? 52.317 109.307 22.570 1.00 26.99 265 SER D O 1
ATOM 12046 N N . SER D 1 266 ? 51.638 107.248 21.961 1.00 27.11 266 SER D N 1
ATOM 12047 C CA . SER D 1 266 ? 51.239 107.662 20.624 1.00 24.06 266 SER D CA 1
ATOM 12048 C C . SER D 1 266 ? 50.227 108.786 20.761 1.00 26.21 266 SER D C 1
ATOM 12049 O O . SER D 1 266 ? 49.482 108.824 21.736 1.00 25.97 266 SER D O 1
ATOM 12052 N N . THR D 1 267 ? 50.201 109.716 19.812 1.00 26.64 267 THR D N 1
ATOM 12053 C CA . THR D 1 267 ? 49.239 110.797 19.935 1.00 31.99 267 THR D CA 1
ATOM 12054 C C . THR D 1 267 ? 47.825 110.260 19.759 1.00 28.07 267 THR D C 1
ATOM 12055 O O . THR D 1 267 ? 46.878 110.826 20.312 1.00 30.46 267 THR D O 1
ATOM 12059 N N . GLU D 1 268 ? 47.671 109.148 19.042 1.00 25.91 268 GLU D N 1
ATOM 12060 C CA . GLU D 1 268 ? 46.333 108.564 18.882 1.00 30.53 268 GLU D CA 1
ATOM 12061 C C . GLU D 1 268 ? 45.754 108.099 20.226 1.00 27.50 268 GLU D C 1
ATOM 12062 O O . GLU D 1 268 ? 44.599 108.398 20.553 1.00 28.54 268 GLU D O 1
ATOM 12068 N N . PHE D 1 269 ? 46.546 107.360 21.000 1.00 27.41 269 PHE D N 1
ATOM 12069 C CA . PHE D 1 269 ? 46.139 106.972 22.360 1.00 25.41 269 PHE D CA 1
ATOM 12070 C C . PHE D 1 269 ? 46.098 108.194 23.271 1.00 26.58 269 PHE D C 1
ATOM 12071 O O . PHE D 1 269 ? 45.055 108.535 23.822 1.00 27.59 269 PHE D O 1
ATOM 12079 N N . GLY D 1 270 ? 47.252 108.839 23.424 1.00 27.70 270 GLY D N 1
ATOM 12080 C CA . GLY D 1 270 ? 47.376 110.002 24.290 1.00 29.04 270 GLY D CA 1
ATOM 12081 C C . GLY D 1 270 ? 47.101 109.707 25.759 1.00 28.53 270 GLY D C 1
ATOM 12082 O O . GLY D 1 270 ? 46.631 110.593 26.485 1.00 26.75 270 GLY D O 1
ATOM 12083 N N . TYR D 1 271 ? 47.392 108.482 26.213 1.00 26.20 271 TYR D N 1
ATOM 12084 C CA . TYR D 1 271 ? 47.199 108.149 27.630 1.00 27.15 271 TYR D CA 1
ATOM 12085 C C . TYR D 1 271 ? 48.249 108.823 28.515 1.00 30.00 271 TYR D C 1
ATOM 12086 O O . TYR D 1 271 ? 47.991 109.105 29.680 1.00 29.78 271 TYR D O 1
ATOM 12095 N N . VAL D 1 272 ? 49.461 108.974 27.991 1.00 24.93 272 VAL D N 1
ATOM 12096 C CA . VAL D 1 272 ? 50.544 109.565 28.762 1.00 27.35 272 VAL D CA 1
ATOM 12097 C C . VAL D 1 272 ? 51.256 110.624 27.948 1.00 31.09 272 VAL D C 1
ATOM 12098 O O . VAL D 1 272 ? 51.228 110.607 26.710 1.00 28.67 272 VAL D O 1
ATOM 12102 N N . THR D 1 273 ? 51.873 111.553 28.673 1.00 28.24 273 THR D N 1
ATOM 12103 C CA . THR D 1 273 ? 52.839 112.490 28.126 1.00 31.09 273 THR D CA 1
ATOM 12104 C C . THR D 1 273 ? 54.223 112.156 28.683 1.00 32.06 273 THR D C 1
ATOM 12105 O O . THR D 1 273 ? 54.394 112.049 29.902 1.00 28.33 273 THR D O 1
ATOM 12109 N N . LEU D 1 274 ? 55.212 112.005 27.805 1.00 33.66 274 LEU D N 1
ATOM 12110 C CA . LEU D 1 274 ? 56.591 111.767 28.244 1.00 31.40 274 LEU D CA 1
ATOM 12111 C C . LEU D 1 274 ? 57.270 113.040 28.769 1.00 33.99 274 LEU D C 1
ATOM 12112 O O . LEU D 1 274 ? 56.959 114.149 28.341 1.00 32.94 274 LEU D O 1
ATOM 12117 N N . HIS D 1 275 ? 58.205 112.865 29.696 1.00 33.75 275 HIS D N 1
ATOM 12118 C CA . HIS D 1 275 ? 58.986 113.973 30.226 1.00 31.83 275 HIS D CA 1
ATOM 12119 C C . HIS D 1 275 ? 60.123 114.314 29.272 1.00 32.92 275 HIS D C 1
ATOM 12120 O O . HIS D 1 275 ? 60.738 113.413 28.702 1.00 32.00 275 HIS D O 1
ATOM 12127 N N . ASP D 1 276 ? 60.398 115.608 29.095 1.00 34.88 276 ASP D N 1
ATOM 12128 C CA . ASP D 1 276 ? 61.475 116.073 28.207 1.00 34.73 276 ASP D CA 1
ATOM 12129 C C . ASP D 1 276 ? 62.825 115.398 28.450 1.00 32.31 276 ASP D C 1
ATOM 12130 O O . ASP D 1 276 ? 63.587 115.184 27.509 1.00 32.91 276 ASP D O 1
ATOM 12135 N N . SER D 1 277 ? 63.124 115.089 29.710 1.00 30.61 277 SER D N 1
ATOM 12136 C CA . SER D 1 277 ? 64.429 114.530 30.076 1.00 36.16 277 SER D CA 1
ATOM 12137 C C . SER D 1 277 ? 64.512 113.013 29.870 1.00 32.67 277 SER D C 1
ATOM 12138 O O . SER D 1 277 ? 65.592 112.434 29.927 1.00 30.74 277 SER D O 1
ATOM 12141 N N . TRP D 1 278 ? 63.373 112.379 29.611 1.00 31.77 278 TRP D N 1
ATOM 12142 C CA . TRP D 1 278 ? 63.323 110.922 29.536 1.00 29.85 278 TRP D CA 1
ATOM 12143 C C . TRP D 1 278 ? 62.745 110.488 28.196 1.00 32.81 278 TRP D C 1
ATOM 12144 O O . TRP D 1 278 ? 62.115 109.427 28.085 1.00 31.57 278 TRP D O 1
ATOM 12155 N N . SER D 1 279 ? 62.977 111.327 27.187 1.00 31.70 279 SER D N 1
ATOM 12156 C CA . SER D 1 279 ? 62.508 111.105 25.823 1.00 27.90 279 SER D CA 1
ATOM 12157 C C . SER D 1 279 ? 63.343 111.930 24.840 1.00 33.72 279 SER D C 1
ATOM 12158 O O . SER D 1 279 ? 64.152 112.763 25.253 1.00 34.93 279 SER D O 1
ATOM 12161 N N . THR D 1 280 ? 63.171 111.692 23.545 1.00 30.33 280 THR D N 1
ATOM 12162 C CA . THR D 1 280 ? 63.746 112.590 22.549 1.00 32.08 280 THR D CA 1
ATOM 12163 C C . THR D 1 280 ? 62.608 113.400 21.941 1.00 35.62 280 THR D C 1
ATOM 12164 O O . THR D 1 280 ? 61.444 113.045 22.085 1.00 31.19 280 THR D O 1
ATOM 12168 N N . GLY D 1 281 ? 62.945 114.503 21.288 1.00 39.62 281 GLY D N 1
ATOM 12169 C CA . GLY D 1 281 ? 61.933 115.407 20.780 1.00 45.22 281 GLY D CA 1
ATOM 12170 C C . GLY D 1 281 ? 62.368 116.079 19.497 1.00 53.72 281 GLY D C 1
ATOM 12171 O O . GLY D 1 281 ? 63.524 115.975 19.089 1.00 53.64 281 GLY D O 1
ATOM 12172 N N . SER D 1 282 ? 61.437 116.785 18.869 1.00 56.45 282 SER D N 1
ATOM 12173 C CA . SER D 1 282 ? 61.666 117.360 17.552 1.00 58.15 282 SER D CA 1
ATOM 12174 C C . SER D 1 282 ? 62.341 118.724 17.630 1.00 58.20 282 SER D C 1
ATOM 12175 O O . SER D 1 282 ? 62.207 119.445 18.617 1.00 51.51 282 SER D O 1
ATOM 12178 N N . SER D 1 283 ? 63.071 119.061 16.574 1.00 65.94 283 SER D N 1
ATOM 12179 C CA . SER D 1 283 ? 63.658 120.385 16.432 1.00 69.18 283 SER D CA 1
ATOM 12180 C C . SER D 1 283 ? 62.554 121.427 16.274 1.00 70.69 283 SER D C 1
ATOM 12181 O O . SER D 1 283 ? 62.684 122.567 16.724 1.00 73.96 283 SER D O 1
ATOM 12184 N N . ILE D 1 284 ? 61.459 121.029 15.632 1.00 70.69 284 ILE D N 1
ATOM 12185 C CA . ILE D 1 284 ? 60.427 121.992 15.270 1.00 70.53 284 ILE D CA 1
ATOM 12186 C C . ILE D 1 284 ? 59.053 121.674 15.873 1.00 68.78 284 ILE D C 1
ATOM 12187 O O . ILE D 1 284 ? 58.471 122.537 16.539 1.00 66.59 284 ILE D O 1
ATOM 12192 N N . MET D 1 285 ? 58.541 120.460 15.624 1.00 66.63 285 MET D N 1
ATOM 12193 C CA . MET D 1 285 ? 57.295 119.984 16.240 1.00 58.22 285 MET D CA 1
ATOM 12194 C C . MET D 1 285 ? 57.389 120.096 17.765 1.00 59.10 285 MET D C 1
ATOM 12195 O O . MET D 1 285 ? 58.002 119.248 18.419 1.00 53.89 285 MET D O 1
ATOM 12200 N N . PRO D 1 286 ? 56.747 121.125 18.340 1.00 61.33 286 PRO D N 1
ATOM 12201 C CA . PRO D 1 286 ? 56.960 121.534 19.737 1.00 61.32 286 PRO D CA 1
ATOM 12202 C C . PRO D 1 286 ? 56.631 120.470 20.787 1.00 55.85 286 PRO D C 1
ATOM 12203 O O . PRO D 1 286 ? 57.380 120.319 21.754 1.00 53.43 286 PRO D O 1
ATOM 12207 N N . GLN D 1 287 ? 55.535 119.743 20.603 1.00 54.48 287 GLN D N 1
ATOM 12208 C CA . GLN D 1 287 ? 55.071 118.816 21.632 1.00 51.09 287 GLN D CA 1
ATOM 12209 C C . GLN D 1 287 ? 55.298 117.338 21.319 1.00 46.28 287 GLN D C 1
ATOM 12210 O O . GLN D 1 287 ? 54.835 116.474 22.066 1.00 39.36 287 GLN D O 1
ATOM 12216 N N . LYS D 1 288 ? 55.974 117.034 20.219 1.00 40.56 288 LYS D N 1
ATOM 12217 C CA . LYS D 1 288 ? 56.187 115.634 19.887 1.00 43.78 288 LYS D CA 1
ATOM 12218 C C . LYS D 1 288 ? 57.333 115.039 20.696 1.00 39.27 288 LYS D C 1
ATOM 12219 O O . LYS D 1 288 ? 58.442 115.569 20.692 1.00 42.06 288 LYS D O 1
ATOM 12225 N N . LYS D 1 289 ? 57.064 113.941 21.394 1.00 33.34 289 LYS D N 1
ATOM 12226 C CA . LYS D 1 289 ? 58.115 113.250 22.139 1.00 36.11 289 LYS D CA 1
ATOM 12227 C C . LYS D 1 289 ? 58.141 111.755 21.806 1.00 34.67 289 LYS D C 1
ATOM 12228 O O . LYS D 1 289 ? 57.096 111.121 21.688 1.00 29.90 289 LYS D O 1
ATOM 12234 N N . ASN D 1 290 ? 59.344 111.206 21.655 1.00 29.73 290 ASN D N 1
ATOM 12235 C CA . ASN D 1 290 ? 59.523 109.806 21.290 1.00 30.49 290 ASN D CA 1
ATOM 12236 C C . ASN D 1 290 ? 59.920 108.951 22.479 1.00 30.08 290 ASN D C 1
ATOM 12237 O O . ASN D 1 290 ? 60.780 109.344 23.281 1.00 28.59 290 ASN D O 1
ATOM 12242 N N . PRO D 1 291 ? 59.320 107.760 22.575 1.00 27.47 291 PRO D N 1
ATOM 12243 C CA . PRO D 1 291 ? 59.610 106.824 23.671 1.00 28.18 291 PRO D CA 1
ATOM 12244 C C . PRO D 1 291 ? 60.898 106.021 23.489 1.00 25.82 291 PRO D C 1
ATOM 12245 O O . PRO D 1 291 ? 60.853 104.806 23.697 1.00 26.80 291 PRO D O 1
ATOM 12249 N N . ASP D 1 292 ? 62.013 106.674 23.156 1.00 26.13 292 ASP D N 1
ATOM 12250 C CA . ASP D 1 292 ? 63.286 105.981 22.893 1.00 27.67 292 ASP D CA 1
ATOM 12251 C C . ASP D 1 292 ? 63.718 104.956 23.943 1.00 27.14 292 ASP D C 1
ATOM 12252 O O . ASP D 1 292 ? 64.222 103.889 23.599 1.00 24.40 292 ASP D O 1
ATOM 12257 N N . ILE D 1 293 ? 63.561 105.297 25.217 1.00 24.78 293 ILE D N 1
ATOM 12258 C CA . ILE D 1 293 ? 63.972 104.388 26.285 1.00 24.99 293 ILE D CA 1
ATOM 12259 C C . ILE D 1 293 ? 63.202 103.073 26.218 1.00 23.38 293 ILE D C 1
ATOM 12260 O O . ILE D 1 293 ? 63.786 102.000 26.353 1.00 23.59 293 ILE D O 1
ATOM 12265 N N . ALA D 1 294 ? 61.886 103.172 26.025 1.00 21.71 294 ALA D N 1
ATOM 12266 C CA . ALA D 1 294 ? 61.038 101.995 25.924 1.00 23.09 294 ALA D CA 1
ATOM 12267 C C . ALA D 1 294 ? 61.416 101.183 24.680 1.00 21.09 294 ALA D C 1
ATOM 12268 O O . ALA D 1 294 ? 61.490 99.966 24.727 1.00 24.36 294 ALA D O 1
ATOM 12270 N N . GLU D 1 295 ? 61.668 101.876 23.576 1.00 23.22 295 GLU D N 1
ATOM 12271 C CA . GLU D 1 295 ? 62.055 101.230 22.326 1.00 25.04 295 GLU D CA 1
ATOM 12272 C C . GLU D 1 295 ? 63.365 100.468 22.448 1.00 24.31 295 GLU D C 1
ATOM 12273 O O . GLU D 1 295 ? 63.506 99.384 21.897 1.00 24.49 295 GLU D O 1
ATOM 12279 N N . LEU D 1 296 ? 64.324 101.043 23.163 1.00 23.68 296 LEU D N 1
ATOM 12280 C CA . LEU D 1 296 ? 65.602 100.383 23.344 1.00 26.29 296 LEU D CA 1
ATOM 12281 C C . LEU D 1 296 ? 65.433 99.191 24.301 1.00 26.54 296 LEU D C 1
ATOM 12282 O O . LEU D 1 296 ? 66.110 98.187 24.149 1.00 26.00 296 LEU D O 1
ATOM 12287 N N . ALA D 1 297 ? 64.513 99.299 25.262 1.00 23.26 297 ALA D N 1
ATOM 12288 C CA . ALA D 1 297 ? 64.205 98.177 26.148 1.00 24.57 297 ALA D CA 1
ATOM 12289 C C . ALA D 1 297 ? 63.636 97.033 25.313 1.00 27.46 297 ALA D C 1
ATOM 12290 O O . ALA D 1 297 ? 64.028 95.879 25.463 1.00 22.50 297 ALA D O 1
ATOM 12292 N N . ARG D 1 298 ? 62.711 97.381 24.423 1.00 23.19 298 ARG D N 1
ATOM 12293 C CA . ARG D 1 298 ? 62.087 96.420 23.539 1.00 24.85 298 ARG D CA 1
ATOM 12294 C C . ARG D 1 298 ? 63.152 95.729 22.680 1.00 25.43 298 ARG D C 1
ATOM 12295 O O . ARG D 1 298 ? 63.250 94.506 22.650 1.00 26.50 298 ARG D O 1
ATOM 12303 N N . GLY D 1 299 ? 63.978 96.515 22.004 1.00 25.28 299 GLY D N 1
ATOM 12304 C CA . GLY D 1 299 ? 65.009 95.951 21.146 1.00 22.99 299 GLY D CA 1
ATOM 12305 C C . GLY D 1 299 ? 66.046 95.097 21.861 1.00 27.32 299 GLY D C 1
ATOM 12306 O O . GLY D 1 299 ? 66.484 94.069 21.333 1.00 24.16 299 GLY D O 1
ATOM 12307 N N . LYS D 1 300 ? 66.443 95.520 23.061 1.00 25.02 300 LYS D N 1
ATOM 12308 C CA . LYS D 1 300 ? 67.498 94.830 23.800 1.00 26.96 300 LYS D CA 1
ATOM 12309 C C . LYS D 1 300 ? 66.994 93.547 24.438 1.00 25.50 300 LYS D C 1
ATOM 12310 O O . LYS D 1 300 ? 67.799 92.692 24.779 1.00 24.92 300 LYS D O 1
ATOM 12316 N N . SER D 1 301 ? 65.675 93.407 24.596 1.00 23.34 301 SER D N 1
ATOM 12317 C CA . SER D 1 301 ? 65.146 92.142 25.116 1.00 26.75 301 SER D CA 1
ATOM 12318 C C . SER D 1 301 ? 65.397 91.016 24.105 1.00 24.25 301 SER D C 1
ATOM 12319 O O . SER D 1 301 ? 65.676 89.885 24.489 1.00 22.96 301 SER D O 1
ATOM 12322 N N . GLY D 1 302 ? 65.330 91.331 22.813 1.00 22.10 302 GLY D N 1
ATOM 12323 C CA . GLY D 1 302 ? 65.659 90.337 21.799 1.00 21.02 302 GLY D CA 1
ATOM 12324 C C . GLY D 1 302 ? 67.140 89.966 21.903 1.00 24.41 302 GLY D C 1
ATOM 12325 O O . GLY D 1 302 ? 67.511 88.797 21.822 1.00 23.41 302 GLY D O 1
ATOM 12326 N N . ARG D 1 303 ? 67.983 90.977 22.104 1.00 21.35 303 ARG D N 1
ATOM 12327 C CA . ARG D 1 303 ? 69.418 90.764 22.324 1.00 23.68 303 ARG D CA 1
ATOM 12328 C C . ARG D 1 303 ? 69.705 89.767 23.468 1.00 22.91 303 ARG D C 1
ATOM 12329 O O . ARG D 1 303 ? 70.545 88.884 23.339 1.00 21.58 303 ARG D O 1
ATOM 12337 N N . LEU D 1 304 ? 69.008 89.921 24.588 1.00 23.76 304 LEU D N 1
ATOM 12338 C CA . LEU D 1 304 ? 69.283 89.084 25.754 1.00 24.14 304 LEU D CA 1
ATOM 12339 C C . LEU D 1 304 ? 68.708 87.682 25.584 1.00 23.73 304 LEU D C 1
ATOM 12340 O O . LEU D 1 304 ? 69.217 86.730 26.159 1.00 23.93 304 LEU D O 1
ATOM 12345 N N . ILE D 1 305 ? 67.633 87.556 24.813 1.00 22.88 305 ILE D N 1
ATOM 12346 C CA . ILE D 1 305 ? 67.135 86.227 24.441 1.00 22.72 305 ILE D CA 1
ATOM 12347 C C . ILE D 1 305 ? 68.197 85.505 23.624 1.00 22.46 305 ILE D C 1
ATOM 12348 O O . ILE D 1 305 ? 68.512 84.333 23.861 1.00 23.53 305 ILE D O 1
ATOM 12353 N N . GLY D 1 306 ? 68.771 86.219 22.662 1.00 22.83 306 GLY D N 1
ATOM 12354 C CA . GLY D 1 306 ? 69.837 85.650 21.865 1.00 19.62 306 GLY D CA 1
ATOM 12355 C C . GLY D 1 306 ? 71.030 85.226 22.703 1.00 21.07 306 GLY D C 1
ATOM 12356 O O . GLY D 1 306 ? 71.597 84.163 22.482 1.00 22.06 306 GLY D O 1
ATOM 12357 N N . ASN D 1 307 ? 71.424 86.051 23.671 1.00 22.78 307 ASN D N 1
ATOM 12358 C CA . ASN D 1 307 ? 72.540 85.679 24.559 1.00 21.69 307 ASN D CA 1
ATOM 12359 C C . ASN D 1 307 ? 72.287 84.358 25.267 1.00 20.88 307 ASN D C 1
ATOM 12360 O O . ASN D 1 307 ? 73.184 83.512 25.366 1.00 21.71 307 ASN D O 1
ATOM 12365 N N . LEU D 1 308 ? 71.060 84.199 25.763 1.00 21.83 308 LEU D N 1
ATOM 12366 C CA . LEU D 1 308 ? 70.636 82.954 26.406 1.00 22.08 308 LEU D CA 1
ATOM 12367 C C . LEU D 1 308 ? 70.661 81.778 25.435 1.00 22.45 308 LEU D C 1
ATOM 12368 O O . LEU D 1 308 ? 71.243 80.734 25.729 1.00 22.79 308 LEU D O 1
ATOM 12373 N N . ALA D 1 309 ? 70.022 81.939 24.279 1.00 21.28 309 ALA D N 1
ATOM 12374 C CA . ALA D 1 309 ? 69.931 80.818 23.329 1.00 23.12 309 ALA D CA 1
ATOM 12375 C C . ALA D 1 309 ? 71.323 80.379 22.915 1.00 22.49 309 ALA D C 1
ATOM 12376 O O . ALA D 1 309 ? 71.597 79.197 22.775 1.00 24.09 309 ALA D O 1
ATOM 12378 N N . GLY D 1 310 ? 72.199 81.355 22.707 1.00 24.30 310 GLY D N 1
ATOM 12379 C CA . GLY D 1 310 ? 73.537 81.081 22.238 1.00 21.96 310 GLY D CA 1
ATOM 12380 C C . GLY D 1 310 ? 74.394 80.413 23.295 1.00 24.30 310 GLY D C 1
ATOM 12381 O O . GLY D 1 310 ? 75.208 79.569 22.968 1.00 22.94 310 GLY D O 1
ATOM 12382 N N . LEU D 1 311 ? 74.226 80.796 24.558 1.00 23.77 311 LEU D N 1
ATOM 12383 C CA . LEU D 1 311 ? 74.998 80.173 25.633 1.00 23.48 311 LEU D CA 1
ATOM 12384 C C . LEU D 1 311 ? 74.599 78.699 25.815 1.00 21.75 311 LEU D C 1
ATOM 12385 O O . LEU D 1 311 ? 75.460 77.827 25.988 1.00 25.07 311 LEU D O 1
ATOM 12390 N N . LEU D 1 312 ? 73.301 78.417 25.749 1.00 23.45 312 LEU D N 1
ATOM 12391 C CA . LEU D 1 312 ? 72.816 77.034 25.823 1.00 22.39 312 LEU D CA 1
ATOM 12392 C C . LEU D 1 312 ? 73.363 76.190 24.675 1.00 20.06 312 LEU D C 1
ATOM 12393 O O . LEU D 1 312 ? 73.693 75.027 24.863 1.00 24.42 312 LEU D O 1
ATOM 12398 N N . ALA D 1 313 ? 73.432 76.767 23.479 1.00 21.70 313 ALA D N 1
ATOM 12399 C CA . ALA D 1 313 ? 73.983 76.047 22.324 1.00 21.34 313 ALA D CA 1
ATOM 12400 C C . ALA D 1 313 ? 75.478 75.822 22.506 1.00 23.29 313 ALA D C 1
ATOM 12401 O O . ALA D 1 313 ? 76.003 74.781 22.106 1.00 26.52 313 ALA D O 1
ATOM 12403 N N . THR D 1 314 ? 76.159 76.779 23.136 1.00 20.97 314 THR D N 1
ATOM 12404 C CA . THR D 1 314 ? 77.583 76.596 23.467 1.00 21.29 314 THR D CA 1
ATOM 12405 C C . THR D 1 314 ? 77.795 75.417 24.457 1.00 23.83 314 THR D C 1
ATOM 12406 O O . THR D 1 314 ? 78.727 74.609 24.312 1.00 26.26 314 THR D O 1
ATOM 12410 N N . LEU D 1 315 ? 76.905 75.298 25.441 1.00 24.51 315 LEU D N 1
ATOM 12411 C CA . LEU D 1 315 ? 77.014 74.241 26.450 1.00 25.01 315 LEU D CA 1
ATOM 12412 C C . LEU D 1 315 ? 76.594 72.860 25.939 1.00 25.12 315 LEU D C 1
ATOM 12413 O O . LEU D 1 315 ? 77.000 71.837 26.487 1.00 27.16 315 LEU D O 1
ATOM 12418 N N . LYS D 1 316 ? 75.765 72.842 24.901 1.00 25.01 316 LYS D N 1
ATOM 12419 C CA . LYS D 1 316 ? 75.249 71.611 24.330 1.00 26.97 316 LYS D CA 1
ATOM 12420 C C . LYS D 1 316 ? 76.361 70.648 23.900 1.00 31.88 316 LYS D C 1
ATOM 12421 O O . LYS D 1 316 ? 77.322 71.076 23.266 1.00 26.06 316 LYS D O 1
ATOM 12427 N N . ALA D 1 317 ? 76.214 69.361 24.243 1.00 28.32 317 ALA D N 1
ATOM 12428 C CA . ALA D 1 317 ? 77.090 68.287 23.764 1.00 26.62 317 ALA D CA 1
ATOM 12429 C C . ALA D 1 317 ? 78.565 68.480 24.118 1.00 29.04 317 ALA D C 1
ATOM 12430 O O . ALA D 1 317 ? 79.456 68.072 23.371 1.00 27.97 317 ALA D O 1
ATOM 12432 N N . GLN D 1 318 ? 78.826 69.108 25.258 1.00 26.14 318 GLN D N 1
ATOM 12433 C CA . GLN D 1 318 ? 80.188 69.155 25.772 1.00 25.70 318 GLN D CA 1
ATOM 12434 C C . GLN D 1 318 ? 80.572 67.835 26.451 1.00 29.84 318 GLN D C 1
ATOM 12435 O O . GLN D 1 318 ? 79.882 67.387 27.357 1.00 27.47 318 GLN D O 1
ATOM 12441 N N . PRO D 1 319 ? 81.661 67.191 25.998 1.00 27.53 319 PRO D N 1
ATOM 12442 C CA . PRO D 1 319 ? 82.105 66.048 26.793 1.00 28.66 319 PRO D CA 1
ATOM 12443 C C . PRO D 1 319 ? 82.741 66.574 28.079 1.00 28.13 319 PRO D C 1
ATOM 12444 O O . PRO D 1 319 ? 83.084 67.749 28.124 1.00 29.78 319 PRO D O 1
ATOM 12448 N N . LEU D 1 320 ? 82.864 65.759 29.117 1.00 25.45 320 LEU D N 1
ATOM 12449 C CA . LEU D 1 320 ? 83.537 66.219 30.322 1.00 28.29 320 LEU D CA 1
ATOM 12450 C C . LEU D 1 320 ? 85.036 66.086 30.056 1.00 27.74 320 LEU D C 1
ATOM 12451 O O . LEU D 1 320 ? 85.422 65.298 29.200 1.00 26.95 320 LEU D O 1
ATOM 12456 N N . ALA D 1 321 ? 85.890 66.821 30.757 1.00 25.61 321 ALA D N 1
ATOM 12457 C CA . ALA D 1 321 ? 85.529 67.831 31.728 1.00 25.98 321 ALA D CA 1
ATOM 12458 C C . ALA D 1 321 ? 85.716 69.194 31.056 1.00 27.57 321 ALA D C 1
ATOM 12459 O O . ALA D 1 321 ? 85.052 69.480 30.047 1.00 29.24 321 ALA D O 1
ATOM 12461 N N . TYR D 1 322 ? 86.604 70.022 31.591 1.00 27.75 322 TYR D N 1
ATOM 12462 C CA . TYR D 1 322 ? 86.837 71.356 31.028 1.00 30.23 322 TYR D CA 1
ATOM 12463 C C . TYR D 1 322 ? 87.241 71.258 29.558 1.00 29.92 322 TYR D C 1
ATOM 12464 O O . TYR D 1 322 ? 88.112 70.466 29.200 1.00 29.55 322 TYR D O 1
ATOM 12473 N N . ASN D 1 323 ? 86.586 72.049 28.715 1.00 28.07 323 ASN D N 1
ATOM 12474 C CA . ASN D 1 323 ? 87.055 72.300 27.353 1.00 26.79 323 ASN D CA 1
ATOM 12475 C C . ASN D 1 323 ? 87.159 73.812 27.111 1.00 28.77 323 ASN D C 1
ATOM 12476 O O . ASN D 1 323 ? 86.558 74.601 27.844 1.00 26.87 323 ASN D O 1
ATOM 12481 N N . ARG D 1 324 ? 87.913 74.228 26.094 1.00 27.91 324 ARG D N 1
ATOM 12482 C CA . ARG D 1 324 ? 88.127 75.661 25.862 1.00 27.16 324 ARG D CA 1
ATOM 12483 C C . ARG D 1 324 ? 86.825 76.342 25.392 1.00 26.13 324 ARG D C 1
ATOM 12484 O O . ARG D 1 324 ? 86.712 77.558 25.482 1.00 27.21 324 ARG D O 1
ATOM 12492 N N . ASP D 1 325 ? 85.851 75.562 24.913 1.00 25.42 325 ASP D N 1
ATOM 12493 C CA . ASP D 1 325 ? 84.484 76.069 24.664 1.00 27.41 325 ASP D CA 1
ATOM 12494 C C . ASP D 1 325 ? 83.967 76.917 25.808 1.00 27.10 325 ASP D C 1
ATOM 12495 O O . ASP D 1 325 ? 83.277 77.932 25.597 1.00 29.52 325 ASP D O 1
ATOM 12500 N N . LEU D 1 326 ? 84.272 76.466 27.021 1.00 24.50 326 LEU D N 1
ATOM 12501 C CA . LEU D 1 326 ? 83.714 77.060 28.229 1.00 29.08 326 LEU D CA 1
ATOM 12502 C C . LEU D 1 326 ? 84.170 78.500 28.468 1.00 25.72 326 LEU D C 1
ATOM 12503 O O . LEU D 1 326 ? 83.558 79.211 29.264 1.00 26.59 326 LEU D O 1
ATOM 12508 N N . GLN D 1 327 ? 85.219 78.939 27.778 1.00 25.30 327 GLN D N 1
ATOM 12509 C CA . GLN D 1 327 ? 85.646 80.350 27.853 1.00 26.21 327 GLN D CA 1
ATOM 12510 C C . GLN D 1 327 ? 84.546 81.284 27.348 1.00 29.20 327 GLN D C 1
ATOM 12511 O O . GLN D 1 327 ? 84.468 82.458 27.734 1.00 26.64 327 GLN D O 1
ATOM 12517 N N . GLU D 1 328 ? 83.687 80.745 26.486 1.00 26.62 328 GLU D N 1
ATOM 12518 C CA . GLU D 1 328 ? 82.559 81.488 25.922 1.00 25.31 328 GLU D CA 1
ATOM 12519 C C . GLU D 1 328 ? 81.390 81.672 26.903 1.00 28.45 328 GLU D C 1
ATOM 12520 O O . GLU D 1 328 ? 80.360 82.252 26.555 1.00 28.53 328 GLU D O 1
ATOM 12526 N N . ASP D 1 329 ? 81.546 81.189 28.127 1.00 28.54 329 ASP D N 1
ATOM 12527 C CA . ASP D 1 329 ? 80.491 81.342 29.124 1.00 28.61 329 ASP D CA 1
ATOM 12528 C C . ASP D 1 329 ? 80.275 82.793 29.555 1.00 30.38 329 ASP D C 1
ATOM 12529 O O . ASP D 1 329 ? 79.145 83.186 29.881 1.00 28.07 329 ASP D O 1
ATOM 12534 N N . LYS D 1 330 ? 81.337 83.597 29.543 1.00 28.90 330 LYS D N 1
ATOM 12535 C CA . LYS D 1 330 ? 81.300 84.907 30.200 1.00 27.20 330 LYS D CA 1
ATOM 12536 C C . LYS D 1 330 ? 80.685 86.039 29.372 1.00 26.30 330 LYS D C 1
ATOM 12537 O O . LYS D 1 330 ? 79.828 86.781 29.861 1.00 24.29 330 LYS D O 1
ATOM 12543 N N . GLU D 1 331 ? 81.133 86.199 28.132 1.00 23.53 331 GLU D N 1
ATOM 12544 C CA . GLU D 1 331 ? 80.679 87.357 27.352 1.00 27.97 331 GLU D CA 1
ATOM 12545 C C . GLU D 1 331 ? 79.160 87.508 27.180 1.00 25.38 331 GLU D C 1
ATOM 12546 O O . GLU D 1 331 ? 78.645 88.621 27.337 1.00 28.40 331 GLU D O 1
ATOM 12552 N N . PRO D 1 332 ? 78.418 86.418 26.883 1.00 26.78 332 PRO D N 1
ATOM 12553 C CA . PRO D 1 332 ? 76.963 86.674 26.789 1.00 22.52 332 PRO D CA 1
ATOM 12554 C C . PRO D 1 332 ? 76.331 87.108 28.112 1.00 25.14 332 PRO D C 1
ATOM 12555 O O . PRO D 1 332 ? 75.403 87.902 28.120 1.00 26.14 332 PRO D O 1
ATOM 12559 N N . VAL D 1 333 ? 76.821 86.573 29.220 1.00 26.00 333 VAL D N 1
ATOM 12560 C CA . VAL D 1 333 ? 76.278 86.925 30.516 1.00 25.69 333 VAL D CA 1
ATOM 12561 C C . VAL D 1 333 ? 76.710 88.340 30.915 1.00 23.94 333 VAL D C 1
ATOM 12562 O O . VAL D 1 333 ? 75.913 89.102 31.451 1.00 27.42 333 VAL D O 1
ATOM 12566 N N . PHE D 1 334 ? 77.975 88.673 30.648 1.00 24.79 334 PHE D N 1
ATOM 12567 C CA . PHE D 1 334 ? 78.492 90.024 30.831 1.00 25.99 334 PHE D CA 1
ATOM 12568 C C . PHE D 1 334 ? 77.648 91.016 30.026 1.00 27.52 334 PHE D C 1
ATOM 12569 O O . PHE D 1 334 ? 77.297 92.106 30.492 1.00 24.56 334 PHE D O 1
ATOM 12577 N N . ASP D 1 335 ? 77.356 90.648 28.788 1.00 26.24 335 ASP D N 1
ATOM 12578 C CA . ASP D 1 335 ? 76.559 91.522 27.937 1.00 26.71 335 ASP D CA 1
ATOM 12579 C C . ASP D 1 335 ? 75.160 91.731 28.531 1.00 24.20 335 ASP D C 1
ATOM 12580 O O . ASP D 1 335 ? 74.686 92.860 28.620 1.00 24.64 335 ASP D O 1
ATOM 12585 N N . SER D 1 336 ? 74.517 90.650 28.973 1.00 26.89 336 SER D N 1
ATOM 12586 C CA . SER D 1 336 ? 73.145 90.766 29.471 1.00 24.00 336 SER D CA 1
ATOM 12587 C C . SER D 1 336 ? 73.099 91.670 30.704 1.00 24.09 336 SER D C 1
ATOM 12588 O O . SER D 1 336 ? 72.199 92.501 30.840 1.00 24.68 336 SER D O 1
ATOM 12591 N N . VAL D 1 337 ? 74.074 91.514 31.595 1.00 25.48 337 VAL D N 1
ATOM 12592 C CA . VAL D 1 337 ? 74.124 92.320 32.817 1.00 24.27 337 VAL D CA 1
ATOM 12593 C C . VAL D 1 337 ? 74.370 93.785 32.501 1.00 24.48 337 VAL D C 1
ATOM 12594 O O . VAL D 1 337 ? 73.736 94.656 33.077 1.00 26.54 337 VAL D O 1
ATOM 12598 N N . ALA D 1 338 ? 75.302 94.057 31.590 1.00 22.82 338 ALA D N 1
ATOM 12599 C CA . ALA D 1 338 ? 75.629 95.432 31.246 1.00 26.37 338 ALA D CA 1
ATOM 12600 C C . ALA D 1 338 ? 74.401 96.133 30.639 1.00 28.54 338 ALA D C 1
ATOM 12601 O O . ALA D 1 338 ? 74.143 97.294 30.945 1.00 30.20 338 ALA D O 1
ATOM 12603 N N . GLN D 1 339 ? 73.621 95.409 29.828 1.00 25.19 339 GLN D N 1
ATOM 12604 C CA . GLN D 1 339 ? 72.425 95.981 29.195 1.00 24.63 339 GLN D CA 1
ATOM 12605 C C . GLN D 1 339 ? 71.361 96.303 30.233 1.00 25.32 339 GLN D C 1
ATOM 12606 O O . GLN D 1 339 ? 70.724 97.336 30.160 1.00 25.23 339 GLN D O 1
ATOM 12612 N N . LEU D 1 340 ? 71.164 95.407 31.196 1.00 26.19 340 LEU D N 1
ATOM 12613 C CA . LEU D 1 340 ? 70.143 95.622 32.215 1.00 27.01 340 LEU D CA 1
ATOM 12614 C C . LEU D 1 340 ? 70.548 96.765 33.140 1.00 26.12 340 LEU D C 1
ATOM 12615 O O . LEU D 1 340 ? 69.703 97.537 33.599 1.00 28.51 340 LEU D O 1
ATOM 12620 N N . GLU D 1 341 ? 71.845 96.877 33.406 1.00 25.49 341 GLU D N 1
ATOM 12621 C CA . GLU D 1 341 ? 72.343 97.956 34.254 1.00 26.47 341 GLU D CA 1
ATOM 12622 C C . GLU D 1 341 ? 72.079 99.322 33.618 1.00 28.93 341 GLU D C 1
ATOM 12623 O O . GLU D 1 341 ? 71.883 100.310 34.324 1.00 28.12 341 GLU D O 1
ATOM 12629 N N . LEU D 1 342 ? 72.044 99.372 32.287 1.00 26.02 342 LEU D N 1
ATOM 12630 C CA . LEU D 1 342 ? 71.654 100.596 31.597 1.00 25.68 342 LEU D CA 1
ATOM 12631 C C . LEU D 1 342 ? 70.147 100.738 31.538 1.00 26.72 342 LEU D C 1
ATOM 12632 O O . LEU D 1 342 ? 69.626 101.831 31.738 1.00 26.33 342 LEU D O 1
ATOM 12637 N N . LEU D 1 343 ? 69.446 99.638 31.260 1.00 24.01 343 LEU D N 1
ATOM 12638 C CA . LEU D 1 343 ? 68.003 99.703 31.032 1.00 24.84 343 LEU D CA 1
ATOM 12639 C C . LEU D 1 343 ? 67.186 99.967 32.290 1.00 25.21 343 LEU D C 1
ATOM 12640 O O . LEU D 1 343 ? 66.174 100.669 32.232 1.00 26.28 343 LEU D O 1
ATOM 12645 N N . LEU D 1 344 ? 67.597 99.392 33.416 1.00 25.55 344 LEU D N 1
ATOM 12646 C CA . LEU D 1 344 ? 66.758 99.455 34.612 1.00 26.58 344 LEU D CA 1
ATOM 12647 C C . LEU D 1 344 ? 66.642 100.885 35.192 1.00 25.72 344 LEU D C 1
ATOM 12648 O O . LEU D 1 344 ? 65.528 101.343 35.466 1.00 28.61 344 LEU D O 1
ATOM 12653 N N . PRO D 1 345 ? 67.760 101.615 35.351 1.00 28.64 345 PRO D N 1
ATOM 12654 C CA . PRO D 1 345 ? 67.557 103.008 35.787 1.00 27.70 345 PRO D CA 1
ATOM 12655 C C . PRO D 1 345 ? 66.853 103.880 34.739 1.00 29.11 345 PRO D C 1
ATOM 12656 O O . PRO D 1 345 ? 66.154 104.834 35.088 1.00 27.99 345 PRO D O 1
ATOM 12660 N N . ALA D 1 346 ? 67.013 103.547 33.466 1.00 25.76 346 ALA D N 1
ATOM 12661 C CA . ALA D 1 346 ? 66.369 104.337 32.424 1.00 25.59 346 ALA D CA 1
ATOM 12662 C C . ALA D 1 346 ? 64.860 104.104 32.432 1.00 23.75 346 ALA D C 1
ATOM 12663 O O . ALA D 1 346 ? 64.084 105.055 32.320 1.00 23.66 346 ALA D O 1
ATOM 12665 N N . MET D 1 347 ? 64.438 102.846 32.603 1.00 25.89 347 MET D N 1
ATOM 12666 C CA . MET D 1 347 ? 63.007 102.534 32.678 1.00 27.10 347 MET D CA 1
ATOM 12667 C C . MET D 1 347 ? 62.383 103.074 33.967 1.00 25.07 347 MET D C 1
ATOM 12668 O O . MET D 1 347 ? 61.232 103.500 33.970 1.00 26.34 347 MET D O 1
ATOM 12673 N N . ALA D 1 348 ? 63.125 103.017 35.068 1.00 25.60 348 ALA D N 1
ATOM 12674 C CA . ALA D 1 348 ? 62.614 103.519 36.346 1.00 29.43 348 ALA D CA 1
ATOM 12675 C C . ALA D 1 348 ? 62.303 105.022 36.246 1.00 25.57 348 ALA D C 1
ATOM 12676 O O . ALA D 1 348 ? 61.234 105.470 36.657 1.00 27.35 348 ALA D O 1
ATOM 12678 N N . GLY D 1 349 ? 63.228 105.788 35.671 1.00 30.40 349 GLY D N 1
ATOM 12679 C CA . GLY D 1 349 ? 63.034 107.222 35.498 1.00 28.72 349 GLY D CA 1
ATOM 12680 C C . GLY D 1 349 ? 61.937 107.551 34.503 1.00 29.49 349 GLY D C 1
ATOM 12681 O O . GLY D 1 349 ? 61.176 108.506 34.682 1.00 29.12 349 GLY D O 1
ATOM 12682 N N . LEU D 1 350 ? 61.861 106.765 33.436 1.00 24.98 350 LEU D N 1
ATOM 12683 C CA . LEU D 1 350 ? 60.811 106.936 32.439 1.00 26.42 350 LEU D CA 1
ATOM 12684 C C . LEU D 1 350 ? 59.437 106.785 33.078 1.00 28.31 350 LEU D C 1
ATOM 12685 O O . LEU D 1 350 ? 58.557 107.633 32.901 1.00 29.01 350 LEU D O 1
ATOM 12690 N N . VAL D 1 351 ? 59.265 105.698 33.829 1.00 25.65 351 VAL D N 1
ATOM 12691 C CA . VAL D 1 351 ? 58.000 105.396 34.496 1.00 26.27 351 VAL D CA 1
ATOM 12692 C C . VAL D 1 351 ? 57.632 106.501 35.519 1.00 28.04 351 VAL D C 1
ATOM 12693 O O . VAL D 1 351 ? 56.510 107.011 35.529 1.00 25.50 351 VAL D O 1
ATOM 12697 N N . ALA D 1 352 ? 58.594 106.876 36.360 1.00 27.81 352 ALA D N 1
ATOM 12698 C CA . ALA D 1 352 ? 58.357 107.864 37.414 1.00 29.78 352 ALA D CA 1
ATOM 12699 C C . ALA D 1 352 ? 58.001 109.258 36.875 1.00 31.70 352 ALA D C 1
ATOM 12700 O O . ALA D 1 352 ? 57.311 110.024 37.540 1.00 34.71 352 ALA D O 1
ATOM 12702 N N . SER D 1 353 ? 58.480 109.583 35.679 1.00 30.18 353 SER D N 1
ATOM 12703 C CA . SER D 1 353 ? 58.299 110.917 35.117 1.00 31.66 353 SER D CA 1
ATOM 12704 C C . SER D 1 353 ? 57.083 111.017 34.188 1.00 32.58 353 SER D C 1
ATOM 12705 O O . SER D 1 353 ? 56.806 112.086 33.632 1.00 31.24 353 SER D O 1
ATOM 12708 N N . LEU D 1 354 ? 56.373 109.906 34.001 1.00 28.05 354 LEU D N 1
ATOM 12709 C CA . LEU D 1 354 ? 55.183 109.914 33.148 1.00 30.34 354 LEU D CA 1
ATOM 12710 C C . LEU D 1 354 ? 54.115 110.843 33.691 1.00 29.35 354 LEU D C 1
ATOM 12711 O O . LEU D 1 354 ? 53.865 110.870 34.894 1.00 30.35 354 LEU D O 1
ATOM 12716 N N . THR D 1 355 ? 53.470 111.572 32.789 1.00 27.33 355 THR D N 1
ATOM 12717 C CA . THR D 1 355 ? 52.257 112.319 33.104 1.00 29.77 355 THR D CA 1
ATOM 12718 C C . THR D 1 355 ? 51.059 111.583 32.529 1.00 32.11 355 THR D C 1
ATOM 12719 O O . THR D 1 355 ? 51.047 111.294 31.336 1.00 29.03 355 THR D O 1
ATOM 12723 N N . PHE D 1 356 ? 50.063 111.274 33.362 1.00 27.52 356 PHE D N 1
ATOM 12724 C CA . PHE D 1 356 ? 48.877 110.555 32.903 1.00 29.69 356 PHE D CA 1
ATOM 12725 C C . PHE D 1 356 ? 47.737 111.491 32.539 1.00 35.26 356 PHE D C 1
ATOM 12726 O O . PHE D 1 356 ? 47.356 112.373 33.308 1.00 37.06 356 PHE D O 1
ATOM 12734 N N . ASN D 1 357 ? 47.201 111.298 31.347 1.00 31.39 357 ASN D N 1
ATOM 12735 C CA . ASN D 1 357 ? 46.114 112.122 30.866 1.00 32.58 357 ASN D CA 1
ATOM 12736 C C . ASN D 1 357 ? 44.788 111.453 31.207 1.00 34.17 357 ASN D C 1
ATOM 12737 O O . ASN D 1 357 ? 44.243 110.668 30.426 1.00 27.94 357 ASN D O 1
ATOM 12742 N N . VAL D 1 358 ? 44.287 111.769 32.399 1.00 30.97 358 VAL D N 1
ATOM 12743 C CA . VAL D 1 358 ? 43.227 110.989 33.015 1.00 28.43 358 VAL D CA 1
ATOM 12744 C C . VAL D 1 358 ? 41.874 111.127 32.318 1.00 32.26 358 VAL D C 1
ATOM 12745 O O . VAL D 1 358 ? 41.102 110.149 32.280 1.00 30.43 358 VAL D O 1
ATOM 12749 N N . GLN D 1 359 ? 41.585 112.292 31.736 1.00 27.82 359 GLN D N 1
ATOM 12750 C CA . GLN D 1 359 ? 40.298 112.457 31.077 1.00 31.61 359 GLN D CA 1
ATOM 12751 C C . GLN D 1 359 ? 40.233 111.583 29.837 1.00 31.91 359 GLN D C 1
ATOM 12752 O O . GLN D 1 359 ? 39.221 110.939 29.577 1.00 31.60 359 GLN D O 1
ATOM 12758 N N . ARG D 1 360 ? 41.320 111.582 29.075 1.00 31.76 360 ARG D N 1
ATOM 12759 C CA . ARG D 1 360 ? 41.455 110.733 27.899 1.00 32.15 360 ARG D CA 1
ATOM 12760 C C . ARG D 1 360 ? 41.163 109.274 28.234 1.00 28.65 360 ARG D C 1
ATOM 12761 O O . ARG D 1 360 ? 40.309 108.653 27.610 1.00 28.31 360 ARG D O 1
ATOM 12769 N N . MET D 1 361 ? 41.876 108.727 29.215 1.00 27.67 361 MET D N 1
ATOM 12770 C CA . MET D 1 361 ? 41.675 107.329 29.573 1.00 26.42 361 MET D CA 1
ATOM 12771 C C . MET D 1 361 ? 40.250 107.056 30.056 1.00 29.85 361 MET D C 1
ATOM 12772 O O . MET D 1 361 ? 39.632 106.087 29.615 1.00 28.36 361 MET D O 1
ATOM 12777 N N . ALA D 1 362 ? 39.714 107.907 30.932 1.00 24.82 362 ALA D N 1
ATOM 12778 C CA . ALA D 1 362 ? 38.367 107.683 31.462 1.00 28.07 362 ALA D CA 1
ATOM 12779 C C . ALA D 1 362 ? 37.287 107.769 30.375 1.00 31.36 362 ALA D C 1
ATOM 12780 O O . ALA D 1 362 ? 36.309 107.022 30.411 1.00 30.36 362 ALA D O 1
ATOM 12782 N N . GLU D 1 363 ? 37.464 108.675 29.412 1.00 30.88 363 GLU D N 1
ATOM 12783 C CA . GLU D 1 363 ? 36.472 108.849 28.347 1.00 33.48 363 GLU D CA 1
ATOM 12784 C C . GLU D 1 363 ? 36.313 107.611 27.480 1.00 30.47 363 GLU D C 1
ATOM 12785 O O . GLU D 1 363 ? 35.216 107.297 27.033 1.00 35.57 363 GLU D O 1
ATOM 12791 N N . LEU D 1 364 ? 37.416 106.919 27.236 1.00 30.76 364 LEU D N 1
ATOM 12792 C CA . LEU D 1 364 ? 37.408 105.715 26.420 1.00 30.92 364 LEU D CA 1
ATOM 12793 C C . LEU D 1 364 ? 36.829 104.513 27.172 1.00 32.81 364 LEU D C 1
ATOM 12794 O O . LEU D 1 364 ? 36.266 103.605 26.566 1.00 32.85 364 LEU D O 1
ATOM 12799 N N . ALA D 1 365 ? 36.970 104.525 28.494 1.00 29.14 365 ALA D N 1
ATOM 12800 C CA . ALA D 1 365 ? 36.676 103.356 29.320 1.00 29.30 365 ALA D CA 1
ATOM 12801 C C . ALA D 1 365 ? 35.261 102.757 29.158 1.00 33.46 365 ALA D C 1
ATOM 12802 O O . ALA D 1 365 ? 35.123 101.534 29.198 1.00 32.06 365 ALA D O 1
ATOM 12804 N N . PRO D 1 366 ? 34.213 103.597 28.988 1.00 31.83 366 PRO D N 1
ATOM 12805 C CA . PRO D 1 366 ? 32.889 102.983 28.810 1.00 33.31 366 PRO D CA 1
ATOM 12806 C C . PRO D 1 366 ? 32.429 102.900 27.353 1.00 34.55 366 PRO D C 1
ATOM 12807 O O . PRO D 1 366 ? 31.263 102.603 27.105 1.00 40.15 366 PRO D O 1
ATOM 12811 N N . ALA D 1 367 ? 33.317 103.172 26.405 1.00 35.35 367 ALA D N 1
ATOM 12812 C CA . ALA D 1 367 ? 32.930 103.231 24.997 1.00 37.68 367 ALA D CA 1
ATOM 12813 C C . ALA D 1 367 ? 32.469 101.875 24.446 1.00 36.79 367 ALA D C 1
ATOM 12814 O O . ALA D 1 367 ? 32.842 100.829 24.965 1.00 35.90 367 ALA D O 1
ATOM 12816 N N . GLY D 1 368 ? 31.655 101.907 23.395 1.00 37.10 368 GLY D N 1
ATOM 12817 C CA . GLY D 1 368 ? 31.264 100.694 22.690 1.00 40.48 368 GLY D CA 1
ATOM 12818 C C . GLY D 1 368 ? 30.334 99.786 23.470 1.00 39.43 368 GLY D C 1
ATOM 12819 O O . GLY D 1 368 ? 30.214 98.594 23.162 1.00 40.30 368 GLY D O 1
ATOM 12820 N N . TYR D 1 369 ? 29.679 100.358 24.476 1.00 34.54 369 TYR D N 1
ATOM 12821 C CA . TYR D 1 369 ? 28.725 99.650 25.323 1.00 36.32 369 TYR D CA 1
ATOM 12822 C C . TYR D 1 369 ? 29.365 98.461 26.036 1.00 34.50 369 TYR D C 1
ATOM 12823 O O . TYR D 1 369 ? 28.721 97.445 26.267 1.00 38.37 369 TYR D O 1
ATOM 12832 N N . THR D 1 370 ? 30.632 98.607 26.414 1.00 33.80 370 THR D N 1
ATOM 12833 C CA . THR D 1 370 ? 31.326 97.545 27.134 1.00 35.31 370 THR D CA 1
ATOM 12834 C C . THR D 1 370 ? 30.681 97.253 28.482 1.00 34.50 370 THR D C 1
ATOM 12835 O O . THR D 1 370 ? 30.821 96.149 29.016 1.00 36.72 370 THR D O 1
ATOM 12839 N N . LEU D 1 371 ? 29.960 98.227 29.030 1.00 32.01 371 LEU D N 1
ATOM 12840 C CA . LEU D 1 371 ? 29.320 98.035 30.328 1.00 32.31 371 LEU D CA 1
ATOM 12841 C C . LEU D 1 371 ? 28.104 97.107 30.232 1.00 32.77 371 LEU D C 1
ATOM 12842 O O . LEU D 1 371 ? 27.529 96.717 31.244 1.00 31.37 371 LEU D O 1
ATOM 12847 N N . ALA D 1 372 ? 27.712 96.749 29.018 1.00 33.20 372 ALA D N 1
ATOM 12848 C CA . ALA D 1 372 ? 26.635 95.769 28.872 1.00 36.77 372 ALA D CA 1
ATOM 12849 C C . ALA D 1 372 ? 27.084 94.408 29.399 1.00 36.93 372 ALA D C 1
ATOM 12850 O O . ALA D 1 372 ? 26.262 93.611 29.840 1.00 35.74 372 ALA D O 1
ATOM 12852 N N . THR D 1 373 ? 28.396 94.159 29.377 1.00 36.55 373 THR D N 1
ATOM 12853 C CA . THR D 1 373 ? 28.960 92.968 30.020 1.00 34.50 373 THR D CA 1
ATOM 12854 C C . THR D 1 373 ? 28.644 92.956 31.509 1.00 38.51 373 THR D C 1
ATOM 12855 O O . THR D 1 373 ? 28.192 91.950 32.062 1.00 36.18 373 THR D O 1
ATOM 12859 N N . ASP D 1 374 ? 28.898 94.091 32.150 1.00 34.82 374 ASP D N 1
ATOM 12860 C CA . ASP D 1 374 ? 28.655 94.255 33.576 1.00 38.65 374 ASP D CA 1
ATOM 12861 C C . ASP D 1 374 ? 27.171 94.069 33.908 1.00 34.00 374 ASP D C 1
ATOM 12862 O O . ASP D 1 374 ? 26.813 93.504 34.949 1.00 37.60 374 ASP D O 1
ATOM 12867 N N . LEU D 1 375 ? 26.327 94.570 33.013 1.00 34.52 375 LEU D N 1
ATOM 12868 C CA . LEU D 1 375 ? 24.874 94.427 33.122 1.00 38.67 375 LEU D CA 1
ATOM 12869 C C . LEU D 1 375 ? 24.480 92.937 33.149 1.00 38.58 375 LEU D C 1
ATOM 12870 O O . LEU D 1 375 ? 23.772 92.478 34.048 1.00 40.35 375 LEU D O 1
ATOM 12875 N N . ALA D 1 376 ? 24.954 92.189 32.158 1.00 37.67 376 ALA D N 1
ATOM 12876 C CA . ALA D 1 376 ? 24.722 90.745 32.104 1.00 38.87 376 ALA D CA 1
ATOM 12877 C C . ALA D 1 376 ? 25.236 90.023 33.348 1.00 39.04 376 ALA D C 1
ATOM 12878 O O . ALA D 1 376 ? 24.560 89.156 33.899 1.00 40.45 376 ALA D O 1
ATOM 12880 N N . GLU D 1 377 ? 26.429 90.386 33.800 1.00 37.77 377 GLU D N 1
ATOM 12881 C CA . GLU D 1 377 ? 27.022 89.709 34.942 1.00 39.73 377 GLU D CA 1
ATOM 12882 C C . GLU D 1 377 ? 26.201 89.988 36.193 1.00 42.01 377 GLU D C 1
ATOM 12883 O O . GLU D 1 377 ? 25.990 89.103 37.027 1.00 40.04 377 GLU D O 1
ATOM 12889 N N . TRP D 1 378 ? 25.722 91.221 36.303 1.00 41.13 378 TRP D N 1
ATOM 12890 C CA . TRP D 1 378 ? 24.853 91.609 37.399 1.00 44.21 378 TRP D CA 1
ATOM 12891 C C . TRP D 1 378 ? 23.586 90.751 37.394 1.00 43.32 378 TRP D C 1
ATOM 12892 O O . TRP D 1 378 ? 23.204 90.207 38.426 1.00 43.84 378 TRP D O 1
ATOM 12903 N N . LEU D 1 379 ? 22.955 90.623 36.229 1.00 39.95 379 LEU D N 1
ATOM 12904 C CA . LEU D 1 379 ? 21.757 89.797 36.089 1.00 43.12 379 LEU D CA 1
ATOM 12905 C C . LEU D 1 379 ? 22.002 88.352 36.531 1.00 49.55 379 LEU D C 1
ATOM 12906 O O . LEU D 1 379 ? 21.198 87.787 37.271 1.00 47.95 379 LEU D O 1
ATOM 12911 N N . VAL D 1 380 ? 23.124 87.777 36.097 1.00 43.28 380 VAL D N 1
ATOM 12912 C CA . VAL D 1 380 ? 23.488 86.405 36.449 1.00 44.44 380 VAL D CA 1
ATOM 12913 C C . VAL D 1 380 ? 23.592 86.257 37.965 1.00 46.34 380 VAL D C 1
ATOM 12914 O O . VAL D 1 380 ? 23.140 85.269 38.531 1.00 51.85 380 VAL D O 1
ATOM 12918 N N . ARG D 1 381 ? 24.162 87.262 38.618 1.00 46.69 381 ARG D N 1
ATOM 12919 C CA . ARG D 1 381 ? 24.255 87.292 40.075 1.00 47.54 381 ARG D CA 1
ATOM 12920 C C . ARG D 1 381 ? 22.902 87.331 40.777 1.00 53.31 381 ARG D C 1
ATOM 12921 O O . ARG D 1 381 ? 22.806 86.987 41.958 1.00 57.01 381 ARG D O 1
ATOM 12929 N N . GLN D 1 382 ? 21.870 87.783 40.069 1.00 46.67 382 GLN D N 1
ATOM 12930 C CA . GLN D 1 382 ? 20.533 87.869 40.654 1.00 55.23 382 GLN D CA 1
ATOM 12931 C C . GLN D 1 382 ? 19.808 86.527 40.540 1.00 57.15 382 GLN D C 1
ATOM 12932 O O . GLN D 1 382 ? 18.674 86.381 41.002 1.00 58.38 382 GLN D O 1
ATOM 12938 N N . GLY D 1 383 ? 20.474 85.550 39.931 1.00 54.08 383 GLY D N 1
ATOM 12939 C CA . GLY D 1 383 ? 19.889 84.241 39.734 1.00 53.82 383 GLY D CA 1
ATOM 12940 C C . GLY D 1 383 ? 19.401 84.055 38.315 1.00 53.20 383 GLY D C 1
ATOM 12941 O O . GLY D 1 383 ? 18.929 82.983 37.956 1.00 53.94 383 GLY D O 1
ATOM 12942 N N . VAL D 1 384 ? 19.504 85.098 37.499 1.00 48.52 384 VAL D N 1
ATOM 12943 C CA . VAL D 1 384 ? 19.060 84.990 36.112 1.00 51.26 384 VAL D CA 1
ATOM 12944 C C . VAL D 1 384 ? 19.944 84.027 35.311 1.00 59.58 384 VAL D C 1
ATOM 12945 O O . VAL D 1 384 ? 21.178 84.101 35.375 1.00 55.20 384 VAL D O 1
ATOM 12949 N N . PRO D 1 385 ? 19.319 83.199 34.482 1.00 64.25 385 PRO D N 1
ATOM 12950 C CA . PRO D 1 385 ? 20.075 82.267 33.642 1.00 65.41 385 PRO D CA 1
ATOM 12951 C C . PRO D 1 385 ? 20.983 83.096 32.741 1.00 62.18 385 PRO D C 1
ATOM 12952 O O . PRO D 1 385 ? 20.608 84.202 32.350 1.00 64.01 385 PRO D O 1
ATOM 12956 N N . PHE D 1 386 ? 22.167 82.579 32.431 1.00 59.09 386 PHE D N 1
ATOM 12957 C CA . PHE D 1 386 ? 23.135 83.318 31.627 1.00 59.44 386 PHE D CA 1
ATOM 12958 C C . PHE D 1 386 ? 22.655 83.698 30.228 1.00 62.40 386 PHE D C 1
ATOM 12959 O O . PHE D 1 386 ? 22.902 84.815 29.779 1.00 56.71 386 PHE D O 1
ATOM 12967 N N . ARG D 1 387 ? 21.972 82.793 29.538 1.00 67.09 387 ARG D N 1
ATOM 12968 C CA . ARG D 1 387 ? 21.491 83.116 28.200 1.00 68.85 387 ARG D CA 1
ATOM 12969 C C . ARG D 1 387 ? 20.499 84.272 28.277 1.00 64.42 387 ARG D C 1
ATOM 12970 O O . ARG D 1 387 ? 20.540 85.207 27.468 1.00 63.51 387 ARG D O 1
ATOM 12978 N N . SER D 1 388 ? 19.624 84.205 29.253 1.00 62.57 388 SER D N 1
ATOM 12979 C CA . SER D 1 388 ? 18.637 85.234 29.425 1.00 67.35 388 SER D CA 1
ATOM 12980 C C . SER D 1 388 ? 19.308 86.582 29.707 1.00 63.70 388 SER D C 1
ATOM 12981 O O . SER D 1 388 ? 18.926 87.602 29.157 1.00 57.14 388 SER D O 1
ATOM 12984 N N . ALA D 1 389 ? 20.334 86.556 30.547 1.00 62.92 389 ALA D N 1
ATOM 12985 C CA . ALA D 1 389 ? 21.043 87.760 30.923 1.00 52.82 389 ALA D CA 1
ATOM 12986 C C . ALA D 1 389 ? 21.608 88.376 29.698 1.00 56.01 389 ALA D C 1
ATOM 12987 O O . ALA D 1 389 ? 21.511 89.556 29.489 1.00 48.88 389 ALA D O 1
ATOM 12989 N N . HIS D 1 390 ? 22.171 87.537 28.861 1.00 55.91 390 HIS D N 1
ATOM 12990 C CA . HIS D 1 390 ? 22.768 88.000 27.656 1.00 57.25 390 HIS D CA 1
ATOM 12991 C C . HIS D 1 390 ? 21.782 88.652 26.763 1.00 54.88 390 HIS D C 1
ATOM 12992 O O . HIS D 1 390 ? 22.048 89.672 26.192 1.00 58.25 390 HIS D O 1
ATOM 12999 N N . GLU D 1 391 ? 20.620 88.054 26.655 1.00 59.99 391 GLU D N 1
ATOM 13000 C CA . GLU D 1 391 ? 19.593 88.622 25.826 1.00 61.67 391 GLU D CA 1
ATOM 13001 C C . GLU D 1 391 ? 19.212 89.970 26.405 1.00 47.83 391 GLU D C 1
ATOM 13002 O O . GLU D 1 391 ? 19.033 90.892 25.660 1.00 47.99 391 GLU D O 1
ATOM 13008 N N . ALA D 1 392 ? 19.124 90.068 27.733 1.00 46.59 392 ALA D N 1
ATOM 13009 C CA . ALA D 1 392 ? 18.760 91.327 28.368 1.00 46.52 392 ALA D CA 1
ATOM 13010 C C . ALA D 1 392 ? 19.802 92.393 28.061 1.00 50.19 392 ALA D C 1
ATOM 13011 O O . ALA D 1 392 ? 19.465 93.544 27.782 1.00 47.95 392 ALA D O 1
ATOM 13013 N N . ALA D 1 393 ? 21.072 92.000 28.107 1.00 50.48 393 ALA D N 1
ATOM 13014 C CA . ALA D 1 393 ? 22.158 92.928 27.829 1.00 47.56 393 ALA D CA 1
ATOM 13015 C C . ALA D 1 393 ? 22.048 93.417 26.393 1.00 45.83 393 ALA D C 1
ATOM 13016 O O . ALA D 1 393 ? 22.238 94.601 26.110 1.00 46.25 393 ALA D O 1
ATOM 13018 N N . GLY D 1 394 ? 21.729 92.497 25.488 1.00 45.60 394 GLY D N 1
ATOM 13019 C CA . GLY D 1 394 ? 21.584 92.856 24.053 1.00 46.29 394 GLY D CA 1
ATOM 13020 C C . GLY D 1 394 ? 20.446 93.840 23.882 1.00 51.48 394 GLY D C 1
ATOM 13021 O O . GLY D 1 394 ? 20.552 94.811 23.131 1.00 48.66 394 GLY D O 1
ATOM 13022 N N . ALA D 1 395 ? 19.353 93.596 24.598 1.00 51.18 395 ALA D N 1
ATOM 13023 C CA . ALA D 1 395 ? 18.193 94.472 24.523 1.00 55.05 395 ALA D CA 1
ATOM 13024 C C . ALA D 1 395 ? 18.563 95.863 25.017 1.00 50.36 395 ALA D C 1
ATOM 13025 O O . ALA D 1 395 ? 18.158 96.869 24.433 1.00 50.34 395 ALA D O 1
ATOM 13027 N N . ALA D 1 396 ? 19.338 95.915 26.095 1.00 46.54 396 ALA D N 1
ATOM 13028 C CA . ALA D 1 396 ? 19.770 97.186 26.659 1.00 51.24 396 ALA D CA 1
ATOM 13029 C C . ALA D 1 396 ? 20.650 97.939 25.667 1.00 51.07 396 ALA D C 1
ATOM 13030 O O . ALA D 1 396 ? 20.531 99.154 25.513 1.00 46.92 396 ALA D O 1
ATOM 13032 N N . VAL D 1 397 ? 21.535 97.205 24.998 1.00 46.72 397 VAL D N 1
ATOM 13033 C CA . VAL D 1 397 ? 22.441 97.798 24.020 1.00 44.61 397 VAL D CA 1
ATOM 13034 C C . VAL D 1 397 ? 21.695 98.397 22.832 1.00 49.71 397 VAL D C 1
ATOM 13035 O O . VAL D 1 397 ? 22.051 99.465 22.334 1.00 53.87 397 VAL D O 1
ATOM 13039 N N . ARG D 1 398 ? 20.662 97.694 22.382 1.00 53.15 398 ARG D N 1
ATOM 13040 C CA . ARG D 1 398 ? 19.860 98.124 21.240 1.00 58.09 398 ARG D CA 1
ATOM 13041 C C . ARG D 1 398 ? 18.967 99.296 21.631 1.00 52.37 398 ARG D C 1
ATOM 13042 O O . ARG D 1 398 ? 18.884 100.285 20.911 1.00 55.72 398 ARG D O 1
ATOM 13050 N N . ALA D 1 399 ? 18.318 99.178 22.785 1.00 52.51 399 ALA D N 1
ATOM 13051 C CA . ALA D 1 399 ? 17.477 100.244 23.318 1.00 56.23 399 ALA D CA 1
ATOM 13052 C C . ALA D 1 399 ? 18.260 101.543 23.454 1.00 57.71 399 ALA D C 1
ATOM 13053 O O . ALA D 1 399 ? 17.816 102.598 23.001 1.00 59.59 399 ALA D O 1
ATOM 13055 N N . ALA D 1 400 ? 19.435 101.453 24.068 1.00 53.36 400 ALA D N 1
ATOM 13056 C CA . ALA D 1 400 ? 20.289 102.611 24.279 1.00 52.93 400 ALA D CA 1
ATOM 13057 C C . ALA D 1 400 ? 20.781 103.199 22.956 1.00 55.35 400 ALA D C 1
ATOM 13058 O O . ALA D 1 400 ? 20.893 104.414 22.806 1.00 55.03 400 ALA D O 1
ATOM 13060 N N . GLU D 1 401 ? 21.072 102.328 21.997 1.00 53.61 401 GLU D N 1
ATOM 13061 C CA . GLU D 1 401 ? 21.568 102.763 20.695 1.00 59.46 401 GLU D CA 1
ATOM 13062 C C . GLU D 1 401 ? 20.518 103.567 19.922 1.00 60.57 401 GLU D C 1
ATOM 13063 O O . GLU D 1 401 ? 20.858 104.503 19.198 1.00 60.42 401 GLU D O 1
ATOM 13069 N N . GLN D 1 402 ? 19.250 103.191 20.076 1.00 61.94 402 GLN D N 1
ATOM 13070 C CA . GLN D 1 402 ? 18.146 103.896 19.420 1.00 66.48 402 GLN D CA 1
ATOM 13071 C C . GLN D 1 402 ? 18.070 105.351 19.875 1.00 64.49 402 GLN D C 1
ATOM 13072 O O . GLN D 1 402 ? 17.963 106.257 19.050 1.00 69.16 402 GLN D O 1
ATOM 13078 N N . ARG D 1 403 ? 18.115 105.573 21.182 1.00 64.06 403 ARG D N 1
ATOM 13079 C CA . ARG D 1 403 ? 18.047 106.924 21.729 1.00 62.93 403 ARG D CA 1
ATOM 13080 C C . ARG D 1 403 ? 19.377 107.671 21.645 1.00 61.44 403 ARG D C 1
ATOM 13081 O O . ARG D 1 403 ? 19.436 108.875 21.896 1.00 63.09 403 ARG D O 1
ATOM 13089 N N . GLY D 1 404 ? 20.444 106.953 21.307 1.00 61.92 404 GLY D N 1
ATOM 13090 C CA . GLY D 1 404 ? 21.768 107.543 21.246 1.00 56.24 404 GLY D CA 1
ATOM 13091 C C . GLY D 1 404 ? 22.268 107.955 22.617 1.00 54.87 404 GLY D C 1
ATOM 13092 O O . GLY D 1 404 ? 22.838 109.032 22.784 1.00 55.69 404 GLY D O 1
ATOM 13093 N N . VAL D 1 405 ? 22.042 107.095 23.604 1.00 52.45 405 VAL D N 1
ATOM 13094 C CA . VAL D 1 405 ? 22.497 107.349 24.964 1.00 49.44 405 VAL D CA 1
ATOM 13095 C C . VAL D 1 405 ? 23.308 106.166 25.515 1.00 51.69 405 VAL D C 1
ATOM 13096 O O . VAL D 1 405 ? 23.330 105.083 24.932 1.00 45.87 405 VAL D O 1
ATOM 13100 N N . GLY D 1 406 ? 23.981 106.382 26.637 1.00 45.60 406 GLY D N 1
ATOM 13101 C CA . GLY D 1 406 ? 24.682 105.309 27.307 1.00 46.62 406 GLY D CA 1
ATOM 13102 C C . GLY D 1 406 ? 23.669 104.491 28.074 1.00 46.64 406 GLY D C 1
ATOM 13103 O O . GLY D 1 406 ? 22.544 104.942 28.290 1.00 45.76 406 GLY D O 1
ATOM 13104 N N . LEU D 1 407 ? 24.064 103.293 28.486 1.00 42.63 407 LEU D N 1
ATOM 13105 C CA . LEU D 1 407 ? 23.164 102.389 29.193 1.00 45.34 407 LEU D CA 1
ATOM 13106 C C . LEU D 1 407 ? 22.607 103.022 30.458 1.00 45.56 407 LEU D C 1
ATOM 13107 O O . LEU D 1 407 ? 21.438 102.857 30.783 1.00 43.37 407 LEU D O 1
ATOM 13112 N N . GLN D 1 408 ? 23.471 103.741 31.163 1.00 47.21 408 GLN D N 1
ATOM 13113 C CA . GLN D 1 408 ? 23.128 104.416 32.408 1.00 49.06 408 GLN D CA 1
ATOM 13114 C C . GLN D 1 408 ? 21.976 105.425 32.226 1.00 51.23 408 GLN D C 1
ATOM 13115 O O . GLN D 1 408 ? 21.244 105.721 33.169 1.00 48.51 408 GLN D O 1
ATOM 13121 N N . GLU D 1 409 ? 21.813 105.937 31.010 1.00 48.28 409 GLU D N 1
ATOM 13122 C CA . GLU D 1 409 ? 20.766 106.915 30.727 1.00 49.85 409 GLU D CA 1
ATOM 13123 C C . GLU D 1 409 ? 19.424 106.276 30.345 1.00 55.19 409 GLU D C 1
ATOM 13124 O O . GLU D 1 409 ? 18.472 106.982 30.020 1.00 54.02 409 GLU D O 1
ATOM 13130 N N . LEU D 1 410 ? 19.344 104.949 30.384 1.00 49.74 410 LEU D N 1
ATOM 13131 C CA . LEU D 1 410 ? 18.077 104.270 30.144 1.00 51.56 410 LEU D CA 1
ATOM 13132 C C . LEU D 1 410 ? 17.177 104.453 31.361 1.00 57.92 410 LEU D C 1
ATOM 13133 O O . LEU D 1 410 ? 17.643 104.363 32.499 1.00 53.20 410 LEU D O 1
ATOM 13138 N N . THR D 1 411 ? 15.891 104.704 31.123 1.00 57.88 411 THR D N 1
ATOM 13139 C CA . THR D 1 411 ? 14.961 104.980 32.213 1.00 61.32 411 THR D CA 1
ATOM 13140 C C . THR D 1 411 ? 14.591 103.709 32.977 1.00 62.59 411 THR D C 1
ATOM 13141 O O . THR D 1 411 ? 14.764 102.595 32.473 1.00 58.27 411 THR D O 1
ATOM 13145 N N . ASP D 1 412 ? 14.087 103.889 34.195 1.00 61.96 412 ASP D N 1
ATOM 13146 C CA . ASP D 1 412 ? 13.617 102.773 35.010 1.00 62.18 412 ASP D CA 1
ATOM 13147 C C . ASP D 1 412 ? 12.558 101.964 34.278 1.00 64.78 412 ASP D C 1
ATOM 13148 O O . ASP D 1 412 ? 12.481 100.745 34.429 1.00 63.53 412 ASP D O 1
ATOM 13153 N N . ASP D 1 413 ? 11.737 102.654 33.512 1.00 67.36 413 ASP D N 1
ATOM 13154 C CA . ASP D 1 413 ? 10.725 102.009 32.710 1.00 69.24 413 ASP D CA 1
ATOM 13155 C C . ASP D 1 413 ? 11.316 101.219 31.553 1.00 65.73 413 ASP D C 1
ATOM 13156 O O . ASP D 1 413 ? 10.866 100.143 31.274 1.00 67.30 413 ASP D O 1
ATOM 13161 N N . GLU D 1 414 ? 12.303 101.774 30.858 1.00 65.17 414 GLU D N 1
ATOM 13162 C CA . GLU D 1 414 ? 12.917 101.061 29.748 1.00 64.72 414 GLU D CA 1
ATOM 13163 C C . GLU D 1 414 ? 13.632 99.799 30.228 1.00 61.06 414 GLU D C 1
ATOM 13164 O O . GLU D 1 414 ? 13.512 98.753 29.648 1.00 62.99 414 GLU D O 1
ATOM 13170 N N . LEU D 1 415 ? 14.354 99.913 31.316 1.00 59.08 415 LEU D N 1
ATOM 13171 C CA . LEU D 1 415 ? 15.054 98.780 31.919 1.00 58.68 415 LEU D CA 1
ATOM 13172 C C . LEU D 1 415 ? 14.086 97.685 32.336 1.00 59.60 415 LEU D C 1
ATOM 13173 O O . LEU D 1 415 ? 14.327 96.505 32.092 1.00 58.18 415 LEU D O 1
ATOM 13178 N N . ALA D 1 416 ? 12.994 98.094 32.977 1.00 65.89 416 ALA D N 1
ATOM 13179 C CA . ALA D 1 416 ? 11.962 97.168 33.433 1.00 63.31 416 ALA D CA 1
ATOM 13180 C C . ALA D 1 416 ? 11.266 96.517 32.248 1.00 60.92 416 ALA D C 1
ATOM 13181 O O . ALA D 1 416 ? 10.887 95.346 32.310 1.00 61.83 416 ALA D O 1
ATOM 13183 N N . ALA D 1 417 ? 11.115 97.277 31.167 1.00 59.28 417 ALA D N 1
ATOM 13184 C CA . ALA D 1 417 ? 10.506 96.762 29.945 1.00 62.70 417 ALA D CA 1
ATOM 13185 C C . ALA D 1 417 ? 11.283 95.570 29.402 1.00 65.05 417 ALA D C 1
ATOM 13186 O O . ALA D 1 417 ? 10.706 94.519 29.113 1.00 68.80 417 ALA D O 1
ATOM 13188 N N . ILE D 1 418 ? 12.594 95.748 29.264 1.00 66.84 418 ILE D N 1
ATOM 13189 C CA . ILE D 1 418 ? 13.484 94.703 28.770 1.00 59.82 418 ILE D CA 1
ATOM 13190 C C . ILE D 1 418 ? 13.372 93.445 29.625 1.00 59.99 418 ILE D C 1
ATOM 13191 O O . ILE D 1 418 ? 13.256 92.332 29.104 1.00 60.99 418 ILE D O 1
ATOM 13196 N N . SER D 1 419 ? 13.385 93.637 30.940 1.00 56.86 419 SER D N 1
ATOM 13197 C CA . SER D 1 419 ? 13.192 92.547 31.884 1.00 56.79 419 SER D CA 1
ATOM 13198 C C . SER D 1 419 ? 12.832 93.085 33.259 1.00 58.82 419 SER D C 1
ATOM 13199 O O . SER D 1 419 ? 13.406 94.076 33.708 1.00 58.23 419 SER D O 1
ATOM 13202 N N . PRO D 1 420 ? 11.882 92.424 33.939 1.00 62.06 420 PRO D N 1
ATOM 13203 C CA . PRO D 1 420 ? 11.505 92.757 35.319 1.00 63.52 420 PRO D CA 1
ATOM 13204 C C . PRO D 1 420 ? 12.640 92.516 36.313 1.00 61.27 420 PRO D C 1
ATOM 13205 O O . PRO D 1 420 ? 12.563 92.955 37.461 1.00 61.66 420 PRO D O 1
ATOM 13209 N N . GLU D 1 421 ? 13.675 91.808 35.878 1.00 61.92 421 GLU D N 1
ATOM 13210 C CA . GLU D 1 421 ? 14.840 91.578 36.723 1.00 59.53 421 GLU D CA 1
ATOM 13211 C C . GLU D 1 421 ? 15.753 92.808 36.721 1.00 56.33 421 GLU D C 1
ATOM 13212 O O . GLU D 1 421 ? 16.477 93.071 37.691 1.00 54.65 421 GLU D O 1
ATOM 13218 N N . LEU D 1 422 ? 15.697 93.569 35.632 1.00 54.67 422 LEU D N 1
ATOM 13219 C CA . LEU D 1 422 ? 16.458 94.810 35.521 1.00 54.88 422 LEU D CA 1
ATOM 13220 C C . LEU D 1 422 ? 15.833 95.915 36.373 1.00 55.60 422 LEU D C 1
ATOM 13221 O O . LEU D 1 422 ? 15.223 96.850 35.852 1.00 54.17 422 LEU D O 1
ATOM 13226 N N . THR D 1 423 ? 15.993 95.790 37.688 1.00 53.28 423 THR D N 1
ATOM 13227 C CA . THR D 1 423 ? 15.553 96.808 38.629 1.00 51.91 423 THR D CA 1
ATOM 13228 C C . THR D 1 423 ? 16.499 98.007 38.554 1.00 56.23 423 THR D C 1
ATOM 13229 O O . THR D 1 423 ? 17.594 97.890 38.004 1.00 53.13 423 THR D O 1
ATOM 13233 N N . PRO D 1 424 ? 16.077 99.171 39.082 1.00 53.19 424 PRO D N 1
ATOM 13234 C CA . PRO D 1 424 ? 16.966 100.341 39.050 1.00 55.53 424 PRO D CA 1
ATOM 13235 C C . PRO D 1 424 ? 18.316 100.078 39.720 1.00 53.60 424 PRO D C 1
ATOM 13236 O O . PRO D 1 424 ? 19.263 100.838 39.508 1.00 53.02 424 PRO D O 1
ATOM 13240 N N . GLN D 1 425 ? 18.408 99.005 40.502 1.00 55.00 425 GLN D N 1
ATOM 13241 C CA . GLN D 1 425 ? 19.642 98.690 41.225 1.00 54.40 425 GLN D CA 1
ATOM 13242 C C . GLN D 1 425 ? 20.771 98.289 40.267 1.00 50.80 425 GLN D C 1
ATOM 13243 O O . GLN D 1 425 ? 21.948 98.362 40.623 1.00 47.79 425 GLN D O 1
ATOM 13249 N N . VAL D 1 426 ? 20.411 97.891 39.047 1.00 50.30 426 VAL D N 1
ATOM 13250 C CA . VAL D 1 426 ? 21.408 97.496 38.058 1.00 48.74 426 VAL D CA 1
ATOM 13251 C C . VAL D 1 426 ? 22.329 98.670 37.675 1.00 44.17 426 VAL D C 1
ATOM 13252 O O . VAL D 1 426 ? 23.461 98.451 37.237 1.00 37.32 426 VAL D O 1
ATOM 13256 N N . ARG D 1 427 ? 21.858 99.905 37.860 1.00 39.73 427 ARG D N 1
ATOM 13257 C CA . ARG D 1 427 ? 22.641 101.082 37.485 1.00 42.60 427 ARG D CA 1
ATOM 13258 C C . ARG D 1 427 ? 23.923 101.192 38.291 1.00 35.61 427 ARG D C 1
ATOM 13259 O O . ARG D 1 427 ? 24.829 101.928 37.918 1.00 36.73 427 ARG D O 1
ATOM 13267 N N . GLU D 1 428 ? 23.983 100.458 39.397 1.00 39.57 428 GLU D N 1
ATOM 13268 C CA . GLU D 1 428 ? 25.196 100.337 40.199 1.00 45.87 428 GLU D CA 1
ATOM 13269 C C . GLU D 1 428 ? 26.438 99.873 39.423 1.00 40.93 428 GLU D C 1
ATOM 13270 O O . GLU D 1 428 ? 27.545 100.132 39.855 1.00 43.29 428 GLU D O 1
ATOM 13276 N N . VAL D 1 429 ? 26.261 99.173 38.303 1.00 40.73 429 VAL D N 1
ATOM 13277 C CA . VAL D 1 429 ? 27.404 98.690 37.522 1.00 35.09 429 VAL D CA 1
ATOM 13278 C C . VAL D 1 429 ? 27.392 99.310 36.120 1.00 35.72 429 VAL D C 1
ATOM 13279 O O . VAL D 1 429 ? 28.144 98.891 35.236 1.00 32.69 429 VAL D O 1
ATOM 13283 N N . LEU D 1 430 ? 26.535 100.313 35.927 1.00 31.94 430 LEU D N 1
ATOM 13284 C CA . LEU D 1 430 ? 26.458 101.018 34.649 1.00 34.63 430 LEU D CA 1
ATOM 13285 C C . LEU D 1 430 ? 27.226 102.351 34.695 1.00 34.01 430 LEU D C 1
ATOM 13286 O O . LEU D 1 430 ? 27.082 103.193 33.818 1.00 37.39 430 LEU D O 1
ATOM 13291 N N . THR D 1 431 ? 28.045 102.534 35.722 1.00 35.03 431 THR D N 1
ATOM 13292 C CA . THR D 1 431 ? 29.037 103.604 35.708 1.00 34.51 431 THR D CA 1
ATOM 13293 C C . THR D 1 431 ? 30.420 102.954 35.735 1.00 33.26 431 THR D C 1
ATOM 13294 O O . THR D 1 431 ? 30.553 101.790 36.120 1.00 32.22 431 THR D O 1
ATOM 13298 N N . ILE D 1 432 ? 31.458 103.685 35.343 1.00 31.36 432 ILE D N 1
ATOM 13299 C CA . ILE D 1 432 ? 32.763 103.047 35.294 1.00 30.50 432 ILE D CA 1
ATOM 13300 C C . ILE D 1 432 ? 33.292 102.793 36.705 1.00 30.94 432 ILE D C 1
ATOM 13301 O O . ILE D 1 432 ? 33.948 101.790 36.926 1.00 27.92 432 ILE D O 1
ATOM 13306 N N . GLU D 1 433 ? 32.967 103.661 37.662 1.00 31.96 433 GLU D N 1
ATOM 13307 C CA . GLU D 1 433 ? 33.299 103.409 39.071 1.00 32.44 433 GLU D CA 1
ATOM 13308 C C . GLU D 1 433 ? 32.565 102.201 39.595 1.00 30.58 433 GLU D C 1
ATOM 13309 O O . GLU D 1 433 ? 33.138 101.384 40.311 1.00 32.70 433 GLU D O 1
ATOM 13315 N N . GLY D 1 434 ? 31.276 102.132 39.285 1.00 34.36 434 GLY D N 1
ATOM 13316 C CA . GLY D 1 434 ? 30.447 101.016 39.715 1.00 33.84 434 GLY D CA 1
ATOM 13317 C C . GLY D 1 434 ? 30.929 99.715 39.100 1.00 32.74 434 GLY D C 1
ATOM 13318 O O . GLY D 1 434 ? 30.983 98.677 39.761 1.00 30.89 434 GLY D O 1
ATOM 13319 N N . SER D 1 435 ? 31.294 99.774 37.825 1.00 33.19 435 SER D N 1
ATOM 13320 C CA . SER D 1 435 ? 31.856 98.610 37.151 1.00 31.72 435 SER D CA 1
ATOM 13321 C C . SER D 1 435 ? 33.085 98.072 37.885 1.00 32.34 435 SER D C 1
ATOM 13322 O O . SER D 1 435 ? 33.115 96.901 38.266 1.00 32.38 435 SER D O 1
ATOM 13325 N N . VAL D 1 436 ? 34.088 98.912 38.117 1.00 30.99 436 VAL D N 1
ATOM 13326 C CA . VAL D 1 436 ? 35.318 98.406 38.727 1.00 31.52 436 VAL D CA 1
ATOM 13327 C C . VAL D 1 436 ? 35.101 97.981 40.185 1.00 33.23 436 VAL D C 1
ATOM 13328 O O . VAL D 1 436 ? 35.740 97.032 40.661 1.00 30.81 436 VAL D O 1
ATOM 13332 N N . SER D 1 437 ? 34.188 98.657 40.880 1.00 31.31 437 SER D N 1
ATOM 13333 C CA . SER D 1 437 ? 33.960 98.394 42.307 1.00 34.29 437 SER D CA 1
ATOM 13334 C C . SER D 1 437 ? 33.319 97.037 42.536 1.00 29.72 437 SER D C 1
ATOM 13335 O O . SER D 1 437 ? 33.435 96.463 43.609 1.00 32.70 437 SER D O 1
ATOM 13338 N N . ALA D 1 438 ? 32.621 96.537 41.528 1.00 32.32 438 ALA D N 1
ATOM 13339 C CA . ALA D 1 438 ? 31.986 95.228 41.625 1.00 35.15 438 ALA D CA 1
ATOM 13340 C C . ALA D 1 438 ? 32.998 94.085 41.497 1.00 34.42 438 ALA D C 1
ATOM 13341 O O . ALA D 1 438 ? 32.675 92.935 41.781 1.00 36.53 438 ALA D O 1
ATOM 13343 N N . ARG D 1 439 ? 34.224 94.391 41.082 1.00 32.28 439 ARG D N 1
ATOM 13344 C CA . ARG D 1 439 ? 35.209 93.329 40.883 1.00 31.38 439 ARG D CA 1
ATOM 13345 C C . ARG D 1 439 ? 36.096 93.257 42.114 1.00 33.14 439 ARG D C 1
ATOM 13346 O O . ARG D 1 439 ? 37.277 93.630 42.081 1.00 30.91 439 ARG D O 1
ATOM 13354 N N . ASP D 1 440 ? 35.515 92.764 43.206 1.00 32.37 440 ASP D N 1
ATOM 13355 C CA . ASP D 1 440 ? 36.129 92.930 44.516 1.00 34.51 440 ASP D CA 1
ATOM 13356 C C . ASP D 1 440 ? 36.606 91.633 45.169 1.00 35.97 440 ASP D C 1
ATOM 13357 O O . ASP D 1 440 ? 36.695 91.545 46.393 1.00 37.32 440 ASP D O 1
ATOM 13362 N N . CYS D 1 441 ? 36.931 90.636 44.357 1.00 30.83 441 CYS D N 1
ATOM 13363 C CA . CYS D 1 441 ? 37.597 89.448 44.869 1.00 35.72 441 CYS D CA 1
ATOM 13364 C C . CYS D 1 441 ? 39.094 89.715 44.879 1.00 32.48 441 CYS D C 1
ATOM 13365 O O . CYS D 1 441 ? 39.561 90.701 44.289 1.00 31.75 441 CYS D O 1
ATOM 13368 N N . ARG D 1 442 ? 39.837 88.852 45.558 1.00 32.34 442 ARG D N 1
ATOM 13369 C CA . ARG D 1 442 ? 41.288 88.965 45.611 1.00 34.47 442 ARG D CA 1
ATOM 13370 C C . ARG D 1 442 ? 41.851 89.107 44.202 1.00 32.84 442 ARG D C 1
ATOM 13371 O O . ARG D 1 442 ? 41.472 88.350 43.307 1.00 28.27 442 ARG D O 1
ATOM 13379 N N . GLY D 1 443 ? 42.715 90.100 44.001 1.00 30.22 443 GLY D N 1
ATOM 13380 C CA . GLY D 1 443 ? 43.293 90.345 42.693 1.00 29.36 443 GLY D CA 1
ATOM 13381 C C . GLY D 1 443 ? 42.418 91.159 41.763 1.00 29.21 443 GLY D C 1
ATOM 13382 O O . GLY D 1 443 ? 42.833 91.495 40.658 1.00 30.00 443 GLY D O 1
ATOM 13383 N N . GLY D 1 444 ? 41.208 91.499 42.196 1.00 28.59 444 GLY D N 1
ATOM 13384 C CA . GLY D 1 444 ? 40.303 92.265 41.350 1.00 27.40 444 GLY D CA 1
ATOM 13385 C C . GLY D 1 444 ? 40.679 93.726 41.240 1.00 25.65 444 GLY D C 1
ATOM 13386 O O . GLY D 1 444 ? 41.551 94.195 41.969 1.00 27.76 444 GLY D O 1
ATOM 13387 N N . THR D 1 445 ? 40.040 94.457 40.324 1.00 27.40 445 THR D N 1
ATOM 13388 C CA . THR D 1 445 ? 40.390 95.858 40.134 1.00 28.95 445 THR D CA 1
ATOM 13389 C C . THR D 1 445 ? 39.633 96.824 41.064 1.00 32.14 445 THR D C 1
ATOM 13390 O O . THR D 1 445 ? 39.863 98.031 41.006 1.00 30.34 445 THR D O 1
ATOM 13394 N N . ALA D 1 446 ? 38.758 96.309 41.923 1.00 30.69 446 ALA D N 1
ATOM 13395 C CA . ALA D 1 446 ? 38.082 97.163 42.910 1.00 32.89 446 ALA D CA 1
ATOM 13396 C C . ALA D 1 446 ? 39.090 97.898 43.793 1.00 34.41 446 ALA D C 1
ATOM 13397 O O . ALA D 1 446 ? 40.098 97.314 44.210 1.00 34.30 446 ALA D O 1
ATOM 13399 N N . PRO D 1 447 ? 38.816 99.188 44.084 1.00 35.25 447 PRO D N 1
ATOM 13400 C CA . PRO D 1 447 ? 39.710 100.047 44.869 1.00 31.85 447 PRO D CA 1
ATOM 13401 C C . PRO D 1 447 ? 40.191 99.387 46.165 1.00 34.04 447 PRO D C 1
ATOM 13402 O O . PRO D 1 447 ? 41.378 99.480 46.486 1.00 33.90 447 PRO D O 1
ATOM 13406 N N . GLY D 1 448 ? 39.292 98.703 46.873 1.00 34.26 448 GLY D N 1
ATOM 13407 C CA . GLY D 1 448 ? 39.647 98.049 48.122 1.00 35.92 448 GLY D CA 1
ATOM 13408 C C . GLY D 1 448 ? 40.655 96.925 47.937 1.00 35.74 448 GLY D C 1
ATOM 13409 O O . GLY D 1 448 ? 41.542 96.712 48.770 1.00 35.93 448 GLY D O 1
ATOM 13410 N N . ARG D 1 449 ? 40.529 96.195 46.839 1.00 31.92 449 ARG D N 1
ATOM 13411 C CA . ARG D 1 449 ? 41.467 95.109 46.578 1.00 35.14 449 ARG D CA 1
ATOM 13412 C C . ARG D 1 449 ? 42.804 95.640 46.086 1.00 31.33 449 ARG D C 1
ATOM 13413 O O . ARG D 1 449 ? 43.856 95.125 46.463 1.00 32.83 449 ARG D O 1
ATOM 13421 N N . VAL D 1 450 ? 42.758 96.661 45.232 1.00 33.94 450 VAL D N 1
ATOM 13422 C CA . VAL D 1 450 ? 43.988 97.234 44.686 1.00 32.05 450 VAL D CA 1
ATOM 13423 C C . VAL D 1 450 ? 44.805 97.837 45.822 1.00 33.58 450 VAL D C 1
ATOM 13424 O O . VAL D 1 450 ? 46.036 97.784 45.803 1.00 33.18 450 VAL D O 1
ATOM 13428 N N . ALA D 1 451 ? 44.123 98.384 46.831 1.00 33.67 451 ALA D N 1
ATOM 13429 C CA . ALA D 1 451 ? 44.824 98.928 47.989 1.00 36.78 451 ALA D CA 1
ATOM 13430 C C . ALA D 1 451 ? 45.574 97.816 48.739 1.00 35.08 451 ALA D C 1
ATOM 13431 O O . ALA D 1 451 ? 46.743 97.971 49.092 1.00 39.36 451 ALA D O 1
ATOM 13433 N N . GLU D 1 452 ? 44.901 96.693 48.963 1.00 36.27 452 GLU D N 1
ATOM 13434 C CA . GLU D 1 452 ? 45.528 95.540 49.601 1.00 38.32 452 GLU D CA 1
ATOM 13435 C C . GLU D 1 452 ? 46.660 94.967 48.737 1.00 40.74 452 GLU D C 1
ATOM 13436 O O . GLU D 1 452 ? 47.693 94.554 49.256 1.00 38.90 452 GLU D O 1
ATOM 13442 N N . GLN D 1 453 ? 46.461 94.945 47.420 1.00 36.72 453 GLN D N 1
ATOM 13443 C CA . GLN D 1 453 ? 47.499 94.477 46.493 1.00 34.03 453 GLN D CA 1
ATOM 13444 C C . GLN D 1 453 ? 48.767 95.338 46.608 1.00 33.30 453 GLN D C 1
ATOM 13445 O O . GLN D 1 453 ? 49.887 94.828 46.670 1.00 36.46 453 GLN D O 1
ATOM 13451 N N . LEU D 1 454 ? 48.572 96.648 46.660 1.00 31.44 454 LEU D N 1
ATOM 13452 C CA . LEU D 1 454 ? 49.671 97.603 46.686 1.00 36.58 454 LEU D CA 1
ATOM 13453 C C . LEU D 1 454 ? 50.513 97.470 47.954 1.00 37.55 454 LEU D C 1
ATOM 13454 O O . LEU D 1 454 ? 51.731 97.563 47.900 1.00 33.91 454 LEU D O 1
ATOM 13459 N N . ASN D 1 455 ? 49.865 97.255 49.093 1.00 41.70 455 ASN D N 1
ATOM 13460 C CA . ASN D 1 455 ? 50.599 97.048 50.338 1.00 44.54 455 ASN D CA 1
ATOM 13461 C C . ASN D 1 455 ? 51.382 95.731 50.337 1.00 42.56 455 ASN D C 1
ATOM 13462 O O . ASN D 1 455 ? 52.512 95.668 50.815 1.00 43.83 455 ASN D O 1
ATOM 13467 N N . ALA D 1 456 ? 50.778 94.681 49.804 1.00 36.25 456 ALA D N 1
ATOM 13468 C CA . ALA D 1 456 ? 51.452 93.401 49.722 1.00 40.41 456 ALA D CA 1
ATOM 13469 C C . ALA D 1 456 ? 52.689 93.477 48.817 1.00 39.42 456 ALA D C 1
ATOM 13470 O O . ALA D 1 456 ? 53.668 92.774 49.053 1.00 39.95 456 ALA D O 1
ATOM 13472 N N . ILE D 1 457 ? 52.648 94.331 47.797 1.00 36.17 457 ILE D N 1
ATOM 13473 C CA . ILE D 1 457 ? 53.806 94.524 46.908 1.00 34.96 457 ILE D CA 1
ATOM 13474 C C . ILE D 1 457 ? 54.969 95.150 47.674 1.00 38.64 457 ILE D C 1
ATOM 13475 O O . ILE D 1 457 ? 56.124 94.750 47.515 1.00 35.63 457 ILE D O 1
ATOM 13480 N N . GLY D 1 458 ? 54.654 96.126 48.520 1.00 38.77 458 GLY D N 1
ATOM 13481 C CA . GLY D 1 458 ? 55.662 96.749 49.365 1.00 39.26 458 GLY D CA 1
ATOM 13482 C C . GLY D 1 458 ? 56.348 95.759 50.291 1.00 39.68 458 GLY D C 1
ATOM 13483 O O . GLY D 1 458 ? 57.565 95.798 50.463 1.00 41.00 458 GLY D O 1
ATOM 13484 N N . GLU D 1 459 ? 55.567 94.857 50.880 1.00 42.24 459 GLU D N 1
ATOM 13485 C CA . GLU D 1 459 ? 56.105 93.855 51.796 1.00 45.56 459 GLU D CA 1
ATOM 13486 C C . GLU D 1 459 ? 56.861 92.741 51.068 1.00 44.28 459 GLU D C 1
ATOM 13487 O O . GLU D 1 459 ? 57.896 92.278 51.548 1.00 41.05 459 GLU D O 1
ATOM 13493 N N . ALA D 1 460 ? 56.328 92.300 49.931 1.00 41.56 460 ALA D N 1
ATOM 13494 C CA . ALA D 1 460 ? 56.999 91.296 49.113 1.00 41.74 460 ALA D CA 1
ATOM 13495 C C . ALA D 1 460 ? 58.373 91.797 48.683 1.00 38.64 460 ALA D C 1
ATOM 13496 O O . ALA D 1 460 ? 59.358 91.082 48.798 1.00 40.20 460 ALA D O 1
ATOM 13498 N N . ALA D 1 461 ? 58.429 93.039 48.208 1.00 39.37 461 ALA D N 1
ATOM 13499 C CA . ALA D 1 461 ? 59.680 93.640 47.750 1.00 40.35 461 ALA D CA 1
ATOM 13500 C C . ALA D 1 461 ? 60.697 93.744 48.872 1.00 42.91 461 ALA D C 1
ATOM 13501 O O . ALA D 1 461 ? 61.888 93.512 48.655 1.00 42.16 461 ALA D O 1
ATOM 13503 N N . GLU D 1 462 ? 60.231 94.101 50.066 1.00 44.35 462 GLU D N 1
ATOM 13504 C CA . GLU D 1 462 ? 61.134 94.266 51.202 1.00 46.70 462 GLU D CA 1
ATOM 13505 C C . GLU D 1 462 ? 61.667 92.919 51.667 1.00 49.21 462 GLU D C 1
ATOM 13506 O O . GLU D 1 462 ? 62.827 92.807 52.071 1.00 47.51 462 GLU D O 1
ATOM 13512 N N . ARG D 1 463 ? 60.809 91.902 51.612 1.00 43.22 463 ARG D N 1
ATOM 13513 C CA . ARG D 1 463 ? 61.194 90.547 51.976 1.00 46.42 463 ARG D CA 1
ATOM 13514 C C . ARG D 1 463 ? 62.246 89.990 51.006 1.00 46.31 463 ARG D C 1
ATOM 13515 O O . ARG D 1 463 ? 63.232 89.370 51.419 1.00 45.92 463 ARG D O 1
ATOM 13523 N N . LEU D 1 464 ? 62.033 90.218 49.716 1.00 43.74 464 LEU D N 1
ATOM 13524 C CA . LEU D 1 464 ? 62.993 89.792 48.703 1.00 41.45 464 LEU D CA 1
ATOM 13525 C C . LEU D 1 464 ? 64.312 90.529 48.879 1.00 42.12 464 LEU D C 1
ATOM 13526 O O . LEU D 1 464 ? 65.381 89.923 48.840 1.00 40.27 464 LEU D O 1
ATOM 13531 N N . ARG D 1 465 ? 64.235 91.836 49.097 1.00 42.16 465 ARG D N 1
ATOM 13532 C CA . ARG D 1 465 ? 65.441 92.635 49.282 1.00 45.34 465 ARG D CA 1
ATOM 13533 C C . ARG D 1 465 ? 66.299 92.102 50.426 1.00 46.75 465 ARG D C 1
ATOM 13534 O O . ARG D 1 465 ? 67.529 92.030 50.321 1.00 48.35 465 ARG D O 1
ATOM 13542 N N . ARG D 1 466 ? 65.648 91.717 51.518 1.00 45.80 466 ARG D N 1
ATOM 13543 C CA . ARG D 1 466 ? 66.374 91.231 52.682 1.00 49.75 466 ARG D CA 1
ATOM 13544 C C . ARG D 1 466 ? 66.913 89.822 52.452 1.00 45.17 466 ARG D C 1
ATOM 13545 O O . ARG D 1 466 ? 67.956 89.464 52.992 1.00 45.41 466 ARG D O 1
ATOM 13553 N N . GLN D 1 467 ? 66.235 89.034 51.622 1.00 43.00 467 GLN D N 1
ATOM 13554 C CA . GLN D 1 467 ? 66.759 87.722 51.253 1.00 38.96 467 GLN D CA 1
ATOM 13555 C C . GLN D 1 467 ? 68.064 87.822 50.464 1.00 40.34 467 GLN D C 1
ATOM 13556 O O . GLN D 1 467 ? 68.869 86.897 50.485 1.00 43.38 467 GLN D O 1
ATOM 13562 N N . LEU D 1 468 ? 68.263 88.939 49.768 1.00 37.08 468 LEU D N 1
ATOM 13563 C CA . LEU D 1 468 ? 69.434 89.124 48.910 1.00 41.75 468 LEU D CA 1
ATOM 13564 C C . LEU D 1 468 ? 70.601 89.767 49.646 1.00 46.53 468 LEU D C 1
ATOM 13565 O O . LEU D 1 468 ? 71.691 89.906 49.092 1.00 48.29 468 LEU D O 1
ATOM 13570 N N . VAL D 1 469 ? 70.367 90.173 50.889 1.00 44.88 469 VAL D N 1
ATOM 13571 C CA . VAL D 1 469 ? 71.447 90.659 51.732 1.00 49.33 469 VAL D CA 1
ATOM 13572 C C . VAL D 1 469 ? 72.366 89.510 52.130 1.00 50.25 469 VAL D C 1
ATOM 13573 O O . VAL D 1 469 ? 71.927 88.506 52.696 1.00 48.18 469 VAL D O 1
ATOM 13577 N N . ARG D 1 470 ? 73.645 89.656 51.816 1.00 53.82 470 ARG D N 1
ATOM 13578 C CA . ARG D 1 470 ? 74.632 88.681 52.233 1.00 55.70 470 ARG D CA 1
ATOM 13579 C C . ARG D 1 470 ? 75.252 89.140 53.544 1.00 60.47 470 ARG D C 1
ATOM 13580 O O . ARG D 1 470 ? 75.373 90.343 53.782 1.00 60.02 470 ARG D O 1
#

CATH classification: 1.10.275.10 (+2 more: 1.20.200.10, 1.10.40.30)

InterPro domains:
  IPR000362 Fumarate lyase family [PR00149] (108-126)
  IPR000362 Fumarate lyase family [PR00149] (153-171)
  IPR000362 Fumarate lyase family [PR00149] (237-264)
  IPR000362 Fumarate lyase family [PR00149] (281-297)
  IPR008948 L-Aspartase-like [SSF48557] (11-457)
  IPR009049 Argininosuccinate lyase [MF_00006] (7-459)
  IPR009049 Argininosuccinate lyase [PTHR43814] (3-458)
  IPR009049 Argininosuccinate lyase [TIGR00838] (8-457)
  IPR009049 Argininosuccinate lyase [cd01359] (27-456)
  IPR020557 Fumarate lyase, conserved site [PS00163] (281-290)
  IPR022761 Fumarate lyase, N-terminal [PF00206] (17-306)
  IPR024083 Fumarase/histidase, N-terminal [G3DSA:1.10.275.10] (34-235)
  IPR029419 Argininosuccinate lyase, C-terminal [PF14698] (369-436)

Foldseek 3Di:
DDDPVRLVVQADQVPQLLLLVVLLLVLLLLLVQCVVLVNDDVCLSVLQNVLSVVLNVCSVVVVAGDDSNQRHSNSRSLVSSCVRRNCPSSVSSCPQDADQLSVLQSLLLSVLVLLVLLLVLLLLQLVLLLVVLVVQLQFWFFDDDVNDGAAIFHPNLVSNVLSVLSLVLLVLSLVLNLVSLEGLPQLHPANGTPSPGDQQVSSVSSPGPYYDPGSFCSRADQVSLLSLLVSLLSSLVSLLVVLVVVQVCCPPVNVFKQWDPVLFPADPPPPRDTHNVLSVVSNVCSVVSVVLSVVLVVLSPPDDTGDDSSCVSSRVSSVVSSVSSSVNSVSSSVRSNRMDGPRVSRQVPNCPPVSLLVVQLVVLVVVVDDNVLSVVLSVVLCVVCVVVVHASLPDDQVNSVVSHVSSGNVSSCSSHSLSVQCVQPDASGRRSVNSVVVSVVSVVSSVVSSVSSDD/DDDPVVLVVQADQVPQLLLQVLLLLLLLLLLVQCVVLVNDDPVLSVLQNVLSVVLVVCSVVVVAGADSNQRHSNSSVLVSSCVRRNCVSSVSSVPQDADLLSVLQSLLLSLLVLLLLLLVLLLLQLVLLLLVLVVQLQFWFFDDDVNDGAAIFGPSLVSCVLSVLSLVLLVLSLVLNLVSLEGLPQLHPANGTPSPGDQQVSSVSSPGPYYDDHSQCSRADDVSLLSLLVSLLSNLVSLLVVLVVVQVCPDPVNVQKQWDPVLFDDDPVDVRDTHRVLSVLSNVVSVVSVVLSVVLVVLSPPDDIGDDSSCVSSRVSSVVSSVSSSVNSVSSSVRSNRMDGPRVSRQVCHCPPNSLLVVLLVVLVVLVHDNVLSVQLSVQLCVVCVVVVHQSLPDDQVSSVVSHVSSGNCSNCSSHSLSVQCVQPDQSGRRSVNSVVVSVVSVVSSVVSSVSSDD/DDDPVVLVVQADQVPQLLLLVLLLLLLLLLLVQCVVLVNDDPCLSVLQNVLSVVLVVCSVVVVAGADSNQRYSNSSVLVSSCVRRNCVSSVSSPPQDAPQLSVLQSLLLSVLVLLLLLLVLLLLQLVLLLVVCVVQLDQWFFDDDVNDGAAIFGPSLVSNVLSVLSLVLLVLSLVLNLVSQEGLPQLHPANGTPSPTDQQVSSVSSPGPYYDPHSFCSRADDVSLLSLLVSLLSSLVSLLVVLVVVQVCCPPVNVQKAWDPVLFDDDPVPVRDTHNVLSVVSNVCSVVSVVLSVVLVVLSPPDDTGDDSSCVSSPPSSVVSSVSSSVNSVSSSVRSNRIDGPRVSRQVCNCPPNSLLVVQLVVLVVVVDDNVLSNVLSVQLVVVCVVVVHFSLPQDQVNSVVSPVSSGNCSNCSRHSLSVQCVQPDASGRRSVNSVVVSVVSVVSSVVSSVSSDD/DDDPVVLVVQADQVPQLLLLVVLLLLLLLLLVLCVVLVNADVVLSVLLNVLSVVLNVCSVVVVAGADSNQRYSNSSVLVSSCVRRNCVSSVSSVPQDADQLSVLQSLLLSVLVLLLLLLVLLLLQLVLLLVVCVVQVPFKFFDDDVNDGAAIFGVNLVSNVLSVLSLVLLVLSLVLNLVSLEGLPQLHHANGTPSPTDQQVSSVSSPGPYYDDGSQCSRADDVSLLSLLVSLLSNLVSLLVVLVVCQVCPPPVLVFKAWDPVLFPDDPPPVRDTHNVLSVVSNVCSVVSVVLSVVLVVLSPPDDIGDDSSCVSSRVSSSVSSVSSSVNSVSSSVRSNRMDGPRVSRQVPHCPPVSLLVVQLVVLVVVVDDSVLSNQLSVQLVVVCVVVVHQSLPQDQVSSVVSDVSSGNCSSCSSHSLSVQCVQPDASGRRSVNSVVVSVVSVVSSVVSSVSSDD

Sequence (1820 aa):
GPSDALAALSKSTHFDWVLAPYDLTASRAHTMVLFRAGLLTEEQRDGLLAGLDSLAQDVADGSFGPLVTDEDVHAALERGLIDRVGPDLGGRLRAGRSRNDQVAALFRMWLRDAVRRVATGVLDVVGALAEQAAAHPSAIMPGKTHLQSAQPILLAHHLLAHAHPLLRDLDRIVDFDKRAAVSPYGSGALAGSSLGLDPDAIAADLGFSAAADNSVDATAARDFAAEAAFVFAMIAVDLSRLAEDIIVWSSTEFGYVTLHDSWSTGSSIMPQKKNPDIAELARGKSGRLIGNLAGLLATLKAQPLAYNRDLQEDKEPVFDSVAQLELLLPAMAGLVASLTFNVQRMAELAPAGYTLATDLAEWLVRQGVPFRSAHEAAGAAVRAAEQRGVGLQELTDDELAAISPELTPQVREVLTIEGSVSARDCRGGTAPGRVAEQLNAIGEAAERLRRQLVRGPSDALAALSKSTHFDWVLAPYDLTASRAHTMVLFRAGLLTEEQRDGLLAGLDSLAQDVADGSFGPLVTDEDVHAALERGLIDRVGPDLGGRLRAGRSRNDQVAALFRMWLRDAVRRVATGVLDVVGALAEQAAAHPSAIMPGKTHLQSAQPILLAHHLLAHAHPLLRDLDRIVDFDKRAAVSPYGSGALAGSSLGLDPDAIAADLGFSAAADNSVDATAARDFAAEAAFVFAMIAVDLSRLAEDIIVWSSTEFGYVTLHDSWSTGSSIMPQKKNPDIAELARGKSGRLIGNLAGLLATLKAQPLAYNRDLQEDKEPVFDSVAQLELLLPAMAGLVASLTFNVQRMAELAPAGYTLATDLAEWLVRQGVPFRSAHEAAGAAVRAAEQRGVGLQELTDDELAAISPELTPQVREVLTIEGSVSARDCRGGTAPGRVAEQLNAIGEAAERLRRQLVRGPSDALAALSKSTHFDWVLAPYDLTASRAHTMVLFRAGLLTEEQRDGLLAGLDSLAQDVADGSFGPLVTDEDVHAALERGLIDRVGPDLGGRLRAGRSRNDQVAALFRMWLRDAVRRVATGVLDVVGALAEQAAAHPSAIMPGKTHLQSAQPILLAHHLLAHAHPLLRDLDRIVDFDKRAAVSPYGSGALAGSSLGLDPDAIAADLGFSAAADNSVDATAARDFAAEAAFVFAMIAVDLSRLAEDIIVWSSTEFGYVTLHDSWSTGSSIMPQKKNPDIAELARGKSGRLIGNLAGLLATLKAQPLAYNRDLQEDKEPVFDSVAQLELLLPAMAGLVASLTFNVQRMAELAPAGYTLATDLAEWLVRQGVPFRSAHEAAGAAVRAAEQRGVGLQELTDDELAAISPELTPQVREVLTIEGSVSARDCRGGTAPGRVAEQLNAIGEAAERLRRQLVRGPSDALAALSKSTHFDWVLAPYDLTASRAHTMVLFRAGLLTEEQRDGLLAGLDSLAQDVADGSFGPLVTDEDVHAALERGLIDRVGPDLGGRLRAGRSRNDQVAALFRMWLRDAVRRVATGVLDVVGALAEQAAAHPSAIMPGKTHLQSAQPILLAHHLLAHAHPLLRDLDRIVDFDKRAAVSPYGSGALAGSSLGLDPDAIAADLGFSAAADNSVDATAARDFAAEAAFVFAMIAVDLSRLAEDIIVWSSTEFGYVTLHDSWSTGSSIMPQKKNPDIAELARGKSGRLIGNLAGLLATLKAQPLAYNRDLQEDKEPVFDSVAQLELLLPAMAGLVASLTFNVQRMAELAPAGYTLATDLAEWLVRQGVPFRSAHEAAGAAVRAAEQRGVGLQELTDDELAAISPELTPQVREVLTIEGSVSARDCRGGTAPGRVAEQLNAIGEAAERLRRQLVR

B-factor: mean 39.17, std 14.13, range [16.74, 112.03]

Solvent-accessible surface area: 57045 Å² total; per-residue (Å²): 92,90,21,131,21,5,45,46,3,5,47,7,11,127,28,4,60,76,7,1,73,36,1,9,60,1,6,84,5,0,0,48,4,1,62,133,48,61,33,8,69,93,133,36,43,73,22,0,31,61,5,4,66,40,0,38,124,35,20,92,105,61,79,15,29,53,89,126,119,10,70,42,8,48,38,0,6,27,63,0,5,61,100,75,37,26,91,102,29,3,29,71,5,116,10,30,43,32,110,8,8,6,37,0,1,4,0,21,18,17,0,12,51,0,0,41,102,0,3,80,8,0,32,74,0,3,37,10,0,20,125,14,2,56,63,45,89,93,13,13,0,0,0,6,13,18,7,2,9,5,16,0,0,4,0,2,0,3,1,0,0,4,0,12,0,2,18,49,0,0,43,6,0,8,23,1,12,137,15,0,2,46,1,1,10,4,9,7,36,1,1,4,14,11,23,57,19,71,8,76,37,1,2,74,80,15,36,13,93,46,3,13,71,1,1,0,10,7,0,4,5,6,4,4,0,0,11,0,0,4,3,0,0,2,0,0,0,7,1,0,12,2,0,3,5,0,1,3,6,11,0,93,2,1,19,0,6,58,6,82,103,31,46,7,45,56,41,98,17,12,69,130,29,49,11,0,2,0,0,0,0,0,3,0,8,0,0,31,0,2,1,20,1,2,2,2,0,0,2,6,1,5,6,2,3,2,8,1,15,0,3,22,4,1,17,27,13,0,23,37,0,2,48,11,0,65,55,0,1,61,0,0,13,13,0,0,58,25,10,79,13,50,69,131,76,0,37,108,31,0,51,50,44,44,0,10,0,32,4,0,0,55,8,0,7,66,83,47,17,75,39,130,44,0,38,118,9,0,12,27,0,4,159,32,0,81,167,113,64,29,30,8,94,97,1,58,68,116,45,0,51,84,44,17,118,79,1,59,70,112,0,65,89,4,5,38,19,106,15,0,1,60,25,7,67,10,105,6,1,0,5,71,36,68,7,62,99,12,42,92,47,4,42,115,23,18,65,107,3,111,137,92,13,98,156,97,84,21,132,21,4,42,51,3,5,50,9,12,133,30,4,62,74,8,0,72,35,2,11,56,0,5,82,5,0,0,50,3,1,65,122,45,62,34,11,76,112,150,37,46,74,24,0,35,64,6,4,66,46,1,32,126,34,21,90,104,59,85,15,29,53,88,127,118,12,71,42,7,45,40,0,6,45,62,0,7,56,102,74,36,26,101,108,34,2,11,74,3,89,9,30,50,35,125,7,6,7,32,1,0,4,0,20,20,16,0,12,49,0,1,41,102,0,2,81,8,0,33,74,0,4,33,6,0,24,106,11,1,59,69,43,87,87,17,10,0,0,0,8,11,16,7,3,13,6,14,0,1,1,0,1,0,4,0,0,0,4,0,13,0,2,16,50,0,0,44,5,0,10,21,1,12,138,16,0,2,45,1,2,9,3,8,7,32,0,1,2,12,10,19,59,18,68,8,73,37,0,2,74,83,13,34,12,94,42,3,12,65,1,1,1,10,6,0,4,5,6,5,4,0,0,11,1,0,4,4,0,0,2,0,0,0,7,1,0,12,2,0,4,5,0,1,4,8,11,0,96,9,2,19,0,6,59,6,78,105,24,44,8,48,52,54,112,11,12,78,147,41,41,15,0,1,0,0,0,0,1,4,0,8,0,0,28,0,1,1,18,0,2,2,2,0,0,2,7,2,6,5,3,2,4,10,0,24,0,4,23,3,1,16,27,16,0,22,36,0,1,49,10,0,63,51,0,1,58,0,0,12,12,1,0,42,27,12,78,14,45,54,144,83,2,34,127,29,0,51,50,50,48,4,12,0,28,4,0,0,57,8,1,7,62,87,50,17,66,55,127,50,0,56,124,9,0,9,22,0,3,155,18,0,86,145,104,62,31,33,7,87,104,1,60,64,119,44,1,48,88,46,19,122,84,2,58,67,103,0,66,104,6,5,39,19,105,15,0,2,59,27,6,67,12,109,6,0,0,5,64,36,67,6,64,98,12,41,93,51,3,43,111,25,14,74,110,5,100,134,89,16,99,156,93,89,18,130,20,6,48,48,4,5,49,7,13,132,29,6,62,76,7,0,72,34,1,9,54,0,6,86,8,0,0,47,4,1,65,130,45,64,35,9,77,112,148,38,56,72,24,0,33,60,5,4,69,45,0,36,129,33,20,88,105,60,86,14,30,53,93,124,117,8,62,32,7,51,40,0,6,52,61,0,8,55,100,77,34,26,98,106,33,2,6,80,4,62,10,33,57,33,143,14,7,9,37,1,0,4,0,21,18,17,0,11,51,0,2,36,106,0,2,80,8,0,19,74,0,4,34,9,0,20,120,14,1,61,67,42,86,86,16,12,0,0,0,6,10,9,7,3,15,5,15,0,1,1,0,2,0,4,1,0,0,3,0,12,1,2,16,46,0,0,45,5,0,11,23,1,14,136,20,0,2,46,1,2,11,3,7,8,30,1,0,2,12,11,21,56,21,74,8,75,36,0,2,73,80,12,38,13,93,42,2,13,67,1,0,0,7,7,0,4,4,6,6,5,0,0,10,0,0,3,4,0,0,1,0,0,0,6,1,0,11,2,0,4,5,0,1,4,7,10,0,91,4,1,20,0,6,58,8,82,103,27,47,7,47,47,56,105,14,14,76,137,43,34,15,0,2,0,0,0,0,1,2,0,9,0,0,31,0,1,2,19,0,1,2,1,0,0,2,7,2,5,6,2,2,2,16,1,15,0,4,21,4,1,16,25,18,0,23,36,0,2,50,9,0,64,55,0,1,61,0,0,12,13,0,1,60,18,11,80,12,45,54,145,78,1,37,127,35,0,52,53,43,50,1,12,0,33,4,0,2,57,13,0,6,63,90,47,23,76,51,182,54,0,60,116,12,0,14,30,0,2,153,31,0,76,159,111,64,27,32,8,88,101,1,63,66,116,43,0,54,86,44,18,117,86,2,51,68,124,0,65,119,4,5,38,18,108,16,0,2,62,26,6,66,13,113,8,1,0,5,65,36,69,7,64,97,12,40,92,49,5,41,113,32,9,74,126,4,104,170,89,12,112,170,94,89,18,134,21,6,46,50,4,6,48,6,10,128,28,4,60,77,6,0,72,35,2,9,61,0,7,82,7,0,0,46,5,0,63,137,44,65,34,8,74,113,147,36,58,70,23,0,35,60,5,3,69,43,0,39,128,29,21,90,106,58,84,18,27,52,92,127,120,10,66,18,8,40,41,0,6,52,61,0,7,53,99,77,37,25,85,89,32,2,4,86,8,66,11,30,45,36,98,15,6,5,33,1,0,3,0,22,18,16,0,12,52,0,1,41,102,0,3,80,8,0,34,74,0,4,35,8,0,21,108,11,1,58,65,52,78,85,15,14,0,0,0,8,9,13,6,4,10,6,15,0,1,1,0,1,0,4,1,0,1,4,0,12,1,3,15,47,0,0,42,6,0,8,23,1,13,136,17,0,1,48,1,2,10,3,7,8,35,0,2,3,12,11,21,58,21,71,8,74,38,2,1,74,84,13,35,13,92,44,3,13,69,1,0,1,10,8,0,4,6,6,5,5,0,0,11,0,0,4,3,0,0,3,0,1,0,7,0,0,12,4,0,3,5,0,1,4,9,11,0,94,5,2,20,0,6,57,6,85,100,24,47,7,44,53,47,96,10,11,65,142,29,47,14,0,2,0,0,0,0,1,4,0,9,0,0,31,0,2,2,18,1,2,1,2,0,0,2,8,1,4,7,1,2,3,13,1,4,0,3,18,6,1,17,27,16,0,22,37,0,2,47,10,0,66,57,0,1,61,0,0,13,13,0,0,45,23,11,77,13,48,76,126,76,0,32,107,24,0,52,49,29,43,0,12,0,25,6,0,5,54,11,1,6,62,83,46,19,65,48,163,48,0,40,98,8,0,21,22,0,5,160,27,0,72,164,114,63,27,33,7,85,101,1,64,68,114,46,0,51,85,47,20,120,82,1,57,72,101,0,58,102,6,4,57,39,86,13,0,0,46,25,7,69,10,107,8,0,0,4,55,36,66,8,62,100,11,44,94,47,5,44,110,23,15,72,112,3,106,137,90,14,98,153

Nearest PDB structures (foldseek):
  6iga-assembly1_A  TM=9.931E-01  e=5.232E-61  Mycobacterium tuberculosis H37Rv
  6ien-assembly1_C  TM=9.856E-01  e=1.413E-54  Mycobacterium tuberculosis H37Rv
  6ien-assembly1_D  TM=9.859E-01  e=1.762E-54  Mycobacterium tuberculosis H37Rv
  9ggj-assembly2_H  TM=9.694E-01  e=1.439E-36  Arabidopsis thaliana
  1tj7-assembly1_A  TM=9.390E-01  e=3.612E-34  Escherichia coli

Secondary structure (DSSP, 8-state):
---HHHHHHH--HHHHGGGHHHHHHHHHHHHHHHHHTT-S-HHHHHHHHHHHHHHHHHHHHTSS---TT--SHHHHHHHHHHHHHHHHHHHGGGTT--SHHHHHHHHHHHHHHHHHHHHHHHHHHHHHHHHHHHH-SS-EEEEEETTEEEEEEEHHHHHHTTHHHHHHHHHHHHHHHHHHTEE-TT-TTTT--SS---HHHHHHHHT-SEE-S-HHHHHH--HHHHHHHHHHHHHHHHHHHHHHHHHHHHSTTT-SEE--GGGSEE-SSSTT-EE-HHHHHHHHHHHHHHHHHHHHHHHHTTPPSS--GGGGGGHHHHHHHHHHHHHHHHHHHHHHHT-EE-HHHHHHHTTGGGTHHHHHHHHHHHTT--HHHHHHHHHHHHHHHHHHT--GGGS-HHHHHHH-TT--GGGGGGSSHHHHHHT--STT-SSHHHHHHHHHHHHHHHHHHHHHH--/---HHHHHHH--HHHHGGGHHHHHHHHHHHHHHHHHTT-S-HHHHHHHHHHHHHHHHHHHTTSS---TT--SHHHHHHHHHHHHHHHHHHGGGGTT--HHHHHHHHHHHHHHHHHHHHHHHHHHHHHHHHHHHHH-TT-EEEEEETTEEEEEEEHHHHHHHTHHHHHHHHHHHHHHHHHHTEE-TT-TTTT--SS---HHHHHHHHT-SEE-S-HHHHHH--HHHHHHHHHHHHHHHHHHHHHHHHHHHHSTTT--EE--GGGSEE-SSSTT-EE-HHHHHHHHHHHHHHHHHHHHHHHHTTPPSS--GGGGGGHHHHHHHHHHHHHHHHHHHHHHHTPEE-HHHHHHHTTGGGTHHHHHHHHHHHTT--HHHHHHHHHHHHHHHHHHT--GGGS-HHHHHHH-TT--GGGGGGSSHHHHHHH--STT-SSHHHHHHHHHHHHHHHHHHHHHT--/---HHHHHHH--HHHHGGGHHHHHHHHHHHHHHHHHTT-S-HHHHHHHHHHHHHHHHHHHTTSS---TT--SHHHHHHHHHHHHHHHHHHGGGGTT--HHHHHHHHHHHHHHHHHHHHHHHHHHHHHHHHHHHHH-TT-EEEEEETTEEEEEEEHHHHHHHTHHHHHHHHHHHHHHHHHHTEE-TT-TTTT--SS---HHHHHHHHT-SEE-S-HHHHHH--HHHHHHHHHHHHHHHHHHHHHHHHHHHTSTTT-SEE--GGGSEE-SSSTT-EE-HHHHHHHHHHHHHHHHHHHHHHHHTTPPSS--GGGGGGHHHHHHHHHHHHHHHHHHHHHHHH-EE-HHHHHHHTTGGGTHHHHHHHHHHHTT--HHHHHHHHHHHHHHHHHHT--GGGS-HHHHHHH-TT--TTGGGGSSHHHHHHT--STT-SSHHHHHHHHHHHHHHHHHHHHHT--/---HHHHHHH--HHHHGGGHHHHHHHHHHHHHHHHHTT-S-HHHHHHHHHHHHHHHHHHHTTSS---TT--SHHHHHHHHHHHHHHHHHHGGGGTT--HHHHHHHHHHHHHHHHHHHHHHHHHHHHHHHHHHHHHSSS-EEEEEETTEEEEEEEHHHHHHHTHHHHHHHHHHHHHHHHHHTEE-TT-TTTT--SS---HHHHHHHTT-SEE-S-HHHHHH--HHHHHHHHHHHHHHHHHHHHHHHHHHHHSTTT--EE--GGGSEE-SS-TT-EE-HHHHHHHHHHHHHHHHHHHHHHHHTTPPSS--GGGGGGHHHHHHHHHHHHHHHHHHHHHHHT-EE-HHHHHHHTTGGGTHHHHHHHHHHHTT--HHHHHHHHHHHHHHHHHHT--GGGS-HHHHHHH-TT--GGGGGGSSHHHHHHT--STT-SSHHHHHHHHHHHHHHHHHHHHHT--

Organism: Mycobacterium tuberculosis (strain ATCC 25618 / H37Rv) (NCBI:txid83332)